Protein 7OQH (pdb70)

Foldseek 3Di:
DDWQWFWWADDDDWWIWRQSVPDFRDDQTETDGNVVCVVQVRDGQKIWIADWDDDPPPHIHGDGTADINNDGSNDPPFDALVPFDFDPQLPAWQDFPPDLVDCLRVLCCLFATDGFLALEEAEDAPQQCPLVSVLRVLVRNVVVPVFAQEEEAAQEDDVVSVVVSVVSHVHHYHYDYNVDALVRSVSRLVSVLVNLRSCVSVFGAYEYEYEALLSNLVSLQVVDDADADCPQLNGHPVSLVVSLVSSLSRGDGPVHYGYHYYYYAHDPHPGSSRPSSVVVCPPRGQFYWYADDVCSVVVVPSRTQRLVGHGHPCPSHADPLRVVLSVLLNVVLVVDDRVVSSVVCPPQCSPPGNVVSSVVSVD/DDKAKAFKAADPPFWIWGPRVPPFDDQAIETEGVVVCVQLVDDGQKTWIFDWDDDVDSHTYTDGTQATPPHGSVPNDFDAPVRFDFDPLQDAWQQQDDDLVDPLRLLCCLQFTHGLQFLEEEEEAPLLCDVVSLLSRQVSNCVPDVQAAEEEEALEAAPVVQVVSVVSHPHYYHYDYNVDALVRSLSSLVSVLVNLSVCVRVFTAYAYEYEALLVNLVSLQVVDDADADCPQQRGHPVSLVVSLVSSQSGGDGPVHYTYYYYYYQYPPHPGRSSVSSVVVCPPRGQFYWYADPVVSVVVLPPRTQRLVGYGHPNVRNDDPLRVVLSVVLSVVLVVDHRVVSSVVVVVLSNVDDSVVSSVVSVD/DAWAKAFKADDPPQWIWGCSPHLFDDPPTAIEGNVNCVVLVPDGQKIFRFDFDDPCVGHTDGTPAINPHHSVVNPFDAPVPFDFPDQQAEFQQQDDDLQDPLRLVCCLQAGDGFLFLEEEEAAPLLQVVVNLLSRQQSNCVRPVQEAEEEEELEDAPVVQVVSPVRGPHHYHYDYPVDQLVRSQSSLVNVLVNLRSVQRVATAYEYEYEALLSNLVSLQVVDPDDAPDPLPRGGPVSLPSSLVSSVSRGCTPVHYTYYYNYYHHPPHPGRSRVSSVVVVPPRGQWYWYADVVVVVVVQPPRTQRQVGYGHPCPNNDDPLSVVLSVVLNVVLNVDGRNVSSVVVCVLSSPGGNVVSSVVSVD/DAKAKAFKACDPPQWIWGARVHLFDDPATAIEGVVCCVQQVHDFLKTWIADFDDDDDVPYGHGDTTQDINPHHSVPNPFDAPVPFDFDPFLQAWQQQPDFLVDCLRVVCCLFATGGFQFLEEEEEAPPQQPVVSLLSRQVSRCVRPVQEQEEEEEQEAAPVVQVVCVVSHDHHYHYDYNVDQLVRSQSSLVSVLVNLSVVQSVQTGYAYEYEALLSNLVSLQVVDDADADCPQQNGHPVSLPVSLVSSVSRGHGPVHYTYHYHYYQYPPHPGRSSVSSVVVCPPRGQFYWYADPVLVVVVDPPRTQRLVGYGHPNPNNDDPLVVVLSVVLNVVLNVDGRNVSSVVCVVLSSPGDSVSSSVVSVD/DQFAWFWKACPPPQWIWGCGPDDFNDDQIATEGVVVCVQQLHDGTKIWGFDFDPVVVHTHRPGTDAIRPGGSVPNPFDALPPADFDPFLAAWQDQFDDQQDGLPLLCCLQFTDTFLAQEEEEDAPPQQDVVSLLSSQVSNCPVDVQEQEEEEALEAAPVVQVVSPVSHPHHYHYDYNPDQLVRSQRRLVNVLSNLRRVQRVFTGYEYEYEALLVNLVSLQVVDDDDDCCPQQRGRPVSLVSSVVSSVSRGCHPVHYTYHYYYYAYDPHPGVSSVSSVVVCPPRGQFYWYADRVLVVVVDPPRIQRLVGHGHPCVNNDDPLSVVLSVLLSVVLVVDGRSVSSVVVVVLSNPDSSVVSSVVSVD/DQAWFFKADDPDQKTWGARVHLFDDQQIAIEGCVVCVVQVDFQQKTFGGGFDDADPVGYHYGDDTCDINPHGSPPNVFDALVPFDFDPQLDAWQQQDDDLVPVLSQVCCLQPTHGFLFQEEEEEAPPQCPLVSLLSRQVSNCVPDVQAAEEEEALEDAPVVQVVSVVRGPHHYHYDYNVDQLVSSLSSLVSVLRSQSSCQRVQGAYEYEYEALLSNQVSQQPPDDDVDLNGDVVSRVVSLVSSVSFGQHPVHYGYYYYYYAYDPPPGPSSVVNCVVCPPSGQWYKYADPVLVVVVDPPRTFRPPTHGPPVCNSDDPLVVVLSVVLSVVLVVDDRSVSSVVVVVLSSPDHDVVSSVD

Structure (mmCIF, N/CA/C/O backbone):
data_7OQH
#
_entry.id   7OQH
#
_cell.length_a   1.00
_cell.length_b   1.00
_cell.length_c   1.00
_cell.angle_alpha   90.00
_cell.angle_beta   90.00
_cell.angle_gamma   90.00
#
_symmetry.space_group_name_H-M   'P 1'
#
loop_
_entity.id
_entity.type
_entity.pdbx_description
1 polymer 'Transcription termination factor Rho'
2 non-polymer "ADENOSINE-5'-TRIPHOSPHATE"
3 non-polymer 'MAGNESIUM ION'
#
loop_
_atom_site.group_PDB
_atom_site.id
_atom_site.type_symbol
_atom_site.label_atom_id
_atom_site.label_alt_id
_atom_site.label_comp_id
_atom_site.label_asym_id
_atom_site.label_entity_id
_atom_site.label_seq_id
_atom_site.pdbx_PDB_ins_code
_atom_site.Cartn_x
_atom_site.Cartn_y
_atom_site.Cartn_z
_atom_site.occupancy
_atom_site.B_iso_or_equiv
_atom_site.auth_seq_id
_atom_site.auth_comp_id
_atom_site.auth_asym_id
_atom_site.auth_atom_id
_atom_site.pdbx_PDB_model_num
ATOM 1 N N . VAL A 1 242 ? 219.01782 124.99101 185.09990 1.000 57.31312 222 VAL A N 1
ATOM 2 C CA . VAL A 1 242 ? 218.78882 126.42901 185.14390 1.000 57.31312 222 VAL A CA 1
ATOM 3 C C . VAL A 1 242 ? 217.56282 126.79201 184.31590 1.000 57.31312 222 VAL A C 1
ATOM 4 O O . VAL A 1 242 ? 217.44482 126.39801 183.15690 1.000 57.31312 222 VAL A O 1
ATOM 8 N N . VAL A 1 243 ? 216.64682 127.53901 184.92190 1.000 64.56115 223 VAL A N 1
ATOM 9 C CA . VAL A 1 243 ? 215.43282 127.97201 184.23990 1.000 64.56115 223 VAL A CA 1
ATOM 10 C C . VAL A 1 243 ? 215.77582 129.10101 183.27890 1.000 64.56115 223 VAL A C 1
ATOM 11 O O . VAL A 1 243 ? 216.55982 130.00001 183.60490 1.000 64.56115 223 VAL A O 1
ATOM 15 N N . GLN A 1 244 ? 215.19482 129.05301 182.08290 1.000 67.31284 224 GLN A N 1
ATOM 16 C CA . GLN A 1 244 ? 215.43882 130.04701 181.03890 1.000 67.31284 224 GLN A CA 1
ATOM 17 C C . GLN A 1 244 ? 214.11082 130.55101 180.48690 1.000 67.31284 224 GLN A C 1
ATOM 18 O O . GLN A 1 244 ? 213.69582 130.17401 179.38490 1.000 67.31284 224 GLN A O 1
ATOM 24 N N . PRO A 1 245 ? 213.41282 131.40701 181.23190 1.000 62.21332 225 PRO A N 1
ATOM 25 C CA . PRO A 1 245 ? 212.18382 132.01001 180.69890 1.000 62.21332 225 PRO A CA 1
ATOM 26 C C . PRO A 1 245 ? 212.51282 133.09201 179.67990 1.000 62.21332 225 PRO A C 1
ATOM 27 O O . PRO A 1 245 ? 213.36582 133.94801 179.91990 1.000 62.21332 225 PRO A O 1
ATOM 31 N N . VAL A 1 246 ? 211.82682 133.05201 178.53790 1.000 55.86432 226 VAL A N 1
ATOM 32 C CA . VAL A 1 246 ? 212.08482 134.01201 177.46990 1.000 55.86432 226 VAL A CA 1
ATOM 33 C C . VAL A 1 246 ? 210.81382 134.31101 176.68190 1.000 55.86432 226 VAL A C 1
ATOM 34 O O . VAL A 1 246 ? 210.18382 133.40701 176.12290 1.000 55.86432 226 VAL A O 1
ATOM 38 N N . ALA A 1 247 ? 210.42882 135.58301 176.64490 1.000 47.39038 227 ALA A N 1
ATOM 39 C CA . ALA A 1 247 ? 209.27682 136.04901 175.87790 1.000 47.39038 227 ALA A CA 1
ATOM 40 C C . ALA A 1 247 ? 209.26282 137.57101 175.92990 1.000 47.39038 227 ALA A C 1
ATOM 41 O O . ALA A 1 247 ? 210.19082 138.20301 176.44390 1.000 47.39038 227 ALA A O 1
ATOM 43 N N . GLY A 1 248 ? 208.19782 138.15601 175.38790 1.000 43.22859 228 GLY A N 1
ATOM 44 C CA . GLY A 1 248 ? 208.05782 139.60301 175.41390 1.000 43.22859 228 GLY A CA 1
ATOM 45 C C . GLY A 1 248 ? 207.85382 140.11301 176.83090 1.000 43.22859 228 GLY A C 1
ATOM 46 O O . GLY A 1 248 ? 207.04782 139.56901 177.59390 1.000 43.22859 228 GLY A O 1
ATOM 47 N N . ILE A 1 249 ? 208.58582 141.16601 177.18790 1.000 46.78368 229 ILE A N 1
ATOM 48 C CA . ILE A 1 249 ? 208.46382 141.81201 178.48990 1.000 46.78368 229 ILE A CA 1
ATOM 49 C C . ILE A 1 249 ? 207.46082 142.95201 178.37990 1.000 46.78368 229 ILE A C 1
ATOM 50 O O . ILE A 1 249 ? 207.43082 143.68001 177.37990 1.000 46.78368 229 ILE A O 1
ATOM 55 N N . LEU A 1 250 ? 206.61982 143.10401 179.40090 1.000 48.60537 230 LEU A N 1
ATOM 56 C CA . LEU A 1 250 ? 205.54982 144.09501 179.38790 1.000 48.60537 230 LEU A CA 1
ATOM 57 C C . LEU A 1 250 ? 205.61382 144.94101 180.64990 1.000 48.60537 230 LEU A C 1
ATOM 58 O O . LEU A 1 250 ? 205.60382 144.40301 181.76090 1.000 48.60537 230 LEU A O 1
ATOM 63 N N . ASP A 1 251 ? 205.66682 146.26101 180.47490 1.000 50.49016 231 ASP A N 1
ATOM 64 C CA . ASP A 1 251 ? 205.50582 147.20301 181.57790 1.000 50.49016 231 ASP A CA 1
ATOM 65 C C . ASP A 1 251 ? 204.01382 147.43801 181.77590 1.000 50.49016 231 ASP A C 1
ATOM 66 O O . ASP A 1 251 ? 203.35882 148.04201 180.92090 1.000 50.49016 231 ASP A O 1
ATOM 71 N N . VAL A 1 252 ? 203.47082 146.96601 182.89790 1.000 55.04509 232 VAL A N 1
ATOM 72 C CA . VAL A 1 252 ? 202.02382 146.81801 183.01390 1.000 55.04509 232 VAL A CA 1
ATOM 73 C C . VAL A 1 252 ? 201.33182 148.17101 183.12290 1.000 55.04509 232 VAL A C 1
ATOM 74 O O . VAL A 1 252 ? 200.61882 148.58201 182.20090 1.000 55.04509 232 VAL A O 1
ATOM 78 N N . LEU A 1 253 ? 201.53482 148.87901 184.23590 1.000 58.57086 233 LEU A N 1
ATOM 79 C CA . LEU A 1 253 ? 200.93882 150.20201 184.39390 1.000 58.57086 233 LEU A CA 1
ATOM 80 C C . LEU A 1 253 ? 201.97982 151.29601 184.58490 1.000 58.57086 233 LEU A C 1
ATOM 81 O O . LEU A 1 253 ? 202.05882 152.21401 183.76190 1.000 58.57086 233 LEU A O 1
ATOM 86 N N . ASP A 1 254 ? 202.78182 151.23201 185.64490 1.000 64.75917 234 ASP A N 1
ATOM 87 C CA . ASP A 1 254 ? 203.82682 152.21701 185.88590 1.000 64.75917 234 ASP A CA 1
ATOM 88 C C . ASP A 1 254 ? 205.20282 151.59601 186.05990 1.000 64.75917 234 ASP A C 1
ATOM 89 O O . ASP A 1 254 ? 206.16282 152.03201 185.41290 1.000 64.75917 234 ASP A O 1
ATOM 94 N N . ASN A 1 255 ? 205.32182 150.57501 186.90890 1.000 60.39663 235 ASN A N 1
ATOM 95 C CA . ASN A 1 255 ? 206.61582 150.04301 187.30290 1.000 60.39663 235 ASN A CA 1
ATOM 96 C C . ASN A 1 255 ? 206.71982 148.53301 187.17590 1.000 60.39663 235 ASN A C 1
ATOM 97 O O . ASN A 1 255 ? 207.84182 148.01501 187.14790 1.000 60.39663 235 ASN A O 1
ATOM 102 N N . TYR A 1 256 ? 205.60382 147.81501 187.10290 1.000 60.08463 236 TYR A N 1
ATOM 103 C CA . TYR A 1 256 ? 205.63582 146.36101 187.02790 1.000 60.08463 236 TYR A CA 1
ATOM 104 C C . TYR A 1 256 ? 206.01382 145.92501 185.61990 1.000 60.08463 236 TYR A C 1
ATOM 105 O O . TYR A 1 256 ? 205.32082 146.25701 184.65190 1.000 60.08463 236 TYR A O 1
ATOM 114 N N . ALA A 1 257 ? 207.10982 145.18201 185.50890 1.000 51.43478 237 ALA A N 1
ATOM 115 C CA . ALA A 1 257 ? 207.51882 144.55201 184.26490 1.000 51.43478 237 ALA A CA 1
ATOM 116 C C . ALA A 1 257 ? 207.46982 143.04501 184.45590 1.000 51.43478 237 ALA A C 1
ATOM 117 O O . ALA A 1 257 ? 208.01482 142.52301 185.43290 1.000 51.43478 237 ALA A O 1
ATOM 119 N N . PHE A 1 258 ? 206.80982 142.35101 183.53390 1.000 52.45845 238 PHE A N 1
ATOM 120 C CA . PHE A 1 258 ? 206.59082 140.91701 183.65390 1.000 52.45845 238 PHE A CA 1
ATOM 121 C C . PHE A 1 258 ? 207.09782 140.21901 182.40490 1.000 52.45845 238 PHE A C 1
ATOM 122 O O . PHE A 1 258 ? 206.77482 140.62901 181.28590 1.000 52.45845 238 PHE A O 1
ATOM 130 N N . VAL A 1 259 ? 207.88782 139.16701 182.59790 1.000 53.01809 239 VAL A N 1
ATOM 131 C CA . VAL A 1 259 ? 208.28582 138.29201 181.50090 1.000 53.01809 239 VAL A CA 1
ATOM 132 C C . VAL A 1 259 ? 207.17682 137.26101 181.32290 1.000 53.01809 239 VAL A C 1
ATOM 133 O O . VAL A 1 259 ? 207.00682 136.36901 182.15590 1.000 53.01809 239 VAL A O 1
ATOM 137 N N . ARG A 1 260 ? 206.41782 137.38401 180.23590 1.000 49.11546 240 ARG A N 1
ATOM 138 C CA . ARG A 1 260 ? 205.25382 136.53101 180.00690 1.000 49.11546 240 ARG A CA 1
ATOM 139 C C . ARG A 1 260 ? 205.73682 135.13601 179.62190 1.000 49.11546 240 ARG A C 1
ATOM 140 O O . ARG A 1 260 ? 205.79982 134.76401 178.44890 1.000 49.11546 240 ARG A O 1
ATOM 148 N N . THR A 1 261 ? 206.06082 134.34301 180.64990 1.000 52.68161 241 THR A N 1
ATOM 149 C CA . THR A 1 261 ? 206.64482 133.02101 180.43290 1.000 52.68161 241 THR A CA 1
ATOM 150 C C . THR A 1 261 ? 205.76982 132.15601 179.53490 1.000 52.68161 241 THR A C 1
ATOM 151 O O . THR A 1 261 ? 206.28382 131.32101 178.78190 1.000 52.68161 241 THR A O 1
ATOM 155 N N . SER A 1 262 ? 204.45482 132.34801 179.58790 1.000 54.88291 242 SER A N 1
ATOM 156 C CA . SER A 1 262 ? 203.51582 131.71901 178.66690 1.000 54.88291 242 SER A CA 1
ATOM 157 C C . SER A 1 262 ? 202.82682 132.77201 177.80590 1.000 54.88291 242 SER A C 1
ATOM 158 O O . SER A 1 262 ? 201.61582 132.72501 177.58490 1.000 54.88291 242 SER A O 1
ATOM 161 N N . GLY A 1 263 ? 203.59882 133.73701 177.31890 1.000 49.87048 243 GLY A N 1
ATOM 162 C CA . GLY A 1 263 ? 203.03782 134.85901 176.59190 1.000 49.87048 243 GLY A CA 1
ATOM 163 C C . GLY A 1 263 ? 202.44082 134.45301 175.25890 1.000 49.87048 243 GLY A C 1
ATOM 164 O O . GLY A 1 263 ? 202.56182 133.32101 174.79090 1.000 49.87048 243 GLY A O 1
ATOM 165 N N . TYR A 1 264 ? 201.77182 135.41801 174.63490 1.000 48.47806 244 TYR A N 1
ATOM 166 C CA . TYR A 1 264 ? 201.66882 136.77401 175.17090 1.000 48.47806 244 TYR A CA 1
ATOM 167 C C . TYR A 1 264 ? 200.44582 136.98801 176.05790 1.000 48.47806 244 TYR A C 1
ATOM 168 O O . TYR A 1 264 ? 200.18382 138.10701 176.50190 1.000 48.47806 244 TYR A O 1
ATOM 177 N N . LEU A 1 265 ? 199.69582 135.91101 176.31390 1.000 55.12772 245 LEU A N 1
ATOM 178 C CA . LEU A 1 265 ? 198.66782 136.06501 177.33090 1.000 55.12772 245 LEU A CA 1
ATOM 179 C C . LEU A 1 265 ? 199.26082 135.82501 178.71790 1.000 55.12772 245 LEU A C 1
ATOM 180 O O . LEU A 1 265 ? 200.22182 135.06201 178.86290 1.000 55.12772 245 LEU A O 1
ATOM 185 N N . PRO A 1 266 ? 198.71082 136.45901 179.75590 1.000 52.27061 246 PRO A N 1
ATOM 186 C CA . PRO A 1 266 ? 199.30682 136.33701 181.09290 1.000 52.27061 246 PRO A CA 1
ATOM 187 C C . PRO A 1 266 ? 199.31382 134.89501 181.57690 1.000 52.27061 246 PRO A C 1
ATOM 188 O O . PRO A 1 266 ? 198.42582 134.10401 181.25490 1.000 52.27061 246 PRO A O 1
ATOM 192 N N . GLY A 1 267 ? 200.33582 134.55901 182.35890 1.000 56.93112 247 GLY A N 1
ATOM 193 C CA . GLY A 1 267 ? 200.55082 133.19401 182.77590 1.000 56.93112 247 GLY A CA 1
ATOM 194 C C . GLY A 1 267 ? 200.66082 133.01701 184.27590 1.000 56.93112 247 GLY A C 1
ATOM 195 O O . GLY A 1 267 ? 200.68182 133.98101 185.04590 1.000 56.93112 247 GLY A O 1
ATOM 196 N N . PRO A 1 268 ? 200.73282 131.75801 184.71690 1.000 62.56929 248 PRO A N 1
ATOM 197 C CA . PRO A 1 268 ? 200.75682 131.50001 186.16490 1.000 62.56929 248 PRO A CA 1
ATOM 198 C C . PRO A 1 268 ? 202.07182 131.86901 186.82490 1.000 62.56929 248 PRO A C 1
ATOM 199 O O . PRO A 1 268 ? 202.06982 132.36101 187.95990 1.000 62.56929 248 PRO A O 1
ATOM 203 N N . HIS A 1 269 ? 203.19582 131.64801 186.15190 1.000 66.53501 249 HIS A N 1
ATOM 204 C CA . HIS A 1 269 ? 204.51782 131.84601 186.73590 1.000 66.53501 249 HIS A CA 1
ATOM 205 C C . HIS A 1 269 ? 205.28182 132.97001 186.04090 1.000 66.53501 249 HIS A C 1
ATOM 206 O O . HIS A 1 269 ? 206.46982 132.83801 185.73890 1.000 66.53501 249 HIS A O 1
ATOM 213 N N . ASP A 1 270 ? 204.60382 134.08301 185.76990 1.000 59.52340 250 ASP A N 1
ATOM 214 C CA . ASP A 1 270 ? 205.26282 135.22101 185.14290 1.000 59.52340 250 ASP A CA 1
ATOM 215 C C . ASP A 1 270 ? 206.38782 135.73501 186.03190 1.000 59.52340 250 ASP A C 1
ATOM 216 O O . ASP A 1 270 ? 206.21782 135.89301 187.24490 1.000 59.52340 250 ASP A O 1
ATOM 221 N N . VAL A 1 271 ? 207.53882 135.99101 185.42390 1.000 56.61117 251 VAL A N 1
ATOM 222 C CA . VAL A 1 271 ? 208.72082 136.41401 186.16390 1.000 56.61117 251 VAL A CA 1
ATOM 223 C C . VAL A 1 271 ? 208.59282 137.89101 186.50690 1.000 56.61117 251 VAL A C 1
ATOM 224 O O . VAL A 1 271 ? 208.34782 138.72701 185.62890 1.000 56.61117 251 VAL A O 1
ATOM 228 N N . TYR A 1 272 ? 208.75182 138.21501 187.78790 1.000 57.52764 252 TYR A N 1
ATOM 229 C CA . TYR A 1 272 ? 208.68382 139.59901 188.23190 1.000 57.52764 252 TYR A CA 1
ATOM 230 C C . TYR A 1 272 ? 209.96682 140.33201 187.86890 1.000 57.52764 252 TYR A C 1
ATOM 231 O O . TYR A 1 272 ? 211.06682 139.89401 188.22090 1.000 57.52764 252 TYR A O 1
ATOM 240 N N . VAL A 1 273 ? 209.82182 141.45301 187.16790 1.000 53.86855 253 VAL A N 1
ATOM 241 C CA . VAL A 1 273 ? 210.93782 142.31401 186.79990 1.000 53.86855 253 VAL A CA 1
ATOM 242 C C . VAL A 1 273 ? 210.64482 143.69401 187.36790 1.000 53.86855 253 VAL A C 1
ATOM 243 O O . VAL A 1 273 ? 209.75582 144.40001 186.87490 1.000 53.86855 253 VAL A O 1
ATOM 247 N N . SER A 1 274 ? 211.38382 144.07801 188.40390 1.000 55.73615 254 SER A N 1
ATOM 248 C CA . SER A 1 274 ? 211.20382 145.38601 189.01290 1.000 55.73615 254 SER A CA 1
ATOM 249 C C . SER A 1 274 ? 211.70782 146.48401 188.08390 1.000 55.73615 254 SER A C 1
ATOM 250 O O . SER A 1 274 ? 212.60182 146.27101 187.25990 1.000 55.73615 254 SER A O 1
ATOM 253 N N . MET A 1 275 ? 211.12182 147.67601 188.22590 1.000 57.26015 255 MET A N 1
ATOM 254 C CA . MET A 1 275 ? 211.50082 148.79601 187.37190 1.000 57.26015 255 MET A CA 1
ATOM 255 C C . MET A 1 275 ? 212.94782 149.22001 187.58990 1.000 57.26015 255 MET A C 1
ATOM 256 O O . MET A 1 275 ? 213.53282 149.86401 186.71290 1.000 57.26015 255 MET A O 1
ATOM 261 N N . ASN A 1 276 ? 213.53882 148.86801 188.73490 1.000 60.46980 256 ASN A N 1
ATOM 262 C CA . ASN A 1 276 ? 214.95282 149.15101 188.95990 1.000 60.46980 256 ASN A CA 1
ATOM 263 C C . ASN A 1 276 ? 215.81482 148.45501 187.91290 1.000 60.46980 256 ASN A C 1
ATOM 264 O O . ASN A 1 276 ? 216.66882 149.08701 187.27990 1.000 60.46980 256 ASN A O 1
ATOM 269 N N . MET A 1 277 ? 215.59182 147.15601 187.70390 1.000 61.52054 257 MET A N 1
ATOM 270 C CA . MET A 1 277 ? 216.36482 146.41301 186.71590 1.000 61.52054 257 MET A CA 1
ATOM 271 C C . MET A 1 277 ? 216.06782 146.86801 185.29290 1.000 61.52054 257 MET A C 1
ATOM 272 O O . MET A 1 277 ? 216.97982 146.90701 184.45890 1.000 61.52054 257 MET A O 1
ATOM 277 N N . VAL A 1 278 ? 214.81282 147.21101 184.99790 1.000 59.49750 258 VAL A N 1
ATOM 278 C CA . VAL A 1 278 ? 214.46882 147.70701 183.66790 1.000 59.49750 258 VAL A CA 1
ATOM 279 C C . VAL A 1 278 ? 215.19982 149.01301 183.37890 1.000 59.49750 258 VAL A C 1
ATOM 280 O O . VAL A 1 278 ? 215.75782 149.20401 182.29190 1.000 59.49750 258 VAL A O 1
ATOM 284 N N . ARG A 1 279 ? 215.20482 149.93201 184.34690 1.000 61.58356 259 ARG A N 1
ATOM 285 C CA . ARG A 1 279 ? 215.91582 151.19301 184.16390 1.000 61.58356 259 ARG A CA 1
ATOM 286 C C . ARG A 1 279 ? 217.41782 150.97001 184.04590 1.000 61.58356 259 ARG A C 1
ATOM 287 O O . ARG A 1 279 ? 218.07982 151.58801 183.20290 1.000 61.58356 259 ARG A O 1
ATOM 295 N N . LYS A 1 280 ? 217.97682 150.08701 184.87690 1.000 59.70768 260 LYS A N 1
ATOM 296 C CA . LYS A 1 280 ? 219.41682 149.87001 184.86390 1.000 59.70768 260 LYS A CA 1
ATOM 297 C C . LYS A 1 280 ? 219.88282 149.11101 183.63090 1.000 59.70768 260 LYS A C 1
ATOM 298 O O . LYS A 1 280 ? 221.06382 149.19601 183.27890 1.000 59.70768 260 LYS A O 1
ATOM 304 N N . ASN A 1 281 ? 218.99282 148.37301 182.96790 1.000 60.77968 261 ASN A N 1
ATOM 305 C CA . ASN A 1 281 ? 219.35782 147.61301 181.78390 1.000 60.77968 261 ASN A CA 1
ATOM 306 C C . ASN A 1 281 ? 218.76182 148.15501 180.49290 1.000 60.77968 261 ASN A C 1
ATOM 307 O O . ASN A 1 281 ? 219.14482 147.68701 179.41490 1.000 60.77968 261 ASN A O 1
ATOM 312 N N . GLY A 1 282 ? 217.84882 149.11801 180.56490 1.000 59.59177 262 GLY A N 1
ATOM 313 C CA . GLY A 1 282 ? 217.28482 149.70701 179.35990 1.000 59.59177 262 GLY A CA 1
ATOM 314 C C . GLY A 1 282 ? 216.47082 148.74501 178.52190 1.000 59.59177 262 GLY A C 1
ATOM 315 O O . GLY A 1 282 ? 216.49382 148.82701 177.28790 1.000 59.59177 262 GLY A O 1
ATOM 316 N N . MET A 1 283 ? 215.74482 147.83601 179.16690 1.000 58.26319 263 MET A N 1
ATOM 317 C CA . MET A 1 283 ? 214.90482 146.88101 178.45690 1.000 58.26319 263 MET A CA 1
ATOM 318 C C . MET A 1 283 ? 213.55882 147.52801 178.15690 1.000 58.26319 263 MET A C 1
ATOM 319 O O . MET A 1 283 ? 212.78282 147.80901 179.07490 1.000 58.26319 263 MET A O 1
ATOM 324 N N . ARG A 1 284 ? 213.28082 147.76701 176.88190 1.000 47.36614 264 ARG A N 1
ATOM 325 C CA . ARG A 1 284 ? 212.05182 148.43901 176.49790 1.000 47.36614 264 ARG A CA 1
ATOM 326 C C . ARG A 1 284 ? 210.90882 147.43901 176.35390 1.000 47.36614 264 ARG A C 1
ATOM 327 O O . ARG A 1 284 ? 211.08082 146.22801 176.49390 1.000 47.36614 264 ARG A O 1
ATOM 335 N N . ARG A 1 285 ? 209.72082 147.96901 176.07990 1.000 42.33348 265 ARG A N 1
ATOM 336 C CA . ARG A 1 285 ? 208.51882 147.14701 176.01390 1.000 42.33348 265 ARG A CA 1
ATOM 337 C C . ARG A 1 285 ? 208.50782 146.33401 174.72590 1.000 42.33348 265 ARG A C 1
ATOM 338 O O . ARG A 1 285 ? 208.44382 146.89701 173.62890 1.000 42.33348 265 ARG A O 1
ATOM 346 N N . GLY A 1 286 ? 208.55682 145.01201 174.85890 1.000 39.16539 266 GLY A N 1
ATOM 347 C CA . GLY A 1 286 ? 208.53582 144.11901 173.71990 1.000 39.16539 266 GLY A CA 1
ATOM 348 C C . GLY A 1 286 ? 209.80582 143.33401 173.46590 1.000 39.16539 266 GLY A C 1
ATOM 349 O O . GLY A 1 286 ? 209.86782 142.60501 172.47090 1.000 39.16539 266 GLY A O 1
ATOM 350 N N . ASP A 1 287 ? 210.81382 143.44701 174.32590 1.000 46.96046 267 ASP A N 1
ATOM 351 C CA . ASP A 1 287 ? 212.04782 142.69901 174.14490 1.000 46.96046 267 ASP A CA 1
ATOM 352 C C . ASP A 1 287 ? 211.91182 141.28101 174.68290 1.000 46.96046 267 ASP A C 1
ATOM 353 O O . ASP A 1 287 ? 211.09282 141.00001 175.56190 1.000 46.96046 267 ASP A O 1
ATOM 358 N N . ALA A 1 288 ? 212.73382 140.38401 174.14490 1.000 49.81894 268 ALA A N 1
ATOM 359 C CA . ALA A 1 288 ? 212.81682 139.00901 174.62390 1.000 49.81894 268 ALA A CA 1
ATOM 360 C C . ALA A 1 288 ? 213.89082 138.94101 175.70290 1.000 49.81894 268 ALA A C 1
ATOM 361 O O . ALA A 1 288 ? 215.08482 139.04301 175.40690 1.000 49.81894 268 ALA A O 1
ATOM 363 N N . VAL A 1 289 ? 213.47082 138.76001 176.94790 1.000 56.25490 269 VAL A N 1
ATOM 364 C CA . VAL A 1 289 ? 214.37182 138.81601 178.08990 1.000 56.25490 269 VAL A CA 1
ATOM 365 C C . VAL A 1 289 ? 214.56382 137.41201 178.64190 1.000 56.25490 269 VAL A C 1
ATOM 366 O O . VAL A 1 289 ? 213.61282 136.63201 178.76190 1.000 56.25490 269 VAL A O 1
ATOM 370 N N . THR A 1 290 ? 215.81282 137.08901 178.97290 1.000 62.75883 270 THR A N 1
ATOM 371 C CA . THR A 1 290 ? 216.14782 135.79501 179.55690 1.000 62.75883 270 THR A CA 1
ATOM 372 C C . THR A 1 290 ? 216.65782 135.96201 180.98490 1.000 62.75883 270 THR A C 1
ATOM 373 O O . THR A 1 290 ? 216.68482 137.07901 181.51090 1.000 62.75883 270 THR A O 1
ATOM 377 N N . GLY A 1 291 ? 217.05582 134.86901 181.62190 1.000 67.22212 271 GLY A N 1
ATOM 378 C CA . GLY A 1 291 ? 217.54882 134.94601 182.99090 1.000 67.22212 271 GLY A CA 1
ATOM 379 C C . GLY A 1 291 ? 217.51782 133.57801 183.65590 1.000 67.22212 271 GLY A C 1
ATOM 380 O O . GLY A 1 291 ? 217.64082 132.54901 182.99090 1.000 67.22212 271 GLY A O 1
ATOM 381 N N . ALA A 1 292 ? 217.35882 133.59901 184.98190 1.000 65.62928 272 ALA A N 1
ATOM 382 C CA . ALA A 1 292 ? 217.31182 132.37001 185.77690 1.000 65.62928 272 ALA A CA 1
ATOM 383 C C . ALA A 1 292 ? 216.51982 132.66301 187.04790 1.000 65.62928 272 ALA A C 1
ATOM 384 O O . ALA A 1 292 ? 217.03382 133.30401 187.96890 1.000 65.62928 272 ALA A O 1
ATOM 386 N N . VAL A 1 293 ? 215.28082 132.18201 187.09390 1.000 64.07549 273 VAL A N 1
ATOM 387 C CA . VAL A 1 293 ? 214.38382 132.38701 188.22490 1.000 64.07549 273 VAL A CA 1
ATOM 388 C C . VAL A 1 293 ? 214.04882 131.03401 188.83490 1.000 64.07549 273 VAL A C 1
ATOM 389 O O . VAL A 1 293 ? 213.67782 130.09501 188.12190 1.000 64.07549 273 VAL A O 1
ATOM 393 N N . ARG A 1 294 ? 214.17882 130.93601 190.15290 1.000 60.67202 274 ARG A N 1
ATOM 394 C CA . ARG A 1 294 ? 213.95382 129.69301 190.87690 1.000 60.67202 274 ARG A CA 1
ATOM 395 C C . ARG A 1 294 ? 212.59982 129.74801 191.58490 1.000 60.67202 274 ARG A C 1
ATOM 396 O O . ARG A 1 294 ? 211.83282 130.70201 191.43290 1.000 60.67202 274 ARG A O 1
ATOM 404 N N . VAL A 1 295 ? 212.30582 128.70301 192.34790 1.000 73.11752 275 VAL A N 1
ATOM 405 C CA . VAL A 1 295 ? 211.03382 128.62401 193.07790 1.000 73.11752 275 VAL A CA 1
ATOM 406 C C . VAL A 1 295 ? 211.03282 129.65801 194.20090 1.000 73.11752 275 VAL A C 1
ATOM 407 O O . VAL A 1 295 ? 212.04282 129.79501 194.91490 1.000 73.11752 275 VAL A O 1
ATOM 411 N N . PRO A 1 296 ? 209.96182 130.43601 194.37290 1.000 70.61499 276 PRO A N 1
ATOM 412 C CA . PRO A 1 296 ? 209.95182 131.43701 195.44490 1.000 70.61499 276 PRO A CA 1
ATOM 413 C C . PRO A 1 296 ? 209.98682 130.78501 196.81690 1.000 70.61499 276 PRO A C 1
ATOM 414 O O . PRO A 1 296 ? 209.40482 129.72001 197.03490 1.000 70.61499 276 PRO A O 1
ATOM 418 N N . LYS A 1 297 ? 210.68782 131.43901 197.74490 1.000 70.42223 277 LYS A N 1
ATOM 419 C CA . LYS A 1 297 ? 210.70782 130.96401 199.12290 1.000 70.42223 277 LYS A CA 1
ATOM 420 C C . LYS A 1 297 ? 209.32582 131.07501 199.75590 1.000 70.42223 277 LYS A C 1
ATOM 421 O O . LYS A 1 297 ? 208.88182 130.16101 200.46190 1.000 70.42223 277 LYS A O 1
ATOM 427 N N . GLU A 1 298 ? 208.63282 132.18301 199.50690 1.000 65.07667 278 GLU A N 1
ATOM 428 C CA . GLU A 1 298 ? 207.26882 132.38101 199.98190 1.000 65.07667 278 GLU A CA 1
ATOM 429 C C . GLU A 1 298 ? 206.57082 133.46801 199.16990 1.000 65.07667 278 GLU A C 1
ATOM 430 O O . GLU A 1 298 ? 206.92582 134.64301 199.25290 1.000 65.07667 278 GLU A O 1
ATOM 436 N N . LYS A 1 307 ? 207.95882 137.73301 198.54090 1.000 43.88768 287 LYS A N 1
ATOM 437 C CA . LYS A 1 307 ? 206.95882 138.46001 197.76690 1.000 43.88768 287 LYS A CA 1
ATOM 438 C C . LYS A 1 307 ? 206.71282 137.77801 196.42790 1.000 43.88768 287 LYS A C 1
ATOM 439 O O . LYS A 1 307 ? 205.85282 136.90601 196.31290 1.000 43.88768 287 LYS A O 1
ATOM 441 N N . PHE A 1 308 ? 207.47182 138.18501 195.41590 1.000 50.85479 288 PHE A N 1
ATOM 442 C CA . PHE A 1 308 ? 207.41582 137.56901 194.09990 1.000 50.85479 288 PHE A CA 1
ATOM 443 C C . PHE A 1 308 ? 208.82182 137.19101 193.65690 1.000 50.85479 288 PHE A C 1
ATOM 444 O O . PHE A 1 308 ? 209.80782 137.83601 194.02390 1.000 50.85479 288 PHE A O 1
ATOM 452 N N . ASN A 1 309 ? 208.89982 136.13101 192.85190 1.000 57.93916 289 ASN A N 1
ATOM 453 C CA . ASN A 1 309 ? 210.17582 135.57701 192.42090 1.000 57.93916 289 ASN A CA 1
ATOM 454 C C . ASN A 1 309 ? 210.92882 136.55401 191.52390 1.000 57.93916 289 ASN A C 1
ATOM 455 O O . ASN A 1 309 ? 210.43582 136.93601 190.45390 1.000 57.93916 289 ASN A O 1
ATOM 460 N N . PRO A 1 310 ? 212.12082 136.98201 191.92890 1.000 60.27201 290 PRO A N 1
ATOM 461 C CA . PRO A 1 310 ? 212.89782 137.92701 191.12390 1.000 60.27201 290 PRO A CA 1
ATOM 462 C C . PRO A 1 310 ? 213.90582 137.24301 190.21690 1.000 60.27201 290 PRO A C 1
ATOM 463 O O . PRO A 1 310 ? 214.34782 136.11801 190.45590 1.000 60.27201 290 PRO A O 1
ATOM 467 N N . LEU A 1 311 ? 214.27782 137.95601 189.15790 1.000 60.94399 291 LEU A N 1
ATOM 468 C CA . LEU A 1 311 ? 215.32282 137.48401 188.26190 1.000 60.94399 291 LEU A CA 1
ATOM 469 C C . LEU A 1 311 ? 216.69082 137.76901 188.86390 1.000 60.94399 291 LEU A C 1
ATOM 470 O O . LEU A 1 311 ? 216.91082 138.82001 189.47190 1.000 60.94399 291 LEU A O 1
ATOM 475 N N . VAL A 1 312 ? 217.61082 136.82301 188.69790 1.000 60.75283 292 VAL A N 1
ATOM 476 C CA . VAL A 1 312 ? 218.95482 136.97301 189.24090 1.000 60.75283 292 VAL A CA 1
ATOM 477 C C . VAL A 1 312 ? 219.92282 137.28901 188.11090 1.000 60.75283 292 VAL A C 1
ATOM 478 O O . VAL A 1 312 ? 220.62082 138.30801 188.14190 1.000 60.75283 292 VAL A O 1
ATOM 482 N N . ARG A 1 313 ? 219.96882 136.41901 187.10790 1.000 63.83260 293 ARG A N 1
ATOM 483 C CA . ARG A 1 313 ? 220.89782 136.56001 186.00090 1.000 63.83260 293 ARG A CA 1
ATOM 484 C C . ARG A 1 313 ? 220.28582 137.40801 184.88890 1.000 63.83260 293 ARG A C 1
ATOM 485 O O . ARG A 1 313 ? 219.08182 137.67401 184.85690 1.000 63.83260 293 ARG A O 1
ATOM 493 N N . LEU A 1 314 ? 221.13482 137.84101 183.96190 1.000 64.53041 294 LEU A N 1
ATOM 494 C CA . LEU A 1 314 ? 220.68682 138.56901 182.78090 1.000 64.53041 294 LEU A CA 1
ATOM 495 C C . LEU A 1 314 ? 221.55082 138.13301 181.60890 1.000 64.53041 294 LEU A C 1
ATOM 496 O O . LEU A 1 314 ? 222.77782 138.07701 181.72690 1.000 64.53041 294 LEU A O 1
ATOM 501 N N . ASP A 1 315 ? 220.90982 137.80101 180.49490 1.000 68.07444 295 ASP A N 1
ATOM 502 C CA . ASP A 1 315 ? 221.57682 137.26401 179.31690 1.000 68.07444 295 ASP A CA 1
ATOM 503 C C . ASP A 1 315 ? 221.15882 138.06101 178.08290 1.000 68.07444 295 ASP A C 1
ATOM 504 O O . ASP A 1 315 ? 220.57582 139.14401 178.18190 1.000 68.07444 295 ASP A O 1
ATOM 509 N N . SER A 1 316 ? 221.48382 137.50901 176.91590 1.000 60.27528 296 SER A N 1
ATOM 510 C CA . SER A 1 316 ? 221.23682 138.16101 175.63590 1.000 60.27528 296 SER A CA 1
ATOM 511 C C . SER A 1 316 ? 219.78882 138.61501 175.50790 1.000 60.27528 296 SER A C 1
ATOM 512 O O . SER A 1 316 ? 218.85982 137.85001 175.78290 1.000 60.27528 296 SER A O 1
ATOM 515 N N . ILE A 1 317 ? 219.60482 139.86501 175.09390 1.000 55.04740 297 ILE A N 1
ATOM 516 C CA . ILE A 1 317 ? 218.28582 140.44201 174.86290 1.000 55.04740 297 ILE A CA 1
ATOM 517 C C . ILE A 1 317 ? 218.08782 140.59001 173.36290 1.000 55.04740 297 ILE A C 1
ATOM 518 O O . ILE A 1 317 ? 218.92282 141.19501 172.67790 1.000 55.04740 297 ILE A O 1
ATOM 523 N N . ASN A 1 318 ? 216.98882 140.03501 172.85190 1.000 53.49132 298 ASN A N 1
ATOM 524 C CA . ASN A 1 318 ? 216.66982 140.03601 171.42490 1.000 53.49132 298 ASN A CA 1
ATOM 525 C C . ASN A 1 318 ? 217.73682 139.33201 170.59190 1.000 53.49132 298 ASN A C 1
ATOM 526 O O . ASN A 1 318 ? 217.85782 139.58601 169.38990 1.000 53.49132 298 ASN A O 1
ATOM 531 N N . GLY A 1 319 ? 218.51682 138.44601 171.20890 1.000 54.44777 299 GLY A N 1
ATOM 532 C CA . GLY A 1 319 ? 219.56582 137.73101 170.51590 1.000 54.44777 299 GLY A CA 1
ATOM 533 C C . GLY A 1 319 ? 220.88782 138.45901 170.41390 1.000 54.44777 299 GLY A C 1
ATOM 534 O O . GLY A 1 319 ? 221.85982 137.87201 169.92190 1.000 54.44777 299 GLY A O 1
ATOM 535 N N . GLY A 1 320 ? 220.96282 139.71301 170.86290 1.000 58.77097 300 GLY A N 1
ATOM 536 C CA . GLY A 1 320 ? 222.18482 140.48001 170.81190 1.000 58.77097 300 GLY A CA 1
ATOM 537 C C . GLY A 1 320 ? 222.93482 140.46601 172.13790 1.000 58.77097 300 GLY A C 1
ATOM 538 O O . GLY A 1 320 ? 222.61382 139.73401 173.06890 1.000 58.77097 300 GLY A O 1
ATOM 539 N N . SER A 1 321 ? 223.95582 141.31401 172.20690 1.000 62.02784 301 SER A N 1
ATOM 540 C CA . SER A 1 321 ? 224.76382 141.41101 173.40990 1.000 62.02784 301 SER A CA 1
ATOM 541 C C . SER A 1 321 ? 223.96082 142.05401 174.54190 1.000 62.02784 301 SER A C 1
ATOM 542 O O . SER A 1 321 ? 222.87982 142.61401 174.34090 1.000 62.02784 301 SER A O 1
ATOM 545 N N . VAL A 1 322 ? 224.50782 141.95701 175.75590 1.000 65.24929 302 VAL A N 1
ATOM 546 C CA . VAL A 1 322 ? 223.82882 142.50901 176.92390 1.000 65.24929 302 VAL A CA 1
ATOM 547 C C . VAL A 1 322 ? 223.74682 144.02801 176.84490 1.000 65.24929 302 VAL A C 1
ATOM 548 O O . VAL A 1 322 ? 222.84382 144.63801 177.42990 1.000 65.24929 302 VAL A O 1
ATOM 552 N N . GLU A 1 323 ? 224.66982 144.66201 176.12590 1.000 61.26201 303 GLU A N 1
ATOM 553 C CA . GLU A 1 323 ? 224.71182 146.11101 175.99290 1.000 61.26201 303 GLU A CA 1
ATOM 554 C C . GLU A 1 323 ? 223.91982 146.61501 174.79390 1.000 61.26201 303 GLU A C 1
ATOM 555 O O . GLU A 1 323 ? 223.96382 147.81201 174.49390 1.000 61.26201 303 GLU A O 1
ATOM 561 N N . ASP A 1 324 ? 223.19582 145.73401 174.11090 1.000 59.59938 304 ASP A N 1
ATOM 562 C CA . ASP A 1 324 ? 222.41382 146.10601 172.94090 1.000 59.59938 304 ASP A CA 1
ATOM 563 C C . ASP A 1 324 ? 221.10882 146.76601 173.38290 1.000 59.59938 304 ASP A C 1
ATOM 564 O O . ASP A 1 324 ? 220.95882 147.19701 174.52990 1.000 59.59938 304 ASP A O 1
ATOM 569 N N . ALA A 1 325 ? 220.15982 146.87301 172.44890 1.000 53.74882 305 ALA A N 1
ATOM 570 C CA . ALA A 1 325 ? 218.86582 147.52001 172.66590 1.000 53.74882 305 ALA A CA 1
ATOM 571 C C . ALA A 1 325 ? 219.01282 149.01501 172.93690 1.000 53.74882 305 ALA A C 1
ATOM 572 O O . ALA A 1 325 ? 218.17582 149.61501 173.61390 1.000 53.74882 305 ALA A O 1
ATOM 574 N N . LYS A 1 326 ? 220.07682 149.62101 172.41090 1.000 58.30640 306 LYS A N 1
ATOM 575 C CA . LYS A 1 326 ? 220.28582 151.06001 172.47990 1.000 58.30640 306 LYS A CA 1
ATOM 576 C C . LYS A 1 326 ? 219.93482 151.76001 171.17390 1.000 58.30640 306 LYS A C 1
ATOM 577 O O . LYS A 1 326 ? 220.26082 152.93901 171.00690 1.000 58.30640 306 LYS A O 1
ATOM 583 N N . LYS A 1 327 ? 219.28082 151.06301 170.24790 1.000 47.11710 307 LYS A N 1
ATOM 584 C CA . LYS A 1 327 ? 218.95982 151.63901 168.95290 1.000 47.11710 307 LYS A CA 1
ATOM 585 C C . LYS A 1 327 ? 217.85982 152.68901 169.08390 1.000 47.11710 307 LYS A C 1
ATOM 586 O O . LYS A 1 327 ? 217.18982 152.80501 170.11390 1.000 47.11710 307 LYS A O 1
ATOM 588 N N . ARG A 1 328 ? 217.68182 153.45901 168.01490 1.000 44.49910 308 ARG A N 1
ATOM 589 C CA . ARG A 1 328 ? 216.72882 154.55601 168.02990 1.000 44.49910 308 ARG A CA 1
ATOM 590 C C . ARG A 1 328 ? 215.30382 154.02801 168.18790 1.000 44.49910 308 ARG A C 1
ATOM 591 O O . ARG A 1 328 ? 214.97882 152.94401 167.69990 1.000 44.49910 308 ARG A O 1
ATOM 593 N N . PRO A 1 329 ? 214.43682 154.77601 168.87090 1.000 43.98095 309 PRO A N 1
ATOM 594 C CA . PRO A 1 329 ? 213.05882 154.31301 169.06690 1.000 43.98095 309 PRO A CA 1
ATOM 595 C C . PRO A 1 329 ? 212.32382 154.16401 167.74490 1.000 43.98095 309 PRO A C 1
ATOM 596 O O . PRO A 1 329 ? 212.61282 154.85301 166.76590 1.000 43.98095 309 PRO A O 1
ATOM 600 N N . GLU A 1 330 ? 211.36282 153.23701 167.72790 1.000 37.83912 310 GLU A N 1
ATOM 601 C CA . GLU A 1 330 ? 210.63282 152.93601 166.50290 1.000 37.83912 310 GLU A CA 1
ATOM 602 C C . GLU A 1 330 ? 209.86382 154.13601 165.96990 1.000 37.83912 310 GLU A C 1
ATOM 603 O O . GLU A 1 330 ? 209.63382 154.22001 164.75990 1.000 37.83912 310 GLU A O 1
ATOM 609 N N . PHE A 1 331 ? 209.45182 155.06101 166.83590 1.000 44.96703 311 PHE A N 1
ATOM 610 C CA . PHE A 1 331 ? 208.75082 156.24901 166.36690 1.000 44.96703 311 PHE A CA 1
ATOM 611 C C . PHE A 1 331 ? 209.69782 157.31901 165.84590 1.000 44.96703 311 PHE A C 1
ATOM 612 O O . PHE A 1 331 ? 209.30582 158.11901 164.98890 1.000 44.96703 311 PHE A O 1
ATOM 620 N N . GLY A 1 332 ? 210.93482 157.35301 166.33990 1.000 42.91474 312 GLY A N 1
ATOM 621 C CA . GLY A 1 332 ? 211.90082 158.33401 165.88490 1.000 42.91474 312 GLY A CA 1
ATOM 622 C C . GLY A 1 332 ? 212.51182 158.05301 164.53190 1.000 42.91474 312 GLY A C 1
ATOM 623 O O . GLY A 1 332 ? 213.22682 158.90701 164.00090 1.000 42.91474 312 GLY A O 1
ATOM 624 N N . LYS A 1 333 ? 212.25482 156.87801 163.96490 1.000 40.09425 313 LYS A N 1
ATOM 625 C CA . LYS A 1 333 ? 212.77482 156.53701 162.65090 1.000 40.09425 313 LYS A CA 1
ATOM 626 C C . LYS A 1 333 ? 211.94882 157.20001 161.55890 1.000 40.09425 313 LYS A C 1
ATOM 627 O O . LYS A 1 333 ? 210.72182 157.29101 161.65490 1.000 40.09425 313 LYS A O 1
ATOM 633 N N . LEU A 1 334 ? 212.63082 157.66701 160.51690 1.000 39.60412 314 LEU A N 1
ATOM 634 C CA . LEU A 1 334 ? 211.95182 158.30101 159.39690 1.000 39.60412 314 LEU A CA 1
ATOM 635 C C . LEU A 1 334 ? 211.10682 157.27601 158.65090 1.000 39.60412 314 LEU A C 1
ATOM 636 O O . LEU A 1 334 ? 211.50982 156.12401 158.47890 1.000 39.60412 314 LEU A O 1
ATOM 641 N N . THR A 1 335 ? 209.92882 157.70101 158.20390 1.000 32.79583 315 THR A N 1
ATOM 642 C CA . THR A 1 335 ? 208.93882 156.79201 157.62390 1.000 32.79583 315 THR A CA 1
ATOM 643 C C . THR A 1 335 ? 208.64482 157.14801 156.17390 1.000 32.79583 315 THR A C 1
ATOM 644 O O . THR A 1 335 ? 207.86782 158.08201 155.90890 1.000 32.79583 315 THR A O 1
ATOM 648 N N . PRO A 1 336 ? 209.21782 156.44301 155.20790 1.000 36.09587 316 PRO A N 1
ATOM 649 C CA . PRO A 1 336 ? 208.91582 156.71001 153.79890 1.000 36.09587 316 PRO A CA 1
ATOM 650 C C . PRO A 1 336 ? 207.59882 156.05801 153.38190 1.000 36.09587 316 PRO A C 1
ATOM 651 O O . PRO A 1 336 ? 206.89082 155.45101 154.18190 1.000 36.09587 316 PRO A O 1
ATOM 655 N N . LEU A 1 337 ? 207.29082 156.18801 152.08890 1.000 42.39185 317 LEU A N 1
ATOM 656 C CA . LEU A 1 337 ? 206.00282 155.81001 151.51490 1.000 42.39185 317 LEU A CA 1
ATOM 657 C C . LEU A 1 337 ? 205.97882 154.37001 151.00790 1.000 42.39185 317 LEU A C 1
ATOM 658 O O . LEU A 1 337 ? 205.22782 154.05601 150.07490 1.000 42.39185 317 LEU A O 1
ATOM 663 N N . TYR A 1 338 ? 206.78282 153.48801 151.59990 1.000 42.88878 318 TYR A N 1
ATOM 664 C CA . TYR A 1 338 ? 206.91882 152.08701 151.20890 1.000 42.88878 318 TYR A CA 1
ATOM 665 C C . TYR A 1 338 ? 207.32282 151.90801 149.74690 1.000 42.88878 318 TYR A C 1
ATOM 666 O O . TYR A 1 338 ? 206.66882 151.14501 149.02690 1.000 42.88878 318 TYR A O 1
ATOM 675 N N . PRO A 1 339 ? 208.37382 152.57101 149.26190 1.000 51.99494 319 PRO A N 1
ATOM 676 C CA . PRO A 1 339 ? 208.82982 152.34001 147.88190 1.000 51.99494 319 PRO A CA 1
ATOM 677 C C . PRO A 1 339 ? 209.99482 151.36801 147.74490 1.000 51.99494 319 PRO A C 1
ATOM 678 O O . PRO A 1 339 ? 210.44682 151.14701 146.61690 1.000 51.99494 319 PRO A O 1
ATOM 682 N N . ASN A 1 340 ? 210.47882 150.79201 148.84490 1.000 56.59209 320 ASN A N 1
ATOM 683 C CA . ASN A 1 340 ? 211.76682 150.10701 148.83190 1.000 56.59209 320 ASN A CA 1
ATOM 684 C C . ASN A 1 340 ? 211.66182 148.70901 148.23190 1.000 56.59209 320 ASN A C 1
ATOM 685 O O . ASN A 1 340 ? 212.32282 148.39801 147.23590 1.000 56.59209 320 ASN A O 1
ATOM 690 N N . GLN A 1 341 ? 210.84182 147.85201 148.82990 1.000 49.87787 321 GLN A N 1
ATOM 691 C CA . GLN A 1 341 ? 210.78982 146.44601 148.46290 1.000 49.87787 321 GLN A CA 1
ATOM 692 C C . GLN A 1 341 ? 209.34482 146.02101 148.25190 1.000 49.87787 321 GLN A C 1
ATOM 693 O O . GLN A 1 341 ? 208.43382 146.53101 148.91090 1.000 49.87787 321 GLN A O 1
ATOM 699 N N . ARG A 1 342 ? 209.14482 145.09101 147.32390 1.000 46.45578 322 ARG A N 1
ATOM 700 C CA . ARG A 1 342 ? 207.83482 144.53601 147.01790 1.000 46.45578 322 ARG A CA 1
ATOM 701 C C . ARG A 1 342 ? 207.71982 143.14201 147.61890 1.000 46.45578 322 ARG A C 1
ATOM 702 O O . ARG A 1 342 ? 208.61582 142.31101 147.44090 1.000 46.45578 322 ARG A O 1
ATOM 710 N N . LEU A 1 343 ? 206.62682 142.89201 148.33390 1.000 47.40620 323 LEU A N 1
ATOM 711 C CA . LEU A 1 343 ? 206.35982 141.56301 148.86690 1.000 47.40620 323 LEU A CA 1
ATOM 712 C C . LEU A 1 343 ? 205.78382 140.69401 147.75690 1.000 47.40620 323 LEU A C 1
ATOM 713 O O . LEU A 1 343 ? 204.69582 140.97701 147.24390 1.000 47.40620 323 LEU A O 1
ATOM 718 N N . ARG A 1 344 ? 206.50882 139.64201 147.38690 1.000 47.84194 324 ARG A N 1
ATOM 719 C CA . ARG A 1 344 ? 206.12382 138.79601 146.26690 1.000 47.84194 324 ARG A CA 1
ATOM 720 C C . ARG A 1 344 ? 205.09482 137.76501 146.70990 1.000 47.84194 324 ARG A C 1
ATOM 721 O O . ARG A 1 344 ? 205.29182 137.06801 147.70990 1.000 47.84194 324 ARG A O 1
ATOM 729 N N . LEU A 1 345 ? 204.00282 137.67601 145.96190 1.000 50.71554 325 LEU A N 1
ATOM 730 C CA . LEU A 1 345 ? 202.93682 136.71801 146.19090 1.000 50.71554 325 LEU A CA 1
ATOM 731 C C . LEU A 1 345 ? 202.87082 135.75001 145.01190 1.000 50.71554 325 LEU A C 1
ATOM 732 O O . LEU A 1 345 ? 203.70782 135.78901 144.10190 1.000 50.71554 325 LEU A O 1
ATOM 737 N N . GLU A 1 346 ? 201.86682 134.87301 145.03290 1.000 55.77215 326 GLU A N 1
ATOM 738 C CA . GLU A 1 346 ? 201.57582 133.97501 143.91690 1.000 55.77215 326 GLU A CA 1
ATOM 739 C C . GLU A 1 346 ? 202.77382 133.08101 143.59090 1.000 55.77215 326 GLU A C 1
ATOM 740 O O . GLU A 1 346 ? 203.36582 133.15401 142.51190 1.000 55.77215 326 GLU A O 1
ATOM 742 N N . THR A 1 347 ? 203.12882 132.23201 144.55690 1.000 55.62869 327 THR A N 1
ATOM 743 C CA . THR A 1 347 ? 204.24282 131.31101 144.35990 1.000 55.62869 327 THR A CA 1
ATOM 744 C C . THR A 1 347 ? 203.87882 130.14801 143.44390 1.000 55.62869 327 THR A C 1
ATOM 745 O O . THR A 1 347 ? 204.74982 129.63001 142.73590 1.000 55.62869 327 THR A O 1
ATOM 749 N N . SER A 1 348 ? 202.61582 129.72601 143.43690 1.000 65.32236 328 SER A N 1
ATOM 750 C CA . SER A 1 348 ? 202.15982 128.62801 142.59890 1.000 65.32236 328 SER A CA 1
ATOM 751 C C . SER A 1 348 ? 200.87682 129.02801 141.88490 1.000 65.32236 328 SER A C 1
ATOM 752 O O . SER A 1 348 ? 200.07982 129.81701 142.39990 1.000 65.32236 328 SER A O 1
ATOM 755 N N . THR A 1 349 ? 200.68482 128.47501 140.68690 1.000 63.40488 329 THR A N 1
ATOM 756 C CA . THR A 1 349 ? 199.52482 128.81601 139.87490 1.000 63.40488 329 THR A CA 1
ATOM 757 C C . THR A 1 349 ? 198.25382 128.09901 140.30790 1.000 63.40488 329 THR A C 1
ATOM 758 O O . THR A 1 349 ? 197.16882 128.47801 139.85590 1.000 63.40488 329 THR A O 1
ATOM 762 N N . GLU A 1 350 ? 198.35382 127.07401 141.15690 1.000 66.72787 330 GLU A N 1
ATOM 763 C CA . GLU A 1 350 ? 197.14982 126.44401 141.69090 1.000 66.72787 330 GLU A CA 1
ATOM 764 C C . GLU A 1 350 ? 196.36182 127.41201 142.56490 1.000 66.72787 330 GLU A C 1
ATOM 765 O O . GLU A 1 350 ? 195.12982 127.47601 142.47590 1.000 66.72787 330 GLU A O 1
ATOM 771 N N . ARG A 1 351 ? 197.05382 128.17301 143.41090 1.000 64.81206 331 ARG A N 1
ATOM 772 C CA . ARG A 1 351 ? 196.41382 129.08501 144.35890 1.000 64.81206 331 ARG A CA 1
ATOM 773 C C . ARG A 1 351 ? 196.13682 130.40401 143.64890 1.000 64.81206 331 ARG A C 1
ATOM 774 O O . ARG A 1 351 ? 197.01582 131.25301 143.49490 1.000 64.81206 331 ARG A O 1
ATOM 782 N N . LEU A 1 352 ? 194.88982 130.57601 143.20890 1.000 65.48009 332 LEU A N 1
ATOM 783 C CA . LEU A 1 352 ? 194.50382 131.76901 142.46590 1.000 65.48009 332 LEU A CA 1
ATOM 784 C C . LEU A 1 352 ? 194.29182 132.98501 143.36090 1.000 65.48009 332 LEU A C 1
ATOM 785 O O . LEU A 1 352 ? 194.38282 134.11801 142.87290 1.000 65.48009 332 LEU A O 1
ATOM 790 N N . THR A 1 353 ? 194.01282 132.78301 144.65090 1.000 62.97166 333 THR A N 1
ATOM 791 C CA . THR A 1 353 ? 193.77682 133.92101 145.53390 1.000 62.97166 333 THR A CA 1
ATOM 792 C C . THR A 1 353 ? 195.02582 134.78701 145.67090 1.000 62.97166 333 THR A C 1
ATOM 793 O O . THR A 1 353 ? 194.93882 136.02001 145.62590 1.000 62.97166 333 THR A O 1
ATOM 797 N N . THR A 1 354 ? 196.19682 134.16901 145.81190 1.000 58.64741 334 THR A N 1
ATOM 798 C CA . THR A 1 354 ? 197.43682 134.93001 145.82390 1.000 58.64741 334 THR A CA 1
ATOM 799 C C . THR A 1 354 ? 197.71682 135.60801 144.49090 1.000 58.64741 334 THR A C 1
ATOM 800 O O . THR A 1 354 ? 198.22782 136.72901 144.48790 1.000 58.64741 334 THR A O 1
ATOM 804 N N . ARG A 1 355 ? 197.38182 134.96901 143.36790 1.000 61.65419 335 ARG A N 1
ATOM 805 C CA . ARG A 1 355 ? 197.54282 135.61801 142.06990 1.000 61.65419 335 ARG A CA 1
ATOM 806 C C . ARG A 1 355 ? 196.69482 136.88201 141.97290 1.000 61.65419 335 ARG A C 1
ATOM 807 O O . ARG A 1 355 ? 197.18682 137.94101 141.55890 1.000 61.65419 335 ARG A O 1
ATOM 815 N N . VAL A 1 356 ? 195.42082 136.79401 142.35990 1.000 57.11909 336 VAL A N 1
ATOM 816 C CA . VAL A 1 356 ? 194.54482 137.95401 142.23390 1.000 57.11909 336 VAL A CA 1
ATOM 817 C C . VAL A 1 356 ? 194.92882 139.03901 143.23490 1.000 57.11909 336 VAL A C 1
ATOM 818 O O . VAL A 1 356 ? 194.82982 140.23301 142.92790 1.000 57.11909 336 VAL A O 1
ATOM 822 N N . ILE A 1 357 ? 195.38182 138.66301 144.43490 1.000 55.41922 337 ILE A N 1
ATOM 823 C CA . ILE A 1 357 ? 195.84282 139.67201 145.38290 1.000 55.41922 337 ILE A CA 1
ATOM 824 C C . ILE A 1 357 ? 197.11482 140.34001 144.87290 1.000 55.41922 337 ILE A C 1
ATOM 825 O O . ILE A 1 357 ? 197.30682 141.54901 145.04190 1.000 55.41922 337 ILE A O 1
ATOM 830 N N . ASP A 1 358 ? 197.99382 139.57101 144.22590 1.000 54.16606 338 ASP A N 1
ATOM 831 C CA . ASP A 1 358 ? 199.18182 140.14401 143.60590 1.000 54.16606 338 ASP A CA 1
ATOM 832 C C . ASP A 1 358 ? 198.80282 141.15901 142.53990 1.000 54.16606 338 ASP A C 1
ATOM 833 O O . ASP A 1 358 ? 199.41082 142.23101 142.44290 1.000 54.16606 338 ASP A O 1
ATOM 838 N N . LEU A 1 359 ? 197.80182 140.83401 141.72390 1.000 56.46502 339 LEU A N 1
ATOM 839 C CA . LEU A 1 359 ? 197.38182 141.76701 140.68190 1.000 56.46502 339 LEU A CA 1
ATOM 840 C C . LEU A 1 359 ? 196.74882 143.02201 141.26590 1.000 56.46502 339 LEU A C 1
ATOM 841 O O . LEU A 1 359 ? 197.11282 144.14001 140.88490 1.000 56.46502 339 LEU A O 1
ATOM 846 N N . ILE A 1 360 ? 195.81382 142.86401 142.19590 1.000 50.78295 340 ILE A N 1
ATOM 847 C CA . ILE A 1 360 ? 194.93282 143.96501 142.57390 1.000 50.78295 340 ILE A CA 1
ATOM 848 C C . ILE A 1 360 ? 195.54882 144.83701 143.65890 1.000 50.78295 340 ILE A C 1
ATOM 849 O O . ILE A 1 360 ? 195.58882 146.06301 143.53390 1.000 50.78295 340 ILE A O 1
ATOM 854 N N . MET A 1 361 ? 196.04582 144.23401 144.73890 1.000 46.75625 341 MET A N 1
ATOM 855 C CA . MET A 1 361 ? 196.56082 144.97401 145.88890 1.000 46.75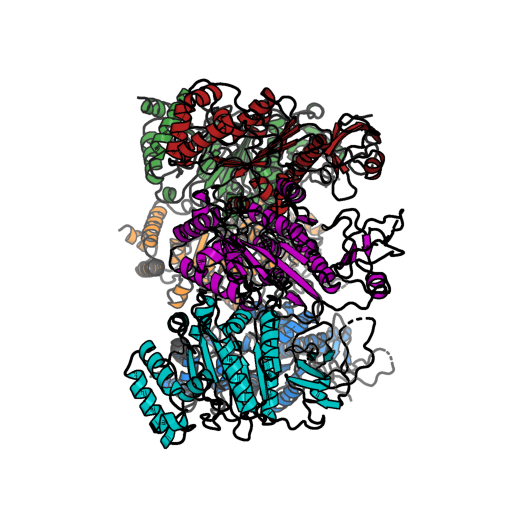625 341 MET A CA 1
ATOM 856 C C . MET A 1 361 ? 197.99682 144.51401 146.11390 1.000 46.75625 341 MET A C 1
ATOM 857 O O . MET A 1 361 ? 198.25182 143.55801 146.86290 1.000 46.75625 341 MET A O 1
ATOM 862 N N . PRO A 1 362 ? 198.95882 145.13601 145.43190 1.000 41.41071 342 PRO A N 1
ATOM 863 C CA . PRO A 1 362 ? 200.36782 144.79401 145.65890 1.000 41.41071 342 PRO A CA 1
ATOM 864 C C . PRO A 1 362 ? 200.79582 145.09701 147.08290 1.000 41.41071 342 PRO A C 1
ATOM 865 O O . PRO A 1 362 ? 200.38082 146.10601 147.65790 1.000 41.41071 342 PRO A O 1
ATOM 869 N N . ILE A 1 363 ? 201.61382 144.23201 147.66790 1.000 41.61295 343 ILE A N 1
ATOM 870 C CA . ILE A 1 363 ? 202.05882 144.43101 149.04090 1.000 41.61295 343 ILE A CA 1
ATOM 871 C C . ILE A 1 363 ? 203.50882 144.88501 149.03890 1.000 41.61295 343 ILE A C 1
ATOM 872 O O . ILE A 1 363 ? 204.38482 144.21201 148.48290 1.000 41.61295 343 ILE A O 1
ATOM 877 N N . GLY A 1 364 ? 203.76682 146.03401 149.65990 1.000 37.71646 344 GLY A N 1
ATOM 878 C CA . GLY A 1 364 ? 205.11282 146.47301 149.93490 1.000 37.71646 344 GLY A CA 1
ATOM 879 C C . GLY A 1 364 ? 205.50482 146.14501 151.36590 1.000 37.71646 344 GLY A C 1
ATOM 880 O O . GLY A 1 364 ? 204.73982 145.58301 152.14390 1.000 37.71646 344 GLY A O 1
ATOM 881 N N . LYS A 1 365 ? 206.73382 146.50601 151.70490 1.000 36.49511 345 LYS A N 1
ATOM 882 C CA . LYS A 1 365 ? 207.21682 146.30801 153.06290 1.000 36.49511 345 LYS A CA 1
ATOM 883 C C . LYS A 1 365 ? 206.73882 147.46301 153.93190 1.000 36.49511 345 LYS A C 1
ATOM 884 O O . LYS A 1 365 ? 207.14382 148.61201 153.72690 1.000 36.49511 345 LYS A O 1
ATOM 890 N N . GLY A 1 366 ? 205.86982 147.15901 154.89390 1.000 34.47947 346 GLY A N 1
ATOM 891 C CA . GLY A 1 366 ? 205.30582 148.15601 155.77590 1.000 34.47947 346 GLY A CA 1
ATOM 892 C C . GLY A 1 366 ? 203.89482 148.58101 155.43790 1.000 34.47947 346 GLY A C 1
ATOM 893 O O . GLY A 1 366 ? 203.32382 149.40501 156.16290 1.000 34.47947 346 GLY A O 1
ATOM 894 N N . GLN A 1 367 ? 203.30982 148.02701 154.38190 1.000 33.40381 347 GLN A N 1
ATOM 895 C CA . GLN A 1 367 ? 202.01582 148.49101 153.90790 1.000 33.40381 347 GLN A CA 1
ATOM 896 C C . GLN A 1 367 ? 200.93982 148.27001 154.96390 1.000 33.40381 347 GLN A C 1
ATOM 897 O O . GLN A 1 367 ? 200.97082 147.29901 155.72490 1.000 33.40381 347 GLN A O 1
ATOM 903 N N . ARG A 1 368 ? 199.98782 149.20001 155.01790 1.000 31.47101 348 ARG A N 1
ATOM 904 C CA . ARG A 1 368 ? 198.79882 149.06801 155.85490 1.000 31.47101 348 ARG A CA 1
ATOM 905 C C . ARG A 1 368 ? 197.66282 148.56401 154.97290 1.000 31.47101 348 ARG A C 1
ATOM 906 O O . ARG A 1 368 ? 196.90782 149.33301 154.37690 1.000 31.47101 348 ARG A O 1
ATOM 914 N N . ALA A 1 369 ? 197.54882 147.24701 154.89090 1.000 31.92912 349 ALA A N 1
ATOM 915 C CA . ALA A 1 369 ? 196.50582 146.62401 154.09390 1.000 31.92912 349 ALA A CA 1
ATOM 916 C C . ALA A 1 369 ? 195.29182 146.34801 154.96690 1.000 31.92912 349 ALA A C 1
ATOM 917 O O . ALA A 1 369 ? 195.42182 145.94601 156.12590 1.000 31.92912 349 ALA A O 1
ATOM 918 N N . LEU A 1 370 ? 194.10982 146.56901 154.40190 1.000 36.57369 350 LEU A N 1
ATOM 919 C CA . LEU A 1 370 ? 192.84882 146.26801 155.06890 1.000 36.57369 350 LEU A CA 1
ATOM 920 C C . LEU A 1 370 ? 192.03782 145.35001 154.16490 1.000 36.57369 350 LEU A C 1
ATOM 921 O O . LEU A 1 370 ? 191.50882 145.79001 153.13890 1.000 36.57369 350 LEU A O 1
ATOM 926 N N . ILE A 1 371 ? 191.94882 144.07801 154.54590 1.000 40.43729 351 ILE A N 1
ATOM 927 C CA . ILE A 1 371 ? 191.14382 143.10001 153.81490 1.000 40.43729 351 ILE A CA 1
ATOM 928 C C . ILE A 1 371 ? 189.76482 143.12201 154.46490 1.000 40.43729 351 ILE A C 1
ATOM 929 O O . ILE A 1 371 ? 189.45882 142.34201 155.36590 1.000 40.43729 351 ILE A O 1
ATOM 934 N N . VAL A 1 372 ? 188.92682 144.03401 154.00190 1.000 46.59014 352 VAL A N 1
ATOM 935 C CA . VAL A 1 372 ? 187.58482 144.17701 154.54690 1.000 46.59014 352 VAL A CA 1
ATOM 936 C C . VAL A 1 372 ? 186.69482 143.07901 153.98090 1.000 46.59014 352 VAL A C 1
ATOM 937 O O . VAL A 1 372 ? 186.73882 142.77501 152.78290 1.000 46.59014 352 VAL A O 1
ATOM 941 N N . SER A 1 373 ? 185.89582 142.45801 154.85190 1.000 52.18150 353 SER A N 1
ATOM 942 C CA . SER A 1 373 ? 185.08382 141.32301 154.44790 1.000 52.18150 353 SER A CA 1
ATOM 943 C C . SER A 1 373 ? 183.87982 141.14001 155.35790 1.000 52.18150 353 SER A C 1
ATOM 944 O O . SER A 1 373 ? 183.98782 141.36901 156.57090 1.000 52.18150 353 SER A O 1
ATOM 947 N N . PRO A 1 374 ? 182.73982 140.73201 154.81290 1.000 61.93618 354 PRO A N 1
ATOM 948 C CA . PRO A 1 374 ? 181.62382 140.30201 155.65490 1.000 61.93618 354 PRO A CA 1
ATOM 949 C C . PRO A 1 374 ? 181.89582 138.92201 156.22690 1.000 61.93618 354 PRO A C 1
ATOM 950 O O . PRO A 1 374 ? 182.82382 138.23301 155.77690 1.000 61.93618 354 PRO A O 1
ATOM 954 N N . PRO A 1 375 ? 181.12682 138.48601 157.22490 1.000 67.44143 355 PRO A N 1
ATOM 955 C CA . PRO A 1 375 ? 181.34182 137.14301 157.77790 1.000 67.44143 355 PRO A CA 1
ATOM 956 C C . PRO A 1 375 ? 181.12382 136.06801 156.72290 1.000 67.44143 355 PRO A C 1
ATOM 957 O O . PRO A 1 375 ? 180.27882 136.20601 155.83590 1.000 67.44143 355 PRO A O 1
ATOM 961 N N . LYS A 1 376 ? 181.90382 134.98901 156.82890 1.000 75.27548 356 LYS A N 1
ATOM 962 C CA . LYS A 1 376 ? 181.83082 133.85801 155.90190 1.000 75.27548 356 LYS A CA 1
ATOM 963 C C . LYS A 1 376 ? 182.07782 134.31901 154.46190 1.000 75.27548 356 LYS A C 1
ATOM 964 O O . LYS A 1 376 ? 181.18482 134.33101 153.61190 1.000 75.27548 356 LYS A O 1
ATOM 970 N N . ALA A 1 377 ? 183.31982 134.74501 154.21190 1.000 64.55134 357 ALA A N 1
ATOM 971 C CA . ALA A 1 377 ? 183.72282 135.13801 152.86690 1.000 64.55134 357 ALA A CA 1
ATOM 972 C C . ALA A 1 377 ? 185.15382 134.72001 152.54390 1.000 64.55134 357 ALA A C 1
ATOM 973 O O . ALA A 1 377 ? 185.77582 135.31601 151.65790 1.000 64.55134 357 ALA A O 1
ATOM 975 N N . GLY A 1 378 ? 185.68982 133.71301 153.22890 1.000 63.41837 358 GLY A N 1
ATOM 976 C CA . GLY A 1 378 ? 187.04982 133.28101 152.97390 1.000 63.41837 358 GLY A CA 1
ATOM 977 C C . GLY A 1 378 ? 188.12182 134.09001 153.66390 1.000 63.41837 358 GLY A C 1
ATOM 978 O O . GLY A 1 378 ? 189.26582 134.10301 153.19990 1.000 63.41837 358 GLY A O 1
ATOM 979 N N . LYS A 1 379 ? 187.78682 134.76701 154.76390 1.000 57.12186 359 LYS A N 1
ATOM 980 C CA . LYS A 1 379 ? 188.75582 135.61901 155.44590 1.000 57.12186 359 LYS A CA 1
ATOM 981 C C . LYS A 1 379 ? 189.93782 134.80901 155.96390 1.000 57.12186 359 LYS A C 1
ATOM 982 O O . LYS A 1 379 ? 191.09882 135.12901 155.68090 1.000 57.12186 359 LYS A O 1
ATOM 988 N N . THR A 1 380 ? 189.65682 133.74601 156.71990 1.000 58.42342 360 THR A N 1
ATOM 989 C CA . THR A 1 380 ? 190.72982 132.94301 157.29790 1.000 58.42342 360 THR A CA 1
ATOM 990 C C . THR A 1 380 ? 191.54582 132.25101 156.21590 1.000 58.42342 360 THR A C 1
ATOM 991 O O . THR A 1 380 ? 192.77082 132.14001 156.33190 1.000 58.42342 360 THR A O 1
ATOM 995 N N . THR A 1 381 ? 190.88482 131.77301 155.15890 1.000 58.92627 361 THR A N 1
ATOM 996 C CA . THR A 1 381 ? 191.60982 131.13701 154.06490 1.000 58.92627 361 THR A CA 1
ATOM 997 C C . THR A 1 381 ? 192.55282 132.12101 153.38590 1.000 58.92627 361 THR A C 1
ATOM 998 O O . THR A 1 381 ? 193.70382 131.78101 153.08590 1.000 58.92627 361 THR A O 1
ATOM 1001 N N . ILE A 1 382 ? 192.08782 133.34901 153.14490 1.000 56.46747 362 ILE A N 1
ATOM 1002 C CA . ILE A 1 382 ? 192.94282 134.35601 152.52190 1.000 56.46747 362 ILE A CA 1
ATOM 1003 C C . ILE A 1 382 ? 194.11682 134.69301 153.42990 1.000 56.46747 362 ILE A C 1
ATOM 1004 O O . ILE A 1 382 ? 195.25482 134.83201 152.96790 1.000 56.46747 362 ILE A O 1
ATOM 1009 N N . LEU A 1 383 ? 193.86082 134.83501 154.73290 1.000 58.15448 363 LEU A N 1
ATOM 1010 C CA . LEU A 1 383 ? 194.94482 135.14501 155.65990 1.000 58.15448 363 LEU A CA 1
ATOM 1011 C C . LEU A 1 383 ? 195.98382 134.02901 155.69390 1.000 58.15448 363 LEU A C 1
ATOM 1012 O O . LEU A 1 383 ? 197.19082 134.29601 155.68190 1.000 58.15448 363 LEU A O 1
ATOM 1017 N N . GLN A 1 384 ? 195.53382 132.77101 155.72490 1.000 59.69870 364 GLN A N 1
ATOM 1018 C CA . GLN A 1 384 ? 196.46782 131.64901 155.71790 1.000 59.69870 364 GLN A CA 1
ATOM 1019 C C . GLN A 1 384 ? 197.26582 131.60101 154.41990 1.000 59.69870 364 GLN A C 1
ATOM 1020 O O . GLN A 1 384 ? 198.47882 131.35601 154.43590 1.000 59.69870 364 GLN A O 1
ATOM 1026 N N . ASP A 1 385 ? 196.59982 131.82501 153.28490 1.000 56.01353 365 ASP A N 1
ATOM 1027 C CA . ASP A 1 385 ? 197.29582 131.80901 152.00390 1.000 56.01353 365 ASP A CA 1
ATOM 1028 C C . ASP A 1 385 ? 198.34282 132.91101 151.93590 1.000 56.01353 365 ASP A C 1
ATOM 1029 O O . ASP A 1 385 ? 199.46682 132.68401 151.47290 1.000 56.01353 365 ASP A O 1
ATOM 1034 N N . ILE A 1 386 ? 197.99482 134.10901 152.40790 1.000 47.85124 366 ILE A N 1
ATOM 1035 C CA . ILE A 1 386 ? 198.94482 135.21501 152.40690 1.000 47.85124 366 ILE A CA 1
ATOM 1036 C C . ILE A 1 386 ? 200.11982 134.90901 153.32490 1.000 47.85124 366 ILE A C 1
ATOM 1037 O O . ILE A 1 386 ? 201.27682 135.17501 152.97990 1.000 47.85124 366 ILE A O 1
ATOM 1042 N N . ALA A 1 387 ? 199.84782 134.34801 154.50590 1.000 48.24102 367 ALA A N 1
ATOM 1043 C CA . ALA A 1 387 ? 200.92782 134.01201 155.42690 1.000 48.24102 367 ALA A CA 1
ATOM 1044 C C . ALA A 1 387 ? 201.87482 132.98901 154.81590 1.000 48.24102 367 ALA A C 1
ATOM 1045 O O . ALA A 1 387 ? 203.10082 133.12001 154.92690 1.000 48.24102 367 ALA A O 1
ATOM 1047 N N . ASN A 1 388 ? 201.32482 131.96601 154.15890 1.000 49.28067 368 ASN A N 1
ATOM 1048 C CA . ASN A 1 388 ? 202.16982 130.98201 153.49190 1.000 49.28067 368 ASN A CA 1
ATOM 1049 C C . ASN A 1 388 ? 202.98082 131.62301 152.37490 1.000 49.28067 368 ASN A C 1
ATOM 1050 O O . ASN A 1 388 ? 204.15682 131.29301 152.18490 1.000 49.28067 368 ASN A O 1
ATOM 1055 N N . ALA A 1 389 ? 202.36982 132.54401 151.62590 1.000 47.83232 369 ALA A N 1
ATOM 1056 C CA . ALA A 1 389 ? 203.08882 133.21801 150.54990 1.000 47.83232 369 ALA A CA 1
ATOM 1057 C C . ALA A 1 389 ? 204.26682 134.02001 151.08790 1.000 47.83232 369 ALA A C 1
ATOM 1058 O O . ALA A 1 389 ? 205.36782 133.96901 150.52890 1.000 47.83232 369 ALA A O 1
ATOM 1060 N N . ILE A 1 390 ? 204.05582 134.76701 152.17390 1.000 48.77248 370 ILE A N 1
ATOM 1061 C CA . ILE A 1 390 ? 205.14982 135.54401 152.75490 1.000 48.77248 370 ILE A CA 1
ATOM 1062 C C . ILE A 1 390 ? 206.23382 134.62301 153.30090 1.000 48.77248 370 ILE A C 1
ATOM 1063 O O . ILE A 1 390 ? 207.42982 134.88601 153.13190 1.000 48.77248 370 ILE A O 1
ATOM 1068 N N . THR A 1 391 ? 205.83982 133.53601 153.96790 1.000 52.31442 371 THR A N 1
ATOM 1069 C CA . THR A 1 391 ? 206.83382 132.63101 154.53790 1.000 52.31442 371 THR A CA 1
ATOM 1070 C C . THR A 1 391 ? 207.66082 131.95201 153.44990 1.000 52.31442 371 THR A C 1
ATOM 1071 O O . THR A 1 391 ? 208.86982 131.75201 153.61590 1.000 52.31442 371 THR A O 1
ATOM 1075 N N . ARG A 1 392 ? 207.03182 131.59501 152.32890 1.000 52.23839 372 ARG A N 1
ATOM 1076 C CA . ARG A 1 392 ? 207.74382 130.87201 151.27990 1.000 52.23839 372 ARG A CA 1
ATOM 1077 C C . ARG A 1 392 ? 208.57382 131.81001 150.40990 1.000 52.23839 372 ARG A C 1
ATOM 1078 O O . ARG A 1 392 ? 209.78382 131.61101 150.25490 1.000 52.23839 372 ARG A O 1
ATOM 1086 N N . ASN A 1 393 ? 207.94082 132.83301 149.82890 1.000 52.74928 373 ASN A N 1
ATOM 1087 C CA . ASN A 1 393 ? 208.65782 133.73801 148.93490 1.000 52.74928 373 ASN A CA 1
ATOM 1088 C C . ASN A 1 393 ? 209.76482 134.48701 149.66490 1.000 52.74928 373 ASN A C 1
ATOM 1089 O O . ASN A 1 393 ? 210.86182 134.66601 149.12390 1.000 52.74928 373 ASN A O 1
ATOM 1094 N N . ASN A 1 394 ? 209.49582 134.93901 150.88690 1.000 55.92634 374 ASN A N 1
ATOM 1095 C CA . ASN A 1 394 ? 210.44782 135.73501 151.66190 1.000 55.92634 374 ASN A CA 1
ATOM 1096 C C . ASN A 1 394 ? 210.83582 135.00001 152.93590 1.000 55.92634 374 ASN A C 1
ATOM 1097 O O . ASN A 1 394 ? 210.07482 135.01001 153.91990 1.000 55.92634 374 ASN A O 1
ATOM 1102 N N . PRO A 1 395 ? 212.00482 134.36101 152.97990 1.000 62.31458 375 PRO A N 1
ATOM 1103 C CA . PRO A 1 395 ? 212.43882 133.66701 154.19690 1.000 62.31458 375 PRO A CA 1
ATOM 1104 C C . PRO A 1 395 ? 212.95782 134.58001 155.29590 1.000 62.31458 375 PRO A C 1
ATOM 1105 O O . PRO A 1 395 ? 213.51182 134.07701 156.27690 1.000 62.31458 375 PRO A O 1
ATOM 1109 N N . GLU A 1 396 ? 212.79882 135.89701 155.16390 1.000 57.77093 376 GLU A N 1
ATOM 1110 C CA . GLU A 1 396 ? 213.34182 136.84501 156.12390 1.000 57.77093 376 GLU A CA 1
ATOM 1111 C C . GLU A 1 396 ? 212.27982 137.58201 156.92690 1.000 57.77093 376 GLU A C 1
ATOM 1112 O O . GLU A 1 396 ? 212.61382 138.17701 157.95690 1.000 57.77093 376 GLU A O 1
ATOM 1118 N N . CYS A 1 397 ? 211.02182 137.55501 156.49990 1.000 48.26694 377 CYS A N 1
ATOM 1119 C CA . CYS A 1 397 ? 209.96582 138.26901 157.20490 1.000 48.26694 377 CYS A CA 1
ATOM 1120 C C . CYS A 1 397 ? 209.58382 137.50101 158.46190 1.000 48.26694 377 CYS A C 1
ATOM 1121 O O . CYS A 1 397 ? 209.05882 136.38501 158.37990 1.000 48.26694 377 CYS A O 1
ATOM 1124 N N . HIS A 1 398 ? 209.83882 138.09901 159.62590 1.000 39.84236 378 HIS A N 1
ATOM 1125 C CA . HIS A 1 398 ? 209.52982 137.47801 160.91290 1.000 39.84236 378 HIS A CA 1
ATOM 1126 C C . HIS A 1 398 ? 208.01882 137.51701 161.11690 1.000 39.84236 378 HIS A C 1
ATOM 1127 O O . HIS A 1 398 ? 207.46882 138.36901 161.81790 1.000 39.84236 378 HIS A O 1
ATOM 1134 N N . LEU A 1 399 ? 207.33882 136.55701 160.49290 1.000 39.09226 379 LEU A N 1
ATOM 1135 C CA . LEU A 1 399 ? 205.88482 136.57901 160.42790 1.000 39.09226 379 LEU A CA 1
ATOM 1136 C C . LEU A 1 399 ? 205.26382 136.42901 161.81090 1.000 39.09226 379 LEU A C 1
ATOM 1137 O O . LEU A 1 399 ? 205.72582 135.64001 162.63890 1.000 39.09226 379 LEU A O 1
ATOM 1142 N N . MET A 1 400 ? 204.21182 137.20601 162.05490 1.000 38.20635 380 MET A N 1
ATOM 1143 C CA . MET A 1 400 ? 203.44882 137.15601 163.29390 1.000 38.20635 380 MET A CA 1
ATOM 1144 C C . MET A 1 400 ? 201.97182 137.23801 162.94590 1.000 38.20635 380 MET A C 1
ATOM 1145 O O . MET A 1 400 ? 201.56882 138.09901 162.16090 1.000 38.20635 380 MET A O 1
ATOM 1150 N N . VAL A 1 401 ? 201.17082 136.34301 163.51690 1.000 44.04311 381 VAL A N 1
ATOM 1151 C CA . VAL A 1 401 ? 199.72482 136.35201 163.33190 1.000 44.04311 381 VAL A CA 1
ATOM 1152 C C . VAL A 1 401 ? 199.07582 136.48501 164.69990 1.000 44.04311 381 VAL A C 1
ATOM 1153 O O . VAL A 1 401 ? 199.34782 135.68301 165.59990 1.000 44.04311 381 VAL A O 1
ATOM 1157 N N . VAL A 1 402 ? 198.21582 137.48801 164.85190 1.000 44.80085 382 VAL A N 1
ATOM 1158 C CA . VAL A 1 402 ? 197.58382 137.80801 166.12690 1.000 44.80085 382 VAL A CA 1
ATOM 1159 C C . VAL A 1 402 ? 196.09582 137.51301 166.01490 1.000 44.80085 382 VAL A C 1
ATOM 1160 O O . VAL A 1 402 ? 195.44982 137.92101 165.04390 1.000 44.80085 382 VAL A O 1
ATOM 1164 N N . LEU A 1 403 ? 195.56082 136.79801 167.00290 1.000 48.54661 383 LEU A N 1
ATOM 1165 C CA . LEU A 1 403 ? 194.14082 136.47601 167.07690 1.000 48.54661 383 LEU A CA 1
ATOM 1166 C C . LEU A 1 403 ? 193.59982 137.00301 168.39690 1.000 48.54661 383 LEU A C 1
ATOM 1167 O O . LEU A 1 403 ? 194.12982 136.67001 169.46190 1.000 48.54661 383 LEU A O 1
ATOM 1172 N N . VAL A 1 404 ? 192.54682 137.81101 168.32990 1.000 48.98581 384 VAL A N 1
ATOM 1173 C CA . VAL A 1 404 ? 192.02282 138.51201 169.49990 1.000 48.98581 384 VAL A CA 1
ATOM 1174 C C . VAL A 1 404 ? 190.78682 137.82601 170.07290 1.000 48.98581 384 VAL A C 1
ATOM 1175 O O . VAL A 1 404 ? 190.66382 137.67501 171.28790 1.000 48.98581 384 VAL A O 1
ATOM 1179 N N . ASP A 1 405 ? 189.85382 137.40701 169.21790 1.000 54.82069 385 ASP A N 1
ATOM 1180 C CA . ASP A 1 405 ? 188.61882 136.74001 169.63690 1.000 54.82069 385 ASP A CA 1
ATOM 1181 C C . ASP A 1 405 ? 188.34382 135.61401 168.64490 1.000 54.82069 385 ASP A C 1
ATOM 1182 O O . ASP A 1 405 ? 187.64682 135.81201 167.64590 1.000 54.82069 385 ASP A O 1
ATOM 1187 N N . GLU A 1 406 ? 188.88582 134.43301 168.92690 1.000 60.75701 386 GLU A N 1
ATOM 1188 C CA . GLU A 1 406 ? 188.70982 133.27801 168.05990 1.000 60.75701 386 GLU A CA 1
ATOM 1189 C C . GLU A 1 406 ? 188.36682 132.04601 168.87690 1.000 60.75701 386 GLU A C 1
ATOM 1190 O O . GLU A 1 406 ? 188.88382 131.85201 169.97990 1.000 60.75701 386 GLU A O 1
ATOM 1196 N N . ARG A 1 407 ? 187.48982 131.22101 168.31690 1.000 66.27593 387 ARG A N 1
ATOM 1197 C CA . ARG A 1 407 ? 187.21882 129.91601 168.88090 1.000 66.27593 387 ARG A CA 1
ATOM 1198 C C . ARG A 1 407 ? 188.45382 129.02901 168.72390 1.000 66.27593 387 ARG A C 1
ATOM 1199 O O . ARG A 1 407 ? 189.25182 129.22501 167.80390 1.000 66.27593 387 ARG A O 1
ATOM 1207 N N . PRO A 1 408 ? 188.64282 128.05701 169.61790 1.000 68.28903 388 PRO A N 1
ATOM 1208 C CA . PRO A 1 408 ? 189.87282 127.24901 169.56290 1.000 68.28903 388 PRO A CA 1
ATOM 1209 C C . PRO A 1 408 ? 190.07282 126.50301 168.25290 1.000 68.28903 388 PRO A C 1
ATOM 1210 O O . PRO A 1 408 ? 191.22082 126.21001 167.89390 1.000 68.28903 388 PRO A O 1
ATOM 1214 N N . GLU A 1 409 ? 188.99782 126.18301 167.52590 1.000 72.94897 389 GLU A N 1
ATOM 1215 C CA . GLU A 1 409 ? 189.15682 125.44801 166.27290 1.000 72.94897 389 GLU A CA 1
ATOM 1216 C C . GLU A 1 409 ? 189.94282 126.25701 165.24490 1.000 72.94897 389 GLU A C 1
ATOM 1217 O O . GLU A 1 409 ? 190.80582 125.71001 164.54690 1.000 72.94897 389 GLU A O 1
ATOM 1223 N N . GLU A 1 410 ? 189.66782 127.56101 165.13790 1.000 70.14856 390 GLU A N 1
ATOM 1224 C CA . GLU A 1 410 ? 190.41382 128.39101 164.19690 1.000 70.14856 390 GLU A CA 1
ATOM 1225 C C . GLU A 1 410 ? 191.86982 128.54501 164.61290 1.000 70.14856 390 GLU A C 1
ATOM 1226 O O . GLU A 1 410 ? 192.75382 128.58501 163.75190 1.000 70.14856 390 GLU A O 1
ATOM 1232 N N . VAL A 1 411 ? 192.14182 128.62201 165.91690 1.000 64.88598 391 VAL A N 1
ATOM 1233 C CA . VAL A 1 411 ? 193.52382 128.68001 166.38490 1.000 64.88598 391 VAL A CA 1
ATOM 1234 C C . VAL A 1 411 ? 194.26182 127.39801 166.01390 1.000 64.88598 391 VAL A C 1
ATOM 1235 O O . VAL A 1 411 ? 195.40582 127.43001 165.53990 1.000 64.88598 391 VAL A O 1
ATOM 1239 N N . THR A 1 412 ? 193.61482 126.24701 166.22590 1.000 68.52590 392 THR A N 1
ATOM 1240 C CA . THR A 1 412 ? 194.22882 124.97501 165.85890 1.000 68.52590 392 THR A CA 1
ATOM 1241 C C . THR A 1 412 ? 194.45782 124.87101 164.35690 1.000 68.52590 392 THR A C 1
ATOM 1242 O O . THR A 1 412 ? 195.48582 124.33801 163.92490 1.000 68.52590 392 THR A O 1
ATOM 1246 N N . ASP A 1 413 ? 193.51282 125.35701 163.55090 1.000 69.78259 393 ASP A N 1
ATOM 1247 C CA . ASP A 1 413 ? 193.70882 125.36101 162.10490 1.000 69.78259 393 ASP A CA 1
ATOM 1248 C C . ASP A 1 413 ? 194.87282 126.26001 161.70690 1.000 69.78259 393 ASP A C 1
ATOM 1249 O O . ASP A 1 413 ? 195.66682 125.91001 160.82390 1.000 69.78259 393 ASP A O 1
ATOM 1254 N N . MET A 1 414 ? 194.98982 127.42501 162.34790 1.000 65.33309 394 MET A N 1
ATOM 1255 C CA . MET A 1 414 ? 196.01082 128.38901 161.95590 1.000 65.33309 394 MET A CA 1
ATOM 1256 C C . MET A 1 414 ? 197.40682 127.92201 162.34790 1.000 65.33309 394 MET A C 1
ATOM 1257 O O . MET A 1 414 ? 198.35982 128.11001 161.58390 1.000 65.33309 394 MET A O 1
ATOM 1262 N N . GLN A 1 415 ? 197.55882 127.31301 163.52790 1.000 68.07400 395 GLN A N 1
ATOM 1263 C CA . GLN A 1 415 ? 198.88382 126.81101 163.88590 1.000 68.07400 395 GLN A CA 1
ATOM 1264 C C . GLN A 1 415 ? 199.32682 125.66401 162.98690 1.000 68.07400 395 GLN A C 1
ATOM 1265 O O . GLN A 1 415 ? 200.51782 125.33701 162.96390 1.000 68.07400 395 GLN A O 1
ATOM 1271 N N . ARG A 1 416 ? 198.40382 125.04301 162.25090 1.000 71.53034 396 ARG A N 1
ATOM 1272 C CA . ARG A 1 416 ? 198.80082 124.04601 161.26390 1.000 71.53034 396 ARG A CA 1
ATOM 1273 C C . ARG A 1 416 ? 199.10882 124.69401 159.91990 1.000 71.53034 396 ARG A C 1
ATOM 1274 O O . ARG A 1 416 ? 200.13782 124.40101 159.30090 1.000 71.53034 396 ARG A O 1
ATOM 1282 N N . SER A 1 417 ? 198.22582 125.58201 159.45490 1.000 65.83184 397 SER A N 1
ATOM 1283 C CA . SER A 1 417 ? 198.39782 126.16901 158.12990 1.000 65.83184 397 SER A CA 1
ATOM 1284 C C . SER A 1 417 ? 199.55282 127.16201 158.09890 1.000 65.83184 397 SER A C 1
ATOM 1285 O O . SER A 1 417 ? 200.36182 127.15201 157.16390 1.000 65.83184 397 SER A O 1
ATOM 1288 N N . VAL A 1 418 ? 199.64782 128.02301 159.10390 1.000 58.86931 398 VAL A N 1
ATOM 1289 C CA . VAL A 1 418 ? 200.64882 129.08201 159.13290 1.000 58.86931 398 VAL A CA 1
ATOM 1290 C C . VAL A 1 418 ? 201.87682 128.58701 159.88290 1.000 58.86931 398 VAL A C 1
ATOM 1291 O O . VAL A 1 418 ? 201.77082 128.09701 161.01290 1.000 58.86931 398 VAL A O 1
ATOM 1295 N N . LYS A 1 419 ? 203.04282 128.71901 159.25890 1.000 55.38614 399 LYS A N 1
ATOM 1296 C CA . LYS A 1 419 ? 204.29882 128.31901 159.87290 1.000 55.38614 399 LYS A CA 1
ATOM 1297 C C . LYS A 1 419 ? 204.92482 129.42101 160.71690 1.000 55.38614 399 LYS A C 1
ATOM 1298 O O . LYS A 1 419 ? 206.00482 129.21401 161.27790 1.000 55.38614 399 LYS A O 1
ATOM 1304 N N . GLY A 1 420 ? 204.27982 130.58301 160.81690 1.000 52.88137 400 GLY A N 1
ATOM 1305 C CA . GLY A 1 420 ? 204.78282 131.66601 161.63290 1.000 52.88137 400 GLY A CA 1
ATOM 1306 C C . GLY A 1 420 ? 204.33082 131.56701 163.07990 1.000 52.88137 400 GLY A C 1
ATOM 1307 O O . GLY A 1 420 ? 203.64082 130.63501 163.49290 1.000 52.88137 400 GLY A O 1
ATOM 1308 N N . GLU A 1 421 ? 204.73582 132.56501 163.85990 1.000 47.83474 401 GLU A N 1
ATOM 1309 C CA . GLU A 1 421 ? 204.39682 132.62201 165.27790 1.000 47.83474 401 GLU A CA 1
ATOM 1310 C C . GLU A 1 421 ? 202.95182 133.08101 165.43190 1.000 47.83474 401 GLU A C 1
ATOM 1311 O O . GLU A 1 421 ? 202.64282 134.25901 165.22790 1.000 47.83474 401 GLU A O 1
ATOM 1317 N N . VAL A 1 422 ? 202.06582 132.15801 165.79090 1.000 49.91180 402 VAL A N 1
ATOM 1318 C CA . VAL A 1 422 ? 200.63882 132.44501 165.88790 1.000 49.91180 402 VAL A CA 1
ATOM 1319 C C . VAL A 1 422 ? 200.31782 132.91701 167.29890 1.000 49.91180 402 VAL A C 1
ATOM 1320 O O . VAL A 1 422 ? 200.67182 132.25801 168.28490 1.000 49.91180 402 VAL A O 1
ATOM 1324 N N . ILE A 1 423 ? 199.63982 134.05601 167.39290 1.000 48.79630 403 ILE A N 1
ATOM 1325 C CA . ILE A 1 423 ? 199.27882 134.67501 168.66190 1.000 48.79630 403 ILE A CA 1
ATOM 1326 C C . ILE A 1 423 ? 197.77382 134.54801 168.82190 1.000 48.79630 403 ILE A C 1
ATOM 1327 O O . ILE A 1 423 ? 197.01182 134.99401 167.95590 1.000 48.79630 403 ILE A O 1
ATOM 1332 N N . ALA A 1 424 ? 197.34382 133.94701 169.92490 1.000 49.74441 404 ALA A N 1
ATOM 1333 C CA . ALA A 1 424 ? 195.94482 133.60301 170.11890 1.000 49.74441 404 ALA A CA 1
ATOM 1334 C C . ALA A 1 424 ? 195.41782 134.22501 171.39990 1.000 49.74441 404 ALA A C 1
ATOM 1335 O O . ALA A 1 424 ? 196.11082 134.25701 172.42090 1.000 49.74441 404 ALA A O 1
ATOM 1337 N N . SER A 1 425 ? 194.18582 134.72301 171.33190 1.000 50.79236 405 SER A N 1
ATOM 1338 C CA . SER A 1 425 ? 193.44082 135.17501 172.50090 1.000 50.79236 405 SER A CA 1
ATOM 1339 C C . SER A 1 425 ? 192.04982 134.56501 172.41290 1.000 50.79236 405 SER A C 1
ATOM 1340 O O . SER A 1 425 ? 191.24182 134.97301 171.57290 1.000 50.79236 405 SER A O 1
ATOM 1343 N N . THR A 1 426 ? 191.77682 133.58301 173.26690 1.000 54.13140 406 THR A N 1
ATOM 1344 C CA . THR A 1 426 ? 190.50382 132.88301 173.21890 1.000 54.13140 406 THR A CA 1
ATOM 1345 C C . THR A 1 426 ? 189.36182 133.81001 173.61590 1.000 54.13140 406 THR A C 1
ATOM 1346 O O . THR A 1 426 ? 189.52382 134.72001 174.43290 1.000 54.13140 406 THR A O 1
ATOM 1350 N N . PHE A 1 427 ? 188.19082 133.56601 173.02090 1.000 56.55039 407 PHE A N 1
ATOM 1351 C CA . PHE A 1 427 ? 187.01882 134.39101 173.29690 1.000 56.55039 407 PHE A CA 1
ATOM 1352 C C . PHE A 1 427 ? 186.56982 134.29201 174.74690 1.000 56.55039 407 PHE A C 1
ATOM 1353 O O . PHE A 1 427 ? 185.83282 135.16401 175.21890 1.000 56.55039 407 PHE A O 1
ATOM 1361 N N . ASP A 1 428 ? 186.99382 133.24901 175.45990 1.000 59.39503 408 ASP A N 1
ATOM 1362 C CA . ASP A 1 428 ? 186.60482 133.09301 176.85590 1.000 59.39503 408 ASP A CA 1
ATOM 1363 C C . ASP A 1 428 ? 187.19982 134.19401 177.72390 1.000 59.39503 408 ASP A C 1
ATOM 1364 O O . ASP A 1 428 ? 186.55682 134.66501 178.66990 1.000 59.39503 408 ASP A O 1
ATOM 1369 N N . ARG A 1 429 ? 188.42282 134.61801 177.41690 1.000 51.97032 409 ARG A N 1
ATOM 1370 C CA . ARG A 1 429 ? 189.14582 135.53501 178.28190 1.000 51.97032 409 ARG A CA 1
ATOM 1371 C C . ARG A 1 429 ? 188.48782 136.91601 178.29090 1.000 51.97032 409 ARG A C 1
ATOM 1372 O O . ARG A 1 429 ? 187.79682 137.29001 177.33990 1.000 51.97032 409 ARG A O 1
ATOM 1380 N N . PRO A 1 430 ? 188.67882 137.68501 179.36090 1.000 49.32704 410 PRO A N 1
ATOM 1381 C CA . PRO A 1 430 ? 188.05382 139.01001 179.45390 1.000 49.32704 410 PRO A CA 1
ATOM 1382 C C . PRO A 1 430 ? 188.60582 139.95301 178.39990 1.000 49.32704 410 PRO A C 1
ATOM 1383 O O . PRO A 1 430 ? 189.67582 139.70001 177.82790 1.000 49.32704 410 PRO A O 1
ATOM 1387 N N . PRO A 1 431 ? 187.89882 141.04901 178.10790 1.000 46.96205 411 PRO A N 1
ATOM 1388 C CA . PRO A 1 431 ? 188.40182 141.99701 177.09890 1.000 46.96205 411 PRO A CA 1
ATOM 1389 C C . PRO A 1 431 ? 189.72682 142.64201 177.46490 1.000 46.96205 411 PRO A C 1
ATOM 1390 O O . PRO A 1 431 ? 190.40782 143.16001 176.57190 1.000 46.96205 411 PRO A O 1
ATOM 1394 N N . SER A 1 432 ? 190.11082 142.63901 178.74290 1.000 46.44290 412 SER A N 1
ATOM 1395 C CA . SER A 1 432 ? 191.40182 143.20101 179.12790 1.000 46.44290 412 SER A CA 1
ATOM 1396 C C . SER A 1 432 ? 192.55482 142.43101 178.49590 1.000 46.44290 412 SER A C 1
ATOM 1397 O O . SER A 1 432 ? 193.54182 143.02901 178.04890 1.000 46.44290 412 SER A O 1
ATOM 1400 N N . ASP A 1 433 ? 192.45282 141.10101 178.45590 1.000 48.51305 413 ASP A N 1
ATOM 1401 C CA . ASP A 1 433 ? 193.53082 140.29601 177.89690 1.000 48.51305 413 ASP A CA 1
ATOM 1402 C C . ASP A 1 433 ? 193.68382 140.47601 176.39390 1.000 48.51305 413 ASP A C 1
ATOM 1403 O O . ASP A 1 433 ? 194.80282 140.35701 175.88690 1.000 48.51305 413 ASP A O 1
ATOM 1408 N N . HIS A 1 434 ? 192.60182 140.76901 175.66890 1.000 45.15662 414 HIS A N 1
ATOM 1409 C CA . HIS A 1 434 ? 192.74082 141.05201 174.24290 1.000 45.15662 414 HIS A CA 1
ATOM 1410 C C . HIS A 1 434 ? 193.63682 142.26101 174.01190 1.000 45.15662 414 HIS A C 1
ATOM 1411 O O . HIS A 1 434 ? 194.53182 142.23001 173.15790 1.000 45.15662 414 HIS A O 1
ATOM 1418 N N . THR A 1 435 ? 193.41782 143.33301 174.77490 1.000 39.37218 415 THR A N 1
ATOM 1419 C CA . THR A 1 435 ? 194.30682 144.48501 174.70690 1.000 39.37218 415 THR A CA 1
ATOM 1420 C C . THR A 1 435 ? 195.71682 144.12401 175.14790 1.000 39.37218 415 THR A C 1
ATOM 1421 O O . THR A 1 435 ? 196.69482 144.45901 174.46690 1.000 39.37218 415 THR A O 1
ATOM 1425 N N . SER A 1 436 ? 195.84482 143.43401 176.28190 1.000 38.57431 416 SER A N 1
ATOM 1426 C CA . SER A 1 436 ? 197.16882 143.13401 176.81190 1.000 38.57431 416 SER A CA 1
ATOM 1427 C C . SER A 1 436 ? 197.96682 142.19501 175.91990 1.000 38.57431 416 SER A C 1
ATOM 1428 O O . SER A 1 436 ? 199.18982 142.12301 176.07290 1.000 38.57431 416 SER A O 1
ATOM 1431 N N . VAL A 1 437 ? 197.31782 141.46901 175.01090 1.000 40.86297 417 VAL A N 1
ATOM 1432 C CA . VAL A 1 437 ? 198.03282 140.63301 174.06190 1.000 40.86297 417 VAL A CA 1
ATOM 1433 C C . VAL A 1 437 ? 198.26582 141.33101 172.72390 1.000 40.86297 417 VAL A C 1
ATOM 1434 O O . VAL A 1 437 ? 199.35982 141.20301 172.16190 1.000 40.86297 417 VAL A O 1
ATOM 1438 N N . ALA A 1 438 ? 197.29182 142.08701 172.20590 1.000 36.95873 418 ALA A N 1
ATOM 1439 C CA . ALA A 1 438 ? 197.50782 142.80301 170.95390 1.000 36.95873 418 ALA A CA 1
ATOM 1440 C C . ALA A 1 438 ? 198.58382 143.87301 171.09990 1.000 36.95873 418 ALA A C 1
ATOM 1441 O O . ALA A 1 438 ? 199.45582 144.00501 170.22990 1.000 36.95873 418 ALA A O 1
ATOM 1443 N N . GLU A 1 439 ? 198.54282 144.63901 172.19290 1.000 36.68491 419 GLU A N 1
ATOM 1444 C CA . GLU A 1 439 ? 199.55582 145.66301 172.40790 1.000 36.68491 419 GLU A CA 1
ATOM 1445 C C . GLU A 1 439 ? 200.93482 145.04501 172.59190 1.000 36.68491 419 GLU A C 1
ATOM 1446 O O . GLU A 1 439 ? 201.92382 145.56101 172.06190 1.000 36.68491 419 GLU A O 1
ATOM 1452 N N . LEU A 1 440 ? 201.02782 143.94201 173.33390 1.000 35.96178 420 LEU A N 1
ATOM 1453 C CA . LEU A 1 440 ? 202.32082 143.28901 173.48390 1.000 35.96178 420 LEU A CA 1
ATOM 1454 C C . LEU A 1 440 ? 202.83882 142.73701 172.16390 1.000 35.96178 420 LEU A C 1
ATOM 1455 O O . LEU A 1 440 ? 204.04382 142.81901 171.90490 1.000 35.96178 420 LEU A O 1
ATOM 1460 N N . ALA A 1 441 ? 201.96182 142.18801 171.32090 1.000 35.76119 421 ALA A N 1
ATOM 1461 C CA . ALA A 1 441 ? 202.39382 141.71101 170.01090 1.000 35.76119 421 ALA A CA 1
ATOM 1462 C C . ALA A 1 441 ? 202.92482 142.85501 169.15390 1.000 35.76119 421 ALA A C 1
ATOM 1463 O O . ALA A 1 441 ? 203.98382 142.73401 168.51990 1.000 35.76119 421 ALA A O 1
ATOM 1465 N N . ILE A 1 442 ? 202.20382 143.97801 169.12190 1.000 31.24287 422 ILE A N 1
ATOM 1466 C CA . ILE A 1 442 ? 202.66782 145.08901 168.29790 1.000 31.24287 422 ILE A CA 1
ATOM 1467 C C . ILE A 1 442 ? 203.95982 145.66901 168.85690 1.000 31.24287 422 ILE A C 1
ATOM 1468 O O . ILE A 1 442 ? 204.82182 146.11201 168.09190 1.000 31.24287 422 ILE A O 1
ATOM 1473 N N . GLU A 1 443 ? 204.13682 145.66701 170.18190 1.000 33.13983 423 GLU A N 1
ATOM 1474 C CA . GLU A 1 443 ? 205.39482 146.14701 170.74390 1.000 33.13983 423 GLU A CA 1
ATOM 1475 C C . GLU A 1 443 ? 206.54682 145.20601 170.42090 1.000 33.13983 423 GLU A C 1
ATOM 1476 O O . GLU A 1 443 ? 207.66882 145.66401 170.17490 1.000 33.13983 423 GLU A O 1
ATOM 1482 N N . ARG A 1 444 ? 206.29682 143.89601 170.41690 1.000 33.84301 424 ARG A N 1
ATOM 1483 C CA . ARG A 1 444 ? 207.32482 142.95601 169.98490 1.000 33.84301 424 ARG A CA 1
ATOM 1484 C C . ARG A 1 444 ? 207.72182 143.21301 168.53790 1.000 33.84301 424 ARG A C 1
ATOM 1485 O O . ARG A 1 444 ? 208.91282 143.21401 168.19790 1.000 33.84301 424 ARG A O 1
ATOM 1493 N N . ALA A 1 445 ? 206.73282 143.44901 167.67190 1.000 31.60839 425 ALA A N 1
ATOM 1494 C CA . ALA A 1 445 ? 207.03882 143.77201 166.28190 1.000 31.60839 425 ALA A CA 1
ATOM 1495 C C . ALA A 1 445 ? 207.83482 145.06801 166.17890 1.000 31.60839 425 ALA A C 1
ATOM 1496 O O . ALA A 1 445 ? 208.78082 145.16701 165.38690 1.000 31.60839 425 ALA A O 1
ATOM 1498 N N . LYS A 1 446 ? 207.46182 146.07301 166.97490 1.000 31.61351 426 LYS A N 1
ATOM 1499 C CA . LYS A 1 446 ? 208.16982 147.34701 166.95590 1.000 31.61351 426 LYS A CA 1
ATOM 1500 C C . LYS A 1 446 ? 209.62082 147.17401 167.37190 1.000 31.61351 426 LYS A C 1
ATOM 1501 O O . LYS A 1 446 ? 210.51782 147.77301 166.77290 1.000 31.61351 426 LYS A O 1
ATOM 1507 N N . ARG A 1 447 ? 209.87582 146.36201 168.39590 1.000 35.98348 427 ARG A N 1
ATOM 1508 C CA . ARG A 1 447 ? 211.25582 146.16101 168.82190 1.000 35.98348 427 ARG A CA 1
ATOM 1509 C C . ARG A 1 447 ? 212.05182 145.33501 167.82490 1.000 35.98348 427 ARG A C 1
ATOM 1510 O O . ARG A 1 447 ? 213.25482 145.57001 167.66490 1.000 35.98348 427 ARG A O 1
ATOM 1518 N N . LEU A 1 448 ? 211.41582 144.38101 167.14390 1.000 33.63851 428 LEU A N 1
ATOM 1519 C CA . LEU A 1 448 ? 212.11282 143.68301 166.06890 1.000 33.63851 428 LEU A CA 1
ATOM 1520 C C . LEU A 1 448 ? 212.48282 144.63601 164.93690 1.000 33.63851 428 LEU A C 1
ATOM 1521 O O . LEU A 1 448 ? 213.59082 144.55801 164.39290 1.000 33.63851 428 LEU A O 1
ATOM 1526 N N . VAL A 1 449 ? 211.57382 145.54301 164.56890 1.000 32.47663 429 VAL A N 1
ATOM 1527 C CA . VAL A 1 449 ? 211.89282 146.53301 163.54090 1.000 32.47663 429 VAL A CA 1
ATOM 1528 C C . VAL A 1 449 ? 212.99882 147.46201 164.02590 1.000 32.47663 429 VAL A C 1
ATOM 1529 O O . VAL A 1 449 ? 213.87982 147.86301 163.25590 1.000 32.47663 429 VAL A O 1
ATOM 1533 N N . GLU A 1 450 ? 212.96982 147.81301 165.31090 1.000 39.17744 430 GLU A N 1
ATOM 1534 C CA . GLU A 1 450 ? 214.02882 148.62401 165.89990 1.000 39.17744 430 GLU A CA 1
ATOM 1535 C C . GLU A 1 450 ? 215.37782 147.93401 165.78090 1.000 39.17744 430 GLU A C 1
ATOM 1536 O O . GLU A 1 450 ? 216.39782 148.58401 165.52490 1.000 39.17744 430 GLU A O 1
ATOM 1542 N N . GLN A 1 451 ? 215.40382 146.61301 165.97090 1.000 37.94204 431 GLN A N 1
ATOM 1543 C CA . GLN A 1 451 ? 216.63782 145.86301 165.76790 1.000 37.94204 431 GLN A CA 1
ATOM 1544 C C . GLN A 1 451 ? 217.12182 145.98601 164.32990 1.000 37.94204 431 GLN A C 1
ATOM 1545 O O . GLN A 1 451 ? 218.32982 146.06201 164.07690 1.000 37.94204 431 GLN A O 1
ATOM 1551 N N . GLY A 1 452 ? 216.19482 146.01401 163.37490 1.000 35.08257 432 GLY A N 1
ATOM 1552 C CA . GLY A 1 452 ? 216.54382 146.16101 161.97590 1.000 35.08257 432 GLY A CA 1
ATOM 1553 C C . GLY A 1 452 ? 216.01682 145.03001 161.12090 1.000 35.08257 432 GLY A C 1
ATOM 1554 O O . GLY A 1 452 ? 216.45982 144.83701 159.98590 1.000 35.08257 432 GLY A O 1
ATOM 1555 N N . LYS A 1 453 ? 215.05882 144.28201 161.65590 1.000 35.62991 433 LYS A N 1
ATOM 1556 C CA . LYS A 1 453 ? 214.54082 143.08601 161.00990 1.000 35.62991 433 LYS A CA 1
ATOM 1557 C C . LYS A 1 453 ? 213.13282 143.34901 160.49490 1.000 35.62991 433 LYS A C 1
ATOM 1558 O O . LYS A 1 453 ? 212.28082 143.84901 161.23590 1.000 35.62991 433 LYS A O 1
ATOM 1564 N N . ASP A 1 454 ? 212.89582 143.01401 159.22990 1.000 33.39034 434 ASP A N 1
ATOM 1565 C CA . ASP A 1 454 ? 211.57082 143.17701 158.64990 1.000 33.39034 434 ASP A CA 1
ATOM 1566 C C . ASP A 1 454 ? 210.56882 142.27801 159.36290 1.000 33.39034 434 ASP A C 1
ATOM 1567 O O . ASP A 1 454 ? 210.87482 141.13701 159.71590 1.000 33.39034 434 ASP A O 1
ATOM 1572 N N . VAL A 1 455 ? 209.36782 142.80201 159.58490 1.000 29.18169 435 VAL A N 1
ATOM 1573 C CA . VAL A 1 455 ? 208.31982 142.09501 160.30890 1.000 29.18169 435 VAL A CA 1
ATOM 1574 C C . VAL A 1 455 ? 207.01982 142.21601 159.52990 1.000 29.18169 435 VAL A C 1
ATOM 1575 O O . VAL A 1 455 ? 206.70482 143.28401 158.99190 1.000 29.18169 435 VAL A O 1
ATOM 1579 N N . VAL A 1 456 ? 206.27482 141.11801 159.45190 1.000 29.91398 436 VAL A N 1
ATOM 1580 C CA . VAL A 1 456 ? 204.93282 141.10601 158.88290 1.000 29.91398 436 VAL A CA 1
ATOM 1581 C C . VAL A 1 456 ? 203.97782 140.64601 159.97290 1.000 29.91398 436 VAL A C 1
ATOM 1582 O O . VAL A 1 456 ? 204.15482 139.56301 160.54190 1.000 29.91398 436 VAL A O 1
ATOM 1586 N N . VAL A 1 457 ? 202.97082 141.46301 160.26390 1.000 30.37473 437 VAL A N 1
ATOM 1587 C CA . VAL A 1 457 ? 201.97882 141.16401 161.28890 1.000 30.37473 437 VAL A CA 1
ATOM 1588 C C . VAL A 1 457 ? 200.61482 141.08401 160.62390 1.000 30.37473 437 VAL A C 1
ATOM 1589 O O . VAL A 1 457 ? 200.22082 141.99901 159.89290 1.000 30.37473 437 VAL A O 1
ATOM 1593 N N . LEU A 1 458 ? 199.89882 139.99301 160.87090 1.000 37.48471 438 LEU A N 1
ATOM 1594 C CA . LEU A 1 458 ? 198.55782 139.79501 160.33890 1.000 37.48471 438 LEU A CA 1
ATOM 1595 C C . LEU A 1 458 ? 197.56882 139.78601 161.49490 1.000 37.48471 438 LEU A C 1
ATOM 1596 O O . LEU A 1 458 ? 197.71682 139.00101 162.43790 1.000 37.48471 438 LEU A O 1
ATOM 1601 N N . LEU A 1 459 ? 196.56382 140.65201 161.41890 1.000 41.81819 439 LEU A N 1
ATOM 1602 C CA . LEU A 1 459 ? 195.53982 140.76701 162.44590 1.000 41.81819 439 LEU A CA 1
ATOM 1603 C C . LEU A 1 459 ? 194.20882 140.28401 161.89490 1.000 41.81819 439 LEU A C 1
ATOM 1604 O O . LEU A 1 459 ? 193.89882 140.49701 160.71890 1.000 41.81819 439 LEU A O 1
ATOM 1609 N N . ASP A 1 460 ? 193.42382 139.63501 162.74790 1.000 47.98945 440 ASP A N 1
ATOM 1610 C CA . ASP A 1 460 ? 192.08982 139.17801 162.38990 1.000 47.98945 440 ASP A CA 1
ATOM 1611 C C . ASP A 1 460 ? 191.06082 140.12101 162.99890 1.000 47.98945 440 ASP A C 1
ATOM 1612 O O . ASP A 1 460 ? 191.05982 140.34301 164.21490 1.000 47.98945 440 ASP A O 1
ATOM 1617 N N . SER A 1 461 ? 190.20282 140.68701 162.15390 1.000 45.55066 441 SER A N 1
ATOM 1618 C CA . SER A 1 461 ? 189.01482 141.40301 162.60690 1.000 45.55066 441 SER A CA 1
ATOM 1619 C C . SER A 1 461 ? 189.38182 142.53601 163.56990 1.000 45.55066 441 SER A C 1
ATOM 1620 O O . SER A 1 461 ? 189.13182 142.47601 164.77190 1.000 45.55066 441 SER A O 1
ATOM 1623 N N . ILE A 1 462 ? 190.02282 143.56201 163.00990 1.000 40.60861 442 ILE A N 1
ATOM 1624 C CA . ILE A 1 462 ? 190.40882 144.74201 163.77890 1.000 40.60861 442 ILE A CA 1
ATOM 1625 C C . ILE A 1 462 ? 189.18082 145.33901 164.45790 1.000 40.60861 442 ILE A C 1
ATOM 1626 O O . ILE A 1 462 ? 189.29382 146.01801 165.48490 1.000 40.60861 442 ILE A O 1
ATOM 1631 N N . THR A 1 463 ? 187.99582 145.08201 163.89590 1.000 43.79266 443 THR A N 1
ATOM 1632 C CA . THR A 1 463 ? 186.76482 145.46601 164.57490 1.000 43.79266 443 THR A CA 1
ATOM 1633 C C . THR A 1 463 ? 186.61382 144.73901 165.90390 1.000 43.79266 443 THR A C 1
ATOM 1634 O O . THR A 1 463 ? 186.07282 145.30301 166.85890 1.000 43.79266 443 THR A O 1
ATOM 1638 N N . ARG A 1 464 ? 187.08182 143.49301 165.98790 1.000 47.09753 444 ARG A N 1
ATOM 1639 C CA . ARG A 1 464 ? 187.03682 142.78101 167.25990 1.000 47.09753 444 ARG A CA 1
ATOM 1640 C C . ARG A 1 464 ? 187.94882 143.43401 168.29090 1.000 47.09753 444 ARG A C 1
ATOM 1641 O O . ARG A 1 464 ? 187.59282 143.52901 169.46990 1.000 47.09753 444 ARG A O 1
ATOM 1649 N N . LEU A 1 465 ? 189.13182 143.89001 167.86990 1.000 38.67801 445 LEU A N 1
ATOM 1650 C CA . LEU A 1 465 ? 190.00182 144.62301 168.78590 1.000 38.67801 445 LEU A CA 1
ATOM 1651 C C . LEU A 1 465 ? 189.36682 145.94201 169.20990 1.000 38.67801 445 LEU A C 1
ATOM 1652 O O . LEU A 1 465 ? 189.46182 146.33801 170.37890 1.000 38.67801 445 LEU A O 1
ATOM 1657 N N . GLY A 1 466 ? 188.71282 146.63301 168.27590 1.000 40.61195 446 GLY A N 1
ATOM 1658 C CA . GLY A 1 466 ? 188.00782 147.85101 168.63690 1.000 40.61195 446 GLY A CA 1
ATOM 1659 C C . GLY A 1 466 ? 186.91182 147.60801 169.65690 1.000 40.61195 446 GLY A C 1
ATOM 1660 O O . GLY A 1 466 ? 186.76882 148.36301 170.62190 1.000 40.61195 446 GLY A O 1
ATOM 1661 N N . ARG A 1 467 ? 186.12682 146.54501 169.46390 1.000 44.51814 447 ARG A N 1
ATOM 1662 C CA . ARG A 1 467 ? 185.09282 146.20501 170.43490 1.000 44.51814 447 ARG A CA 1
ATOM 1663 C C . ARG A 1 467 ? 185.69182 145.82101 171.78090 1.000 44.51814 447 ARG A C 1
ATOM 1664 O O . ARG A 1 467 ? 185.16182 146.21301 172.82590 1.000 44.51814 447 ARG A O 1
ATOM 1672 N N . ALA A 1 468 ? 186.78382 145.05401 171.77790 1.000 43.20297 448 ALA A N 1
ATOM 1673 C CA . ALA A 1 468 ? 187.42582 144.67801 173.03090 1.000 43.20297 448 ALA A CA 1
ATOM 1674 C C . ALA A 1 468 ? 187.93082 145.89901 173.78190 1.000 43.20297 448 ALA A C 1
ATOM 1675 O O . ALA A 1 468 ? 187.88582 145.93201 175.01590 1.000 43.20297 448 ALA A O 1
ATOM 1677 N N . TYR A 1 469 ? 188.42082 146.90601 173.05890 1.000 39.55370 449 TYR A N 1
ATOM 1678 C CA . TYR A 1 469 ? 188.77682 148.16601 173.70090 1.000 39.55370 449 TYR A CA 1
ATOM 1679 C C . TYR A 1 469 ? 187.55182 148.91901 174.19790 1.000 39.55370 449 TYR A C 1
ATOM 1680 O O . TYR A 1 469 ? 187.61482 149.57301 175.24490 1.000 39.55370 449 TYR A O 1
ATOM 1689 N N . ASN A 1 470 ? 186.44082 148.84601 173.46090 1.000 43.35499 450 ASN A N 1
ATOM 1690 C CA . ASN A 1 470 ? 185.23582 149.56801 173.85590 1.000 43.35499 450 ASN A CA 1
ATOM 1691 C C . ASN A 1 470 ? 184.68282 149.05001 175.17690 1.000 43.35499 450 ASN A C 1
ATOM 1692 O O . ASN A 1 470 ? 184.27982 149.83701 176.04090 1.000 43.35499 450 ASN A O 1
ATOM 1697 N N . ASN A 1 471 ? 184.65482 147.72801 175.35090 1.000 45.04880 451 ASN A N 1
ATOM 1698 C CA . ASN A 1 471 ? 184.10682 147.14201 176.56790 1.000 45.04880 451 ASN A CA 1
ATOM 1699 C C . ASN A 1 471 ? 185.06482 147.24901 177.74690 1.000 45.04880 451 ASN A C 1
ATOM 1700 O O . ASN A 1 471 ? 184.61882 147.42401 178.88490 1.000 45.04880 451 ASN A O 1
ATOM 1705 N N . ALA A 1 472 ? 186.37182 147.14501 177.49990 1.000 47.33174 452 ALA A N 1
ATOM 1706 C CA . ALA A 1 472 ? 187.33382 147.14801 178.59590 1.000 47.33174 452 ALA A CA 1
ATOM 1707 C C . ALA A 1 472 ? 187.38182 148.49101 179.30990 1.000 47.33174 452 ALA A C 1
ATOM 1708 O O . ALA A 1 472 ? 187.59582 148.53601 180.52690 1.000 47.33174 452 ALA A O 1
ATOM 1710 N N . SER A 1 473 ? 187.19482 149.58701 178.58190 1.000 54.23690 453 SER A N 1
ATOM 1711 C CA . SER A 1 473 ? 187.28882 150.91201 179.16690 1.000 54.23690 453 SER A CA 1
ATOM 1712 C C . SER A 1 473 ? 185.90182 151.51401 179.37190 1.000 54.23690 453 SER A C 1
ATOM 1713 O O . SER A 1 473 ? 184.96582 151.20301 178.62890 1.000 54.23690 453 SER A O 1
ATOM 1716 N N . PRO A 1 474 ? 185.73582 152.37901 180.37290 1.000 62.19274 454 PRO A N 1
ATOM 1717 C CA . PRO A 1 474 ? 184.44582 153.06001 180.54890 1.000 62.19274 454 PRO A CA 1
ATOM 1718 C C . PRO A 1 474 ? 184.22982 154.15001 179.51090 1.000 62.19274 454 PRO A C 1
ATOM 1719 O O . PRO A 1 474 ? 185.05782 154.33901 178.61390 1.000 62.19274 454 PRO A O 1
ATOM 1723 N N . ALA A 1 475 ? 183.12082 154.87501 179.62290 1.000 52.34281 455 ALA A N 1
ATOM 1724 C CA . ALA A 1 475 ? 182.77382 155.92201 178.66890 1.000 52.34281 455 ALA A CA 1
ATOM 1725 C C . ALA A 1 475 ? 183.38382 157.23901 179.13590 1.000 52.34281 455 ALA A C 1
ATOM 1726 O O . ALA A 1 475 ? 183.01782 157.76001 180.19390 1.000 52.34281 455 ALA A O 1
ATOM 1728 N N . SER A 1 476 ? 184.31282 157.77901 178.34390 1.000 48.18694 456 SER A N 1
ATOM 1729 C CA . SER A 1 476 ? 184.97782 159.03201 178.67890 1.000 48.18694 456 SER A CA 1
ATOM 1730 C C . SER A 1 476 ? 185.02082 160.01101 177.51090 1.000 48.18694 456 SER A C 1
ATOM 1731 O O . SER A 1 476 ? 185.64682 161.07101 177.63090 1.000 48.18694 456 SER A O 1
ATOM 1734 N N . GLY A 1 477 ? 184.37782 159.69201 176.39190 1.000 43.47849 457 GLY A N 1
ATOM 1735 C CA . GLY A 1 477 ? 184.36682 160.54201 175.22390 1.000 43.47849 457 GLY A CA 1
ATOM 1736 C C . GLY A 1 477 ? 182.95782 160.72001 174.69290 1.000 43.47849 457 GLY A C 1
ATOM 1737 O O . GLY A 1 477 ? 181.98282 160.70801 175.43690 1.000 43.47849 457 GLY A O 1
ATOM 1738 N N . ARG A 1 478 ? 182.86882 160.89501 173.37690 1.000 39.24752 458 ARG A N 1
ATOM 1739 C CA . ARG A 1 478 ? 181.57982 161.05101 172.71590 1.000 39.24752 458 ARG A CA 1
ATOM 1740 C C . ARG A 1 478 ? 180.87282 159.70601 172.61190 1.000 39.24752 458 ARG A C 1
ATOM 1741 O O . ARG A 1 478 ? 181.12982 158.93801 171.67890 1.000 39.24752 458 ARG A O 1
ATOM 1749 N N . ILE A 1 479 ? 179.98382 159.40901 173.56490 1.000 44.08134 459 ILE A N 1
ATOM 1750 C CA . ILE A 1 479 ? 179.30482 158.11501 173.57290 1.000 44.08134 459 ILE A CA 1
ATOM 1751 C C . ILE A 1 479 ? 178.43882 157.95701 172.33290 1.000 44.08134 459 ILE A C 1
ATOM 1752 O O . ILE A 1 479 ? 178.35182 156.86401 171.75990 1.000 44.08134 459 ILE A O 1
ATOM 1757 N N . LEU A 1 480 ? 177.81182 159.04001 171.87890 1.000 50.21206 460 LEU A N 1
ATOM 1758 C CA . LEU A 1 480 ? 176.81782 158.95701 170.81690 1.000 50.21206 460 LEU A CA 1
ATOM 1759 C C . LEU A 1 480 ? 177.47082 158.70901 169.46290 1.000 50.21206 460 LEU A C 1
ATOM 1760 O O . LEU A 1 480 ? 177.33982 159.52601 168.54490 1.000 50.21206 460 LEU A O 1
ATOM 1765 N N . SER A 1 481 ? 178.17382 157.58201 169.32890 1.000 42.34630 461 SER A N 1
ATOM 1766 C CA . SER A 1 481 ? 178.77582 157.16201 168.06390 1.000 42.34630 461 SER A CA 1
ATOM 1767 C C . SER A 1 481 ? 178.36682 155.71401 167.81790 1.000 42.34630 461 SER A C 1
ATOM 1768 O O . SER A 1 481 ? 179.11882 154.79001 168.12590 1.000 42.34630 461 SER A O 1
ATOM 1771 N N . GLY A 1 482 ? 177.17282 155.52301 167.25990 1.000 40.96138 462 GLY A N 1
ATOM 1772 C CA . GLY A 1 482 ? 176.69282 154.20301 166.88790 1.000 40.96138 462 GLY A CA 1
ATOM 1773 C C . GLY A 1 482 ? 176.69482 153.17401 168.00190 1.000 40.96138 462 GLY A C 1
ATOM 1774 O O . GLY A 1 482 ? 176.68082 151.96901 167.73790 1.000 40.96138 462 GLY A O 1
ATOM 1775 N N . GLY A 1 483 ? 176.70782 153.63301 169.25290 1.000 38.64096 463 GLY A N 1
ATOM 1776 C CA . GLY A 1 483 ? 176.74882 152.75601 170.40190 1.000 38.64096 463 GLY A CA 1
ATOM 1777 C C . GLY A 1 483 ? 178.13682 152.40101 170.89590 1.000 38.64096 463 GLY A C 1
ATOM 1778 O O . GLY A 1 483 ? 178.24982 151.74501 171.93890 1.000 38.64096 463 GLY A O 1
ATOM 1779 N N . VAL A 1 484 ? 179.19082 152.81201 170.19190 1.000 42.62276 464 VAL A N 1
ATOM 1780 C CA . VAL A 1 484 ? 180.56682 152.51301 170.57590 1.000 42.62276 464 VAL A CA 1
ATOM 1781 C C . VAL A 1 484 ? 181.25382 153.80101 171.01090 1.000 42.62276 464 VAL A C 1
ATOM 1782 O O . VAL A 1 484 ? 181.11182 154.84701 170.36590 1.000 42.62276 464 VAL A O 1
ATOM 1786 N N . ASP A 1 485 ? 181.97682 153.72601 172.12590 1.000 44.27677 465 ASP A N 1
ATOM 1787 C CA . ASP A 1 485 ? 182.66382 154.88901 172.66890 1.000 44.27677 465 ASP A CA 1
ATOM 1788 C C . ASP A 1 485 ? 183.81682 155.30801 171.76490 1.000 44.27677 465 ASP A C 1
ATOM 1789 O O . ASP A 1 485 ? 184.56482 154.47001 171.25690 1.000 44.27677 465 ASP A O 1
ATOM 1794 N N . SER A 1 486 ? 183.95982 156.62101 171.56990 1.000 38.41240 466 SER A N 1
ATOM 1795 C CA . SER A 1 486 ? 185.00282 157.13801 170.69090 1.000 38.41240 466 SER A CA 1
ATOM 1796 C C . SER A 1 486 ? 186.38682 157.07301 171.32390 1.000 38.41240 466 SER A C 1
ATOM 1797 O O . SER A 1 486 ? 187.36082 156.75501 170.63390 1.000 38.41240 466 SER A O 1
ATOM 1800 N N . THR A 1 487 ? 186.49682 157.36701 172.62190 1.000 41.40721 467 THR A N 1
ATOM 1801 C CA . THR A 1 487 ? 187.80082 157.34701 173.27990 1.000 41.40721 467 THR A CA 1
ATOM 1802 C C . THR A 1 487 ? 188.41682 155.95501 173.24490 1.000 41.40721 467 THR A C 1
ATOM 1803 O O . THR A 1 487 ? 189.63682 155.80801 173.10490 1.000 41.40721 467 THR A O 1
ATOM 1807 N N . ALA A 1 488 ? 187.59282 154.92001 173.36790 1.000 39.99884 468 ALA A N 1
ATOM 1808 C CA . ALA A 1 488 ? 188.06782 153.54801 173.28490 1.000 39.99884 468 ALA A CA 1
ATOM 1809 C C . ALA A 1 488 ? 188.29182 153.08301 171.85290 1.000 39.99884 468 ALA A C 1
ATOM 1810 O O . ALA A 1 488 ? 188.50282 151.88701 171.62690 1.000 39.99884 468 ALA A O 1
ATOM 1812 N N . LEU A 1 489 ? 188.24282 153.99501 170.88190 1.000 35.44797 469 LEU A N 1
ATOM 1813 C CA . LEU A 1 489 ? 188.56482 153.67601 169.49990 1.000 35.44797 469 LEU A CA 1
ATOM 1814 C C . LEU A 1 489 ? 189.95482 154.13901 169.08590 1.000 35.44797 469 LEU A C 1
ATOM 1815 O O . LEU A 1 489 ? 190.46382 153.67601 168.06190 1.000 35.44797 469 LEU A O 1
ATOM 1820 N N . TYR A 1 490 ? 190.58382 155.02001 169.86690 1.000 29.96681 470 TYR A N 1
ATOM 1821 C CA . TYR A 1 490 ? 191.94582 155.45501 169.55490 1.000 29.96681 470 TYR A CA 1
ATOM 1822 C C . TYR A 1 490 ? 192.97982 154.33201 169.58090 1.000 29.96681 470 TYR A C 1
ATOM 1823 O O . TYR A 1 490 ? 193.76582 154.23401 168.62190 1.000 29.96681 470 TYR A O 1
ATOM 1832 N N . PRO A 1 491 ? 193.07082 153.48801 170.61090 1.000 30.99301 471 PRO A N 1
ATOM 1833 C CA . PRO A 1 491 ? 194.16782 152.49401 170.66290 1.000 30.99301 471 PRO A CA 1
ATOM 1834 C C . PRO A 1 491 ? 194.17982 151.55001 169.46790 1.000 30.99301 471 PRO A C 1
ATOM 1835 O O . PRO A 1 491 ? 195.26582 151.18701 168.98790 1.000 30.99301 471 PRO A O 1
ATOM 1839 N N . PRO A 1 492 ? 193.02182 151.10801 168.95390 1.000 30.64341 472 PRO A N 1
ATOM 1840 C CA . PRO A 1 492 ? 193.06182 150.36801 167.68190 1.000 30.64341 472 PRO A CA 1
ATOM 1841 C C . PRO A 1 492 ? 193.66882 151.16601 166.54590 1.000 30.64341 472 PRO A C 1
ATOM 1842 O O . PRO A 1 492 ? 194.38282 150.59701 165.70990 1.000 30.64341 472 PRO A O 1
ATOM 1846 N N . LYS A 1 493 ? 193.40982 152.47401 166.48990 1.000 26.64387 473 LYS A N 1
ATOM 1847 C CA . LYS A 1 493 ? 194.02082 153.29601 165.45390 1.000 26.64387 473 LYS A CA 1
ATOM 1848 C C . LYS A 1 493 ? 195.52882 153.38301 165.62790 1.000 26.64387 473 LYS A C 1
ATOM 1849 O O . LYS A 1 493 ? 196.26082 153.36301 164.63590 1.000 26.64387 473 LYS A O 1
ATOM 1855 N N . ARG A 1 494 ? 196.01182 153.47701 166.86790 1.000 28.47710 474 ARG A N 1
ATOM 1856 C CA . ARG A 1 494 ? 197.45282 153.44101 167.08990 1.000 28.47710 474 ARG A CA 1
ATOM 1857 C C . ARG A 1 494 ? 198.04382 152.11801 166.62690 1.000 28.47710 474 ARG A C 1
ATOM 1858 O O . ARG A 1 494 ? 199.10082 152.09001 165.98190 1.000 28.47710 474 ARG A O 1
ATOM 1866 N N . PHE A 1 495 ? 197.37282 151.00801 166.94290 1.000 29.72830 475 PHE A N 1
ATOM 1867 C CA . PHE A 1 495 ? 197.86682 149.70401 166.51390 1.000 29.72830 475 PHE A CA 1
ATOM 1868 C C . PHE A 1 495 ? 197.94482 149.62801 164.99690 1.000 29.72830 475 PHE A C 1
ATOM 1869 O O . PHE A 1 495 ? 198.94682 149.17301 164.43690 1.000 29.72830 475 PHE A O 1
ATOM 1877 N N . LEU A 1 496 ? 196.88982 150.07301 164.31290 1.000 28.50541 476 LEU A N 1
ATOM 1878 C CA . LEU A 1 496 ? 196.88582 150.01701 162.85590 1.000 28.50541 476 LEU A CA 1
ATOM 1879 C C . LEU A 1 496 ? 197.95782 150.92301 162.26690 1.000 28.50541 476 LEU A C 1
ATOM 1880 O O . LEU A 1 496 ? 198.66282 150.53101 161.33090 1.000 28.50541 476 LEU A O 1
ATOM 1885 N N . GLY A 1 497 ? 198.11482 152.12401 162.81190 1.000 27.52058 477 GLY A N 1
ATOM 1886 C CA . GLY A 1 497 ? 199.09782 153.05701 162.31190 1.000 27.52058 477 GLY A CA 1
ATOM 1887 C C . GLY A 1 497 ? 200.52182 152.75801 162.69490 1.000 27.52058 477 GLY A C 1
ATOM 1888 O O . GLY A 1 497 ? 201.43582 153.42901 162.21090 1.000 27.52058 477 GLY A O 1
ATOM 1889 N N . ALA A 1 498 ? 200.74282 151.76801 163.55990 1.000 28.86626 478 ALA A N 1
ATOM 1890 C CA . ALA A 1 498 ? 202.10082 151.34601 163.87290 1.000 28.86626 478 ALA A CA 1
ATOM 1891 C C . ALA A 1 498 ? 202.85182 150.80901 162.66090 1.000 28.86626 478 ALA A C 1
ATOM 1892 O O . ALA A 1 498 ? 204.08482 150.75901 162.69590 1.000 28.86626 478 ALA A O 1
ATOM 1894 N N . ALA A 1 499 ? 202.15082 150.41201 161.60090 1.000 28.30423 479 ALA A N 1
ATOM 1895 C CA . ALA A 1 499 ? 202.79082 149.86301 160.40990 1.000 28.30423 479 ALA A CA 1
ATOM 1896 C C . ALA A 1 499 ? 203.43382 150.99401 159.61990 1.000 28.30423 479 ALA A C 1
ATOM 1897 O O . ALA A 1 499 ? 202.75282 151.93201 159.19790 1.000 28.30423 479 ALA A O 1
ATOM 1899 N N . ARG A 1 500 ? 204.74382 150.90201 159.40890 1.000 31.43001 480 ARG A N 1
ATOM 1900 C CA . ARG A 1 500 ? 205.49182 151.96401 158.75590 1.000 31.43001 480 ARG A CA 1
ATOM 1901 C C . ARG A 1 500 ? 206.78482 151.39501 158.19490 1.000 31.43001 480 ARG A C 1
ATOM 1902 O O . ARG A 1 500 ? 207.35082 150.45401 158.75490 1.000 31.43001 480 ARG A O 1
ATOM 1910 N N . ASN A 1 501 ? 207.23482 151.95601 157.07890 1.000 35.48460 481 ASN A N 1
ATOM 1911 C CA . ASN A 1 501 ? 208.56382 151.65101 156.58290 1.000 35.48460 481 ASN A CA 1
ATOM 1912 C C . ASN A 1 501 ? 209.59182 152.52301 157.29690 1.000 35.48460 481 ASN A C 1
ATOM 1913 O O . ASN A 1 501 ? 209.28182 153.60201 157.80490 1.000 35.48460 481 ASN A O 1
ATOM 1918 N N . ILE A 1 502 ? 210.82982 152.04301 157.33890 1.000 34.80788 482 ILE A N 1
ATOM 1919 C CA . ILE A 1 502 ? 211.93182 152.75401 157.97390 1.000 34.80788 482 ILE A CA 1
ATOM 1920 C C . ILE A 1 502 ? 212.98382 153.04601 156.91690 1.000 34.80788 482 ILE A C 1
ATOM 1921 O O . ILE A 1 502 ? 213.46082 152.12801 156.24090 1.000 34.80788 482 ILE A O 1
ATOM 1926 N N . GLU A 1 503 ? 213.33982 154.32301 156.77190 1.000 38.39494 483 GLU A N 1
ATOM 1927 C CA . GLU A 1 503 ? 214.38682 154.69101 155.82590 1.000 38.39494 483 GLU A CA 1
ATOM 1928 C C . GLU A 1 503 ? 215.73082 154.10701 156.23890 1.000 38.39494 483 GLU A C 1
ATOM 1929 O O . GLU A 1 503 ? 216.49782 153.63801 155.38990 1.000 38.39494 483 GLU A O 1
ATOM 1935 N N . GLU A 1 504 ? 216.03382 154.12901 157.53790 1.000 39.61131 484 GLU A N 1
ATOM 1936 C CA . GLU A 1 504 ? 217.30682 153.59801 158.01390 1.000 39.61131 484 GLU A CA 1
ATOM 1937 C C . GLU A 1 504 ? 217.41682 152.10301 157.73890 1.000 39.61131 484 GLU A C 1
ATOM 1938 O O . GLU A 1 504 ? 218.46482 151.61501 157.30290 1.000 39.61131 484 GLU A O 1
ATOM 1944 N N . GLY A 1 505 ? 216.34082 151.36201 157.98390 1.000 34.25291 485 GLY A N 1
ATOM 1945 C CA . GLY A 1 505 ? 216.35182 149.92701 157.78190 1.000 34.25291 485 GLY A CA 1
ATOM 1946 C C . GLY A 1 505 ? 215.26282 149.21401 158.55590 1.000 34.25291 485 GLY A C 1
ATOM 1947 O O . GLY A 1 505 ? 214.96882 149.56801 159.70090 1.000 34.25291 485 GLY A O 1
ATOM 1948 N N . GLY A 1 506 ? 214.66282 148.20101 157.94490 1.000 33.51050 486 GLY A N 1
ATOM 1949 C CA . GLY A 1 506 ? 213.56182 147.48101 158.54590 1.000 33.51050 486 GLY A CA 1
ATOM 1950 C C . GLY A 1 506 ? 212.21682 147.97701 158.04690 1.000 33.51050 486 GLY A C 1
ATOM 1951 O O . GLY A 1 506 ? 212.09082 149.03401 157.42490 1.000 33.51050 486 GLY A O 1
ATOM 1952 N N . SER A 1 507 ? 211.19282 147.17201 158.31590 1.000 32.79807 487 SER A N 1
ATOM 1953 C CA . SER A 1 507 ? 209.83082 147.51501 157.93790 1.000 32.79807 487 SER A CA 1
ATOM 1954 C C . SER A 1 507 ? 208.86782 146.73101 158.81290 1.000 32.79807 487 SER A C 1
ATOM 1955 O O . SER A 1 507 ? 209.19082 145.64101 159.28790 1.000 32.79807 487 SER A O 1
ATOM 1958 N N . LEU A 1 508 ? 207.67882 147.29401 159.01290 1.000 28.00665 488 LEU A N 1
ATOM 1959 C CA . LEU A 1 508 ? 206.62682 146.65801 159.79890 1.000 28.00665 488 LEU A CA 1
ATOM 1960 C C . LEU A 1 508 ? 205.35282 146.65901 158.96890 1.000 28.00665 488 LEU A C 1
ATOM 1961 O O . LEU A 1 508 ? 204.69782 147.69601 158.83490 1.000 28.00665 488 LEU A O 1
ATOM 1966 N N . THR A 1 509 ? 204.99982 145.50201 158.41690 1.000 28.75425 489 THR A N 1
ATOM 1967 C CA . THR A 1 509 ? 203.84082 145.36801 157.54590 1.000 28.75425 489 THR A CA 1
ATOM 1968 C C . THR A 1 509 ? 202.66882 144.80601 158.33590 1.000 28.75425 489 THR A C 1
ATOM 1969 O O . THR A 1 509 ? 202.82182 143.81701 159.05890 1.000 28.75425 489 THR A O 1
ATOM 1973 N N . ILE A 1 510 ? 201.50582 145.43701 158.20090 1.000 29.13827 490 ILE A N 1
ATOM 1974 C CA . ILE A 1 510 ? 200.29582 145.00501 158.88990 1.000 29.13827 490 ILE A CA 1
ATOM 1975 C C . ILE A 1 510 ? 199.18482 144.84301 157.86490 1.000 29.13827 490 ILE A C 1
ATOM 1976 O O . ILE A 1 510 ? 198.82782 145.80401 157.17490 1.000 29.13827 490 ILE A O 1
ATOM 1981 N N . ILE A 1 511 ? 198.64582 143.63301 157.76490 1.000 32.68704 491 ILE A N 1
ATOM 1982 C CA . ILE A 1 511 ? 197.44082 143.35701 156.99290 1.000 32.68704 491 ILE A CA 1
ATOM 1983 C C . ILE A 1 511 ? 196.37882 142.90801 157.98590 1.000 32.68704 491 ILE A C 1
ATOM 1984 O O . ILE A 1 511 ? 196.51982 141.86001 158.62790 1.000 32.68704 491 ILE A O 1
ATOM 1989 N N . ALA A 1 512 ? 195.32182 143.69901 158.12390 1.000 36.18250 492 ALA A N 1
ATOM 1990 C CA . ALA A 1 512 ? 194.27682 143.43801 159.09890 1.000 36.18250 492 ALA A CA 1
ATOM 1991 C C . ALA A 1 512 ? 192.91982 143.41301 158.41290 1.000 36.18250 492 ALA A C 1
ATOM 1992 O O . ALA A 1 512 ? 192.69582 144.10701 157.41890 1.000 36.18250 492 ALA A O 1
ATOM 1994 N N . THR A 1 513 ? 192.01882 142.60301 158.95290 1.000 42.33158 493 THR A N 1
ATOM 1995 C CA . THR A 1 513 ? 190.67382 142.46001 158.42190 1.000 42.33158 493 THR A CA 1
ATOM 1996 C C . THR A 1 513 ? 189.67482 143.20101 159.30390 1.000 42.33158 493 THR A C 1
ATOM 1997 O O . THR A 1 513 ? 189.96782 143.57901 160.43890 1.000 42.33158 493 THR A O 1
ATOM 2001 N N . ALA A 1 514 ? 188.47682 143.41001 158.76190 1.000 46.22081 494 ALA A N 1
ATOM 2002 C CA . ALA A 1 514 ? 187.43582 144.12901 159.48090 1.000 46.22081 494 ALA A CA 1
ATOM 2003 C C . ALA A 1 514 ? 186.07382 143.67001 158.98490 1.000 46.22081 494 ALA A C 1
ATOM 2004 O O . ALA A 1 514 ? 185.85082 143.57001 157.77690 1.000 46.22081 494 ALA A O 1
ATOM 2006 N N . MET A 1 515 ? 185.16882 143.38701 159.92090 1.000 53.82690 495 MET A N 1
ATOM 2007 C CA . MET A 1 515 ? 183.81382 143.01101 159.53890 1.000 53.82690 495 MET A CA 1
ATOM 2008 C C . MET A 1 515 ? 183.00682 144.23101 159.10690 1.000 53.82690 495 MET A C 1
ATOM 2009 O O . MET A 1 515 ? 183.13282 145.32201 159.66990 1.000 53.82690 495 MET A O 1
ATOM 2014 N N . VAL A 1 516 ? 182.14782 144.02401 158.10890 1.000 61.00691 496 VAL A N 1
ATOM 2015 C CA . VAL A 1 516 ? 181.20582 145.04201 157.65190 1.000 61.00691 496 VAL A CA 1
ATOM 2016 C C . VAL A 1 516 ? 179.92482 144.33101 157.25190 1.000 61.00691 496 VAL A C 1
ATOM 2017 O O . VAL A 1 516 ? 179.90482 143.11101 157.08390 1.000 61.00691 496 VAL A O 1
ATOM 2021 N N . GLU A 1 517 ? 178.84482 145.10601 157.10790 1.000 69.87943 497 GLU A N 1
ATOM 2022 C CA . GLU A 1 517 ? 177.50482 144.60501 156.76990 1.000 69.87943 497 GLU A CA 1
ATOM 2023 C C . GLU A 1 517 ? 177.15882 143.33801 157.55090 1.000 69.87943 497 GLU A C 1
ATOM 2024 O O . GLU A 1 517 ? 176.64482 142.35901 157.00590 1.000 69.87943 497 GLU A O 1
ATOM 2030 N N . THR A 1 518 ? 177.43282 143.36901 158.85290 1.000 63.28757 498 THR A N 1
ATOM 2031 C CA . THR A 1 518 ? 177.13482 142.26101 159.74690 1.000 63.28757 498 THR A CA 1
ATOM 2032 C C . THR A 1 518 ? 175.76882 142.39001 160.40290 1.000 63.28757 498 THR A C 1
ATOM 2033 O O . THR A 1 518 ? 175.41582 141.55301 161.23890 1.000 63.28757 498 THR A O 1
ATOM 2037 N N . GLY A 1 519 ? 174.99882 143.41501 160.04990 1.000 58.97349 499 GLY A N 1
ATOM 2038 C CA . GLY A 1 519 ? 173.74382 143.67401 160.71890 1.000 58.97349 499 GLY A CA 1
ATOM 2039 C C . GLY A 1 519 ? 173.87282 144.40901 162.03090 1.000 58.97349 499 GLY A C 1
ATOM 2040 O O . GLY A 1 519 ? 172.86482 144.59301 162.72190 1.000 58.97349 499 GLY A O 1
ATOM 2041 N N . SER A 1 520 ? 175.07882 144.83501 162.39590 1.000 59.60743 500 SER A N 1
ATOM 2042 C CA . SER A 1 520 ? 175.32582 145.54101 163.64190 1.000 59.60743 500 SER A CA 1
ATOM 2043 C C . SER A 1 520 ? 175.86882 146.93101 163.34690 1.000 59.60743 500 SER A C 1
ATOM 2044 O O . SER A 1 520 ? 176.63582 147.12901 162.39990 1.000 59.60743 500 SER A O 1
ATOM 2047 N N . THR A 1 521 ? 175.45482 147.89901 164.16590 1.000 58.88204 501 THR A N 1
ATOM 2048 C CA . THR A 1 521 ? 175.93282 149.26701 164.00390 1.000 58.88204 501 THR A CA 1
ATOM 2049 C C . THR A 1 521 ? 177.35282 149.44801 164.52690 1.000 58.88204 501 THR A C 1
ATOM 2050 O O . THR A 1 521 ? 178.10482 150.26701 163.98590 1.000 58.88204 501 THR A O 1
ATOM 2054 N N . GLY A 1 522 ? 177.73482 148.70601 165.56790 1.000 56.44505 502 GLY A N 1
ATOM 2055 C CA . GLY A 1 522 ? 179.05482 148.89201 166.14790 1.000 56.44505 502 GLY A CA 1
ATOM 2056 C C . GLY A 1 522 ? 180.17982 148.55901 165.18690 1.000 56.44505 502 GLY A C 1
ATOM 2057 O O . GLY A 1 522 ? 181.13482 149.32801 165.04590 1.000 56.44505 502 GLY A O 1
ATOM 2058 N N . ASP A 1 523 ? 180.07982 147.41501 164.50590 1.000 54.91196 503 ASP A N 1
ATOM 2059 C CA . ASP A 1 523 ? 181.13482 147.01001 163.58290 1.000 54.91196 503 ASP A CA 1
ATOM 2060 C C . ASP A 1 523 ? 181.28282 147.99801 162.43590 1.000 54.91196 503 ASP A C 1
ATOM 2061 O O . ASP A 1 523 ? 182.40182 148.40901 162.10290 1.000 54.91196 503 ASP A O 1
ATOM 2066 N N . THR A 1 524 ? 180.16782 148.39501 161.82190 1.000 52.57452 504 THR A N 1
ATOM 2067 C CA . THR A 1 524 ? 180.24882 149.31201 160.69390 1.000 52.57452 504 THR A CA 1
ATOM 2068 C C . THR A 1 524 ? 180.70882 150.69901 161.12190 1.000 52.57452 504 THR A C 1
ATOM 2069 O O . THR A 1 524 ? 181.45182 151.34701 160.38090 1.000 52.57452 504 THR A O 1
ATOM 2073 N N . VAL A 1 525 ? 180.31382 151.16301 162.30990 1.000 46.46156 505 VAL A N 1
ATOM 2074 C CA . VAL A 1 525 ? 180.79182 152.45701 162.78790 1.000 46.46156 505 VAL A CA 1
ATOM 2075 C C . VAL A 1 525 ? 182.29382 152.41201 163.04790 1.000 46.46156 505 VAL A C 1
ATOM 2076 O O . VAL A 1 525 ? 183.03182 153.32901 162.66090 1.000 46.46156 505 VAL A O 1
ATOM 2080 N N . ILE A 1 526 ? 182.77282 151.34301 163.69290 1.000 44.58182 506 ILE A N 1
ATOM 2081 C CA . ILE A 1 526 ? 184.20382 151.22301 163.95990 1.000 44.58182 506 ILE A CA 1
ATOM 2082 C C . ILE A 1 526 ? 184.98582 151.17101 162.65590 1.000 44.58182 506 ILE A C 1
ATOM 2083 O O . ILE A 1 526 ? 186.03682 151.80901 162.52290 1.000 44.58182 506 ILE A O 1
ATOM 2088 N N . PHE A 1 527 ? 184.49082 150.42101 161.66990 1.000 46.10575 507 PHE A N 1
ATOM 2089 C CA . PHE A 1 527 ? 185.17082 150.39501 160.37890 1.000 46.10575 507 PHE A CA 1
ATOM 2090 C C . PHE A 1 527 ? 185.15382 151.76601 159.71590 1.000 46.10575 507 PHE A C 1
ATOM 2091 O O . PHE A 1 527 ? 186.15982 152.19801 159.14290 1.000 46.10575 507 PHE A O 1
ATOM 2099 N N . GLU A 1 528 ? 184.01582 152.46201 159.77690 1.000 44.78329 508 GLU A N 1
ATOM 2100 C CA . GLU A 1 528 ? 183.89482 153.74701 159.10090 1.000 44.78329 508 GLU A CA 1
ATOM 2101 C C . GLU A 1 528 ? 184.85182 154.77001 159.69190 1.000 44.78329 508 GLU A C 1
ATOM 2102 O O . GLU A 1 528 ? 185.47482 155.54601 158.95790 1.000 44.78329 508 GLU A O 1
ATOM 2108 N N . GLU A 1 529 ? 184.99582 154.78301 161.01190 1.000 39.79755 509 GLU A N 1
ATOM 2109 C CA . GLU A 1 529 ? 185.90882 155.73101 161.63390 1.000 39.79755 509 GLU A CA 1
ATOM 2110 C C . GLU A 1 529 ? 187.37282 155.30601 161.48290 1.000 39.79755 509 GLU A C 1
ATOM 2111 O O . GLU A 1 529 ? 188.27082 155.98901 161.98290 1.000 39.79755 509 GLU A O 1
ATOM 2117 N N . PHE A 1 530 ? 187.63082 154.22001 160.75690 1.000 35.77505 510 PHE A N 1
ATOM 2118 C CA . PHE A 1 530 ? 188.97582 153.84801 160.34290 1.000 35.77505 510 PHE A CA 1
ATOM 2119 C C . PHE A 1 530 ? 189.25882 154.20601 158.89090 1.000 35.77505 510 PHE A C 1
ATOM 2120 O O . PHE A 1 530 ? 190.30482 153.82201 158.36090 1.000 35.77505 510 PHE A O 1
ATOM 2128 N N . LYS A 1 531 ? 188.34782 154.91901 158.23490 1.000 39.18996 511 LYS A N 1
ATOM 2129 C CA . LYS A 1 531 ? 188.52282 155.25401 156.82790 1.000 39.18996 511 LYS A CA 1
ATOM 2130 C C . LYS A 1 531 ? 189.62482 156.29201 156.65890 1.000 39.18996 511 LYS A C 1
ATOM 2131 O O . LYS A 1 531 ? 189.73982 157.22701 157.45790 1.000 39.18996 511 LYS A O 1
ATOM 2137 N N . GLY A 1 532 ? 190.42982 156.13301 155.61290 1.000 33.09437 512 GLY A N 1
ATOM 2138 C CA . GLY A 1 532 ? 191.50482 157.06101 155.32990 1.000 33.09437 512 GLY A CA 1
ATOM 2139 C C . GLY A 1 532 ? 192.79682 156.80501 156.06890 1.000 33.09437 512 GLY A C 1
ATOM 2140 O O . GLY A 1 532 ? 193.71682 157.62701 155.97390 1.000 33.09437 512 GLY A O 1
ATOM 2141 N N . THR A 1 533 ? 192.90082 155.70001 156.80290 1.000 30.22559 513 THR A N 1
ATOM 2142 C CA . THR A 1 533 ? 194.10582 155.36301 157.54990 1.000 30.22559 513 THR A CA 1
ATOM 2143 C C . THR A 1 533 ? 194.98082 154.34101 156.83890 1.000 30.22559 513 THR A C 1
ATOM 2144 O O . THR A 1 533 ? 196.20982 154.43801 156.89390 1.000 30.22559 513 THR A O 1
ATOM 2148 N N . GLY A 1 534 ? 194.37682 153.35701 156.17490 1.000 33.05881 514 GLY A N 1
ATOM 2149 C CA . GLY A 1 534 ? 195.13182 152.34801 155.46090 1.000 33.05881 514 GLY A CA 1
ATOM 2150 C C . GLY A 1 534 ? 195.26582 152.70801 153.99590 1.000 33.05881 514 GLY A C 1
ATOM 2151 O O . GLY A 1 534 ? 194.27482 153.01401 153.32790 1.000 33.05881 514 GLY A O 1
ATOM 2152 N N . ASN A 1 535 ? 196.50282 152.67601 153.50090 1.000 33.85836 515 ASN A N 1
ATOM 2153 C CA . ASN A 1 535 ? 196.74882 153.03001 152.10790 1.000 33.85836 515 ASN A CA 1
ATOM 2154 C C . ASN A 1 535 ? 196.26382 151.94301 151.15090 1.000 33.85836 515 ASN A C 1
ATOM 2155 O O . ASN A 1 535 ? 195.79082 152.24801 150.05090 1.000 33.85836 515 ASN A O 1
ATOM 2160 N N . ALA A 1 536 ? 196.36782 150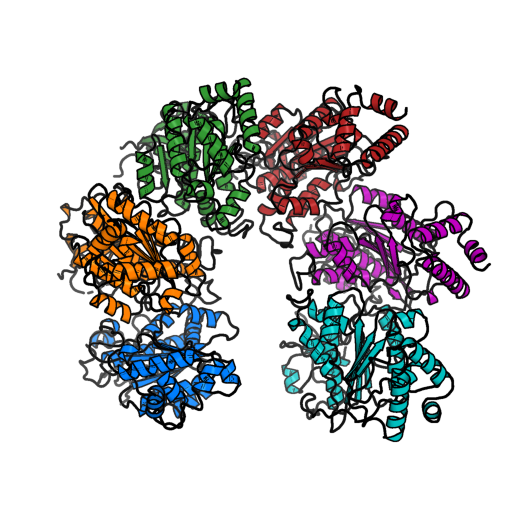.67801 151.54590 1.000 35.98568 516 ALA A N 1
ATOM 2161 C CA . ALA A 1 536 ? 195.92582 149.56401 150.71690 1.000 35.98568 516 ALA A CA 1
ATOM 2162 C C . ALA A 1 536 ? 194.63882 148.96601 151.26590 1.000 35.98568 516 ALA A C 1
ATOM 2163 O O . ALA A 1 536 ? 194.51182 148.74001 152.47190 1.000 35.98568 516 ALA A O 1
ATOM 2165 N N . GLU A 1 537 ? 193.68982 148.70201 150.37090 1.000 43.97005 517 GLU A N 1
ATOM 2166 C CA . GLU A 1 537 ? 192.40482 148.13001 150.74190 1.000 43.97005 517 GLU A CA 1
ATOM 2167 C C . GLU A 1 537 ? 192.05582 146.98501 149.80290 1.000 43.97005 517 GLU A C 1
ATOM 2168 O O . GLU A 1 537 ? 192.22482 147.09601 148.58490 1.000 43.97005 517 GLU A O 1
ATOM 2174 N N . LEU A 1 538 ? 191.56982 145.88401 150.37590 1.000 47.80083 518 LEU A N 1
ATOM 2175 C CA . LEU A 1 538 ? 191.07282 144.74601 149.61090 1.000 47.80083 518 LEU A CA 1
ATOM 2176 C C . LEU A 1 538 ? 189.63982 144.48001 150.03890 1.000 47.80083 518 LEU A C 1
ATOM 2177 O O . LEU A 1 538 ? 189.39582 144.10801 151.19090 1.000 47.80083 518 LEU A O 1
ATOM 2182 N N . LYS A 1 539 ? 188.69982 144.66001 149.11890 1.000 52.61478 519 LYS A N 1
ATOM 2183 C CA . LYS A 1 539 ? 187.28282 144.52501 149.42490 1.000 52.61478 519 LYS A CA 1
ATOM 2184 C C . LYS A 1 539 ? 186.81182 143.13001 149.03990 1.000 52.61478 519 LYS A C 1
ATOM 2185 O O . LYS A 1 539 ? 187.02182 142.68801 147.90590 1.000 52.61478 519 LYS A O 1
ATOM 2191 N N . LEU A 1 540 ? 186.18082 142.44201 149.98590 1.000 52.88872 520 LEU A N 1
ATOM 2192 C CA . LEU A 1 540 ? 185.59882 141.13001 149.75490 1.000 52.88872 520 LEU A CA 1
ATOM 2193 C C . LEU A 1 540 ? 184.08082 141.24201 149.77590 1.000 52.88872 520 LEU A C 1
ATOM 2194 O O . LEU A 1 540 ? 183.50782 141.88301 150.66090 1.000 52.88872 520 LEU A O 1
ATOM 2199 N N . ASP A 1 541 ? 183.43582 140.62101 148.79590 1.000 61.99190 521 ASP A N 1
ATOM 2200 C CA . ASP A 1 541 ? 181.99682 140.72801 148.62190 1.000 61.99190 521 ASP A CA 1
ATOM 2201 C C . ASP A 1 541 ? 181.30082 139.47201 149.12890 1.000 61.99190 521 ASP A C 1
ATOM 2202 O O . ASP A 1 541 ? 181.90282 138.40101 149.24590 1.000 61.99190 521 ASP A O 1
ATOM 2207 N N . ARG A 1 542 ? 180.01482 139.62301 149.43990 1.000 65.30420 522 ARG A N 1
ATOM 2208 C CA . ARG A 1 542 ? 179.18082 138.50701 149.86290 1.000 65.30420 522 ARG A CA 1
ATOM 2209 C C . ARG A 1 542 ? 178.42682 137.85701 148.71390 1.000 65.30420 522 ARG A C 1
ATOM 2210 O O . ARG A 1 542 ? 178.24082 136.63601 148.72290 1.000 65.30420 522 ARG A O 1
ATOM 2218 N N . LYS A 1 543 ? 177.98582 138.64401 147.72890 1.000 61.95824 523 LYS A N 1
ATOM 2219 C CA . LYS A 1 543 ? 177.30382 138.07601 146.57090 1.000 61.95824 523 LYS A CA 1
ATOM 2220 C C . LYS A 1 543 ? 178.22282 137.13401 145.80590 1.000 61.95824 523 LYS A C 1
ATOM 2221 O O . LYS A 1 543 ? 177.81782 136.03701 145.40690 1.000 61.95824 523 LYS A O 1
ATOM 2227 N N . ILE A 1 544 ? 179.47282 137.54901 145.59290 1.000 61.70806 524 ILE A N 1
ATOM 2228 C CA . ILE A 1 544 ? 180.42982 136.69201 144.90390 1.000 61.70806 524 ILE A CA 1
ATOM 2229 C C . ILE A 1 544 ? 180.78982 135.48701 145.76390 1.000 61.70806 524 ILE A C 1
ATOM 2230 O O . ILE A 1 544 ? 181.00382 134.38601 145.24390 1.000 61.70806 524 ILE A O 1
ATOM 2235 N N . ALA A 1 545 ? 180.86182 135.66801 147.08390 1.000 62.41779 525 ALA A N 1
ATOM 2236 C CA . ALA A 1 545 ? 181.21982 134.56101 147.96490 1.000 62.41779 525 ALA A CA 1
ATOM 2237 C C . ALA A 1 545 ? 180.12482 133.50201 148.00690 1.000 62.41779 525 ALA A C 1
ATOM 2238 O O . ALA A 1 545 ? 180.41782 132.30501 148.11490 1.000 62.41779 525 ALA A O 1
ATOM 2240 N N . GLU A 1 546 ? 178.85882 133.92101 147.93290 1.000 67.13598 526 GLU A N 1
ATOM 2241 C CA . GLU A 1 546 ? 177.75882 132.96101 147.97690 1.000 67.13598 526 GLU A CA 1
ATOM 2242 C C . GLU A 1 546 ? 177.77082 132.04701 146.75790 1.000 67.13598 526 GLU A C 1
ATOM 2243 O O . GLU A 1 546 ? 177.42482 130.86501 146.85790 1.000 67.13598 526 GLU A O 1
ATOM 2249 N N . ARG A 1 547 ? 178.17182 132.57401 145.59990 1.000 63.52531 527 ARG A N 1
ATOM 2250 C CA . ARG A 1 547 ? 178.19882 131.80001 144.36490 1.000 63.52531 527 ARG A CA 1
ATOM 2251 C C . ARG A 1 547 ? 179.38982 130.85401 144.27490 1.000 63.52531 527 ARG A C 1
ATOM 2252 O O . ARG A 1 547 ? 179.64182 130.32001 143.18990 1.000 63.52531 527 ARG A O 1
ATOM 2258 N N . ARG A 1 548 ? 180.12482 130.64901 145.36890 1.000 66.03496 528 ARG A N 1
ATOM 2259 C CA . ARG A 1 548 ? 181.31682 129.80201 145.41290 1.000 66.03496 528 ARG A CA 1
ATOM 2260 C C . ARG A 1 548 ? 182.37882 130.31401 144.42590 1.000 66.03496 528 ARG A C 1
ATOM 2261 O O . ARG A 1 548 ? 183.26382 129.57701 143.98290 1.000 66.03496 528 ARG A O 1
ATOM 2269 N N . VAL A 1 549 ? 182.30282 131.59101 144.06390 1.000 64.32097 529 VAL A N 1
ATOM 2270 C CA . VAL A 1 549 ? 183.36082 132.22701 143.26590 1.000 64.32097 529 VAL A CA 1
ATOM 2271 C C . VAL A 1 549 ? 184.33982 132.81201 144.27590 1.000 64.32097 529 VAL A C 1
ATOM 2272 O O . VAL A 1 549 ? 184.29182 133.98601 144.64590 1.000 64.32097 529 VAL A O 1
ATOM 2276 N N . PHE A 1 550 ? 185.24282 131.96601 144.74190 1.000 64.68669 530 PHE A N 1
ATOM 2277 C CA . PHE A 1 550 ? 186.20982 132.31801 145.76690 1.000 64.68669 530 PHE A CA 1
ATOM 2278 C C . PHE A 1 550 ? 187.54382 132.69301 145.13390 1.000 64.68669 530 PHE A C 1
ATOM 2279 O O . PHE A 1 550 ? 187.93082 132.11901 144.11290 1.000 64.68669 530 PHE A O 1
ATOM 2287 N N . PRO A 1 551 ? 188.30782 133.62901 145.72790 1.000 61.60886 531 PRO A N 1
ATOM 2288 C CA . PRO A 1 551 ? 188.13182 134.23401 147.05490 1.000 61.60886 531 PRO A CA 1
ATOM 2289 C C . PRO A 1 551 ? 187.14382 135.40101 147.12490 1.000 61.60886 531 PRO A C 1
ATOM 2290 O O . PRO A 1 551 ? 187.05982 136.04601 148.17090 1.000 61.60886 531 PRO A O 1
ATOM 2294 N N . ALA A 1 552 ? 186.41982 135.66301 146.03590 1.000 58.43050 532 ALA A N 1
ATOM 2295 C CA . ALA A 1 552 ? 185.36582 136.67901 146.01190 1.000 58.43050 532 ALA A CA 1
ATOM 2296 C C . ALA A 1 552 ? 185.91482 138.06901 146.31690 1.000 58.43050 532 ALA A C 1
ATOM 2297 O O . ALA A 1 552 ? 185.43482 138.76401 147.21390 1.000 58.43050 532 ALA A O 1
ATOM 2299 N N . VAL A 1 553 ? 186.92382 138.48201 145.55890 1.000 58.87864 533 VAL A N 1
ATOM 2300 C CA . VAL A 1 553 ? 187.54482 139.78701 145.75290 1.000 58.87864 533 VAL A CA 1
ATOM 2301 C C . VAL A 1 553 ? 186.80882 140.82101 144.91090 1.000 58.87864 533 VAL A C 1
ATOM 2302 O O . VAL A 1 553 ? 186.72982 140.69501 143.68490 1.000 58.87864 533 VAL A O 1
ATOM 2306 N N . ASP A 1 554 ? 186.27982 141.85001 145.56590 1.000 55.10426 534 ASP A N 1
ATOM 2307 C CA . ASP A 1 554 ? 185.67382 142.97501 144.85890 1.000 55.10426 534 ASP A CA 1
ATOM 2308 C C . ASP A 1 554 ? 186.79582 143.80901 144.25690 1.000 55.10426 534 ASP A C 1
ATOM 2309 O O . ASP A 1 554 ? 187.40782 144.63701 144.93390 1.000 55.10426 534 ASP A O 1
ATOM 2314 N N . VAL A 1 555 ? 187.06882 143.58601 142.97190 1.000 54.60338 535 VAL A N 1
ATOM 2315 C CA . VAL A 1 555 ? 188.27082 144.13201 142.35190 1.000 54.60338 535 VAL A CA 1
ATOM 2316 C C . VAL A 1 555 ? 188.18982 145.64801 142.22090 1.000 54.60338 535 VAL A C 1
ATOM 2317 O O . VAL A 1 555 ? 189.16182 146.35801 142.50690 1.000 54.60338 535 VAL A O 1
ATOM 2321 N N . ASN A 1 556 ? 187.04482 146.17201 141.78090 1.000 56.41025 536 ASN A N 1
ATOM 2322 C CA . ASN A 1 556 ? 186.97182 147.59801 141.46390 1.000 56.41025 536 ASN A CA 1
ATOM 2323 C C . ASN A 1 556 ? 187.22582 148.49401 142.67290 1.000 56.41025 536 ASN A C 1
ATOM 2324 O O . ASN A 1 556 ? 188.06982 149.40101 142.56690 1.000 56.41025 536 ASN A O 1
ATOM 2329 N N . PRO A 1 557 ? 186.56182 148.32201 143.82290 1.000 52.00881 537 PRO A N 1
ATOM 2330 C CA . PRO A 1 557 ? 186.92682 149.14601 144.98790 1.000 52.00881 537 PRO A CA 1
ATOM 2331 C C . PRO A 1 557 ? 188.33082 148.88801 145.50490 1.000 52.00881 537 PRO A C 1
ATOM 2332 O O . PRO A 1 557 ? 188.95782 149.80401 146.04990 1.000 52.00881 537 PRO A O 1
ATOM 2336 N N . SER A 1 558 ? 188.84082 147.66901 145.35490 1.000 49.37779 538 SER A N 1
ATOM 2337 C CA . SER A 1 558 ? 190.11482 147.30601 145.95390 1.000 49.37779 538 SER A CA 1
ATOM 2338 C C . SER A 1 558 ? 191.27582 147.96901 145.21790 1.000 49.37779 538 SER A C 1
ATOM 2339 O O . SER A 1 558 ? 191.16382 148.38901 144.06290 1.000 49.37779 538 SER A O 1
ATOM 2342 N N . GLY A 1 559 ? 192.40082 148.05701 145.90890 1.000 43.01714 539 GLY A N 1
ATOM 2343 C CA . GLY A 1 559 ? 193.58482 148.67701 145.35490 1.000 43.01714 539 GLY A CA 1
ATOM 2344 C C . GLY A 1 559 ? 194.53282 149.09001 146.45890 1.000 43.01714 539 GLY A C 1
ATOM 2345 O O . GLY A 1 559 ? 194.32382 148.79701 147.63590 1.000 43.01714 539 GLY A O 1
ATOM 2346 N N . THR A 1 560 ? 195.59182 149.78001 146.04690 1.000 39.93112 540 THR A N 1
ATOM 2347 C CA . THR A 1 560 ? 196.58182 150.30901 146.96990 1.000 39.93112 540 THR A CA 1
ATOM 2348 C C . THR A 1 560 ? 196.92382 151.74001 146.57690 1.000 39.93112 540 THR A C 1
ATOM 2349 O O . THR A 1 560 ? 196.74482 152.15201 145.42790 1.000 39.93112 540 THR A O 1
ATOM 2353 N N . ARG A 1 561 ? 197.40482 152.50201 147.55490 1.000 37.56786 541 ARG A N 1
ATOM 2354 C CA . ARG A 1 561 ? 197.74182 153.90201 147.34790 1.000 37.56786 541 ARG A CA 1
ATOM 2355 C C . ARG A 1 561 ? 199.20382 154.04901 146.95290 1.000 37.56786 541 ARG A C 1
ATOM 2356 O O . ARG A 1 561 ? 200.08982 153.45701 147.57490 1.000 37.56786 541 ARG A O 1
ATOM 2364 N N . LYS A 1 562 ? 199.44382 154.84801 145.91290 1.000 42.65836 542 LYS A N 1
ATOM 2365 C CA . LYS A 1 562 ? 200.78782 155.13201 145.41190 1.000 42.65836 542 LYS A CA 1
ATOM 2366 C C . LYS A 1 562 ? 201.51582 153.83901 145.03690 1.000 42.65836 542 LYS A C 1
ATOM 2367 O O . LYS A 1 562 ? 202.57382 153.50401 145.57290 1.000 42.65836 542 LYS A O 1
ATOM 2373 N N . ASP A 1 563 ? 200.91382 153.10901 144.09690 1.000 49.33002 543 ASP A N 1
ATOM 2374 C CA . ASP A 1 563 ? 201.47782 151.85801 143.61090 1.000 49.33002 543 ASP A CA 1
ATOM 2375 C C . ASP A 1 563 ? 202.59282 152.06201 142.59790 1.000 49.33002 543 ASP A C 1
ATOM 2376 O O . ASP A 1 563 ? 203.30982 151.10301 142.29290 1.000 49.33002 543 ASP A O 1
ATOM 2381 N N . GLU A 1 564 ? 202.76082 153.27801 142.07590 1.000 44.97071 544 GLU A N 1
ATOM 2382 C CA . GLU A 1 564 ? 203.78182 153.52001 141.06590 1.000 44.97071 544 GLU A CA 1
ATOM 2383 C C . GLU A 1 564 ? 205.19082 153.34201 141.61190 1.000 44.97071 544 GLU A C 1
ATOM 2384 O O . GLU A 1 564 ? 206.13682 153.23101 140.82490 1.000 44.97071 544 GLU A O 1
ATOM 2390 N N . LEU A 1 565 ? 205.35482 153.31501 142.93290 1.000 45.74450 545 LEU A N 1
ATOM 2391 C CA . LEU A 1 565 ? 206.66682 153.11601 143.52990 1.000 45.74450 545 LEU A CA 1
ATOM 2392 C C . LEU A 1 565 ? 207.01882 151.64501 143.70390 1.000 45.74450 545 LEU A C 1
ATOM 2393 O O . LEU A 1 565 ? 208.19882 151.28601 143.61990 1.000 45.74450 545 LEU A O 1
ATOM 2398 N N . LEU A 1 566 ? 206.02782 150.78701 143.94990 1.000 46.12124 546 LEU A N 1
ATOM 2399 C CA . LEU A 1 566 ? 206.29382 149.35701 144.07190 1.000 46.12124 546 LEU A CA 1
ATOM 2400 C C . LEU A 1 566 ? 206.41882 148.69701 142.70490 1.000 46.12124 546 LEU A C 1
ATOM 2401 O O . LEU A 1 566 ? 207.39982 147.99701 142.43090 1.000 46.12124 546 LEU A O 1
ATOM 2406 N N . LEU A 1 567 ? 205.43482 148.90901 141.83890 1.000 51.30143 547 LEU A N 1
ATOM 2407 C CA . LEU A 1 567 ? 205.44282 148.29101 140.52290 1.000 51.30143 547 LEU A CA 1
ATOM 2408 C C . LEU A 1 567 ? 206.48982 148.93601 139.62290 1.000 51.30143 547 LEU A C 1
ATOM 2409 O O . LEU A 1 567 ? 206.75982 150.13701 139.70290 1.000 51.30143 547 LEU A O 1
ATOM 2414 N N . SER A 1 568 ? 207.07982 148.11801 138.75690 1.000 61.75110 548 SER A N 1
ATOM 2415 C CA . SER A 1 568 ? 208.00482 148.62701 137.75990 1.000 61.75110 548 SER A CA 1
ATOM 2416 C C . SER A 1 568 ? 207.24682 149.46801 136.73190 1.000 61.75110 548 SER A C 1
ATOM 2417 O O . SER A 1 568 ? 206.04182 149.28601 136.54390 1.000 61.75110 548 SER A O 1
ATOM 2420 N N . PRO A 1 569 ? 207.92882 150.40701 136.06590 1.000 62.86352 549 PRO A N 1
ATOM 2421 C CA . PRO A 1 569 ? 207.21582 151.30201 135.13290 1.000 62.86352 549 PRO A CA 1
ATOM 2422 C C . PRO A 1 569 ? 206.39982 150.57501 134.07390 1.000 62.86352 549 PRO A C 1
ATOM 2423 O O . PRO A 1 569 ? 205.19882 150.84301 133.92990 1.000 62.86352 549 PRO A O 1
ATOM 2427 N N . ASP A 1 570 ? 207.01782 149.65801 133.32590 1.000 63.61713 550 ASP A N 1
ATOM 2428 C CA . ASP A 1 570 ? 206.25882 148.87801 132.35290 1.000 63.61713 550 ASP A CA 1
ATOM 2429 C C . ASP A 1 570 ? 205.19782 148.03401 133.04290 1.000 63.61713 550 ASP A C 1
ATOM 2430 O O . ASP A 1 570 ? 204.05882 147.93801 132.56690 1.000 63.61713 550 ASP A O 1
ATOM 2435 N N . GLU A 1 571 ? 205.55382 147.42101 134.17390 1.000 59.76714 551 GLU A N 1
ATOM 2436 C CA . GLU A 1 571 ? 204.57782 146.65601 134.93690 1.000 59.76714 551 GLU A CA 1
ATOM 2437 C C . GLU A 1 571 ? 203.45282 147.55501 135.42890 1.000 59.76714 551 GLU A C 1
ATOM 2438 O O . GLU A 1 571 ? 202.28582 147.15001 135.43990 1.000 59.76714 551 GLU A O 1
ATOM 2444 N N . PHE A 1 572 ? 203.78482 148.78201 135.84190 1.000 60.75704 552 PHE A N 1
ATOM 2445 C CA . PHE A 1 572 ? 202.74682 149.71401 136.27090 1.000 60.75704 552 PHE A CA 1
ATOM 2446 C C . PHE A 1 572 ? 201.80182 150.04901 135.12790 1.000 60.75704 552 PHE A C 1
ATOM 2447 O O . PHE A 1 572 ? 200.58782 150.13801 135.32790 1.000 60.75704 552 PHE A O 1
ATOM 2455 N N . ALA A 1 573 ? 202.33882 150.25201 133.92290 1.000 58.58541 553 ALA A N 1
ATOM 2456 C CA . ALA A 1 573 ? 201.47782 150.52901 132.77590 1.000 58.58541 553 ALA A CA 1
ATOM 2457 C C . ALA A 1 573 ? 200.57382 149.34201 132.46790 1.000 58.58541 553 ALA A C 1
ATOM 2458 O O . ALA A 1 573 ? 199.38482 149.51301 132.16090 1.000 58.58541 553 ALA A O 1
ATOM 2460 N N . ILE A 1 574 ? 201.12182 148.12701 132.54790 1.000 58.74985 554 ILE A N 1
ATOM 2461 C CA . ILE A 1 574 ? 200.31682 146.93001 132.31190 1.000 58.74985 554 ILE A CA 1
ATOM 2462 C C . ILE A 1 574 ? 199.19282 146.83801 133.33590 1.000 58.74985 554 ILE A C 1
ATOM 2463 O O . ILE A 1 574 ? 198.03582 146.56201 132.99390 1.000 58.74985 554 ILE A O 1
ATOM 2468 N N . VAL A 1 575 ? 199.51682 147.07501 134.60890 1.000 55.28374 555 VAL A N 1
ATOM 2469 C CA . VAL A 1 575 ? 198.50582 147.00601 135.65790 1.000 55.28374 555 VAL A CA 1
ATOM 2470 C C . VAL A 1 575 ? 197.46882 148.10701 135.47690 1.000 55.28374 555 VAL A C 1
ATOM 2471 O O . VAL A 1 575 ? 196.28482 147.90901 135.75690 1.000 55.28374 555 VAL A O 1
ATOM 2475 N N . HIS A 1 576 ? 197.89082 149.28201 135.00590 1.000 58.49394 556 HIS A N 1
ATOM 2476 C CA . HIS A 1 576 ? 196.94282 150.36401 134.75690 1.000 58.49394 556 HIS A CA 1
ATOM 2477 C C . HIS A 1 576 ? 195.95382 149.98701 133.66290 1.000 58.49394 556 HIS A C 1
ATOM 2478 O O . HIS A 1 576 ? 194.74382 150.20401 133.80490 1.000 58.49394 556 HIS A O 1
ATOM 2485 N N . LYS A 1 577 ? 196.44982 149.41501 132.56390 1.000 57.49790 557 LYS A N 1
ATOM 2486 C CA . LYS A 1 577 ? 195.55382 148.96501 131.50090 1.000 57.49790 557 LYS A CA 1
ATOM 2487 C C . LYS A 1 577 ? 194.61682 147.87201 132.00090 1.000 57.49790 557 LYS A C 1
ATOM 2488 O O . LYS A 1 577 ? 193.41582 147.87401 131.69390 1.000 57.49790 557 LYS A O 1
ATOM 2490 N N . LEU A 1 578 ? 195.15282 146.93301 132.78290 1.000 55.93598 558 LEU A N 1
ATOM 2491 C CA . LEU A 1 578 ? 194.34282 145.84301 133.31190 1.000 55.93598 558 LEU A CA 1
ATOM 2492 C C . LEU A 1 578 ? 193.25182 146.38001 134.23390 1.000 55.93598 558 LEU A C 1
ATOM 2493 O O . LEU A 1 578 ? 192.10182 145.92501 134.18690 1.000 55.93598 558 LEU A O 1
ATOM 2498 N N . ARG A 1 579 ? 193.59582 147.36401 135.06790 1.000 56.96742 559 ARG A N 1
ATOM 2499 C CA . ARG A 1 579 ? 192.63082 147.97101 135.97690 1.000 56.96742 559 ARG A CA 1
ATOM 2500 C C . ARG A 1 579 ? 191.56582 148.74701 135.21590 1.000 56.96742 559 ARG A C 1
ATOM 2501 O O . ARG A 1 579 ? 190.39882 148.75601 135.61590 1.000 56.96742 559 ARG A O 1
ATOM 2509 N N . ARG A 1 580 ? 191.94982 149.42401 134.13190 1.000 56.90290 560 ARG A N 1
ATOM 2510 C CA . ARG A 1 580 ? 190.95382 150.09901 133.30490 1.000 56.90290 560 ARG A CA 1
ATOM 2511 C C . ARG A 1 580 ? 189.98082 149.09701 132.69790 1.000 56.90290 560 ARG A C 1
ATOM 2512 O O . ARG A 1 580 ? 188.76382 149.33001 132.67690 1.000 56.90290 560 ARG A O 1
ATOM 2520 N N . VAL A 1 581 ? 190.49982 147.96601 132.21290 1.000 54.86420 561 VAL A N 1
ATOM 2521 C CA . VAL A 1 581 ? 189.63182 146.92701 131.66290 1.000 54.86420 561 VAL A CA 1
ATOM 2522 C C . VAL A 1 581 ? 188.67982 146.40201 132.73290 1.000 54.86420 561 VAL A C 1
ATOM 2523 O O . VAL A 1 581 ? 187.48282 146.21801 132.48390 1.000 54.86420 561 VAL A O 1
ATOM 2527 N N . LEU A 1 582 ? 189.19582 146.15201 133.93790 1.000 58.52215 562 LEU A N 1
ATOM 2528 C CA . LEU A 1 582 ? 188.34482 145.68001 135.02990 1.000 58.52215 562 LEU A CA 1
ATOM 2529 C C . LEU A 1 582 ? 187.28282 146.70701 135.40590 1.000 58.52215 562 LEU A C 1
ATOM 2530 O O . LEU A 1 582 ? 186.12082 146.35101 135.63090 1.000 58.52215 562 LEU A O 1
ATOM 2535 N N . SER A 1 583 ? 187.65782 147.98401 135.47990 1.000 60.03392 563 SER A N 1
ATOM 2536 C CA . SER A 1 583 ? 186.71982 149.02901 135.86790 1.000 60.03392 563 SER A CA 1
ATOM 2537 C C . SER A 1 583 ? 185.74482 149.38701 134.75790 1.000 60.03392 563 SER A C 1
ATOM 2538 O O . SER A 1 583 ? 184.77582 150.10701 135.01990 1.000 60.03392 563 SER A O 1
ATOM 2541 N N . GLY A 1 584 ? 185.98082 148.91501 133.53290 1.000 66.03401 564 GLY A N 1
ATOM 2542 C CA . GLY A 1 584 ? 185.03182 149.17201 132.46190 1.000 66.03401 564 GLY A CA 1
ATOM 2543 C C . GLY A 1 584 ? 183.66582 148.55901 132.71790 1.000 66.03401 564 GLY A C 1
ATOM 2544 O O . GLY A 1 584 ? 182.64282 149.11001 132.30290 1.000 66.03401 564 GLY A O 1
ATOM 2545 N N . LEU A 1 585 ? 183.62682 147.41601 133.39890 1.000 64.28015 565 LEU A N 1
ATOM 2546 C CA . LEU A 1 585 ? 182.39182 146.68301 133.62190 1.000 64.28015 565 LEU A CA 1
ATOM 2547 C C . LEU A 1 585 ? 182.00282 146.71401 135.09890 1.000 64.28015 565 LEU A C 1
ATOM 2548 O O . LEU A 1 585 ? 182.68082 147.30601 135.94090 1.000 64.28015 565 LEU A O 1
ATOM 2553 N N . ASP A 1 586 ? 180.88782 146.05601 135.41190 1.000 68.85947 566 ASP A N 1
ATOM 2554 C CA . ASP A 1 586 ? 180.40182 145.95201 136.77890 1.000 68.85947 566 ASP A CA 1
ATOM 2555 C C . ASP A 1 586 ? 181.24182 144.94601 137.56290 1.000 68.85947 566 ASP A C 1
ATOM 2556 O O . ASP A 1 586 ? 182.17182 144.33101 137.03890 1.000 68.85947 566 ASP A O 1
ATOM 2561 N N . SER A 1 587 ? 180.90082 144.76901 138.84090 1.000 68.26284 567 SER A N 1
ATOM 2562 C CA . SER A 1 587 ? 181.69582 143.90901 139.71190 1.000 68.26284 567 SER A CA 1
ATOM 2563 C C . SER A 1 587 ? 181.66982 142.45801 139.24590 1.000 68.26284 567 SER A C 1
ATOM 2564 O O . SER A 1 587 ? 182.72282 141.83101 139.07690 1.000 68.26284 567 SER A O 1
ATOM 2567 N N . HIS A 1 588 ? 180.47082 141.90701 139.03490 1.000 69.29193 568 HIS A N 1
ATOM 2568 C CA . HIS A 1 588 ? 180.35882 140.50401 138.64590 1.000 69.29193 568 HIS A CA 1
ATOM 2569 C C . HIS A 1 588 ? 181.00682 140.25401 137.29190 1.000 69.29193 568 HIS A C 1
ATOM 2570 O O . HIS A 1 588 ? 181.75882 139.28701 137.12190 1.000 69.29193 568 HIS A O 1
ATOM 2577 N N . GLN A 1 589 ? 180.73782 141.12601 136.31790 1.000 67.20118 569 GLN A N 1
ATOM 2578 C CA . GLN A 1 589 ? 181.34982 140.97701 135.00290 1.000 67.20118 569 GLN A CA 1
ATOM 2579 C C . GLN A 1 589 ? 182.86282 141.12201 135.07090 1.000 67.20118 569 GLN A C 1
ATOM 2580 O O . GLN A 1 589 ? 183.58382 140.36901 134.40890 1.000 67.20118 569 GLN A O 1
ATOM 2586 N N . ALA A 1 590 ? 183.36082 142.07501 135.86190 1.000 66.88849 570 ALA A N 1
ATOM 2587 C CA . ALA A 1 590 ? 184.80182 142.27101 135.97190 1.000 66.88849 570 ALA A CA 1
ATOM 2588 C C . ALA A 1 590 ? 185.48382 141.05301 136.58290 1.000 66.88849 570 ALA A C 1
ATOM 2589 O O . ALA A 1 590 ? 186.50882 140.58101 136.07290 1.000 66.88849 570 ALA A O 1
ATOM 2591 N N . ILE A 1 591 ? 184.93282 140.52901 137.68090 1.000 64.69833 571 ILE A N 1
ATOM 2592 C CA . ILE A 1 591 ? 185.55782 139.37101 138.31090 1.000 64.69833 571 ILE A CA 1
ATOM 2593 C C . ILE A 1 591 ? 185.45082 138.14601 137.40990 1.000 64.69833 571 ILE A C 1
ATOM 2594 O O . ILE A 1 591 ? 186.38982 137.34501 137.33390 1.000 64.69833 571 ILE A O 1
ATOM 2599 N N . ASP A 1 592 ? 184.33482 137.99001 136.68790 1.000 62.45589 572 ASP A N 1
ATOM 2600 C CA . ASP A 1 592 ? 184.20282 136.86501 135.76890 1.000 62.45589 572 ASP A CA 1
ATOM 2601 C C . ASP A 1 592 ? 185.19882 136.96901 134.62090 1.000 62.45589 572 ASP A C 1
ATOM 2602 O O . ASP A 1 592 ? 185.74582 135.95501 134.17490 1.000 62.45589 572 ASP A O 1
ATOM 2607 N N . LEU A 1 593 ? 185.43782 138.18301 134.12290 1.000 63.97673 573 LEU A N 1
ATOM 2608 C CA . LEU A 1 593 ? 186.40082 138.36501 133.04390 1.000 63.97673 573 LEU A CA 1
ATOM 2609 C C . LEU A 1 593 ? 187.81982 138.09001 133.52190 1.000 63.97673 573 LEU A C 1
ATOM 2610 O O . LEU A 1 593 ? 188.60282 137.43801 132.82090 1.000 63.97673 573 LEU A O 1
ATOM 2615 N N . LEU A 1 594 ? 188.16982 138.58101 134.71190 1.000 68.29136 574 LEU A N 1
ATOM 2616 C CA . LEU A 1 594 ? 189.51782 138.36501 135.22890 1.000 68.29136 574 LEU A CA 1
ATOM 2617 C C . LEU A 1 594 ? 189.76082 136.89401 135.54190 1.000 68.29136 574 LEU A C 1
ATOM 2618 O O . LEU A 1 594 ? 190.86082 136.37101 135.30890 1.000 68.29136 574 LEU A O 1
ATOM 2623 N N . MET A 1 595 ? 188.75482 136.21601 136.08890 1.000 69.08062 575 MET A N 1
ATOM 2624 C CA . MET A 1 595 ? 188.84482 134.79701 136.37390 1.000 69.08062 575 MET A CA 1
ATOM 2625 C C . MET A 1 595 ? 188.62682 133.99601 135.09390 1.000 69.08062 575 MET A C 1
ATOM 2626 O O . MET A 1 595 ? 188.06182 134.48501 134.11190 1.000 69.08062 575 MET A O 1
ATOM 2631 N N . SER A 1 596 ? 189.11382 132.75601 135.09990 1.000 67.59390 576 SER A N 1
ATOM 2632 C CA . SER A 1 596 ? 189.14482 131.86601 133.94290 1.000 67.59390 576 SER A CA 1
ATOM 2633 C C . SER A 1 596 ? 190.01382 132.42401 132.82490 1.000 67.59390 576 SER A C 1
ATOM 2634 O O . SER A 1 596 ? 190.13882 131.78401 131.77390 1.000 67.59390 576 SER A O 1
ATOM 2637 N N . GLN A 1 597 ? 190.61782 133.59101 133.01490 1.000 65.88924 577 GLN A N 1
ATOM 2638 C CA . GLN A 1 597 ? 191.58882 134.17601 132.10490 1.000 65.88924 577 GLN A CA 1
ATOM 2639 C C . GLN A 1 597 ? 192.94182 134.38101 132.75790 1.000 65.88924 577 GLN A C 1
ATOM 2640 O O . GLN A 1 597 ? 193.97082 134.22701 132.09490 1.000 65.88924 577 GLN A O 1
ATOM 2646 N N . LEU A 1 598 ? 192.96982 134.72901 134.04690 1.000 67.69288 578 LEU A N 1
ATOM 2647 C CA . LEU A 1 598 ? 194.23582 134.77601 134.76690 1.000 67.69288 578 LEU A CA 1
ATOM 2648 C C . LEU A 1 598 ? 194.84482 133.39201 134.95390 1.000 67.69288 578 LEU A C 1
ATOM 2649 O O . LEU A 1 598 ? 196.07282 133.27201 135.02690 1.000 67.69288 578 LEU A O 1
ATOM 2654 N N . ARG A 1 599 ? 194.01982 132.34801 135.01090 1.000 67.03425 579 ARG A N 1
ATOM 2655 C CA . ARG A 1 599 ? 194.46882 130.98101 135.26990 1.000 67.03425 579 ARG A CA 1
ATOM 2656 C C . ARG A 1 599 ? 195.15982 130.33501 134.08890 1.000 67.03425 579 ARG A C 1
ATOM 2657 O O . ARG A 1 599 ? 195.31882 129.10801 134.15890 1.000 67.03425 579 ARG A O 1
ATOM 2665 N N . LYS A 1 600 ? 195.55482 131.03301 133.02390 1.000 65.97827 580 LYS A N 1
ATOM 2666 C CA . LYS A 1 600 ? 196.10182 130.34501 131.86190 1.000 65.97827 580 LYS A CA 1
ATOM 2667 C C . LYS A 1 600 ? 197.39282 129.60601 132.19690 1.000 65.97827 580 LYS A C 1
ATOM 2668 O O . LYS A 1 600 ? 197.40382 128.37101 132.23290 1.000 65.97827 580 LYS A O 1
ATOM 2674 N N . THR A 1 601 ? 198.48282 130.33201 132.44890 1.000 64.41923 581 THR A N 1
ATOM 2675 C CA . THR A 1 601 ? 199.71082 129.70501 132.92890 1.000 64.41923 581 THR A CA 1
ATOM 2676 C C . THR A 1 601 ? 200.20682 130.30801 134.23590 1.000 64.41923 581 THR A C 1
ATOM 2677 O O . THR A 1 601 ? 200.32182 129.59101 135.23490 1.000 64.41923 581 THR A O 1
ATOM 2681 N N . LYS A 1 602 ? 200.46382 131.61201 134.26690 1.000 66.96828 582 LYS A N 1
ATOM 2682 C CA . LYS A 1 602 ? 201.14782 132.28001 135.37290 1.000 66.96828 582 LYS A CA 1
ATOM 2683 C C . LYS A 1 602 ? 200.78482 133.76201 135.32290 1.000 66.96828 582 LYS A C 1
ATOM 2684 O O . LYS A 1 602 ? 199.82482 134.15301 134.64990 1.000 66.96828 582 LYS A O 1
ATOM 2690 N N . ASN A 1 603 ? 201.55282 134.58701 136.03590 1.000 61.80884 583 ASN A N 1
ATOM 2691 C CA . ASN A 1 603 ? 201.26382 136.01501 136.09990 1.000 61.80884 583 ASN A CA 1
ATOM 2692 C C . ASN A 1 603 ? 201.79282 136.76001 134.87790 1.000 61.80884 583 ASN A C 1
ATOM 2693 O O . ASN A 1 603 ? 201.04582 137.48101 134.20790 1.000 61.80884 583 ASN A O 1
ATOM 2698 N N . ASN A 1 604 ? 203.08682 136.60901 134.57890 1.000 62.51887 584 ASN A N 1
ATOM 2699 C CA . ASN A 1 604 ? 203.65182 137.30301 133.42590 1.000 62.51887 584 ASN A CA 1
ATOM 2700 C C . ASN A 1 604 ? 203.01482 136.83301 132.12690 1.000 62.51887 584 ASN A C 1
ATOM 2701 O O . ASN A 1 604 ? 202.99182 137.57801 131.14090 1.000 62.51887 584 ASN A O 1
ATOM 2706 N N . TYR A 1 605 ? 202.49282 135.60401 132.10490 1.000 66.86019 585 TYR A N 1
ATOM 2707 C CA . TYR A 1 605 ? 201.74882 135.14501 130.93990 1.000 66.86019 585 TYR A CA 1
ATOM 2708 C C . TYR A 1 605 ? 200.48582 135.96901 130.73090 1.000 66.86019 585 TYR A C 1
ATOM 2709 O O . TYR A 1 605 ? 200.14482 136.30401 129.59090 1.000 66.86019 585 TYR A O 1
ATOM 2718 N N . GLU A 1 606 ? 199.77782 136.30201 131.81290 1.000 62.17585 586 GLU A N 1
ATOM 2719 C CA . GLU A 1 606 ? 198.64282 137.20901 131.69490 1.000 62.17585 586 GLU A CA 1
ATOM 2720 C C . GLU A 1 606 ? 199.09482 138.62801 131.38190 1.000 62.17585 586 GLU A C 1
ATOM 2721 O O . GLU A 1 606 ? 198.36682 139.37801 130.72290 1.000 62.17585 586 GLU A O 1
ATOM 2727 N N . PHE A 1 607 ? 200.28082 139.01501 131.85490 1.000 63.96634 587 PHE A N 1
ATOM 2728 C CA . PHE A 1 607 ? 200.81082 140.33901 131.53990 1.000 63.96634 587 PHE A CA 1
ATOM 2729 C C . PHE A 1 607 ? 201.05482 140.49401 130.04490 1.000 63.96634 587 PHE A C 1
ATOM 2730 O O . PHE A 1 607 ? 200.72782 141.52901 129.45590 1.000 63.96634 587 PHE A O 1
ATOM 2738 N N . LEU A 1 608 ? 201.63282 139.47001 129.41290 1.000 61.04476 588 LEU A N 1
ATOM 2739 C CA . LEU A 1 608 ? 201.92782 139.55901 127.98690 1.000 61.04476 588 LEU A CA 1
ATOM 2740 C C . LEU A 1 608 ? 200.65382 139.69501 127.16390 1.000 61.04476 588 LEU A C 1
ATOM 2741 O O . LEU A 1 608 ? 200.65482 140.36901 126.12790 1.000 61.04476 588 LEU A O 1
ATOM 2746 N N . VAL A 1 609 ? 199.56282 139.06701 127.60590 1.000 61.77414 589 VAL A N 1
ATOM 2747 C CA . VAL A 1 609 ? 198.28982 139.19601 126.90390 1.000 61.77414 589 VAL A CA 1
ATOM 2748 C C . VAL A 1 609 ? 197.80182 140.63901 126.93490 1.000 61.77414 589 VAL A C 1
ATOM 2749 O O . VAL A 1 609 ? 197.34082 141.17501 125.91990 1.000 61.77414 589 VAL A O 1
ATOM 2753 N N . GLN A 1 610 ? 197.90182 141.29501 128.09490 1.000 58.55115 590 GLN A N 1
ATOM 2754 C CA . GLN A 1 610 ? 197.40282 142.66001 128.22390 1.000 58.55115 590 GLN A CA 1
ATOM 2755 C C . GLN A 1 610 ? 198.19482 143.64201 127.36990 1.000 58.55115 590 GLN A C 1
ATOM 2756 O O . GLN A 1 610 ? 197.67382 144.70401 127.01090 1.000 58.55115 590 GLN A O 1
ATOM 2758 N N . VAL A 1 611 ? 199.44882 143.32001 127.04390 1.000 60.15282 591 VAL A N 1
ATOM 2759 C CA . VAL A 1 611 ? 200.23582 144.19401 126.17690 1.000 60.15282 591 VAL A CA 1
ATOM 2760 C C . VAL A 1 611 ? 199.59382 144.28501 124.79790 1.000 60.15282 591 VAL A C 1
ATOM 2761 O O . VAL A 1 611 ? 199.40282 145.37801 124.25190 1.000 60.15282 591 VAL A O 1
ATOM 2765 N N . SER A 1 612 ? 199.24582 143.13901 124.22190 1.000 58.79307 592 SER A N 1
ATOM 2766 C CA . SER A 1 612 ? 198.63682 143.08701 122.89890 1.000 58.79307 592 SER A CA 1
ATOM 2767 C C . SER A 1 612 ? 197.99882 141.72501 122.65990 1.000 58.79307 592 SER A C 1
ATOM 2768 O O . SER A 1 612 ? 198.69182 140.70901 122.59490 1.000 58.79307 592 SER A O 1
ATOM 2771 N N . VAL B 1 242 ? 222.21982 172.39701 183.02490 1.000 62.95910 222 VAL B N 1
ATOM 2772 C CA . VAL B 1 242 ? 222.75882 173.58901 182.38290 1.000 62.95910 222 VAL B CA 1
ATOM 2773 C C . VAL B 1 242 ? 222.66382 173.46601 180.86590 1.000 62.95910 222 VAL B C 1
ATOM 2774 O O . VAL B 1 242 ? 223.39982 174.12601 180.13090 1.000 62.95910 222 VAL B O 1
ATOM 2776 N N . VAL B 1 243 ? 221.75482 172.61701 180.40290 1.000 64.75677 223 VAL B N 1
ATOM 2777 C CA . VAL B 1 243 ? 221.52182 172.41501 178.97790 1.000 64.75677 223 VAL B CA 1
ATOM 2778 C C . VAL B 1 243 ? 220.50182 173.43901 178.50390 1.000 64.75677 223 VAL B C 1
ATOM 2779 O O . VAL B 1 243 ? 219.57982 173.81201 179.23590 1.000 64.75677 223 VAL B O 1
ATOM 2783 N N . GLN B 1 244 ? 220.66682 173.90601 177.26790 1.000 63.34387 224 GLN B N 1
ATOM 2784 C CA . GLN B 1 244 ? 219.82782 174.97001 176.72890 1.000 63.34387 224 GLN B CA 1
ATOM 2785 C C . GLN B 1 244 ? 218.85282 174.41801 175.69790 1.000 63.34387 224 GLN B C 1
ATOM 2786 O O . GLN B 1 244 ? 219.27682 174.04701 174.59190 1.000 63.34387 224 GLN B O 1
ATOM 2792 N N . PRO B 1 245 ? 217.55982 174.33801 175.99790 1.000 55.40169 225 PRO B N 1
ATOM 2793 C CA . PRO B 1 245 ? 216.57382 173.95201 174.98890 1.000 55.40169 225 PRO B CA 1
ATOM 2794 C C . PRO B 1 245 ? 215.95782 175.17101 174.30990 1.000 55.40169 225 PRO B C 1
ATOM 2795 O O . PRO B 1 245 ? 216.18982 176.31801 174.69490 1.000 55.40169 225 PRO B O 1
ATOM 2799 N N . VAL B 1 246 ? 215.15782 174.89401 173.28190 1.000 49.93979 226 VAL B N 1
ATOM 2800 C CA . VAL B 1 246 ? 214.44182 175.93801 172.55690 1.000 49.93979 226 VAL B CA 1
ATOM 2801 C C . VAL B 1 246 ? 213.23782 175.33301 171.84690 1.000 49.93979 226 VAL B C 1
ATOM 2802 O O . VAL B 1 246 ? 213.34882 174.28901 171.19290 1.000 49.93979 226 VAL B O 1
ATOM 2806 N N . ALA B 1 247 ? 212.08082 175.98301 171.97390 1.000 37.76570 227 ALA B N 1
ATOM 2807 C CA . ALA B 1 247 ? 210.83582 175.51001 171.37890 1.000 37.76570 227 ALA B CA 1
ATOM 2808 C C . ALA B 1 247 ? 209.74282 176.52901 171.67190 1.000 37.76570 227 ALA B C 1
ATOM 2809 O O . ALA B 1 247 ? 209.94082 177.48001 172.43290 1.000 37.76570 227 ALA B O 1
ATOM 2811 N N . GLY B 1 248 ? 208.58082 176.31201 171.06090 1.000 31.00653 228 GLY B N 1
ATOM 2812 C CA . GLY B 1 248 ? 207.41982 177.12701 171.37690 1.000 31.00653 228 GLY B CA 1
ATOM 2813 C C . GLY B 1 248 ? 206.88582 176.78101 172.75490 1.000 31.00653 228 GLY B C 1
ATOM 2814 O O . GLY B 1 248 ? 206.97582 175.63001 173.19990 1.000 31.00653 228 GLY B O 1
ATOM 2815 N N . ILE B 1 249 ? 206.33382 177.77601 173.44290 1.000 32.77921 229 ILE B N 1
ATOM 2816 C CA . ILE B 1 249 ? 205.78082 177.58701 174.77890 1.000 32.77921 229 ILE B CA 1
ATOM 2817 C C . ILE B 1 249 ? 204.26282 177.50301 174.68790 1.000 32.77921 229 ILE B C 1
ATOM 2818 O O . ILE B 1 249 ? 203.62082 178.31501 174.01190 1.000 32.77921 229 ILE B O 1
ATOM 2823 N N . LEU B 1 250 ? 203.68882 176.50401 175.34890 1.000 36.77239 230 LEU B N 1
ATOM 2824 C CA . LEU B 1 250 ? 202.24482 176.33901 175.43690 1.000 36.77239 230 LEU B CA 1
ATOM 2825 C C . LEU B 1 250 ? 201.82782 176.51601 176.88890 1.000 36.77239 230 LEU B C 1
ATOM 2826 O O . LEU B 1 250 ? 202.27682 175.76601 177.76290 1.000 36.77239 230 LEU B O 1
ATOM 2831 N N . ASP B 1 251 ? 200.96982 177.50101 177.14290 1.000 43.24364 231 ASP B N 1
ATOM 2832 C CA . ASP B 1 251 ? 200.46582 177.76101 178.48590 1.000 43.24364 231 ASP B CA 1
ATOM 2833 C C . ASP B 1 251 ? 199.27482 176.84901 178.73890 1.000 43.24364 231 ASP B C 1
ATOM 2834 O O . ASP B 1 251 ? 198.19682 177.05501 178.17290 1.000 43.24364 231 ASP B O 1
ATOM 2839 N N . VAL B 1 252 ? 199.47382 175.83301 179.58290 1.000 55.80171 232 VAL B N 1
ATOM 2840 C CA . VAL B 1 252 ? 198.35282 175.01401 180.01990 1.000 55.80171 232 VAL B CA 1
ATOM 2841 C C . VAL B 1 252 ? 197.34182 175.91901 180.70290 1.000 55.80171 232 VAL B C 1
ATOM 2842 O O . VAL B 1 252 ? 197.70182 176.78001 181.51590 1.000 55.80171 232 VAL B O 1
ATOM 2846 N N . LEU B 1 253 ? 196.06482 175.73701 180.36090 1.000 67.46691 233 LEU B N 1
ATOM 2847 C CA . LEU B 1 253 ? 195.04782 176.71401 180.73090 1.000 67.46691 233 LEU B CA 1
ATOM 2848 C C . LEU B 1 253 ? 194.94482 176.87301 182.24290 1.000 67.46691 233 LEU B C 1
ATOM 2849 O O . LEU B 1 253 ? 194.78582 177.99101 182.74690 1.000 67.46691 233 LEU B O 1
ATOM 2854 N N . ASP B 1 254 ? 195.02882 175.76801 182.98190 1.000 73.55971 234 ASP B N 1
ATOM 2855 C CA . ASP B 1 254 ? 194.73182 175.78801 184.40890 1.000 73.55971 234 ASP B CA 1
ATOM 2856 C C . ASP B 1 254 ? 195.69782 176.64101 185.22790 1.000 73.55971 234 ASP B C 1
ATOM 2857 O O . ASP B 1 254 ? 195.32382 177.71501 185.70790 1.000 73.55971 234 ASP B O 1
ATOM 2862 N N . ASN B 1 255 ? 196.93982 176.18301 185.38990 1.000 69.22550 235 ASN B N 1
ATOM 2863 C CA . ASN B 1 255 ? 197.86482 176.85801 186.29790 1.000 69.22550 235 ASN B CA 1
ATOM 2864 C C . ASN B 1 255 ? 199.28582 177.01901 185.77190 1.000 69.22550 235 ASN B C 1
ATOM 2865 O O . ASN B 1 255 ? 199.97782 177.93801 186.21990 1.000 69.22550 235 ASN B O 1
ATOM 2870 N N . TYR B 1 256 ? 199.75682 176.17201 184.86190 1.000 55.10472 236 TYR B N 1
ATOM 2871 C CA . TYR B 1 256 ? 201.17482 176.07801 184.54590 1.000 55.10472 236 TYR B CA 1
ATOM 2872 C C . TYR B 1 256 ? 201.37682 176.10401 183.03590 1.000 55.10472 236 TYR B C 1
ATOM 2873 O O . TYR B 1 256 ? 200.42982 176.25001 182.25990 1.000 55.10472 236 TYR B O 1
ATOM 2882 N N . ALA B 1 257 ? 202.63482 175.96901 182.61790 1.000 44.42409 237 ALA B N 1
ATOM 2883 C CA . ALA B 1 257 ? 202.98082 176.07701 181.20990 1.000 44.42409 237 ALA B CA 1
ATOM 2884 C C . ALA B 1 257 ? 204.17282 175.18301 180.89890 1.000 44.42409 237 ALA B C 1
ATOM 2885 O O . ALA B 1 257 ? 204.99382 174.88101 181.77290 1.000 44.42409 237 ALA B O 1
ATOM 2887 N N . PHE B 1 258 ? 204.26682 174.78101 179.63390 1.000 41.79978 238 PHE B N 1
ATOM 2888 C CA . PHE B 1 258 ? 205.27482 173.84001 179.18090 1.000 41.79978 238 PHE B CA 1
ATOM 2889 C C . PHE B 1 258 ? 205.99182 174.38501 177.95390 1.000 41.79978 238 PHE B C 1
ATOM 2890 O O . PHE B 1 258 ? 205.48182 175.24101 177.23090 1.000 41.79978 238 PHE B O 1
ATOM 2898 N N . VAL B 1 259 ? 207.19982 173.87601 177.74890 1.000 38.56539 239 VAL B N 1
ATOM 2899 C CA . VAL B 1 259 ? 207.99882 174.13001 176.55990 1.000 38.56539 239 VAL B CA 1
ATOM 2900 C C . VAL B 1 259 ? 208.05382 172.82701 175.78090 1.000 38.56539 239 VAL B C 1
ATOM 2901 O O . VAL B 1 259 ? 208.50082 171.79801 176.30790 1.000 38.56539 239 VAL B O 1
ATOM 2905 N N . ARG B 1 260 ? 207.59482 172.87201 174.53390 1.000 37.11078 240 ARG B N 1
ATOM 2906 C CA . ARG B 1 260 ? 207.27282 171.67801 173.75590 1.000 37.11078 240 ARG B CA 1
ATOM 2907 C C . ARG B 1 260 ? 208.37582 171.46901 172.72490 1.000 37.11078 240 ARG B C 1
ATOM 2908 O O . ARG B 1 260 ? 208.28582 171.93201 171.58790 1.000 37.11078 240 ARG B O 1
ATOM 2916 N N . THR B 1 261 ? 209.41182 170.73501 173.11690 1.000 41.14513 241 THR B N 1
ATOM 2917 C CA . THR B 1 261 ? 210.59682 170.57201 172.28390 1.000 41.14513 241 THR B CA 1
ATOM 2918 C C . THR B 1 261 ? 210.45982 169.46801 171.23990 1.000 41.14513 241 THR B C 1
ATOM 2919 O O . THR B 1 261 ? 211.48482 168.97901 170.75390 1.000 41.14513 241 THR B O 1
ATOM 2923 N N . SER B 1 262 ? 209.24082 169.05901 170.87890 1.000 42.85893 242 SER B N 1
ATOM 2924 C CA . SER B 1 262 ? 209.10382 167.96301 169.92290 1.000 42.85893 242 SER B CA 1
ATOM 2925 C C . SER B 1 262 ? 209.50482 168.40501 168.51290 1.000 42.85893 242 SER B C 1
ATOM 2926 O O . SER B 1 262 ? 210.39682 167.79901 167.90790 1.000 42.85893 242 SER B O 1
ATOM 2929 N N . GLY B 1 263 ? 208.87582 169.44801 167.95090 1.000 44.08100 243 GLY B N 1
ATOM 2930 C CA . GLY B 1 263 ? 207.65482 170.11501 168.38290 1.000 44.08100 243 GLY B CA 1
ATOM 2931 C C . GLY B 1 263 ? 206.72282 170.09301 167.18390 1.000 44.08100 243 GLY B C 1
ATOM 2932 O O . GLY B 1 263 ? 207.14282 169.67801 166.10390 1.000 44.08100 243 GLY B O 1
ATOM 2933 N N . TYR B 1 264 ? 205.47782 170.53501 167.33490 1.000 36.50886 244 TYR B N 1
ATOM 2934 C CA . TYR B 1 264 ? 204.95582 171.08501 168.57390 1.000 36.50886 244 TYR B CA 1
ATOM 2935 C C . TYR B 1 264 ? 204.02482 170.06601 169.21490 1.000 36.50886 244 TYR B C 1
ATOM 2936 O O . TYR B 1 264 ? 202.80782 170.17101 169.08590 1.000 36.50886 244 TYR B O 1
ATOM 2945 N N . LEU B 1 265 ? 204.59382 169.08401 169.90990 1.000 38.40967 245 LEU B N 1
ATOM 2946 C CA . LEU B 1 265 ? 203.83682 167.93001 170.36790 1.000 38.40967 245 LEU B CA 1
ATOM 2947 C C . LEU B 1 265 ? 204.23082 167.56501 171.79190 1.000 38.40967 245 LEU B C 1
ATOM 2948 O O . LEU B 1 265 ? 205.41782 167.63401 172.14090 1.000 38.40967 245 LEU B O 1
ATOM 2953 N N . PRO B 1 266 ? 203.26582 167.19001 172.63990 1.000 37.12806 246 PRO B N 1
ATOM 2954 C CA . PRO B 1 266 ? 203.61482 166.70201 173.98190 1.000 37.12806 246 PRO B CA 1
ATOM 2955 C C . PRO B 1 266 ? 204.51282 165.47601 173.92990 1.000 37.12806 246 PRO B C 1
ATOM 2956 O O . PRO B 1 266 ? 204.10982 164.43301 173.40990 1.000 37.12806 246 PRO B O 1
ATOM 2960 N N . GLY B 1 267 ? 205.72682 165.58601 174.46090 1.000 48.47954 247 GLY B N 1
ATOM 2961 C CA . GLY B 1 267 ? 206.67282 164.49701 174.40590 1.000 48.47954 247 GLY B CA 1
ATOM 2962 C C . GLY B 1 267 ? 207.31882 164.20501 175.74390 1.000 48.47954 247 GLY B C 1
ATOM 2963 O O . GLY B 1 267 ? 206.81682 164.59401 176.80190 1.000 48.47954 247 GLY B O 1
ATOM 2964 N N . PRO B 1 268 ? 208.45182 163.50001 175.72090 1.000 55.98464 248 PRO B N 1
ATOM 2965 C CA . PRO B 1 268 ? 209.17182 163.21701 176.96990 1.000 55.98464 248 PRO B CA 1
ATOM 2966 C C . PRO B 1 268 ? 209.96582 164.40801 177.48390 1.000 55.98464 248 PRO B C 1
ATOM 2967 O O . PRO B 1 268 ? 210.07482 164.61101 178.69590 1.000 55.98464 248 PRO B O 1
ATOM 2971 N N . HIS B 1 269 ? 210.54082 165.18601 176.57390 1.000 54.68039 249 HIS B N 1
ATOM 2972 C CA . HIS B 1 269 ? 211.37382 166.32901 176.94590 1.000 54.68039 249 HIS B CA 1
ATOM 2973 C C . HIS B 1 269 ? 210.56582 167.62501 176.88690 1.000 54.68039 249 HIS B C 1
ATOM 2974 O O . HIS B 1 269 ? 210.84882 168.54001 176.11390 1.000 54.68039 249 HIS B O 1
ATOM 2981 N N . ASP B 1 270 ? 209.54282 167.69101 177.73190 1.000 48.76730 250 ASP B N 1
ATOM 2982 C CA . ASP B 1 270 ? 208.72082 168.88301 177.88290 1.000 48.76730 250 ASP B CA 1
ATOM 2983 C C . ASP B 1 270 ? 209.19082 169.62901 179.12290 1.000 48.76730 250 ASP B C 1
ATOM 2984 O O . ASP B 1 270 ? 209.24782 169.05001 180.21290 1.000 48.76730 250 ASP B O 1
ATOM 2989 N N . VAL B 1 271 ? 209.52582 170.90401 178.95890 1.000 45.52019 251 VAL B N 1
ATOM 2990 C CA . VAL B 1 271 ? 210.11182 171.67201 180.05290 1.000 45.52019 251 VAL B CA 1
ATOM 2991 C C . VAL B 1 271 ? 209.00882 172.38101 180.82490 1.000 45.52019 251 VAL B C 1
ATOM 2992 O O . VAL B 1 271 ? 208.15682 173.04801 180.23990 1.000 45.52019 251 VAL B O 1
ATOM 2996 N N . TYR B 1 272 ? 209.01582 172.24401 182.14490 1.000 46.37213 252 TYR B N 1
ATOM 2997 C CA . TYR B 1 272 ? 208.02182 172.88401 182.99690 1.000 46.37213 252 TYR B CA 1
ATOM 2998 C C . TYR B 1 272 ? 208.48382 174.29801 183.32490 1.000 46.37213 252 TYR B C 1
ATOM 2999 O O . TYR B 1 272 ? 209.59882 174.48301 183.82390 1.000 46.37213 252 TYR B O 1
ATOM 3008 N N . VAL B 1 273 ? 207.63882 175.29401 183.05390 1.000 45.00642 253 VAL B N 1
ATOM 3009 C CA . VAL B 1 273 ? 207.93482 176.67901 183.40490 1.000 45.00642 253 VAL B CA 1
ATOM 3010 C C . VAL B 1 273 ? 206.87782 177.16801 184.38490 1.000 45.00642 253 VAL B C 1
ATOM 3011 O O . VAL B 1 273 ? 205.67382 177.05501 184.12390 1.000 45.00642 253 VAL B O 1
ATOM 3015 N N . SER B 1 274 ? 207.33182 177.70401 185.51490 1.000 53.14647 254 SER B N 1
ATOM 3016 C CA . SER B 1 274 ? 206.41782 178.19401 186.53590 1.000 53.14647 254 SER B CA 1
ATOM 3017 C C . SER B 1 274 ? 205.66782 179.42101 186.03890 1.000 53.14647 254 SER B C 1
ATOM 3018 O O . SER B 1 274 ? 206.24582 180.30201 185.39590 1.000 53.14647 254 SER B O 1
ATOM 3021 N N . MET B 1 275 ? 204.37082 179.48401 186.34990 1.000 57.93248 255 MET B N 1
ATOM 3022 C CA . MET B 1 275 ? 203.57782 180.63401 185.92990 1.000 57.93248 255 MET B CA 1
ATOM 3023 C C . MET B 1 275 ? 204.06682 181.92101 186.57990 1.000 57.93248 255 MET B C 1
ATOM 3024 O O . MET B 1 275 ? 203.81782 183.01101 186.05490 1.000 57.93248 255 MET B O 1
ATOM 3029 N N . ASN B 1 276 ? 204.75782 181.82201 187.71590 1.000 57.93777 256 ASN B N 1
ATOM 3030 C CA . ASN B 1 276 ? 205.42382 182.99601 188.26690 1.000 57.93777 256 ASN B CA 1
ATOM 3031 C C . ASN B 1 276 ? 206.46082 183.53001 187.28990 1.000 57.93777 256 ASN B C 1
ATOM 3032 O O . ASN B 1 276 ? 206.50982 184.73301 187.00890 1.000 57.93777 256 ASN B O 1
ATOM 3037 N N . MET B 1 277 ? 207.28982 182.63701 186.74690 1.000 55.51113 257 MET B N 1
ATOM 3038 C CA . MET B 1 277 ? 208.28282 183.04801 185.76190 1.000 55.51113 257 MET B CA 1
ATOM 3039 C C . MET B 1 277 ? 207.61282 183.51101 184.47590 1.000 55.51113 257 MET B C 1
ATOM 3040 O O . MET B 1 277 ? 208.10182 184.43101 183.80890 1.000 55.51113 257 MET B O 1
ATOM 3045 N N . VAL B 1 278 ? 206.48382 182.89201 184.12390 1.000 53.18564 258 VAL B N 1
ATOM 3046 C CA . VAL B 1 278 ? 205.73582 183.30401 182.93890 1.000 53.18564 258 VAL B CA 1
ATOM 3047 C C . VAL B 1 278 ? 205.25982 184.74201 183.08790 1.000 53.18564 258 VAL B C 1
ATOM 3048 O O . VAL B 1 278 ? 205.37582 185.55501 182.16290 1.000 53.18564 258 VAL B O 1
ATOM 3052 N N . ARG B 1 279 ? 204.71582 185.07801 184.25790 1.000 58.61440 259 ARG B N 1
ATOM 3053 C CA . ARG B 1 279 ? 204.21082 186.42801 184.47690 1.000 58.61440 259 ARG B CA 1
ATOM 3054 C C . ARG B 1 279 ? 205.34082 187.43901 184.62490 1.000 58.61440 259 ARG B C 1
ATOM 3055 O O . ARG B 1 279 ? 205.19782 188.58701 184.18890 1.000 58.61440 259 ARG B O 1
ATOM 3063 N N . LYS B 1 280 ? 206.46382 187.04201 185.22790 1.000 57.17175 260 LYS B N 1
ATOM 3064 C CA . LYS B 1 280 ? 207.59082 187.96001 185.36290 1.000 57.17175 260 LYS B CA 1
ATOM 3065 C C . LYS B 1 280 ? 208.20482 188.28401 184.00690 1.000 57.17175 260 LYS B C 1
ATOM 3066 O O . LYS B 1 280 ? 208.44982 189.45301 183.68590 1.000 57.17175 260 LYS B O 1
ATOM 3072 N N . ASN B 1 281 ? 208.46682 187.26001 183.19490 1.000 55.87961 261 ASN B N 1
ATOM 3073 C CA . ASN B 1 281 ? 209.08682 187.49901 181.89890 1.000 55.87961 261 ASN B CA 1
ATOM 3074 C C . ASN B 1 281 ? 208.09682 187.99301 180.85590 1.000 55.87961 261 ASN B C 1
ATOM 3075 O O . ASN B 1 281 ? 208.52482 188.45101 179.79190 1.000 55.87961 261 ASN B O 1
ATOM 3080 N N . GLY B 1 282 ? 206.79882 187.91801 181.13190 1.000 51.65848 262 GLY B N 1
ATOM 3081 C CA . GLY B 1 282 ? 205.80682 188.40001 180.18490 1.000 51.65848 262 GLY B CA 1
ATOM 3082 C C . GLY B 1 282 ? 205.79882 187.64801 178.87290 1.000 51.65848 262 GLY B C 1
ATOM 3083 O O . GLY B 1 282 ? 205.70582 188.26701 177.80690 1.000 51.65848 262 GLY B O 1
ATOM 3084 N N . MET B 1 283 ? 205.89782 186.32501 178.92590 1.000 43.57792 263 MET B N 1
ATOM 3085 C CA . MET B 1 283 ? 205.90082 185.48901 177.73290 1.000 43.57792 263 MET B CA 1
ATOM 3086 C C . MET B 1 283 ? 204.52782 184.85201 177.57490 1.000 43.57792 263 MET B C 1
ATOM 3087 O O . MET B 1 283 ? 204.04482 184.17201 178.48590 1.000 43.57792 263 MET B O 1
ATOM 3091 N N . ARG B 1 284 ? 203.90382 185.07301 176.42390 1.000 37.31245 264 ARG B N 1
ATOM 3092 C CA . ARG B 1 284 ? 202.58882 184.52101 176.14490 1.000 37.31245 264 ARG B CA 1
ATOM 3093 C C . ARG B 1 284 ? 202.73782 183.19801 175.39790 1.000 37.31245 264 ARG B C 1
ATOM 3094 O O . ARG B 1 284 ? 203.84682 182.75601 175.08890 1.000 37.31245 264 ARG B O 1
ATOM 3102 N N . ARG B 1 285 ? 201.61582 182.54901 175.10490 1.000 28.88164 265 ARG B N 1
ATOM 3103 C CA . ARG B 1 285 ? 201.64682 181.28701 174.38290 1.000 28.88164 265 ARG B CA 1
ATOM 3104 C C . ARG B 1 285 ? 202.12182 181.50801 172.95390 1.000 28.88164 265 ARG B C 1
ATOM 3105 O O . ARG B 1 285 ? 201.71482 182.46301 172.28890 1.000 28.88164 265 ARG B O 1
ATOM 3113 N N . GLY B 1 286 ? 202.99282 180.61801 172.48590 1.000 27.50537 266 GLY B N 1
ATOM 3114 C CA . GLY B 1 286 ? 203.57382 180.73201 171.16690 1.000 27.50537 266 GLY B CA 1
ATOM 3115 C C . GLY B 1 286 ? 204.94682 181.36401 171.11790 1.000 27.50537 266 GLY B C 1
ATOM 3116 O O . GLY B 1 286 ? 205.48482 181.54901 170.02090 1.000 27.50537 266 GLY B O 1
ATOM 3117 N N . ASP B 1 287 ? 205.53082 181.70401 172.26090 1.000 35.02869 267 ASP B N 1
ATOM 3118 C CA . ASP B 1 287 ? 206.86482 182.28001 172.28690 1.000 35.02869 267 ASP B CA 1
ATOM 3119 C C . ASP B 1 287 ? 207.92282 181.18901 172.18290 1.000 35.02869 267 ASP B C 1
ATOM 3120 O O . ASP B 1 287 ? 207.76082 180.08501 172.70590 1.000 35.02869 267 ASP B O 1
ATOM 3125 N N . ALA B 1 288 ? 209.01882 181.51001 171.49490 1.000 36.35957 268 ALA B N 1
ATOM 3126 C CA . ALA B 1 288 ? 210.13882 180.58001 171.34790 1.000 36.35957 268 ALA B CA 1
ATOM 3127 C C . ALA B 1 288 ? 211.06082 180.73601 172.55290 1.000 36.35957 268 ALA B C 1
ATOM 3128 O O . ALA B 1 288 ? 212.02482 181.50401 172.55290 1.000 36.35957 268 ALA B O 1
ATOM 3130 N N . VAL B 1 289 ? 210.74982 179.97801 173.60490 1.000 39.82150 269 VAL B N 1
ATOM 3131 C CA . VAL B 1 289 ? 211.52182 180.05801 174.83790 1.000 39.82150 269 VAL B CA 1
ATOM 3132 C C . VAL B 1 289 ? 212.89482 179.44201 174.62390 1.000 39.82150 269 VAL B C 1
ATOM 3133 O O . VAL B 1 289 ? 213.01882 178.31701 174.12590 1.000 39.82150 269 VAL B O 1
ATOM 3137 N N . THR B 1 290 ? 213.93782 180.18001 175.00290 1.000 49.89090 270 THR B N 1
ATOM 3138 C CA . THR B 1 290 ? 215.32282 179.70701 174.94690 1.000 49.89090 270 THR B CA 1
ATOM 3139 C C . THR B 1 290 ? 215.91482 179.90301 176.33790 1.000 49.89090 270 THR B C 1
ATOM 3140 O O . THR B 1 290 ? 216.38582 180.99301 176.66990 1.000 49.89090 270 THR B O 1
ATOM 3144 N N . GLY B 1 291 ? 215.89082 178.85101 177.14990 1.000 53.26177 271 GLY B N 1
ATOM 3145 C CA . GLY B 1 291 ? 216.31582 178.92901 178.52890 1.000 53.26177 271 GLY B CA 1
ATOM 3146 C C . GLY B 1 291 ? 217.32882 177.85301 178.86890 1.000 53.26177 271 GLY B C 1
ATOM 3147 O O . GLY B 1 291 ? 218.03782 177.33601 178.00690 1.000 53.26177 271 GLY B O 1
ATOM 3148 N N . ALA B 1 292 ? 217.39682 177.53601 180.15990 1.000 60.60810 272 ALA B N 1
ATOM 3149 C CA . ALA B 1 292 ? 218.28082 176.50701 180.68490 1.000 60.60810 272 ALA B CA 1
ATOM 3150 C C . ALA B 1 292 ? 217.51482 175.65101 181.68190 1.000 60.60810 272 ALA B C 1
ATOM 3151 O O . ALA B 1 292 ? 216.71882 176.16701 182.46990 1.000 60.60810 272 ALA B O 1
ATOM 3153 N N . VAL B 1 293 ? 217.76282 174.34801 181.65090 1.000 65.34384 273 VAL B N 1
ATOM 3154 C CA . VAL B 1 293 ? 217.01082 173.40401 182.45290 1.000 65.34384 273 VAL B CA 1
ATOM 3155 C C . VAL B 1 293 ? 217.85782 172.93901 183.63190 1.000 65.34384 273 VAL B C 1
ATOM 3156 O O . VAL B 1 293 ? 219.07382 173.10701 183.66190 1.000 65.34384 273 VAL B O 1
ATOM 3160 N N . ARG B 1 294 ? 217.19882 172.33901 184.62090 1.000 72.43122 274 ARG B N 1
ATOM 3161 C CA . ARG B 1 294 ? 217.88082 171.83701 185.80290 1.000 72.43122 274 ARG B CA 1
ATOM 3162 C C . ARG B 1 294 ? 218.65182 170.56201 185.47590 1.000 72.43122 274 ARG B C 1
ATOM 3163 O O . ARG B 1 294 ? 218.26882 169.78501 184.59690 1.000 72.43122 274 ARG B O 1
ATOM 3171 N N . VAL B 1 295 ? 219.75382 170.35601 186.19090 1.000 75.42932 275 VAL B N 1
ATOM 3172 C CA . VAL B 1 295 ? 220.57782 169.16101 186.02790 1.000 75.42932 275 VAL B CA 1
ATOM 3173 C C . VAL B 1 295 ? 219.75582 167.93401 186.40890 1.000 75.42932 275 VAL B C 1
ATOM 3174 O O . VAL B 1 295 ? 218.91082 168.01101 187.31290 1.000 75.42932 275 VAL B O 1
ATOM 3178 N N . PRO B 1 296 ? 219.94982 166.78801 185.74090 1.000 76.83298 276 PRO B N 1
ATOM 3179 C CA . PRO B 1 296 ? 219.20982 165.56801 186.07390 1.000 76.83298 276 PRO B CA 1
ATOM 3180 C C . PRO B 1 296 ? 219.69682 164.92801 187.36990 1.000 76.83298 276 PRO B C 1
ATOM 3181 O O . PRO B 1 296 ? 220.83982 165.17001 187.75790 1.000 76.83298 276 PRO B O 1
ATOM 3185 N N . ARG B 1 305 ? 208.94682 162.44301 192.84990 1.000 64.45382 285 ARG B N 1
ATOM 3186 C CA . ARG B 1 305 ? 209.32282 163.67101 192.16190 1.000 64.45382 285 ARG B CA 1
ATOM 3187 C C . ARG B 1 305 ? 208.31482 164.02601 191.07490 1.000 64.45382 285 ARG B C 1
ATOM 3188 O O . ARG B 1 305 ? 207.12982 163.71801 191.18690 1.000 64.45382 285 ARG B O 1
ATOM 3190 N N . GLN B 1 306 ? 208.80082 164.67201 190.01890 1.000 66.73681 286 GLN B N 1
ATOM 3191 C CA . GLN B 1 306 ? 207.96282 165.12401 188.91990 1.000 66.73681 286 GLN B CA 1
ATOM 3192 C C . GLN B 1 306 ? 208.46982 164.53201 187.61490 1.000 66.73681 286 GLN B C 1
ATOM 3193 O O . GLN B 1 306 ? 209.67382 164.34101 187.42590 1.000 66.73681 286 GLN B O 1
ATOM 3199 N N . LYS B 1 307 ? 207.53382 164.24901 186.70790 1.000 65.49454 287 LYS B N 1
ATOM 3200 C CA . LYS B 1 307 ? 207.88282 163.70501 185.40290 1.000 65.49454 287 LYS B CA 1
ATOM 3201 C C . LYS B 1 307 ? 208.63282 164.70201 184.52990 1.000 65.49454 287 LYS B C 1
ATOM 3202 O O . LYS B 1 307 ? 209.17682 164.30401 183.49390 1.000 65.49454 287 LYS B O 1
ATOM 3208 N N . PHE B 1 308 ? 208.67482 165.97501 184.91590 1.000 63.52130 288 PHE B N 1
ATOM 3209 C CA . PHE B 1 308 ? 209.38182 166.99801 184.16290 1.000 63.52130 288 PHE B CA 1
ATOM 3210 C C . PHE B 1 308 ? 210.19882 167.85001 185.12390 1.000 63.52130 288 PHE B C 1
ATOM 3211 O O . PHE B 1 308 ? 209.88582 167.95801 186.31190 1.000 63.52130 288 PHE B O 1
ATOM 3219 N N . ASN B 1 309 ? 211.26182 168.46401 184.58790 1.000 64.62704 289 ASN B N 1
ATOM 3220 C CA . ASN B 1 309 ? 212.12482 169.32501 185.37890 1.000 64.62704 289 ASN B CA 1
ATOM 3221 C C . ASN B 1 309 ? 211.81282 170.79501 185.11290 1.000 64.62704 289 ASN B C 1
ATOM 3222 O O . ASN B 1 309 ? 211.42582 171.16501 184.00090 1.000 64.62704 289 ASN B O 1
ATOM 3227 N N . PRO B 1 310 ? 211.96882 171.65401 186.11490 1.000 58.37222 290 PRO B N 1
ATOM 3228 C CA . PRO B 1 310 ? 211.63582 173.07101 185.94290 1.000 58.37222 290 PRO B CA 1
ATOM 3229 C C . PRO B 1 310 ? 212.70682 173.81301 185.15490 1.000 58.37222 290 PRO B C 1
ATOM 3230 O O . PRO B 1 310 ? 213.81082 173.32101 184.92290 1.000 58.37222 290 PRO B O 1
ATOM 3234 N N . LEU B 1 311 ? 212.34982 175.02601 184.74290 1.000 54.52642 291 LEU B N 1
ATOM 3235 C CA . LEU B 1 311 ? 213.25482 175.92601 184.04290 1.000 54.52642 291 LEU B CA 1
ATOM 3236 C C . LEU B 1 311 ? 213.85682 176.91801 185.02890 1.000 54.52642 291 LEU B C 1
ATOM 3237 O O . LEU B 1 311 ? 213.15382 177.46801 185.88090 1.000 54.52642 291 LEU B O 1
ATOM 3242 N N . VAL B 1 312 ? 215.16082 177.14501 184.90790 1.000 57.19131 292 VAL B N 1
ATOM 3243 C CA . VAL B 1 312 ? 215.89382 177.99101 185.83890 1.000 57.19131 292 VAL B CA 1
ATOM 3244 C C . VAL B 1 312 ? 216.17582 179.36801 185.25090 1.000 57.19131 292 VAL B C 1
ATOM 3245 O O . VAL B 1 312 ? 216.03782 180.37901 185.93990 1.000 57.19131 292 VAL B O 1
ATOM 3249 N N . ARG B 1 313 ? 216.56782 179.42601 183.98190 1.000 59.82208 293 ARG B N 1
ATOM 3250 C CA . ARG B 1 313 ? 216.96982 180.67201 183.34890 1.000 59.82208 293 ARG B CA 1
ATOM 3251 C C . ARG B 1 313 ? 216.25082 180.80201 182.01590 1.000 59.82208 293 ARG B C 1
ATOM 3252 O O . ARG B 1 313 ? 215.76182 179.81901 181.45590 1.000 59.82208 293 ARG B O 1
ATOM 3260 N N . LEU B 1 314 ? 216.16782 182.03501 181.52290 1.000 55.54302 294 LEU B N 1
ATOM 3261 C CA . LEU B 1 314 ? 215.61982 182.32201 180.20290 1.000 55.54302 294 LEU B CA 1
ATOM 3262 C C . LEU B 1 314 ? 216.57082 183.26901 179.48890 1.000 55.54302 294 LEU B C 1
ATOM 3263 O O . LEU B 1 314 ? 216.78582 184.39501 179.94690 1.000 55.54302 294 LEU B O 1
ATOM 3268 N N . ASP B 1 315 ? 217.13682 182.81401 178.37090 1.000 54.11762 295 ASP B N 1
ATOM 3269 C CA . ASP B 1 315 ? 218.09882 183.63201 177.63990 1.000 54.11762 295 ASP B CA 1
ATOM 3270 C C . ASP B 1 315 ? 217.39882 184.64701 176.74590 1.000 54.11762 295 ASP B C 1
ATOM 3271 O O . ASP B 1 315 ? 217.59382 185.85801 176.88990 1.000 54.11762 295 ASP B O 1
ATOM 3276 N N . SER B 1 316 ? 216.57882 184.16701 175.81390 1.000 51.48759 296 SER B N 1
ATOM 3277 C CA . SER B 1 316 ? 215.95482 185.02401 174.81890 1.000 51.48759 296 SER B CA 1
ATOM 3278 C C . SER B 1 316 ? 214.56982 184.49301 174.48490 1.000 51.48759 296 SER B C 1
ATOM 3279 O O . SER B 1 316 ? 214.25682 183.32301 174.71290 1.000 51.48759 296 SER B O 1
ATOM 3282 N N . ILE B 1 317 ? 213.73782 185.37901 173.94490 1.000 44.87405 297 ILE B N 1
ATOM 3283 C CA . ILE B 1 317 ? 212.39382 185.04301 173.49290 1.000 44.87405 297 ILE B CA 1
ATOM 3284 C C . ILE B 1 317 ? 212.26582 185.48501 172.04390 1.000 44.87405 297 ILE B C 1
ATOM 3285 O O . ILE B 1 317 ? 212.32082 186.68601 171.75090 1.000 44.87405 297 ILE B O 1
ATOM 3290 N N . ASN B 1 318 ? 212.09082 184.51801 171.14190 1.000 41.19379 298 ASN B N 1
ATOM 3291 C CA . ASN B 1 318 ? 211.95982 184.78301 169.70790 1.000 41.19379 298 ASN B CA 1
ATOM 3292 C C . ASN B 1 318 ? 213.14882 185.58001 169.17790 1.000 41.19379 298 ASN B C 1
ATOM 3293 O O . ASN B 1 318 ? 213.00282 186.44201 168.30890 1.000 41.19379 298 ASN B O 1
ATOM 3298 N N . GLY B 1 319 ? 214.33582 185.29401 169.70490 1.000 50.79069 299 GLY B N 1
ATOM 3299 C CA . GLY B 1 319 ? 215.52882 186.00201 169.29190 1.000 50.79069 299 GLY B CA 1
ATOM 3300 C C . GLY B 1 319 ? 215.68182 187.39101 169.86590 1.000 50.79069 299 GLY B C 1
ATOM 3301 O O . GLY B 1 319 ? 216.59382 188.11501 169.45490 1.000 50.79069 299 GLY B O 1
ATOM 3302 N N . GLY B 1 320 ? 214.82282 187.78701 170.79290 1.000 56.79476 300 GLY B N 1
ATOM 3303 C CA . GLY B 1 320 ? 214.88482 189.08901 171.43290 1.000 56.79476 300 GLY B CA 1
ATOM 3304 C C . GLY B 1 320 ? 215.46982 189.00701 172.82490 1.000 56.79476 300 GLY B C 1
ATOM 3305 O O . GLY B 1 320 ? 216.48082 188.33601 173.05790 1.000 56.79476 300 GLY B O 1
ATOM 3306 N N . SER B 1 321 ? 214.82882 189.69701 173.76490 1.000 65.07907 301 SER B N 1
ATOM 3307 C CA . SER B 1 321 ? 215.25482 189.69701 175.15590 1.000 65.07907 301 SER B CA 1
ATOM 3308 C C . SER B 1 321 ? 214.03182 189.84301 176.04790 1.000 65.07907 301 SER B C 1
ATOM 3309 O O . SER B 1 321 ? 212.94982 190.22801 175.59990 1.000 65.07907 301 SER B O 1
ATOM 3312 N N . VAL B 1 322 ? 214.21882 189.52201 177.32990 1.000 67.58997 302 VAL B N 1
ATOM 3313 C CA . VAL B 1 322 ? 213.11182 189.57701 178.28090 1.000 67.58997 302 VAL B CA 1
ATOM 3314 C C . VAL B 1 322 ? 212.58382 191.00001 178.40890 1.000 67.58997 302 VAL B C 1
ATOM 3315 O O . VAL B 1 322 ? 211.36782 191.22701 178.42290 1.000 67.58997 302 VAL B O 1
ATOM 3319 N N . GLU B 1 323 ? 213.48382 191.98001 178.50190 1.000 72.11876 303 GLU B N 1
ATOM 3320 C CA . GLU B 1 323 ? 213.05882 193.36601 178.65290 1.000 72.11876 303 GLU B CA 1
ATOM 3321 C C . GLU B 1 323 ? 212.39782 193.91401 177.39390 1.000 72.11876 303 GLU B C 1
ATOM 3322 O O . GLU B 1 323 ? 211.73182 194.95201 177.46190 1.000 72.11876 303 GLU B O 1
ATOM 3328 N N . ASP B 1 324 ? 212.55782 193.24101 176.25690 1.000 66.10000 304 ASP B N 1
ATOM 3329 C CA . ASP B 1 324 ? 211.95082 193.68001 175.00790 1.000 66.10000 304 ASP B CA 1
ATOM 3330 C C . ASP B 1 324 ? 210.53482 193.15201 174.82390 1.000 66.10000 304 ASP B C 1
ATOM 3331 O O . ASP B 1 324 ? 209.94482 193.36701 173.75990 1.000 66.10000 304 ASP B O 1
ATOM 3336 N N . ALA B 1 325 ? 209.98182 192.46801 175.82590 1.000 60.78975 305 ALA B N 1
ATOM 3337 C CA . ALA B 1 325 ? 208.65182 191.86801 175.72490 1.000 60.78975 305 ALA B CA 1
ATOM 3338 C C . ALA B 1 325 ? 207.58582 192.91201 176.06590 1.000 60.78975 305 ALA B C 1
ATOM 3339 O O . ALA B 1 325 ? 206.96882 192.90701 177.13290 1.000 60.78975 305 ALA B O 1
ATOM 3341 N N . LYS B 1 326 ? 207.38582 193.83401 175.12390 1.000 57.75144 306 LYS B N 1
ATOM 3342 C CA . LYS B 1 326 ? 206.27182 194.78401 175.15190 1.000 57.75144 306 LYS B CA 1
ATOM 3343 C C . LYS B 1 326 ? 205.68982 194.82201 173.73990 1.000 57.75144 306 LYS B C 1
ATOM 3344 O O . LYS B 1 326 ? 206.07982 195.65101 172.91290 1.000 57.75144 306 LYS B O 1
ATOM 3350 N N . LYS B 1 327 ? 204.75182 193.91901 173.46790 1.000 43.36305 307 LYS B N 1
ATOM 3351 C CA . LYS B 1 327 ? 204.14782 193.77601 172.15390 1.000 43.36305 307 LYS B CA 1
ATOM 3352 C C . LYS B 1 327 ? 202.63782 193.90701 172.26990 1.000 43.36305 307 LYS B C 1
ATOM 3353 O O . LYS B 1 327 ? 202.03382 193.38701 173.21390 1.000 43.36305 307 LYS B O 1
ATOM 3359 N N . ARG B 1 328 ? 202.03782 194.59501 171.30990 1.000 43.92130 308 ARG B N 1
ATOM 3360 C CA . ARG B 1 328 ? 200.59982 194.82801 171.33490 1.000 43.92130 308 ARG B CA 1
ATOM 3361 C C . ARG B 1 328 ? 199.85182 193.55001 170.98290 1.000 43.92130 308 ARG B C 1
ATOM 3362 O O . ARG B 1 328 ? 200.07082 193.00401 169.89590 1.000 43.92130 308 ARG B O 1
ATOM 3370 N N . PRO B 1 329 ? 198.96582 193.04901 171.84790 1.000 42.09922 309 PRO B N 1
ATOM 3371 C CA . PRO B 1 329 ? 198.27382 191.78901 171.55190 1.000 42.09922 309 PRO B CA 1
ATOM 3372 C C . PRO B 1 329 ? 197.50282 191.86601 170.24390 1.000 42.09922 309 PRO B C 1
ATOM 3373 O O . PRO B 1 329 ? 197.04882 192.93401 169.82990 1.000 42.09922 309 PRO B O 1
ATOM 3377 N N . GLU B 1 330 ? 197.37382 190.71301 169.57990 1.000 33.31062 310 GLU B N 1
ATOM 3378 C CA . GLU B 1 330 ? 196.78782 190.69701 168.24290 1.000 33.31062 310 GLU B CA 1
ATOM 3379 C C . GLU B 1 330 ? 195.34482 191.18001 168.25490 1.000 33.31062 310 GLU B C 1
ATOM 3380 O O . GLU B 1 330 ? 194.92182 191.91101 167.35290 1.000 33.31062 310 GLU B O 1
ATOM 3386 N N . PHE B 1 331 ? 194.57082 190.79001 169.26790 1.000 48.50217 311 PHE B N 1
ATOM 3387 C CA . PHE B 1 331 ? 193.19982 191.27601 169.34690 1.000 48.50217 311 PHE B CA 1
ATOM 3388 C C . PHE B 1 331 ? 193.13982 192.77701 169.59290 1.000 48.50217 311 PHE B C 1
ATOM 3389 O O . PHE B 1 331 ? 192.08482 193.38601 169.38790 1.000 48.50217 311 PHE B O 1
ATOM 3397 N N . GLY B 1 332 ? 194.24982 193.38801 170.01390 1.000 39.75835 312 GLY B N 1
ATOM 3398 C CA . GLY B 1 332 ? 194.27982 194.82301 170.21690 1.000 39.75835 312 GLY B CA 1
ATOM 3399 C C . GLY B 1 332 ? 194.44382 195.64301 168.95590 1.000 39.75835 312 GLY B C 1
ATOM 3400 O O . GLY B 1 332 ? 193.96182 196.77801 168.90690 1.000 39.75835 312 GLY B O 1
ATOM 3401 N N . LYS B 1 333 ? 195.10582 195.10301 167.93490 1.000 34.29590 313 LYS B N 1
ATOM 3402 C CA . LYS B 1 333 ? 195.32182 195.86301 166.71290 1.000 34.29590 313 LYS B CA 1
ATOM 3403 C C . LYS B 1 333 ? 194.16382 195.69901 165.73890 1.000 34.29590 313 LYS B C 1
ATOM 3404 O O . LYS B 1 333 ? 193.38782 194.74501 165.80090 1.000 34.29590 313 LYS B O 1
ATOM 3410 N N . LEU B 1 334 ? 194.06982 196.65601 164.82190 1.000 22.28405 314 LEU B N 1
ATOM 3411 C CA . LEU B 1 334 ? 192.99382 196.72501 163.85190 1.000 22.28405 314 LEU B CA 1
ATOM 3412 C C . LEU B 1 334 ? 193.17582 195.65701 162.77690 1.000 22.28405 314 LEU B C 1
ATOM 3413 O O . LEU B 1 334 ? 194.25482 195.09001 162.60090 1.000 22.28405 314 LEU B O 1
ATOM 3418 N N . THR B 1 335 ? 192.09382 195.37801 162.05190 1.000 17.70111 315 THR B N 1
ATOM 3419 C CA . THR B 1 335 ? 192.05182 194.29601 161.06890 1.000 17.70111 315 THR B CA 1
ATOM 3420 C C . THR B 1 335 ? 191.49082 194.81201 159.75090 1.000 17.70111 315 THR B C 1
ATOM 3421 O O . THR B 1 335 ? 190.30582 194.61601 159.45290 1.000 17.70111 315 THR B O 1
ATOM 3425 N N . PRO B 1 336 ? 192.31082 195.47001 158.93390 1.000 21.16631 316 PRO B N 1
ATOM 3426 C CA . PRO B 1 336 ? 191.81882 195.97601 157.64790 1.000 21.16631 316 PRO B CA 1
ATOM 3427 C C . PRO B 1 336 ? 191.36582 194.86101 156.71690 1.000 21.16631 316 PRO B C 1
ATOM 3428 O O . PRO B 1 336 ? 191.60282 193.67401 156.94790 1.000 21.16631 316 PRO B O 1
ATOM 3432 N N . LEU B 1 337 ? 190.70482 195.27501 155.63690 1.000 28.89421 317 LEU B N 1
ATOM 3433 C CA . LEU B 1 337 ? 190.01482 194.37401 154.72190 1.000 28.89421 317 LEU B CA 1
ATOM 3434 C C . LEU B 1 337 ? 190.96782 193.80401 153.67690 1.000 28.89421 317 LEU B C 1
ATOM 3435 O O . LEU B 1 337 ? 190.69182 193.84001 152.47290 1.000 28.89421 317 LEU B O 1
ATOM 3440 N N . TYR B 1 338 ? 192.09282 193.27901 154.14290 1.000 26.99781 318 TYR B N 1
ATOM 3441 C CA . TYR B 1 338 ? 193.11682 192.56001 153.38990 1.000 26.99781 318 TYR B CA 1
ATOM 3442 C C . TYR B 1 338 ? 193.49282 193.27201 152.08990 1.000 26.99781 318 TYR B C 1
ATOM 3443 O O . TYR B 1 338 ? 193.63982 192.60901 151.05590 1.000 26.99781 318 TYR B O 1
ATOM 3452 N N . PRO B 1 339 ? 193.66582 194.61101 152.08390 1.000 43.47094 319 PRO B N 1
ATOM 3453 C CA . PRO B 1 339 ? 193.74282 195.32201 150.80290 1.000 43.47094 319 PRO B CA 1
ATOM 3454 C C . PRO B 1 339 ? 195.15582 195.60701 150.31790 1.000 43.47094 319 PRO B C 1
ATOM 3455 O O . PRO B 1 339 ? 195.34482 196.05001 149.18090 1.000 43.47094 319 PRO B O 1
ATOM 3459 N N . ASN B 1 340 ? 196.15482 195.35501 151.15790 1.000 45.23848 320 ASN B N 1
ATOM 3460 C CA . ASN B 1 340 ? 197.46182 195.96001 150.93490 1.000 45.23848 320 ASN B CA 1
ATOM 3461 C C . ASN B 1 340 ? 198.27082 195.20801 149.88190 1.000 45.23848 320 ASN B C 1
ATOM 3462 O O . ASN B 1 340 ? 198.57882 195.75201 148.81590 1.000 45.23848 320 ASN B O 1
ATOM 3467 N N . GLN B 1 341 ? 198.61182 193.95301 150.15690 1.000 34.04646 321 GLN B N 1
ATOM 3468 C CA . GLN B 1 341 ? 199.58082 193.22601 149.35390 1.000 34.04646 321 GLN B CA 1
ATOM 3469 C C . GLN B 1 341 ? 198.95582 191.97601 148.75590 1.000 34.04646 321 GLN B C 1
ATOM 3470 O O . GLN B 1 341 ? 197.99982 191.41701 149.29990 1.000 34.04646 321 GLN B O 1
ATOM 3476 N N . ARG B 1 342 ? 199.51182 191.54401 147.62890 1.000 25.83813 322 ARG B N 1
ATOM 3477 C CA . ARG B 1 342 ? 199.07282 190.34301 146.93590 1.000 25.83813 322 ARG B CA 1
ATOM 3478 C C . ARG B 1 342 ? 200.16982 189.29101 147.00790 1.000 25.83813 322 ARG B C 1
ATOM 3479 O O . ARG B 1 342 ? 201.33982 189.59101 146.75190 1.000 25.83813 322 ARG B O 1
ATOM 3487 N N . LEU B 1 343 ? 199.78982 188.06701 147.36190 1.000 23.03479 323 LEU B N 1
ATOM 3488 C CA . LEU B 1 343 ? 200.71382 186.93801 147.36790 1.000 23.03479 323 LEU B CA 1
ATOM 3489 C C . LEU B 1 343 ? 200.76982 186.37101 145.95790 1.000 23.03479 323 LEU B C 1
ATOM 3490 O O . LEU B 1 343 ? 199.88682 185.61601 145.54490 1.000 23.03479 323 LEU B O 1
ATOM 3495 N N . ARG B 1 344 ? 201.80182 186.74301 145.20590 1.000 26.27247 324 ARG B N 1
ATOM 3496 C CA . ARG B 1 344 ? 201.96582 186.21401 143.85990 1.000 26.27247 324 ARG B CA 1
ATOM 3497 C C . ARG B 1 344 ? 202.25682 184.72201 143.91790 1.000 26.27247 324 ARG B C 1
ATOM 3498 O O . ARG B 1 344 ? 203.01682 184.25501 144.76990 1.000 26.27247 324 ARG B O 1
ATOM 3506 N N . LEU B 1 345 ? 201.64382 183.96901 143.00690 1.000 26.71721 325 LEU B N 1
ATOM 3507 C CA . LEU B 1 345 ? 201.83982 182.53001 142.94890 1.000 26.71721 325 LEU B CA 1
ATOM 3508 C C . LEU B 1 345 ? 202.39682 182.03201 141.62490 1.000 26.71721 325 LEU B C 1
ATOM 3509 O O . LEU B 1 345 ? 202.94982 180.92901 141.58990 1.000 26.71721 325 LEU B O 1
ATOM 3514 N N . GLU B 1 346 ? 202.27582 182.80101 140.54690 1.000 28.07629 326 GLU B N 1
ATOM 3515 C CA . GLU B 1 346 ? 202.80482 182.37501 139.25890 1.000 28.07629 326 GLU B CA 1
ATOM 3516 C C . GLU B 1 346 ? 204.32082 182.51401 139.25390 1.000 28.07629 326 GLU B C 1
ATOM 3517 O O . GLU B 1 346 ? 204.84882 183.61501 139.43190 1.000 28.07629 326 GLU B O 1
ATOM 3519 N N . THR B 1 347 ? 205.01982 181.39701 139.05390 1.000 36.28220 327 THR B N 1
ATOM 3520 C CA . THR B 1 347 ? 206.47582 181.38201 139.01490 1.000 36.28220 327 THR B CA 1
ATOM 3521 C C . THR B 1 347 ? 207.00982 181.01001 137.63690 1.000 36.28220 327 THR B C 1
ATOM 3522 O O . THR B 1 347 ? 207.77282 181.77601 137.04190 1.000 36.28220 327 THR B O 1
ATOM 3526 N N . SER B 1 348 ? 206.62182 179.85101 137.10990 1.000 43.88561 328 SER B N 1
ATOM 3527 C CA . SER B 1 348 ? 207.09782 179.37401 135.81990 1.000 43.88561 328 SER B CA 1
ATOM 3528 C C . SER B 1 348 ? 205.91082 179.04201 134.92990 1.000 43.88561 328 SER B C 1
ATOM 3529 O O . SER B 1 348 ? 204.90982 178.49201 135.39590 1.000 43.88561 328 SER B O 1
ATOM 3532 N N . THR B 1 349 ? 206.03182 179.37801 133.64390 1.000 49.43148 329 THR B N 1
ATOM 3533 C CA . THR B 1 349 ? 204.93182 179.17201 132.70890 1.000 49.43148 329 THR B CA 1
ATOM 3534 C C . THR B 1 349 ? 204.61782 177.70001 132.48390 1.000 49.43148 329 THR B C 1
ATOM 3535 O O . THR B 1 349 ? 203.49682 177.37401 132.07990 1.000 49.43148 329 THR B O 1
ATOM 3539 N N . GLU B 1 350 ? 205.57782 176.80701 132.72590 1.000 49.19334 330 GLU B N 1
ATOM 3540 C CA . GLU B 1 350 ? 205.32182 175.38201 132.55690 1.000 49.19334 330 GLU B CA 1
ATOM 3541 C C . GLU B 1 350 ? 204.51182 174.81401 133.71590 1.000 49.19334 330 GLU B C 1
ATOM 3542 O O . GLU B 1 350 ? 203.67582 173.92701 133.51490 1.000 49.19334 330 GLU B O 1
ATOM 3548 N N . ARG B 1 351 ? 204.73982 175.31101 134.92890 1.000 44.03644 331 ARG B N 1
ATOM 3549 C CA . ARG B 1 351 ? 204.04182 174.80301 136.10490 1.000 44.03644 331 ARG B CA 1
ATOM 3550 C C . ARG B 1 351 ? 202.65382 175.42501 136.17590 1.000 44.03644 331 ARG B C 1
ATOM 3551 O O . ARG B 1 351 ? 202.50982 176.61501 136.46990 1.000 44.03644 331 ARG B O 1
ATOM 3559 N N . LEU B 1 352 ? 201.63382 174.61801 135.91190 1.000 38.89087 332 LEU B N 1
ATOM 3560 C CA . LEU B 1 352 ? 200.25282 175.03701 136.09090 1.000 38.89087 332 LEU B CA 1
ATOM 3561 C C . LEU B 1 352 ? 199.89582 174.90901 137.56890 1.000 38.89087 332 LEU B C 1
ATOM 3562 O O . LEU B 1 352 ? 200.77382 174.83101 138.43290 1.000 38.89087 332 LEU B O 1
ATOM 3567 N N . THR B 1 353 ? 198.59582 174.94701 137.87490 1.000 34.08385 333 THR B N 1
ATOM 3568 C CA . THR B 1 353 ? 198.05982 174.75501 139.22190 1.000 34.08385 333 THR B CA 1
ATOM 3569 C C . THR B 1 353 ? 198.33682 175.98001 140.08890 1.000 34.08385 333 THR B C 1
ATOM 3570 O O . THR B 1 353 ? 197.89382 176.05501 141.23890 1.000 34.08385 333 THR B O 1
ATOM 3574 N N . THR B 1 354 ? 199.06382 176.94701 139.54590 1.000 33.32632 334 THR B N 1
ATOM 3575 C CA . THR B 1 354 ? 199.18582 178.27201 140.13890 1.000 33.32632 334 THR B CA 1
ATOM 3576 C C . THR B 1 354 ? 198.71682 179.36601 139.20090 1.000 33.32632 334 THR B C 1
ATOM 3577 O O . THR B 1 354 ? 198.10182 180.33601 139.64690 1.000 33.32632 334 THR B O 1
ATOM 3581 N N . ARG B 1 355 ? 198.99182 179.23101 137.90290 1.000 39.41542 335 ARG B N 1
ATOM 3582 C CA . ARG B 1 355 ? 198.40582 180.13501 136.92490 1.000 39.41542 335 ARG B CA 1
ATOM 3583 C C . ARG B 1 355 ? 196.89282 179.99301 136.86290 1.000 39.41542 335 ARG B C 1
ATOM 3584 O O . ARG B 1 355 ? 196.21282 180.91301 136.40190 1.000 39.41542 335 ARG B O 1
ATOM 3592 N N . VAL B 1 356 ? 196.35382 178.86101 137.30190 1.000 32.02380 336 VAL B N 1
ATOM 3593 C CA . VAL B 1 356 ? 194.90882 178.69801 137.39990 1.000 32.02380 336 VAL B CA 1
ATOM 3594 C C . VAL B 1 356 ? 194.36882 179.34101 138.66990 1.000 32.02380 336 VAL B C 1
ATOM 3595 O O . VAL B 1 356 ? 193.30282 179.96001 138.65390 1.000 32.02380 336 VAL B O 1
ATOM 3599 N N . ILE B 1 357 ? 195.08882 179.19801 139.78190 1.000 28.58087 337 ILE B N 1
ATOM 3600 C CA . ILE B 1 357 ? 194.65182 179.79201 141.03990 1.000 28.58087 337 ILE B CA 1
ATOM 3601 C C . ILE B 1 357 ? 194.68982 181.31301 140.96290 1.000 28.58087 337 ILE B C 1
ATOM 3602 O O . ILE B 1 357 ? 193.77682 181.99401 141.44190 1.000 28.58087 337 ILE B O 1
ATOM 3607 N N . ASP B 1 358 ? 195.73982 181.86901 140.35590 1.000 28.89188 338 ASP B N 1
ATOM 3608 C CA . ASP B 1 358 ? 195.93182 183.31501 140.38090 1.000 28.89188 338 ASP B CA 1
ATOM 3609 C C . ASP B 1 358 ? 194.79482 184.05101 139.68190 1.000 28.89188 338 ASP B C 1
ATOM 3610 O O . ASP B 1 358 ? 194.30582 185.06801 140.18390 1.000 28.89188 338 ASP B O 1
ATOM 3615 N N . LEU B 1 359 ? 194.36282 183.55901 138.52090 1.000 30.65071 339 LEU B N 1
ATOM 3616 C CA . LEU B 1 359 ? 193.29582 184.23601 137.79090 1.000 30.65071 339 LEU B CA 1
ATOM 3617 C C . LEU B 1 359 ? 191.92982 183.99501 138.41590 1.000 30.65071 339 LEU B C 1
ATOM 3618 O O . LEU B 1 359 ? 191.04182 184.84601 138.30290 1.000 30.65071 339 LEU B O 1
ATOM 3623 N N . ILE B 1 360 ? 191.73882 182.85501 139.06690 1.000 27.46192 340 ILE B N 1
ATOM 3624 C CA . ILE B 1 360 ? 190.44482 182.48101 139.62090 1.000 27.46192 340 ILE B CA 1
ATOM 3625 C C . ILE B 1 360 ? 190.30482 182.91901 141.06990 1.000 27.46192 340 ILE B C 1
ATOM 3626 O O . ILE B 1 360 ? 189.32582 183.56601 141.43790 1.000 27.46192 340 ILE B O 1
ATOM 3631 N N . MET B 1 361 ? 191.28182 182.59001 141.90990 1.000 23.36200 341 MET B N 1
ATOM 3632 C CA . MET B 1 361 ? 191.23182 182.90101 143.33590 1.000 23.36200 341 MET B CA 1
ATOM 3633 C C . MET B 1 361 ? 192.50482 183.64101 143.72090 1.000 23.36200 341 MET B C 1
ATOM 3634 O O . MET B 1 361 ? 193.45082 183.03901 144.24390 1.000 23.36200 341 MET B O 1
ATOM 3639 N N . PRO B 1 362 ? 192.57282 184.94501 143.45790 1.000 20.21952 342 PRO B N 1
ATOM 3640 C CA . PRO B 1 362 ? 193.71882 185.72501 143.93690 1.000 20.21952 342 PRO B CA 1
ATOM 3641 C C . PRO B 1 362 ? 193.80582 185.67001 145.45390 1.000 20.21952 342 PRO B C 1
ATOM 3642 O O . PRO B 1 362 ? 192.79082 185.65901 146.15090 1.000 20.21952 342 PRO B O 1
ATOM 3646 N N . ILE B 1 363 ? 195.03082 185.62601 145.96390 1.000 16.19168 343 ILE B N 1
ATOM 3647 C CA . ILE B 1 363 ? 195.28182 185.52701 147.39490 1.000 16.19168 343 ILE B CA 1
ATOM 3648 C C . ILE B 1 363 ? 195.99582 186.78901 147.84790 1.000 16.19168 343 ILE B C 1
ATOM 3649 O O . ILE B 1 363 ? 197.03682 187.15501 147.29290 1.000 16.19168 343 ILE B O 1
ATOM 3654 N N . GLY B 1 364 ? 195.43382 187.45101 148.85590 1.000 17.17424 344 GLY B N 1
ATOM 3655 C CA . GLY B 1 364 ? 196.06782 188.60201 149.45690 1.000 17.17424 344 GLY B CA 1
ATOM 3656 C C . GLY B 1 364 ? 197.02182 188.20801 150.56290 1.000 17.17424 344 GLY B C 1
ATOM 3657 O O . GLY B 1 364 ? 197.23982 187.03601 150.85790 1.000 17.17424 344 GLY B O 1
ATOM 3658 N N . LYS B 1 365 ? 197.59482 189.22901 151.19390 1.000 18.00172 345 LYS B N 1
ATOM 3659 C CA . LYS B 1 365 ? 198.59982 188.99801 152.21890 1.000 18.00172 345 LYS B CA 1
ATOM 3660 C C . LYS B 1 365 ? 197.98882 188.53701 153.53690 1.000 18.00172 345 LYS B C 1
ATOM 3661 O O . LYS B 1 365 ? 198.72782 188.09901 154.42390 1.000 18.00172 345 LYS B O 1
ATOM 3667 N N . GLY B 1 366 ? 196.66682 188.58701 153.67890 1.000 19.17612 346 GLY B N 1
ATOM 3668 C CA . GLY B 1 366 ? 196.03182 188.15401 154.90990 1.000 19.17612 346 GLY B CA 1
ATOM 3669 C C . GLY B 1 366 ? 194.73482 187.38701 154.73690 1.000 19.17612 346 GLY B C 1
ATOM 3670 O O . GLY B 1 366 ? 193.99982 187.19001 155.70590 1.000 19.17612 346 GLY B O 1
ATOM 3671 N N . GLN B 1 367 ? 194.44382 186.94401 153.51690 1.000 19.10721 347 GLN B N 1
ATOM 3672 C CA . GLN B 1 367 ? 193.18582 186.25801 153.24690 1.000 19.10721 347 GLN B CA 1
ATOM 3673 C C . GLN B 1 367 ? 193.12882 184.91201 153.95390 1.000 19.10721 347 GLN B C 1
ATOM 3674 O O . GLN B 1 367 ? 194.13482 184.20901 154.06690 1.000 19.10721 347 GLN B O 1
ATOM 3680 N N . ARG B 1 368 ? 191.94182 184.55401 154.43990 1.000 14.28794 348 ARG B N 1
ATOM 3681 C CA . ARG B 1 368 ? 191.67682 183.19701 154.91190 1.000 14.28794 348 ARG B CA 1
ATOM 3682 C C . ARG B 1 368 ? 190.90882 182.47701 153.81090 1.000 14.28794 348 ARG B C 1
ATOM 3683 O O . ARG B 1 368 ? 189.74082 182.77301 153.55390 1.000 14.28794 348 ARG B O 1
ATOM 3691 N N . ALA B 1 369 ? 191.56982 181.53401 153.15090 1.000 14.52092 349 ALA B N 1
ATOM 3692 C CA . ALA B 1 369 ? 191.01182 180.85101 151.99890 1.000 14.52092 349 ALA B CA 1
ATOM 3693 C C . ALA B 1 369 ? 190.64882 179.41601 152.35390 1.000 14.52092 349 ALA B C 1
ATOM 3694 O O . ALA B 1 369 ? 191.28982 178.78301 153.19490 1.000 14.52092 349 ALA B O 1
ATOM 3696 N N . LEU B 1 370 ? 189.60182 178.91701 151.70590 1.000 15.98833 350 LEU B N 1
ATOM 3697 C CA . LEU B 1 370 ? 189.15382 177.53901 151.85590 1.000 15.98833 350 LEU B CA 1
ATOM 3698 C C . LEU B 1 370 ? 189.27382 176.83401 150.51390 1.000 15.98833 350 LEU B C 1
ATOM 3699 O O . LEU B 1 370 ? 188.70182 177.28801 149.51690 1.000 15.98833 350 LEU B O 1
ATOM 3704 N N . ILE B 1 371 ? 190.01182 175.73001 150.49090 1.000 20.18754 351 ILE B N 1
ATOM 3705 C CA . ILE B 1 371 ? 190.12882 174.87701 149.31590 1.000 20.18754 351 ILE B CA 1
ATOM 3706 C C . ILE B 1 371 ? 189.16882 173.71301 149.52690 1.000 20.18754 351 ILE B C 1
ATOM 3707 O O . ILE B 1 371 ? 189.48582 172.74701 150.22390 1.000 20.18754 351 ILE B O 1
ATOM 3712 N N . VAL B 1 372 ? 187.98682 173.80801 148.92690 1.000 24.32293 352 VAL B N 1
ATOM 3713 C CA . VAL B 1 372 ? 186.97182 172.76601 149.03690 1.000 24.32293 352 VAL B CA 1
ATOM 3714 C C . VAL B 1 372 ? 187.32182 171.66601 148.04090 1.000 24.32293 352 VAL B C 1
ATOM 3715 O O . VAL B 1 372 ? 187.26882 171.87701 146.82790 1.000 24.32293 352 VAL B O 1
ATOM 3719 N N . SER B 1 373 ? 187.67582 170.48801 148.54890 1.000 25.57821 353 SER B N 1
ATOM 3720 C CA . SER B 1 373 ? 188.19382 169.41001 147.71390 1.000 25.57821 353 SER B CA 1
ATOM 3721 C C . SER B 1 373 ? 187.53782 168.08801 148.08690 1.000 25.57821 353 SER B C 1
ATOM 3722 O O . SER B 1 373 ? 187.62682 167.66501 149.25790 1.000 25.57821 353 SER B O 1
ATOM 3725 N N . PRO B 1 374 ? 186.88482 167.40501 147.15290 1.000 30.27243 354 PRO B N 1
ATOM 3726 C CA . PRO B 1 374 ? 186.47882 166.02201 147.38890 1.000 30.27243 354 PRO B CA 1
ATOM 3727 C C . PRO B 1 374 ? 187.69582 165.11901 147.42990 1.000 30.27243 354 PRO B C 1
ATOM 3728 O O . PRO B 1 374 ? 188.75782 165.48301 146.90590 1.000 30.27243 354 PRO B O 1
ATOM 3732 N N . PRO B 1 375 ? 187.59082 163.94401 148.04890 1.000 33.57475 355 PRO B N 1
ATOM 3733 C CA . PRO B 1 375 ? 188.76282 163.06701 148.16290 1.000 33.57475 355 PRO B CA 1
ATOM 3734 C C . PRO B 1 375 ? 189.31782 162.68001 146.80090 1.000 33.57475 355 PRO B C 1
ATOM 3735 O O . PRO B 1 375 ? 188.57482 162.47601 145.83890 1.000 33.57475 355 PRO B O 1
ATOM 3739 N N . LYS B 1 376 ? 190.64682 162.58701 146.73290 1.000 36.13105 356 LYS B N 1
ATOM 3740 C CA . LYS B 1 376 ? 191.36482 162.19901 145.51790 1.000 36.13105 356 LYS B CA 1
ATOM 3741 C C . LYS B 1 376 ? 191.04182 163.13301 144.35290 1.000 36.13105 356 LYS B C 1
ATOM 3742 O O . LYS B 1 376 ? 190.70982 162.69801 143.24990 1.000 36.13105 356 LYS B O 1
ATOM 3748 N N . ALA B 1 377 ? 191.14582 164.43701 144.60890 1.000 31.08439 357 ALA B N 1
ATOM 3749 C CA . ALA B 1 377 ? 190.94182 165.44701 143.58190 1.000 31.08439 357 ALA B CA 1
ATOM 3750 C C . ALA B 1 377 ? 192.18282 166.28201 143.30390 1.000 31.08439 357 ALA B C 1
ATOM 3751 O O . ALA B 1 377 ? 192.12682 167.18201 142.45890 1.000 31.08439 357 ALA B O 1
ATOM 3753 N N . GLY B 1 378 ? 193.29482 166.01501 143.98190 1.000 29.31843 358 GLY B N 1
ATOM 3754 C CA . GLY B 1 378 ? 194.51582 166.76201 143.75390 1.000 29.31843 358 GLY B CA 1
ATOM 3755 C C . GLY B 1 378 ? 194.73782 167.86901 144.76190 1.000 29.31843 358 GLY B C 1
ATOM 3756 O O . GLY B 1 378 ? 195.16282 168.96801 144.39990 1.000 29.31843 358 GLY B O 1
ATOM 3757 N N . LYS B 1 379 ? 194.46082 167.58701 146.03590 1.000 26.67313 359 LYS B N 1
ATOM 3758 C CA . LYS B 1 379 ? 194.56182 168.61101 147.06990 1.000 26.67313 359 LYS B CA 1
ATOM 3759 C C . LYS B 1 379 ? 195.99082 168.76101 147.57790 1.000 26.67313 359 LYS B C 1
ATOM 3760 O O . LYS B 1 379 ? 196.48682 169.88201 147.73390 1.000 26.67313 359 LYS B O 1
ATOM 3766 N N . THR B 1 380 ? 196.66482 167.64101 147.84890 1.000 27.83874 360 THR B N 1
ATOM 3767 C CA . THR B 1 380 ? 198.03282 167.70201 148.35390 1.000 27.83874 360 THR B CA 1
ATOM 3768 C C . THR B 1 380 ? 198.96782 168.33601 147.33490 1.000 27.83874 360 THR B C 1
ATOM 3769 O O . THR B 1 380 ? 199.87182 169.09901 147.69790 1.000 27.83874 360 THR B O 1
ATOM 3773 N N . THR B 1 381 ? 198.76982 168.03101 146.05190 1.000 28.55057 361 THR B N 1
ATOM 3774 C CA . THR B 1 381 ? 199.58082 168.65801 145.01490 1.000 28.55057 361 THR B CA 1
ATOM 3775 C C . THR B 1 381 ? 199.37782 170.16601 144.99890 1.000 28.55057 361 THR B C 1
ATOM 3776 O O . THR B 1 381 ? 200.34082 170.92701 144.85790 1.000 28.55057 361 THR B O 1
ATOM 3780 N N . ILE B 1 382 ? 198.13082 170.61901 145.15090 1.000 26.38596 362 ILE B N 1
ATOM 3781 C CA . ILE B 1 382 ? 197.86282 172.05401 145.18090 1.000 26.38596 362 ILE B CA 1
ATOM 3782 C C . ILE B 1 382 ? 198.52382 172.69701 146.39190 1.000 26.38596 362 ILE B C 1
ATOM 3783 O O . ILE B 1 382 ? 199.10282 173.78501 146.29290 1.000 26.38596 362 ILE B O 1
ATOM 3788 N N . LEU B 1 383 ? 198.44282 172.04801 147.55490 1.000 24.39515 363 LEU B N 1
ATOM 3789 C CA . LEU B 1 383 ? 199.07282 172.61301 148.74490 1.000 24.39515 363 LEU B CA 1
ATOM 3790 C C . LEU B 1 383 ? 200.58282 172.71501 148.57590 1.000 24.39515 363 LEU B C 1
ATOM 3791 O O . LEU B 1 383 ? 201.18982 173.72701 148.94890 1.000 24.39515 363 LEU B O 1
ATOM 3796 N N . GLN B 1 384 ? 201.20782 171.68001 148.01390 1.000 27.53404 364 GLN B N 1
ATOM 3797 C CA . GLN B 1 384 ? 202.64982 171.72501 147.79390 1.000 27.53404 364 GLN B CA 1
ATOM 3798 C C . GLN B 1 384 ? 203.02182 172.80201 146.78290 1.000 27.53404 364 GLN B C 1
ATOM 3799 O O . GLN B 1 384 ? 204.01682 173.51401 146.96290 1.000 27.53404 364 GLN B O 1
ATOM 3805 N N . ASP B 1 385 ? 202.23382 172.94001 145.71390 1.000 30.49579 365 ASP B N 1
ATOM 3806 C CA . ASP B 1 385 ? 202.49982 173.98301 144.72890 1.000 30.49579 365 ASP B CA 1
ATOM 3807 C C . ASP B 1 385 ? 202.39082 175.36701 145.35190 1.000 30.49579 365 ASP B C 1
ATOM 3808 O O . ASP B 1 385 ? 203.23082 176.23701 145.10090 1.000 30.49579 365 ASP B O 1
ATOM 3813 N N . ILE B 1 386 ? 201.36282 175.58501 146.17290 1.000 24.05420 366 ILE B N 1
ATOM 3814 C CA . ILE B 1 386 ? 201.17782 176.88201 146.81690 1.000 24.05420 366 ILE B CA 1
ATOM 3815 C C . ILE B 1 386 ? 202.32682 177.17601 147.77190 1.000 24.05420 366 ILE B C 1
ATOM 3816 O O . ILE B 1 386 ? 202.86282 178.29101 147.79590 1.000 24.05420 366 ILE B O 1
ATOM 3821 N N . ALA B 1 387 ? 202.72482 176.18701 148.57490 1.000 23.92319 367 ALA B N 1
ATOM 3822 C CA . ALA B 1 387 ? 203.82282 176.40201 149.51190 1.000 23.92319 367 ALA B CA 1
ATOM 3823 C C . ALA B 1 387 ? 205.12282 176.70601 148.77990 1.000 23.92319 367 ALA B C 1
ATOM 3824 O O . ALA B 1 387 ? 205.86682 177.61501 149.17090 1.000 23.92319 367 ALA B O 1
ATOM 3826 N N . ASN B 1 388 ? 205.41282 175.96501 147.70890 1.000 28.65110 368 ASN B N 1
ATOM 3827 C CA . ASN B 1 388 ? 206.63382 176.21601 146.95190 1.000 28.65110 368 ASN B CA 1
ATOM 3828 C C . ASN B 1 388 ? 206.60782 177.59201 146.29890 1.000 28.65110 368 ASN B C 1
ATOM 3829 O O . ASN B 1 388 ? 207.61782 178.30301 146.29990 1.000 28.65110 368 ASN B O 1
ATOM 3834 N N . ALA B 1 389 ? 205.46282 177.98601 145.73590 1.000 25.98935 369 ALA B N 1
ATOM 3835 C CA . ALA B 1 389 ? 205.36582 179.29701 145.10490 1.000 25.98935 369 ALA B CA 1
ATOM 3836 C C . ALA B 1 389 ? 205.54282 180.41401 146.12290 1.000 25.98935 369 ALA B C 1
ATOM 3837 O O . ALA B 1 389 ? 206.21882 181.41201 145.84890 1.000 25.98935 369 ALA B O 1
ATOM 3839 N N . ILE B 1 390 ? 204.94382 180.26501 147.30490 1.000 23.59802 370 ILE B N 1
ATOM 3840 C CA . ILE B 1 390 ? 205.08182 181.28401 148.33890 1.000 23.59802 370 ILE B CA 1
ATOM 3841 C C . ILE B 1 390 ? 206.52582 181.37901 148.81190 1.000 23.59802 370 ILE B C 1
ATOM 3842 O O . ILE B 1 390 ? 207.06282 182.47901 148.98590 1.000 23.59802 370 ILE B O 1
ATOM 3847 N N . THR B 1 391 ? 207.18082 180.23501 149.02390 1.000 27.85097 371 THR B N 1
ATOM 3848 C CA . THR B 1 391 ? 208.56782 180.26201 149.47690 1.000 27.85097 371 THR B CA 1
ATOM 3849 C C . THR B 1 391 ? 209.49082 180.85701 148.41890 1.000 27.85097 371 THR B C 1
ATOM 3850 O O . THR B 1 391 ? 210.41182 181.61301 148.74590 1.000 27.85097 371 THR B O 1
ATOM 3854 N N . ARG B 1 392 ? 209.26282 180.52901 147.14690 1.000 30.29563 372 ARG B N 1
ATOM 3855 C CA . ARG B 1 392 ? 210.15282 181.00101 146.09190 1.000 30.29563 372 ARG B CA 1
ATOM 3856 C C . ARG B 1 392 ? 209.94682 182.47801 145.78690 1.000 30.29563 372 ARG B C 1
ATOM 3857 O O . ARG B 1 392 ? 210.92282 183.21201 145.59690 1.000 30.29563 372 ARG B O 1
ATOM 3865 N N . ASN B 1 393 ? 208.69382 182.93301 145.72890 1.000 27.35573 373 ASN B N 1
ATOM 3866 C CA . ASN B 1 393 ? 208.42682 184.30901 145.32290 1.000 27.35573 373 ASN B CA 1
ATOM 3867 C C . ASN B 1 393 ? 208.90282 185.29901 146.37690 1.000 27.35573 373 ASN B C 1
ATOM 3868 O O . ASN B 1 393 ? 209.76782 186.14001 146.11090 1.000 27.35573 373 ASN B O 1
ATOM 3873 N N . ASN B 1 394 ? 208.34682 185.21701 147.58290 1.000 29.75933 374 ASN B N 1
ATOM 3874 C CA . ASN B 1 394 ? 208.70082 186.12701 148.67090 1.000 29.75933 374 ASN B CA 1
ATOM 3875 C C . ASN B 1 394 ? 209.09282 185.38401 149.94490 1.000 29.75933 374 ASN B C 1
ATOM 3876 O O . ASN B 1 394 ? 208.22582 184.90101 150.69190 1.000 29.75933 374 ASN B O 1
ATOM 3881 N N . PRO B 1 395 ? 210.39282 185.27601 150.23190 1.000 35.52320 375 PRO B N 1
ATOM 3882 C CA . PRO B 1 395 ? 210.82682 184.58401 151.45390 1.000 35.52320 375 PRO B CA 1
ATOM 3883 C C . PRO B 1 395 ? 210.53682 185.35101 152.73090 1.000 35.52320 375 PRO B C 1
ATOM 3884 O O . PRO B 1 395 ? 210.72482 184.79201 153.81790 1.000 35.52320 375 PRO B O 1
ATOM 3888 N N . GLU B 1 396 ? 210.09682 186.60801 152.63890 1.000 38.38411 376 GLU B N 1
ATOM 3889 C CA . GLU B 1 396 ? 209.77882 187.38401 153.83090 1.000 38.38411 376 GLU B CA 1
ATOM 3890 C C . GLU B 1 396 ? 208.60582 186.80301 154.60690 1.000 38.38411 376 GLU B C 1
ATOM 3891 O O . GLU B 1 396 ? 208.48582 187.06201 155.80790 1.000 38.38411 376 GLU B O 1
ATOM 3897 N N . CYS B 1 397 ? 207.74282 186.03001 153.95190 1.000 31.78850 377 CYS B N 1
ATOM 3898 C CA . CYS B 1 397 ? 206.56782 185.46601 154.60090 1.000 31.78850 377 CYS B CA 1
ATOM 3899 C C . CYS B 1 397 ? 206.93882 184.15801 155.28390 1.000 31.78850 377 CYS B C 1
ATOM 3900 O O . CYS B 1 397 ? 207.33482 183.19501 154.61990 1.000 31.78850 377 CYS B O 1
ATOM 3903 N N . HIS B 1 398 ? 206.81882 184.12701 156.60690 1.000 18.49578 378 HIS B N 1
ATOM 3904 C CA . HIS B 1 398 ? 207.01382 182.88801 157.34490 1.000 18.49578 378 HIS B CA 1
ATOM 3905 C C . HIS B 1 398 ? 205.97282 181.86501 156.91290 1.000 18.49578 378 HIS B C 1
ATOM 3906 O O . HIS B 1 398 ? 204.78382 182.17301 156.81190 1.000 18.49578 378 HIS B O 1
ATOM 3913 N N . LEU B 1 399 ? 206.42182 180.64501 156.64090 1.000 14.98823 379 LEU B N 1
ATOM 3914 C CA . LEU B 1 399 ? 205.55382 179.59201 156.13390 1.000 14.98823 379 LEU B CA 1
ATOM 3915 C C . LEU B 1 399 ? 205.42782 178.49101 157.17290 1.000 14.98823 379 LEU B C 1
ATOM 3916 O O . LEU B 1 399 ? 206.43682 177.98701 157.67490 1.000 14.98823 379 LEU B O 1
ATOM 3921 N N . MET B 1 400 ? 204.19082 178.12601 157.49290 1.000 15.56711 380 MET B N 1
ATOM 3922 C CA . MET B 1 400 ? 203.89282 177.06101 158.43790 1.000 15.56711 380 MET B CA 1
ATOM 3923 C C . MET B 1 400 ? 202.87682 176.13001 157.80090 1.000 15.56711 380 MET B C 1
ATOM 3924 O O . MET B 1 400 ? 201.87882 176.59201 157.24290 1.000 15.56711 380 MET B O 1
ATOM 3929 N N . VAL B 1 401 ? 203.13482 174.82801 157.86990 1.000 13.46479 381 VAL B N 1
ATOM 3930 C CA . VAL B 1 401 ? 202.22382 173.81801 157.34690 1.000 13.46479 381 VAL B CA 1
ATOM 3931 C C . VAL B 1 401 ? 201.76282 172.95901 158.51190 1.000 13.46479 381 VAL B C 1
ATOM 3932 O O . VAL B 1 401 ? 202.58782 172.35501 159.20890 1.000 13.46479 381 VAL B O 1
ATOM 3936 N N . VAL B 1 402 ? 200.45182 172.90401 158.72490 1.000 13.61051 382 VAL B N 1
ATOM 3937 C CA . VAL B 1 402 ? 199.86082 172.15701 159.82790 1.000 13.61051 382 VAL B CA 1
ATOM 3938 C C . VAL B 1 402 ? 199.03282 171.02301 159.24290 1.000 13.61051 382 VAL B C 1
ATOM 3939 O O . VAL B 1 402 ? 198.10282 171.26101 158.46290 1.000 13.61051 382 VAL B O 1
ATOM 3943 N N . LEU B 1 403 ? 199.37582 169.79201 159.61490 1.000 17.72195 383 LEU B N 1
ATOM 3944 C CA . LEU B 1 403 ? 198.64782 168.59701 159.20190 1.000 17.72195 383 LEU B CA 1
ATOM 3945 C C . LEU B 1 403 ? 198.05782 167.96301 160.45390 1.000 17.72195 383 LEU B C 1
ATOM 3946 O O . LEU B 1 403 ? 198.79582 167.46801 161.30990 1.000 17.72195 383 LEU B O 1
ATOM 3951 N N . VAL B 1 404 ? 196.73282 167.97801 160.56190 1.000 21.13814 384 VAL B N 1
ATOM 3952 C CA . VAL B 1 404 ? 196.07882 167.56401 161.79890 1.000 21.13814 384 VAL B CA 1
ATOM 3953 C C . VAL B 1 404 ? 195.79282 166.06801 161.81690 1.000 21.13814 384 VAL B C 1
ATOM 3954 O O . VAL B 1 404 ? 195.91982 165.42201 162.85990 1.000 21.13814 384 VAL B O 1
ATOM 3958 N N . ASP B 1 405 ? 195.40282 165.48601 160.68390 1.000 26.82933 385 ASP B N 1
ATOM 3959 C CA . ASP B 1 405 ? 195.08982 164.06001 160.59390 1.000 26.82933 385 ASP B CA 1
ATOM 3960 C C . ASP B 1 405 ? 195.71382 163.53401 159.30890 1.000 26.82933 385 ASP B C 1
ATOM 3961 O O . ASP B 1 405 ? 195.09582 163.59101 158.24190 1.000 26.82933 385 ASP B O 1
ATOM 3966 N N . GLU B 1 406 ? 196.93882 163.02501 159.41290 1.000 26.54700 386 GLU B N 1
ATOM 3967 C CA . GLU B 1 406 ? 197.66382 162.53001 158.25490 1.000 26.54700 386 GLU B CA 1
ATOM 3968 C C . GLU B 1 406 ? 198.36082 161.22701 158.60590 1.000 26.54700 386 GLU B C 1
ATOM 3969 O O . GLU B 1 406 ? 198.70182 160.97601 159.76390 1.000 26.54700 386 GLU B O 1
ATOM 3975 N N . ARG B 1 407 ? 198.55782 160.39901 157.58590 1.000 26.63853 387 ARG B N 1
ATOM 3976 C CA . ARG B 1 407 ? 199.34082 159.19001 157.74090 1.000 26.63853 387 ARG B CA 1
ATOM 3977 C C . ARG B 1 407 ? 200.80882 159.54701 157.95290 1.000 26.63853 387 ARG B C 1
ATOM 3978 O O . ARG B 1 407 ? 201.29382 160.54901 157.42390 1.000 26.63853 387 ARG B O 1
ATOM 3986 N N . PRO B 1 408 ? 201.54282 158.73601 158.71690 1.000 25.74342 388 PRO B N 1
ATOM 3987 C CA . PRO B 1 408 ? 202.94682 159.06001 158.99990 1.000 25.74342 388 PRO B CA 1
ATOM 3988 C C . PRO B 1 408 ? 203.83382 159.08801 157.76790 1.000 25.74342 388 PRO B C 1
ATOM 3989 O O . PRO B 1 408 ? 204.94082 159.63101 157.83990 1.000 25.74342 388 PRO B O 1
ATOM 3993 N N . GLU B 1 409 ? 203.40582 158.50401 156.64990 1.000 29.82640 389 GLU B N 1
ATOM 3994 C CA . GLU B 1 409 ? 204.18082 158.59401 155.41990 1.000 29.82640 389 GLU B CA 1
ATOM 3995 C C . GLU B 1 409 ? 203.99882 159.93201 154.71790 1.000 29.82640 389 GLU B C 1
ATOM 3996 O O . GLU B 1 409 ? 204.95082 160.45101 154.12490 1.000 29.82640 389 GLU B O 1
ATOM 4002 N N . GLU B 1 410 ? 202.79082 160.49901 154.77590 1.000 29.58315 390 GLU B N 1
ATOM 4003 C CA . GLU B 1 410 ? 202.52782 161.76901 154.10790 1.000 29.58315 390 GLU B CA 1
ATOM 4004 C C . GLU B 1 410 ? 203.22982 162.91901 154.80790 1.000 29.58315 390 GLU B C 1
ATOM 4005 O O . GLU B 1 410 ? 203.54982 163.92901 154.16990 1.000 29.58315 390 GLU B O 1
ATOM 4011 N N . VAL B 1 411 ? 203.47382 162.78601 156.11290 1.000 26.44582 391 VAL B N 1
ATOM 4012 C CA . VAL B 1 411 ? 204.21682 163.80701 156.84190 1.000 26.44582 391 VAL B CA 1
ATOM 4013 C C . VAL B 1 411 ? 205.62982 163.92801 156.28990 1.000 26.44582 391 VAL B C 1
ATOM 4014 O O . VAL B 1 411 ? 206.12682 165.03601 156.05990 1.000 26.44582 391 VAL B O 1
ATOM 4018 N N . THR B 1 412 ? 206.29882 162.79501 156.06290 1.000 29.08930 392 THR B N 1
ATOM 4019 C CA . THR B 1 412 ? 207.65182 162.83101 155.51190 1.000 29.08930 392 THR B CA 1
ATOM 4020 C C . THR B 1 412 ? 207.66182 163.37301 154.08690 1.000 29.08930 392 THR B C 1
ATOM 4021 O O . THR B 1 412 ? 208.55882 164.14001 153.71290 1.000 29.08930 392 THR B O 1
ATOM 4025 N N . ASP B 1 413 ? 206.67782 162.98201 153.27590 1.000 31.57333 393 ASP B N 1
ATOM 4026 C CA . ASP B 1 413 ? 206.59582 163.50701 151.91790 1.000 31.57333 393 ASP B CA 1
ATOM 4027 C C . ASP B 1 413 ? 206.41982 165.02001 151.92790 1.000 31.57333 393 ASP B C 1
ATOM 4028 O O . ASP B 1 413 ? 207.05082 165.73201 151.13790 1.000 31.57333 393 ASP B O 1
ATOM 4033 N N . MET B 1 414 ? 205.56982 165.53001 152.82090 1.000 29.71641 394 MET B N 1
ATOM 4034 C CA . MET B 1 414 ? 205.39982 166.97301 152.93690 1.000 29.71641 394 MET B CA 1
ATOM 4035 C C . MET B 1 414 ? 206.67982 167.64501 153.41490 1.000 29.71641 394 MET B C 1
ATOM 4036 O O . MET B 1 414 ? 207.04282 168.72001 152.92690 1.000 29.71641 394 MET B O 1
ATOM 4041 N N . GLN B 1 415 ? 207.37882 167.02701 154.36990 1.000 30.16846 395 GLN B N 1
ATOM 4042 C CA . GLN B 1 415 ? 208.61082 167.61901 154.88190 1.000 30.16846 395 GLN B CA 1
ATOM 4043 C C . GLN B 1 415 ? 209.66082 167.74001 153.78790 1.000 30.16846 395 GLN B C 1
ATOM 4044 O O . GLN B 1 415 ? 210.35582 168.75801 153.69390 1.000 30.16846 395 GLN B O 1
ATOM 4050 N N . ARG B 1 416 ? 209.80482 166.70501 152.95890 1.000 31.90551 396 ARG B N 1
ATOM 4051 C CA . ARG B 1 416 ? 210.75482 166.79101 151.85290 1.000 31.90551 396 ARG B CA 1
ATOM 4052 C C . ARG B 1 416 ? 210.29382 167.77901 150.78790 1.000 31.90551 396 ARG B C 1
ATOM 4053 O O . ARG B 1 416 ? 211.10082 168.56301 150.27590 1.000 31.90551 396 ARG B O 1
ATOM 4061 N N . SER B 1 417 ? 209.00782 167.76001 150.43890 1.000 30.36711 397 SER B N 1
ATOM 4062 C CA . SER B 1 417 ? 208.53782 168.52701 149.29090 1.000 30.36711 397 SER B CA 1
ATOM 4063 C C . SER B 1 417 ? 208.37382 170.01501 149.57790 1.000 30.36711 397 SER B C 1
ATOM 4064 O O . SER B 1 417 ? 208.40082 170.81501 148.63690 1.000 30.36711 397 SER B O 1
ATOM 4067 N N . VAL B 1 418 ? 208.20282 170.40601 150.83790 1.000 31.48277 398 VAL B N 1
ATOM 4068 C CA . VAL B 1 418 ? 207.96082 171.79401 151.21390 1.000 31.48277 398 VAL B CA 1
ATOM 4069 C C . VAL B 1 418 ? 209.20882 172.33701 151.89290 1.000 31.48277 398 VAL B C 1
ATOM 4070 O O . VAL B 1 418 ? 209.74682 171.71001 152.81290 1.000 31.48277 398 VAL B O 1
ATOM 4074 N N . LYS B 1 419 ? 209.65982 173.50701 151.44790 1.000 37.46073 399 LYS B N 1
ATOM 4075 C CA . LYS B 1 419 ? 210.88882 174.11101 151.94490 1.000 37.46073 399 LYS B CA 1
ATOM 4076 C C . LYS B 1 419 ? 210.69082 174.90501 153.22890 1.000 37.46073 399 LYS B C 1
ATOM 4077 O O . LYS B 1 419 ? 211.66582 175.44701 153.75990 1.000 37.46073 399 LYS B O 1
ATOM 4083 N N . GLY B 1 420 ? 209.47082 174.98801 153.73890 1.000 33.03081 400 GLY B N 1
ATOM 4084 C CA . GLY B 1 420 ? 209.16582 175.72301 154.95490 1.000 33.03081 400 GLY B CA 1
ATOM 4085 C C . GLY B 1 420 ? 209.16482 174.83201 156.17790 1.000 33.03081 400 GLY B C 1
ATOM 4086 O O . GLY B 1 420 ? 209.91582 173.85501 156.25990 1.000 33.03081 400 GLY B O 1
ATOM 4087 N N . GLU B 1 421 ? 208.31082 175.17301 157.13890 1.000 23.72891 401 GLU B N 1
ATOM 4088 C CA . GLU B 1 421 ? 208.17882 174.43701 158.38890 1.000 23.72891 401 GLU B CA 1
ATOM 4089 C C . GLU B 1 421 ? 206.92082 173.58301 158.34490 1.000 23.72891 401 GLU B C 1
ATOM 4090 O O . GLU B 1 421 ? 205.84882 174.07301 157.97690 1.000 23.72891 401 GLU B O 1
ATOM 4096 N N . VAL B 1 422 ? 207.05182 172.31301 158.71790 1.000 21.62979 402 VAL B N 1
ATOM 4097 C CA . VAL B 1 422 ? 205.94282 171.36701 158.70390 1.000 21.62979 402 VAL B CA 1
ATOM 4098 C C . VAL B 1 422 ? 205.68282 170.90501 160.12990 1.000 21.62979 402 VAL B C 1
ATOM 4099 O O . VAL B 1 422 ? 206.57882 170.36501 160.78990 1.000 21.62979 402 VAL B O 1
ATOM 4103 N N . ILE B 1 423 ? 204.45682 171.11301 160.59990 1.000 19.40076 403 ILE B N 1
ATOM 4104 C CA . ILE B 1 423 ? 203.99782 170.62601 161.89490 1.000 19.40076 403 ILE B CA 1
ATOM 4105 C C . ILE B 1 423 ? 202.83382 169.68201 161.64690 1.000 19.40076 403 ILE B C 1
ATOM 4106 O O . ILE B 1 423 ? 201.88982 170.03201 160.93290 1.000 19.40076 403 ILE B O 1
ATOM 4111 N N . ALA B 1 424 ? 202.90082 168.48801 162.22890 1.000 19.97281 404 ALA B N 1
ATOM 4112 C CA . ALA B 1 424 ? 201.88882 167.48501 161.94790 1.000 19.97281 404 ALA B CA 1
ATOM 4113 C C . ALA B 1 424 ? 201.68482 166.59301 163.15890 1.000 19.97281 404 ALA B C 1
ATOM 4114 O O . ALA B 1 424 ? 202.57182 166.44801 164.00290 1.000 19.97281 404 ALA B O 1
ATOM 4116 N N . SER B 1 425 ? 200.49782 165.99601 163.22890 1.000 22.03161 405 SER B N 1
ATOM 4117 C CA . SER B 1 425 ? 200.15982 165.00201 164.23990 1.000 22.03161 405 SER B CA 1
ATOM 4118 C C . SER B 1 425 ? 199.51482 163.82401 163.52390 1.000 22.03161 405 SER B C 1
ATOM 4119 O O . SER B 1 425 ? 198.40882 163.94901 162.98890 1.000 22.03161 405 SER B O 1
ATOM 4122 N N . THR B 1 426 ? 200.20382 162.68801 163.51190 1.000 25.03350 406 THR B N 1
ATOM 4123 C CA . THR B 1 426 ? 199.73182 161.52201 162.78490 1.000 25.03350 406 THR B CA 1
ATOM 4124 C C . THR B 1 426 ? 198.48582 160.94201 163.45190 1.000 25.03350 406 THR B C 1
ATOM 4125 O O . THR B 1 426 ? 198.20882 161.18701 164.62790 1.000 25.03350 406 THR B O 1
ATOM 4129 N N . PHE B 1 427 ? 197.72782 160.15801 162.68090 1.000 24.78910 407 PHE B N 1
ATOM 4130 C CA . PHE B 1 427 ? 196.44182 159.66601 163.16690 1.000 24.78910 407 PHE B CA 1
ATOM 4131 C C . PHE B 1 427 ? 196.57482 158.68901 164.32390 1.000 24.78910 407 PHE B C 1
ATOM 4132 O O . PHE B 1 427 ? 195.57082 158.40201 164.98190 1.000 24.78910 407 PHE B O 1
ATOM 4140 N N . ASP B 1 428 ? 197.77282 158.18101 164.59590 1.000 26.72695 408 ASP B N 1
ATOM 4141 C CA . ASP B 1 428 ? 197.99582 157.34001 165.76190 1.000 26.72695 408 ASP B CA 1
ATOM 4142 C C . ASP B 1 428 ? 198.13782 158.14601 167.04790 1.000 26.72695 408 ASP B C 1
ATOM 4143 O O . ASP B 1 428 ? 198.63382 157.61701 168.04890 1.000 26.72695 408 ASP B O 1
ATOM 4148 N N . ARG B 1 429 ? 197.72482 159.41601 167.03190 1.000 26.52719 409 ARG B N 1
ATOM 4149 C CA . ARG B 1 429 ? 197.69082 160.32401 168.16290 1.000 26.52719 409 ARG B CA 1
ATOM 4150 C C . ARG B 1 429 ? 196.24782 160.62301 168.55590 1.000 26.52719 409 ARG B C 1
ATOM 4151 O O . ARG B 1 429 ? 195.35282 160.59801 167.70690 1.000 26.52719 409 ARG B O 1
ATOM 4159 N N . PRO B 1 430 ? 195.98482 160.90201 169.82890 1.000 23.51577 410 PRO B N 1
ATOM 4160 C CA . PRO B 1 430 ? 194.61382 161.19101 170.25890 1.000 23.51577 410 PRO B CA 1
ATOM 4161 C C . PRO B 1 430 ? 194.11982 162.48801 169.64790 1.000 23.51577 410 PRO B C 1
ATOM 4162 O O . PRO B 1 430 ? 194.92882 163.33701 169.24590 1.000 23.51577 410 PRO B O 1
ATOM 4166 N N . PRO B 1 431 ? 192.80182 162.67501 169.54090 1.000 21.75405 411 PRO B N 1
ATOM 4167 C CA . PRO B 1 431 ? 192.28982 163.95301 169.01990 1.000 21.75405 411 PRO B CA 1
ATOM 4168 C C . PRO B 1 431 ? 192.72682 165.15201 169.84190 1.000 21.75405 411 PRO B C 1
ATOM 4169 O O . PRO B 1 431 ? 192.87382 166.25601 169.29390 1.000 21.75405 411 PRO B O 1
ATOM 4173 N N . SER B 1 432 ? 192.94182 164.96501 171.14590 1.000 20.34840 412 SER B N 1
ATOM 4174 C CA . SER B 1 432 ? 193.45882 166.04901 171.97090 1.000 20.34840 412 SER B CA 1
ATOM 4175 C C . SER B 1 432 ? 194.79982 166.54201 171.44690 1.000 20.34840 412 SER B C 1
ATOM 4176 O O . SER B 1 432 ? 195.08782 167.74201 171.49290 1.000 20.34840 412 SER B O 1
ATOM 4179 N N . ASP B 1 433 ? 195.63282 165.63301 170.93590 1.000 21.64117 413 ASP B N 1
ATOM 4180 C CA . ASP B 1 433 ? 196.91182 166.05201 170.37390 1.000 21.64117 413 ASP B CA 1
ATOM 4181 C C . ASP B 1 433 ? 196.72382 166.86001 169.09690 1.000 21.64117 413 ASP B C 1
ATOM 4182 O O . ASP B 1 433 ? 197.45982 167.82201 168.85890 1.000 21.64117 413 ASP B O 1
ATOM 4187 N N . HIS B 1 434 ? 195.75082 166.49101 168.26190 1.000 20.15300 414 HIS B N 1
ATOM 4188 C CA . HIS B 1 434 ? 195.46282 167.29701 167.07890 1.000 20.15300 414 HIS B CA 1
ATOM 4189 C C . HIS B 1 434 ? 195.05182 168.70801 167.47490 1.000 20.15300 414 HIS B C 1
ATOM 4190 O O . HIS B 1 434 ? 195.53382 169.69801 166.90490 1.000 20.15300 414 HIS B O 1
ATOM 4197 N N . THR B 1 435 ? 194.16082 168.81801 168.46290 1.000 18.72009 415 THR B N 1
ATOM 4198 C CA . THR B 1 435 ? 193.72782 170.13701 168.91190 1.000 18.72009 415 THR B CA 1
ATOM 4199 C C . THR B 1 435 ? 194.88982 170.93301 169.49090 1.000 18.72009 415 THR B C 1
ATOM 4200 O O . THR B 1 435 ? 195.03182 172.12901 169.21190 1.000 18.72009 415 THR B O 1
ATOM 4204 N N . SER B 1 436 ? 195.73482 170.28601 170.29590 1.000 19.13036 416 SER B N 1
ATOM 4205 C CA . SER B 1 436 ? 196.87282 170.97901 170.88790 1.000 19.13036 416 SER B CA 1
ATOM 4206 C C . SER B 1 436 ? 197.83882 171.47401 169.82090 1.000 19.13036 416 SER B C 1
ATOM 4207 O O . SER B 1 436 ? 198.33482 172.60301 169.89990 1.000 19.13036 416 SER B O 1
ATOM 4210 N N . VAL B 1 437 ? 198.11482 170.64501 168.81290 1.000 18.82562 417 VAL B N 1
ATOM 4211 C CA . VAL B 1 437 ? 199.02282 171.04801 167.74390 1.000 18.82562 417 VAL B CA 1
ATOM 4212 C C . VAL B 1 437 ? 198.45682 172.23801 166.98390 1.000 18.82562 417 VAL B C 1
ATOM 4213 O O . VAL B 1 437 ? 199.16582 173.21601 166.71690 1.000 18.82562 417 VAL B O 1
ATOM 4217 N N . ALA B 1 438 ? 197.17082 172.17801 166.62390 1.000 16.11054 418 ALA B N 1
ATOM 4218 C CA . ALA B 1 438 ? 196.57982 173.28601 165.87790 1.000 16.11054 418 ALA B CA 1
ATOM 4219 C C . ALA B 1 438 ? 196.59382 174.57301 166.69290 1.000 16.11054 418 ALA B C 1
ATOM 4220 O O . ALA B 1 438 ? 196.93282 175.64701 166.17290 1.000 16.11054 418 ALA B O 1
ATOM 4222 N N . GLU B 1 439 ? 196.24382 174.48401 167.97890 1.000 19.02227 419 GLU B N 1
ATOM 4223 C CA . GLU B 1 439 ? 196.22582 175.66901 168.82690 1.000 19.02227 419 GLU B CA 1
ATOM 4224 C C . GLU B 1 439 ? 197.61882 176.26501 168.96890 1.000 19.02227 419 GLU B C 1
ATOM 4225 O O . GLU B 1 439 ? 197.79582 177.48201 168.85690 1.000 19.02227 419 GLU B O 1
ATOM 4231 N N . LEU B 1 440 ? 198.62682 175.42401 169.20790 1.000 19.15100 420 LEU B N 1
ATOM 4232 C CA . LEU B 1 440 ? 199.97682 175.94701 169.37490 1.000 19.15100 420 LEU B CA 1
ATOM 4233 C C . LEU B 1 440 ? 200.50182 176.55101 168.08090 1.000 19.15100 420 LEU B C 1
ATOM 4234 O O . LEU B 1 440 ? 201.19082 177.57701 168.10790 1.000 19.15100 420 LEU B O 1
ATOM 4239 N N . ALA B 1 441 ? 200.19482 175.93401 166.93890 1.000 15.99626 421 ALA B N 1
ATOM 4240 C CA . ALA B 1 441 ? 200.63482 176.49401 165.66590 1.000 15.99626 421 ALA B CA 1
ATOM 4241 C C . ALA B 1 441 ? 200.01482 177.86201 165.42390 1.000 15.99626 421 ALA B C 1
ATOM 4242 O O . ALA B 1 441 ? 200.70982 178.80601 165.01990 1.000 15.99626 421 ALA B O 1
ATOM 4244 N N . ILE B 1 442 ? 198.71082 178.00001 165.67990 1.000 14.49363 422 ILE B N 1
ATOM 4245 C CA . ILE B 1 442 ? 198.08682 179.29901 165.45490 1.000 14.49363 422 ILE B CA 1
ATOM 4246 C C . ILE B 1 442 ? 198.58682 180.32601 166.46490 1.000 14.49363 422 ILE B C 1
ATOM 4247 O O . ILE B 1 442 ? 198.70482 181.50901 166.13790 1.000 14.49363 422 ILE B O 1
ATOM 4252 N N . GLU B 1 443 ? 198.91182 179.90601 167.69190 1.000 18.60912 423 GLU B N 1
ATOM 4253 C CA . GLU B 1 443 ? 199.45482 180.85201 168.66390 1.000 18.60912 423 GLU B CA 1
ATOM 4254 C C . GLU B 1 443 ? 200.84282 181.33201 168.25590 1.000 18.60912 423 GLU B C 1
ATOM 4255 O O . GLU B 1 443 ? 201.16882 182.51501 168.41190 1.000 18.60912 423 GLU B O 1
ATOM 4261 N N . ARG B 1 444 ? 201.67882 180.42901 167.74190 1.000 16.99190 424 ARG B N 1
ATOM 4262 C CA . ARG B 1 444 ? 202.98882 180.84101 167.24990 1.000 16.99190 424 ARG B CA 1
ATOM 4263 C C . ARG B 1 444 ? 202.85182 181.80001 166.07590 1.000 16.99190 424 ARG B C 1
ATOM 4264 O O . ARG B 1 444 ? 203.58782 182.79201 165.98090 1.000 16.99190 424 ARG B O 1
ATOM 4270 N N . ALA B 1 445 ? 201.91082 181.52401 165.17090 1.000 17.25797 425 ALA B N 1
ATOM 4271 C CA . ALA B 1 445 ? 201.65582 182.46001 164.08090 1.000 17.25797 425 ALA B CA 1
ATOM 4272 C C . ALA B 1 445 ? 201.20482 183.81201 164.61590 1.000 17.25797 425 ALA B C 1
ATOM 4273 O O . ALA B 1 445 ? 201.61182 184.86201 164.10390 1.000 17.25797 425 ALA B O 1
ATOM 4275 N N . LYS B 1 446 ? 200.36082 183.80501 165.64990 1.000 16.63146 426 LYS B N 1
ATOM 4276 C CA . LYS B 1 446 ? 199.90482 185.05201 166.24990 1.000 16.63146 426 LYS B CA 1
ATOM 4277 C C . LYS B 1 446 ? 201.06782 185.84801 166.81890 1.000 16.63146 426 LYS B C 1
ATOM 4278 O O . LYS B 1 446 ? 201.14082 187.06501 166.63190 1.000 16.63146 426 LYS B O 1
ATOM 4284 N N . ARG B 1 447 ? 201.98982 185.18201 167.51590 1.000 21.12757 427 ARG B N 1
ATOM 4285 C CA . ARG B 1 447 ? 203.14082 185.89301 168.07190 1.000 21.12757 427 ARG B CA 1
ATOM 4286 C C . ARG B 1 447 ? 204.03382 186.45401 166.97090 1.000 21.12757 427 ARG B C 1
ATOM 4287 O O . ARG B 1 447 ? 204.53282 187.58301 167.07790 1.000 21.12757 427 ARG B O 1
ATOM 4295 N N . LEU B 1 448 ? 204.24682 185.68101 165.90390 1.000 19.32102 428 LEU B N 1
ATOM 4296 C CA . LEU B 1 448 ? 205.06582 186.17401 164.80090 1.000 19.32102 428 LEU B CA 1
ATOM 4297 C C . LEU B 1 448 ? 204.43082 187.39201 164.14190 1.000 19.32102 428 LEU B C 1
ATOM 4298 O O . LEU B 1 448 ? 205.13182 188.33901 163.76790 1.000 19.32102 428 LEU B O 1
ATOM 4303 N N . VAL B 1 449 ? 203.10582 187.38501 163.97990 1.000 20.65761 429 VAL B N 1
ATOM 4304 C CA . VAL B 1 449 ? 202.42282 188.56201 163.44790 1.000 20.65761 429 VAL B CA 1
ATOM 4305 C C . VAL B 1 449 ? 202.51282 189.71801 164.43490 1.000 20.65761 429 VAL B C 1
ATOM 4306 O O . VAL B 1 449 ? 202.61082 190.88701 164.04290 1.000 20.65761 429 VAL B O 1
ATOM 4310 N N . GLU B 1 450 ? 202.48182 189.40701 165.72990 1.000 28.62557 430 GLU B N 1
ATOM 4311 C CA . GLU B 1 450 ? 202.60082 190.42901 166.76090 1.000 28.62557 430 GLU B CA 1
ATOM 4312 C C . GLU B 1 450 ? 203.91882 191.17501 166.64090 1.000 28.62557 430 GLU B C 1
ATOM 4313 O O . GLU B 1 450 ? 203.96082 192.40301 166.76890 1.000 28.62557 430 GLU B O 1
ATOM 4319 N N . GLN B 1 451 ? 205.00782 190.44901 166.38890 1.000 27.70768 431 GLN B N 1
ATOM 4320 C CA . GLN B 1 451 ? 206.29282 191.11101 166.18990 1.000 27.70768 431 GLN B CA 1
ATOM 4321 C C . GLN B 1 451 ? 206.36382 191.89301 164.88590 1.000 27.70768 431 GLN B C 1
ATOM 4322 O O . GLN B 1 451 ? 207.29282 192.68801 164.71490 1.000 27.70768 431 GLN B O 1
ATOM 4328 N N . GLY B 1 452 ? 205.41982 191.69601 163.97090 1.000 25.43759 432 GLY B N 1
ATOM 4329 C CA . GLY B 1 452 ? 205.39082 192.43001 162.72390 1.000 25.43759 432 GLY B CA 1
ATOM 4330 C C . GLY B 1 452 ? 205.78882 191.65401 161.48690 1.000 25.43759 432 GLY B C 1
ATOM 4331 O O . GLY B 1 452 ? 205.96682 192.26701 160.42890 1.000 25.43759 432 GLY B O 1
ATOM 4332 N N . LYS B 1 453 ? 205.92882 190.33601 161.57690 1.000 22.81203 433 LYS B N 1
ATOM 4333 C CA . LYS B 1 453 ? 206.35482 189.51601 160.45290 1.000 22.81203 433 LYS B CA 1
ATOM 4334 C C . LYS B 1 453 ? 205.15282 188.85301 159.79490 1.000 22.81203 433 LYS B C 1
ATOM 4335 O O . LYS B 1 453 ? 204.25382 188.35701 160.47790 1.000 22.81203 433 LYS B O 1
ATOM 4341 N N . ASP B 1 454 ? 205.14482 188.84801 158.46590 1.000 20.49627 434 ASP B N 1
ATOM 4342 C CA . ASP B 1 454 ? 204.09382 188.16701 157.72790 1.000 20.49627 434 ASP B CA 1
ATOM 4343 C C . ASP B 1 454 ? 204.18982 186.66301 157.94090 1.000 20.49627 434 ASP B C 1
ATOM 4344 O O . ASP B 1 454 ? 205.28182 186.08901 157.94090 1.000 20.49627 434 ASP B O 1
ATOM 4349 N N . VAL B 1 455 ? 203.03882 186.02201 158.12890 1.000 15.84342 435 VAL B N 1
ATOM 4350 C CA . VAL B 1 455 ? 202.95882 184.58301 158.34290 1.000 15.84342 435 VAL B CA 1
ATOM 4351 C C . VAL B 1 455 ? 201.92982 184.00401 157.38690 1.000 15.84342 435 VAL B C 1
ATOM 4352 O O . VAL B 1 455 ? 200.89482 184.62501 157.12490 1.000 15.84342 435 VAL B O 1
ATOM 4356 N N . VAL B 1 456 ? 202.22582 182.82501 156.84690 1.000 15.10022 436 VAL B N 1
ATOM 4357 C CA . VAL B 1 456 ? 201.29982 182.07601 156.00790 1.000 15.10022 436 VAL B CA 1
ATOM 4358 C C . VAL B 1 456 ? 201.17182 180.68801 156.61490 1.000 15.10022 436 VAL B C 1
ATOM 4359 O O . VAL B 1 456 ? 202.15782 179.94601 156.68190 1.000 15.10022 436 VAL B O 1
ATOM 4363 N N . VAL B 1 457 ? 199.96982 180.33201 157.05190 1.000 10.98390 437 VAL B N 1
ATOM 4364 C CA . VAL B 1 457 ? 199.71482 179.04601 157.68890 1.000 10.98390 437 VAL B CA 1
ATOM 4365 C C . VAL B 1 457 ? 198.92582 178.18801 156.71190 1.000 10.98390 437 VAL B C 1
ATOM 4366 O O . VAL B 1 457 ? 197.79482 178.52301 156.34790 1.000 10.98390 437 VAL B O 1
ATOM 4370 N N . LEU B 1 458 ? 199.52082 177.07901 156.28490 1.000 14.12152 438 LEU B N 1
ATOM 4371 C CA . LEU B 1 458 ? 198.87182 176.13701 155.38090 1.000 14.12152 438 LEU B CA 1
ATOM 4372 C C . LEU B 1 458 ? 198.26682 175.01901 156.21990 1.000 14.12152 438 LEU B C 1
ATOM 4373 O O . LEU B 1 458 ? 198.99382 174.18601 156.76890 1.000 14.12152 438 LEU B O 1
ATOM 4378 N N . LEU B 1 459 ? 196.94382 174.99701 156.32690 1.000 15.15700 439 LEU B N 1
ATOM 4379 C CA . LEU B 1 459 ? 196.24882 173.98501 157.10890 1.000 15.15700 439 LEU B CA 1
ATOM 4380 C C . LEU B 1 459 ? 195.62182 172.96301 156.17490 1.000 15.15700 439 LEU B C 1
ATOM 4381 O O . LEU B 1 459 ? 194.99082 173.32901 155.17890 1.000 15.15700 439 LEU B O 1
ATOM 4386 N N . ASP B 1 460 ? 195.80082 171.68801 156.49690 1.000 22.04539 440 ASP B N 1
ATOM 4387 C CA . ASP B 1 460 ? 195.26582 170.58801 155.70890 1.000 22.04539 440 ASP B CA 1
ATOM 4388 C C . ASP B 1 460 ? 194.08982 169.97601 156.45490 1.000 22.04539 440 ASP B C 1
ATOM 4389 O O . ASP B 1 460 ? 194.24582 169.51001 157.58790 1.000 22.04539 440 ASP B O 1
ATOM 4394 N N . SER B 1 461 ? 192.92082 169.96801 155.81090 1.000 21.27502 441 SER B N 1
ATOM 4395 C CA . SER B 1 461 ? 191.72482 169.31801 156.33990 1.000 21.27502 441 SER B CA 1
ATOM 4396 C C . SER B 1 461 ? 191.31682 169.91701 157.68890 1.000 21.27502 441 SER B C 1
ATOM 4397 O O . SER B 1 461 ? 191.48082 169.31701 158.75090 1.000 21.27502 441 SER B O 1
ATOM 4400 N N . ILE B 1 462 ? 190.81082 171.14901 157.61590 1.000 18.21040 442 ILE B N 1
ATOM 4401 C CA . ILE B 1 462 ? 190.16182 171.78501 158.75990 1.000 18.21040 442 ILE B CA 1
ATOM 4402 C C . ILE B 1 462 ? 188.99982 170.91201 159.21790 1.000 18.21040 442 ILE B C 1
ATOM 4403 O O . ILE B 1 462 ? 188.59182 170.95601 160.38390 1.000 18.21040 442 ILE B O 1
ATOM 4408 N N . THR B 1 463 ? 188.46082 170.10901 158.29690 1.000 19.80433 443 THR B N 1
ATOM 4409 C CA . THR B 1 463 ? 187.41782 169.15701 158.65490 1.000 19.80433 443 THR B CA 1
ATOM 4410 C C . THR B 1 463 ? 187.92182 168.14101 159.67090 1.000 19.80433 443 THR B C 1
ATOM 4411 O O . THR B 1 463 ? 187.20982 167.79501 160.61990 1.000 19.80433 443 THR B O 1
ATOM 4415 N N . ARG B 1 464 ? 189.14982 167.65201 159.49390 1.000 20.81613 444 ARG B N 1
ATOM 4416 C CA . ARG B 1 464 ? 189.71482 166.72501 160.46990 1.000 20.81613 444 ARG B CA 1
ATOM 4417 C C . ARG B 1 464 ? 189.93382 167.40701 161.81490 1.000 20.81613 444 ARG B C 1
ATOM 4418 O O . ARG B 1 464 ? 189.78382 166.77601 162.86590 1.000 20.81613 444 ARG B O 1
ATOM 4426 N N . LEU B 1 465 ? 190.29482 168.69201 161.80390 1.000 16.52690 445 LEU B N 1
ATOM 4427 C CA . LEU B 1 465 ? 190.41482 169.43401 163.05590 1.000 16.52690 445 LEU B CA 1
ATOM 4428 C C . LEU B 1 465 ? 189.06882 169.54301 163.76090 1.000 16.52690 445 LEU B C 1
ATOM 4429 O O . LEU B 1 465 ? 188.97782 169.36301 164.98290 1.000 16.52690 445 LEU B O 1
ATOM 4434 N N . GLY B 1 466 ? 188.00982 169.83501 163.00390 1.000 17.30809 446 GLY B N 1
ATOM 4435 C CA . GLY B 1 466 ? 186.68182 169.86901 163.59190 1.000 17.30809 446 GLY B CA 1
ATOM 4436 C C . GLY B 1 466 ? 186.26082 168.52201 164.14290 1.000 17.30809 446 GLY B C 1
ATOM 4437 O O . GLY B 1 466 ? 185.64282 168.44001 165.20390 1.000 17.30809 446 GLY B O 1
ATOM 4438 N N . ARG B 1 467 ? 186.59582 167.44601 163.42890 1.000 19.13273 447 ARG B N 1
ATOM 4439 C CA . ARG B 1 467 ? 186.29282 166.10501 163.91690 1.000 19.13273 447 ARG B CA 1
ATOM 4440 C C . ARG B 1 467 ? 187.04182 165.80401 165.20690 1.000 19.13273 447 ARG B C 1
ATOM 4441 O O . ARG B 1 467 ? 186.49182 165.18301 166.12090 1.000 19.13273 447 ARG B O 1
ATOM 4449 N N . ALA B 1 468 ? 188.30682 166.21801 165.28990 1.000 18.15426 448 ALA B N 1
ATOM 4450 C CA . ALA B 1 468 ? 189.06982 166.01301 166.51590 1.000 18.15426 448 ALA B CA 1
ATOM 4451 C C . ALA B 1 468 ? 188.44782 166.76801 167.67990 1.000 18.15426 448 ALA B C 1
ATOM 4452 O O . ALA B 1 468 ? 188.33582 166.23401 168.78990 1.000 18.15426 448 ALA B O 1
ATOM 4454 N N . TYR B 1 469 ? 188.03082 168.01301 167.44390 1.000 18.19522 449 TYR B N 1
ATOM 4455 C CA . TYR B 1 469 ? 187.37382 168.77601 168.50090 1.000 18.19522 449 TYR B CA 1
ATOM 4456 C C . TYR B 1 469 ? 186.06282 168.12101 168.91790 1.000 18.19522 449 TYR B C 1
ATOM 4457 O O . TYR B 1 469 ? 185.73482 168.07101 170.10790 1.000 18.19522 449 TYR B O 1
ATOM 4466 N N . ASN B 1 470 ? 185.30082 167.61401 167.94690 1.000 23.30288 450 ASN B N 1
ATOM 4467 C CA . ASN B 1 470 ? 184.03082 166.96301 168.25290 1.000 23.30288 450 ASN B CA 1
ATOM 4468 C C . ASN B 1 470 ? 184.23382 165.69501 169.07190 1.000 23.30288 450 ASN B C 1
ATOM 4469 O O . ASN B 1 470 ? 183.50082 165.44601 170.03390 1.000 23.30288 450 ASN B O 1
ATOM 4474 N N . ASN B 1 471 ? 185.22682 164.88301 168.70990 1.000 25.63873 451 ASN B N 1
ATOM 4475 C CA . ASN B 1 471 ? 185.48982 163.63401 169.41090 1.000 25.63873 451 ASN B CA 1
ATOM 4476 C C . ASN B 1 471 ? 186.22582 163.83001 170.72690 1.000 25.63873 451 ASN B C 1
ATOM 4477 O O . ASN B 1 471 ? 186.28282 162.89101 171.52590 1.000 25.63873 451 ASN B O 1
ATOM 4482 N N . ALA B 1 472 ? 186.79782 165.01201 170.96590 1.000 27.68815 452 ALA B N 1
ATOM 4483 C CA . ALA B 1 472 ? 187.59782 165.21101 172.17090 1.000 27.68815 452 ALA B CA 1
ATOM 4484 C C . ALA B 1 472 ? 186.75782 165.09301 173.43690 1.000 27.68815 452 ALA B C 1
ATOM 4485 O O . ALA B 1 472 ? 187.17582 164.45201 174.40890 1.000 27.68815 452 ALA B O 1
ATOM 4487 N N . SER B 1 473 ? 185.57582 165.69101 173.44690 1.000 33.61301 453 SER B N 1
ATOM 4488 C CA . SER B 1 473 ? 184.75982 165.82301 174.64290 1.000 33.61301 453 SER B CA 1
ATOM 4489 C C . SER B 1 473 ? 183.34082 165.35401 174.36890 1.000 33.61301 453 SER B C 1
ATOM 4490 O O . SER B 1 473 ? 182.89082 165.35101 173.21890 1.000 33.61301 453 SER B O 1
ATOM 4493 N N . PRO B 1 474 ? 182.60982 164.94401 175.40690 1.000 38.31414 454 PRO B N 1
ATOM 4494 C CA . PRO B 1 474 ? 181.22182 164.51701 175.20190 1.000 38.31414 454 PRO B CA 1
ATOM 4495 C C . PRO B 1 474 ? 180.35382 165.67001 174.72490 1.000 38.31414 454 PRO B C 1
ATOM 4496 O O . PRO B 1 474 ? 180.63182 166.84001 174.99490 1.000 38.31414 454 PRO B O 1
ATOM 4500 N N . ALA B 1 475 ? 179.29482 165.32201 173.99790 1.000 37.42788 455 ALA B N 1
ATOM 4501 C CA . ALA B 1 475 ? 178.43482 166.32801 173.39090 1.000 37.42788 455 ALA B CA 1
ATOM 4502 C C . ALA B 1 475 ? 177.76782 167.19001 174.45490 1.000 37.42788 455 ALA B C 1
ATOM 4503 O O . ALA B 1 475 ? 177.26582 166.68201 175.46090 1.000 37.42788 455 ALA B O 1
ATOM 4505 N N . SER B 1 476 ? 177.76782 168.50001 174.22990 1.000 38.48817 456 SER B N 1
ATOM 4506 C CA . SER B 1 476 ? 177.22282 169.45001 175.19490 1.000 38.48817 456 SER B CA 1
ATOM 4507 C C . SER B 1 476 ? 176.20982 170.41101 174.59190 1.000 38.48817 456 SER B C 1
ATOM 4508 O O . SER B 1 476 ? 175.23382 170.75801 175.25890 1.000 38.48817 456 SER B O 1
ATOM 4511 N N . GLY B 1 477 ? 176.41582 170.85001 173.35890 1.000 27.85846 457 GLY B N 1
ATOM 4512 C CA . GLY B 1 477 ? 175.52182 171.78401 172.70290 1.000 27.85846 457 GLY B CA 1
ATOM 4513 C C . GLY B 1 477 ? 174.41182 171.08901 171.94990 1.000 27.85846 457 GLY B C 1
ATOM 4514 O O . GLY B 1 477 ? 173.98382 169.98701 172.30290 1.000 27.85846 457 GLY B O 1
ATOM 4515 N N . ARG B 1 478 ? 173.93982 171.74001 170.89190 1.000 23.31721 458 ARG B N 1
ATOM 4516 C CA . ARG B 1 478 ? 172.85882 171.18601 170.08290 1.000 23.31721 458 ARG B CA 1
ATOM 4517 C C . ARG B 1 478 ? 173.39482 169.98701 169.31490 1.000 23.31721 458 ARG B C 1
ATOM 4518 O O . ARG B 1 478 ? 174.03382 170.13201 168.27190 1.000 23.31721 458 ARG B O 1
ATOM 4526 N N . ILE B 1 479 ? 173.12582 168.78901 169.83490 1.000 26.84904 459 ILE B N 1
ATOM 4527 C CA . ILE B 1 479 ? 173.67082 167.57401 169.23990 1.000 26.84904 459 ILE B CA 1
ATOM 4528 C C . ILE B 1 479 ? 173.08082 167.34301 167.85790 1.000 26.84904 459 ILE B C 1
ATOM 4529 O O . ILE B 1 479 ? 173.77282 166.88801 166.93990 1.000 26.84904 459 ILE B O 1
ATOM 4534 N N . LEU B 1 480 ? 171.80482 167.67801 167.67490 1.000 32.96402 460 LEU B N 1
ATOM 4535 C CA . LEU B 1 480 ? 171.10882 167.35501 166.43590 1.000 32.96402 460 LEU B CA 1
ATOM 4536 C C . LEU B 1 480 ? 171.62182 168.21701 165.29290 1.000 32.96402 460 LEU B C 1
ATOM 4537 O O . LEU B 1 480 ? 170.89482 169.06101 164.75990 1.000 32.96402 460 LEU B O 1
ATOM 4542 N N . SER B 1 481 ? 172.87682 168.00101 164.91290 1.000 26.97886 461 SER B N 1
ATOM 4543 C CA . SER B 1 481 ? 173.52182 168.71001 163.81690 1.000 26.97886 461 SER B CA 1
ATOM 4544 C C . SER B 1 481 ? 174.16682 167.71401 162.86490 1.000 26.97886 461 SER B C 1
ATOM 4545 O O . SER B 1 481 ? 175.31582 167.86301 162.44890 1.000 26.97886 461 SER B O 1
ATOM 4548 N N . GLY B 1 482 ? 173.42682 166.66401 162.51490 1.000 26.38928 462 GLY B N 1
ATOM 4549 C CA . GLY B 1 482 ? 173.93082 165.67101 161.58790 1.000 26.38928 462 GLY B CA 1
ATOM 4550 C C . GLY B 1 482 ? 174.96082 164.72001 162.15190 1.000 26.38928 462 GLY B C 1
ATOM 4551 O O . GLY B 1 482 ? 175.70982 164.11201 161.38290 1.000 26.38928 462 GLY B O 1
ATOM 4552 N N . GLY B 1 483 ? 175.02082 164.56501 163.47190 1.000 25.76505 463 GLY B N 1
ATOM 4553 C CA . GLY B 1 483 ? 175.95982 163.66801 164.10790 1.000 25.76505 463 GLY B CA 1
ATOM 4554 C C . GLY B 1 483 ? 177.15182 164.34001 164.75490 1.000 25.76505 463 GLY B C 1
ATOM 4555 O O . GLY B 1 483 ? 177.86782 163.68401 165.52090 1.000 25.76505 463 GLY B O 1
ATOM 4556 N N . VAL B 1 484 ? 177.38182 165.62101 164.48090 1.000 24.06555 464 VAL B N 1
ATOM 4557 C CA . VAL B 1 484 ? 178.51382 166.36201 165.02290 1.000 24.06555 464 VAL B CA 1
ATOM 4558 C C . VAL B 1 484 ? 177.99582 167.40901 165.99890 1.000 24.06555 464 VAL B C 1
ATOM 4559 O O . VAL B 1 484 ? 176.99482 168.08401 165.73390 1.000 24.06555 464 VAL B O 1
ATOM 4563 N N . ASP B 1 485 ? 178.66882 167.52401 167.14090 1.000 26.10639 465 ASP B N 1
ATOM 4564 C CA . ASP B 1 485 ? 178.27182 168.48301 168.16090 1.000 26.10639 465 ASP B CA 1
ATOM 4565 C C . ASP B 1 485 ? 178.38882 169.90701 167.63390 1.000 26.10639 465 ASP B C 1
ATOM 4566 O O . ASP B 1 485 ? 179.25282 170.22001 166.81090 1.000 26.10639 465 ASP B O 1
ATOM 4571 N N . SER B 1 486 ? 177.49982 170.77601 168.11090 1.000 21.89223 466 SER B N 1
ATOM 4572 C CA . SER B 1 486 ? 177.48682 172.16701 167.67390 1.000 21.89223 466 SER B CA 1
ATOM 4573 C C . SER B 1 486 ? 178.45082 173.04601 168.45490 1.000 21.89223 466 SER B C 1
ATOM 4574 O O . SER B 1 486 ? 179.00082 173.99701 167.89090 1.000 21.89223 466 SER B O 1
ATOM 4577 N N . THR B 1 487 ? 178.65782 172.76301 169.74190 1.000 24.64665 467 THR B N 1
ATOM 4578 C CA . THR B 1 487 ? 179.61982 173.53501 170.52090 1.000 24.64665 467 THR B CA 1
ATOM 4579 C C . THR B 1 487 ? 181.04582 173.26701 170.05990 1.000 24.64665 467 THR B C 1
ATOM 4580 O O . THR B 1 487 ? 181.89082 174.16801 170.07490 1.000 24.64665 467 THR B O 1
ATOM 4584 N N . ALA B 1 488 ? 181.32782 172.03701 169.63190 1.000 19.94623 468 ALA B N 1
ATOM 4585 C CA . ALA B 1 488 ? 182.67882 171.65201 169.25290 1.000 19.94623 468 ALA B CA 1
ATOM 4586 C C . ALA B 1 488 ? 183.14682 172.29301 167.95490 1.000 19.94623 468 ALA B C 1
ATOM 4587 O O . ALA B 1 488 ? 184.32682 172.16801 167.61890 1.000 19.94623 468 ALA B O 1
ATOM 4589 N N . LEU B 1 489 ? 182.26682 172.95801 167.21490 1.000 16.39607 469 LEU B N 1
ATOM 4590 C CA . LEU B 1 489 ? 182.65982 173.63501 165.98690 1.000 16.39607 469 LEU B CA 1
ATOM 4591 C C . LEU B 1 489 ? 182.98582 175.10601 166.20390 1.000 16.39607 469 LEU B C 1
ATOM 4592 O O . LEU B 1 489 ? 183.06082 175.86201 165.23090 1.000 16.39607 469 LEU B O 1
ATOM 4597 N N . TYR B 1 490 ? 183.15682 175.52901 167.44990 1.000 13.38906 470 TYR B N 1
ATOM 4598 C CA . TYR B 1 490 ? 183.64582 176.86701 167.75490 1.000 13.38906 470 TYR B CA 1
ATOM 4599 C C . TYR B 1 490 ? 185.16482 176.98901 167.63290 1.000 13.38906 470 TYR B C 1
ATOM 4600 O O . TYR B 1 490 ? 185.63382 177.90801 166.95090 1.000 13.38906 470 TYR B O 1
ATOM 4609 N N . PRO B 1 491 ? 185.96882 176.13501 168.26990 1.000 13.21669 471 PRO B N 1
ATOM 4610 C CA . PRO B 1 491 ? 187.42982 176.32501 168.22190 1.000 13.21669 471 PRO B CA 1
ATOM 4611 C C . PRO B 1 491 ? 187.98982 176.30701 166.80690 1.000 13.21669 471 PRO B C 1
ATOM 4612 O O . PRO B 1 491 ? 188.90682 177.08601 166.50590 1.000 13.21669 471 PRO B O 1
ATOM 4616 N N . PRO B 1 492 ? 187.50182 175.44401 165.90290 1.000 11.85483 472 PRO B N 1
ATOM 4617 C CA . PRO B 1 492 ? 187.93982 175.58201 164.50590 1.000 11.85483 472 PRO B CA 1
ATOM 4618 C C . PRO B 1 492 ? 187.58082 176.92101 163.89090 1.000 11.85483 472 PRO B C 1
ATOM 4619 O O . PRO B 1 492 ? 188.34982 177.43901 163.07290 1.000 11.85483 472 PRO B O 1
ATOM 4623 N N . LYS B 1 493 ? 186.43582 177.50301 164.25690 1.000 10.00503 473 LYS B N 1
ATOM 4624 C CA . LYS B 1 493 ? 186.10982 178.84001 163.77190 1.000 10.00503 473 LYS B CA 1
ATOM 4625 C C . LYS B 1 493 ? 187.07582 179.87501 164.32690 1.000 10.00503 473 LYS B C 1
ATOM 4626 O O . LYS B 1 493 ? 187.43882 180.82401 163.62890 1.000 10.00503 473 LYS B O 1
ATOM 4632 N N . ARG B 1 494 ? 187.49982 179.71301 165.57990 1.000 10.87467 474 ARG B N 1
ATOM 4633 C CA . ARG B 1 494 ? 188.51682 180.59701 166.13890 1.000 10.87467 474 ARG B CA 1
ATOM 4634 C C . ARG B 1 494 ? 189.81982 180.49301 165.35290 1.000 10.87467 474 ARG B C 1
ATOM 4635 O O . ARG B 1 494 ? 190.43382 181.50901 164.99790 1.000 10.87467 474 ARG B O 1
ATOM 4643 N N . PHE B 1 495 ? 190.24282 179.26301 165.05290 1.000 11.06280 475 PHE B N 1
ATOM 4644 C CA . PHE B 1 495 ? 191.44482 179.05801 164.24890 1.000 11.06280 475 PHE B CA 1
ATOM 4645 C C . PHE B 1 495 ? 191.31282 179.73101 162.88890 1.000 11.06280 475 PHE B C 1
ATOM 4646 O O . PHE B 1 495 ? 192.20782 180.46301 162.45590 1.000 11.06280 475 PHE B O 1
ATOM 4654 N N . LEU B 1 496 ? 190.19282 179.50201 162.20390 1.000 10.09315 476 LEU B N 1
ATOM 4655 C CA . LEU B 1 496 ? 190.01482 180.04301 160.86390 1.000 10.09315 476 LEU B CA 1
ATOM 4656 C C . LEU B 1 496 ? 189.86482 181.55801 160.85990 1.000 10.09315 476 LEU B C 1
ATOM 4657 O O . LEU B 1 496 ? 190.23982 182.20001 159.87490 1.000 10.09315 476 LEU B O 1
ATOM 4662 N N . GLY B 1 497 ? 189.31982 182.14001 161.92090 1.000 10.76753 477 GLY B N 1
ATOM 4663 C CA . GLY B 1 497 ? 189.18882 183.57201 162.03890 1.000 10.76753 477 GLY B CA 1
ATOM 4664 C C . GLY B 1 497 ? 190.38782 184.27801 162.61290 1.000 10.76753 477 GLY B C 1
ATOM 4665 O O . GLY B 1 497 ? 190.39382 185.51001 162.66390 1.000 10.76753 477 GLY B O 1
ATOM 4666 N N . ALA B 1 498 ? 191.40682 183.53901 163.05590 1.000 12.83925 478 ALA B N 1
ATOM 4667 C CA . ALA B 1 498 ? 192.64682 184.17801 163.47890 1.000 12.83925 478 ALA B CA 1
ATOM 4668 C C . ALA B 1 498 ? 193.39882 184.83701 162.32890 1.000 12.83925 478 ALA B C 1
ATOM 4669 O O . ALA B 1 498 ? 194.33982 185.59101 162.58590 1.000 12.83925 478 ALA B O 1
ATOM 4671 N N . ALA B 1 499 ? 193.01782 184.57401 161.08090 1.000 11.44565 479 ALA B N 1
ATOM 4672 C CA . ALA B 1 499 ? 193.68382 185.17101 159.92990 1.000 11.44565 479 ALA B CA 1
ATOM 4673 C C . ALA B 1 499 ? 193.17482 186.59001 159.71790 1.000 11.44565 479 ALA B C 1
ATOM 4674 O O . ALA B 1 499 ? 191.97282 186.79901 159.52690 1.000 11.44565 479 ALA B O 1
ATOM 4676 N N . ARG B 1 500 ? 194.08582 187.56101 159.73090 1.000 17.87466 480 ARG B N 1
ATOM 4677 C CA . ARG B 1 500 ? 193.70282 188.96301 159.63790 1.000 17.87466 480 ARG B CA 1
ATOM 4678 C C . ARG B 1 500 ? 194.89782 189.80901 159.22790 1.000 17.87466 480 ARG B C 1
ATOM 4679 O O . ARG B 1 500 ? 195.97582 189.68501 159.81090 1.000 17.87466 480 ARG B O 1
ATOM 4687 N N . ASN B 1 501 ? 194.70082 190.66401 158.23090 1.000 19.93553 481 ASN B N 1
ATOM 4688 C CA . ASN B 1 501 ? 195.66182 191.71601 157.94490 1.000 19.93553 481 ASN B CA 1
ATOM 4689 C C . ASN B 1 501 ? 195.64982 192.73401 159.07590 1.000 19.93553 481 ASN B C 1
ATOM 4690 O O . ASN B 1 501 ? 194.65282 192.89601 159.78190 1.000 19.93553 481 ASN B O 1
ATOM 4695 N N . ILE B 1 502 ? 196.77282 193.41701 159.25890 1.000 18.88306 482 ILE B N 1
ATOM 4696 C CA . ILE B 1 502 ? 196.92182 194.39701 160.32590 1.000 18.88306 482 ILE B CA 1
ATOM 4697 C C . ILE B 1 502 ? 197.56182 195.64801 159.74490 1.000 18.88306 482 ILE B C 1
ATOM 4698 O O . ILE B 1 502 ? 198.57282 195.56001 159.04090 1.000 18.88306 482 ILE B O 1
ATOM 4703 N N . GLU B 1 503 ? 196.96982 196.81001 160.03190 1.000 25.19842 483 GLU B N 1
ATOM 4704 C CA . GLU B 1 503 ? 197.46882 198.05301 159.45690 1.000 25.19842 483 GLU B CA 1
ATOM 4705 C C . GLU B 1 503 ? 198.76382 198.51601 160.11090 1.000 25.19842 483 GLU B C 1
ATOM 4706 O O . GLU B 1 503 ? 199.58582 199.16101 159.45090 1.000 25.19842 483 GLU B O 1
ATOM 4712 N N . GLU B 1 504 ? 198.96382 198.20801 161.39490 1.000 26.42860 484 GLU B N 1
ATOM 4713 C CA . GLU B 1 504 ? 200.20882 198.58601 162.05590 1.000 26.42860 484 GLU B CA 1
ATOM 4714 C C . GLU B 1 504 ? 201.40582 197.89401 161.41590 1.000 26.42860 484 GLU B C 1
ATOM 4715 O O . GLU B 1 504 ? 202.45882 198.51301 161.22290 1.000 26.42860 484 GLU B O 1
ATOM 4721 N N . GLY B 1 505 ? 201.26482 196.61601 161.07990 1.000 22.03248 485 GLY B N 1
ATOM 4722 C CA . GLY B 1 505 ? 202.33882 195.89101 160.43290 1.000 22.03248 485 GLY B CA 1
ATOM 4723 C C . GLY B 1 505 ? 202.14682 194.39001 160.44390 1.000 22.03248 485 GLY B C 1
ATOM 4724 O O . GLY B 1 505 ? 201.69182 193.82101 161.43990 1.000 22.03248 485 GLY B O 1
ATOM 4725 N N . GLY B 1 506 ? 202.50082 193.73801 159.34590 1.000 16.28554 486 GLY B N 1
ATOM 4726 C CA . GLY B 1 506 ? 202.37082 192.30201 159.25390 1.000 16.28554 486 GLY B CA 1
ATOM 4727 C C . GLY B 1 506 ? 200.98382 191.86501 158.83690 1.000 16.28554 486 GLY B C 1
ATOM 4728 O O . GLY B 1 506 ? 200.09982 192.66801 158.52690 1.000 16.28554 486 GLY B O 1
ATOM 4729 N N . SER B 1 507 ? 200.80482 190.54701 158.82090 1.000 17.88315 487 SER B N 1
ATOM 4730 C CA . SER B 1 507 ? 199.53382 189.92801 158.47390 1.000 17.88315 487 SER B CA 1
ATOM 4731 C C . SER B 1 507 ? 199.62182 188.44701 158.79790 1.000 17.88315 487 SER B C 1
ATOM 4732 O O . SER B 1 507 ? 200.71282 187.89701 158.95790 1.000 17.88315 487 SER B O 1
ATOM 4735 N N . LEU B 1 508 ? 198.46082 187.80501 158.87890 1.000 16.57608 488 LEU B N 1
ATOM 4736 C CA . LEU B 1 508 ? 198.37482 186.36401 159.06490 1.000 16.57608 488 LEU B CA 1
ATOM 4737 C C . LEU B 1 508 ? 197.48382 185.78801 157.97690 1.000 16.57608 488 LEU B C 1
ATOM 4738 O O . LEU B 1 508 ? 196.36882 186.27101 157.76290 1.000 16.57608 488 LEU B O 1
ATOM 4743 N N . THR B 1 509 ? 197.98282 184.76801 157.28690 1.000 29.41521 489 THR B N 1
ATOM 4744 C CA . THR B 1 509 ? 197.28682 184.13401 156.17790 1.000 29.41521 489 THR B CA 1
ATOM 4745 C C . THR B 1 509 ? 197.05082 182.66701 156.49890 1.000 29.41521 489 THR B C 1
ATOM 4746 O O . THR B 1 509 ? 197.94382 181.98401 157.00590 1.000 29.41521 489 THR B O 1
ATOM 4750 N N . ILE B 1 510 ? 195.84682 182.18201 156.21090 1.000 14.69211 490 ILE B N 1
ATOM 4751 C CA . ILE B 1 510 ? 195.48682 180.79301 156.46290 1.000 14.69211 490 ILE B CA 1
ATOM 4752 C C . ILE B 1 510 ? 194.84682 180.23701 155.20090 1.000 14.69211 490 ILE B C 1
ATOM 4753 O O . ILE B 1 510 ? 193.73982 180.64401 154.83190 1.000 14.69211 490 ILE B O 1
ATOM 4758 N N . ILE B 1 511 ? 195.53782 179.31701 154.53790 1.000 15.43419 491 ILE B N 1
ATOM 4759 C CA . ILE B 1 511 ? 194.99482 178.60701 153.38290 1.000 15.43419 491 ILE B CA 1
ATOM 4760 C C . ILE B 1 511 ? 194.55782 177.24301 153.90190 1.000 15.43419 491 ILE B C 1
ATOM 4761 O O . ILE B 1 511 ? 195.33282 176.28801 153.93290 1.000 15.43419 491 ILE B O 1
ATOM 4766 N N . ALA B 1 512 ? 193.30282 177.14701 154.31990 1.000 14.22466 492 ALA B N 1
ATOM 4767 C CA . ALA B 1 512 ? 192.75882 175.91201 154.85990 1.000 14.22466 492 ALA B CA 1
ATOM 4768 C C . ALA B 1 512 ? 192.02582 175.13301 153.77590 1.000 14.22466 492 ALA B C 1
ATOM 4769 O O . ALA B 1 512 ? 191.58382 175.68701 152.76790 1.000 14.22466 492 ALA B O 1
ATOM 4771 N N . THR B 1 513 ? 191.90482 173.82901 153.99790 1.000 18.88904 493 THR B N 1
ATOM 4772 C CA . THR B 1 513 ? 191.26282 172.92101 153.05790 1.000 18.88904 493 THR B CA 1
ATOM 4773 C C . THR B 1 513 ? 190.07782 172.25401 153.73590 1.000 18.88904 493 THR B C 1
ATOM 4774 O O . THR B 1 513 ? 190.19682 171.76901 154.86490 1.000 18.88904 493 THR B O 1
ATOM 4778 N N . ALA B 1 514 ? 188.94182 172.23001 153.04790 1.000 24.28810 494 ALA B N 1
ATOM 4779 C CA . ALA B 1 514 ? 187.72082 171.62901 153.55990 1.000 24.28810 494 ALA B CA 1
ATOM 4780 C C . ALA B 1 514 ? 187.40382 170.37401 152.76290 1.000 24.28810 494 ALA B C 1
ATOM 4781 O O . ALA B 1 514 ? 187.33882 170.41801 151.52990 1.000 24.28810 494 ALA B O 1
ATOM 4783 N N . MET B 1 515 ? 187.20382 169.26201 153.46390 1.000 29.48637 495 MET B N 1
ATOM 4784 C CA . MET B 1 515 ? 186.89582 167.98901 152.82790 1.000 29.48637 495 MET B CA 1
ATOM 4785 C C . MET B 1 515 ? 185.38482 167.84201 152.70690 1.000 29.48637 495 MET B C 1
ATOM 4786 O O . MET B 1 515 ? 184.67182 167.85001 153.71490 1.000 29.48637 495 MET B O 1
ATOM 4791 N N . VAL B 1 516 ? 184.89982 167.70201 151.47590 1.000 30.72788 496 VAL B N 1
ATOM 4792 C CA . VAL B 1 516 ? 183.47782 167.57801 151.19990 1.000 30.72788 496 VAL B CA 1
ATOM 4793 C C . VAL B 1 516 ? 183.28582 166.36001 150.30790 1.000 30.72788 496 VAL B C 1
ATOM 4794 O O . VAL B 1 516 ? 184.22082 165.88401 149.66090 1.000 30.72788 496 VAL B O 1
ATOM 4798 N N . GLU B 1 517 ? 182.05382 165.84601 150.29190 1.000 38.86216 497 GLU B N 1
ATOM 4799 C CA . GLU B 1 517 ? 181.69882 164.68201 149.48090 1.000 38.86216 497 GLU B CA 1
ATOM 4800 C C . GLU B 1 517 ? 182.60082 163.49801 149.83390 1.000 38.86216 497 GLU B C 1
ATOM 4801 O O . GLU B 1 517 ? 183.15482 162.81901 148.96790 1.000 38.86216 497 GLU B O 1
ATOM 4807 N N . THR B 1 518 ? 182.78282 163.27301 151.12990 1.000 38.75717 498 THR B N 1
ATOM 4808 C CA . THR B 1 518 ? 183.61782 162.18701 151.61990 1.000 38.75717 498 THR B CA 1
ATOM 4809 C C . THR B 1 518 ? 182.81782 160.95001 151.99790 1.000 38.75717 498 THR B C 1
ATOM 4810 O O . THR B 1 518 ? 183.40182 159.97601 152.48390 1.000 38.75717 498 THR B O 1
ATOM 4814 N N . GLY B 1 519 ? 181.50382 160.96201 151.78990 1.000 47.63087 499 GLY B N 1
ATOM 4815 C CA . GLY B 1 519 ? 180.65382 159.86401 152.18590 1.000 47.63087 499 GLY B CA 1
ATOM 4816 C C . GLY B 1 519 ? 180.17182 159.92101 153.61690 1.000 47.63087 499 GLY B C 1
ATOM 4817 O O . GLY B 1 519 ? 179.36182 159.07401 154.01390 1.000 47.63087 499 GLY B O 1
ATOM 4818 N N . SER B 1 520 ? 180.63682 160.88901 154.40090 1.000 44.41331 500 SER B N 1
ATOM 4819 C CA . SER B 1 520 ? 180.23382 161.05201 155.78990 1.000 44.41331 500 SER B CA 1
ATOM 4820 C C . SER B 1 520 ? 179.47882 162.36301 155.95190 1.000 44.41331 500 SER B C 1
ATOM 4821 O O . SER B 1 520 ? 179.91582 163.40601 155.45790 1.000 44.41331 500 SER B O 1
ATOM 4824 N N . THR B 1 521 ? 178.34082 162.30101 156.64490 1.000 40.23851 501 THR B N 1
ATOM 4825 C CA . THR B 1 521 ? 177.51482 163.49201 156.81590 1.000 40.23851 501 THR B CA 1
ATOM 4826 C C . THR B 1 521 ? 178.14282 164.48401 157.78390 1.000 40.23851 501 THR B C 1
ATOM 4827 O O . THR B 1 521 ? 177.90282 165.69101 157.66890 1.000 40.23851 501 THR B O 1
ATOM 4831 N N . GLY B 1 522 ? 178.93482 164.00101 158.74290 1.000 35.41973 502 GLY B N 1
ATOM 4832 C CA . GLY B 1 522 ? 179.54782 164.90201 159.70490 1.000 35.41973 502 GLY B CA 1
ATOM 4833 C C . GLY B 1 522 ? 180.46282 165.92001 159.05390 1.000 35.41973 502 GLY B C 1
ATOM 4834 O O . GLY B 1 522 ? 180.43382 167.10401 159.39790 1.000 35.41973 502 GLY B O 1
ATOM 4835 N N . ASP B 1 523 ? 181.28182 165.47701 158.09990 1.000 30.39239 503 ASP B N 1
ATOM 4836 C CA . ASP B 1 523 ? 182.18082 166.39601 157.41190 1.000 30.39239 503 ASP B CA 1
ATOM 4837 C C . ASP B 1 523 ? 181.40982 167.40601 156.57190 1.000 30.39239 503 ASP B C 1
ATOM 4838 O O . ASP B 1 523 ? 181.77782 168.58601 156.51490 1.000 30.39239 503 ASP B O 1
ATOM 4843 N N . THR B 1 524 ? 180.33882 166.96301 155.90990 1.000 27.22363 504 THR B N 1
ATOM 4844 C CA . THR B 1 524 ? 179.52482 167.89001 155.13290 1.000 27.22363 504 THR B CA 1
ATOM 4845 C C . THR B 1 524 ? 178.87782 168.93601 156.02990 1.000 27.22363 504 THR B C 1
ATOM 4846 O O . THR B 1 524 ? 178.84282 170.12001 155.68490 1.000 27.22363 504 THR B O 1
ATOM 4850 N N . VAL B 1 525 ? 178.37482 168.52201 157.19390 1.000 22.92939 505 VAL B N 1
ATOM 4851 C CA . VAL B 1 525 ? 177.78982 169.48101 158.12790 1.000 22.92939 505 VAL B CA 1
ATOM 4852 C C . VAL B 1 525 ? 178.84682 170.45701 158.62890 1.000 22.92939 505 VAL B C 1
ATOM 4853 O O . VAL B 1 525 ? 178.60282 171.66801 158.71890 1.000 22.92939 505 VAL B O 1
ATOM 4857 N N . ILE B 1 526 ? 180.03482 169.94801 158.96190 1.000 21.27932 506 ILE B N 1
ATOM 4858 C CA . ILE B 1 526 ? 181.10182 170.81001 159.46290 1.000 21.27932 506 ILE B CA 1
ATOM 4859 C C . ILE B 1 526 ? 181.46282 171.86101 158.42390 1.000 21.27932 506 ILE B C 1
ATOM 4860 O O . ILE B 1 526 ? 181.61082 173.04601 158.74090 1.000 21.27932 506 ILE B O 1
ATOM 4865 N N . PHE B 1 527 ? 181.59782 171.44901 157.16290 1.000 21.22245 507 PHE B N 1
ATOM 4866 C CA . PHE B 1 527 ? 181.87882 172.42201 156.11290 1.000 21.22245 507 PHE B CA 1
ATOM 4867 C C . PHE B 1 527 ? 180.71982 173.39401 155.93890 1.000 21.22245 507 PHE B C 1
ATOM 4868 O O . PHE B 1 527 ? 180.93182 174.58501 155.68690 1.000 21.22245 507 PHE B O 1
ATOM 4876 N N . GLU B 1 528 ? 179.48382 172.90401 156.05690 1.000 19.45263 508 GLU B N 1
ATOM 4877 C CA . GLU B 1 528 ? 178.32382 173.76001 155.83990 1.000 19.45263 508 GLU B CA 1
ATOM 4878 C C . GLU B 1 528 ? 178.24982 174.86601 156.88290 1.000 19.45263 508 GLU B C 1
ATOM 4879 O O . GLU B 1 528 ? 177.89382 176.00501 156.56390 1.000 19.45263 508 GLU B O 1
ATOM 4885 N N . GLU B 1 529 ? 178.57582 174.55101 158.13590 1.000 17.80772 509 GLU B N 1
ATOM 4886 C CA . GLU B 1 529 ? 178.54182 175.57501 159.17290 1.000 17.80772 509 GLU B CA 1
ATOM 4887 C C . GLU B 1 529 ? 179.63982 176.62001 158.99490 1.000 17.80772 509 GLU B C 1
ATOM 4888 O O . GLU B 1 529 ? 179.53682 177.71301 159.55790 1.000 17.80772 509 GLU B O 1
ATOM 4894 N N . PHE B 1 530 ? 180.67082 176.32401 158.20790 1.000 14.49450 510 PHE B N 1
ATOM 4895 C CA . PHE B 1 530 ? 181.76682 177.25401 157.96790 1.000 14.49450 510 PHE B CA 1
ATOM 4896 C C . PHE B 1 530 ? 181.50182 178.20701 156.81590 1.000 14.49450 510 PHE B C 1
ATOM 4897 O O . PHE B 1 530 ? 182.43682 178.87901 156.36790 1.000 14.49450 510 PHE B O 1
ATOM 4905 N N . LYS B 1 531 ? 180.27482 178.28101 156.31290 1.000 16.39509 511 LYS B N 1
ATOM 4906 C CA . LYS B 1 531 ? 179.96082 179.21101 155.23790 1.000 16.39509 511 LYS B CA 1
ATOM 4907 C C . LYS B 1 531 ? 179.92282 180.63301 155.78290 1.000 16.39509 511 LYS B C 1
ATOM 4908 O O . LYS B 1 531 ? 179.49882 180.86101 156.91890 1.000 16.39509 511 LYS B O 1
ATOM 4914 N N . GLY B 1 532 ? 180.38282 181.58401 154.97690 1.000 15.03562 512 GLY B N 1
ATOM 4915 C CA . GLY B 1 532 ? 180.36682 182.97901 155.35990 1.000 15.03562 512 GLY B CA 1
ATOM 4916 C C . GLY B 1 532 ? 181.49482 183.42601 156.25990 1.000 15.03562 512 GLY B C 1
ATOM 4917 O O . GLY B 1 532 ? 181.47682 184.57401 156.71690 1.000 15.03562 512 GLY B O 1
ATOM 4918 N N . THR B 1 533 ? 182.46982 182.56101 156.54190 1.000 12.99360 513 THR B N 1
ATOM 4919 C CA . THR B 1 533 ? 183.62182 182.95401 157.34990 1.000 12.99360 513 THR B CA 1
ATOM 4920 C C . THR B 1 533 ? 184.79282 183.39001 156.47490 1.000 12.99360 513 THR B C 1
ATOM 4921 O O . THR B 1 533 ? 185.25582 184.53001 156.56690 1.000 12.99360 513 THR B O 1
ATOM 4925 N N . GLY B 1 534 ? 185.28082 182.49401 155.62390 1.000 12.43992 514 GLY B N 1
ATOM 4926 C CA . GLY B 1 534 ? 186.38482 182.84201 154.75490 1.000 12.43992 514 GLY B CA 1
ATOM 4927 C C . GLY B 1 534 ? 185.94282 183.72401 153.60490 1.000 12.43992 514 GLY B C 1
ATOM 4928 O O . GLY B 1 534 ? 184.81782 183.63801 153.11490 1.000 12.43992 514 GLY B O 1
ATOM 4929 N N . ASN B 1 535 ? 186.85282 184.58901 153.16790 1.000 15.31646 515 ASN B N 1
ATOM 4930 C CA . ASN B 1 535 ? 186.59582 185.49601 152.06190 1.000 15.31646 515 ASN B CA 1
ATOM 4931 C C . ASN B 1 535 ? 187.32182 185.08901 150.78890 1.000 15.31646 515 ASN B C 1
ATOM 4932 O O . ASN B 1 535 ? 187.51082 185.92301 149.89990 1.000 15.31646 515 ASN B O 1
ATOM 4937 N N . ALA B 1 536 ? 187.75182 183.83401 150.69290 1.000 17.26802 516 ALA B N 1
ATOM 4938 C CA . ALA B 1 536 ? 188.29682 183.29501 149.45490 1.000 17.26802 516 ALA B CA 1
ATOM 4939 C C . ALA B 1 536 ? 188.01182 181.80501 149.43190 1.000 17.26802 516 ALA B C 1
ATOM 4940 O O . ALA B 1 536 ? 188.24182 181.11901 150.42990 1.000 17.26802 516 ALA B O 1
ATOM 4942 N N . GLU B 1 537 ? 187.50782 181.30801 148.30790 1.000 22.91757 517 GLU B N 1
ATOM 4943 C CA . GLU B 1 537 ? 187.16282 179.90101 148.19890 1.000 22.91757 517 GLU B CA 1
ATOM 4944 C C . GLU B 1 537 ? 187.53882 179.38001 146.82290 1.000 22.91757 517 GLU B C 1
ATOM 4945 O O . GLU B 1 537 ? 187.24882 180.01501 145.80690 1.000 22.91757 517 GLU B O 1
ATOM 4951 N N . LEU B 1 538 ? 188.18882 178.21901 146.80290 1.000 24.89141 518 LEU B N 1
ATOM 4952 C CA . LEU B 1 538 ? 188.53082 177.52101 145.56990 1.000 24.89141 518 LEU B CA 1
ATOM 4953 C C . LEU B 1 538 ? 187.93382 176.12801 145.63790 1.000 24.89141 518 LEU B C 1
ATOM 4954 O O . LEU B 1 538 ? 188.29882 175.34201 146.51590 1.000 24.89141 518 LEU B O 1
ATOM 4959 N N . LYS B 1 539 ? 187.02682 175.81901 144.71990 1.000 29.86529 519 LYS B N 1
ATOM 4960 C CA . LYS B 1 539 ? 186.31982 174.54601 144.73090 1.000 29.86529 519 LYS B CA 1
ATOM 4961 C C . LYS B 1 539 ? 186.86982 173.64501 143.63390 1.000 29.86529 519 LYS B C 1
ATOM 4962 O O . LYS B 1 539 ? 186.87782 174.02401 142.45790 1.000 29.86529 519 LYS B O 1
ATOM 4968 N N . LEU B 1 540 ? 187.31882 172.45801 144.02290 1.000 31.80043 520 LEU B N 1
ATOM 4969 C CA . LEU B 1 540 ? 187.75682 171.43901 143.08390 1.000 31.80043 520 LEU B CA 1
ATOM 4970 C C . LEU B 1 540 ? 186.63182 170.43901 142.85490 1.000 31.80043 520 LEU B C 1
ATOM 4971 O O . LEU B 1 540 ? 185.82282 170.17201 143.74590 1.000 31.80043 520 LEU B O 1
ATOM 4976 N N . ASP B 1 541 ? 186.57982 169.89201 141.64590 1.000 43.82152 521 ASP B N 1
ATOM 4977 C CA . ASP B 1 541 ? 185.51182 168.98801 141.24190 1.000 43.82152 521 ASP B CA 1
ATOM 4978 C C . ASP B 1 541 ? 186.04382 167.56601 141.15190 1.000 43.82152 521 ASP B C 1
ATOM 4979 O O . ASP B 1 541 ? 187.08882 167.32701 140.53890 1.000 43.82152 521 ASP B O 1
ATOM 4984 N N . ARG B 1 542 ? 185.32182 166.62901 141.76990 1.000 47.50114 522 ARG B N 1
ATOM 4985 C CA . ARG B 1 542 ? 185.72282 165.22701 141.72390 1.000 47.50114 522 ARG B CA 1
ATOM 4986 C C . ARG B 1 542 ? 185.65682 164.67801 140.30590 1.000 47.50114 522 ARG B C 1
ATOM 4987 O O . ARG B 1 542 ? 186.52282 163.89601 139.89690 1.000 47.50114 522 ARG B O 1
ATOM 4995 N N . LYS B 1 543 ? 184.63182 165.06901 139.54490 1.000 51.24849 523 LYS B N 1
ATOM 4996 C CA . LYS B 1 543 ? 184.46582 164.54401 138.19390 1.000 51.24849 523 LYS B CA 1
ATOM 4997 C C . LYS B 1 543 ? 185.62182 164.95201 137.29090 1.000 51.24849 523 LYS B C 1
ATOM 4998 O O . LYS B 1 543 ? 186.13582 164.13101 136.52290 1.000 51.24849 523 LYS B O 1
ATOM 5004 N N . ILE B 1 544 ? 186.04882 166.21601 137.36590 1.000 46.59070 524 ILE B N 1
ATOM 5005 C CA . ILE B 1 544 ? 187.18782 166.65701 136.56990 1.000 46.59070 524 ILE B CA 1
ATOM 5006 C C . ILE B 1 544 ? 188.46882 165.95701 136.99890 1.000 46.59070 524 ILE B C 1
ATOM 5007 O O . ILE B 1 544 ? 189.38682 165.79901 136.18690 1.000 46.59070 524 ILE B O 1
ATOM 5012 N N . ALA B 1 545 ? 188.55882 165.53501 138.25990 1.000 48.73045 525 ALA B N 1
ATOM 5013 C CA . ALA B 1 545 ? 189.70782 164.74601 138.68990 1.000 48.73045 525 ALA B CA 1
ATOM 5014 C C . ALA B 1 545 ? 189.74382 163.39601 137.98390 1.000 48.73045 525 ALA B C 1
ATOM 5015 O O . ALA B 1 545 ? 190.82182 162.89701 137.64390 1.000 48.73045 525 ALA B O 1
ATOM 5017 N N . GLU B 1 546 ? 188.57582 162.78701 137.76490 1.000 52.97092 526 GLU B N 1
ATOM 5018 C CA . GLU B 1 546 ? 188.52382 161.51301 137.05590 1.000 52.97092 526 GLU B CA 1
ATOM 5019 C C . GLU B 1 546 ? 188.98182 161.66401 135.61090 1.000 52.97092 526 GLU B C 1
ATOM 5020 O O . GLU B 1 546 ? 189.65682 160.77901 135.07290 1.000 52.97092 526 GLU B O 1
ATOM 5026 N N . ARG B 1 547 ? 188.62982 162.77901 134.96790 1.000 49.13025 527 ARG B N 1
ATOM 5027 C CA . ARG B 1 547 ? 189.03982 163.02001 133.59090 1.000 49.13025 527 ARG B CA 1
ATOM 5028 C C . ARG B 1 547 ? 190.52282 163.33501 133.46490 1.000 49.13025 527 ARG B C 1
ATOM 5029 O O . ARG B 1 547 ? 191.00582 163.50001 132.33990 1.000 49.13025 527 ARG B O 1
ATOM 5037 N N . ARG B 1 548 ? 191.24382 163.43001 134.58290 1.000 48.42159 528 ARG B N 1
ATOM 5038 C CA . ARG B 1 548 ? 192.66982 163.75701 134.58790 1.000 48.42159 528 ARG B CA 1
ATOM 5039 C C . ARG B 1 548 ? 192.93582 165.08701 133.88790 1.000 48.42159 528 ARG B C 1
ATOM 5040 O O . ARG B 1 548 ? 193.91082 165.24101 133.15090 1.000 48.42159 528 ARG B O 1
ATOM 5048 N N . VAL B 1 549 ? 192.05082 166.05001 134.11290 1.000 45.35162 529 VAL B N 1
ATOM 5049 C CA . VAL B 1 549 ? 192.25082 167.43301 133.69990 1.000 45.35162 529 VAL B CA 1
ATOM 5050 C C . VAL B 1 549 ? 192.50582 168.22001 134.97690 1.000 45.35162 529 VAL B C 1
ATOM 5051 O O . VAL B 1 549 ? 191.56982 168.55201 135.71090 1.000 45.35162 529 VAL B O 1
ATOM 5055 N N . PHE B 1 550 ? 193.76682 168.51601 135.24890 1.000 38.85939 530 PHE B N 1
ATOM 5056 C CA . PHE B 1 550 ? 194.17582 169.13701 136.49390 1.000 38.85939 530 PHE B CA 1
ATOM 5057 C C . PHE B 1 550 ? 194.60582 170.58001 136.26390 1.000 38.85939 530 PHE B C 1
ATOM 5058 O O . PHE B 1 550 ? 195.04082 170.93901 135.16490 1.000 38.85939 530 PHE B O 1
ATOM 5066 N N . PRO B 1 551 ? 194.50882 171.44801 137.28890 1.000 36.03833 531 PRO B N 1
ATOM 5067 C CA . PRO B 1 551 ? 194.21382 171.20601 138.70890 1.000 36.03833 531 PRO B CA 1
ATOM 5068 C C . PRO B 1 551 ? 192.75982 170.86301 139.03890 1.000 36.03833 531 PRO B C 1
ATOM 5069 O O . PRO B 1 551 ? 192.46482 170.59301 140.20290 1.000 36.03833 531 PRO B O 1
ATOM 5073 N N . ALA B 1 552 ? 191.87982 170.87101 138.03690 1.000 36.87178 532 ALA B N 1
ATOM 5074 C CA . ALA B 1 552 ? 190.48382 170.46801 138.20290 1.000 36.87178 532 ALA B CA 1
ATOM 5075 C C . ALA B 1 552 ? 189.75882 171.37201 139.19990 1.000 36.87178 532 ALA B C 1
ATOM 5076 O O . ALA B 1 552 ? 189.30282 170.93801 140.25890 1.000 36.87178 532 ALA B O 1
ATOM 5078 N N . VAL B 1 553 ? 189.66382 172.64501 138.84290 1.000 34.61225 533 VAL B N 1
ATOM 5079 C CA . VAL B 1 553 ? 188.95682 173.62801 139.65290 1.000 34.61225 533 VAL B CA 1
ATOM 5080 C C . VAL B 1 553 ? 187.57182 173.84601 139.06690 1.000 34.61225 533 VAL B C 1
ATOM 5081 O O . VAL B 1 553 ? 187.35482 173.72301 137.85590 1.000 34.61225 533 VAL B O 1
ATOM 5085 N N . ASP B 1 554 ? 186.61782 174.15801 139.93790 1.000 37.07000 534 ASP B N 1
ATOM 5086 C CA . ASP B 1 554 ? 185.29182 174.59501 139.51890 1.000 37.07000 534 ASP B CA 1
ATOM 5087 C C . ASP B 1 554 ? 185.31382 176.11601 139.45190 1.000 37.07000 534 ASP B C 1
ATOM 5088 O O . ASP B 1 554 ? 185.33182 176.79001 140.48690 1.000 37.07000 534 ASP B O 1
ATOM 5093 N N . VAL B 1 555 ? 185.32082 176.65601 138.23290 1.000 35.77085 535 VAL B N 1
ATOM 5094 C CA . VAL B 1 555 ? 185.64682 178.06601 138.04190 1.000 35.77085 535 VAL B CA 1
ATOM 5095 C C . VAL B 1 555 ? 184.60282 178.96001 138.70090 1.000 35.77085 535 VAL B C 1
ATOM 5096 O O . VAL B 1 555 ? 184.93882 179.89101 139.44090 1.000 35.77085 535 VAL B O 1
ATOM 5100 N N . ASN B 1 556 ? 183.32782 178.69101 138.45190 1.000 35.43319 536 ASN B N 1
ATOM 5101 C CA . ASN B 1 556 ? 182.30282 179.64301 138.86290 1.000 35.43319 536 ASN B CA 1
ATOM 5102 C C . ASN B 1 556 ? 181.99682 179.55401 140.35890 1.000 35.43319 536 ASN B C 1
ATOM 5103 O O . ASN B 1 556 ? 181.81882 180.59801 140.99790 1.000 35.43319 536 ASN B O 1
ATOM 5108 N N . PRO B 1 557 ? 181.90882 178.36101 140.95990 1.000 32.54007 537 PRO B N 1
ATOM 5109 C CA . PRO B 1 557 ? 181.78982 178.30901 142.42490 1.000 32.54007 537 PRO B CA 1
ATOM 5110 C C . PRO B 1 557 ? 182.92982 178.99201 143.15690 1.000 32.54007 537 PRO B C 1
ATOM 5111 O O . PRO B 1 557 ? 182.73582 179.44001 144.29290 1.000 32.54007 537 PRO B O 1
ATOM 5115 N N . SER B 1 558 ? 184.10782 179.08801 142.54990 1.000 29.47495 538 SER B N 1
ATOM 5116 C CA . SER B 1 558 ? 185.30682 179.55701 143.22390 1.000 29.47495 538 SER B CA 1
ATOM 5117 C C . SER B 1 558 ? 185.55282 181.03301 142.94590 1.000 29.47495 538 SER B C 1
ATOM 5118 O O . SER B 1 558 ? 185.13782 181.57001 141.91490 1.000 29.47495 538 SER B O 1
ATOM 5121 N N . GLY B 1 559 ? 186.23582 181.68001 143.88190 1.000 23.49851 539 GLY B N 1
ATOM 5122 C CA . GLY B 1 559 ? 186.57482 183.07801 143.73590 1.000 23.49851 539 GLY B CA 1
ATOM 5123 C C . GLY B 1 559 ? 187.07882 183.63901 145.04990 1.000 23.49851 539 GLY B C 1
ATOM 5124 O O . GLY B 1 559 ? 187.24682 182.91501 146.03290 1.000 23.49851 539 GLY B O 1
ATOM 5125 N N . THR B 1 560 ? 187.31482 184.94801 145.04490 1.000 19.52726 540 THR B N 1
ATOM 5126 C CA . THR B 1 560 ? 187.72982 185.67301 146.23590 1.000 19.52726 540 THR B CA 1
ATOM 5127 C C . THR B 1 560 ? 186.80682 186.86501 146.43990 1.000 19.52726 540 THR B C 1
ATOM 5128 O O . THR B 1 560 ? 186.24682 187.40901 145.48490 1.000 19.52726 540 THR B O 1
ATOM 5132 N N . ARG B 1 561 ? 186.63882 187.25801 147.69990 1.000 19.20788 541 ARG B N 1
ATOM 5133 C CA . ARG B 1 561 ? 185.66282 188.27501 148.06790 1.000 19.20788 541 ARG B CA 1
ATOM 5134 C C . ARG B 1 561 ? 186.25482 189.66501 147.88090 1.000 19.20788 541 ARG B C 1
ATOM 5135 O O . ARG B 1 561 ? 187.23582 190.02201 148.54190 1.000 19.20788 541 ARG B O 1
ATOM 5143 N N . LYS B 1 562 ? 185.64382 190.44101 146.98490 1.000 22.56848 542 LYS B N 1
ATOM 5144 C CA . LYS B 1 562 ? 185.97882 191.84401 146.72990 1.000 22.56848 542 LYS B CA 1
ATOM 5145 C C . LYS B 1 562 ? 187.48982 192.04501 146.56690 1.000 22.56848 542 LYS B C 1
ATOM 5146 O O . LYS B 1 562 ? 188.16782 192.68401 147.37190 1.000 22.56848 542 LYS B O 1
ATOM 5152 N N . ASP B 1 563 ? 188.00482 191.47001 145.48490 1.000 27.87504 543 ASP B N 1
ATOM 5153 C CA . ASP B 1 563 ? 189.38982 191.64701 145.07490 1.000 27.87504 543 ASP B CA 1
ATOM 5154 C C . ASP B 1 563 ? 189.63782 192.98701 144.40090 1.000 27.87504 543 ASP B C 1
ATOM 5155 O O . ASP B 1 563 ? 190.66982 193.14901 143.74390 1.000 27.87504 543 ASP B O 1
ATOM 5160 N N . GLU B 1 564 ? 188.71482 193.94101 144.53590 1.000 28.69619 544 GLU B N 1
ATOM 5161 C CA . GLU B 1 564 ? 188.91182 195.26501 143.96190 1.000 28.69619 544 GLU B CA 1
ATOM 5162 C C . GLU B 1 564 ? 190.14982 195.94901 144.51590 1.000 28.69619 544 GLU B C 1
ATOM 5163 O O . GLU B 1 564 ? 190.68282 196.86001 143.87390 1.000 28.69619 544 GLU B O 1
ATOM 5169 N N . LEU B 1 565 ? 190.62282 195.52501 145.68590 1.000 26.91801 545 LEU B N 1
ATOM 5170 C CA . LEU B 1 565 ? 191.70282 196.20501 146.38490 1.000 26.91801 545 LEU B CA 1
ATOM 5171 C C . LEU B 1 565 ? 193.07682 195.69401 145.96790 1.000 26.91801 545 LEU B C 1
ATOM 5172 O O . LEU B 1 565 ? 193.95782 196.48801 145.62490 1.000 26.91801 545 LEU B O 1
ATOM 5177 N N . LEU B 1 566 ? 193.27582 194.37601 145.98990 1.000 25.70957 546 LEU B N 1
ATOM 5178 C CA . LEU B 1 566 ? 194.58982 193.80801 145.71390 1.000 25.70957 546 LEU B CA 1
ATOM 5179 C C . LEU B 1 566 ? 194.88282 193.66101 144.22490 1.000 25.70957 546 LEU B C 1
ATOM 5180 O O . LEU B 1 566 ? 196.00082 193.27901 143.86490 1.000 25.70957 546 LEU B O 1
ATOM 5185 N N . LEU B 1 567 ? 193.91882 193.94701 143.35790 1.000 33.16109 547 LEU B N 1
ATOM 5186 C CA . LEU B 1 567 ? 194.14882 193.92301 141.92190 1.000 33.16109 547 LEU B CA 1
ATOM 5187 C C . LEU B 1 567 ? 194.17882 195.33901 141.36090 1.000 33.16109 547 LEU B C 1
ATOM 5188 O O . LEU B 1 567 ? 193.44882 196.22501 141.81290 1.000 33.16109 547 LEU B O 1
ATOM 5193 N N . SER B 1 568 ? 195.03682 195.54601 140.36590 1.000 46.40153 548 SER B N 1
ATOM 5194 C CA . SER B 1 568 ? 195.06782 196.81801 139.66690 1.000 46.40153 548 SER B CA 1
ATOM 5195 C C . SER B 1 568 ? 193.78082 197.00001 138.86290 1.000 46.40153 548 SER B C 1
ATOM 5196 O O . SER B 1 568 ? 193.19282 196.02201 138.39490 1.000 46.40153 548 SER B O 1
ATOM 5199 N N . PRO B 1 569 ? 193.31482 198.24301 138.70090 1.000 46.87664 549 PRO B N 1
ATOM 5200 C CA . PRO B 1 569 ? 192.02482 198.45101 138.01290 1.000 46.87664 549 PRO B CA 1
ATOM 5201 C C . PRO B 1 569 ? 191.96882 197.85901 136.61290 1.000 46.87664 549 PRO B C 1
ATOM 5202 O O . PRO B 1 569 ? 190.95382 197.25401 136.23890 1.000 46.87664 549 PRO B O 1
ATOM 5206 N N . ASP B 1 570 ? 193.03982 197.99801 135.82990 1.000 47.34734 550 ASP B N 1
ATOM 5207 C CA . ASP B 1 570 ? 193.05882 197.40001 134.49890 1.000 47.34734 550 ASP B CA 1
ATOM 5208 C C . ASP B 1 570 ? 193.06782 195.88001 134.58790 1.000 47.34734 550 ASP B C 1
ATOM 5209 O O . ASP B 1 570 ? 192.31482 195.19601 133.87990 1.000 47.34734 550 ASP B O 1
ATOM 5214 N N . GLU B 1 571 ? 193.91582 195.33501 135.46190 1.000 43.65521 551 GLU B N 1
ATOM 5215 C CA . GLU B 1 571 ? 193.93282 193.89301 135.66290 1.000 43.65521 551 GLU B CA 1
ATOM 5216 C C . GLU B 1 571 ? 192.60382 193.40901 136.22190 1.000 43.65521 551 GLU B C 1
ATOM 5217 O O . GLU B 1 571 ? 192.13682 192.32401 135.86990 1.000 43.65521 551 GLU B O 1
ATOM 5223 N N . PHE B 1 572 ? 191.97882 194.20501 137.08990 1.000 40.85859 552 PHE B N 1
ATOM 5224 C CA . PHE B 1 572 ? 190.65582 193.85501 137.59890 1.000 40.85859 552 PHE B CA 1
ATOM 5225 C C . PHE B 1 572 ? 189.63682 193.76001 136.47090 1.000 40.85859 552 PHE B C 1
ATOM 5226 O O . PHE B 1 572 ? 188.84682 192.80801 136.41390 1.000 40.85859 552 PHE B O 1
ATOM 5234 N N . ALA B 1 573 ? 189.63782 194.74101 135.56490 1.000 42.26934 553 ALA B N 1
ATOM 5235 C CA . ALA B 1 573 ? 188.69982 194.71401 134.44690 1.000 42.26934 553 ALA B CA 1
ATOM 5236 C C . ALA B 1 573 ? 188.93882 193.50301 133.55490 1.000 42.26934 553 ALA B C 1
ATOM 5237 O O . ALA B 1 573 ? 187.98682 192.83401 133.13390 1.000 42.26934 553 ALA B O 1
ATOM 5239 N N . ILE B 1 574 ? 190.20482 193.19701 133.26290 1.000 39.50361 554 ILE B N 1
ATOM 5240 C CA . ILE B 1 574 ? 190.50082 192.03801 132.42390 1.000 39.50361 554 ILE B CA 1
ATOM 5241 C C . ILE B 1 574 ? 190.07182 190.74801 133.11690 1.000 39.50361 554 ILE B C 1
ATOM 5242 O O . ILE B 1 574 ? 189.48382 189.85401 132.49190 1.000 39.50361 554 ILE B O 1
ATOM 5247 N N . VAL B 1 575 ? 190.35582 190.63001 134.41590 1.000 37.32545 555 VAL B N 1
ATOM 5248 C CA . VAL B 1 575 ? 190.01782 189.41401 135.14790 1.000 37.32545 555 VAL B CA 1
ATOM 5249 C C . VAL B 1 575 ? 188.51182 189.21101 135.18590 1.000 37.32545 555 VAL B C 1
ATOM 5250 O O . VAL B 1 575 ? 188.02482 188.08701 135.03990 1.000 37.32545 555 VAL B O 1
ATOM 5254 N N . HIS B 1 576 ? 187.74182 190.28401 135.37690 1.000 40.92924 556 HIS B N 1
ATOM 5255 C CA . HIS B 1 576 ? 186.29382 190.09701 135.37490 1.000 40.92924 556 HIS B CA 1
ATOM 5256 C C . HIS B 1 576 ? 185.71482 189.90701 133.97990 1.000 40.92924 556 HIS B C 1
ATOM 5257 O O . HIS B 1 576 ? 184.67782 189.25301 133.84090 1.000 40.92924 556 HIS B O 1
ATOM 5264 N N . LYS B 1 577 ? 186.36282 190.42301 132.93590 1.000 36.70112 557 LYS B N 1
ATOM 5265 C CA . LYS B 1 577 ? 185.95382 190.03701 131.58890 1.000 36.70112 557 LYS B CA 1
ATOM 5266 C C . LYS B 1 577 ? 186.13782 188.53801 131.38590 1.000 36.70112 557 LYS B C 1
ATOM 5267 O O . LYS B 1 577 ? 185.24882 187.85301 130.85690 1.000 36.70112 557 LYS B O 1
ATOM 5273 N N . LEU B 1 578 ? 187.27782 188.00901 131.83290 1.000 35.76881 558 LEU B N 1
ATOM 5274 C CA . LEU B 1 578 ? 187.51282 186.57101 131.76690 1.000 35.76881 558 LEU B CA 1
ATOM 5275 C C . LEU B 1 578 ? 186.50282 185.80401 132.61190 1.000 35.76881 558 LEU B C 1
ATOM 5276 O O . LEU B 1 578 ? 186.00782 184.75101 132.19790 1.000 35.76881 558 LEU B O 1
ATOM 5281 N N . ARG B 1 579 ? 186.19182 186.31201 133.80490 1.000 33.29356 559 ARG B N 1
ATOM 5282 C CA . ARG B 1 579 ? 185.23582 185.63701 134.67490 1.000 33.29356 559 ARG B CA 1
ATOM 5283 C C . ARG B 1 579 ? 183.84682 185.61501 134.05490 1.000 33.29356 559 ARG B C 1
ATOM 5284 O O . ARG B 1 579 ? 183.12282 184.62401 134.18490 1.000 33.29356 559 ARG B O 1
ATOM 5292 N N . ARG B 1 580 ? 183.45482 186.69201 133.37690 1.000 39.86970 560 ARG B N 1
ATOM 5293 C CA . ARG B 1 580 ? 182.16982 186.70001 132.68990 1.000 39.86970 560 ARG B CA 1
ATOM 5294 C C . ARG B 1 580 ? 182.14882 185.68401 131.55190 1.000 39.86970 560 ARG B C 1
ATOM 5295 O O . ARG B 1 580 ? 181.21582 184.87501 131.44390 1.000 39.86970 560 ARG B O 1
ATOM 5303 N N . VAL B 1 581 ? 183.17882 185.69701 130.69890 1.000 36.51675 561 VAL B N 1
ATOM 5304 C CA . VAL B 1 581 ? 183.17882 184.77001 129.56990 1.000 36.51675 561 VAL B CA 1
ATOM 5305 C C . VAL B 1 581 ? 183.34282 183.32701 130.02790 1.000 36.51675 561 VAL B C 1
ATOM 5306 O O . VAL B 1 581 ? 183.01782 182.40401 129.27490 1.000 36.51675 561 VAL B O 1
ATOM 5310 N N . LEU B 1 582 ? 183.84082 183.10201 131.24290 1.000 35.49737 562 LEU B N 1
ATOM 5311 C CA . LEU B 1 582 ? 183.91382 181.75401 131.78990 1.000 35.49737 562 LEU B CA 1
ATOM 5312 C C . LEU B 1 582 ? 182.62482 181.33201 132.47690 1.000 35.49737 562 LEU B C 1
ATOM 5313 O O . LEU B 1 582 ? 182.26982 180.14901 132.43890 1.000 35.49737 562 LEU B O 1
ATOM 5318 N N . SER B 1 583 ? 181.91882 182.26801 133.11190 1.000 36.77958 563 SER B N 1
ATOM 5319 C CA . SER B 1 583 ? 180.62482 181.95501 133.69990 1.000 36.77958 563 SER B CA 1
ATOM 5320 C C . SER B 1 583 ? 179.55582 181.75501 132.63990 1.000 36.77958 563 SER B C 1
ATOM 5321 O O . SER B 1 583 ? 178.53082 181.12601 132.92290 1.000 36.77958 563 SER B O 1
ATOM 5324 N N . GLY B 1 584 ? 179.76582 182.28401 131.43390 1.000 42.17334 564 GLY B N 1
ATOM 5325 C CA . GLY B 1 584 ? 178.85482 181.97701 130.34390 1.000 42.17334 564 GLY B CA 1
ATOM 5326 C C . GLY B 1 584 ? 178.82582 180.49701 130.00990 1.000 42.17334 564 GLY B C 1
ATOM 5327 O O . GLY B 1 584 ? 177.77582 179.94801 129.66790 1.000 42.17334 564 GLY B O 1
ATOM 5328 N N . LEU B 1 585 ? 179.97282 179.83001 130.11290 1.000 45.17149 565 LEU B N 1
ATOM 5329 C CA . LEU B 1 585 ? 180.07782 178.41701 129.78590 1.000 45.17149 565 LEU B CA 1
ATOM 5330 C C . LEU B 1 585 ? 179.72082 177.55701 130.99690 1.000 45.17149 565 LEU B C 1
ATOM 5331 O O . LEU B 1 585 ? 179.34382 178.05301 132.06190 1.000 45.17149 565 LEU B O 1
ATOM 5336 N N . ASP B 1 586 ? 179.84282 176.24501 130.82690 1.000 55.25392 566 ASP B N 1
ATOM 5337 C CA . ASP B 1 586 ? 179.56682 175.28901 131.88690 1.000 55.25392 566 ASP B CA 1
ATOM 5338 C C . ASP B 1 586 ? 180.86482 175.02701 132.65490 1.000 55.25392 566 ASP B C 1
ATOM 5339 O O . ASP B 1 586 ? 181.85782 175.73501 132.48190 1.000 55.25392 566 ASP B O 1
ATOM 5344 N N . SER B 1 587 ? 180.87482 174.00701 133.51490 1.000 54.60239 567 SER B N 1
ATOM 5345 C CA . SER B 1 587 ? 182.05382 173.73601 134.33390 1.000 54.60239 567 SER B CA 1
ATOM 5346 C C . SER B 1 587 ? 183.19782 173.17001 133.49890 1.000 54.60239 567 SER B C 1
ATOM 5347 O O . SER B 1 587 ? 184.28082 173.76901 133.41790 1.000 54.60239 567 SER B O 1
ATOM 5350 N N . HIS B 1 588 ? 182.97482 172.00901 132.87690 1.000 52.66525 568 HIS B N 1
ATOM 5351 C CA . HIS B 1 588 ? 184.02482 171.33801 132.12090 1.000 52.66525 568 HIS B CA 1
ATOM 5352 C C . HIS B 1 588 ? 184.51282 172.19701 130.96190 1.000 52.66525 568 HIS B C 1
ATOM 5353 O O . HIS B 1 588 ? 185.72182 172.28401 130.71690 1.000 52.66525 568 HIS B O 1
ATOM 5360 N N . GLN B 1 589 ? 183.58782 172.84101 130.24790 1.000 52.54095 569 GLN B N 1
ATOM 5361 C CA . GLN B 1 589 ? 183.98282 173.71601 129.15190 1.000 52.54095 569 GLN B CA 1
ATOM 5362 C C . GLN B 1 589 ? 184.84982 174.86401 129.64990 1.000 52.54095 569 GLN B C 1
ATOM 5363 O O . GLN B 1 589 ? 185.86282 175.20001 129.02590 1.000 52.54095 569 GLN B O 1
ATOM 5369 N N . ALA B 1 590 ? 184.47582 175.47001 130.77990 1.000 44.92462 570 ALA B N 1
ATOM 5370 C CA . ALA B 1 590 ? 185.23682 176.60201 131.29790 1.000 44.92462 570 ALA B CA 1
ATOM 5371 C C . ALA B 1 590 ? 186.64182 176.18401 131.70490 1.000 44.92462 570 ALA B C 1
ATOM 5372 O O . ALA B 1 590 ? 187.62282 176.86001 131.37190 1.000 44.92462 570 ALA B O 1
ATOM 5374 N N . ILE B 1 591 ? 186.76382 175.06901 132.42890 1.000 44.37908 571 ILE B N 1
ATOM 5375 C CA . ILE B 1 591 ? 188.09282 174.66101 132.87490 1.000 44.37908 571 ILE B CA 1
ATOM 5376 C C . ILE B 1 591 ? 188.95282 174.24601 131.68590 1.000 44.37908 571 ILE B C 1
ATOM 5377 O O . ILE B 1 591 ? 190.14982 174.55401 131.63790 1.000 44.37908 571 ILE B O 1
ATOM 5382 N N . ASP B 1 592 ? 188.36282 173.56901 130.69490 1.000 45.47670 572 ASP B N 1
ATOM 5383 C CA . ASP B 1 592 ? 189.13282 173.18701 129.51690 1.000 45.47670 572 ASP B CA 1
ATOM 5384 C C . ASP B 1 592 ? 189.59782 174.41401 128.73990 1.000 45.47670 572 ASP B C 1
ATOM 5385 O O . ASP B 1 592 ? 190.74782 174.47201 128.28590 1.000 45.47670 572 ASP B O 1
ATOM 5390 N N . LEU B 1 593 ? 188.71782 175.40601 128.57890 1.000 42.11241 573 LEU B N 1
ATOM 5391 C CA . LEU B 1 593 ? 189.09882 176.62401 127.87290 1.000 42.11241 573 LEU B CA 1
ATOM 5392 C C . LEU B 1 593 ? 190.20882 177.36001 128.60790 1.000 42.11241 573 LEU B C 1
ATOM 5393 O O . LEU B 1 593 ? 191.16282 177.84701 127.98490 1.000 42.11241 573 LEU B O 1
ATOM 5398 N N . LEU B 1 594 ? 190.09982 177.45801 129.93490 1.000 40.08673 574 LEU B N 1
ATOM 5399 C CA . LEU B 1 594 ? 191.14182 178.12801 130.70390 1.000 40.08673 574 LEU B CA 1
ATOM 5400 C C . LEU B 1 594 ? 192.46482 177.38901 130.58490 1.000 40.08673 574 LEU B C 1
ATOM 5401 O O . LEU B 1 594 ? 193.52082 178.01401 130.43090 1.000 40.08673 574 LEU B O 1
ATOM 5406 N N . MET B 1 595 ? 192.42782 176.05701 130.64190 1.000 40.25892 575 MET B N 1
ATOM 5407 C CA . MET B 1 595 ? 193.64982 175.27701 130.49190 1.000 40.25892 575 MET B CA 1
ATOM 5408 C C . MET B 1 595 ? 194.28582 175.51801 129.12890 1.000 40.25892 575 MET B C 1
ATOM 5409 O O . MET B 1 595 ? 195.50382 175.71201 129.02790 1.000 40.25892 575 MET B O 1
ATOM 5414 N N . SER B 1 596 ? 193.47182 175.52201 128.06990 1.000 41.54172 576 SER B N 1
ATOM 5415 C CA . SER B 1 596 ? 193.99982 175.74001 126.72790 1.000 41.54172 576 SER B CA 1
ATOM 5416 C C . SER B 1 596 ? 194.64582 177.11401 126.61190 1.000 41.54172 576 SER B C 1
ATOM 5417 O O . SER B 1 596 ? 195.78082 177.24701 126.13390 1.000 41.54172 576 SER B O 1
ATOM 5420 N N . GLN B 1 597 ? 193.94182 178.15201 127.06790 1.000 43.13086 577 GLN B N 1
ATOM 5421 C CA . GLN B 1 597 ? 194.47082 179.50401 126.93890 1.000 43.13086 577 GLN B CA 1
ATOM 5422 C C . GLN B 1 597 ? 195.71682 179.70501 127.79190 1.000 43.13086 577 GLN B C 1
ATOM 5423 O O . GLN B 1 597 ? 196.61382 180.46001 127.39990 1.000 43.13086 577 GLN B O 1
ATOM 5429 N N . LEU B 1 598 ? 195.79782 179.04701 128.95090 1.000 43.19639 578 LEU B N 1
ATOM 5430 C CA . LEU B 1 598 ? 197.00782 179.14701 129.75990 1.000 43.19639 578 LEU B CA 1
ATOM 5431 C C . LEU B 1 598 ? 198.17182 178.42201 129.09990 1.000 43.19639 578 LEU B C 1
ATOM 5432 O O . LEU B 1 598 ? 199.31282 178.89001 129.15990 1.000 43.19639 578 LEU B O 1
ATOM 5437 N N . ARG B 1 599 ? 197.90582 177.27601 128.46890 1.000 41.93232 579 ARG B N 1
ATOM 5438 C CA . ARG B 1 599 ? 198.95682 176.58001 127.73790 1.000 41.93232 579 ARG B CA 1
ATOM 5439 C C . ARG B 1 599 ? 199.39382 177.34101 126.49590 1.000 41.93232 579 ARG B C 1
ATOM 5440 O O . ARG B 1 599 ? 200.49382 177.09501 125.98990 1.000 41.93232 579 ARG B O 1
ATOM 5448 N N . LYS B 1 600 ? 198.55582 178.24901 125.98990 1.000 42.65346 580 LYS B N 1
ATOM 5449 C CA . LYS B 1 600 ? 198.92182 179.00801 124.79690 1.000 42.65346 580 LYS B CA 1
ATOM 5450 C C . LYS B 1 600 ? 200.16682 179.85801 125.03490 1.000 42.65346 580 LYS B C 1
ATOM 5451 O O . LYS B 1 600 ? 201.10282 179.84201 124.22790 1.000 42.65346 580 LYS B O 1
ATOM 5457 N N . THR B 1 601 ? 200.20082 180.60201 126.13790 1.000 44.81664 581 THR B N 1
ATOM 5458 C CA . THR B 1 601 ? 201.28982 181.53901 126.38990 1.000 44.81664 581 THR B CA 1
ATOM 5459 C C . THR B 1 601 ? 201.35382 181.84801 127.88190 1.000 44.81664 581 THR B C 1
ATOM 5460 O O . THR B 1 601 ? 200.64082 181.25101 128.69190 1.000 44.81664 581 THR B O 1
ATOM 5464 N N . LYS B 1 602 ? 202.21582 182.80001 128.23390 1.000 48.91505 582 LYS B N 1
ATOM 5465 C CA . LYS B 1 602 ? 202.41682 183.19501 129.62090 1.000 48.91505 582 LYS B CA 1
ATOM 5466 C C . LYS B 1 602 ? 201.17582 183.91001 130.16590 1.000 48.91505 582 LYS B C 1
ATOM 5467 O O . LYS B 1 602 ? 200.24182 184.24801 129.43290 1.000 48.91505 582 LYS B O 1
ATOM 5473 N N . ASN B 1 603 ? 201.17582 184.13201 131.48290 1.000 45.52360 583 ASN B N 1
ATOM 5474 C CA . ASN B 1 603 ? 200.01482 184.70801 132.15590 1.000 45.52360 583 ASN B CA 1
ATOM 5475 C C . ASN B 1 603 ? 199.76082 186.14401 131.71090 1.000 45.52360 583 ASN B C 1
ATOM 5476 O O . ASN B 1 603 ? 198.63382 186.49801 131.34690 1.000 45.52360 583 ASN B O 1
ATOM 5481 N N . ASN B 1 604 ? 200.79082 186.99201 131.74690 1.000 47.35926 584 ASN B N 1
ATOM 5482 C CA . ASN B 1 604 ? 200.60282 188.38501 131.35090 1.000 47.35926 584 ASN B CA 1
ATOM 5483 C C . ASN B 1 604 ? 200.22582 188.49201 129.87890 1.000 47.35926 584 ASN B C 1
ATOM 5484 O O . ASN B 1 604 ? 199.32782 189.26201 129.51390 1.000 47.35926 584 ASN B O 1
ATOM 5489 N N . TYR B 1 605 ? 200.89382 187.72101 129.01890 1.000 48.80473 585 TYR B N 1
ATOM 5490 C CA . TYR B 1 605 ? 200.54682 187.73801 127.60290 1.000 48.80473 585 TYR B CA 1
ATOM 5491 C C . TYR B 1 605 ? 199.12982 187.23101 127.37690 1.000 48.80473 585 TYR B C 1
ATOM 5492 O O . TYR B 1 605 ? 198.45682 187.67101 126.43890 1.000 48.80473 585 TYR B O 1
ATOM 5501 N N . GLU B 1 606 ? 198.65882 186.31701 128.22890 1.000 45.08308 586 GLU B N 1
ATOM 5502 C CA . GLU B 1 606 ? 197.27382 185.86601 128.14290 1.000 45.08308 586 GLU B CA 1
ATOM 5503 C C . GLU B 1 606 ? 196.30882 187.02301 128.36290 1.000 45.08308 586 GLU B C 1
ATOM 5504 O O . GLU B 1 606 ? 195.30782 187.15201 127.64890 1.000 45.08308 586 GLU B O 1
ATOM 5510 N N . PHE B 1 607 ? 196.59582 187.87801 129.34690 1.000 43.45469 587 PHE B N 1
ATOM 5511 C CA . PHE B 1 607 ? 195.78282 189.07201 129.54790 1.000 43.45469 587 PHE B CA 1
ATOM 5512 C C . PHE B 1 607 ? 195.89882 190.02001 128.36290 1.000 43.45469 587 PHE B C 1
ATOM 5513 O O . PHE B 1 607 ? 194.90482 190.62501 127.94590 1.000 43.45469 587 PHE B O 1
ATOM 5521 N N . LEU B 1 608 ? 197.10482 190.17301 127.81190 1.000 47.97472 588 LEU B N 1
ATOM 5522 C CA . LEU B 1 608 ? 197.24882 190.96301 126.59090 1.000 47.97472 588 LEU B CA 1
ATOM 5523 C C . LEU B 1 608 ? 196.52682 190.31401 125.41590 1.000 47.97472 588 LEU B C 1
ATOM 5524 O O . LEU B 1 608 ? 195.94282 191.01301 124.57990 1.000 47.97472 588 LEU B O 1
ATOM 5529 N N . VAL B 1 609 ? 196.56282 188.98401 125.32390 1.000 47.99471 589 VAL B N 1
ATOM 5530 C CA . VAL B 1 609 ? 195.81982 188.30601 124.26490 1.000 47.99471 589 VAL B CA 1
ATOM 5531 C C . VAL B 1 609 ? 194.31882 188.46101 124.48390 1.000 47.99471 589 VAL B C 1
ATOM 5532 O O . VAL B 1 609 ? 193.55082 188.62101 123.52790 1.000 47.99471 589 VAL B O 1
ATOM 5536 N N . GLN B 1 610 ? 193.87782 188.42901 125.74390 1.000 43.66678 590 GLN B N 1
ATOM 5537 C CA . GLN B 1 610 ? 192.45182 188.54901 126.03490 1.000 43.66678 590 GLN B CA 1
ATOM 5538 C C . GLN B 1 610 ? 191.89682 189.89201 125.57990 1.000 43.66678 590 GLN B C 1
ATOM 5539 O O . GLN B 1 610 ? 190.81882 189.95301 124.97690 1.000 43.66678 590 GLN B O 1
ATOM 5545 N N . VAL B 1 611 ? 192.61082 190.98101 125.86590 1.000 46.29346 591 VAL B N 1
ATOM 5546 C CA . VAL B 1 611 ? 192.12682 192.29201 125.45090 1.000 46.29346 591 VAL B CA 1
ATOM 5547 C C . VAL B 1 611 ? 192.24282 192.46201 123.94090 1.000 46.29346 591 VAL B C 1
ATOM 5548 O O . VAL B 1 611 ? 191.41282 193.13801 123.32090 1.000 46.29346 591 VAL B O 1
ATOM 5552 N N . SER B 1 612 ? 193.25082 191.85401 123.32290 1.000 46.06603 592 SER B N 1
ATOM 5553 C CA . SER B 1 612 ? 193.44682 191.98101 121.88290 1.000 46.06603 592 SER B CA 1
ATOM 5554 C C . SER B 1 612 ? 194.09082 190.73001 121.29990 1.000 46.06603 592 SER B C 1
ATOM 5555 O O . SER B 1 612 ? 194.98382 190.81901 120.45690 1.000 46.06603 592 SER B O 1
ATOM 5558 N N . VAL C 1 242 ? 193.57482 203.96201 193.13090 1.000 65.56383 222 VAL C N 1
ATOM 5559 C CA . VAL C 1 242 ? 192.18782 203.97501 192.68690 1.000 65.56383 222 VAL C CA 1
ATOM 5560 C C . VAL C 1 242 ? 192.10282 204.46701 191.24790 1.000 65.56383 222 VAL C C 1
ATOM 5561 O O . VAL C 1 242 ? 192.65882 205.51001 190.90490 1.000 65.56383 222 VAL C O 1
ATOM 5563 N N . VAL C 1 243 ? 191.40182 203.70801 190.40790 1.000 58.01257 223 VAL C N 1
ATOM 5564 C CA . VAL C 1 243 ? 191.23382 204.05801 189.00190 1.000 58.01257 223 VAL C CA 1
ATOM 5565 C C . VAL C 1 243 ? 189.76682 204.37401 188.74790 1.000 58.01257 223 VAL C C 1
ATOM 5566 O O . VAL C 1 243 ? 188.93282 204.26101 189.65190 1.000 58.01257 223 VAL C O 1
ATOM 5570 N N . GLN C 1 244 ? 189.43982 204.77401 187.51890 1.000 55.72152 224 GLN C N 1
ATOM 5571 C CA . GLN C 1 244 ? 188.09882 205.24301 187.17290 1.000 55.72152 224 GLN C CA 1
ATOM 5572 C C . GLN C 1 244 ? 187.56982 204.49201 185.95890 1.000 55.72152 224 GLN C C 1
ATOM 5573 O O . GLN C 1 244 ? 187.66882 204.97701 184.82290 1.000 55.72152 224 GLN C O 1
ATOM 5579 N N . PRO C 1 245 ? 187.00282 203.30501 186.15690 1.000 51.43960 225 PRO C N 1
ATOM 5580 C CA . PRO C 1 245 ? 186.37782 202.58901 185.04190 1.000 51.43960 225 PRO C CA 1
ATOM 5581 C C . PRO C 1 245 ? 185.11782 203.29101 184.55890 1.000 51.43960 225 PRO C C 1
ATOM 5582 O O . PRO C 1 245 ? 184.43982 204.00401 185.30090 1.000 51.43960 225 PRO C O 1
ATOM 5586 N N . VAL C 1 246 ? 184.81482 203.07701 183.28290 1.000 42.34836 226 VAL C N 1
ATOM 5587 C CA . VAL C 1 246 ? 183.59482 203.59001 182.66890 1.000 42.34836 226 VAL C CA 1
ATOM 5588 C C . VAL C 1 246 ? 183.14582 202.59901 181.60490 1.000 42.34836 226 VAL C C 1
ATOM 5589 O O . VAL C 1 246 ? 183.92782 202.22101 180.72690 1.000 42.34836 226 VAL C O 1
ATOM 5593 N N . ALA C 1 247 ? 181.88482 202.16801 181.68990 1.000 33.72351 227 ALA C N 1
ATOM 5594 C CA . ALA C 1 247 ? 181.38582 201.11201 180.81890 1.000 33.72351 227 ALA C CA 1
ATOM 5595 C C . ALA C 1 247 ? 179.89182 200.87901 180.98790 1.000 33.72351 227 ALA C C 1
ATOM 5596 O O . ALA C 1 247 ? 179.24482 201.53301 181.80990 1.000 33.72351 227 ALA C O 1
ATOM 5598 N N . GLY C 1 248 ? 179.33882 199.94601 180.21490 1.000 22.08024 228 GLY C N 1
ATOM 5599 C CA . GLY C 1 248 ? 177.95782 199.53501 180.38290 1.000 22.08024 228 GLY C CA 1
ATOM 5600 C C . GLY C 1 248 ? 177.87282 198.33101 181.29790 1.000 22.08024 228 GLY C C 1
ATOM 5601 O O . GLY C 1 248 ? 178.54882 197.32401 181.07790 1.000 22.08024 228 GLY C O 1
ATOM 5602 N N . ILE C 1 249 ? 177.03582 198.43701 182.32490 1.000 23.54465 229 ILE C N 1
ATOM 5603 C CA . ILE C 1 249 ? 176.90882 197.38601 183.32790 1.000 23.54465 229 ILE C CA 1
ATOM 5604 C C . ILE C 1 249 ? 176.01382 196.27401 182.79790 1.000 23.54465 229 ILE C C 1
ATOM 5605 O O . ILE C 1 249 ? 174.99282 196.52801 182.14990 1.000 23.54465 229 ILE C O 1
ATOM 5610 N N . LEU C 1 250 ? 176.40682 195.03101 183.06090 1.000 26.18346 230 LEU C N 1
ATOM 5611 C CA . LEU C 1 250 ? 175.64082 193.85601 182.67090 1.000 26.18346 230 LEU C CA 1
ATOM 5612 C C . LEU C 1 250 ? 175.26782 193.07301 183.92090 1.000 26.18346 230 LEU C C 1
ATOM 5613 O O . LEU C 1 250 ? 176.14182 192.72801 184.72290 1.000 26.18346 230 LEU C O 1
ATOM 5618 N N . ASP C 1 251 ? 173.97682 192.79201 184.08090 1.000 33.92408 231 ASP C N 1
ATOM 5619 C CA . ASP C 1 251 ? 173.44982 192.12801 185.27090 1.000 33.92408 231 ASP C CA 1
ATOM 5620 C C . ASP C 1 251 ? 173.14182 190.67701 184.92490 1.000 33.92408 231 ASP C C 1
ATOM 5621 O O . ASP C 1 251 ? 172.09982 190.37501 184.33790 1.000 33.92408 231 ASP C O 1
ATOM 5626 N N . VAL C 1 252 ? 174.05082 189.77701 185.29390 1.000 47.03700 232 VAL C N 1
ATOM 5627 C CA . VAL C 1 252 ? 173.80182 188.35401 185.12390 1.000 47.03700 232 VAL C CA 1
ATOM 5628 C C . VAL C 1 252 ? 172.69982 187.92901 186.08990 1.000 47.03700 232 VAL C C 1
ATOM 5629 O O . VAL C 1 252 ? 172.47782 188.56501 187.12890 1.000 47.03700 232 VAL C O 1
ATOM 5633 N N . LEU C 1 253 ? 171.97382 186.86501 185.72690 1.000 50.95713 233 LEU C N 1
ATOM 5634 C CA . LEU C 1 253 ? 170.83782 186.40701 186.52490 1.000 50.95713 233 LEU C CA 1
ATOM 5635 C C . LEU C 1 253 ? 171.21482 186.22301 187.99090 1.000 50.95713 233 LEU C C 1
ATOM 5636 O O . LEU C 1 253 ? 170.51582 186.70501 188.88990 1.000 50.95713 233 LEU C O 1
ATOM 5641 N N . ASP C 1 254 ? 172.32282 185.53501 188.25090 1.000 57.91308 234 ASP C N 1
ATOM 5642 C CA . ASP C 1 254 ? 172.75982 185.31701 189.61990 1.000 57.91308 234 ASP C CA 1
ATOM 5643 C C . ASP C 1 254 ? 173.25082 186.62701 190.23490 1.000 57.91308 234 ASP C C 1
ATOM 5644 O O . ASP C 1 254 ? 173.45082 187.63401 189.55190 1.000 57.91308 234 ASP C O 1
ATOM 5649 N N . ASN C 1 255 ? 173.45682 186.60301 191.55190 1.000 57.15964 235 ASN C N 1
ATOM 5650 C CA . ASN C 1 255 ? 173.73682 187.81901 192.31490 1.000 57.15964 235 ASN C CA 1
ATOM 5651 C C . ASN C 1 255 ? 175.17582 188.29701 192.09990 1.000 57.15964 235 ASN C C 1
ATOM 5652 O O . ASN C 1 255 ? 175.98082 188.40101 193.02490 1.000 57.15964 235 ASN C O 1
ATOM 5657 N N . TYR C 1 256 ? 175.48782 188.60101 190.84090 1.000 51.29500 236 TYR C N 1
ATOM 5658 C CA . TYR C 1 256 ? 176.74482 189.24801 190.49490 1.000 51.29500 236 TYR C CA 1
ATOM 5659 C C . TYR C 1 256 ? 176.57982 189.96801 189.16590 1.000 51.29500 236 TYR C C 1
ATOM 5660 O O . TYR C 1 256 ? 175.92482 189.46001 188.25290 1.000 51.29500 236 TYR C O 1
ATOM 5669 N N . ALA C 1 257 ? 177.17582 191.15301 189.06990 1.000 39.98934 237 ALA C N 1
ATOM 5670 C CA . ALA C 1 257 ? 177.10682 191.97901 187.87590 1.000 39.98934 237 ALA C CA 1
ATOM 5671 C C . ALA C 1 257 ? 178.49482 192.50001 187.53990 1.000 39.98934 237 ALA C C 1
ATOM 5672 O O . ALA C 1 257 ? 179.27882 192.82201 188.43690 1.000 39.98934 237 ALA C O 1
ATOM 5674 N N . PHE C 1 258 ? 178.79082 192.59001 186.24890 1.000 34.10650 238 PHE C N 1
ATOM 5675 C CA . PHE C 1 258 ? 180.09382 193.01901 185.77190 1.000 34.10650 238 PHE C CA 1
ATOM 5676 C C . PHE C 1 258 ? 179.97182 194.33001 185.00990 1.000 34.10650 238 PHE C C 1
ATOM 5677 O O . PHE C 1 258 ? 178.95382 194.60401 184.36990 1.000 34.10650 238 PHE C O 1
ATOM 5685 N N . VAL C 1 259 ? 181.02282 195.13701 185.08490 1.000 30.49803 239 VAL C N 1
ATOM 5686 C CA . VAL C 1 259 ? 181.12682 196.37301 184.31990 1.000 30.49803 239 VAL C CA 1
ATOM 5687 C C . VAL C 1 259 ? 182.03382 196.06901 183.13390 1.000 30.49803 239 VAL C C 1
ATOM 5688 O O . VAL C 1 259 ? 183.25682 195.99601 183.27290 1.000 30.49803 239 VAL C O 1
ATOM 5692 N N . ARG C 1 260 ? 181.43582 195.89001 181.95790 1.000 31.04560 240 ARG C N 1
ATOM 5693 C CA . ARG C 1 260 ? 182.18682 195.46601 180.78290 1.000 31.04560 240 ARG C CA 1
ATOM 5694 C C . ARG C 1 260 ? 183.02882 196.60801 180.23390 1.000 31.04560 240 ARG C C 1
ATOM 5695 O O . ARG C 1 260 ? 182.56882 197.36101 179.37190 1.000 31.04560 240 ARG C O 1
ATOM 5703 N N . THR C 1 261 ? 184.27182 196.72101 180.71290 1.000 40.33451 241 THR C N 1
ATOM 5704 C CA . THR C 1 261 ? 185.11982 197.85801 180.36590 1.000 40.33451 241 THR C CA 1
ATOM 5705 C C . THR C 1 261 ? 185.39282 197.93901 178.86890 1.000 40.33451 241 THR C C 1
ATOM 5706 O O . THR C 1 261 ? 185.62182 199.03301 178.34090 1.000 40.33451 241 THR C O 1
ATOM 5710 N N . SER C 1 262 ? 185.37382 196.80701 178.17090 1.000 38.85575 242 SER C N 1
ATOM 5711 C CA . SER C 1 262 ? 185.51082 196.80001 176.72090 1.000 38.85575 242 SER C CA 1
ATOM 5712 C C . SER C 1 262 ? 184.17282 197.19301 176.09890 1.000 38.85575 242 SER C C 1
ATOM 5713 O O . SER C 1 262 ? 183.26782 197.69101 176.77390 1.000 38.85575 242 SER C O 1
ATOM 5716 N N . GLY C 1 263 ? 184.02482 196.99001 174.79490 1.000 32.09144 243 GLY C N 1
ATOM 5717 C CA . GLY C 1 263 ? 182.75182 197.30601 174.18290 1.000 32.09144 243 GLY C CA 1
ATOM 5718 C C . GLY C 1 263 ? 181.78582 196.14201 174.21190 1.000 32.09144 243 GLY C C 1
ATOM 5719 O O . GLY C 1 263 ? 181.80482 195.28401 173.32490 1.000 32.09144 243 GLY C O 1
ATOM 5720 N N . TYR C 1 264 ? 180.93382 196.10801 175.23490 1.000 18.88833 244 TYR C N 1
ATOM 5721 C CA . TYR C 1 264 ? 179.82082 195.17101 175.37190 1.000 18.88833 244 TYR C CA 1
ATOM 5722 C C . TYR C 1 264 ? 180.24882 193.71001 175.31890 1.000 18.88833 244 TYR C C 1
ATOM 5723 O O . TYR C 1 264 ? 179.39082 192.82401 175.25590 1.000 18.88833 244 TYR C O 1
ATOM 5732 N N . LEU C 1 265 ? 181.54782 193.42801 175.35890 1.000 26.63713 245 LEU C N 1
ATOM 5733 C CA . LEU C 1 265 ? 182.05682 192.07201 175.23590 1.000 26.63713 245 LEU C CA 1
ATOM 5734 C C . LEU C 1 265 ? 182.69182 191.62901 176.54090 1.000 26.63713 245 LEU C C 1
ATOM 5735 O O . LEU C 1 265 ? 183.42682 192.40901 177.16090 1.000 26.63713 245 LEU C O 1
ATOM 5740 N N . PRO C 1 266 ? 182.43982 190.40201 176.98790 1.000 29.68872 246 PRO C N 1
ATOM 5741 C CA . PRO C 1 266 ? 183.03682 189.93501 178.24590 1.000 29.68872 246 PRO C CA 1
ATOM 5742 C C . PRO C 1 266 ? 184.55182 189.85701 178.17290 1.000 29.68872 246 PRO C C 1
ATOM 5743 O O . PRO C 1 266 ? 185.10382 189.04001 177.42890 1.000 29.68872 246 PRO C O 1
ATOM 5747 N N . GLY C 1 267 ? 185.23282 190.69901 178.94190 1.000 45.72715 247 GLY C N 1
ATOM 5748 C CA . GLY C 1 267 ? 186.67482 190.73201 178.93890 1.000 45.72715 247 GLY C CA 1
ATOM 5749 C C . GLY C 1 267 ? 187.25882 190.41901 180.29990 1.000 45.72715 247 GLY C C 1
ATOM 5750 O O . GLY C 1 267 ? 186.56882 190.46501 181.32290 1.000 45.72715 247 GLY C O 1
ATOM 5751 N N . PRO C 1 268 ? 188.54782 190.07501 180.33390 1.000 51.68577 248 PRO C N 1
ATOM 5752 C CA . PRO C 1 268 ? 189.19582 189.79601 181.62490 1.000 51.68577 248 PRO C CA 1
ATOM 5753 C C . PRO C 1 268 ? 189.18582 190.97501 182.57990 1.000 51.68577 248 PRO C C 1
ATOM 5754 O O . PRO C 1 268 ? 189.15482 190.77001 183.79990 1.000 51.68577 248 PRO C O 1
ATOM 5758 N N . HIS C 1 269 ? 189.21582 192.20601 182.06790 1.000 53.53143 249 HIS C N 1
ATOM 5759 C CA . HIS C 1 269 ? 189.23082 193.40201 182.90890 1.000 53.53143 249 HIS C CA 1
ATOM 5760 C C . HIS C 1 269 ? 187.78982 193.82401 183.18590 1.000 53.53143 249 HIS C C 1
ATOM 5761 O O . HIS C 1 269 ? 187.24782 194.74301 182.57190 1.000 53.53143 249 HIS C O 1
ATOM 5768 N N . ASP C 1 270 ? 187.16682 193.13601 184.13690 1.000 45.84778 250 ASP C N 1
ATOM 5769 C CA . ASP C 1 270 ? 185.81482 193.44301 184.57390 1.000 45.84778 250 ASP C CA 1
ATOM 5770 C C . ASP C 1 270 ? 185.83182 193.80501 186.05290 1.000 45.84778 250 ASP C C 1
ATOM 5771 O O . ASP C 1 270 ? 186.66082 193.30801 186.82090 1.000 45.84778 250 ASP C O 1
ATOM 5776 N N . VAL C 1 271 ? 184.90882 194.67801 186.44590 1.000 42.25032 251 VAL C N 1
ATOM 5777 C CA . VAL C 1 271 ? 184.99482 195.30701 187.75790 1.000 42.25032 251 VAL C CA 1
ATOM 5778 C C . VAL C 1 271 ? 184.22182 194.54501 188.83590 1.000 42.25032 251 VAL C C 1
ATOM 5779 O O . VAL C 1 271 ? 184.51782 194.69701 190.02490 1.000 42.25032 251 VAL C O 1
ATOM 5783 N N . TYR C 1 272 ? 183.24082 193.72501 188.45590 1.000 44.75396 252 TYR C N 1
ATOM 5784 C CA . TYR C 1 272 ? 182.50482 192.87701 189.39690 1.000 44.75396 252 TYR C CA 1
ATOM 5785 C C . TYR C 1 272 ? 181.83382 193.71601 190.49090 1.000 44.75396 252 TYR C C 1
ATOM 5786 O O . TYR C 1 272 ? 182.22182 193.70701 191.65990 1.000 44.75396 252 TYR C O 1
ATOM 5795 N N . VAL C 1 273 ? 180.83082 194.48201 190.06490 1.000 41.32674 253 VAL C N 1
ATOM 5796 C CA . VAL C 1 273 ? 179.99682 195.20201 191.01890 1.000 41.32674 253 VAL C CA 1
ATOM 5797 C C . VAL C 1 273 ? 179.03082 194.22701 191.68190 1.000 41.32674 253 VAL C C 1
ATOM 5798 O O . VAL C 1 273 ? 178.37382 193.41901 191.01290 1.000 41.32674 253 VAL C O 1
ATOM 5802 N N . SER C 1 274 ? 178.96682 194.27301 193.00990 1.000 50.93497 254 SER C N 1
ATOM 5803 C CA . SER C 1 274 ? 178.14282 193.33101 193.75390 1.000 50.93497 254 SER C CA 1
ATOM 5804 C C . SER C 1 274 ? 176.66182 193.64501 193.57190 1.000 50.93497 254 SER C C 1
ATOM 5805 O O . SER C 1 274 ? 176.26982 194.79201 193.34390 1.000 50.93497 254 SER C O 1
ATOM 5808 N N . MET C 1 275 ? 175.83182 192.60401 193.68090 1.000 52.33240 255 MET C N 1
ATOM 5809 C CA . MET C 1 275 ? 174.40682 192.77301 193.41090 1.000 52.33240 255 MET C CA 1
ATOM 5810 C C . MET C 1 275 ? 173.71082 193.58301 194.49690 1.000 52.33240 255 MET C C 1
ATOM 5811 O O . MET C 1 275 ? 172.73982 194.29101 194.20790 1.000 52.33240 255 MET C O 1
ATOM 5816 N N . ASN C 1 276 ? 174.17482 193.49201 195.74490 1.000 53.67424 256 ASN C N 1
ATOM 5817 C CA . ASN C 1 276 ? 173.60782 194.33801 196.78890 1.000 53.67424 256 ASN C CA 1
ATOM 5818 C C . ASN C 1 276 ? 173.86382 195.80901 196.49190 1.000 53.67424 256 ASN C C 1
ATOM 5819 O O . ASN C 1 276 ? 172.99182 196.65801 196.70690 1.000 53.67424 256 ASN C O 1
ATOM 5824 N N . MET C 1 277 ? 175.05582 196.12601 195.98490 1.000 50.72601 257 MET C N 1
ATOM 5825 C CA . MET C 1 277 ? 175.34782 197.49401 195.57590 1.000 50.72601 257 MET C CA 1
ATOM 5826 C C . MET C 1 277 ? 174.44882 197.92301 194.42290 1.000 50.72601 257 MET C C 1
ATOM 5827 O O . MET C 1 277 ? 174.01082 199.07901 194.36290 1.000 50.72601 257 MET C O 1
ATOM 5832 N N . VAL C 1 278 ? 174.16282 197.00301 193.49890 1.000 45.24977 258 VAL C N 1
ATOM 5833 C CA . VAL C 1 278 ? 173.24882 197.30101 192.39890 1.000 45.24977 258 VAL C CA 1
ATOM 5834 C C . VAL C 1 278 ? 171.86282 197.63101 192.93890 1.000 45.24977 258 VAL C C 1
ATOM 5835 O O . VAL C 1 278 ? 171.22082 198.59701 192.50990 1.000 45.24977 258 VAL C O 1
ATOM 5839 N N . ARG C 1 279 ? 171.38382 196.83001 193.89090 1.000 50.83083 259 ARG C N 1
ATOM 5840 C CA . ARG C 1 279 ? 170.06382 197.06701 194.46790 1.000 50.83083 259 ARG C CA 1
ATOM 5841 C C . ARG C 1 279 ? 170.01482 198.39301 195.21590 1.000 50.83083 259 ARG C C 1
ATOM 5842 O O . ARG C 1 279 ? 169.01582 199.11601 195.14290 1.000 50.83083 259 ARG C O 1
ATOM 5850 N N . LYS C 1 280 ? 171.07882 198.72501 195.94990 1.000 50.99132 260 LYS C N 1
ATOM 5851 C CA . LYS C 1 280 ? 171.08782 199.97201 196.70890 1.000 50.99132 260 LYS C CA 1
ATOM 5852 C C . LYS C 1 280 ? 171.13082 201.18601 195.78790 1.000 50.99132 260 LYS C C 1
ATOM 5853 O O . LYS C 1 280 ? 170.35582 202.13301 195.95890 1.000 50.99132 260 LYS C O 1
ATOM 5859 N N . ASN C 1 281 ? 172.02582 201.17701 194.79990 1.000 43.99659 261 ASN C N 1
ATOM 5860 C CA . ASN C 1 281 ? 172.18382 202.33701 193.93190 1.000 43.99659 261 ASN C CA 1
ATOM 5861 C C . ASN C 1 281 ? 171.14782 202.40101 192.81890 1.000 43.99659 261 ASN C C 1
ATOM 5862 O O . ASN C 1 281 ? 171.13082 203.38301 192.06890 1.000 43.99659 261 ASN C O 1
ATOM 5867 N N . GLY C 1 282 ? 170.29582 201.38801 192.68690 1.000 39.22008 262 GLY C N 1
ATOM 5868 C CA . GLY C 1 282 ? 169.25982 201.42701 191.67690 1.000 39.22008 262 GLY C CA 1
ATOM 5869 C C . GLY C 1 282 ? 169.74782 201.26701 190.25890 1.000 39.22008 262 GLY C C 1
ATOM 5870 O O . GLY C 1 282 ? 169.04682 201.66401 189.32590 1.000 39.22008 262 GLY C O 1
ATOM 5871 N N . MET C 1 283 ? 170.93582 200.70201 190.06690 1.000 33.54003 263 MET C N 1
ATOM 5872 C CA . MET C 1 283 ? 171.43382 200.45901 188.72090 1.000 33.54003 263 MET C CA 1
ATOM 5873 C C . MET C 1 283 ? 170.59882 199.39001 188.03490 1.000 33.54003 263 MET C C 1
ATOM 5874 O O . MET C 1 283 ? 170.26982 198.36201 188.63190 1.000 33.54003 263 MET C O 1
ATOM 5879 N N . ARG C 1 284 ? 170.24782 199.64001 186.78290 1.000 27.21304 264 ARG C N 1
ATOM 5880 C CA . ARG C 1 284 ? 169.58182 198.64701 185.95990 1.000 27.21304 264 ARG C CA 1
ATOM 5881 C C . ARG C 1 284 ? 170.63482 197.88701 185.15990 1.000 27.21304 264 ARG C C 1
ATOM 5882 O O . ARG C 1 284 ? 171.83382 197.96101 185.43790 1.000 27.21304 264 ARG C O 1
ATOM 5890 N N . ARG C 1 285 ? 170.19382 197.13601 184.16090 1.000 19.94233 265 ARG C N 1
ATOM 5891 C CA . ARG C 1 285 ? 171.08282 196.42301 183.25690 1.000 19.94233 265 ARG C CA 1
ATOM 5892 C C . ARG C 1 285 ? 171.25982 197.25401 181.99290 1.000 19.94233 265 ARG C C 1
ATOM 5893 O O . ARG C 1 285 ? 170.28382 197.54301 181.29590 1.000 19.94233 265 ARG C O 1
ATOM 5901 N N . GLY C 1 286 ? 172.49682 197.63501 181.70190 1.000 17.99755 266 GLY C N 1
ATOM 5902 C CA . GLY C 1 286 ? 172.79082 198.45701 180.54990 1.000 17.99755 266 GLY C CA 1
ATOM 5903 C C . GLY C 1 286 ? 173.09282 199.91201 180.83090 1.000 17.99755 266 GLY C C 1
ATOM 5904 O O . GLY C 1 286 ? 173.24282 200.68401 179.87790 1.000 17.99755 266 GLY C O 1
ATOM 5905 N N . ASP C 1 287 ? 173.18982 200.31201 182.09490 1.000 24.61433 267 ASP C N 1
ATOM 5906 C CA . ASP C 1 287 ? 173.52582 201.68401 182.44790 1.000 24.61433 267 ASP C CA 1
ATOM 5907 C C . ASP C 1 287 ? 175.01882 201.93301 182.28590 1.000 24.61433 267 ASP C C 1
ATOM 5908 O O . ASP C 1 287 ? 175.84182 201.07101 182.60090 1.000 24.61433 267 ASP C O 1
ATOM 5913 N N . ALA C 1 288 ? 175.36182 203.12001 181.79790 1.000 27.13685 268 ALA C N 1
ATOM 5914 C CA . ALA C 1 288 ? 176.75682 203.53501 181.76390 1.000 27.13685 268 ALA C CA 1
ATOM 5915 C C . ALA C 1 288 ? 177.20782 203.89601 183.17290 1.000 27.13685 268 ALA C C 1
ATOM 5916 O O . ALA C 1 288 ? 176.64582 204.79801 183.79890 1.000 27.13685 268 ALA C O 1
ATOM 5918 N N . VAL C 1 289 ? 178.22382 203.19901 183.67190 1.000 31.69726 269 VAL C N 1
ATOM 5919 C CA . VAL C 1 289 ? 178.65782 203.32001 185.05790 1.000 31.69726 269 VAL C CA 1
ATOM 5920 C C . VAL C 1 289 ? 180.05282 203.92601 185.06890 1.000 31.69726 269 VAL C C 1
ATOM 5921 O O . VAL C 1 289 ? 181.02582 203.26801 184.68190 1.000 31.69726 269 VAL C O 1
ATOM 5925 N N . THR C 1 290 ? 180.15582 205.17201 185.51990 1.000 38.94677 270 THR C N 1
ATOM 5926 C CA . THR C 1 290 ? 181.44682 205.84401 185.66790 1.000 38.94677 270 THR C CA 1
ATOM 5927 C C . THR C 1 290 ? 181.98782 205.69801 187.08690 1.000 38.94677 270 THR C C 1
ATOM 5928 O O . THR C 1 290 ? 182.31982 206.67701 187.74890 1.000 38.94677 270 THR C O 1
ATOM 5932 N N . GLY C 1 291 ? 182.09082 204.46301 187.56090 1.000 44.63966 271 GLY C N 1
ATOM 5933 C CA . GLY C 1 291 ? 182.48982 204.20001 188.92690 1.000 44.63966 271 GLY C CA 1
ATOM 5934 C C . GLY C 1 291 ? 183.98482 204.32701 189.13890 1.000 44.63966 271 GLY C C 1
ATOM 5935 O O . GLY C 1 291 ? 184.71582 204.89501 188.32490 1.000 44.63966 271 GLY C O 1
ATOM 5936 N N . ALA C 1 292 ? 184.43782 203.79301 190.27190 1.000 51.89285 272 ALA C N 1
ATOM 5937 C CA . ALA C 1 292 ? 185.85182 203.80201 190.62090 1.000 51.89285 272 ALA C CA 1
ATOM 5938 C C . ALA C 1 292 ? 186.16082 202.57401 191.46290 1.000 51.89285 272 ALA C C 1
ATOM 5939 O O . ALA C 1 292 ? 185.40582 202.24901 192.38390 1.000 51.89285 272 ALA C O 1
ATOM 5941 N N . VAL C 1 293 ? 187.26382 201.90101 191.14690 1.000 56.55017 273 VAL C N 1
ATOM 5942 C CA . VAL C 1 293 ? 187.70682 200.71901 191.87690 1.000 56.55017 273 VAL C CA 1
ATOM 5943 C C . VAL C 1 293 ? 189.15382 200.92001 192.30290 1.000 56.55017 273 VAL C C 1
ATOM 5944 O O . VAL C 1 293 ? 189.97782 201.42201 191.52990 1.000 56.55017 273 VAL C O 1
ATOM 5948 N N . ARG C 1 294 ? 189.45382 200.55801 193.54590 1.000 68.00625 274 ARG C N 1
ATOM 5949 C CA . ARG C 1 294 ? 190.81882 200.65301 194.04190 1.000 68.00625 274 ARG C CA 1
ATOM 5950 C C . ARG C 1 294 ? 191.70382 199.62401 193.35090 1.000 68.00625 274 ARG C C 1
ATOM 5951 O O . ARG C 1 294 ? 191.30482 198.47401 193.14990 1.000 68.00625 274 ARG C O 1
ATOM 5959 N N . VAL C 1 295 ? 192.90982 200.04801 192.98190 1.000 72.75999 275 VAL C N 1
ATOM 5960 C CA . VAL C 1 295 ? 193.83982 199.13801 192.30290 1.000 72.75999 275 VAL C CA 1
ATOM 5961 C C . VAL C 1 295 ? 194.22982 198.01501 193.25590 1.000 72.75999 275 VAL C C 1
ATOM 5962 O O . VAL C 1 295 ? 194.46282 198.27401 194.45590 1.000 72.75999 275 VAL C O 1
ATOM 5966 N N . PRO C 1 296 ? 194.27582 196.76001 192.80890 1.000 71.84654 276 PRO C N 1
ATOM 5967 C CA . PRO C 1 296 ? 194.66682 195.67101 193.71190 1.000 71.84654 276 PRO C CA 1
ATOM 5968 C C . PRO C 1 296 ? 196.07582 195.86701 194.24990 1.000 71.84654 276 PRO C C 1
ATOM 5969 O O . PRO C 1 296 ? 196.95982 196.38101 193.56090 1.000 71.84654 276 PRO C O 1
ATOM 5973 N N . LYS C 1 297 ? 196.27482 195.45601 195.49790 1.000 75.65033 277 LYS C N 1
ATOM 5974 C CA . LYS C 1 297 ? 197.56782 195.60001 196.15390 1.000 75.65033 277 LYS C CA 1
ATOM 5975 C C . LYS C 1 297 ? 198.36582 194.30201 196.08590 1.000 75.65033 277 LYS C C 1
ATOM 5976 O O . LYS C 1 297 ? 199.57582 194.31701 195.85890 1.000 75.65033 277 LYS C O 1
ATOM 5982 N N . PHE C 1 308 ? 187.10582 189.11901 190.77890 1.000 51.70103 288 PHE C N 1
ATOM 5983 C CA . PHE C 1 308 ? 187.89882 190.28601 190.40890 1.000 51.70103 288 PHE C CA 1
ATOM 5984 C C . PHE C 1 308 ? 187.86982 191.29501 191.54990 1.000 51.70103 288 PHE C C 1
ATOM 5985 O O . PHE C 1 308 ? 187.23782 191.05401 192.57690 1.000 51.70103 288 PHE C O 1
ATOM 5993 N N . ASN C 1 309 ? 188.54882 192.42001 191.37490 1.000 55.88298 289 ASN C N 1
ATOM 5994 C CA . ASN C 1 309 ? 188.54482 193.44901 192.40790 1.000 55.88298 289 ASN C CA 1
ATOM 5995 C C . ASN C 1 309 ? 187.19382 194.15101 192.43390 1.000 55.88298 289 ASN C C 1
ATOM 5996 O O . ASN C 1 309 ? 186.81582 194.78601 191.44290 1.000 55.88298 289 ASN C O 1
ATOM 6001 N N . PRO C 1 310 ? 186.44482 194.0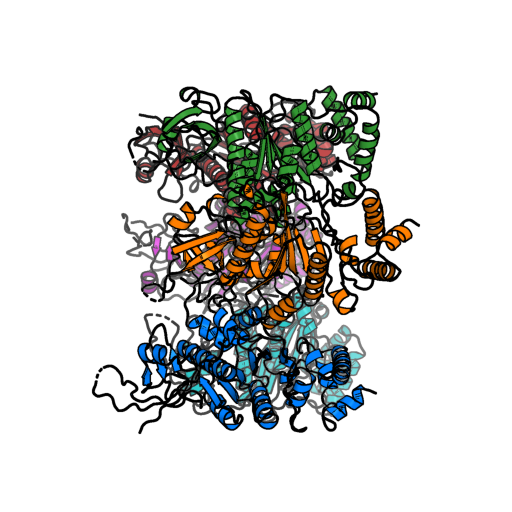7501 193.53090 1.000 53.66528 290 PRO C N 1
ATOM 6002 C CA . PRO C 1 310 ? 185.09382 194.64301 193.54090 1.000 53.66528 290 PRO C CA 1
ATOM 6003 C C . PRO C 1 310 ? 185.10982 196.15701 193.42790 1.000 53.66528 290 PRO C C 1
ATOM 6004 O O . PRO C 1 310 ? 186.02282 196.83201 193.90790 1.000 53.66528 290 PRO C O 1
ATOM 6008 N N . LEU C 1 311 ? 184.07282 196.68601 192.78490 1.000 45.53907 291 LEU C N 1
ATOM 6009 C CA . LEU C 1 311 ? 183.91382 198.12701 192.66890 1.000 45.53907 291 LEU C CA 1
ATOM 6010 C C . LEU C 1 311 ? 183.64682 198.73701 194.03990 1.000 45.53907 291 LEU C C 1
ATOM 6011 O O . LEU C 1 311 ? 183.09682 198.09101 194.93490 1.000 45.53907 291 LEU C O 1
ATOM 6016 N N . VAL C 1 312 ? 184.05382 199.99701 194.20590 1.000 47.71227 292 VAL C N 1
ATOM 6017 C CA . VAL C 1 312 ? 183.98482 200.69001 195.48690 1.000 47.71227 292 VAL C CA 1
ATOM 6018 C C . VAL C 1 312 ? 183.02482 201.87501 195.43590 1.000 47.71227 292 VAL C C 1
ATOM 6019 O O . VAL C 1 312 ? 182.10382 201.97501 196.25090 1.000 47.71227 292 VAL C O 1
ATOM 6023 N N . ARG C 1 313 ? 183.22482 202.78301 194.48390 1.000 47.22259 293 ARG C N 1
ATOM 6024 C CA . ARG C 1 313 ? 182.45782 204.01601 194.41790 1.000 47.22259 293 ARG C CA 1
ATOM 6025 C C . ARG C 1 313 ? 181.74482 204.14201 193.07890 1.000 47.22259 293 ARG C C 1
ATOM 6026 O O . ARG C 1 313 ? 182.12882 203.52401 192.08390 1.000 47.22259 293 ARG C O 1
ATOM 6034 N N . LEU C 1 314 ? 180.70082 204.96801 193.06790 1.000 45.19544 294 LEU C N 1
ATOM 6035 C CA . LEU C 1 314 ? 179.93282 205.28001 191.86390 1.000 45.19544 294 LEU C CA 1
ATOM 6036 C C . LEU C 1 314 ? 179.92182 206.79401 191.69590 1.000 45.19544 294 LEU C C 1
ATOM 6037 O O . LEU C 1 314 ? 179.11482 207.48701 192.32390 1.000 45.19544 294 LEU C O 1
ATOM 6042 N N . ASP C 1 315 ? 180.80982 207.31101 190.84790 1.000 45.07978 295 ASP C N 1
ATOM 6043 C CA . ASP C 1 315 ? 180.85882 208.75201 190.63090 1.000 45.07978 295 ASP C CA 1
ATOM 6044 C C . ASP C 1 315 ? 179.59082 209.25001 189.94590 1.000 45.07978 295 ASP C C 1
ATOM 6045 O O . ASP C 1 315 ? 178.97682 210.22701 190.38890 1.000 45.07978 295 ASP C O 1
ATOM 6050 N N . SER C 1 316 ? 179.18082 208.59001 188.86490 1.000 37.72337 296 SER C N 1
ATOM 6051 C CA . SER C 1 316 ? 177.97582 208.97201 188.14290 1.000 37.72337 296 SER C CA 1
ATOM 6052 C C . SER C 1 316 ? 177.43682 207.76001 187.40190 1.000 37.72337 296 SER C C 1
ATOM 6053 O O . SER C 1 316 ? 178.15182 206.78501 187.16490 1.000 37.72337 296 SER C O 1
ATOM 6056 N N . ILE C 1 317 ? 176.15882 207.83201 187.03590 1.000 31.76980 297 ILE C N 1
ATOM 6057 C CA . ILE C 1 317 ? 175.46882 206.75101 186.33890 1.000 31.76980 297 ILE C CA 1
ATOM 6058 C C . ILE C 1 317 ? 174.83282 207.33401 185.08590 1.000 31.76980 297 ILE C C 1
ATOM 6059 O O . ILE C 1 317 ? 173.87082 208.10601 185.17590 1.000 31.76980 297 ILE C O 1
ATOM 6064 N N . ASN C 1 318 ? 175.35882 206.95701 183.92290 1.000 28.95968 298 ASN C N 1
ATOM 6065 C CA . ASN C 1 318 ? 174.84382 207.40201 182.62990 1.000 28.95968 298 ASN C CA 1
ATOM 6066 C C . ASN C 1 318 ? 174.79482 208.92701 182.54890 1.000 28.95968 298 ASN C C 1
ATOM 6067 O O . ASN C 1 318 ? 173.84382 209.52201 182.03990 1.000 28.95968 298 ASN C O 1
ATOM 6072 N N . GLY C 1 319 ? 175.84382 209.56301 183.06490 1.000 33.49666 299 GLY C N 1
ATOM 6073 C CA . GLY C 1 319 ? 175.93982 211.00501 183.05890 1.000 33.49666 299 GLY C CA 1
ATOM 6074 C C . GLY C 1 319 ? 175.17682 211.70701 184.15790 1.000 33.49666 299 GLY C C 1
ATOM 6075 O O . GLY C 1 319 ? 175.19482 212.94301 184.20690 1.000 33.49666 299 GLY C O 1
ATOM 6076 N N . GLY C 1 320 ? 174.51082 210.96501 185.04690 1.000 35.62276 300 GLY C N 1
ATOM 6077 C CA . GLY C 1 320 ? 173.72682 211.56401 186.10190 1.000 35.62276 300 GLY C CA 1
ATOM 6078 C C . GLY C 1 320 ? 174.12282 211.01501 187.46090 1.000 35.62276 300 GLY C C 1
ATOM 6079 O O . GLY C 1 320 ? 174.93882 210.09801 187.57490 1.000 35.62276 300 GLY C O 1
ATOM 6080 N N . SER C 1 321 ? 173.52382 211.59801 188.49290 1.000 40.22176 301 SER C N 1
ATOM 6081 C CA . SER C 1 321 ? 173.81282 211.20401 189.85990 1.000 40.22176 301 SER C CA 1
ATOM 6082 C C . SER C 1 321 ? 173.10282 209.89801 190.20490 1.000 40.22176 301 SER C C 1
ATOM 6083 O O . SER C 1 321 ? 172.24982 209.40401 189.46390 1.000 40.22176 301 SER C O 1
ATOM 6086 N N . VAL C 1 322 ? 173.47682 209.33101 191.35290 1.000 44.01820 302 VAL C N 1
ATOM 6087 C CA . VAL C 1 322 ? 172.83682 208.10601 191.81890 1.000 44.01820 302 VAL C CA 1
ATOM 6088 C C . VAL C 1 322 ? 171.38182 208.36601 192.18390 1.000 44.01820 302 VAL C C 1
ATOM 6089 O O . VAL C 1 322 ? 170.50382 207.53401 191.92690 1.000 44.01820 302 VAL C O 1
ATOM 6093 N N . GLU C 1 323 ? 171.10182 209.51801 192.79890 1.000 48.99619 303 GLU C N 1
ATOM 6094 C CA . GLU C 1 323 ? 169.73182 209.83301 193.19290 1.000 48.99619 303 GLU C CA 1
ATOM 6095 C C . GLU C 1 323 ? 168.84582 210.07301 191.97690 1.000 48.99619 303 GLU C C 1
ATOM 6096 O O . GLU C 1 323 ? 167.65282 209.75301 191.99790 1.000 48.99619 303 GLU C O 1
ATOM 6102 N N . ASP C 1 324 ? 169.41182 210.63601 190.90890 1.000 43.70034 304 ASP C N 1
ATOM 6103 C CA . ASP C 1 324 ? 168.65082 210.86401 189.68790 1.000 43.70034 304 ASP C CA 1
ATOM 6104 C C . ASP C 1 324 ? 168.22782 209.54801 189.04190 1.000 43.70034 304 ASP C C 1
ATOM 6105 O O . ASP C 1 324 ? 167.18382 209.49401 188.38590 1.000 43.70034 304 ASP C O 1
ATOM 6110 N N . ALA C 1 325 ? 168.98482 208.47301 189.25790 1.000 39.13103 305 ALA C N 1
ATOM 6111 C CA . ALA C 1 325 ? 168.76982 207.17601 188.61990 1.000 39.13103 305 ALA C CA 1
ATOM 6112 C C . ALA C 1 325 ? 167.41882 206.53901 188.94690 1.000 39.13103 305 ALA C C 1
ATOM 6113 O O . ALA C 1 325 ? 167.17282 205.44601 188.41790 1.000 39.13103 305 ALA C O 1
ATOM 6115 N N . LYS C 1 326 ? 166.54182 207.12001 189.76390 1.000 40.71488 306 LYS C N 1
ATOM 6116 C CA . LYS C 1 326 ? 165.21182 206.56101 190.00590 1.000 40.71488 306 LYS C CA 1
ATOM 6117 C C . LYS C 1 326 ? 164.27982 207.08401 188.91990 1.000 40.71488 306 LYS C C 1
ATOM 6118 O O . LYS C 1 326 ? 163.71282 208.17301 189.03790 1.000 40.71488 306 LYS C O 1
ATOM 6124 N N . LYS C 1 327 ? 164.11482 206.29301 187.85990 1.000 31.16856 307 LYS C N 1
ATOM 6125 C CA . LYS C 1 327 ? 163.47082 206.73701 186.63290 1.000 31.16856 307 LYS C CA 1
ATOM 6126 C C . LYS C 1 327 ? 162.44682 205.70401 186.18490 1.000 31.16856 307 LYS C C 1
ATOM 6127 O O . LYS C 1 327 ? 162.39782 204.58001 186.68990 1.000 31.16856 307 LYS C O 1
ATOM 6133 N N . ARG C 1 328 ? 161.62482 206.10101 185.21890 1.000 24.12764 308 ARG C N 1
ATOM 6134 C CA . ARG C 1 328 ? 160.54782 205.24301 184.74990 1.000 24.12764 308 ARG C CA 1
ATOM 6135 C C . ARG C 1 328 ? 161.10582 204.06101 183.95990 1.000 24.12764 308 ARG C C 1
ATOM 6136 O O . ARG C 1 328 ? 161.97782 204.24301 183.10790 1.000 24.12764 308 ARG C O 1
ATOM 6144 N N . PRO C 1 329 ? 160.62782 202.84501 184.21690 1.000 21.63402 309 PRO C N 1
ATOM 6145 C CA . PRO C 1 329 ? 161.03282 201.69401 183.40490 1.000 21.63402 309 PRO C CA 1
ATOM 6146 C C . PRO C 1 329 ? 160.25582 201.60901 182.10090 1.000 21.63402 309 PRO C C 1
ATOM 6147 O O . PRO C 1 329 ? 159.13682 202.10701 181.97390 1.000 21.63402 309 PRO C O 1
ATOM 6151 N N . GLU C 1 330 ? 160.87882 200.96501 181.10890 1.000 18.67699 310 GLU C N 1
ATOM 6152 C CA . GLU C 1 330 ? 160.24482 200.87101 179.79790 1.000 18.67699 310 GLU C CA 1
ATOM 6153 C C . GLU C 1 330 ? 159.09082 199.87901 179.79390 1.000 18.67699 310 GLU C C 1
ATOM 6154 O O . GLU C 1 330 ? 158.13282 200.04601 179.03090 1.000 18.67699 310 GLU C O 1
ATOM 6160 N N . PHE C 1 331 ? 159.15682 198.85301 180.63990 1.000 23.82512 311 PHE C N 1
ATOM 6161 C CA . PHE C 1 331 ? 158.10782 197.84101 180.65090 1.000 23.82512 311 PHE C CA 1
ATOM 6162 C C . PHE C 1 331 ? 156.76082 198.44901 181.02190 1.000 23.82512 311 PHE C C 1
ATOM 6163 O O . PHE C 1 331 ? 155.73482 198.12401 180.41390 1.000 23.82512 311 PHE C O 1
ATOM 6171 N N . GLY C 1 332 ? 156.74382 199.33401 182.01590 1.000 21.43527 312 GLY C N 1
ATOM 6172 C CA . GLY C 1 332 ? 155.52282 199.99801 182.42190 1.000 21.43527 312 GLY C CA 1
ATOM 6173 C C . GLY C 1 332 ? 155.28882 201.35201 181.78190 1.000 21.43527 312 GLY C C 1
ATOM 6174 O O . GLY C 1 332 ? 155.06882 202.33601 182.49290 1.000 21.43527 312 GLY C O 1
ATOM 6175 N N . LYS C 1 333 ? 155.33682 201.43201 180.45190 1.000 19.01386 313 LYS C N 1
ATOM 6176 C CA . LYS C 1 333 ? 154.98982 202.66001 179.75090 1.000 19.01386 313 LYS C CA 1
ATOM 6177 C C . LYS C 1 333 ? 154.12482 202.35101 178.53890 1.000 19.01386 313 LYS C C 1
ATOM 6178 O O . LYS C 1 333 ? 154.25482 201.29601 177.91390 1.000 19.01386 313 LYS C O 1
ATOM 6184 N N . LEU C 1 334 ? 153.24182 203.29401 178.21490 1.000 15.71794 314 LEU C N 1
ATOM 6185 C CA . LEU C 1 334 ? 152.36682 203.15401 177.06190 1.000 15.71794 314 LEU C CA 1
ATOM 6186 C C . LEU C 1 334 ? 153.17982 203.14901 175.77790 1.000 15.71794 314 LEU C C 1
ATOM 6187 O O . LEU C 1 334 ? 154.20382 203.82401 175.66190 1.000 15.71794 314 LEU C O 1
ATOM 6192 N N . THR C 1 335 ? 152.71482 202.37101 174.80490 1.000 10.65119 315 THR C N 1
ATOM 6193 C CA . THR C 1 335 ? 153.44482 202.13401 173.56190 1.000 10.65119 315 THR C CA 1
ATOM 6194 C C . THR C 1 335 ? 152.52982 202.40501 172.37790 1.000 10.65119 315 THR C C 1
ATOM 6195 O O . THR C 1 335 ? 152.04682 201.46501 171.73490 1.000 10.65119 315 THR C O 1
ATOM 6199 N N . PRO C 1 336 ? 152.27282 203.67201 172.05490 1.000 15.42631 316 PRO C N 1
ATOM 6200 C CA . PRO C 1 336 ? 151.44282 203.97601 170.88590 1.000 15.42631 316 PRO C CA 1
ATOM 6201 C C . PRO C 1 336 ? 152.05382 203.43101 169.60690 1.000 15.42631 316 PRO C C 1
ATOM 6202 O O . PRO C 1 336 ? 153.18082 202.93301 169.57090 1.000 15.42631 316 PRO C O 1
ATOM 6206 N N . LEU C 1 337 ? 151.26982 203.52601 168.53790 1.000 14.47977 317 LEU C N 1
ATOM 6207 C CA . LEU C 1 337 ? 151.69782 203.01101 167.24890 1.000 14.47977 317 LEU C CA 1
ATOM 6208 C C . LEU C 1 337 ? 152.98282 203.70201 166.82490 1.000 14.47977 317 LEU C C 1
ATOM 6209 O O . LEU C 1 337 ? 153.11482 204.92301 166.94790 1.000 14.47977 317 LEU C O 1
ATOM 6214 N N . TYR C 1 338 ? 153.93582 202.91201 166.33790 1.000 15.46888 318 TYR C N 1
ATOM 6215 C CA . TYR C 1 338 ? 155.25582 203.45101 166.02590 1.000 15.46888 318 TYR C CA 1
ATOM 6216 C C . TYR C 1 338 ? 155.22082 204.60001 165.02890 1.000 15.46888 318 TYR C C 1
ATOM 6217 O O . TYR C 1 338 ? 155.97082 205.57001 165.22990 1.000 15.46888 318 TYR C O 1
ATOM 6226 N N . PRO C 1 339 ? 154.40782 204.58401 163.97290 1.000 17.39172 319 PRO C N 1
ATOM 6227 C CA . PRO C 1 339 ? 154.37482 205.76001 163.09890 1.000 17.39172 319 PRO C CA 1
ATOM 6228 C C . PRO C 1 339 ? 153.76182 206.95901 163.79790 1.000 17.39172 319 PRO C C 1
ATOM 6229 O O . PRO C 1 339 ? 152.53882 207.05601 163.93390 1.000 17.39172 319 PRO C O 1
ATOM 6233 N N . ASN C 1 340 ? 154.59982 207.86401 164.24890 1.000 17.34074 320 ASN C N 1
ATOM 6234 C CA . ASN C 1 340 ? 154.15882 209.15601 164.75290 1.000 17.34074 320 ASN C CA 1
ATOM 6235 C C . ASN C 1 340 ? 154.95482 210.30801 164.16590 1.000 17.34074 320 ASN C C 1
ATOM 6236 O O . ASN C 1 340 ? 154.37982 211.35601 163.86590 1.000 17.34074 320 ASN C O 1
ATOM 6241 N N . GLN C 1 341 ? 156.25982 210.13101 163.97990 1.000 13.53921 321 GLN C N 1
ATOM 6242 C CA . GLN C 1 341 ? 157.14382 211.17201 163.47990 1.000 13.53921 321 GLN C CA 1
ATOM 6243 C C . GLN C 1 341 ? 158.00882 210.59001 162.37590 1.000 13.53921 321 GLN C C 1
ATOM 6244 O O . GLN C 1 341 ? 158.67782 209.57301 162.57990 1.000 13.53921 321 GLN C O 1
ATOM 6250 N N . ARG C 1 342 ? 158.00482 211.24001 161.21790 1.000 11.50377 322 ARG C N 1
ATOM 6251 C CA . ARG C 1 342 ? 158.74382 210.72801 160.07390 1.000 11.50377 322 ARG C CA 1
ATOM 6252 C C . ARG C 1 342 ? 160.24082 210.82101 160.32590 1.000 11.50377 322 ARG C C 1
ATOM 6253 O O . ARG C 1 342 ? 160.74582 211.85601 160.76790 1.000 11.50377 322 ARG C O 1
ATOM 6261 N N . LEU C 1 343 ? 160.94982 209.72801 160.04690 1.000 10.89199 323 LEU C N 1
ATOM 6262 C CA . LEU C 1 343 ? 162.40282 209.67201 160.18590 1.000 10.89199 323 LEU C CA 1
ATOM 6263 C C . LEU C 1 343 ? 162.99182 209.74601 158.78090 1.000 10.89199 323 LEU C C 1
ATOM 6264 O O . LEU C 1 343 ? 163.29282 208.73601 158.14890 1.000 10.89199 323 LEU C O 1
ATOM 6269 N N . ARG C 1 344 ? 163.14982 210.97401 158.29190 1.000 13.81102 324 ARG C N 1
ATOM 6270 C CA . ARG C 1 344 ? 163.52082 211.18401 156.89890 1.000 13.81102 324 ARG C CA 1
ATOM 6271 C C . ARG C 1 344 ? 164.89682 210.60201 156.60690 1.000 13.81102 324 ARG C C 1
ATOM 6272 O O . ARG C 1 344 ? 165.80282 210.65301 157.44190 1.000 13.81102 324 ARG C O 1
ATOM 6280 N N . LEU C 1 345 ? 165.04482 210.03801 155.40690 1.000 12.17979 325 LEU C N 1
ATOM 6281 C CA . LEU C 1 345 ? 166.29582 209.43301 154.98090 1.000 12.17979 325 LEU C CA 1
ATOM 6282 C C . LEU C 1 345 ? 166.87282 210.04001 153.71290 1.000 12.17979 325 LEU C C 1
ATOM 6283 O O . LEU C 1 345 ? 168.00182 209.69601 153.34790 1.000 12.17979 325 LEU C O 1
ATOM 6288 N N . GLU C 1 346 ? 166.14882 210.92201 153.03190 1.000 17.07407 326 GLU C N 1
ATOM 6289 C CA . GLU C 1 346 ? 166.66882 211.54001 151.81890 1.000 17.07407 326 GLU C CA 1
ATOM 6290 C C . GLU C 1 346 ? 167.70982 212.58901 152.18290 1.000 17.07407 326 GLU C C 1
ATOM 6291 O O . GLU C 1 346 ? 167.42082 213.52001 152.94090 1.000 17.07407 326 GLU C O 1
ATOM 6293 N N . THR C 1 347 ? 168.91982 212.44201 151.64590 1.000 23.00758 327 THR C N 1
ATOM 6294 C CA . THR C 1 347 ? 170.00382 213.37801 151.91590 1.000 23.00758 327 THR C CA 1
ATOM 6295 C C . THR C 1 347 ? 170.48382 214.10001 150.66890 1.000 23.00758 327 THR C C 1
ATOM 6296 O O . THR C 1 347 ? 170.54582 215.33501 150.65990 1.000 23.00758 327 THR C O 1
ATOM 6300 N N . SER C 1 348 ? 170.82682 213.36901 149.61090 1.000 28.11547 328 SER C N 1
ATOM 6301 C CA . SER C 1 348 ? 171.37182 213.95901 148.39690 1.000 28.11547 328 SER C CA 1
ATOM 6302 C C . SER C 1 348 ? 170.58882 213.47301 147.18790 1.000 28.11547 328 SER C C 1
ATOM 6303 O O . SER C 1 348 ? 170.24382 212.29201 147.09490 1.000 28.11547 328 SER C O 1
ATOM 6306 N N . THR C 1 349 ? 170.32182 214.39101 146.25690 1.000 28.52588 329 THR C N 1
ATOM 6307 C CA . THR C 1 349 ? 169.55882 214.05701 145.05990 1.000 28.52588 329 THR C CA 1
ATOM 6308 C C . THR C 1 349 ? 170.28282 213.07901 144.14790 1.000 28.52588 329 THR C C 1
ATOM 6309 O O . THR C 1 349 ? 169.63782 212.47001 143.28790 1.000 28.52588 329 THR C O 1
ATOM 6313 N N . GLU C 1 350 ? 171.59582 212.92401 144.30190 1.000 33.87092 330 GLU C N 1
ATOM 6314 C CA . GLU C 1 350 ? 172.35782 211.98201 143.49490 1.000 33.87092 330 GLU C CA 1
ATOM 6315 C C . GLU C 1 350 ? 172.54782 210.64301 144.18790 1.000 33.87092 330 GLU C C 1
ATOM 6316 O O . GLU C 1 350 ? 172.82682 209.64201 143.51890 1.000 33.87092 330 GLU C O 1
ATOM 6322 N N . ARG C 1 351 ? 172.40182 210.60201 145.50790 1.000 27.47756 331 ARG C N 1
ATOM 6323 C CA . ARG C 1 351 ? 172.59282 209.37701 146.27490 1.000 27.47756 331 ARG C CA 1
ATOM 6324 C C . ARG C 1 351 ? 171.24982 208.67801 146.43090 1.000 27.47756 331 ARG C C 1
ATOM 6325 O O . ARG C 1 351 ? 170.43182 209.06601 147.26990 1.000 27.47756 331 ARG C O 1
ATOM 6333 N N . LEU C 1 352 ? 171.03082 207.63901 145.62990 1.000 20.41376 332 LEU C N 1
ATOM 6334 C CA . LEU C 1 352 ? 169.85882 206.78901 145.77990 1.000 20.41376 332 LEU C CA 1
ATOM 6335 C C . LEU C 1 352 ? 170.10882 205.83701 146.93890 1.000 20.41376 332 LEU C C 1
ATOM 6336 O O . LEU C 1 352 ? 171.00682 206.08101 147.74990 1.000 20.41376 332 LEU C O 1
ATOM 6341 N N . THR C 1 353 ? 169.31182 204.77601 147.04090 1.000 15.72505 333 THR C N 1
ATOM 6342 C CA . THR C 1 353 ? 169.34882 203.73701 148.06490 1.000 15.72505 333 THR C CA 1
ATOM 6343 C C . THR C 1 353 ? 168.72082 204.23801 149.36990 1.000 15.72505 333 THR C C 1
ATOM 6344 O O . THR C 1 353 ? 168.45182 203.43201 150.25990 1.000 15.72505 333 THR C O 1
ATOM 6348 N N . THR C 1 354 ? 168.39882 205.51801 149.48090 1.000 14.70108 334 THR C N 1
ATOM 6349 C CA . THR C 1 354 ? 167.58782 206.02601 150.57790 1.000 14.70108 334 THR C CA 1
ATOM 6350 C C . THR C 1 354 ? 166.32282 206.70801 150.09390 1.000 14.70108 334 THR C C 1
ATOM 6351 O O . THR C 1 354 ? 165.28682 206.61501 150.75090 1.000 14.70108 334 THR C O 1
ATOM 6355 N N . ARG C 1 355 ? 166.37482 207.37501 148.94290 1.000 19.10322 335 ARG C N 1
ATOM 6356 C CA . ARG C 1 355 ? 165.16182 207.93701 148.36490 1.000 19.10322 335 ARG C CA 1
ATOM 6357 C C . ARG C 1 355 ? 164.17582 206.84001 147.98390 1.000 19.10322 335 ARG C C 1
ATOM 6358 O O . ARG C 1 355 ? 162.96382 206.98301 148.18590 1.000 19.10322 335 ARG C O 1
ATOM 6366 N N . VAL C 1 356 ? 164.67782 205.72801 147.44390 1.000 14.20522 336 VAL C N 1
ATOM 6367 C CA . VAL C 1 356 ? 163.80882 204.60001 147.12490 1.000 14.20522 336 VAL C CA 1
ATOM 6368 C C . VAL C 1 356 ? 163.19082 204.02501 148.39190 1.000 14.20522 336 VAL C C 1
ATOM 6369 O O . VAL C 1 356 ? 162.00882 203.67001 148.41190 1.000 14.20522 336 VAL C O 1
ATOM 6373 N N . ILE C 1 357 ? 163.97882 203.90701 149.46090 1.000 12.01030 337 ILE C N 1
ATOM 6374 C CA . ILE C 1 357 ? 163.44282 203.40001 150.72090 1.000 12.01030 337 ILE C CA 1
ATOM 6375 C C . ILE C 1 357 ? 162.36282 204.33201 151.25390 1.000 12.01030 337 ILE C C 1
ATOM 6376 O O . ILE C 1 357 ? 161.31582 203.88301 151.73290 1.000 12.01030 337 ILE C O 1
ATOM 6381 N N . ASP C 1 358 ? 162.59282 205.64301 151.17390 1.000 13.50630 338 ASP C N 1
ATOM 6382 C CA . ASP C 1 358 ? 161.58682 206.59901 151.62390 1.000 13.50630 338 ASP C CA 1
ATOM 6383 C C . ASP C 1 358 ? 160.30282 206.48301 150.81390 1.000 13.50630 338 ASP C C 1
ATOM 6384 O O . ASP C 1 358 ? 159.20182 206.54801 151.37090 1.000 13.50630 338 ASP C O 1
ATOM 6389 N N . LEU C 1 359 ? 160.41982 206.32801 149.49490 1.000 13.25810 339 LEU C N 1
ATOM 6390 C CA . LEU C 1 359 ? 159.22482 206.17501 148.66990 1.000 13.25810 339 LEU C CA 1
ATOM 6391 C C . LEU C 1 359 ? 158.48582 204.88201 148.98590 1.000 13.25810 339 LEU C C 1
ATOM 6392 O O . LEU C 1 359 ? 157.25282 204.86801 149.05390 1.000 13.25810 339 LEU C O 1
ATOM 6397 N N . ILE C 1 360 ? 159.21582 203.79001 149.17990 1.000 12.24978 340 ILE C N 1
ATOM 6398 C CA . ILE C 1 360 ? 158.61882 202.47001 149.30690 1.000 12.24978 340 ILE C CA 1
ATOM 6399 C C . ILE C 1 360 ? 158.26582 202.14201 150.74990 1.000 12.24978 340 ILE C C 1
ATOM 6400 O O . ILE C 1 360 ? 157.14182 201.73201 151.03790 1.000 12.24978 340 ILE C O 1
ATOM 6405 N N . MET C 1 361 ? 159.20682 202.32201 151.66890 1.000 10.75487 341 MET C N 1
ATOM 6406 C CA . MET C 1 361 ? 159.04182 201.92001 153.06290 1.000 10.75487 341 MET C CA 1
ATOM 6407 C C . MET C 1 361 ? 159.30382 203.15001 153.92190 1.000 10.75487 341 MET C C 1
ATOM 6408 O O . MET C 1 361 ? 160.44082 203.40901 154.33890 1.000 10.75487 341 MET C O 1
ATOM 6413 N N . PRO C 1 362 ? 158.28182 203.97001 154.15590 1.000 9.75381 342 PRO C N 1
ATOM 6414 C CA . PRO C 1 362 ? 158.46082 205.12201 155.04390 1.000 9.75381 342 PRO C CA 1
ATOM 6415 C C . PRO C 1 362 ? 158.78482 204.68601 156.45790 1.000 9.75381 342 PRO C C 1
ATOM 6416 O O . PRO C 1 362 ? 157.97382 204.02701 157.11090 1.000 9.75381 342 PRO C O 1
ATOM 6420 N N . ILE C 1 363 ? 159.96282 205.03801 156.93390 1.000 10.78248 343 ILE C N 1
ATOM 6421 C CA . ILE C 1 363 ? 160.41282 204.64901 158.26090 1.000 10.78248 343 ILE C CA 1
ATOM 6422 C C . ILE C 1 363 ? 160.07582 205.77901 159.22090 1.000 10.78248 343 ILE C C 1
ATOM 6423 O O . ILE C 1 363 ? 159.98782 206.94801 158.82890 1.000 10.78248 343 ILE C O 1
ATOM 6428 N N . GLY C 1 364 ? 159.86082 205.43201 160.48990 1.000 8.95318 344 GLY C N 1
ATOM 6429 C CA . GLY C 1 364 ? 159.50282 206.41401 161.48990 1.000 8.95318 344 GLY C CA 1
ATOM 6430 C C . GLY C 1 364 ? 160.09682 206.05501 162.83590 1.000 8.95318 344 GLY C C 1
ATOM 6431 O O . GLY C 1 364 ? 160.61582 204.95801 163.03390 1.000 8.95318 344 GLY C O 1
ATOM 6432 N N . LYS C 1 365 ? 160.00982 207.00301 163.76190 1.000 11.36897 345 LYS C N 1
ATOM 6433 C CA . LYS C 1 365 ? 160.58882 206.79901 165.08190 1.000 11.36897 345 LYS C CA 1
ATOM 6434 C C . LYS C 1 365 ? 159.81782 205.72701 165.83190 1.000 11.36897 345 LYS C C 1
ATOM 6435 O O . LYS C 1 365 ? 158.60682 205.84501 166.02890 1.000 11.36897 345 LYS C O 1
ATOM 6441 N N . GLY C 1 366 ? 160.52382 204.68501 166.25790 1.000 20.20784 346 GLY C N 1
ATOM 6442 C CA . GLY C 1 366 ? 159.91182 203.56301 166.93290 1.000 20.20784 346 GLY C CA 1
ATOM 6443 C C . GLY C 1 366 ? 159.54882 202.39701 166.04190 1.000 20.20784 346 GLY C C 1
ATOM 6444 O O . GLY C 1 366 ? 159.04582 201.38901 166.54990 1.000 20.20784 346 GLY C O 1
ATOM 6445 N N . GLN C 1 367 ? 159.79482 202.49501 164.73790 1.000 10.91819 347 GLN C N 1
ATOM 6446 C CA . GLN C 1 367 ? 159.45482 201.41301 163.82590 1.000 10.91819 347 GLN C CA 1
ATOM 6447 C C . GLN C 1 367 ? 160.23682 200.15401 164.16090 1.000 10.91819 347 GLN C C 1
ATOM 6448 O O . GLN C 1 367 ? 161.40382 200.21101 164.55190 1.000 10.91819 347 GLN C O 1
ATOM 6454 N N . ARG C 1 368 ? 159.57782 199.00701 164.01590 1.000 9.90863 348 ARG C N 1
ATOM 6455 C CA . ARG C 1 368 ? 160.23682 197.71101 164.12690 1.000 9.90863 348 ARG C CA 1
ATOM 6456 C C . ARG C 1 368 ? 160.44982 197.19201 162.70790 1.000 9.90863 348 ARG C C 1
ATOM 6457 O O . ARG C 1 368 ? 159.72482 196.33601 162.20890 1.000 9.90863 348 ARG C O 1
ATOM 6465 N N . ALA C 1 369 ? 161.46282 197.74001 162.04890 1.000 9.90994 349 ALA C N 1
ATOM 6466 C CA . ALA C 1 369 ? 161.71782 197.39801 160.66190 1.000 9.90994 349 ALA C CA 1
ATOM 6467 C C . ALA C 1 369 ? 162.36082 196.02201 160.55290 1.000 9.90994 349 ALA C C 1
ATOM 6468 O O . ALA C 1 369 ? 162.82182 195.44001 161.53590 1.000 9.90994 349 ALA C O 1
ATOM 6470 N N . LEU C 1 370 ? 162.38082 195.49901 159.32990 1.000 14.00553 350 LEU C N 1
ATOM 6471 C CA . LEU C 1 370 ? 162.97182 194.19201 159.06690 1.000 14.00553 350 LEU C CA 1
ATOM 6472 C C . LEU C 1 370 ? 163.27482 194.10301 157.58090 1.000 14.00553 350 LEU C C 1
ATOM 6473 O O . LEU C 1 370 ? 162.35282 194.10001 156.76590 1.000 14.00553 350 LEU C O 1
ATOM 6478 N N . ILE C 1 371 ? 164.55382 194.02601 157.22490 1.000 10.36196 351 ILE C N 1
ATOM 6479 C CA . ILE C 1 371 ? 164.97982 193.99601 155.82990 1.000 10.36196 351 ILE C CA 1
ATOM 6480 C C . ILE C 1 371 ? 165.39282 192.57201 155.49290 1.000 10.36196 351 ILE C C 1
ATOM 6481 O O . ILE C 1 371 ? 166.39182 192.06801 156.01690 1.000 10.36196 351 ILE C O 1
ATOM 6486 N N . VAL C 1 372 ? 164.63782 191.92601 154.61290 1.000 12.43174 352 VAL C N 1
ATOM 6487 C CA . VAL C 1 372 ? 164.92082 190.55801 154.20090 1.000 12.43174 352 VAL C CA 1
ATOM 6488 C C . VAL C 1 372 ? 165.69282 190.60201 152.88990 1.000 12.43174 352 VAL C C 1
ATOM 6489 O O . VAL C 1 372 ? 165.28282 191.27401 151.93490 1.000 12.43174 352 VAL C O 1
ATOM 6493 N N . SER C 1 373 ? 166.83482 189.91501 152.85390 1.000 14.60839 353 SER C N 1
ATOM 6494 C CA . SER C 1 373 ? 167.70882 189.99401 151.70990 1.000 14.60839 353 SER C CA 1
ATOM 6495 C C . SER C 1 373 ? 168.49882 188.70601 151.53390 1.000 14.60839 353 SER C C 1
ATOM 6496 O O . SER C 1 373 ? 169.05382 188.19601 152.51790 1.000 14.60839 353 SER C O 1
ATOM 6499 N N . PRO C 1 374 ? 168.56482 188.16701 150.32290 1.000 16.75326 354 PRO C N 1
ATOM 6500 C CA . PRO C 1 374 ? 169.48882 187.07301 150.04690 1.000 16.75326 354 PRO C CA 1
ATOM 6501 C C . PRO C 1 374 ? 170.91782 187.57801 150.02790 1.000 16.75326 354 PRO C C 1
ATOM 6502 O O . PRO C 1 374 ? 171.15182 188.79101 149.91490 1.000 16.75326 354 PRO C O 1
ATOM 6506 N N . PRO C 1 375 ? 171.90182 186.69001 150.15490 1.000 17.10823 355 PRO C N 1
ATOM 6507 C CA . PRO C 1 375 ? 173.29782 187.13701 150.11790 1.000 17.10823 355 PRO C CA 1
ATOM 6508 C C . PRO C 1 375 ? 173.64982 187.78101 148.78490 1.000 17.10823 355 PRO C C 1
ATOM 6509 O O . PRO C 1 375 ? 173.10982 187.42901 147.73590 1.000 17.10823 355 PRO C O 1
ATOM 6513 N N . LYS C 1 376 ? 174.56782 188.74601 148.84990 1.000 16.78188 356 LYS C N 1
ATOM 6514 C CA . LYS C 1 376 ? 175.04382 189.48801 147.67990 1.000 16.78188 356 LYS C CA 1
ATOM 6515 C C . LYS C 1 376 ? 173.91282 190.25601 147.00090 1.000 16.78188 356 LYS C C 1
ATOM 6516 O O . LYS C 1 376 ? 173.84482 190.34001 145.77390 1.000 16.78188 356 LYS C O 1
ATOM 6522 N N . ALA C 1 377 ? 173.02582 190.83501 147.80790 1.000 13.88659 357 ALA C N 1
ATOM 6523 C CA . ALA C 1 377 ? 171.95382 191.67501 147.29390 1.000 13.88659 357 ALA C CA 1
ATOM 6524 C C . ALA C 1 377 ? 172.16482 193.15501 147.56890 1.000 13.88659 357 ALA C C 1
ATOM 6525 O O . ALA C 1 377 ? 171.48082 193.98401 146.96190 1.000 13.88659 357 ALA C O 1
ATOM 6527 N N . GLY C 1 378 ? 173.08482 193.50201 148.45690 1.000 12.49169 358 GLY C N 1
ATOM 6528 C CA . GLY C 1 378 ? 173.35982 194.87501 148.80090 1.000 12.49169 358 GLY C CA 1
ATOM 6529 C C . GLY C 1 378 ? 173.02282 195.27601 150.22090 1.000 12.49169 358 GLY C C 1
ATOM 6530 O O . GLY C 1 378 ? 172.84582 196.47001 150.47390 1.000 12.49169 358 GLY C O 1
ATOM 6531 N N . LYS C 1 379 ? 172.94682 194.32501 151.15190 1.000 11.18885 359 LYS C N 1
ATOM 6532 C CA . LYS C 1 379 ? 172.47582 194.62501 152.49990 1.000 11.18885 359 LYS C CA 1
ATOM 6533 C C . LYS C 1 379 ? 173.40482 195.58901 153.22790 1.000 11.18885 359 LYS C C 1
ATOM 6534 O O . LYS C 1 379 ? 172.94082 196.50601 153.91690 1.000 11.18885 359 LYS C O 1
ATOM 6540 N N . THR C 1 380 ? 174.71782 195.38901 153.10690 1.000 12.59633 360 THR C N 1
ATOM 6541 C CA . THR C 1 380 ? 175.65782 196.22801 153.84390 1.000 12.59633 360 THR C CA 1
ATOM 6542 C C . THR C 1 380 ? 175.59182 197.67601 153.37990 1.000 12.59633 360 THR C C 1
ATOM 6543 O O . THR C 1 380 ? 175.64782 198.60001 154.19890 1.000 12.59633 360 THR C O 1
ATOM 6547 N N . THR C 1 381 ? 175.47882 197.89701 152.06990 1.000 13.31312 361 THR C N 1
ATOM 6548 C CA . THR C 1 381 ? 175.32782 199.26101 151.57790 1.000 13.31312 361 THR C CA 1
ATOM 6549 C C . THR C 1 381 ? 174.01382 199.87001 152.04790 1.000 13.31312 361 THR C C 1
ATOM 6550 O O . THR C 1 381 ? 173.95982 201.06001 152.37090 1.000 13.31312 361 THR C O 1
ATOM 6554 N N . ILE C 1 382 ? 172.94282 199.07001 152.09990 1.000 12.75666 362 ILE C N 1
ATOM 6555 C CA . ILE C 1 382 ? 171.67682 199.55601 152.64690 1.000 12.75666 362 ILE C CA 1
ATOM 6556 C C . ILE C 1 382 ? 171.87782 200.06001 154.06690 1.000 12.75666 362 ILE C C 1
ATOM 6557 O O . ILE C 1 382 ? 171.46082 201.17101 154.41590 1.000 12.75666 362 ILE C O 1
ATOM 6562 N N . LEU C 1 383 ? 172.51382 199.24401 154.90990 1.000 10.35174 363 LEU C N 1
ATOM 6563 C CA . LEU C 1 383 ? 172.68182 199.62101 156.30890 1.000 10.35174 363 LEU C CA 1
ATOM 6564 C C . LEU C 1 383 ? 173.55982 200.85501 156.44890 1.000 10.35174 363 LEU C C 1
ATOM 6565 O O . LEU C 1 383 ? 173.26382 201.74701 157.25190 1.000 10.35174 363 LEU C O 1
ATOM 6570 N N . GLN C 1 384 ? 174.64782 200.92601 155.68090 1.000 11.75827 364 GLN C N 1
ATOM 6571 C CA . GLN C 1 384 ? 175.53182 202.08201 155.77790 1.000 11.75827 364 GLN C CA 1
ATOM 6572 C C . GLN C 1 384 ? 174.83782 203.35601 155.30990 1.000 11.75827 364 GLN C C 1
ATOM 6573 O O . GLN C 1 384 ? 174.97382 204.40901 155.94490 1.000 11.75827 364 GLN C O 1
ATOM 6579 N N . ASP C 1 385 ? 174.08182 203.28201 154.21190 1.000 13.47970 365 ASP C N 1
ATOM 6580 C CA . ASP C 1 385 ? 173.36182 204.45501 153.73390 1.000 13.47970 365 ASP C CA 1
ATOM 6581 C C . ASP C 1 385 ? 172.30682 204.89801 154.73490 1.000 13.47970 365 ASP C C 1
ATOM 6582 O O . ASP C 1 385 ? 172.13682 206.09801 154.97290 1.000 13.47970 365 ASP C O 1
ATOM 6587 N N . ILE C 1 386 ? 171.59482 203.94501 155.34090 1.000 10.22747 366 ILE C N 1
ATOM 6588 C CA . ILE C 1 386 ? 170.57882 204.29401 156.32890 1.000 10.22747 366 ILE C CA 1
ATOM 6589 C C . ILE C 1 386 ? 171.21682 204.94601 157.54990 1.000 10.22747 366 ILE C C 1
ATOM 6590 O O . ILE C 1 386 ? 170.71082 205.94701 158.07090 1.000 10.22747 366 ILE C O 1
ATOM 6595 N N . ALA C 1 387 ? 172.33782 204.39701 158.02490 1.000 11.36122 367 ALA C N 1
ATOM 6596 C CA . ALA C 1 387 ? 173.01182 204.98401 159.17790 1.000 11.36122 367 ALA C CA 1
ATOM 6597 C C . ALA C 1 387 ? 173.49682 206.39501 158.87790 1.000 11.36122 367 ALA C C 1
ATOM 6598 O O . ALA C 1 387 ? 173.33182 207.30401 159.70090 1.000 11.36122 367 ALA C O 1
ATOM 6600 N N . ASN C 1 388 ? 174.09582 206.60101 157.70290 1.000 13.44571 368 ASN C N 1
ATOM 6601 C CA . ASN C 1 388 ? 174.57182 207.93401 157.34890 1.000 13.44571 368 ASN C CA 1
ATOM 6602 C C . ASN C 1 388 ? 173.41682 208.91701 157.20290 1.000 13.44571 368 ASN C C 1
ATOM 6603 O O . ASN C 1 388 ? 173.52082 210.07001 157.63590 1.000 13.44571 368 ASN C O 1
ATOM 6608 N N . ALA C 1 389 ? 172.30582 208.48301 156.60190 1.000 12.14236 369 ALA C N 1
ATOM 6609 C CA . ALA C 1 389 ? 171.15382 209.36401 156.46190 1.000 12.14236 369 ALA C CA 1
ATOM 6610 C C . ALA C 1 389 ? 170.57682 209.73801 157.81790 1.000 12.14236 369 ALA C C 1
ATOM 6611 O O . ALA C 1 389 ? 170.19582 210.89201 158.03990 1.000 12.14236 369 ALA C O 1
ATOM 6613 N N . ILE C 1 390 ? 170.49882 208.77701 158.73990 1.000 11.31105 370 ILE C N 1
ATOM 6614 C CA . ILE C 1 390 ? 169.98182 209.07401 160.07090 1.000 11.31105 370 ILE C CA 1
ATOM 6615 C C . ILE C 1 390 ? 170.90082 210.04801 160.79290 1.000 11.31105 370 ILE C C 1
ATOM 6616 O O . ILE C 1 390 ? 170.43982 210.99701 161.43690 1.000 11.31105 370 ILE C O 1
ATOM 6621 N N . THR C 1 391 ? 172.21482 209.83801 160.69190 1.000 13.73771 371 THR C N 1
ATOM 6622 C CA . THR C 1 391 ? 173.15482 210.73801 161.35290 1.000 13.73771 371 THR C CA 1
ATOM 6623 C C . THR C 1 391 ? 173.06882 212.14801 160.78090 1.000 13.73771 371 THR C C 1
ATOM 6624 O O . THR C 1 391 ? 173.11382 213.13201 161.52690 1.000 13.73771 371 THR C O 1
ATOM 6628 N N . ARG C 1 392 ? 172.93382 212.26901 159.46090 1.000 15.58877 372 ARG C N 1
ATOM 6629 C CA . ARG C 1 392 ? 172.91782 213.59101 158.84590 1.000 15.58877 372 ARG C CA 1
ATOM 6630 C C . ARG C 1 392 ? 171.59082 214.30401 159.07390 1.000 15.58877 372 ARG C C 1
ATOM 6631 O O . ARG C 1 392 ? 171.55882 215.53301 159.20590 1.000 15.58877 372 ARG C O 1
ATOM 6639 N N . ASN C 1 393 ? 170.48582 213.56001 159.12290 1.000 15.10264 373 ASN C N 1
ATOM 6640 C CA . ASN C 1 393 ? 169.16382 214.17201 159.19190 1.000 15.10264 373 ASN C CA 1
ATOM 6641 C C . ASN C 1 393 ? 168.66582 214.36601 160.61890 1.000 15.10264 373 ASN C C 1
ATOM 6642 O O . ASN C 1 393 ? 168.04682 215.39101 160.91890 1.000 15.10264 373 ASN C O 1
ATOM 6647 N N . ASN C 1 394 ? 168.91582 213.40701 161.50690 1.000 16.90515 374 ASN C N 1
ATOM 6648 C CA . ASN C 1 394 ? 168.39382 213.43501 162.87290 1.000 16.90515 374 ASN C CA 1
ATOM 6649 C C . ASN C 1 394 ? 169.54782 213.26701 163.84790 1.000 16.90515 374 ASN C C 1
ATOM 6650 O O . ASN C 1 394 ? 169.79082 212.16601 164.35890 1.000 16.90515 374 ASN C O 1
ATOM 6655 N N . PRO C 1 395 ? 170.28282 214.34301 164.13190 1.000 18.98369 375 PRO C N 1
ATOM 6656 C CA . PRO C 1 395 ? 171.39982 214.24001 165.08290 1.000 18.98369 375 PRO C CA 1
ATOM 6657 C C . PRO C 1 395 ? 170.97382 213.86101 166.48790 1.000 18.98369 375 PRO C C 1
ATOM 6658 O O . PRO C 1 395 ? 171.79982 213.34101 167.24690 1.000 18.98369 375 PRO C O 1
ATOM 6662 N N . GLU C 1 396 ? 169.71582 214.10501 166.86190 1.000 20.79677 376 GLU C N 1
ATOM 6663 C CA . GLU C 1 396 ? 169.27982 213.80901 168.22290 1.000 20.79677 376 GLU C CA 1
ATOM 6664 C C . GLU C 1 396 ? 169.14682 212.31201 168.46790 1.000 20.79677 376 GLU C C 1
ATOM 6665 O O . GLU C 1 396 ? 169.23982 211.86601 169.61590 1.000 20.79677 376 GLU C O 1
ATOM 6671 N N . CYS C 1 397 ? 168.93282 211.52501 167.41690 1.000 15.73051 377 CYS C N 1
ATOM 6672 C CA . CYS C 1 397 ? 168.73882 210.09101 167.58190 1.000 15.73051 377 CYS C CA 1
ATOM 6673 C C . CYS C 1 397 ? 170.06982 209.41301 167.87190 1.000 15.73051 377 CYS C C 1
ATOM 6674 O O . CYS C 1 397 ? 170.99882 209.48101 167.06190 1.000 15.73051 377 CYS C O 1
ATOM 6677 N N . HIS C 1 398 ? 170.16482 208.76801 169.02890 1.000 17.06404 378 HIS C N 1
ATOM 6678 C CA . HIS C 1 398 ? 171.32082 207.93301 169.31390 1.000 17.06404 378 HIS C CA 1
ATOM 6679 C C . HIS C 1 398 ? 171.34482 206.76001 168.34790 1.000 17.06404 378 HIS C C 1
ATOM 6680 O O . HIS C 1 398 ? 170.34382 206.06101 168.17990 1.000 17.06404 378 HIS C O 1
ATOM 6687 N N . LEU C 1 399 ? 172.48682 206.54401 167.70590 1.000 13.24102 379 LEU C N 1
ATOM 6688 C CA . LEU C 1 399 ? 172.62582 205.51401 166.68690 1.000 13.24102 379 LEU C CA 1
ATOM 6689 C C . LEU C 1 399 ? 173.45182 204.36601 167.23990 1.000 13.24102 379 LEU C C 1
ATOM 6690 O O . LEU C 1 399 ? 174.52882 204.58301 167.80290 1.000 13.24102 379 LEU C O 1
ATOM 6695 N N . MET C 1 400 ? 172.94082 203.15101 167.08190 1.000 17.10972 380 MET C N 1
ATOM 6696 C CA . MET C 1 400 ? 173.58082 201.94901 167.58990 1.000 17.10972 380 MET C CA 1
ATOM 6697 C C . MET C 1 400 ? 173.56882 200.91201 166.48090 1.000 17.10972 380 MET C C 1
ATOM 6698 O O . MET C 1 400 ? 172.50682 200.60801 165.93090 1.000 17.10972 380 MET C O 1
ATOM 6703 N N . VAL C 1 401 ? 174.73782 200.38401 166.13790 1.000 29.41521 381 VAL C N 1
ATOM 6704 C CA . VAL C 1 401 ? 174.87182 199.40301 165.06790 1.000 29.41521 381 VAL C CA 1
ATOM 6705 C C . VAL C 1 401 ? 175.38482 198.11501 165.68790 1.000 29.41521 381 VAL C C 1
ATOM 6706 O O . VAL C 1 401 ? 176.53982 198.04801 166.12490 1.000 29.41521 381 VAL C O 1
ATOM 6710 N N . VAL C 1 402 ? 174.53882 197.09301 165.72490 1.000 18.96863 382 VAL C N 1
ATOM 6711 C CA . VAL C 1 402 ? 174.88782 195.80801 166.31490 1.000 18.96863 382 VAL C CA 1
ATOM 6712 C C . VAL C 1 402 ? 175.11882 194.81701 165.18490 1.000 18.96863 382 VAL C C 1
ATOM 6713 O O . VAL C 1 402 ? 174.22382 194.57201 164.36990 1.000 18.96863 382 VAL C O 1
ATOM 6717 N N . LEU C 1 403 ? 176.31982 194.25401 165.13290 1.000 16.64323 383 LEU C N 1
ATOM 6718 C CA . LEU C 1 403 ? 176.69282 193.23801 164.15390 1.000 16.64323 383 LEU C CA 1
ATOM 6719 C C . LEU C 1 403 ? 176.89882 191.94501 164.93190 1.000 16.64323 383 LEU C C 1
ATOM 6720 O O . LEU C 1 403 ? 177.97782 191.71001 165.47990 1.000 16.64323 383 LEU C O 1
ATOM 6725 N N . VAL C 1 404 ? 175.85882 191.11301 164.98790 1.000 13.64697 384 VAL C N 1
ATOM 6726 C CA . VAL C 1 404 ? 175.89282 189.95301 165.87090 1.000 13.64697 384 VAL C CA 1
ATOM 6727 C C . VAL C 1 404 ? 176.95582 188.96101 165.42090 1.000 13.64697 384 VAL C C 1
ATOM 6728 O O . VAL C 1 404 ? 177.66882 188.38201 166.24790 1.000 13.64697 384 VAL C O 1
ATOM 6732 N N . ASP C 1 405 ? 177.08882 188.74801 164.11390 1.000 13.38412 385 ASP C N 1
ATOM 6733 C CA . ASP C 1 405 ? 178.08682 187.82301 163.58390 1.000 13.38412 385 ASP C CA 1
ATOM 6734 C C . ASP C 1 405 ? 178.63782 188.39801 162.28890 1.000 13.38412 385 ASP C C 1
ATOM 6735 O O . ASP C 1 405 ? 177.90382 188.52801 161.30490 1.000 13.38412 385 ASP C O 1
ATOM 6740 N N . GLU C 1 406 ? 179.92582 188.73301 162.28890 1.000 15.71000 386 GLU C N 1
ATOM 6741 C CA . GLU C 1 406 ? 180.55682 189.35301 161.13590 1.000 15.71000 386 GLU C CA 1
ATOM 6742 C C . GLU C 1 406 ? 182.01582 188.93701 161.08090 1.000 15.71000 386 GLU C C 1
ATOM 6743 O O . GLU C 1 406 ? 182.59382 188.49301 162.07590 1.000 15.71000 386 GLU C O 1
ATOM 6749 N N . ARG C 1 407 ? 182.60482 189.07901 159.89990 1.000 13.28852 387 ARG C N 1
ATOM 6750 C CA . ARG C 1 407 ? 184.02982 188.84701 159.75190 1.000 13.28852 387 ARG C CA 1
ATOM 6751 C C . ARG C 1 407 ? 184.80782 189.95201 160.46190 1.000 13.28852 387 ARG C C 1
ATOM 6752 O O . ARG C 1 407 ? 184.37682 191.10801 160.46390 1.000 13.28852 387 ARG C O 1
ATOM 6760 N N . PRO C 1 408 ? 185.95482 189.63301 161.06590 1.000 13.02175 388 PRO C N 1
ATOM 6761 C CA . PRO C 1 408 ? 186.71982 190.66601 161.78290 1.000 13.02175 388 PRO C CA 1
ATOM 6762 C C . PRO C 1 408 ? 187.14882 191.83101 160.91290 1.000 13.02175 388 PRO C C 1
ATOM 6763 O O . PRO C 1 408 ? 187.33982 192.93301 161.43590 1.000 13.02175 388 PRO C O 1
ATOM 6767 N N . GLU C 1 409 ? 187.31382 191.62801 159.61090 1.000 19.40400 389 GLU C N 1
ATOM 6768 C CA . GLU C 1 409 ? 187.63782 192.72001 158.70690 1.000 19.40400 389 GLU C CA 1
ATOM 6769 C C . GLU C 1 409 ? 186.42482 193.55301 158.31690 1.000 19.40400 389 GLU C C 1
ATOM 6770 O O . GLU C 1 409 ? 186.59482 194.62201 157.72290 1.000 19.40400 389 GLU C O 1
ATOM 6776 N N . GLU C 1 410 ? 185.21382 193.08901 158.62190 1.000 15.41630 390 GLU C N 1
ATOM 6777 C CA . GLU C 1 410 ? 184.00482 193.85201 158.34190 1.000 15.41630 390 GLU C CA 1
ATOM 6778 C C . GLU C 1 410 ? 183.63582 194.79201 159.47790 1.000 15.41630 390 GLU C C 1
ATOM 6779 O O . GLU C 1 410 ? 183.02382 195.83901 159.23590 1.000 15.41630 390 GLU C O 1
ATOM 6785 N N . VAL C 1 411 ? 184.00082 194.44301 160.71190 1.000 13.28685 391 VAL C N 1
ATOM 6786 C CA . VAL C 1 411 ? 183.77782 195.34401 161.83790 1.000 13.28685 391 VAL C CA 1
ATOM 6787 C C . VAL C 1 411 ? 184.53682 196.64501 161.63090 1.000 13.28685 391 VAL C C 1
ATOM 6788 O O . VAL C 1 411 ? 184.00982 197.73501 161.87890 1.000 13.28685 391 VAL C O 1
ATOM 6792 N N . THR C 1 412 ? 185.78782 196.55401 161.17390 1.000 13.45720 392 THR C N 1
ATOM 6793 C CA . THR C 1 412 ? 186.57582 197.75401 160.91090 1.000 13.45720 392 THR C CA 1
ATOM 6794 C C . THR C 1 412 ? 185.98082 198.57401 159.77290 1.000 13.45720 392 THR C C 1
ATOM 6795 O O . THR C 1 412 ? 185.95382 199.80901 159.83890 1.000 13.45720 392 THR C O 1
ATOM 6799 N N . ASP C 1 413 ? 185.50082 197.91201 158.71890 1.000 13.63164 393 ASP C N 1
ATOM 6800 C CA . ASP C 1 413 ? 184.85482 198.63901 157.63190 1.000 13.63164 393 ASP C CA 1
ATOM 6801 C C . ASP C 1 413 ? 183.62782 199.39001 158.12890 1.000 13.63164 393 ASP C C 1
ATOM 6802 O O . ASP C 1 413 ? 183.41482 200.55401 157.77290 1.000 13.63164 393 ASP C O 1
ATOM 6807 N N . MET C 1 414 ? 182.81282 198.74101 158.96090 1.000 14.56769 394 MET C N 1
ATOM 6808 C CA . MET C 1 414 ? 181.63982 199.41001 159.51490 1.000 14.56769 394 MET C CA 1
ATOM 6809 C C . MET C 1 414 ? 182.03982 200.58001 160.40490 1.000 14.56769 394 MET C C 1
ATOM 6810 O O . MET C 1 414 ? 181.43582 201.65501 160.33490 1.000 14.56769 394 MET C O 1
ATOM 6815 N N . GLN C 1 415 ? 183.06082 200.39301 161.24290 1.000 15.18802 395 GLN C N 1
ATOM 6816 C CA . GLN C 1 415 ? 183.49182 201.46701 162.13290 1.000 15.18802 395 GLN C CA 1
ATOM 6817 C C . GLN C 1 415 ? 184.00082 202.66801 161.35090 1.000 15.18802 395 GLN C C 1
ATOM 6818 O O . GLN C 1 415 ? 183.74182 203.81401 161.73390 1.000 15.18802 395 GLN C O 1
ATOM 6824 N N . ARG C 1 416 ? 184.73282 202.43101 160.26190 1.000 15.87429 396 ARG C N 1
ATOM 6825 C CA . ARG C 1 416 ? 185.16782 203.53301 159.40890 1.000 15.87429 396 ARG C CA 1
ATOM 6826 C C . ARG C 1 416 ? 184.00882 204.18201 158.66490 1.000 15.87429 396 ARG C C 1
ATOM 6827 O O . ARG C 1 416 ? 184.00982 205.40201 158.47190 1.000 15.87429 396 ARG C O 1
ATOM 6835 N N . SER C 1 417 ? 183.01782 203.40001 158.23590 1.000 15.19515 397 SER C N 1
ATOM 6836 C CA . SER C 1 417 ? 182.00282 203.93701 157.33590 1.000 15.19515 397 SER C CA 1
ATOM 6837 C C . SER C 1 417 ? 180.95982 204.76601 158.07690 1.000 15.19515 397 SER C C 1
ATOM 6838 O O . SER C 1 417 ? 180.80782 205.96401 157.81890 1.000 15.19515 397 SER C O 1
ATOM 6841 N N . VAL C 1 418 ? 180.23382 204.15001 158.99890 1.000 16.64773 398 VAL C N 1
ATOM 6842 C CA . VAL C 1 418 ? 179.11682 204.80601 159.66790 1.000 16.64773 398 VAL C CA 1
ATOM 6843 C C . VAL C 1 418 ? 179.63182 205.58701 160.86690 1.000 16.64773 398 VAL C C 1
ATOM 6844 O O . VAL C 1 418 ? 180.64182 205.22501 161.47990 1.000 16.64773 398 VAL C O 1
ATOM 6848 N N . LYS C 1 419 ? 178.93882 206.67301 161.19590 1.000 20.23696 399 LYS C N 1
ATOM 6849 C CA . LYS C 1 419 ? 179.26282 207.47901 162.36490 1.000 20.23696 399 LYS C CA 1
ATOM 6850 C C . LYS C 1 419 ? 178.30982 207.11701 163.49590 1.000 20.23696 399 LYS C C 1
ATOM 6851 O O . LYS C 1 419 ? 177.08782 207.21301 163.33890 1.000 20.23696 399 LYS C O 1
ATOM 6857 N N . GLY C 1 420 ? 178.86382 206.70601 164.62790 1.000 20.31024 400 GLY C N 1
ATOM 6858 C CA . GLY C 1 420 ? 178.08682 206.29301 165.77390 1.000 20.31024 400 GLY C CA 1
ATOM 6859 C C . GLY C 1 420 ? 178.62682 205.01901 166.37690 1.000 20.31024 400 GLY C C 1
ATOM 6860 O O . GLY C 1 420 ? 179.63282 204.46401 165.93890 1.000 20.31024 400 GLY C O 1
ATOM 6861 N N . GLU C 1 421 ? 177.93382 204.55101 167.40890 1.000 16.93176 401 GLU C N 1
ATOM 6862 C CA . GLU C 1 421 ? 178.36482 203.34901 168.10390 1.000 16.93176 401 GLU C CA 1
ATOM 6863 C C . GLU C 1 421 ? 178.23982 202.13601 167.19390 1.000 16.93176 401 GLU C C 1
ATOM 6864 O O . GLU C 1 421 ? 177.24882 201.97601 166.47990 1.000 16.93176 401 GLU C O 1
ATOM 6870 N N . VAL C 1 422 ? 179.26082 201.28501 167.21090 1.000 14.66759 402 VAL C N 1
ATOM 6871 C CA . VAL C 1 422 ? 179.27082 200.04801 166.43990 1.000 14.66759 402 VAL C CA 1
ATOM 6872 C C . VAL C 1 422 ? 179.65582 198.92001 167.38290 1.000 14.66759 402 VAL C C 1
ATOM 6873 O O . VAL C 1 422 ? 180.82282 198.80501 167.77590 1.000 14.66759 402 VAL C O 1
ATOM 6877 N N . ILE C 1 423 ? 178.68482 198.09201 167.74390 1.000 16.97393 403 ILE C N 1
ATOM 6878 C CA . ILE C 1 423 ? 178.90882 196.91801 168.57590 1.000 16.97393 403 ILE C CA 1
ATOM 6879 C C . ILE C 1 423 ? 178.90282 195.69901 167.67390 1.000 16.97393 403 ILE C C 1
ATOM 6880 O O . ILE C 1 423 ? 177.97682 195.51401 166.87690 1.000 16.97393 403 ILE C O 1
ATOM 6885 N N . ALA C 1 424 ? 179.92782 194.86501 167.79090 1.000 11.83586 404 ALA C N 1
ATOM 6886 C CA . ALA C 1 424 ? 180.03182 193.72001 166.90690 1.000 11.83586 404 ALA C CA 1
ATOM 6887 C C . ALA C 1 424 ? 180.67382 192.55601 167.63790 1.000 11.83586 404 ALA C C 1
ATOM 6888 O O . ALA C 1 424 ? 181.57082 192.74601 168.46290 1.000 11.83586 404 ALA C O 1
ATOM 6890 N N . SER C 1 425 ? 180.19782 191.35401 167.33190 1.000 12.19378 405 SER C N 1
ATOM 6891 C CA . SER C 1 425 ? 180.81082 190.11601 167.78290 1.000 12.19378 405 SER C CA 1
ATOM 6892 C C . SER C 1 425 ? 181.14182 189.28101 166.55790 1.000 12.19378 405 SER C C 1
ATOM 6893 O O . SER C 1 425 ? 180.26682 189.01701 165.72890 1.000 12.19378 405 SER C O 1
ATOM 6896 N N . THR C 1 426 ? 182.39982 188.87801 166.43890 1.000 13.51468 406 THR C N 1
ATOM 6897 C CA . THR C 1 426 ? 182.86182 188.16601 165.26090 1.000 13.51468 406 THR C CA 1
ATOM 6898 C C . THR C 1 426 ? 182.66982 186.66301 165.42990 1.000 13.51468 406 THR C C 1
ATOM 6899 O O . THR C 1 426 ? 182.48782 186.15701 166.53890 1.000 13.51468 406 THR C O 1
ATOM 6903 N N . PHE C 1 427 ? 182.71382 185.94501 164.30290 1.000 11.32805 407 PHE C N 1
ATOM 6904 C CA . PHE C 1 427 ? 182.40682 184.52001 164.32490 1.000 11.32805 407 PHE C CA 1
ATOM 6905 C C . PHE C 1 427 ? 183.42282 183.71501 165.11890 1.000 11.32805 407 PHE C C 1
ATOM 6906 O O . PHE C 1 427 ? 183.13082 182.57801 165.49690 1.000 11.32805 407 PHE C O 1
ATOM 6914 N N . ASP C 1 428 ? 184.59782 184.27301 165.38390 1.000 13.11808 408 ASP C N 1
ATOM 6915 C CA . ASP C 1 428 ? 185.59382 183.60601 166.20790 1.000 13.11808 408 ASP C CA 1
ATOM 6916 C C . ASP C 1 428 ? 185.28782 183.69401 167.69790 1.000 13.11808 408 ASP C C 1
ATOM 6917 O O . ASP C 1 428 ? 186.16482 183.39801 168.51390 1.000 13.11808 408 ASP C O 1
ATOM 6922 N N . ARG C 1 429 ? 184.07082 184.09901 168.06390 1.000 13.86437 409 ARG C N 1
ATOM 6923 C CA . ARG C 1 429 ? 183.55882 184.13001 169.42190 1.000 13.86437 409 ARG C CA 1
ATOM 6924 C C . ARG C 1 429 ? 182.45682 183.08901 169.58790 1.000 13.86437 409 ARG C C 1
ATOM 6925 O O . ARG C 1 429 ? 181.74682 182.77501 168.62890 1.000 13.86437 409 ARG C O 1
ATOM 6933 N N . PRO C 1 430 ? 182.28582 182.53201 170.78290 1.000 11.36811 410 PRO C N 1
ATOM 6934 C CA . PRO C 1 430 ? 181.21782 181.55501 170.99590 1.000 11.36811 410 PRO C CA 1
ATOM 6935 C C . PRO C 1 430 ? 179.85782 182.21001 170.84790 1.000 11.36811 410 PRO C C 1
ATOM 6936 O O . PRO C 1 430 ? 179.72882 183.42801 171.03090 1.000 11.36811 410 PRO C O 1
ATOM 6940 N N . PRO C 1 431 ? 178.82182 181.44401 170.49890 1.000 10.67501 411 PRO C N 1
ATOM 6941 C CA . PRO C 1 431 ? 177.48082 182.04001 170.38790 1.000 10.67501 411 PRO C CA 1
ATOM 6942 C C . PRO C 1 431 ? 176.98282 182.64201 171.68790 1.000 10.67501 411 PRO C C 1
ATOM 6943 O O . PRO C 1 431 ? 176.10882 183.52301 171.65590 1.000 10.67501 411 PRO C O 1
ATOM 6947 N N . SER C 1 432 ? 177.51482 182.20201 172.82990 1.000 10.02497 412 SER C N 1
ATOM 6948 C CA . SER C 1 432 ? 177.19482 182.85301 174.09290 1.000 10.02497 412 SER C CA 1
ATOM 6949 C C . SER C 1 432 ? 177.56082 184.32801 174.04990 1.000 10.02497 412 SER C C 1
ATOM 6950 O O . SER C 1 432 ? 176.80982 185.17601 174.54190 1.000 10.02497 412 SER C O 1
ATOM 6953 N N . ASP C 1 433 ? 178.70982 184.65601 173.45690 1.000 10.88906 413 ASP C N 1
ATOM 6954 C CA . ASP C 1 433 ? 179.10282 186.05601 173.33690 1.000 10.88906 413 ASP C CA 1
ATOM 6955 C C . ASP C 1 433 ? 178.17282 186.81701 172.40090 1.000 10.88906 413 ASP C C 1
ATOM 6956 O O . ASP C 1 433 ? 177.85882 187.98401 172.65490 1.000 10.88906 413 ASP C O 1
ATOM 6961 N N . HIS C 1 434 ? 177.72282 186.18201 171.31690 1.000 10.05265 414 HIS C N 1
ATOM 6962 C CA . HIS C 1 434 ? 176.74582 186.82301 170.43990 1.000 10.05265 414 HIS C CA 1
ATOM 6963 C C . HIS C 1 434 ? 175.49082 187.19701 171.21590 1.000 10.05265 414 HIS C C 1
ATOM 6964 O O . HIS C 1 434 ? 175.00382 188.33501 171.13690 1.000 10.05265 414 HIS C O 1
ATOM 6971 N N . THR C 1 435 ? 174.94982 186.23801 171.97190 1.000 8.78070 415 THR C N 1
ATOM 6972 C CA . THR C 1 435 ? 173.73582 186.49501 172.73790 1.000 8.78070 415 THR C CA 1
ATOM 6973 C C . THR C 1 435 ? 173.96382 187.57101 173.78990 1.000 8.78070 415 THR C C 1
ATOM 6974 O O . THR C 1 435 ? 173.11382 188.44801 173.98090 1.000 8.78070 415 THR C O 1
ATOM 6978 N N . SER C 1 436 ? 175.10082 187.51801 174.48590 1.000 8.91640 416 SER C N 1
ATOM 6979 C CA . SER C 1 436 ? 175.38582 188.51201 175.51390 1.000 8.91640 416 SER C CA 1
ATOM 6980 C C . SER C 1 436 ? 175.47582 189.90901 174.92190 1.000 8.91640 416 SER C C 1
ATOM 6981 O O . SER C 1 436 ? 174.92382 190.86401 175.48090 1.000 8.91640 416 SER C O 1
ATOM 6984 N N . VAL C 1 437 ? 176.15782 190.04901 173.78390 1.000 8.04532 417 VAL C N 1
ATOM 6985 C CA . VAL C 1 437 ? 176.29782 191.35601 173.15490 1.000 8.04532 417 VAL C CA 1
ATOM 6986 C C . VAL C 1 437 ? 174.93882 191.88701 172.72390 1.000 8.04532 417 VAL C C 1
ATOM 6987 O O . VAL C 1 437 ? 174.61382 193.06001 172.94890 1.000 8.04532 417 VAL C O 1
ATOM 6991 N N . ALA C 1 438 ? 174.12082 191.03601 172.09790 1.000 8.28659 418 ALA C N 1
ATOM 6992 C CA . ALA C 1 438 ? 172.81182 191.49101 171.63890 1.000 8.28659 418 ALA C CA 1
ATOM 6993 C C . ALA C 1 438 ? 171.93882 191.92201 172.81190 1.000 8.28659 418 ALA C C 1
ATOM 6994 O O . ALA C 1 438 ? 171.28682 192.97801 172.76790 1.000 8.28659 418 ALA C O 1
ATOM 6996 N N . GLU C 1 439 ? 171.92382 191.12101 173.87990 1.000 10.55745 419 GLU C N 1
ATOM 6997 C CA . GLU C 1 439 ? 171.11682 191.45401 175.04490 1.000 10.55745 419 GLU C CA 1
ATOM 6998 C C . GLU C 1 439 ? 171.57082 192.76601 175.66590 1.000 10.55745 419 GLU C C 1
ATOM 6999 O O . GLU C 1 439 ? 170.74582 193.62401 175.99290 1.000 10.55745 419 GLU C O 1
ATOM 7005 N N . LEU C 1 440 ? 172.88382 192.94901 175.82790 1.000 10.22720 420 LEU C N 1
ATOM 7006 C CA . LEU C 1 440 ? 173.37082 194.16301 176.46990 1.000 10.22720 420 LEU C CA 1
ATOM 7007 C C . LEU C 1 440 ? 173.10982 195.39101 175.60690 1.000 10.22720 420 LEU C C 1
ATOM 7008 O O . LEU C 1 440 ? 172.77782 196.46101 176.12990 1.000 10.22720 420 LEU C O 1
ATOM 7013 N N . ALA C 1 441 ? 173.23982 195.26101 174.28490 1.000 10.16692 421 ALA C N 1
ATOM 7014 C CA . ALA C 1 441 ? 172.94782 196.39201 173.41190 1.000 10.16692 421 ALA C CA 1
ATOM 7015 C C . ALA C 1 441 ? 171.48582 196.80001 173.50890 1.000 10.16692 421 ALA C C 1
ATOM 7016 O O . ALA C 1 441 ? 171.16982 197.99401 173.61790 1.000 10.16692 421 ALA C O 1
ATOM 7018 N N . ILE C 1 442 ? 170.57282 195.82501 173.48490 1.000 9.60017 422 ILE C N 1
ATOM 7019 C CA . ILE C 1 442 ? 169.16282 196.19401 173.57190 1.000 9.60017 422 ILE C CA 1
ATOM 7020 C C . ILE C 1 442 ? 168.83382 196.74801 174.95390 1.000 9.60017 422 ILE C C 1
ATOM 7021 O O . ILE C 1 442 ? 168.00582 197.65701 175.07990 1.000 9.60017 422 ILE C O 1
ATOM 7026 N N . GLU C 1 443 ? 169.48382 196.24801 176.00790 1.000 12.65087 423 GLU C N 1
ATOM 7027 C CA . GLU C 1 443 ? 169.23682 196.79101 177.33890 1.000 12.65087 423 GLU C CA 1
ATOM 7028 C C . GLU C 1 443 ? 169.70282 198.23601 177.44290 1.000 12.65087 423 GLU C C 1
ATOM 7029 O O . GLU C 1 443 ? 169.02982 199.06801 178.06090 1.000 12.65087 423 GLU C O 1
ATOM 7035 N N . ARG C 1 444 ? 170.85382 198.56101 176.85390 1.000 14.74222 424 ARG C N 1
ATOM 7036 C CA . ARG C 1 444 ? 171.30082 199.94901 176.89390 1.000 14.74222 424 ARG C CA 1
ATOM 7037 C C . ARG C 1 444 ? 170.39182 200.84701 176.06590 1.000 14.74222 424 ARG C C 1
ATOM 7038 O O . ARG C 1 444 ? 170.13882 201.99901 176.43990 1.000 14.74222 424 ARG C O 1
ATOM 7046 N N . ALA C 1 445 ? 169.88982 200.34401 174.93590 1.000 11.77429 425 ALA C N 1
ATOM 7047 C CA . ALA C 1 445 ? 168.90682 201.11701 174.18290 1.000 11.77429 425 ALA C CA 1
ATOM 7048 C C . ALA C 1 445 ? 167.66782 201.38301 175.02790 1.000 11.77429 425 ALA C C 1
ATOM 7049 O O . ALA C 1 445 ? 167.12682 202.49501 175.02690 1.000 11.77429 425 ALA C O 1
ATOM 7051 N N . LYS C 1 446 ? 167.21582 200.37101 175.77090 1.000 8.97123 426 LYS C N 1
ATOM 7052 C CA . LYS C 1 446 ? 166.07582 200.54401 176.66390 1.000 8.97123 426 LYS C CA 1
ATOM 7053 C C . LYS C 1 446 ? 166.35582 201.61401 177.70990 1.000 8.97123 426 LYS C C 1
ATOM 7054 O O . LYS C 1 446 ? 165.51182 202.47501 177.97790 1.000 8.97123 426 LYS C O 1
ATOM 7060 N N . ARG C 1 447 ? 167.54082 201.56401 178.31990 1.000 12.07412 427 ARG C N 1
ATOM 7061 C CA . ARG C 1 447 ? 167.87982 202.52901 179.36390 1.000 12.07412 427 ARG C CA 1
ATOM 7062 C C . ARG C 1 447 ? 167.92582 203.94701 178.81290 1.000 12.07412 427 ARG C C 1
ATOM 7063 O O . ARG C 1 447 ? 167.48982 204.89201 179.47890 1.000 12.07412 427 ARG C O 1
ATOM 7071 N N . LEU C 1 448 ? 168.46382 204.11901 177.60590 1.000 14.24959 428 LEU C N 1
ATOM 7072 C CA . LEU C 1 448 ? 168.46782 205.44601 176.99490 1.000 14.24959 428 LEU C CA 1
ATOM 7073 C C . LEU C 1 448 ? 167.05582 205.91901 176.66890 1.000 14.24959 428 LEU C C 1
ATOM 7074 O O . LEU C 1 448 ? 166.75582 207.11201 176.78790 1.000 14.24959 428 LEU C O 1
ATOM 7079 N N . VAL C 1 449 ? 166.17782 205.01001 176.23890 1.000 16.25626 429 VAL C N 1
ATOM 7080 C CA . VAL C 1 449 ? 164.79982 205.41201 175.96490 1.000 16.25626 429 VAL C CA 1
ATOM 7081 C C . VAL C 1 449 ? 164.07782 205.79901 177.24790 1.000 16.25626 429 VAL C C 1
ATOM 7082 O O . VAL C 1 449 ? 163.22882 206.69901 177.24090 1.000 16.25626 429 VAL C O 1
ATOM 7086 N N . GLU C 1 450 ? 164.39382 205.13501 178.36290 1.000 18.32932 430 GLU C N 1
ATOM 7087 C CA . GLU C 1 450 ? 163.71882 205.43401 179.62390 1.000 18.32932 430 GLU C CA 1
ATOM 7088 C C . GLU C 1 450 ? 163.84382 206.90801 179.98790 1.000 18.32932 430 GLU C C 1
ATOM 7089 O O . GLU C 1 450 ? 162.88582 207.51701 180.47690 1.000 18.32932 430 GLU C O 1
ATOM 7095 N N . GLN C 1 451 ? 165.01482 207.49901 179.75790 1.000 20.17263 431 GLN C N 1
ATOM 7096 C CA . GLN C 1 451 ? 165.22982 208.90501 180.06990 1.000 20.17263 431 GLN C CA 1
ATOM 7097 C C . GLN C 1 451 ? 164.72482 209.84601 178.98690 1.000 20.17263 431 GLN C C 1
ATOM 7098 O O . GLN C 1 451 ? 164.71682 211.06101 179.20590 1.000 20.17263 431 GLN C O 1
ATOM 7104 N N . GLY C 1 452 ? 164.31282 209.32801 177.83590 1.000 19.60221 432 GLY C N 1
ATOM 7105 C CA . GLY C 1 452 ? 163.62882 210.15101 176.85990 1.000 19.60221 432 GLY C CA 1
ATOM 7106 C C . GLY C 1 452 ? 164.45782 210.58701 175.67290 1.000 19.60221 432 GLY C C 1
ATOM 7107 O O . GLY C 1 452 ? 164.26982 211.69401 175.16190 1.000 19.60221 432 GLY C O 1
ATOM 7108 N N . LYS C 1 453 ? 165.37482 209.73901 175.21790 1.000 16.37375 433 LYS C N 1
ATOM 7109 C CA . LYS C 1 453 ? 166.16882 210.00801 174.02690 1.000 16.37375 433 LYS C CA 1
ATOM 7110 C C . LYS C 1 453 ? 165.85782 208.96601 172.96490 1.000 16.37375 433 LYS C C 1
ATOM 7111 O O . LYS C 1 453 ? 165.82682 207.76801 173.25690 1.000 16.37375 433 LYS C O 1
ATOM 7117 N N . ASP C 1 454 ? 165.62882 209.42501 171.73790 1.000 14.32452 434 ASP C N 1
ATOM 7118 C CA . ASP C 1 454 ? 165.36882 208.51301 170.63490 1.000 14.32452 434 ASP C CA 1
ATOM 7119 C C . ASP C 1 454 ? 166.60082 207.66201 170.36390 1.000 14.32452 434 ASP C C 1
ATOM 7120 O O . ASP C 1 454 ? 167.72382 208.17001 170.33390 1.000 14.32452 434 ASP C O 1
ATOM 7125 N N . VAL C 1 455 ? 166.39182 206.36401 170.17390 1.000 9.94641 435 VAL C N 1
ATOM 7126 C CA . VAL C 1 455 ? 167.46782 205.40801 169.95390 1.000 9.94641 435 VAL C CA 1
ATOM 7127 C C . VAL C 1 455 ? 167.18182 204.64701 168.67090 1.000 9.94641 435 VAL C C 1
ATOM 7128 O O . VAL C 1 455 ? 166.03982 204.25501 168.41590 1.000 9.94641 435 VAL C O 1
ATOM 7132 N N . VAL C 1 456 ? 168.21282 204.46301 167.85190 1.000 17.10017 436 VAL C N 1
ATOM 7133 C CA . VAL C 1 456 ? 168.12882 203.66001 166.63890 1.000 17.10017 436 VAL C CA 1
ATOM 7134 C C . VAL C 1 456 ? 169.11082 202.51101 166.77890 1.000 17.10017 436 VAL C C 1
ATOM 7135 O O . VAL C 1 456 ? 170.30582 202.73701 167.00390 1.000 17.10017 436 VAL C O 1
ATOM 7139 N N . VAL C 1 457 ? 168.61882 201.28601 166.64590 1.000 29.41521 437 VAL C N 1
ATOM 7140 C CA . VAL C 1 457 ? 169.45182 200.09501 166.75190 1.000 29.41521 437 VAL C CA 1
ATOM 7141 C C . VAL C 1 457 ? 169.39582 199.38801 165.40590 1.000 29.41521 437 VAL C C 1
ATOM 7142 O O . VAL C 1 457 ? 168.39782 198.74101 165.07390 1.000 29.41521 437 VAL C O 1
ATOM 7146 N N . LEU C 1 458 ? 170.46582 199.50701 164.62690 1.000 29.41521 438 LEU C N 1
ATOM 7147 C CA . LEU C 1 458 ? 170.59282 198.80401 163.35590 1.000 29.41521 438 LEU C CA 1
ATOM 7148 C C . LEU C 1 458 ? 171.22382 197.44601 163.62890 1.000 29.41521 438 LEU C C 1
ATOM 7149 O O . LEU C 1 458 ? 172.43282 197.35301 163.85790 1.000 29.41521 438 LEU C O 1
ATOM 7154 N N . LEU C 1 459 ? 170.41482 196.39601 163.61290 1.000 16.88223 439 LEU C N 1
ATOM 7155 C CA . LEU C 1 459 ? 170.90782 195.04201 163.81290 1.000 16.88223 439 LEU C CA 1
ATOM 7156 C C . LEU C 1 459 ? 171.18282 194.39701 162.46490 1.000 16.88223 439 LEU C C 1
ATOM 7157 O O . LEU C 1 459 ? 170.47282 194.65001 161.48790 1.000 16.88223 439 LEU C O 1
ATOM 7162 N N . ASP C 1 460 ? 172.22382 193.57501 162.41190 1.000 14.82625 440 ASP C N 1
ATOM 7163 C CA . ASP C 1 460 ? 172.60382 192.86701 161.19890 1.000 14.82625 440 ASP C CA 1
ATOM 7164 C C . ASP C 1 460 ? 172.32182 191.38401 161.38190 1.000 14.82625 440 ASP C C 1
ATOM 7165 O O . ASP C 1 460 ? 172.86382 190.75601 162.29690 1.000 14.82625 440 ASP C O 1
ATOM 7170 N N . SER C 1 461 ? 171.48482 190.83001 160.50490 1.000 10.88512 441 SER C N 1
ATOM 7171 C CA . SER C 1 461 ? 171.21582 189.39701 160.44390 1.000 10.88512 441 SER C CA 1
ATOM 7172 C C . SER C 1 461 ? 170.64382 188.88201 161.76890 1.000 10.88512 441 SER C C 1
ATOM 7173 O O . SER C 1 461 ? 171.31282 188.21501 162.55890 1.000 10.88512 441 SER C O 1
ATOM 7176 N N . ILE C 1 462 ? 169.38682 189.26501 162.00990 1.000 10.35824 442 ILE C N 1
ATOM 7177 C CA . ILE C 1 462 ? 168.60582 188.65701 163.08790 1.000 10.35824 442 ILE C CA 1
ATOM 7178 C C . ILE C 1 462 ? 168.62282 187.13701 162.98290 1.000 10.35824 442 ILE C C 1
ATOM 7179 O O . ILE C 1 462 ? 168.48182 186.43401 163.98990 1.000 10.35824 442 ILE C O 1
ATOM 7184 N N . THR C 1 463 ? 168.80282 186.60201 161.77090 1.000 12.16159 443 THR C N 1
ATOM 7185 C CA . THR C 1 463 ? 168.93682 185.15801 161.60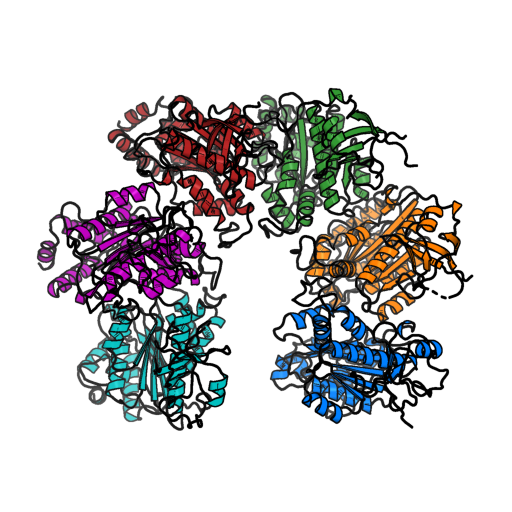590 1.000 12.16159 443 THR C CA 1
ATOM 7186 C C . THR C 1 463 ? 170.20182 184.63501 162.27790 1.000 12.16159 443 THR C C 1
ATOM 7187 O O . THR C 1 463 ? 170.20082 183.53701 162.84490 1.000 12.16159 443 THR C O 1
ATOM 7191 N N . ARG C 1 464 ? 171.29782 185.39601 162.21490 1.000 12.67999 444 ARG C N 1
ATOM 7192 C CA . ARG C 1 464 ? 172.50882 184.98001 162.91590 1.000 12.67999 444 ARG C CA 1
ATOM 7193 C C . ARG C 1 464 ? 172.29082 184.95501 164.42190 1.000 12.67999 444 ARG C C 1
ATOM 7194 O O . ARG C 1 464 ? 172.76182 184.04201 165.10790 1.000 12.67999 444 ARG C O 1
ATOM 7202 N N . LEU C 1 465 ? 171.57882 185.94901 164.95490 1.000 9.98019 445 LEU C N 1
ATOM 7203 C CA . LEU C 1 465 ? 171.24482 185.94101 166.37590 1.000 9.98019 445 LEU C CA 1
ATOM 7204 C C . LEU C 1 465 ? 170.36482 184.74801 166.72490 1.000 9.98019 445 LEU C C 1
ATOM 7205 O O . LEU C 1 465 ? 170.56182 184.09701 167.75990 1.000 9.98019 445 LEU C O 1
ATOM 7210 N N . GLY C 1 466 ? 169.39282 184.44301 165.86390 1.000 11.02566 446 GLY C N 1
ATOM 7211 C CA . GLY C 1 466 ? 168.54082 183.29301 166.10190 1.000 11.02566 446 GLY C CA 1
ATOM 7212 C C . GLY C 1 466 ? 169.31782 181.99201 166.12590 1.000 11.02566 446 GLY C C 1
ATOM 7213 O O . GLY C 1 466 ? 169.09482 181.14201 166.98890 1.000 11.02566 446 GLY C O 1
ATOM 7214 N N . ARG C 1 467 ? 170.25682 181.82501 165.19390 1.000 13.99545 447 ARG C N 1
ATOM 7215 C CA . ARG C 1 467 ? 171.01882 180.58101 165.17990 1.000 13.99545 447 ARG C CA 1
ATOM 7216 C C . ARG C 1 467 ? 172.05182 180.52901 166.29690 1.000 13.99545 447 ARG C C 1
ATOM 7217 O O . ARG C 1 467 ? 172.38782 179.43801 166.76290 1.000 13.99545 447 ARG C O 1
ATOM 7225 N N . ALA C 1 468 ? 172.55782 181.67501 166.75490 1.000 12.06901 448 ALA C N 1
ATOM 7226 C CA . ALA C 1 468 ? 173.39182 181.66801 167.95190 1.000 12.06901 448 ALA C CA 1
ATOM 7227 C C . ALA C 1 468 ? 172.59582 181.20501 169.16390 1.000 12.06901 448 ALA C C 1
ATOM 7228 O O . ALA C 1 468 ? 173.06982 180.37901 169.95690 1.000 12.06901 448 ALA C O 1
ATOM 7230 N N . TYR C 1 469 ? 171.36882 181.71101 169.30790 1.000 11.43923 449 TYR C N 1
ATOM 7231 C CA . TYR C 1 469 ? 170.50582 181.26601 170.39690 1.000 11.43923 449 TYR C CA 1
ATOM 7232 C C . TYR C 1 469 ? 170.18482 179.78301 170.26790 1.000 11.43923 449 TYR C C 1
ATOM 7233 O O . TYR C 1 469 ? 170.11782 179.06301 171.26990 1.000 11.43923 449 TYR C O 1
ATOM 7242 N N . ASN C 1 470 ? 169.97282 179.31501 169.03790 1.000 16.01190 450 ASN C N 1
ATOM 7243 C CA . ASN C 1 470 ? 169.67982 177.90501 168.80390 1.000 16.01190 450 ASN C CA 1
ATOM 7244 C C . ASN C 1 470 ? 170.85982 177.02101 169.18490 1.000 16.01190 450 ASN C C 1
ATOM 7245 O O . ASN C 1 470 ? 170.68882 175.99401 169.84990 1.000 16.01190 450 ASN C O 1
ATOM 7250 N N . ASN C 1 471 ? 172.06982 177.40101 168.76990 1.000 16.13351 451 ASN C N 1
ATOM 7251 C CA . ASN C 1 471 ? 173.25182 176.61301 169.09190 1.000 16.13351 451 ASN C CA 1
ATOM 7252 C C . ASN C 1 471 ? 173.59382 176.66701 170.57090 1.000 16.13351 451 ASN C C 1
ATOM 7253 O O . ASN C 1 471 ? 174.25682 175.75501 171.07090 1.000 16.13351 451 ASN C O 1
ATOM 7258 N N . ALA C 1 472 ? 173.16882 177.71401 171.27990 1.000 18.71561 452 ALA C N 1
ATOM 7259 C CA . ALA C 1 472 ? 173.43682 177.77501 172.71290 1.000 18.71561 452 ALA C CA 1
ATOM 7260 C C . ALA C 1 472 ? 172.71782 176.66101 173.46990 1.000 18.71561 452 ALA C C 1
ATOM 7261 O O . ALA C 1 472 ? 173.28882 176.06201 174.38690 1.000 18.71561 452 ALA C O 1
ATOM 7263 N N . SER C 1 473 ? 171.46382 176.36301 173.10090 1.000 24.17551 453 SER C N 1
ATOM 7264 C CA . SER C 1 473 ? 170.64282 175.44301 173.87890 1.000 24.17551 453 SER C CA 1
ATOM 7265 C C . SER C 1 473 ? 170.32582 174.17201 173.09390 1.000 24.17551 453 SER C C 1
ATOM 7266 O O . SER C 1 473 ? 169.93982 174.23501 171.92390 1.000 24.17551 453 SER C O 1
ATOM 7269 N N . PRO C 1 474 ? 170.47682 173.00001 173.71690 1.000 28.95553 454 PRO C N 1
ATOM 7270 C CA . PRO C 1 474 ? 170.24182 171.74001 172.99790 1.000 28.95553 454 PRO C CA 1
ATOM 7271 C C . PRO C 1 474 ? 168.77682 171.38801 172.77290 1.000 28.95553 454 PRO C C 1
ATOM 7272 O O . PRO C 1 474 ? 168.40382 170.95101 171.68090 1.000 28.95553 454 PRO C O 1
ATOM 7276 N N . ALA C 1 475 ? 167.93682 171.56901 173.79090 1.000 38.52522 455 ALA C N 1
ATOM 7277 C CA . ALA C 1 475 ? 166.60782 170.96701 173.78590 1.000 38.52522 455 ALA C CA 1
ATOM 7278 C C . ALA C 1 475 ? 165.58482 171.79701 174.55090 1.000 38.52522 455 ALA C C 1
ATOM 7279 O O . ALA C 1 475 ? 165.77982 173.00001 174.75590 1.000 38.52522 455 ALA C O 1
ATOM 7281 N N . SER C 1 476 ? 164.47782 171.15201 174.93490 1.000 40.77970 456 SER C N 1
ATOM 7282 C CA . SER C 1 476 ? 163.38282 171.71301 175.72890 1.000 40.77970 456 SER C CA 1
ATOM 7283 C C . SER C 1 476 ? 162.42482 172.56401 174.90590 1.000 40.77970 456 SER C C 1
ATOM 7284 O O . SER C 1 476 ? 161.77882 173.46701 175.44490 1.000 40.77970 456 SER C O 1
ATOM 7287 N N . GLY C 1 477 ? 162.31182 172.29301 173.60990 1.000 24.49979 457 GLY C N 1
ATOM 7288 C CA . GLY C 1 477 ? 161.32382 172.95401 172.78190 1.000 24.49979 457 GLY C CA 1
ATOM 7289 C C . GLY C 1 477 ? 160.81082 172.03001 171.70090 1.000 24.49979 457 GLY C C 1
ATOM 7290 O O . GLY C 1 477 ? 161.11782 170.83601 171.71090 1.000 24.49979 457 GLY C O 1
ATOM 7291 N N . ARG C 1 478 ? 160.03482 172.55701 170.75790 1.000 20.05523 458 ARG C N 1
ATOM 7292 C CA . ARG C 1 478 ? 159.60082 171.73301 169.64090 1.000 20.05523 458 ARG C CA 1
ATOM 7293 C C . ARG C 1 478 ? 160.77682 171.51001 168.69990 1.000 20.05523 458 ARG C C 1
ATOM 7294 O O . ARG C 1 478 ? 160.93682 172.22601 167.70690 1.000 20.05523 458 ARG C O 1
ATOM 7302 N N . ILE C 1 479 ? 161.61082 170.51801 169.02090 1.000 23.62203 459 ILE C N 1
ATOM 7303 C CA . ILE C 1 479 ? 162.78882 170.22901 168.21090 1.000 23.62203 459 ILE C CA 1
ATOM 7304 C C . ILE C 1 479 ? 162.36382 169.88801 166.78690 1.000 23.62203 459 ILE C C 1
ATOM 7305 O O . ILE C 1 479 ? 161.24182 169.43601 166.52890 1.000 23.62203 459 ILE C O 1
ATOM 7310 N N . LEU C 1 480 ? 163.26982 170.14201 165.84490 1.000 24.72091 460 LEU C N 1
ATOM 7311 C CA . LEU C 1 480 ? 163.04482 169.85701 164.43090 1.000 24.72091 460 LEU C CA 1
ATOM 7312 C C . LEU C 1 480 ? 161.87382 170.67601 163.89690 1.000 24.72091 460 LEU C C 1
ATOM 7313 O O . LEU C 1 480 ? 160.94582 170.15301 163.27690 1.000 24.72091 460 LEU C O 1
ATOM 7318 N N . SER C 1 481 ? 161.92182 171.97701 164.15090 1.000 20.28529 461 SER C N 1
ATOM 7319 C CA . SER C 1 481 ? 161.04182 172.91501 163.47590 1.000 20.28529 461 SER C CA 1
ATOM 7320 C C . SER C 1 481 ? 161.52482 173.23401 162.06690 1.000 20.28529 461 SER C C 1
ATOM 7321 O O . SER C 1 481 ? 161.08782 174.23001 161.48490 1.000 20.28529 461 SER C O 1
ATOM 7324 N N . GLY C 1 482 ? 162.40582 172.40201 161.51490 1.000 20.38985 462 GLY C N 1
ATOM 7325 C CA . GLY C 1 482 ? 163.05082 172.65701 160.24290 1.000 20.38985 462 GLY C CA 1
ATOM 7326 C C . GLY C 1 482 ? 164.55782 172.58801 160.38290 1.000 20.38985 462 GLY C C 1
ATOM 7327 O O . GLY C 1 482 ? 165.29882 173.06901 159.52190 1.000 20.38985 462 GLY C O 1
ATOM 7328 N N . GLY C 1 483 ? 165.01682 171.97301 161.46990 1.000 19.18349 463 GLY C N 1
ATOM 7329 C CA . GLY C 1 483 ? 166.41582 171.96101 161.84590 1.000 19.18349 463 GLY C CA 1
ATOM 7330 C C . GLY C 1 483 ? 166.74982 172.86401 163.01290 1.000 19.18349 463 GLY C C 1
ATOM 7331 O O . GLY C 1 483 ? 167.85982 172.76901 163.54890 1.000 19.18349 463 GLY C O 1
ATOM 7332 N N . VAL C 1 484 ? 165.82282 173.72101 163.43290 1.000 17.52972 464 VAL C N 1
ATOM 7333 C CA . VAL C 1 484 ? 166.05282 174.69901 164.48590 1.000 17.52972 464 VAL C CA 1
ATOM 7334 C C . VAL C 1 484 ? 165.07382 174.44601 165.62290 1.000 17.52972 464 VAL C C 1
ATOM 7335 O O . VAL C 1 484 ? 163.91682 174.07601 165.40590 1.000 17.52972 464 VAL C O 1
ATOM 7339 N N . ASP C 1 485 ? 165.55882 174.61801 166.84690 1.000 17.83571 465 ASP C N 1
ATOM 7340 C CA . ASP C 1 485 ? 164.71982 174.45801 168.02190 1.000 17.83571 465 ASP C CA 1
ATOM 7341 C C . ASP C 1 485 ? 163.69582 175.58701 168.09790 1.000 17.83571 465 ASP C C 1
ATOM 7342 O O . ASP C 1 485 ? 163.90182 176.68201 167.57090 1.000 17.83571 465 ASP C O 1
ATOM 7347 N N . SER C 1 486 ? 162.56782 175.30301 168.75090 1.000 16.79543 466 SER C N 1
ATOM 7348 C CA . SER C 1 486 ? 161.48582 176.27401 168.85690 1.000 16.79543 466 SER C CA 1
ATOM 7349 C C . SER C 1 486 ? 161.52582 177.10201 170.13190 1.000 16.79543 466 SER C C 1
ATOM 7350 O O . SER C 1 486 ? 160.84882 178.13201 170.19990 1.000 16.79543 466 SER C O 1
ATOM 7353 N N . THR C 1 487 ? 162.28182 176.68201 171.14090 1.000 17.73404 467 THR C N 1
ATOM 7354 C CA . THR C 1 487 ? 162.48982 177.49701 172.32890 1.000 17.73404 467 THR C CA 1
ATOM 7355 C C . THR C 1 487 ? 163.59782 178.52001 172.13690 1.000 17.73404 467 THR C C 1
ATOM 7356 O O . THR C 1 487 ? 163.88082 179.29101 173.05890 1.000 17.73404 467 THR C O 1
ATOM 7359 N N . ALA C 1 488 ? 164.23882 178.53001 170.97190 1.000 12.18881 468 ALA C N 1
ATOM 7360 C CA . ALA C 1 488 ? 165.26282 179.50401 170.63490 1.000 12.18881 468 ALA C CA 1
ATOM 7361 C C . ALA C 1 488 ? 164.74782 180.61901 169.73990 1.000 12.18881 468 ALA C C 1
ATOM 7362 O O . ALA C 1 488 ? 165.53782 181.46301 169.31190 1.000 12.18881 468 ALA C O 1
ATOM 7364 N N . LEU C 1 489 ? 163.45682 180.63001 169.42690 1.000 11.99689 469 LEU C N 1
ATOM 7365 C CA . LEU C 1 489 ? 162.84582 181.71701 168.67590 1.000 11.99689 469 LEU C CA 1
ATOM 7366 C C . LEU C 1 489 ? 162.22082 182.77101 169.57290 1.000 11.99689 469 LEU C C 1
ATOM 7367 O O . LEU C 1 489 ? 161.75382 183.79501 169.06790 1.000 11.99689 469 LEU C O 1
ATOM 7372 N N . TYR C 1 490 ? 162.18582 182.54301 170.87790 1.000 11.30588 470 TYR C N 1
ATOM 7373 C CA . TYR C 1 490 ? 161.64882 183.52501 171.80790 1.000 11.30588 470 TYR C CA 1
ATOM 7374 C C . TYR C 1 490 ? 162.63082 184.66301 172.07690 1.000 11.30588 470 TYR C C 1
ATOM 7375 O O . TYR C 1 490 ? 162.22682 185.82901 171.99190 1.000 11.30588 470 TYR C O 1
ATOM 7384 N N . PRO C 1 491 ? 163.89682 184.40401 172.41290 1.000 15.54100 471 PRO C N 1
ATOM 7385 C CA . PRO C 1 491 ? 164.80582 185.51001 172.73490 1.000 15.54100 471 PRO C CA 1
ATOM 7386 C C . PRO C 1 491 ? 164.96982 186.48501 171.57790 1.000 15.54100 471 PRO C C 1
ATOM 7387 O O . PRO C 1 491 ? 164.74682 187.69001 171.76590 1.000 15.54100 471 PRO C O 1
ATOM 7391 N N . PRO C 1 492 ? 165.33282 186.04401 170.36490 1.000 11.00305 472 PRO C N 1
ATOM 7392 C CA . PRO C 1 492 ? 165.43082 187.03701 169.28590 1.000 11.00305 472 PRO C CA 1
ATOM 7393 C C . PRO C 1 492 ? 164.16782 187.86801 169.17590 1.000 11.00305 472 PRO C C 1
ATOM 7394 O O . PRO C 1 492 ? 164.24182 189.10101 169.11190 1.000 11.00305 472 PRO C O 1
ATOM 7398 N N . LYS C 1 493 ? 162.99982 187.22501 169.20890 1.000 12.18929 473 LYS C N 1
ATOM 7399 C CA . LYS C 1 493 ? 161.74782 187.96701 169.14690 1.000 12.18929 473 LYS C CA 1
ATOM 7400 C C . LYS C 1 493 ? 161.71082 189.05801 170.20390 1.000 12.18929 473 LYS C C 1
ATOM 7401 O O . LYS C 1 493 ? 161.44282 190.22401 169.89690 1.000 12.18929 473 LYS C O 1
ATOM 7407 N N . ARG C 1 494 ? 162.00582 188.70401 171.45890 1.000 12.62605 474 ARG C N 1
ATOM 7408 C CA . ARG C 1 494 ? 161.92382 189.70501 172.51390 1.000 12.62605 474 ARG C CA 1
ATOM 7409 C C . ARG C 1 494 ? 162.90882 190.83601 172.26690 1.000 12.62605 474 ARG C C 1
ATOM 7410 O O . ARG C 1 494 ? 162.59482 191.99801 172.54590 1.000 12.62605 474 ARG C O 1
ATOM 7418 N N . PHE C 1 495 ? 164.07882 190.52901 171.69890 1.000 11.96889 475 PHE C N 1
ATOM 7419 C CA . PHE C 1 495 ? 164.96682 191.58601 171.22690 1.000 11.96889 475 PHE C CA 1
ATOM 7420 C C . PHE C 1 495 ? 164.21682 192.50201 170.27090 1.000 11.96889 475 PHE C C 1
ATOM 7421 O O . PHE C 1 495 ? 164.01782 193.69201 170.54490 1.000 11.96889 475 PHE C O 1
ATOM 7429 N N . LEU C 1 496 ? 163.72782 191.93301 169.17190 1.000 12.62901 476 LEU C N 1
ATOM 7430 C CA . LEU C 1 496 ? 162.92982 192.69001 168.22390 1.000 12.62901 476 LEU C CA 1
ATOM 7431 C C . LEU C 1 496 ? 161.66182 193.22501 168.86690 1.000 12.62901 476 LEU C C 1
ATOM 7432 O O . LEU C 1 496 ? 161.07282 194.17801 168.35190 1.000 12.62901 476 LEU C O 1
ATOM 7437 N N . GLY C 1 497 ? 161.24282 192.65301 169.99390 1.000 29.41521 477 GLY C N 1
ATOM 7438 C CA . GLY C 1 497 ? 160.05782 193.15001 170.65890 1.000 29.41521 477 GLY C CA 1
ATOM 7439 C C . GLY C 1 497 ? 160.26282 194.44501 171.40790 1.000 29.41521 477 GLY C C 1
ATOM 7440 O O . GLY C 1 497 ? 159.28082 195.01801 171.88890 1.000 29.41521 477 GLY C O 1
ATOM 7441 N N . ALA C 1 498 ? 161.50182 194.92001 171.51890 1.000 20.19929 478 ALA C N 1
ATOM 7442 C CA . ALA C 1 498 ? 161.76282 196.14501 172.25990 1.000 20.19929 478 ALA C CA 1
ATOM 7443 C C . ALA C 1 498 ? 161.51582 197.40501 171.44290 1.000 20.19929 478 ALA C C 1
ATOM 7444 O O . ALA C 1 498 ? 161.55882 198.50101 172.00590 1.000 20.19929 478 ALA C O 1
ATOM 7446 N N . ALA C 1 499 ? 161.25482 197.28801 170.14490 1.000 29.41521 479 ALA C N 1
ATOM 7447 C CA . ALA C 1 499 ? 161.03882 198.45901 169.30590 1.000 29.41521 479 ALA C CA 1
ATOM 7448 C C . ALA C 1 499 ? 159.64182 199.00901 169.54790 1.000 29.41521 479 ALA C C 1
ATOM 7449 O O . ALA C 1 499 ? 158.64682 198.35001 169.23390 1.000 29.41521 479 ALA C O 1
ATOM 7451 N N . ARG C 1 500 ? 159.56482 200.21901 170.09590 1.000 15.04367 480 ARG C N 1
ATOM 7452 C CA . ARG C 1 500 ? 158.28482 200.81501 170.43890 1.000 15.04367 480 ARG C CA 1
ATOM 7453 C C . ARG C 1 500 ? 158.42582 202.32701 170.49290 1.000 15.04367 480 ARG C C 1
ATOM 7454 O O . ARG C 1 500 ? 159.50082 202.85401 170.78090 1.000 15.04367 480 ARG C O 1
ATOM 7462 N N . ASN C 1 501 ? 157.32682 203.02001 170.20590 1.000 11.21222 481 ASN C N 1
ATOM 7463 C CA . ASN C 1 501 ? 157.26882 204.48101 170.25290 1.000 11.21222 481 ASN C CA 1
ATOM 7464 C C . ASN C 1 501 ? 156.57582 204.87601 171.54890 1.000 11.21222 481 ASN C C 1
ATOM 7465 O O . ASN C 1 501 ? 155.35182 204.91301 171.62790 1.000 11.21222 481 ASN C O 1
ATOM 7470 N N . ILE C 1 502 ? 157.37182 205.20101 172.56790 1.000 16.08914 482 ILE C N 1
ATOM 7471 C CA . ILE C 1 502 ? 156.81082 205.55001 173.86490 1.000 16.08914 482 ILE C CA 1
ATOM 7472 C C . ILE C 1 502 ? 156.01682 206.84301 173.75990 1.000 16.08914 482 ILE C C 1
ATOM 7473 O O . ILE C 1 502 ? 156.41682 207.79201 173.07590 1.000 16.08914 482 ILE C O 1
ATOM 7478 N N . GLU C 1 503 ? 154.86682 206.87701 174.43690 1.000 16.24550 483 GLU C N 1
ATOM 7479 C CA . GLU C 1 503 ? 154.00582 208.05401 174.39290 1.000 16.24550 483 GLU C CA 1
ATOM 7480 C C . GLU C 1 503 ? 154.65282 209.24401 175.08690 1.000 16.24550 483 GLU C C 1
ATOM 7481 O O . GLU C 1 503 ? 154.67682 210.35401 174.54490 1.000 16.24550 483 GLU C O 1
ATOM 7487 N N . GLU C 1 504 ? 155.18282 209.03301 176.29190 1.000 20.59361 484 GLU C N 1
ATOM 7488 C CA . GLU C 1 504 ? 155.73882 210.12101 177.09390 1.000 20.59361 484 GLU C CA 1
ATOM 7489 C C . GLU C 1 504 ? 157.19782 210.38101 176.71190 1.000 20.59361 484 GLU C C 1
ATOM 7490 O O . GLU C 1 504 ? 158.11882 210.28201 177.52090 1.000 20.59361 484 GLU C O 1
ATOM 7496 N N . GLY C 1 505 ? 157.39282 210.71301 175.43890 1.000 18.74620 485 GLY C N 1
ATOM 7497 C CA . GLY C 1 505 ? 158.70682 211.07201 174.94690 1.000 18.74620 485 GLY C CA 1
ATOM 7498 C C . GLY C 1 505 ? 159.61482 209.88801 174.69490 1.000 18.74620 485 GLY C C 1
ATOM 7499 O O . GLY C 1 505 ? 159.61482 208.91801 175.45890 1.000 18.74620 485 GLY C O 1
ATOM 7500 N N . GLY C 1 506 ? 160.40382 209.96201 173.63090 1.000 12.54683 486 GLY C N 1
ATOM 7501 C CA . GLY C 1 506 ? 161.34782 208.91901 173.29590 1.000 12.54683 486 GLY C CA 1
ATOM 7502 C C . GLY C 1 506 ? 160.77182 207.91601 172.31290 1.000 12.54683 486 GLY C C 1
ATOM 7503 O O . GLY C 1 506 ? 159.56682 207.85001 172.06490 1.000 12.54683 486 GLY C O 1
ATOM 7504 N N . SER C 1 507 ? 161.67682 207.12901 171.73490 1.000 12.55988 487 SER C N 1
ATOM 7505 C CA . SER C 1 507 ? 161.29982 206.08901 170.78890 1.000 12.55988 487 SER C CA 1
ATOM 7506 C C . SER C 1 507 ? 162.47582 205.16601 170.51390 1.000 12.55988 487 SER C C 1
ATOM 7507 O O . SER C 1 507 ? 163.56982 205.63201 170.18690 1.000 12.55988 487 SER C O 1
ATOM 7510 N N . LEU C 1 508 ? 162.26382 203.86101 170.62590 1.000 11.56577 488 LEU C N 1
ATOM 7511 C CA . LEU C 1 508 ? 163.27082 202.86801 170.28090 1.000 11.56577 488 LEU C CA 1
ATOM 7512 C C . LEU C 1 508 ? 162.87682 202.22601 168.95990 1.000 11.56577 488 LEU C C 1
ATOM 7513 O O . LEU C 1 508 ? 161.81282 201.60801 168.86190 1.000 11.56577 488 LEU C O 1
ATOM 7518 N N . THR C 1 509 ? 163.72082 202.38601 167.94690 1.000 17.41509 489 THR C N 1
ATOM 7519 C CA . THR C 1 509 ? 163.50882 201.78101 166.64290 1.000 17.41509 489 THR C CA 1
ATOM 7520 C C . THR C 1 509 ? 164.60982 200.77301 166.35190 1.000 17.41509 489 THR C C 1
ATOM 7521 O O . THR C 1 509 ? 165.76082 200.95201 166.75390 1.000 17.41509 489 THR C O 1
ATOM 7525 N N . ILE C 1 510 ? 164.23882 199.69201 165.67190 1.000 29.41521 490 ILE C N 1
ATOM 7526 C CA . ILE C 1 510 ? 165.14182 198.58401 165.38190 1.000 29.41521 490 ILE C CA 1
ATOM 7527 C C . ILE C 1 510 ? 165.03982 198.30201 163.89090 1.000 29.41521 490 ILE C C 1
ATOM 7528 O O . ILE C 1 510 ? 164.05082 197.72401 163.43090 1.000 29.41521 490 ILE C O 1
ATOM 7533 N N . ILE C 1 511 ? 166.04982 198.70901 163.12890 1.000 21.72876 491 ILE C N 1
ATOM 7534 C CA . ILE C 1 511 ? 166.09782 198.39601 161.69290 1.000 21.72876 491 ILE C CA 1
ATOM 7535 C C . ILE C 1 511 ? 166.88382 197.09501 161.57990 1.000 21.72876 491 ILE C C 1
ATOM 7536 O O . ILE C 1 511 ? 168.07082 197.06501 161.25690 1.000 21.72876 491 ILE C O 1
ATOM 7541 N N . ALA C 1 512 ? 166.19982 195.98801 161.83790 1.000 14.05742 492 ALA C N 1
ATOM 7542 C CA . ALA C 1 512 ? 166.84182 194.68601 161.77090 1.000 14.05742 492 ALA C CA 1
ATOM 7543 C C . ALA C 1 512 ? 166.79782 194.15501 160.34590 1.000 14.05742 492 ALA C C 1
ATOM 7544 O O . ALA C 1 512 ? 166.08382 194.66901 159.48490 1.000 14.05742 492 ALA C O 1
ATOM 7546 N N . THR C 1 513 ? 167.58582 193.11601 160.09190 1.000 11.21305 493 THR C N 1
ATOM 7547 C CA . THR C 1 513 ? 167.63382 192.51501 158.77090 1.000 11.21305 493 THR C CA 1
ATOM 7548 C C . THR C 1 513 ? 167.79082 191.00801 158.89690 1.000 11.21305 493 THR C C 1
ATOM 7549 O O . THR C 1 513 ? 168.39082 190.50801 159.84990 1.000 11.21305 493 THR C O 1
ATOM 7553 N N . ALA C 1 514 ? 167.22882 190.28901 157.92690 1.000 10.32030 494 ALA C N 1
ATOM 7554 C CA . ALA C 1 514 ? 167.19582 188.83601 157.93990 1.000 10.32030 494 ALA C CA 1
ATOM 7555 C C . ALA C 1 514 ? 167.68182 188.29801 156.60390 1.000 10.32030 494 ALA C C 1
ATOM 7556 O O . ALA C 1 514 ? 167.53882 188.94801 155.56590 1.000 10.32030 494 ALA C O 1
ATOM 7558 N N . MET C 1 515 ? 168.25382 187.09701 156.63890 1.000 15.83407 495 MET C N 1
ATOM 7559 C CA . MET C 1 515 ? 168.80782 186.45701 155.45390 1.000 15.83407 495 MET C CA 1
ATOM 7560 C C . MET C 1 515 ? 167.87882 185.33701 155.00290 1.000 15.83407 495 MET C C 1
ATOM 7561 O O . MET C 1 515 ? 167.53882 184.44901 155.79090 1.000 15.83407 495 MET C O 1
ATOM 7566 N N . VAL C 1 516 ? 167.47282 185.38201 153.73490 1.000 18.58667 496 VAL C N 1
ATOM 7567 C CA . VAL C 1 516 ? 166.63882 184.35701 153.12790 1.000 18.58667 496 VAL C CA 1
ATOM 7568 C C . VAL C 1 516 ? 167.32482 183.89201 151.84990 1.000 18.58667 496 VAL C C 1
ATOM 7569 O O . VAL C 1 516 ? 168.24282 184.53601 151.34690 1.000 18.58667 496 VAL C O 1
ATOM 7573 N N . GLU C 1 517 ? 166.86882 182.75001 151.33290 1.000 21.72057 497 GLU C N 1
ATOM 7574 C CA . GLU C 1 517 ? 167.47282 182.13401 150.14990 1.000 21.72057 497 GLU C CA 1
ATOM 7575 C C . GLU C 1 517 ? 168.96982 181.92401 150.34490 1.000 21.72057 497 GLU C C 1
ATOM 7576 O O . GLU C 1 517 ? 169.76382 182.10501 149.42090 1.000 21.72057 497 GLU C O 1
ATOM 7582 N N . THR C 1 518 ? 169.36082 181.54601 151.55790 1.000 23.78410 498 THR C N 1
ATOM 7583 C CA . THR C 1 518 ? 170.76382 181.43301 151.92590 1.000 23.78410 498 THR C CA 1
ATOM 7584 C C . THR C 1 518 ? 171.34482 180.05101 151.67290 1.000 23.78410 498 THR C C 1
ATOM 7585 O O . THR C 1 518 ? 172.53282 179.84201 151.93890 1.000 23.78410 498 THR C O 1
ATOM 7589 N N . GLY C 1 519 ? 170.55382 179.11101 151.17190 1.000 28.36324 499 GLY C N 1
ATOM 7590 C CA . GLY C 1 519 ? 171.01382 177.74801 151.01890 1.000 28.36324 499 GLY C CA 1
ATOM 7591 C C . GLY C 1 519 ? 170.89982 176.89401 152.25890 1.000 28.36324 499 GLY C C 1
ATOM 7592 O O . GLY C 1 519 ? 171.40082 175.76401 152.26090 1.000 28.36324 499 GLY C O 1
ATOM 7593 N N . SER C 1 520 ? 170.27082 177.39901 153.31590 1.000 29.84587 500 SER C N 1
ATOM 7594 C CA . SER C 1 520 ? 170.02582 176.63801 154.52990 1.000 29.84587 500 SER C CA 1
ATOM 7595 C C . SER C 1 520 ? 168.56382 176.78801 154.92090 1.000 29.84587 500 SER C C 1
ATOM 7596 O O . SER C 1 520 ? 167.94482 177.82701 154.67890 1.000 29.84587 500 SER C O 1
ATOM 7599 N N . THR C 1 521 ? 168.01282 175.73301 155.51790 1.000 28.69056 501 THR C N 1
ATOM 7600 C CA . THR C 1 521 ? 166.61082 175.73901 155.91390 1.000 28.69056 501 THR C CA 1
ATOM 7601 C C . THR C 1 521 ? 166.37882 176.40301 157.26190 1.000 28.69056 501 THR C C 1
ATOM 7602 O O . THR C 1 521 ? 165.26782 176.87901 157.52090 1.000 28.69056 501 THR C O 1
ATOM 7606 N N . GLY C 1 522 ? 167.39382 176.44601 158.12590 1.000 24.18543 502 GLY C N 1
ATOM 7607 C CA . GLY C 1 522 ? 167.21782 177.08101 159.42190 1.000 24.18543 502 GLY C CA 1
ATOM 7608 C C . GLY C 1 522 ? 166.90382 178.56001 159.31290 1.000 24.18543 502 GLY C C 1
ATOM 7609 O O . GLY C 1 522 ? 166.02982 179.07301 160.01490 1.000 24.18543 502 GLY C O 1
ATOM 7610 N N . ASP C 1 523 ? 167.60782 179.26701 158.42790 1.000 21.11358 503 ASP C N 1
ATOM 7611 C CA . ASP C 1 523 ? 167.35582 180.69301 158.25490 1.000 21.11358 503 ASP C CA 1
ATOM 7612 C C . ASP C 1 523 ? 165.96282 180.94801 157.69190 1.000 21.11358 503 ASP C C 1
ATOM 7613 O O . ASP C 1 523 ? 165.27082 181.87701 158.12590 1.000 21.11358 503 ASP C O 1
ATOM 7618 N N . THR C 1 524 ? 165.53582 180.14001 156.71990 1.000 19.89198 504 THR C N 1
ATOM 7619 C CA . THR C 1 524 ? 164.19482 180.30001 156.16790 1.000 19.89198 504 THR C CA 1
ATOM 7620 C C . THR C 1 524 ? 163.13082 180.01601 157.21990 1.000 19.89198 504 THR C C 1
ATOM 7621 O O . THR C 1 524 ? 162.11882 180.72201 157.29690 1.000 19.89198 504 THR C O 1
ATOM 7625 N N . VAL C 1 525 ? 163.34482 178.98901 158.04290 1.000 17.47006 505 VAL C N 1
ATOM 7626 C CA . VAL C 1 525 ? 162.39782 178.68401 159.10990 1.000 17.47006 505 VAL C CA 1
ATOM 7627 C C . VAL C 1 525 ? 162.32382 179.83401 160.10390 1.000 17.47006 505 VAL C C 1
ATOM 7628 O O . VAL C 1 525 ? 161.23582 180.22301 160.54390 1.000 17.47006 505 VAL C O 1
ATOM 7632 N N . ILE C 1 526 ? 163.47582 180.39701 160.47390 1.000 16.47034 506 ILE C N 1
ATOM 7633 C CA . ILE C 1 526 ? 163.48782 181.51901 161.40790 1.000 16.47034 506 ILE C CA 1
ATOM 7634 C C . ILE C 1 526 ? 162.73382 182.70701 160.82590 1.000 16.47034 506 ILE C C 1
ATOM 7635 O O . ILE C 1 526 ? 161.91182 183.33401 161.50590 1.000 16.47034 506 ILE C O 1
ATOM 7640 N N . PHE C 1 527 ? 162.98482 183.02701 159.55390 1.000 16.00059 507 PHE C N 1
ATOM 7641 C CA . PHE C 1 527 ? 162.28882 184.15101 158.93690 1.000 16.00059 507 PHE C CA 1
ATOM 7642 C C . PHE C 1 527 ? 160.78582 183.91201 158.88590 1.000 16.00059 507 PHE C C 1
ATOM 7643 O O . PHE C 1 527 ? 159.99782 184.82801 159.14490 1.000 16.00059 507 PHE C O 1
ATOM 7651 N N . GLU C 1 528 ? 160.36582 182.69201 158.54690 1.000 15.86525 508 GLU C N 1
ATOM 7652 C CA . GLU C 1 528 ? 158.93682 182.39701 158.51790 1.000 15.86525 508 GLU C CA 1
ATOM 7653 C C . GLU C 1 528 ? 158.32182 182.52201 159.90490 1.000 15.86525 508 GLU C C 1
ATOM 7654 O O . GLU C 1 528 ? 157.19382 183.00401 160.04990 1.000 15.86525 508 GLU C O 1
ATOM 7660 N N . GLU C 1 529 ? 159.04682 182.09301 160.93790 1.000 14.96121 509 GLU C N 1
ATOM 7661 C CA . GLU C 1 529 ? 158.54982 182.22701 162.30190 1.000 14.96121 509 GLU C CA 1
ATOM 7662 C C . GLU C 1 529 ? 158.55482 183.67101 162.78190 1.000 14.96121 509 GLU C C 1
ATOM 7663 O O . GLU C 1 529 ? 157.87082 183.98701 163.75990 1.000 14.96121 509 GLU C O 1
ATOM 7669 N N . PHE C 1 530 ? 159.31282 184.55201 162.12690 1.000 14.06400 510 PHE C N 1
ATOM 7670 C CA . PHE C 1 530 ? 159.31882 185.97201 162.46090 1.000 14.06400 510 PHE C CA 1
ATOM 7671 C C . PHE C 1 530 ? 158.32282 186.77201 161.63590 1.000 14.06400 510 PHE C C 1
ATOM 7672 O O . PHE C 1 530 ? 158.52382 187.97401 161.42190 1.000 14.06400 510 PHE C O 1
ATOM 7680 N N . LYS C 1 531 ? 157.25582 186.13801 161.16390 1.000 13.50128 511 LYS C N 1
ATOM 7681 C CA . LYS C 1 531 ? 156.26182 186.80001 160.33290 1.000 13.50128 511 LYS C CA 1
ATOM 7682 C C . LYS C 1 531 ? 155.11082 187.28501 161.20190 1.000 13.50128 511 LYS C C 1
ATOM 7683 O O . LYS C 1 531 ? 154.59382 186.53401 162.03390 1.000 13.50128 511 LYS C O 1
ATOM 7689 N N . GLY C 1 532 ? 154.71382 188.53801 161.00590 1.000 10.61276 512 GLY C N 1
ATOM 7690 C CA . GLY C 1 532 ? 153.66382 189.12701 161.80890 1.000 10.61276 512 GLY C CA 1
ATOM 7691 C C . GLY C 1 532 ? 154.13282 189.88801 163.02590 1.000 10.61276 512 GLY C C 1
ATOM 7692 O O . GLY C 1 532 ? 153.31782 190.16401 163.91290 1.000 10.61276 512 GLY C O 1
ATOM 7693 N N . THR C 1 533 ? 155.41782 190.22901 163.10690 1.000 10.53108 513 THR C N 1
ATOM 7694 C CA . THR C 1 533 ? 155.95482 191.01401 164.21090 1.000 10.53108 513 THR C CA 1
ATOM 7695 C C . THR C 1 533 ? 156.32482 192.43001 163.79990 1.000 10.53108 513 THR C C 1
ATOM 7696 O O . THR C 1 533 ? 155.89982 193.39201 164.44490 1.000 10.53108 513 THR C O 1
ATOM 7700 N N . GLY C 1 534 ? 157.11382 192.58901 162.74090 1.000 9.84656 514 GLY C N 1
ATOM 7701 C CA . GLY C 1 534 ? 157.49182 193.91401 162.29990 1.000 9.84656 514 GLY C CA 1
ATOM 7702 C C . GLY C 1 534 ? 156.38382 194.59801 161.52290 1.000 9.84656 514 GLY C C 1
ATOM 7703 O O . GLY C 1 534 ? 155.61082 193.96801 160.80490 1.000 9.84656 514 GLY C O 1
ATOM 7704 N N . ASN C 1 535 ? 156.31082 195.91701 161.67390 1.000 8.44226 515 ASN C N 1
ATOM 7705 C CA . ASN C 1 535 ? 155.29982 196.71701 160.99990 1.000 8.44226 515 ASN C CA 1
ATOM 7706 C C . ASN C 1 535 ? 155.83182 197.44201 159.77290 1.000 8.44226 515 ASN C C 1
ATOM 7707 O O . ASN C 1 535 ? 155.12482 198.28301 159.21390 1.000 8.44226 515 ASN C O 1
ATOM 7712 N N . ALA C 1 536 ? 157.05882 197.15501 159.35390 1.000 10.10143 516 ALA C N 1
ATOM 7713 C CA . ALA C 1 536 ? 157.56682 197.62101 158.07190 1.000 10.10143 516 ALA C CA 1
ATOM 7714 C C . ALA C 1 536 ? 158.68982 196.69001 157.65990 1.000 10.10143 516 ALA C C 1
ATOM 7715 O O . ALA C 1 536 ? 159.58782 196.41801 158.45890 1.000 10.10143 516 ALA C O 1
ATOM 7717 N N . GLU C 1 537 ? 158.63482 196.19101 156.42890 1.000 10.87219 517 GLU C N 1
ATOM 7718 C CA . GLU C 1 537 ? 159.64482 195.24501 155.98890 1.000 10.87219 517 GLU C CA 1
ATOM 7719 C C . GLU C 1 537 ? 159.96282 195.46901 154.51990 1.000 10.87219 517 GLU C C 1
ATOM 7720 O O . GLU C 1 537 ? 159.06682 195.70701 153.70790 1.000 10.87219 517 GLU C O 1
ATOM 7726 N N . LEU C 1 538 ? 161.25282 195.40501 154.19790 1.000 10.87091 518 LEU C N 1
ATOM 7727 C CA . LEU C 1 538 ? 161.76982 195.66001 152.86290 1.000 10.87091 518 LEU C CA 1
ATOM 7728 C C . LEU C 1 538 ? 162.29082 194.36401 152.25990 1.000 10.87091 518 LEU C C 1
ATOM 7729 O O . LEU C 1 538 ? 163.00882 193.60801 152.91890 1.000 10.87091 518 LEU C O 1
ATOM 7734 N N . LYS C 1 539 ? 161.92882 194.11401 151.00790 1.000 17.46557 519 LYS C N 1
ATOM 7735 C CA . LYS C 1 539 ? 162.25682 192.86801 150.32190 1.000 17.46557 519 LYS C CA 1
ATOM 7736 C C . LYS C 1 539 ? 163.31682 193.15701 149.26590 1.000 17.46557 519 LYS C C 1
ATOM 7737 O O . LYS C 1 539 ? 163.00082 193.62301 148.16790 1.000 17.46557 519 LYS C O 1
ATOM 7743 N N . LEU C 1 540 ? 164.57482 192.88801 149.60390 1.000 18.50787 520 LEU C N 1
ATOM 7744 C CA . LEU C 1 540 ? 165.65282 192.94401 148.62690 1.000 18.50787 520 LEU C CA 1
ATOM 7745 C C . LEU C 1 540 ? 165.68582 191.64601 147.83090 1.000 18.50787 520 LEU C C 1
ATOM 7746 O O . LEU C 1 540 ? 165.51182 190.55901 148.38590 1.000 18.50787 520 LEU C O 1
ATOM 7751 N N . ASP C 1 541 ? 165.89882 191.76201 146.52390 1.000 24.55755 521 ASP C N 1
ATOM 7752 C CA . ASP C 1 541 ? 165.83282 190.62201 145.61990 1.000 24.55755 521 ASP C CA 1
ATOM 7753 C C . ASP C 1 541 ? 167.15382 190.48101 144.87890 1.000 24.55755 521 ASP C C 1
ATOM 7754 O O . ASP C 1 541 ? 167.69482 191.46901 144.37390 1.000 24.55755 521 ASP C O 1
ATOM 7759 N N . ARG C 1 542 ? 167.66782 189.25101 144.81490 1.000 25.83988 522 ARG C N 1
ATOM 7760 C CA . ARG C 1 542 ? 168.96282 189.00201 144.19090 1.000 25.83988 522 ARG C CA 1
ATOM 7761 C C . ARG C 1 542 ? 168.88982 189.03001 142.66990 1.000 25.83988 522 ARG C C 1
ATOM 7762 O O . ARG C 1 542 ? 169.86782 189.40701 142.01590 1.000 25.83988 522 ARG C O 1
ATOM 7770 N N . LYS C 1 543 ? 167.75682 188.63301 142.08790 1.000 28.07799 523 LYS C N 1
ATOM 7771 C CA . LYS C 1 543 ? 167.64382 188.61001 140.63490 1.000 28.07799 523 LYS C CA 1
ATOM 7772 C C . LYS C 1 543 ? 167.69082 190.00501 140.02590 1.000 28.07799 523 LYS C C 1
ATOM 7773 O O . LYS C 1 543 ? 167.94882 190.13401 138.82490 1.000 28.07799 523 LYS C O 1
ATOM 7779 N N . ILE C 1 544 ? 167.43382 191.04401 140.81690 1.000 28.63843 524 ILE C N 1
ATOM 7780 C CA . ILE C 1 544 ? 167.65982 192.40801 140.35490 1.000 28.63843 524 ILE C CA 1
ATOM 7781 C C . ILE C 1 544 ? 169.08982 192.85301 140.65090 1.000 28.63843 524 ILE C C 1
ATOM 7782 O O . ILE C 1 544 ? 169.67582 193.60901 139.86990 1.000 28.63843 524 ILE C O 1
ATOM 7787 N N . ALA C 1 545 ? 169.67382 192.38301 141.75590 1.000 29.97912 525 ALA C N 1
ATOM 7788 C CA . ALA C 1 545 ? 171.06282 192.70901 142.05390 1.000 29.97912 525 ALA C CA 1
ATOM 7789 C C . ALA C 1 545 ? 172.00682 192.15201 140.99890 1.000 29.97912 525 ALA C C 1
ATOM 7790 O O . ALA C 1 545 ? 173.05582 192.74701 140.72890 1.000 29.97912 525 ALA C O 1
ATOM 7792 N N . GLU C 1 546 ? 171.65782 191.01201 140.39890 1.000 31.15084 526 GLU C N 1
ATOM 7793 C CA . GLU C 1 546 ? 172.47082 190.46701 139.31690 1.000 31.15084 526 GLU C CA 1
ATOM 7794 C C . GLU C 1 546 ? 172.49682 191.41201 138.12390 1.000 31.15084 526 GLU C C 1
ATOM 7795 O O . GLU C 1 546 ? 173.54282 191.60001 137.49290 1.000 31.15084 526 GLU C O 1
ATOM 7801 N N . ARG C 1 547 ? 171.35582 192.02401 137.80390 1.000 28.69063 527 ARG C N 1
ATOM 7802 C CA . ARG C 1 547 ? 171.28082 192.98901 136.71490 1.000 28.69063 527 ARG C CA 1
ATOM 7803 C C . ARG C 1 547 ? 171.98282 194.30101 137.03290 1.000 28.69063 527 ARG C C 1
ATOM 7804 O O . ARG C 1 547 ? 171.90382 195.22701 136.21790 1.000 28.69063 527 ARG C O 1
ATOM 7812 N N . ARG C 1 548 ? 172.64782 194.40301 138.18490 1.000 28.15845 528 ARG C N 1
ATOM 7813 C CA . ARG C 1 548 ? 173.34882 195.61901 138.59790 1.000 28.15845 528 ARG C CA 1
ATOM 7814 C C . ARG C 1 548 ? 172.40482 196.81901 138.64890 1.000 28.15845 528 ARG C C 1
ATOM 7815 O O . ARG C 1 548 ? 172.78282 197.94401 138.31890 1.000 28.15845 528 ARG C O 1
ATOM 7823 N N . VAL C 1 549 ? 171.16582 196.57601 139.06690 1.000 25.61809 529 VAL C N 1
ATOM 7824 C CA . VAL C 1 549 ? 170.18782 197.62801 139.31690 1.000 25.61809 529 VAL C CA 1
ATOM 7825 C C . VAL C 1 549 ? 169.97382 197.68301 140.82090 1.000 25.61809 529 VAL C C 1
ATOM 7826 O O . VAL C 1 549 ? 169.44282 196.73801 141.41590 1.000 25.61809 529 VAL C O 1
ATOM 7830 N N . PHE C 1 550 ? 170.37982 198.78501 141.43690 1.000 22.72889 530 PHE C N 1
ATOM 7831 C CA . PHE C 1 550 ? 170.42682 198.91301 142.88190 1.000 22.72889 530 PHE C CA 1
ATOM 7832 C C . PHE C 1 550 ? 169.51382 200.03501 143.35590 1.000 22.72889 530 PHE C C 1
ATOM 7833 O O . PHE C 1 550 ? 169.23982 200.97901 142.60690 1.000 22.72889 530 PHE C O 1
ATOM 7841 N N . PRO C 1 551 ? 169.02982 199.97701 144.60990 1.000 19.29376 531 PRO C N 1
ATOM 7842 C CA . PRO C 1 551 ? 169.33682 199.03501 145.69590 1.000 19.29376 531 PRO C CA 1
ATOM 7843 C C . PRO C 1 551 ? 168.73782 197.63201 145.57090 1.000 19.29376 531 PRO C C 1
ATOM 7844 O O . PRO C 1 551 ? 168.83482 196.86401 146.52790 1.000 19.29376 531 PRO C O 1
ATOM 7848 N N . ALA C 1 552 ? 168.14182 197.30701 144.42390 1.000 21.75962 532 ALA C N 1
ATOM 7849 C CA . ALA C 1 552 ? 167.60982 195.97101 144.16090 1.000 21.75962 532 ALA C CA 1
ATOM 7850 C C . ALA C 1 552 ? 166.55282 195.58901 145.19690 1.000 21.75962 532 ALA C C 1
ATOM 7851 O O . ALA C 1 552 ? 166.71582 194.65501 145.98290 1.000 21.75962 532 ALA C O 1
ATOM 7853 N N . VAL C 1 553 ? 165.45882 196.34001 145.18290 1.000 19.73920 533 VAL C N 1
ATOM 7854 C CA . VAL C 1 553 ? 164.37282 196.16101 146.13490 1.000 19.73920 533 VAL C CA 1
ATOM 7855 C C . VAL C 1 553 ? 163.12182 195.72401 145.38790 1.000 19.73920 533 VAL C C 1
ATOM 7856 O O . VAL C 1 553 ? 162.85182 196.16701 144.26490 1.000 19.73920 533 VAL C O 1
ATOM 7860 N N . ASP C 1 554 ? 162.36882 194.81901 146.00790 1.000 19.76338 534 ASP C N 1
ATOM 7861 C CA . ASP C 1 554 ? 161.08682 194.37101 145.47890 1.000 19.76338 534 ASP C CA 1
ATOM 7862 C C . ASP C 1 554 ? 160.01582 195.35001 145.94390 1.000 19.76338 534 ASP C C 1
ATOM 7863 O O . ASP C 1 554 ? 159.66382 195.38101 147.12690 1.000 19.76338 534 ASP C O 1
ATOM 7868 N N . VAL C 1 555 ? 159.50482 196.15401 145.01390 1.000 17.85590 535 VAL C N 1
ATOM 7869 C CA . VAL C 1 555 ? 158.58882 197.23201 145.37490 1.000 17.85590 535 VAL C CA 1
ATOM 7870 C C . VAL C 1 555 ? 157.27882 196.67201 145.91290 1.000 17.85590 535 VAL C C 1
ATOM 7871 O O . VAL C 1 555 ? 156.78682 197.09801 146.96390 1.000 17.85590 535 VAL C O 1
ATOM 7875 N N . ASN C 1 556 ? 156.69482 195.71201 145.20090 1.000 17.99593 536 ASN C N 1
ATOM 7876 C CA . ASN C 1 556 ? 155.33382 195.28201 145.51790 1.000 17.99593 536 ASN C CA 1
ATOM 7877 C C . ASN C 1 556 ? 155.19682 194.65401 146.90090 1.000 17.99593 536 ASN C C 1
ATOM 7878 O O . ASN C 1 556 ? 154.27582 195.04501 147.63790 1.000 17.99593 536 ASN C O 1
ATOM 7883 N N . PRO C 1 557 ? 156.03882 193.70101 147.32390 1.000 16.64752 537 PRO C N 1
ATOM 7884 C CA . PRO C 1 557 ? 155.82982 193.10001 148.64690 1.000 16.64752 537 PRO C CA 1
ATOM 7885 C C . PRO C 1 557 ? 156.47082 193.87901 149.78390 1.000 16.64752 537 PRO C C 1
ATOM 7886 O O . PRO C 1 557 ? 156.69282 193.31901 150.85990 1.000 16.64752 537 PRO C O 1
ATOM 7890 N N . SER C 1 558 ? 156.78682 195.15301 149.56790 1.000 15.04889 538 SER C N 1
ATOM 7891 C CA . SER C 1 558 ? 157.41282 195.98701 150.58390 1.000 15.04889 538 SER C CA 1
ATOM 7892 C C . SER C 1 558 ? 156.51782 197.17301 150.91390 1.000 15.04889 538 SER C C 1
ATOM 7893 O O . SER C 1 558 ? 155.92282 197.78201 150.02090 1.000 15.04889 538 SER C O 1
ATOM 7896 N N . GLY C 1 559 ? 156.42882 197.49601 152.19790 1.000 11.24132 539 GLY C N 1
ATOM 7897 C CA . GLY C 1 559 ? 155.61582 198.61701 152.62990 1.000 11.24132 539 GLY C CA 1
ATOM 7898 C C . GLY C 1 559 ? 155.66282 198.75401 154.13490 1.000 11.24132 539 GLY C C 1
ATOM 7899 O O . GLY C 1 559 ? 156.30982 197.97001 154.83590 1.000 11.24132 539 GLY C O 1
ATOM 7900 N N . THR C 1 560 ? 154.95782 199.77001 154.62390 1.000 11.29413 540 THR C N 1
ATOM 7901 C CA . THR C 1 560 ? 154.87982 200.06601 156.04590 1.000 11.29413 540 THR C CA 1
ATOM 7902 C C . THR C 1 560 ? 153.45482 199.85101 156.53790 1.000 11.29413 540 THR C C 1
ATOM 7903 O O . THR C 1 560 ? 152.49382 200.26101 155.88090 1.000 11.29413 540 THR C O 1
ATOM 7907 N N . ARG C 1 561 ? 153.32182 199.20401 157.69390 1.000 14.15348 541 ARG C N 1
ATOM 7908 C CA . ARG C 1 561 ? 152.01082 198.92901 158.26190 1.000 14.15348 541 ARG C CA 1
ATOM 7909 C C . ARG C 1 561 ? 151.49582 200.14901 159.00990 1.000 14.15348 541 ARG C C 1
ATOM 7910 O O . ARG C 1 561 ? 152.21082 200.73301 159.82790 1.000 14.15348 541 ARG C O 1
ATOM 7918 N N . LYS C 1 562 ? 150.24782 200.51801 158.73590 1.000 17.56529 542 LYS C N 1
ATOM 7919 C CA . LYS C 1 562 ? 149.62482 201.71501 159.29290 1.000 17.56529 542 LYS C CA 1
ATOM 7920 C C . LYS C 1 562 ? 150.49482 202.94101 159.02490 1.000 17.56529 542 LYS C C 1
ATOM 7921 O O . LYS C 1 562 ? 151.00782 203.60101 159.92890 1.000 17.56529 542 LYS C O 1
ATOM 7927 N N . ASP C 1 563 ? 150.65382 203.21601 157.73190 1.000 18.79802 543 ASP C N 1
ATOM 7928 C CA . ASP C 1 563 ? 151.46182 204.30701 157.20890 1.000 18.79802 543 ASP C CA 1
ATOM 7929 C C . ASP C 1 563 ? 150.75582 205.65001 157.34890 1.000 18.79802 543 ASP C C 1
ATOM 7930 O O . ASP C 1 563 ? 151.43082 206.67701 157.46390 1.000 18.79802 543 ASP C O 1
ATOM 7935 N N . GLU C 1 564 ? 149.42782 205.65201 157.47390 1.000 19.28694 544 GLU C N 1
ATOM 7936 C CA . GLU C 1 564 ? 148.65682 206.88901 157.43690 1.000 19.28694 544 GLU C CA 1
ATOM 7937 C C . GLU C 1 564 ? 149.04382 207.86401 158.54190 1.000 19.28694 544 GLU C C 1
ATOM 7938 O O . GLU C 1 564 ? 148.77982 209.06301 158.40690 1.000 19.28694 544 GLU C O 1
ATOM 7944 N N . LEU C 1 565 ? 149.65882 207.39101 159.62490 1.000 19.02488 545 LEU C N 1
ATOM 7945 C CA . LEU C 1 565 ? 150.07082 208.27901 160.70390 1.000 19.02488 545 LEU C CA 1
ATOM 7946 C C . LEU C 1 565 ? 151.45382 208.88101 160.49990 1.000 19.02488 545 LEU C C 1
ATOM 7947 O O . LEU C 1 565 ? 151.80282 209.83801 161.19890 1.000 19.02488 545 LEU C O 1
ATOM 7952 N N . LEU C 1 566 ? 152.24582 208.35301 159.56790 1.000 16.78783 546 LEU C N 1
ATOM 7953 C CA . LEU C 1 566 ? 153.56982 208.90801 159.30990 1.000 16.78783 546 LEU C CA 1
ATOM 7954 C C . LEU C 1 566 ? 153.49282 210.08601 158.34890 1.000 16.78783 546 LEU C C 1
ATOM 7955 O O . LEU C 1 566 ? 153.96382 211.18701 158.65090 1.000 16.78783 546 LEU C O 1
ATOM 7960 N N . LEU C 1 567 ? 152.89482 209.86801 157.18690 1.000 20.27245 547 LEU C N 1
ATOM 7961 C CA . LEU C 1 567 ? 152.87382 210.85501 156.12290 1.000 20.27245 547 LEU C CA 1
ATOM 7962 C C . LEU C 1 567 ? 151.69882 211.80901 156.28590 1.000 20.27245 547 LEU C C 1
ATOM 7963 O O . LEU C 1 567 ? 150.65882 211.45801 156.84690 1.000 20.27245 547 LEU C O 1
ATOM 7968 N N . SER C 1 568 ? 151.87882 213.02801 155.78990 1.000 24.92236 548 SER C N 1
ATOM 7969 C CA . SER C 1 568 ? 150.77782 213.96901 155.73390 1.000 24.92236 548 SER C CA 1
ATOM 7970 C C . SER C 1 568 ? 149.75182 213.49701 154.70490 1.000 24.92236 548 SER C C 1
ATOM 7971 O O . SER C 1 568 ? 150.09282 212.76201 153.77490 1.000 24.92236 548 SER C O 1
ATOM 7974 N N . PRO C 1 569 ? 148.48382 213.89201 154.85990 1.000 27.61487 549 PRO C N 1
ATOM 7975 C CA . PRO C 1 569 ? 147.43682 213.38001 153.95590 1.000 27.61487 549 PRO C CA 1
ATOM 7976 C C . PRO C 1 569 ? 147.73082 213.56601 152.47490 1.000 27.61487 549 PRO C C 1
ATOM 7977 O O . PRO C 1 569 ? 147.45582 212.65501 151.68390 1.000 27.61487 549 PRO C O 1
ATOM 7981 N N . ASP C 1 570 ? 148.28682 214.70901 152.07190 1.000 28.05289 550 ASP C N 1
ATOM 7982 C CA . ASP C 1 570 ? 148.64282 214.89601 150.66790 1.000 28.05289 550 ASP C CA 1
ATOM 7983 C C . ASP C 1 570 ? 149.76582 213.95201 150.25990 1.000 28.05289 550 ASP C C 1
ATOM 7984 O O . ASP C 1 570 ? 149.69282 213.28701 149.21490 1.000 28.05289 550 ASP C O 1
ATOM 7989 N N . GLU C 1 571 ? 150.81482 213.87701 151.08190 1.000 24.00537 551 GLU C N 1
ATOM 7990 C CA . GLU C 1 571 ? 151.91882 212.97301 150.79190 1.000 24.00537 551 GLU C CA 1
ATOM 7991 C C . GLU C 1 571 ? 151.44882 211.52801 150.77990 1.000 24.00537 551 GLU C C 1
ATOM 7992 O O . GLU C 1 571 ? 151.86182 210.74201 149.92090 1.000 24.00537 551 GLU C O 1
ATOM 7998 N N . PHE C 1 572 ? 150.58182 211.15801 151.72590 1.000 21.42861 552 PHE C N 1
ATOM 7999 C CA . PHE C 1 572 ? 150.06682 209.79401 151.75290 1.000 21.42861 552 PHE C CA 1
ATOM 8000 C C . PHE C 1 572 ? 149.23782 209.49001 150.51490 1.000 21.42861 552 PHE C C 1
ATOM 8001 O O . PHE C 1 572 ? 149.32382 208.39101 149.95990 1.000 21.42861 552 PHE C O 1
ATOM 8009 N N . ALA C 1 573 ? 148.41982 210.44701 150.06890 1.000 20.76250 553 ALA C N 1
ATOM 8010 C CA . ALA C 1 573 ? 147.63082 210.22901 148.86090 1.000 20.76250 553 ALA C CA 1
ATOM 8011 C C . ALA C 1 573 ? 148.52682 210.01601 147.64890 1.000 20.76250 553 ALA C C 1
ATOM 8012 O O . ALA C 1 573 ? 148.29382 209.10401 146.84390 1.000 20.76250 553 ALA C O 1
ATOM 8014 N N . ILE C 1 574 ? 149.57182 210.83501 147.50890 1.000 20.48438 554 ILE C N 1
ATOM 8015 C CA . ILE C 1 574 ? 150.44982 210.69201 146.34990 1.000 20.48438 554 ILE C CA 1
ATOM 8016 C C . ILE C 1 574 ? 151.22882 209.38201 146.41990 1.000 20.48438 554 ILE C C 1
ATOM 8017 O O . ILE C 1 574 ? 151.42182 208.70601 145.40190 1.000 20.48438 554 ILE C O 1
ATOM 8022 N N . VAL C 1 575 ? 151.68682 208.99801 147.61290 1.000 18.58899 555 VAL C N 1
ATOM 8023 C CA . VAL C 1 575 ? 152.42482 207.74501 147.74490 1.000 18.58899 555 VAL C CA 1
ATOM 8024 C C . VAL C 1 575 ? 151.51882 206.55401 147.45990 1.000 18.58899 555 VAL C C 1
ATOM 8025 O O . VAL C 1 575 ? 151.94282 205.57201 146.84090 1.000 18.58899 555 VAL C O 1
ATOM 8029 N N . HIS C 1 576 ? 150.25982 206.61701 147.89490 1.000 21.30265 556 HIS C N 1
ATOM 8030 C CA . HIS C 1 576 ? 149.32182 205.54801 147.57590 1.000 21.30265 556 HIS C CA 1
ATOM 8031 C C . HIS C 1 576 ? 149.06782 205.47101 146.07690 1.000 21.30265 556 HIS C C 1
ATOM 8032 O O . HIS C 1 576 ? 148.94682 204.37601 145.51690 1.000 21.30265 556 HIS C O 1
ATOM 8039 N N . LYS C 1 577 ? 148.97982 206.62401 145.40990 1.000 18.64250 557 LYS C N 1
ATOM 8040 C CA . LYS C 1 577 ? 148.84082 206.62001 143.95590 1.000 18.64250 557 LYS C CA 1
ATOM 8041 C C . LYS C 1 577 ? 150.04082 205.95901 143.28990 1.000 18.64250 557 LYS C C 1
ATOM 8042 O O . LYS C 1 577 ? 149.88682 205.15301 142.36390 1.000 18.64250 557 LYS C O 1
ATOM 8048 N N . LEU C 1 578 ? 151.24682 206.28301 143.75790 1.000 18.95293 558 LEU C N 1
ATOM 8049 C CA . LEU C 1 578 ? 152.44782 205.67001 143.19690 1.000 18.95293 558 LEU C CA 1
ATOM 8050 C C . LEU C 1 578 ? 152.45682 204.16501 143.42390 1.000 18.95293 558 LEU C C 1
ATOM 8051 O O . LEU C 1 578 ? 152.82082 203.39601 142.52690 1.000 18.95293 558 LEU C O 1
ATOM 8056 N N . ARG C 1 579 ? 152.06782 203.72501 144.61990 1.000 18.31285 559 ARG C N 1
ATOM 8057 C CA . ARG C 1 579 ? 152.05482 202.29601 144.90990 1.000 18.31285 559 ARG C CA 1
ATOM 8058 C C . ARG C 1 579 ? 151.01682 201.56701 144.06590 1.000 18.31285 559 ARG C C 1
ATOM 8059 O O . ARG C 1 579 ? 151.26182 200.44701 143.60990 1.000 18.31285 559 ARG C O 1
ATOM 8067 N N . ARG C 1 580 ? 149.85382 202.18201 143.84490 1.000 20.84062 560 ARG C N 1
ATOM 8068 C CA . ARG C 1 580 ? 148.86682 201.57501 142.95690 1.000 20.84062 560 ARG C CA 1
ATOM 8069 C C . ARG C 1 580 ? 149.38882 201.48701 141.52890 1.000 20.84062 560 ARG C C 1
ATOM 8070 O O . ARG C 1 580 ? 149.13682 200.49801 140.83090 1.000 20.84062 560 ARG C O 1
ATOM 8078 N N . VAL C 1 581 ? 150.10982 202.51201 141.07190 1.000 18.04436 561 VAL C N 1
ATOM 8079 C CA . VAL C 1 581 ? 150.69182 202.45401 139.73190 1.000 18.04436 561 VAL C CA 1
ATOM 8080 C C . VAL C 1 581 ? 151.69982 201.31501 139.63390 1.000 18.04436 561 VAL C C 1
ATOM 8081 O O . VAL C 1 581 ? 151.69782 200.54601 138.66590 1.000 18.04436 561 VAL C O 1
ATOM 8085 N N . LEU C 1 582 ? 152.56782 201.18001 140.63590 1.000 18.13858 562 LEU C N 1
ATOM 8086 C CA . LEU C 1 582 ? 153.61582 200.16701 140.59690 1.000 18.13858 562 LEU C CA 1
ATOM 8087 C C . LEU C 1 582 ? 153.12282 198.76901 140.94090 1.000 18.13858 562 LEU C C 1
ATOM 8088 O O . LEU C 1 582 ? 153.86982 197.80601 140.74490 1.000 18.13858 562 LEU C O 1
ATOM 8093 N N . SER C 1 583 ? 151.90482 198.62801 141.46590 1.000 18.44255 563 SER C N 1
ATOM 8094 C CA . SER C 1 583 ? 151.41082 197.30301 141.82190 1.000 18.44255 563 SER C CA 1
ATOM 8095 C C . SER C 1 583 ? 151.06382 196.45601 140.60690 1.000 18.44255 563 SER C C 1
ATOM 8096 O O . SER C 1 583 ? 150.99382 195.22901 140.72590 1.000 18.44255 563 SER C O 1
ATOM 8099 N N . GLY C 1 584 ? 150.83782 197.07401 139.44690 1.000 21.73501 564 GLY C N 1
ATOM 8100 C CA . GLY C 1 584 ? 150.48182 196.31001 138.26490 1.000 21.73501 564 GLY C CA 1
ATOM 8101 C C . GLY C 1 584 ? 151.64582 195.65001 137.55790 1.000 21.73501 564 GLY C C 1
ATOM 8102 O O . GLY C 1 584 ? 151.42582 194.76101 136.72890 1.000 21.73501 564 GLY C O 1
ATOM 8103 N N . LEU C 1 585 ? 152.87182 196.05801 137.86290 1.000 24.29372 565 LEU C N 1
ATOM 8104 C CA . LEU C 1 585 ? 154.04282 195.55801 137.16190 1.000 24.29372 565 LEU C CA 1
ATOM 8105 C C . LEU C 1 585 ? 154.78182 194.52201 138.00690 1.000 24.29372 565 LEU C C 1
ATOM 8106 O O . LEU C 1 585 ? 154.55982 194.38801 139.21190 1.000 24.29372 565 LEU C O 1
ATOM 8111 N N . ASP C 1 586 ? 155.67382 193.78001 137.35490 1.000 30.61156 566 ASP C N 1
ATOM 8112 C CA . ASP C 1 586 ? 156.49182 192.79601 138.04590 1.000 30.61156 566 ASP C CA 1
ATOM 8113 C C . ASP C 1 586 ? 157.67282 193.48501 138.72590 1.000 30.61156 566 ASP C C 1
ATOM 8114 O O . ASP C 1 586 ? 157.80582 194.71001 138.70690 1.000 30.61156 566 ASP C O 1
ATOM 8119 N N . SER C 1 587 ? 158.54882 192.68301 139.33390 1.000 30.19485 567 SER C N 1
ATOM 8120 C CA . SER C 1 587 ? 159.63882 193.23901 140.13090 1.000 30.19485 567 SER C CA 1
ATOM 8121 C C . SER C 1 587 ? 160.58982 194.06801 139.27690 1.000 30.19485 567 SER C C 1
ATOM 8122 O O . SER C 1 587 ? 160.87882 195.23001 139.59390 1.000 30.19485 567 SER C O 1
ATOM 8125 N N . HIS C 1 588 ? 161.08382 193.48601 138.18190 1.000 30.61175 568 HIS C N 1
ATOM 8126 C CA . HIS C 1 588 ? 162.09582 194.15701 137.37390 1.000 30.61175 568 HIS C CA 1
ATOM 8127 C C . HIS C 1 588 ? 161.54382 195.42301 136.73390 1.000 30.61175 568 HIS C C 1
ATOM 8128 O O . HIS C 1 588 ? 162.18282 196.48001 136.77790 1.000 30.61175 568 HIS C O 1
ATOM 8135 N N . GLN C 1 589 ? 160.35482 195.33701 136.13690 1.000 30.02477 569 GLN C N 1
ATOM 8136 C CA . GLN C 1 589 ? 159.76482 196.51501 135.51190 1.000 30.02477 569 GLN C CA 1
ATOM 8137 C C . GLN C 1 589 ? 159.47582 197.59901 136.53990 1.000 30.02477 569 GLN C C 1
ATOM 8138 O O . GLN C 1 589 ? 159.70382 198.78601 136.27890 1.000 30.02477 569 GLN C O 1
ATOM 8144 N N . ALA C 1 590 ? 158.96782 197.21501 137.71290 1.000 25.80470 570 ALA C N 1
ATOM 8145 C CA . ALA C 1 590 ? 158.65382 198.20601 138.73690 1.000 25.80470 570 ALA C CA 1
ATOM 8146 C C . ALA C 1 590 ? 159.90882 198.93001 139.20090 1.000 25.80470 570 ALA C C 1
ATOM 8147 O O . ALA C 1 590 ? 159.92382 200.16301 139.30590 1.000 25.80470 570 ALA C O 1
ATOM 8149 N N . ILE C 1 591 ? 160.97982 198.18201 139.47490 1.000 24.40906 571 ILE C N 1
ATOM 8150 C CA . ILE C 1 591 ? 162.19882 198.82501 139.95190 1.000 24.40906 571 ILE C CA 1
ATOM 8151 C C . ILE C 1 591 ? 162.81982 199.68001 138.85090 1.000 24.40906 571 ILE C C 1
ATOM 8152 O O . ILE C 1 591 ? 163.34882 200.76601 139.12090 1.000 24.40906 571 ILE C O 1
ATOM 8157 N N . ASP C 1 592 ? 162.74282 199.23101 137.59390 1.000 25.65767 572 ASP C N 1
ATOM 8158 C CA . ASP C 1 592 ? 163.27482 200.03601 136.50090 1.000 25.65767 572 ASP C CA 1
ATOM 8159 C C . ASP C 1 592 ? 162.50082 201.33501 136.34790 1.000 25.65767 572 ASP C C 1
ATOM 8160 O O . ASP C 1 592 ? 163.09782 202.39701 136.14590 1.000 25.65767 572 ASP C O 1
ATOM 8165 N N . LEU C 1 593 ? 161.17082 201.27501 136.44190 1.000 22.83729 573 LEU C N 1
ATOM 8166 C CA . LEU C 1 593 ? 160.36882 202.49001 136.35290 1.000 22.83729 573 LEU C CA 1
ATOM 8167 C C . LEU C 1 593 ? 160.67582 203.43301 137.50790 1.000 22.83729 573 LEU C C 1
ATOM 8168 O O . LEU C 1 593 ? 160.77182 204.65301 137.31690 1.000 22.83729 573 LEU C O 1
ATOM 8173 N N . LEU C 1 594 ? 160.83382 202.88701 138.71490 1.000 21.06228 574 LEU C N 1
ATOM 8174 C CA . LEU C 1 594 ? 161.15482 203.72301 139.86690 1.000 21.06228 574 LEU C CA 1
ATOM 8175 C C . LEU C 1 594 ? 162.48682 204.43401 139.67190 1.000 21.06228 574 LEU C C 1
ATOM 8176 O O . LEU C 1 594 ? 162.59782 205.64201 139.90790 1.000 21.06228 574 LEU C O 1
ATOM 8181 N N . MET C 1 595 ? 163.50982 203.70101 139.22190 1.000 22.00795 575 MET C N 1
ATOM 8182 C CA . MET C 1 595 ? 164.81082 204.32201 138.99190 1.000 22.00795 575 MET C CA 1
ATOM 8183 C C . MET C 1 595 ? 164.74382 205.35401 137.87490 1.000 22.00795 575 MET C C 1
ATOM 8184 O O . MET C 1 595 ? 165.35282 206.42601 137.97290 1.000 22.00795 575 MET C O 1
ATOM 8189 N N . SER C 1 596 ? 164.01382 205.04801 136.79890 1.000 24.13169 576 SER C N 1
ATOM 8190 C CA . SER C 1 596 ? 163.91282 205.97901 135.68290 1.000 24.13169 576 SER C CA 1
ATOM 8191 C C . SER C 1 596 ? 163.25082 207.27801 136.10990 1.000 24.13169 576 SER C C 1
ATOM 8192 O O . SER C 1 596 ? 163.67682 208.36401 135.70290 1.000 24.13169 576 SER C O 1
ATOM 8195 N N . GLN C 1 597 ? 162.20682 207.19001 136.93090 1.000 25.90515 577 GLN C N 1
ATOM 8196 C CA . GLN C 1 597 ? 161.54182 208.40301 137.38290 1.000 25.90515 577 GLN C CA 1
ATOM 8197 C C . GLN C 1 597 ? 162.35282 209.14401 138.43790 1.000 25.90515 577 GLN C C 1
ATOM 8198 O O . GLN C 1 597 ? 162.28682 210.37601 138.50490 1.000 25.90515 577 GLN C O 1
ATOM 8204 N N . LEU C 1 598 ? 163.12382 208.42901 139.26190 1.000 22.33940 578 LEU C N 1
ATOM 8205 C CA . LEU C 1 598 ? 163.89882 209.09301 140.30390 1.000 22.33940 578 LEU C CA 1
ATOM 8206 C C . LEU C 1 598 ? 165.14782 209.77201 139.76490 1.000 22.33940 578 LEU C C 1
ATOM 8207 O O . LEU C 1 598 ? 165.55482 210.81001 140.29690 1.000 22.33940 578 LEU C O 1
ATOM 8212 N N . ARG C 1 599 ? 165.76982 209.21801 138.72390 1.000 24.31346 579 ARG C N 1
ATOM 8213 C CA . ARG C 1 599 ? 167.04382 209.74801 138.24890 1.000 24.31346 579 ARG C CA 1
ATOM 8214 C C . ARG C 1 599 ? 166.92582 211.12101 137.60190 1.000 24.31346 579 ARG C C 1
ATOM 8215 O O . ARG C 1 599 ? 167.92882 211.62301 137.08390 1.000 24.31346 579 ARG C O 1
ATOM 8223 N N . LYS C 1 600 ? 165.74982 211.74201 137.61790 1.000 29.96676 580 LYS C N 1
ATOM 8224 C CA . LYS C 1 600 ? 165.55982 213.05801 137.02290 1.000 29.96676 580 LYS C CA 1
ATOM 8225 C C . LYS C 1 600 ? 165.40682 214.16801 138.05490 1.000 29.96676 580 LYS C C 1
ATOM 8226 O O . LYS C 1 600 ? 165.91382 215.27301 137.84290 1.000 29.96676 580 LYS C O 1
ATOM 8232 N N . THR C 1 601 ? 164.72182 213.91001 139.16990 1.000 30.66695 581 THR C N 1
ATOM 8233 C CA . THR C 1 601 ? 164.41282 214.94001 140.15290 1.000 30.66695 581 THR C CA 1
ATOM 8234 C C . THR C 1 601 ? 164.59482 214.37901 141.55990 1.000 30.66695 581 THR C C 1
ATOM 8235 O O . THR C 1 601 ? 165.03282 213.24001 141.74490 1.000 30.66695 581 THR C O 1
ATOM 8239 N N . LYS C 1 602 ? 164.25482 215.19401 142.56090 1.000 29.22768 582 LYS C N 1
ATOM 8240 C CA . LYS C 1 602 ? 164.27882 214.78501 143.95790 1.000 29.22768 582 LYS C CA 1
ATOM 8241 C C . LYS C 1 602 ? 162.88782 214.31801 144.39390 1.000 29.22768 582 LYS C C 1
ATOM 8242 O O . LYS C 1 602 ? 161.95182 214.25101 143.59590 1.000 29.22768 582 LYS C O 1
ATOM 8248 N N . ASN C 1 603 ? 162.74482 213.99301 145.68290 1.000 24.37289 583 ASN C N 1
ATOM 8249 C CA . ASN C 1 603 ? 161.49882 213.40001 146.16390 1.000 24.37289 583 ASN C CA 1
ATOM 8250 C C . ASN C 1 603 ? 160.32182 214.35401 146.00790 1.000 24.37289 583 ASN C C 1
ATOM 8251 O O . ASN C 1 603 ? 159.27282 213.97801 145.47390 1.000 24.37289 583 ASN C O 1
ATOM 8256 N N . ASN C 1 604 ? 160.47282 215.59301 146.47890 1.000 26.51740 584 ASN C N 1
ATOM 8257 C CA . ASN C 1 604 ? 159.36382 216.53901 146.41190 1.000 26.51740 584 ASN C CA 1
ATOM 8258 C C . ASN C 1 604 ? 158.98682 216.84001 144.96790 1.000 26.51740 584 ASN C C 1
ATOM 8259 O O . ASN C 1 604 ? 157.79882 216.91401 144.62890 1.000 26.51740 584 ASN C O 1
ATOM 8264 N N . TYR C 1 605 ? 159.98382 217.01001 144.10090 1.000 27.52729 585 TYR C N 1
ATOM 8265 C CA . TYR C 1 605 ? 159.69482 217.26701 142.69590 1.000 27.52729 585 TYR C CA 1
ATOM 8266 C C . TYR C 1 605 ? 159.04682 216.05701 142.03790 1.000 27.52729 585 TYR C C 1
ATOM 8267 O O . TYR C 1 605 ? 158.20082 216.20501 141.14990 1.000 27.52729 585 TYR C O 1
ATOM 8276 N N . GLU C 1 606 ? 159.43582 214.85001 142.45590 1.000 24.64713 586 GLU C N 1
ATOM 8277 C CA . GLU C 1 606 ? 158.84282 213.64501 141.88690 1.000 24.64713 586 GLU C CA 1
ATOM 8278 C C . GLU C 1 606 ? 157.39682 213.47101 142.33690 1.000 24.64713 586 GLU C C 1
ATOM 8279 O O . GLU C 1 606 ? 156.57082 212.96101 141.57190 1.000 24.64713 586 GLU C O 1
ATOM 8285 N N . PHE C 1 607 ? 157.07082 213.88401 143.56490 1.000 22.47626 587 PHE C N 1
ATOM 8286 C CA . PHE C 1 607 ? 155.67082 213.94701 143.97790 1.000 22.47626 587 PHE C CA 1
ATOM 8287 C C . PHE C 1 607 ? 154.89882 214.99201 143.18490 1.000 22.47626 587 PHE C C 1
ATOM 8288 O O . PHE C 1 607 ? 153.77882 214.73301 142.73290 1.000 22.47626 587 PHE C O 1
ATOM 8296 N N . LEU C 1 608 ? 155.47282 216.18301 143.00990 1.000 26.02537 588 LEU C N 1
ATOM 8297 C CA . LEU C 1 608 ? 154.75482 217.22201 142.28190 1.000 26.02537 588 LEU C CA 1
ATOM 8298 C C . LEU C 1 608 ? 154.52282 216.81901 140.83190 1.000 26.02537 588 LEU C C 1
ATOM 8299 O O . LEU C 1 608 ? 153.48982 217.16701 140.24990 1.000 26.02537 588 LEU C O 1
ATOM 8304 N N . VAL C 1 609 ? 155.46482 216.08701 140.23490 1.000 27.18653 589 VAL C N 1
ATOM 8305 C CA . VAL C 1 609 ? 155.26482 215.57801 138.87990 1.000 27.18653 589 VAL C CA 1
ATOM 8306 C C . VAL C 1 609 ? 154.10582 214.59001 138.84790 1.000 27.18653 589 VAL C C 1
ATOM 8307 O O . VAL C 1 609 ? 153.28582 214.60001 137.92190 1.000 27.18653 589 VAL C O 1
ATOM 8311 N N . GLN C 1 610 ? 154.01382 213.73001 139.86390 1.000 24.59796 590 GLN C N 1
ATOM 8312 C CA . GLN C 1 610 ? 152.97582 212.70401 139.88290 1.000 24.59796 590 GLN C CA 1
ATOM 8313 C C . GLN C 1 610 ? 151.58282 213.31401 139.95590 1.000 24.59796 590 GLN C C 1
ATOM 8314 O O . GLN C 1 610 ? 150.65082 212.82901 139.30490 1.000 24.59796 590 GLN C O 1
ATOM 8320 N N . VAL C 1 611 ? 151.41482 214.36701 140.75590 1.000 29.41191 591 VAL C N 1
ATOM 8321 C CA . VAL C 1 611 ? 150.11482 215.02501 140.84490 1.000 29.41191 591 VAL C CA 1
ATOM 8322 C C . VAL C 1 611 ? 149.73382 215.63501 139.50390 1.000 29.41191 591 VAL C C 1
ATOM 8323 O O . VAL C 1 611 ? 148.59982 215.48001 139.03390 1.000 29.41191 591 VAL C O 1
ATOM 8327 N N . SER C 1 612 ? 150.66882 216.32601 138.86290 1.000 33.47990 592 SER C N 1
ATOM 8328 C CA . SER C 1 612 ? 150.39182 216.97601 137.58790 1.000 33.47990 592 SER C CA 1
ATOM 8329 C C . SER C 1 612 ? 151.30282 216.44501 136.48690 1.000 33.47990 592 SER C C 1
ATOM 8330 O O . SER C 1 612 ? 150.83082 215.92401 135.47690 1.000 33.47990 592 SER C O 1
ATOM 8333 N N . VAL D 1 242 ? 149.40082 195.15901 206.18390 1.000 52.51820 222 VAL D N 1
ATOM 8334 C CA . VAL D 1 242 ? 150.38382 195.99001 205.50190 1.000 52.51820 222 VAL D CA 1
ATOM 8335 C C . VAL D 1 242 ? 149.90982 196.32801 204.09290 1.000 52.51820 222 VAL D C 1
ATOM 8336 O O . VAL D 1 242 ? 148.94882 197.07401 203.91790 1.000 52.51820 222 VAL D O 1
ATOM 8338 N N . VAL D 1 243 ? 150.59582 195.78001 203.08890 1.000 50.30424 223 VAL D N 1
ATOM 8339 C CA . VAL D 1 243 ? 150.21382 196.01301 201.70290 1.000 50.30424 223 VAL D CA 1
ATOM 8340 C C . VAL D 1 243 ? 148.94582 195.22301 201.38990 1.000 50.30424 223 VAL D C 1
ATOM 8341 O O . VAL D 1 243 ? 148.70482 194.14601 201.94990 1.000 50.30424 223 VAL D O 1
ATOM 8345 N N . GLN D 1 244 ? 148.12282 195.75801 200.48590 1.000 41.60337 224 GLN D N 1
ATOM 8346 C CA . GLN D 1 244 ? 146.81582 195.18501 200.16090 1.000 41.60337 224 GLN D CA 1
ATOM 8347 C C . GLN D 1 244 ? 146.72882 194.90101 198.66690 1.000 41.60337 224 GLN D C 1
ATOM 8348 O O . GLN D 1 244 ? 146.14282 195.68201 197.90590 1.000 41.60337 224 GLN D O 1
ATOM 8354 N N . PRO D 1 245 ? 147.29782 193.78601 198.21390 1.000 37.49616 225 PRO D N 1
ATOM 8355 C CA . PRO D 1 245 ? 147.19482 193.43201 196.79490 1.000 37.49616 225 PRO D CA 1
ATOM 8356 C C . PRO D 1 245 ? 145.77982 193.04201 196.40390 1.000 37.49616 225 PRO D C 1
ATOM 8357 O O . PRO D 1 245 ? 145.00382 192.52201 197.20890 1.000 37.49616 225 PRO D O 1
ATOM 8361 N N . VAL D 1 246 ? 145.44982 193.30401 195.14190 1.000 29.42390 226 VAL D N 1
ATOM 8362 C CA . VAL D 1 246 ? 144.19282 192.88601 194.53490 1.000 29.42390 226 VAL D CA 1
ATOM 8363 C C . VAL D 1 246 ? 144.51882 192.24801 193.19390 1.000 29.42390 226 VAL D C 1
ATOM 8364 O O . VAL D 1 246 ? 145.17682 192.87101 192.35390 1.000 29.42390 226 VAL D O 1
ATOM 8368 N N . ALA D 1 247 ? 144.06182 191.01501 192.98790 1.000 23.56956 227 ALA D N 1
ATOM 8369 C CA . ALA D 1 247 ? 144.46682 190.27801 191.79890 1.000 23.56956 227 ALA D CA 1
ATOM 8370 C C . ALA D 1 247 ? 143.53182 189.10001 191.57490 1.000 23.56956 227 ALA D C 1
ATOM 8371 O O . ALA D 1 247 ? 142.74782 188.73001 192.45190 1.000 23.56956 227 ALA D O 1
ATOM 8373 N N . GLY D 1 248 ? 143.63482 188.51401 190.38290 1.000 20.29320 228 GLY D N 1
ATOM 8374 C CA . GLY D 1 248 ? 142.93282 187.28801 190.06190 1.000 20.29320 228 GLY D CA 1
ATOM 8375 C C . GLY D 1 248 ? 143.82082 186.07401 190.23890 1.000 20.29320 228 GLY D C 1
ATOM 8376 O O . GLY D 1 248 ? 144.82282 185.93101 189.53590 1.000 20.29320 228 GLY D O 1
ATOM 8377 N N . ILE D 1 249 ? 143.45782 185.18801 191.16790 1.000 22.34195 229 ILE D N 1
ATOM 8378 C CA . ILE D 1 249 ? 144.31582 184.06401 191.52490 1.000 22.34195 229 ILE D CA 1
ATOM 8379 C C . ILE D 1 249 ? 144.46982 183.11001 190.34890 1.000 22.34195 229 ILE D C 1
ATOM 8380 O O . ILE D 1 249 ? 143.52682 182.87101 189.58390 1.000 22.34195 229 ILE D O 1
ATOM 8385 N N . LEU D 1 250 ? 145.67882 182.58001 190.18290 1.000 25.12879 230 LEU D N 1
ATOM 8386 C CA . LEU D 1 250 ? 145.94382 181.47301 189.27490 1.000 25.12879 230 LEU D CA 1
ATOM 8387 C C . LEU D 1 250 ? 146.48682 180.31101 190.09290 1.000 25.12879 230 LEU D C 1
ATOM 8388 O O . LEU D 1 250 ? 147.49582 180.45701 190.78890 1.000 25.12879 230 LEU D O 1
ATOM 8393 N N . ASP D 1 251 ? 145.82182 179.16701 190.00590 1.000 34.10085 231 ASP D N 1
ATOM 8394 C CA . ASP D 1 251 ? 146.16482 177.98201 190.78490 1.000 34.10085 231 ASP D CA 1
ATOM 8395 C C . ASP D 1 251 ? 146.85682 176.99401 189.85290 1.000 34.10085 231 ASP D C 1
ATOM 8396 O O . ASP D 1 251 ? 146.20082 176.31001 189.06290 1.000 34.10085 231 ASP D O 1
ATOM 8401 N N . VAL D 1 252 ? 148.18282 176.91701 189.94890 1.000 44.21597 232 VAL D N 1
ATOM 8402 C CA . VAL D 1 252 ? 148.95782 176.03501 189.08290 1.000 44.21597 232 VAL D CA 1
ATOM 8403 C C . VAL D 1 252 ? 148.74882 174.59301 189.52590 1.000 44.21597 232 VAL D C 1
ATOM 8404 O O . VAL D 1 252 ? 148.19882 174.33701 190.60290 1.000 44.21597 232 VAL D O 1
ATOM 8408 N N . LEU D 1 253 ? 149.18682 173.64501 188.69290 1.000 56.51392 233 LEU D N 1
ATOM 8409 C CA . LEU D 1 253 ? 148.93282 172.23301 188.96590 1.000 56.51392 233 LEU D CA 1
ATOM 8410 C C . LEU D 1 253 ? 149.54882 171.80001 190.28990 1.000 56.51392 233 LEU D C 1
ATOM 8411 O O . LEU D 1 253 ? 148.93182 171.04901 191.05390 1.000 56.51392 233 LEU D O 1
ATOM 8416 N N . ASP D 1 254 ? 150.75382 172.26901 190.58390 1.000 62.75214 234 ASP D N 1
ATOM 8417 C CA . ASP D 1 254 ? 151.42982 171.91101 191.82190 1.000 62.75214 234 ASP D CA 1
ATOM 8418 C C . ASP D 1 254 ? 150.75982 172.63301 192.98990 1.000 62.75214 234 ASP D C 1
ATOM 8419 O O . ASP D 1 254 ? 149.70482 173.25901 192.85490 1.000 62.75214 234 ASP D O 1
ATOM 8424 N N . ASN D 1 255 ? 151.37582 172.54401 194.16890 1.000 59.46357 235 ASN D N 1
ATOM 8425 C CA . ASN D 1 255 ? 150.82082 173.17501 195.35890 1.000 59.46357 235 ASN D CA 1
ATOM 8426 C C . ASN D 1 255 ? 150.91882 174.69401 195.32990 1.000 59.46357 235 ASN D C 1
ATOM 8427 O O . ASN D 1 255 ? 150.33582 175.35201 196.19690 1.000 59.46357 235 ASN D O 1
ATOM 8432 N N . TYR D 1 256 ? 151.63782 175.27001 194.37390 1.000 55.27412 236 TYR D N 1
ATOM 8433 C CA . TYR D 1 256 ? 151.76182 176.71601 194.32790 1.000 55.27412 236 TYR D CA 1
ATOM 8434 C C . TYR D 1 256 ? 150.44682 177.35401 193.88590 1.000 55.27412 236 TYR D C 1
ATOM 8435 O O . TYR D 1 256 ? 149.59482 176.72101 193.25790 1.000 55.27412 236 TYR D O 1
ATOM 8444 N N . ALA D 1 257 ? 150.28182 178.62301 194.24790 1.000 34.73997 237 ALA D N 1
ATOM 8445 C CA . ALA D 1 257 ? 149.13882 179.41501 193.80190 1.000 34.73997 237 ALA D CA 1
ATOM 8446 C C . ALA D 1 257 ? 149.48682 180.87901 193.99890 1.000 34.73997 237 ALA D C 1
ATOM 8447 O O . ALA D 1 257 ? 149.77582 181.29601 195.12290 1.000 34.73997 237 ALA D O 1
ATOM 8449 N N . PHE D 1 258 ? 149.45982 181.65401 192.92190 1.000 29.20503 238 PHE D N 1
ATOM 8450 C CA . PHE D 1 258 ? 149.83582 183.05601 192.96290 1.000 29.20503 238 PHE D CA 1
ATOM 8451 C C . PHE D 1 258 ? 148.65182 183.91801 192.56190 1.000 29.20503 238 PHE D C 1
ATOM 8452 O O . PHE D 1 258 ? 147.79482 183.49801 191.78090 1.000 29.20503 238 PHE D O 1
ATOM 8460 N N . VAL D 1 259 ? 148.60482 185.12001 193.10090 1.000 25.10753 239 VAL D N 1
ATOM 8461 C CA . VAL D 1 259 ? 147.66682 186.12701 192.62790 1.000 25.10753 239 VAL D CA 1
ATOM 8462 C C . VAL D 1 259 ? 148.39182 187.00201 191.61490 1.000 25.10753 239 VAL D C 1
ATOM 8463 O O . VAL D 1 259 ? 149.52782 187.43301 191.83990 1.000 25.10753 239 VAL D O 1
ATOM 8467 N N . ARG D 1 260 ? 147.75582 187.23201 190.47390 1.000 25.36794 240 ARG D N 1
ATOM 8468 C CA . ARG D 1 260 ? 148.39082 187.90301 189.34390 1.000 25.36794 240 ARG D CA 1
ATOM 8469 C C . ARG D 1 260 ? 147.95282 189.36401 189.33390 1.000 25.36794 240 ARG D C 1
ATOM 8470 O O . ARG D 1 260 ? 146.94882 189.72501 188.71890 1.000 25.36794 240 ARG D O 1
ATOM 8478 N N . THR D 1 261 ? 148.71882 190.20301 190.02390 1.000 27.46230 241 THR D N 1
ATOM 8479 C CA . THR D 1 261 ? 148.44482 191.63801 190.09990 1.000 27.46230 241 THR D CA 1
ATOM 8480 C C . THR D 1 261 ? 149.16182 192.41001 188.99490 1.000 27.46230 241 THR D C 1
ATOM 8481 O O . THR D 1 261 ? 149.84582 193.40501 189.22690 1.000 27.46230 241 THR D O 1
ATOM 8485 N N . SER D 1 262 ? 148.97382 191.95601 187.75790 1.000 29.29371 242 SER D N 1
ATOM 8486 C CA . SER D 1 262 ? 149.61482 192.53901 186.58590 1.000 29.29371 242 SER D CA 1
ATOM 8487 C C . SER D 1 262 ? 148.64682 193.20201 185.61090 1.000 29.29371 242 SER D C 1
ATOM 8488 O O . SER D 1 262 ? 148.90282 194.33801 185.20090 1.000 29.29371 242 SER D O 1
ATOM 8491 N N . GLY D 1 263 ? 147.54382 192.56001 185.20390 1.000 25.58493 243 GLY D N 1
ATOM 8492 C CA . GLY D 1 263 ? 147.10682 191.24101 185.63290 1.000 25.58493 243 GLY D CA 1
ATOM 8493 C C . GLY D 1 263 ? 147.18382 190.17001 184.56690 1.000 25.58493 243 GLY D C 1
ATOM 8494 O O . GLY D 1 263 ? 147.43382 190.45801 183.39690 1.000 25.58493 243 GLY D O 1
ATOM 8495 N N . TYR D 1 264 ? 146.97682 188.92201 184.98890 1.000 18.89263 244 TYR D N 1
ATOM 8496 C CA . TYR D 1 264 ? 146.94782 187.71701 184.16490 1.000 18.89263 244 TYR D CA 1
ATOM 8497 C C . TYR D 1 264 ? 148.30782 187.35501 183.58890 1.000 18.89263 244 TYR D C 1
ATOM 8498 O O . TYR D 1 264 ? 148.42882 186.31001 182.94290 1.000 18.89263 244 TYR D O 1
ATOM 8507 N N . LEU D 1 265 ? 149.33482 188.16801 183.80390 1.000 24.54140 245 LEU D N 1
ATOM 8508 C CA . LEU D 1 265 ? 150.66782 187.88201 183.30890 1.000 24.54140 245 LEU D CA 1
ATOM 8509 C C . LEU D 1 265 ? 151.59882 187.63101 184.47890 1.000 24.54140 245 LEU D C 1
ATOM 8510 O O . LEU D 1 265 ? 151.60782 188.42301 185.43090 1.000 24.54140 245 LEU D O 1
ATOM 8515 N N . PRO D 1 266 ? 152.37682 186.55201 184.45890 1.000 30.13375 246 PRO D N 1
ATOM 8516 C CA . PRO D 1 266 ? 153.32682 186.31301 185.55190 1.000 30.13375 246 PRO D CA 1
ATOM 8517 C C . PRO D 1 266 ? 154.29282 187.47301 185.71290 1.000 30.13375 246 PRO D C 1
ATOM 8518 O O . PRO 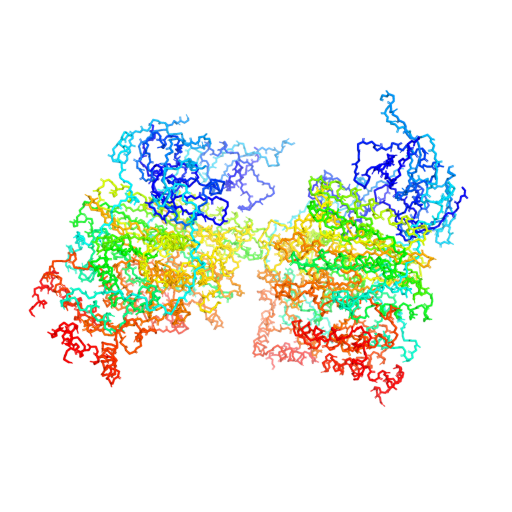D 1 266 ? 155.14382 187.71001 184.84990 1.000 30.13375 246 PRO D O 1
ATOM 8522 N N . GLY D 1 267 ? 154.17082 188.19901 186.81890 1.000 43.79227 247 GLY D N 1
ATOM 8523 C CA . GLY D 1 267 ? 154.95082 189.39201 187.03390 1.000 43.79227 247 GLY D CA 1
ATOM 8524 C C . GLY D 1 267 ? 156.16582 189.14801 187.90190 1.000 43.79227 247 GLY D C 1
ATOM 8525 O O . GLY D 1 267 ? 156.43582 188.02501 188.33790 1.000 43.79227 247 GLY D O 1
ATOM 8526 N N . PRO D 1 268 ? 156.93282 190.20801 188.16490 1.000 53.60266 248 PRO D N 1
ATOM 8527 C CA . PRO D 1 268 ? 158.11282 190.04101 189.02490 1.000 53.60266 248 PRO D CA 1
ATOM 8528 C C . PRO D 1 268 ? 157.75782 189.85401 190.48590 1.000 53.60266 248 PRO D C 1
ATOM 8529 O O . PRO D 1 268 ? 158.48382 189.16001 191.20790 1.000 53.60266 248 PRO D O 1
ATOM 8533 N N . HIS D 1 269 ? 156.66082 190.45101 190.94690 1.000 53.61579 249 HIS D N 1
ATOM 8534 C CA . HIS D 1 269 ? 156.23382 190.34801 192.34090 1.000 53.61579 249 HIS D CA 1
ATOM 8535 C C . HIS D 1 269 ? 154.76782 189.92601 192.37390 1.000 53.61579 249 HIS D C 1
ATOM 8536 O O . HIS D 1 269 ? 153.87182 190.74701 192.15990 1.000 53.61579 249 HIS D O 1
ATOM 8543 N N . ASP D 1 270 ? 154.53082 188.64501 192.64490 1.000 40.52666 250 ASP D N 1
ATOM 8544 C CA . ASP D 1 270 ? 153.19282 188.09701 192.80690 1.000 40.52666 250 ASP D CA 1
ATOM 8545 C C . ASP D 1 270 ? 153.09082 187.47801 194.19190 1.000 40.52666 250 ASP D C 1
ATOM 8546 O O . ASP D 1 270 ? 153.98482 186.73501 194.60790 1.000 40.52666 250 ASP D O 1
ATOM 8551 N N . VAL D 1 271 ? 152.00482 187.78201 194.90090 1.000 34.53053 251 VAL D N 1
ATOM 8552 C CA . VAL D 1 271 ? 151.84382 187.28901 196.26290 1.000 34.53053 251 VAL D CA 1
ATOM 8553 C C . VAL D 1 271 ? 151.57482 185.79101 196.23190 1.000 34.53053 251 VAL D C 1
ATOM 8554 O O . VAL D 1 271 ? 150.68482 185.31801 195.51490 1.000 34.53053 251 VAL D O 1
ATOM 8558 N N . TYR D 1 272 ? 152.34482 185.04001 197.01190 1.000 40.04732 252 TYR D N 1
ATOM 8559 C CA . TYR D 1 272 ? 152.21882 183.59101 197.04790 1.000 40.04732 252 TYR D CA 1
ATOM 8560 C C . TYR D 1 272 ? 151.06282 183.17901 197.94890 1.000 40.04732 252 TYR D C 1
ATOM 8561 O O . TYR D 1 272 ? 150.87582 183.73101 199.03590 1.000 40.04732 252 TYR D O 1
ATOM 8570 N N . VAL D 1 273 ? 150.27982 182.20501 197.48590 1.000 39.68792 253 VAL D N 1
ATOM 8571 C CA . VAL D 1 273 ? 149.16182 181.65401 198.24290 1.000 39.68792 253 VAL D CA 1
ATOM 8572 C C . VAL D 1 273 ? 149.35682 180.14901 198.35290 1.000 39.68792 253 VAL D C 1
ATOM 8573 O O . VAL D 1 273 ? 149.54582 179.46901 197.33890 1.000 39.68792 253 VAL D O 1
ATOM 8577 N N . SER D 1 274 ? 149.31182 179.63201 199.57590 1.000 49.56834 254 SER D N 1
ATOM 8578 C CA . SER D 1 274 ? 149.44982 178.20101 199.78490 1.000 49.56834 254 SER D CA 1
ATOM 8579 C C . SER D 1 274 ? 148.11682 177.50101 199.54590 1.000 49.56834 254 SER D C 1
ATOM 8580 O O . SER D 1 274 ? 147.05382 178.12601 199.51390 1.000 49.56834 254 SER D O 1
ATOM 8583 N N . MET D 1 275 ? 148.18282 176.17901 199.36890 1.000 53.61014 255 MET D N 1
ATOM 8584 C CA . MET D 1 275 ? 146.95582 175.41101 199.18690 1.000 53.61014 255 MET D CA 1
ATOM 8585 C C . MET D 1 275 ? 146.08482 175.43401 200.43190 1.000 53.61014 255 MET D C 1
ATOM 8586 O O . MET D 1 275 ? 144.85882 175.32801 200.32690 1.000 53.61014 255 MET D O 1
ATOM 8591 N N . ASN D 1 276 ? 146.69082 175.55701 201.61390 1.000 56.17402 256 ASN D N 1
ATOM 8592 C CA . ASN D 1 276 ? 145.90282 175.58701 202.83990 1.000 56.17402 256 ASN D CA 1
ATOM 8593 C C . ASN D 1 276 ? 144.94182 176.76801 202.83490 1.000 56.17402 256 ASN D C 1
ATOM 8594 O O . ASN D 1 276 ? 143.76582 176.62901 203.19090 1.000 56.17402 256 ASN D O 1
ATOM 8599 N N . MET D 1 277 ? 145.42582 177.93801 202.41290 1.000 55.41050 257 MET D N 1
ATOM 8600 C CA . MET D 1 277 ? 144.55382 179.10301 202.29990 1.000 55.41050 257 MET D CA 1
ATOM 8601 C C . MET D 1 277 ? 143.46282 178.86801 201.26290 1.000 55.41050 257 MET D C 1
ATOM 8602 O O . MET D 1 277 ? 142.30882 179.26701 201.46290 1.000 55.41050 257 MET D O 1
ATOM 8607 N N . VAL D 1 278 ? 143.81182 178.21901 200.14990 1.000 48.06403 258 VAL D N 1
ATOM 8608 C CA . VAL D 1 278 ? 142.83882 177.95901 199.09190 1.000 48.06403 258 VAL D CA 1
ATOM 8609 C C . VAL D 1 278 ? 141.70382 177.08801 199.61590 1.000 48.06403 258 VAL D C 1
ATOM 8610 O O . VAL D 1 278 ? 140.52082 177.37901 199.40090 1.000 48.06403 258 VAL D O 1
ATOM 8614 N N . ARG D 1 279 ? 142.04782 176.01001 200.32290 1.000 50.02249 259 ARG D N 1
ATOM 8615 C CA . ARG D 1 279 ? 141.02182 175.11701 200.85090 1.000 50.02249 259 ARG D CA 1
ATOM 8616 C C . ARG D 1 279 ? 140.21282 175.78801 201.95290 1.000 50.02249 259 ARG D C 1
ATOM 8617 O O . ARG D 1 279 ? 138.98682 175.63701 202.00690 1.000 50.02249 259 ARG D O 1
ATOM 8625 N N . LYS D 1 280 ? 140.87582 176.53501 202.83990 1.000 55.32432 260 LYS D N 1
ATOM 8626 C CA . LYS D 1 280 ? 140.16682 177.15601 203.95390 1.000 55.32432 260 LYS D CA 1
ATOM 8627 C C . LYS D 1 280 ? 139.19282 178.22201 203.47390 1.000 55.32432 260 LYS D C 1
ATOM 8628 O O . LYS D 1 280 ? 138.08782 178.34801 204.01390 1.000 55.32432 260 LYS D O 1
ATOM 8634 N N . ASN D 1 281 ? 139.57982 179.00101 202.46890 1.000 49.28753 261 ASN D N 1
ATOM 8635 C CA . ASN D 1 281 ? 138.76282 180.11201 202.00390 1.000 49.28753 261 ASN D CA 1
ATOM 8636 C C . ASN D 1 281 ? 137.85682 179.74601 200.83590 1.000 49.28753 261 ASN D C 1
ATOM 8637 O O . ASN D 1 281 ? 137.18882 180.63101 200.29190 1.000 49.28753 261 ASN D O 1
ATOM 8642 N N . GLY D 1 282 ? 137.81482 178.47801 200.43790 1.000 42.74594 262 GLY D N 1
ATOM 8643 C CA . GLY D 1 282 ? 136.99782 178.08701 199.30490 1.000 42.74594 262 GLY D CA 1
ATOM 8644 C C . GLY D 1 282 ? 137.47282 178.65901 197.99090 1.000 42.74594 262 GLY D C 1
ATOM 8645 O O . GLY D 1 282 ? 136.66382 178.87501 197.08390 1.000 42.74594 262 GLY D O 1
ATOM 8646 N N . MET D 1 283 ? 138.77082 178.91101 197.86790 1.000 40.09675 263 MET D N 1
ATOM 8647 C CA . MET D 1 283 ? 139.31882 179.52801 196.67190 1.000 40.09675 263 MET D CA 1
ATOM 8648 C C . MET D 1 283 ? 139.34482 178.54001 195.51490 1.000 40.09675 263 MET D C 1
ATOM 8649 O O . MET D 1 283 ? 139.40082 177.32301 195.70390 1.000 40.09675 263 MET D O 1
ATOM 8654 N N . ARG D 1 284 ? 139.30282 179.08201 194.30390 1.000 26.15239 264 ARG D N 1
ATOM 8655 C CA . ARG D 1 284 ? 139.44682 178.27801 193.10490 1.000 26.15239 264 ARG D CA 1
ATOM 8656 C C . ARG D 1 284 ? 140.01782 179.15101 191.99890 1.000 26.15239 264 ARG D C 1
ATOM 8657 O O . ARG D 1 284 ? 139.92582 180.37901 192.04990 1.000 26.15239 264 ARG D O 1
ATOM 8665 N N . ARG D 1 285 ? 140.61982 178.50001 191.00890 1.000 18.83796 265 ARG D N 1
ATOM 8666 C CA . ARG D 1 285 ? 141.37682 179.20601 189.98490 1.000 18.83796 265 ARG D CA 1
ATOM 8667 C C . ARG D 1 285 ? 140.49282 180.18701 189.22890 1.000 18.83796 265 ARG D C 1
ATOM 8668 O O . ARG D 1 285 ? 139.39782 179.83801 188.78090 1.000 18.83796 265 ARG D O 1
ATOM 8676 N N . GLY D 1 286 ? 140.97382 181.42001 189.08490 1.000 16.73470 266 GLY D N 1
ATOM 8677 C CA . GLY D 1 286 ? 140.24782 182.46601 188.39890 1.000 16.73470 266 GLY D CA 1
ATOM 8678 C C . GLY D 1 286 ? 139.53482 183.45201 189.30190 1.000 16.73470 266 GLY D C 1
ATOM 8679 O O . GLY D 1 286 ? 139.03682 184.46901 188.80390 1.000 16.73470 266 GLY D O 1
ATOM 8680 N N . ASP D 1 287 ? 139.46782 183.18601 190.60190 1.000 22.81680 267 ASP D N 1
ATOM 8681 C CA . ASP D 1 287 ? 138.79882 184.09401 191.52090 1.000 22.81680 267 ASP D CA 1
ATOM 8682 C C . ASP D 1 287 ? 139.54382 185.41801 191.62090 1.000 22.81680 267 ASP D C 1
ATOM 8683 O O . ASP D 1 287 ? 140.77482 185.46601 191.62190 1.000 22.81680 267 ASP D O 1
ATOM 8688 N N . ALA D 1 288 ? 138.78082 186.50201 191.72090 1.000 23.45141 268 ALA D N 1
ATOM 8689 C CA . ALA D 1 288 ? 139.33682 187.81201 192.02690 1.000 23.45141 268 ALA D CA 1
ATOM 8690 C C . ALA D 1 288 ? 139.46582 187.92901 193.53890 1.000 23.45141 268 ALA D C 1
ATOM 8691 O O . ALA D 1 288 ? 138.47782 187.78101 194.26390 1.000 23.45141 268 ALA D O 1
ATOM 8693 N N . VAL D 1 289 ? 140.67882 188.18901 194.01390 1.000 26.50020 269 VAL D N 1
ATOM 8694 C CA . VAL D 1 289 ? 141.00582 188.10101 195.43090 1.000 26.50020 269 VAL D CA 1
ATOM 8695 C C . VAL D 1 289 ? 141.46982 189.46401 195.91390 1.000 26.50020 269 VAL D C 1
ATOM 8696 O O . VAL D 1 289 ? 142.30082 190.10701 195.26390 1.000 26.50020 269 VAL D O 1
ATOM 8700 N N . THR D 1 290 ? 140.92782 189.90601 197.04590 1.000 34.37088 270 THR D N 1
ATOM 8701 C CA . THR D 1 290 ? 141.38582 191.11601 197.71490 1.000 34.37088 270 THR D CA 1
ATOM 8702 C C . THR D 1 290 ? 141.78482 190.74401 199.13190 1.000 34.37088 270 THR D C 1
ATOM 8703 O O . THR D 1 290 ? 140.95582 190.24101 199.89690 1.000 34.37088 270 THR D O 1
ATOM 8707 N N . GLY D 1 291 ? 143.04382 190.99701 199.47790 1.000 40.40997 271 GLY D N 1
ATOM 8708 C CA . GLY D 1 291 ? 143.57782 190.63501 200.77590 1.000 40.40997 271 GLY D CA 1
ATOM 8709 C C . GLY D 1 291 ? 144.84282 191.41901 201.04690 1.000 40.40997 271 GLY D C 1
ATOM 8710 O O . GLY D 1 291 ? 145.20282 192.33301 200.30290 1.000 40.40997 271 GLY D O 1
ATOM 8711 N N . ALA D 1 292 ? 145.51582 191.05401 202.13290 1.000 46.60616 272 ALA D N 1
ATOM 8712 C CA . ALA D 1 292 ? 146.73582 191.72501 202.55890 1.000 46.60616 272 ALA D CA 1
ATOM 8713 C C . ALA D 1 292 ? 147.94282 190.79701 202.44790 1.000 46.60616 272 ALA D C 1
ATOM 8714 O O . ALA D 1 292 ? 147.81682 189.58301 202.27490 1.000 46.60616 272 ALA D O 1
ATOM 8716 N N . VAL D 1 293 ? 149.13182 191.39401 202.55590 1.000 49.98050 273 VAL D N 1
ATOM 8717 C CA . VAL D 1 293 ? 150.39082 190.66201 202.47890 1.000 49.98050 273 VAL D CA 1
ATOM 8718 C C . VAL D 1 293 ? 151.39782 191.34701 203.39590 1.000 49.98050 273 VAL D C 1
ATOM 8719 O O . VAL D 1 293 ? 151.29682 192.54301 203.67990 1.000 49.98050 273 VAL D O 1
ATOM 8723 N N . ARG D 1 294 ? 152.37282 190.57401 203.86990 1.000 62.05003 274 ARG D N 1
ATOM 8724 C CA . ARG D 1 294 ? 153.35482 191.08201 204.81690 1.000 62.05003 274 ARG D CA 1
ATOM 8725 C C . ARG D 1 294 ? 154.37682 191.98501 204.13190 1.000 62.05003 274 ARG D C 1
ATOM 8726 O O . ARG D 1 294 ? 154.50182 192.02101 202.90490 1.000 62.05003 274 ARG D O 1
ATOM 8734 N N . VAL D 1 295 ? 155.11382 192.72201 204.95690 1.000 68.68849 275 VAL D N 1
ATOM 8735 C CA . VAL D 1 295 ? 156.25082 193.52501 204.51690 1.000 68.68849 275 VAL D CA 1
ATOM 8736 C C . VAL D 1 295 ? 157.40882 192.57401 204.23390 1.000 68.68849 275 VAL D C 1
ATOM 8737 O O . VAL D 1 295 ? 157.38682 191.42901 204.70890 1.000 68.68849 275 VAL D O 1
ATOM 8741 N N . PRO D 1 296 ? 158.42082 192.97901 203.46390 1.000 71.98426 276 PRO D N 1
ATOM 8742 C CA . PRO D 1 296 ? 159.56782 192.08701 203.22490 1.000 71.98426 276 PRO D CA 1
ATOM 8743 C C . PRO D 1 296 ? 160.24382 191.70001 204.53090 1.000 71.98426 276 PRO D C 1
ATOM 8744 O O . PRO D 1 296 ? 160.67782 192.55501 205.30690 1.000 71.98426 276 PRO D O 1
ATOM 8748 N N . LYS D 1 297 ? 160.32882 190.39201 204.76990 1.000 67.27433 277 LYS D N 1
ATOM 8749 C CA . LYS D 1 297 ? 160.79982 189.84901 206.03790 1.000 67.27433 277 LYS D CA 1
ATOM 8750 C C . LYS D 1 297 ? 162.01482 188.94801 205.88890 1.000 67.27433 277 LYS D C 1
ATOM 8751 O O . LYS D 1 297 ? 162.99082 189.10901 206.63190 1.000 67.27433 277 LYS D O 1
ATOM 8757 N N . GLU D 1 298 ? 161.98882 188.00501 204.95190 1.000 66.72707 278 GLU D N 1
ATOM 8758 C CA . GLU D 1 298 ? 163.08082 187.04801 204.78590 1.000 66.72707 278 GLU D CA 1
ATOM 8759 C C . GLU D 1 298 ? 164.32282 187.70801 204.19190 1.000 66.72707 278 GLU D C 1
ATOM 8760 O O . GLU D 1 298 ? 165.45082 187.36401 204.54690 1.000 66.72707 278 GLU D O 1
ATOM 8766 N N . GLN D 1 306 ? 162.01282 181.34201 199.61590 1.000 57.44804 286 GLN D N 1
ATOM 8767 C CA . GLN D 1 306 ? 160.73982 182.01001 199.37190 1.000 57.44804 286 GLN D CA 1
ATOM 8768 C C . GLN D 1 306 ? 160.95282 183.41401 198.81690 1.000 57.44804 286 GLN D C 1
ATOM 8769 O O . GLN D 1 306 ? 161.04482 184.38501 199.56790 1.000 57.44804 286 GLN D O 1
ATOM 8775 N N . LYS D 1 307 ? 161.03482 183.50901 197.48890 1.000 55.12072 287 LYS D N 1
ATOM 8776 C CA . LYS D 1 307 ? 161.22982 184.80501 196.84790 1.000 55.12072 287 LYS D CA 1
ATOM 8777 C C . LYS D 1 307 ? 159.97482 185.66301 196.93990 1.000 55.12072 287 LYS D C 1
ATOM 8778 O O . LYS D 1 307 ? 160.06282 186.89001 197.06890 1.000 55.12072 287 LYS D O 1
ATOM 8784 N N . PHE D 1 308 ? 158.80082 185.04001 196.87590 1.000 48.94675 288 PHE D N 1
ATOM 8785 C CA . PHE D 1 308 ? 157.52782 185.74701 196.90690 1.000 48.94675 288 PHE D CA 1
ATOM 8786 C C . PHE D 1 308 ? 156.92482 185.65601 198.30290 1.000 48.94675 288 PHE D C 1
ATOM 8787 O O . PHE D 1 308 ? 156.78682 184.56001 198.85490 1.000 48.94675 288 PHE D O 1
ATOM 8795 N N . ASN D 1 309 ? 156.56382 186.80301 198.86290 1.000 47.44554 289 ASN D N 1
ATOM 8796 C CA . ASN D 1 309 ? 156.03482 186.83701 200.22290 1.000 47.44554 289 ASN D CA 1
ATOM 8797 C C . ASN D 1 309 ? 154.64382 186.21201 200.28090 1.000 47.44554 289 ASN D C 1
ATOM 8798 O O . ASN D 1 309 ? 153.76482 186.59001 199.49990 1.000 47.44554 289 ASN D O 1
ATOM 8803 N N . PRO D 1 310 ? 154.40982 185.25401 201.17690 1.000 44.45676 290 PRO D N 1
ATOM 8804 C CA . PRO D 1 310 ? 153.09382 184.60601 201.24390 1.000 44.45676 290 PRO D CA 1
ATOM 8805 C C . PRO D 1 310 ? 151.99082 185.56901 201.65790 1.000 44.45676 290 PRO D C 1
ATOM 8806 O O . PRO D 1 310 ? 152.22482 186.56301 202.34890 1.000 44.45676 290 PRO D O 1
ATOM 8810 N N . LEU D 1 311 ? 150.77382 185.26101 201.21290 1.000 42.86395 291 LEU D N 1
ATOM 8811 C CA . LEU D 1 311 ? 149.59282 186.00901 201.61890 1.000 42.86395 291 LEU D CA 1
ATOM 8812 C C . LEU D 1 311 ? 149.26582 185.73801 203.08390 1.000 42.86395 291 LEU D C 1
ATOM 8813 O O . LEU D 1 311 ? 149.51282 184.64801 203.60690 1.000 42.86395 291 LEU D O 1
ATOM 8818 N N . VAL D 1 312 ? 148.69782 186.74401 203.74990 1.000 47.96224 292 VAL D N 1
ATOM 8819 C CA . VAL D 1 312 ? 148.38982 186.62501 205.17290 1.000 47.96224 292 VAL D CA 1
ATOM 8820 C C . VAL D 1 312 ? 146.88682 186.70101 205.43890 1.000 47.96224 292 VAL D C 1
ATOM 8821 O O . VAL D 1 312 ? 146.31182 185.77401 206.01890 1.000 47.96224 292 VAL D O 1
ATOM 8825 N N . ARG D 1 313 ? 146.23582 187.78201 205.02190 1.000 50.14251 293 ARG D N 1
ATOM 8826 C CA . ARG D 1 313 ? 144.80782 187.95001 205.24490 1.000 50.14251 293 ARG D CA 1
ATOM 8827 C C . ARG D 1 313 ? 144.06982 187.96601 203.91490 1.000 50.14251 293 ARG D C 1
ATOM 8828 O O . ARG D 1 313 ? 144.65882 188.15601 202.84790 1.000 50.14251 293 ARG D O 1
ATOM 8836 N N . LEU D 1 314 ? 142.75582 187.76801 203.99490 1.000 41.21268 294 LEU D N 1
ATOM 8837 C CA . LEU D 1 314 ? 141.88282 187.84101 202.83090 1.000 41.21268 294 LEU D CA 1
ATOM 8838 C C . LEU D 1 314 ? 140.66082 188.66101 203.20690 1.000 41.21268 294 LEU D C 1
ATOM 8839 O O . LEU D 1 314 ? 140.02382 188.39201 204.22890 1.000 41.21268 294 LEU D O 1
ATOM 8844 N N . ASP D 1 315 ? 140.33382 189.65501 202.38290 1.000 45.19826 295 ASP D N 1
ATOM 8845 C CA . ASP D 1 315 ? 139.19382 190.52201 202.65090 1.000 45.19826 295 ASP D CA 1
ATOM 8846 C C . ASP D 1 315 ? 137.96782 190.14401 201.82990 1.000 45.19826 295 ASP D C 1
ATOM 8847 O O . ASP D 1 315 ? 136.84282 190.20601 202.33790 1.000 45.19826 295 ASP D O 1
ATOM 8852 N N . SER D 1 316 ? 138.15482 189.75801 200.57090 1.000 38.96999 296 SER D N 1
ATOM 8853 C CA . SER D 1 316 ? 137.01482 189.39901 199.73890 1.000 38.96999 296 SER D CA 1
ATOM 8854 C C . SER D 1 316 ? 137.46182 188.48501 198.60890 1.000 38.96999 296 SER D C 1
ATOM 8855 O O . SER D 1 316 ? 138.61282 188.53301 198.16590 1.000 38.96999 296 SER D O 1
ATOM 8858 N N . ILE D 1 317 ? 136.52482 187.66301 198.14290 1.000 34.24732 297 ILE D N 1
ATOM 8859 C CA . ILE D 1 317 ? 136.72182 186.77901 196.99990 1.000 34.24732 297 ILE D CA 1
ATOM 8860 C C . ILE D 1 317 ? 135.69482 187.14701 195.94290 1.000 34.24732 297 ILE D C 1
ATOM 8861 O O . ILE D 1 317 ? 134.48582 187.08501 196.19790 1.000 34.24732 297 ILE D O 1
ATOM 8866 N N . ASN D 1 318 ? 136.17482 187.53001 194.75990 1.000 29.23574 298 ASN D N 1
ATOM 8867 C CA . ASN D 1 318 ? 135.31982 187.79801 193.60590 1.000 29.23574 298 ASN D CA 1
ATOM 8868 C C . ASN D 1 318 ? 134.27982 188.87301 193.90690 1.000 29.23574 298 ASN D C 1
ATOM 8869 O O . ASN D 1 318 ? 133.21382 188.91101 193.28990 1.000 29.23574 298 ASN D O 1
ATOM 8874 N N . GLY D 1 319 ? 134.58882 189.75901 194.84990 1.000 36.91213 299 GLY D N 1
ATOM 8875 C CA . GLY D 1 319 ? 133.65582 190.76901 195.29490 1.000 36.91213 299 GLY D CA 1
ATOM 8876 C C . GLY D 1 319 ? 132.69782 190.32001 196.37490 1.000 36.91213 299 GLY D C 1
ATOM 8877 O O . GLY D 1 319 ? 131.91382 191.14301 196.86490 1.000 36.91213 299 GLY D O 1
ATOM 8878 N N . GLY D 1 320 ? 132.73682 189.04901 196.76790 1.000 40.52800 300 GLY D N 1
ATOM 8879 C CA . GLY D 1 320 ? 131.82882 188.53301 197.77290 1.000 40.52800 300 GLY D CA 1
ATOM 8880 C C . GLY D 1 320 ? 132.46282 188.37901 199.13890 1.000 40.52800 300 GLY D C 1
ATOM 8881 O O . GLY D 1 320 ? 133.10982 189.30401 199.63990 1.000 40.52800 300 GLY D O 1
ATOM 8882 N N . SER D 1 321 ? 132.28882 187.21101 199.75090 1.000 44.04038 301 SER D N 1
ATOM 8883 C CA . SER D 1 321 ? 132.78282 186.94801 201.09190 1.000 44.04038 301 SER D CA 1
ATOM 8884 C C . SER D 1 321 ? 133.50082 185.60701 201.11990 1.000 44.04038 301 SER D C 1
ATOM 8885 O O . SER D 1 321 ? 133.30982 184.75501 200.24990 1.000 44.04038 301 SER D O 1
ATOM 8888 N N . VAL D 1 322 ? 134.34282 185.43201 202.13990 1.000 44.79622 302 VAL D N 1
ATOM 8889 C CA . VAL D 1 322 ? 135.09082 184.18801 202.28190 1.000 44.79622 302 VAL D CA 1
ATOM 8890 C C . VAL D 1 322 ? 134.15482 183.02601 202.59990 1.000 44.79622 302 VAL D C 1
ATOM 8891 O O . VAL D 1 322 ? 134.38482 181.89201 202.16290 1.000 44.79622 302 VAL D O 1
ATOM 8895 N N . GLU D 1 323 ? 133.09382 183.27901 203.36990 1.000 50.12482 303 GLU D N 1
ATOM 8896 C CA . GLU D 1 323 ? 132.13382 182.23001 203.69190 1.000 50.12482 303 GLU D CA 1
ATOM 8897 C C . GLU D 1 323 ? 131.09482 182.03001 202.59890 1.000 50.12482 303 GLU D C 1
ATOM 8898 O O . GLU D 1 323 ? 130.54182 180.93201 202.47990 1.000 50.12482 303 GLU D O 1
ATOM 8904 N N . ASP D 1 324 ? 130.83182 183.05301 201.79190 1.000 46.15664 304 ASP D N 1
ATOM 8905 C CA . ASP D 1 324 ? 129.83982 182.97601 200.72890 1.000 46.15664 304 ASP D CA 1
ATOM 8906 C C . ASP D 1 324 ? 130.32282 182.18401 199.52090 1.000 46.15664 304 ASP D C 1
ATOM 8907 O O . ASP D 1 324 ? 129.68482 182.24701 198.46390 1.000 46.15664 304 ASP D O 1
ATOM 8912 N N . ALA D 1 325 ? 131.42882 181.44901 199.64690 1.000 42.74144 305 ALA D N 1
ATOM 8913 C CA . ALA D 1 325 ? 131.95382 180.63201 198.55390 1.000 42.74144 305 ALA D CA 1
ATOM 8914 C C . ALA D 1 325 ? 131.25082 179.27301 198.55590 1.000 42.74144 305 ALA D C 1
ATOM 8915 O O . ALA D 1 325 ? 131.81182 178.23401 198.91090 1.000 42.74144 305 ALA D O 1
ATOM 8917 N N . LYS D 1 326 ? 129.97882 179.30501 198.15290 1.000 36.38309 306 LYS D N 1
ATOM 8918 C CA . LYS D 1 326 ? 129.17182 178.10501 197.95690 1.000 36.38309 306 LYS D CA 1
ATOM 8919 C C . LYS D 1 326 ? 128.65982 178.01001 196.52490 1.000 36.38309 306 LYS D C 1
ATOM 8920 O O . LYS D 1 326 ? 127.71982 177.26001 196.24890 1.000 36.38309 306 LYS D O 1
ATOM 8926 N N . LYS D 1 327 ? 129.26782 178.76401 195.61390 1.000 24.87094 307 LYS D N 1
ATOM 8927 C CA . LYS D 1 327 ? 128.83982 178.80501 194.22490 1.000 24.87094 307 LYS D CA 1
ATOM 8928 C C . LYS D 1 327 ? 129.07382 177.46501 193.53390 1.000 24.87094 307 LYS D C 1
ATOM 8929 O O . LYS D 1 327 ? 130.03982 176.75101 193.81590 1.000 24.87094 307 LYS D O 1
ATOM 8935 N N . ARG D 1 328 ? 128.16282 177.12301 192.63090 1.000 20.64622 308 ARG D N 1
ATOM 8936 C CA . ARG D 1 328 ? 128.18682 175.83401 191.95390 1.000 20.64622 308 ARG D CA 1
ATOM 8937 C C . ARG D 1 328 ? 129.26782 175.80901 190.87490 1.000 20.64622 308 ARG D C 1
ATOM 8938 O O . ARG D 1 328 ? 129.44482 176.79201 190.15290 1.000 20.64622 308 ARG D O 1
ATOM 8940 N N . PRO D 1 329 ? 129.99982 174.70401 190.74390 1.000 20.20796 309 PRO D N 1
ATOM 8941 C CA . PRO D 1 329 ? 130.97882 174.59201 189.65590 1.000 20.20796 309 PRO D CA 1
ATOM 8942 C C . PRO D 1 329 ? 130.30282 174.56801 188.29690 1.000 20.20796 309 PRO D C 1
ATOM 8943 O O . PRO D 1 329 ? 129.17782 174.09001 188.14590 1.000 20.20796 309 PRO D O 1
ATOM 8947 N N . GLU D 1 330 ? 131.00982 175.09601 187.29290 1.000 17.50988 310 GLU D N 1
ATOM 8948 C CA . GLU D 1 330 ? 130.42882 175.17101 185.95690 1.000 17.50988 310 GLU D CA 1
ATOM 8949 C C . GLU D 1 330 ? 130.33982 173.80201 185.29890 1.000 17.50988 310 GLU D C 1
ATOM 8950 O O . GLU D 1 330 ? 129.43982 173.56301 184.48590 1.000 17.50988 310 GLU D O 1
ATOM 8956 N N . PHE D 1 331 ? 131.25982 172.89801 185.62990 1.000 22.28394 311 PHE D N 1
ATOM 8957 C CA . PHE D 1 331 ? 131.28682 171.59601 184.97290 1.000 22.28394 311 PHE D CA 1
ATOM 8958 C C . PHE D 1 331 ? 130.03282 170.79001 185.28690 1.000 22.28394 311 PHE D C 1
ATOM 8959 O O . PHE D 1 331 ? 129.50082 170.09301 184.41590 1.000 22.28394 311 PHE D O 1
ATOM 8967 N N . GLY D 1 332 ? 129.54382 170.87801 186.51990 1.000 18.45788 312 GLY D N 1
ATOM 8968 C CA . GLY D 1 332 ? 128.38482 170.12801 186.94990 1.000 18.45788 312 GLY D CA 1
ATOM 8969 C C . GLY D 1 332 ? 127.04082 170.73601 186.62990 1.000 18.45788 312 GLY D C 1
ATOM 8970 O O . GLY D 1 332 ? 126.01882 170.17901 187.03590 1.000 18.45788 312 GLY D O 1
ATOM 8971 N N . LYS D 1 333 ? 126.99582 171.85801 185.92090 1.000 18.39436 313 LYS D N 1
ATOM 8972 C CA . LYS D 1 333 ? 125.74182 172.53201 185.62090 1.000 18.39436 313 LYS D CA 1
ATOM 8973 C C . LYS D 1 333 ? 125.30182 172.25401 184.18890 1.000 18.39436 313 LYS D C 1
ATOM 8974 O O . LYS D 1 333 ? 126.12482 172.10801 183.28290 1.000 18.39436 313 LYS D O 1
ATOM 8980 N N . LEU D 1 334 ? 123.98682 172.18401 183.99990 1.000 15.93359 314 LEU D N 1
ATOM 8981 C CA . LEU D 1 334 ? 123.40482 171.82101 182.71590 1.000 15.93359 314 LEU D CA 1
ATOM 8982 C C . LEU D 1 334 ? 123.63882 172.92501 181.69390 1.000 15.93359 314 LEU D C 1
ATOM 8983 O O . LEU D 1 334 ? 123.67882 174.11101 182.02590 1.000 15.93359 314 LEU D O 1
ATOM 8988 N N . THR D 1 335 ? 123.79382 172.51901 180.43390 1.000 13.49542 315 THR D N 1
ATOM 8989 C CA . THR D 1 335 ? 124.25682 173.40301 179.36690 1.000 13.49542 315 THR D CA 1
ATOM 8990 C C . THR D 1 335 ? 123.28182 173.37601 178.19990 1.000 13.49542 315 THR D C 1
ATOM 8991 O O . THR D 1 335 ? 123.45482 172.59301 177.25790 1.000 13.49542 315 THR D O 1
ATOM 8995 N N . PRO D 1 336 ? 122.25382 174.23001 178.21290 1.000 16.05278 316 PRO D N 1
ATOM 8996 C CA . PRO D 1 336 ? 121.28782 174.22901 177.10790 1.000 16.05278 316 PRO D CA 1
ATOM 8997 C C . PRO D 1 336 ? 121.90682 174.64901 175.78690 1.000 16.05278 316 PRO D C 1
ATOM 8998 O O . PRO D 1 336 ? 123.09482 174.96801 175.71490 1.000 16.05278 316 PRO D O 1
ATOM 9002 N N . LEU D 1 337 ? 121.09182 174.65901 174.73390 1.000 17.95846 317 LEU D N 1
ATOM 9003 C CA . LEU D 1 337 ? 121.57282 174.88601 173.37890 1.000 17.95846 317 LEU D CA 1
ATOM 9004 C C . LEU D 1 337 ? 122.00182 176.32701 173.13890 1.000 17.95846 317 LEU D C 1
ATOM 9005 O O . LEU D 1 337 ? 122.55782 176.61701 172.07590 1.000 17.95846 317 LEU D O 1
ATOM 9010 N N . TYR D 1 338 ? 121.72282 177.22701 174.08090 1.000 17.47307 318 TYR D N 1
ATOM 9011 C CA . TYR D 1 338 ? 122.04282 178.65001 173.98790 1.000 17.47307 318 TYR D CA 1
ATOM 9012 C C . TYR D 1 338 ? 121.72882 179.36901 172.67090 1.000 17.47307 318 TYR D C 1
ATOM 9013 O O . TYR D 1 338 ? 122.57682 180.08201 172.13290 1.000 17.47307 318 TYR D O 1
ATOM 9022 N N . PRO D 1 339 ? 120.52282 179.20901 172.12390 1.000 25.07211 319 PRO D N 1
ATOM 9023 C CA . PRO D 1 339 ? 119.94882 180.27801 171.29190 1.000 25.07211 319 PRO D CA 1
ATOM 9024 C C . PRO D 1 339 ? 118.88082 181.10001 172.00590 1.000 25.07211 319 PRO D C 1
ATOM 9025 O O . PRO D 1 339 ? 118.19182 181.87501 171.33690 1.000 25.07211 319 PRO D O 1
ATOM 9029 N N . ASN D 1 340 ? 118.72182 180.92401 173.32090 1.000 22.72015 320 ASN D N 1
ATOM 9030 C CA . ASN D 1 340 ? 117.55682 181.45501 174.02090 1.000 22.72015 320 ASN D CA 1
ATOM 9031 C C . ASN D 1 340 ? 117.47082 182.97001 173.89590 1.000 22.72015 320 ASN D C 1
ATOM 9032 O O . ASN D 1 340 ? 116.43682 183.51401 173.49290 1.000 22.72015 320 ASN D O 1
ATOM 9037 N N . GLN D 1 341 ? 118.54882 183.66901 174.23490 1.000 17.40026 321 GLN D N 1
ATOM 9038 C CA . GLN D 1 341 ? 118.55682 185.12301 174.27990 1.000 17.40026 321 GLN D CA 1
ATOM 9039 C C . GLN D 1 341 ? 119.66982 185.63401 173.38290 1.000 17.40026 321 GLN D C 1
ATOM 9040 O O . GLN D 1 341 ? 120.82782 185.24201 173.54690 1.000 17.40026 321 GLN D O 1
ATOM 9046 N N . ARG D 1 342 ? 119.32582 186.51001 172.44690 1.000 16.11629 322 ARG D N 1
ATOM 9047 C CA . ARG D 1 342 ? 120.27782 186.97201 171.45090 1.000 16.11629 322 ARG D CA 1
ATOM 9048 C C . ARG D 1 342 ? 120.84882 188.33301 171.82690 1.000 16.11629 322 ARG D C 1
ATOM 9049 O O . ARG D 1 342 ? 120.19082 189.15101 172.47290 1.000 16.11629 322 ARG D O 1
ATOM 9057 N N . LEU D 1 343 ? 122.09782 188.55601 171.42390 1.000 16.64823 323 LEU D N 1
ATOM 9058 C CA . LEU D 1 343 ? 122.77782 189.83001 171.62290 1.000 16.64823 323 LEU D CA 1
ATOM 9059 C C . LEU D 1 343 ? 122.59182 190.67001 170.36690 1.000 16.64823 323 LEU D C 1
ATOM 9060 O O . LEU D 1 343 ? 123.16982 190.36501 169.31990 1.000 16.64823 323 LEU D O 1
ATOM 9065 N N . ARG D 1 344 ? 121.77982 191.71801 170.46290 1.000 19.45546 324 ARG D N 1
ATOM 9066 C CA . ARG D 1 344 ? 121.62682 192.63301 169.34290 1.000 19.45546 324 ARG D CA 1
ATOM 9067 C C . ARG D 1 344 ? 122.93282 193.37901 169.10790 1.000 19.45546 324 ARG D C 1
ATOM 9068 O O . ARG D 1 344 ? 123.59582 193.81401 170.05290 1.000 19.45546 324 ARG D O 1
ATOM 9076 N N . LEU D 1 345 ? 123.30882 193.51501 167.84190 1.000 17.50315 325 LEU D N 1
ATOM 9077 C CA . LEU D 1 345 ? 124.52682 194.22401 167.48290 1.000 17.50315 325 LEU D CA 1
ATOM 9078 C C . LEU D 1 345 ? 124.27882 195.48201 166.66890 1.000 17.50315 325 LEU D C 1
ATOM 9079 O O . LEU D 1 345 ? 125.10482 196.39401 166.71490 1.000 17.50315 325 LEU D O 1
ATOM 9084 N N . GLU D 1 346 ? 123.17382 195.55601 165.92890 1.000 20.78650 326 GLU D N 1
ATOM 9085 C CA . GLU D 1 346 ? 122.86482 196.74401 165.14390 1.000 20.78650 326 GLU D CA 1
ATOM 9086 C C . GLU D 1 346 ? 122.62282 197.92701 166.06590 1.000 20.78650 326 GLU D C 1
ATOM 9087 O O .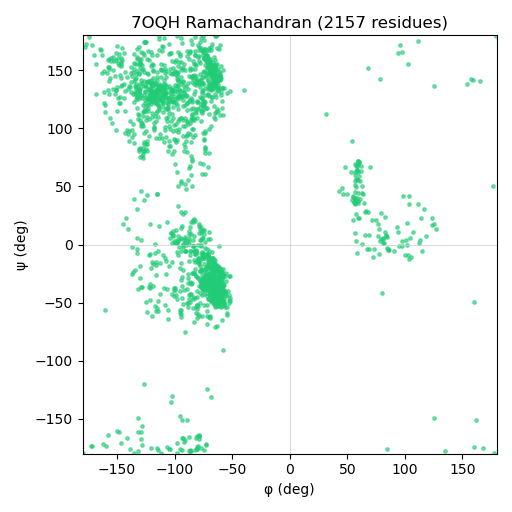 GLU D 1 346 ? 121.59682 197.98801 166.74890 1.000 20.78650 326 GLU D O 1
ATOM 9089 N N . THR D 1 347 ? 123.56182 198.87301 166.09290 1.000 26.59392 327 THR D N 1
ATOM 9090 C CA . THR D 1 347 ? 123.47882 200.01001 166.99390 1.000 26.59392 327 THR D CA 1
ATOM 9091 C C . THR D 1 347 ? 123.43182 201.35801 166.29190 1.000 26.59392 327 THR D C 1
ATOM 9092 O O . THR D 1 347 ? 123.06982 202.34901 166.93390 1.000 26.59392 327 THR D O 1
ATOM 9096 N N . SER D 1 348 ? 123.77382 201.43001 165.00790 1.000 32.16909 328 SER D N 1
ATOM 9097 C CA . SER D 1 348 ? 123.73782 202.69801 164.29390 1.000 32.16909 328 SER D CA 1
ATOM 9098 C C . SER D 1 348 ? 123.57282 202.42701 162.80690 1.000 32.16909 328 SER D C 1
ATOM 9099 O O . SER D 1 348 ? 123.88882 201.34201 162.31390 1.000 32.16909 328 SER D O 1
ATOM 9102 N N . THR D 1 349 ? 123.07482 203.44001 162.09790 1.000 33.13723 329 THR D N 1
ATOM 9103 C CA . THR D 1 349 ? 122.84182 203.30101 160.66490 1.000 33.13723 329 THR D CA 1
ATOM 9104 C C . THR D 1 349 ? 124.14382 203.37701 159.87890 1.000 33.13723 329 THR D C 1
ATOM 9105 O O . THR D 1 349 ? 124.31282 202.67201 158.87790 1.000 33.13723 329 THR D O 1
ATOM 9109 N N . GLU D 1 350 ? 125.07482 204.22701 160.31590 1.000 34.42386 330 GLU D N 1
ATOM 9110 C CA . GLU D 1 350 ? 126.27982 204.47501 159.53090 1.000 34.42386 330 GLU D CA 1
ATOM 9111 C C . GLU D 1 350 ? 127.13082 203.21901 159.38790 1.000 34.42386 330 GLU D C 1
ATOM 9112 O O . GLU D 1 350 ? 127.63682 202.92601 158.29890 1.000 34.42386 330 GLU D O 1
ATOM 9118 N N . ARG D 1 351 ? 127.29682 202.46101 160.46890 1.000 30.42851 331 ARG D N 1
ATOM 9119 C CA . ARG D 1 351 ? 128.18282 201.30401 160.44890 1.000 30.42851 331 ARG D CA 1
ATOM 9120 C C . ARG D 1 351 ? 127.42682 200.08501 159.94090 1.000 30.42851 331 ARG D C 1
ATOM 9121 O O . ARG D 1 351 ? 126.38482 199.71601 160.49190 1.000 30.42851 331 ARG D O 1
ATOM 9129 N N . LEU D 1 352 ? 127.95682 199.45801 158.89290 1.000 21.96639 332 LEU D N 1
ATOM 9130 C CA . LEU D 1 352 ? 127.34482 198.28901 158.28490 1.000 21.96639 332 LEU D CA 1
ATOM 9131 C C . LEU D 1 352 ? 128.05982 197.00101 158.66490 1.000 21.96639 332 LEU D C 1
ATOM 9132 O O . LEU D 1 352 ? 127.73282 195.93701 158.13090 1.000 21.96639 332 LEU D O 1
ATOM 9137 N N . THR D 1 353 ? 129.03582 197.07501 159.56590 1.000 17.06694 333 THR D N 1
ATOM 9138 C CA . THR D 1 353 ? 129.70982 195.86401 160.01290 1.000 17.06694 333 THR D CA 1
ATOM 9139 C C . THR D 1 353 ? 128.79882 195.02001 160.89390 1.000 17.06694 333 THR D C 1
ATOM 9140 O O . THR D 1 353 ? 128.68982 193.80501 160.70190 1.000 17.06694 333 THR D O 1
ATOM 9144 N N . THR D 1 354 ? 128.13082 195.64701 161.86290 1.000 17.46998 334 THR D N 1
ATOM 9145 C CA . THR D 1 354 ? 127.26882 194.89501 162.76890 1.000 17.46998 334 THR D CA 1
ATOM 9146 C C . THR D 1 354 ? 125.93382 194.54101 162.12790 1.000 17.46998 334 THR D C 1
ATOM 9147 O O . THR D 1 354 ? 125.34882 193.50401 162.45890 1.000 17.46998 334 THR D O 1
ATOM 9151 N N . ARG D 1 355 ? 125.42682 195.38201 161.22390 1.000 21.59144 335 ARG D N 1
ATOM 9152 C CA . ARG D 1 355 ? 124.16782 195.06701 160.55690 1.000 21.59144 335 ARG D CA 1
ATOM 9153 C C . ARG D 1 355 ? 124.29582 193.79901 159.72090 1.000 21.59144 335 ARG D C 1
ATOM 9154 O O . ARG D 1 355 ? 123.41782 192.92501 159.75590 1.000 21.59144 335 ARG D O 1
ATOM 9162 N N . VAL D 1 356 ? 125.39482 193.67601 158.97390 1.000 16.46643 336 VAL D N 1
ATOM 9163 C CA . VAL D 1 356 ? 125.63382 192.47901 158.17590 1.000 16.46643 336 VAL D CA 1
ATOM 9164 C C . VAL D 1 356 ? 125.76382 191.25801 159.07190 1.000 16.46643 336 VAL D C 1
ATOM 9165 O O . VAL D 1 356 ? 125.25282 190.18101 158.75090 1.000 16.46643 336 VAL D O 1
ATOM 9169 N N . ILE D 1 357 ? 126.45682 191.39701 160.20190 1.000 15.32871 337 ILE D N 1
ATOM 9170 C CA . ILE D 1 357 ? 126.61082 190.26501 161.10990 1.000 15.32871 337 ILE D CA 1
ATOM 9171 C C . ILE D 1 357 ? 125.25882 189.83201 161.66290 1.000 15.32871 337 ILE D C 1
ATOM 9172 O O . ILE D 1 357 ? 124.96082 188.63501 161.73390 1.000 15.32871 337 ILE D O 1
ATOM 9177 N N . ASP D 1 358 ? 124.41182 190.78901 162.04990 1.000 17.59343 338 ASP D N 1
ATOM 9178 C CA . ASP D 1 358 ? 123.08782 190.43001 162.55290 1.000 17.59343 338 ASP D CA 1
ATOM 9179 C C . ASP D 1 358 ? 122.24982 189.73501 161.48990 1.000 17.59343 338 ASP D C 1
ATOM 9180 O O . ASP D 1 358 ? 121.54682 188.76401 161.78490 1.000 17.59343 338 ASP D O 1
ATOM 9185 N N . LEU D 1 359 ? 122.29382 190.22101 160.24990 1.000 17.92510 339 LEU D N 1
ATOM 9186 C CA . LEU D 1 359 ? 121.52082 189.55801 159.20490 1.000 17.92510 339 LEU D CA 1
ATOM 9187 C C . LEU D 1 359 ? 122.05882 188.16501 158.90790 1.000 17.92510 339 LEU D C 1
ATOM 9188 O O . LEU D 1 359 ? 121.28282 187.22001 158.73090 1.000 17.92510 339 LEU D O 1
ATOM 9193 N N . ILE D 1 360 ? 123.37982 188.01501 158.85490 1.000 16.68766 340 ILE D N 1
ATOM 9194 C CA . ILE D 1 360 ? 123.97682 186.77201 158.38390 1.000 16.68766 340 ILE D CA 1
ATOM 9195 C C . ILE D 1 360 ? 124.16582 185.78701 159.52790 1.000 16.68766 340 ILE D C 1
ATOM 9196 O O . ILE D 1 360 ? 123.71282 184.64001 159.45990 1.000 16.68766 340 ILE D O 1
ATOM 9201 N N . MET D 1 361 ? 124.82982 186.21401 160.59690 1.000 14.04921 341 MET D N 1
ATOM 9202 C CA . MET D 1 361 ? 125.18482 185.33001 161.70390 1.000 14.04921 341 MET D CA 1
ATOM 9203 C C . MET D 1 361 ? 124.61182 185.93401 162.97890 1.000 14.04921 341 MET D C 1
ATOM 9204 O O . MET D 1 361 ? 125.25382 186.76501 163.63690 1.000 14.04921 341 MET D O 1
ATOM 9209 N N . PRO D 1 362 ? 123.37382 185.59201 163.32490 1.000 11.97811 342 PRO D N 1
ATOM 9210 C CA . PRO D 1 362 ? 122.83982 186.01001 164.62390 1.000 11.97811 342 PRO D CA 1
ATOM 9211 C C . PRO D 1 362 ? 123.66582 185.42901 165.75990 1.000 11.97811 342 PRO D C 1
ATOM 9212 O O . PRO D 1 362 ? 124.14882 184.29901 165.68590 1.000 11.97811 342 PRO D O 1
ATOM 9216 N N . ILE D 1 363 ? 123.82782 186.21601 166.81690 1.000 13.94598 343 ILE D N 1
ATOM 9217 C CA . ILE D 1 363 ? 124.62582 185.83301 167.97190 1.000 13.94598 343 ILE D CA 1
ATOM 9218 C C . ILE D 1 363 ? 123.73782 185.88401 169.20390 1.000 13.94598 343 ILE D C 1
ATOM 9219 O O . ILE D 1 363 ? 122.99982 186.85301 169.40690 1.000 13.94598 343 ILE D O 1
ATOM 9224 N N . GLY D 1 364 ? 123.80182 184.83101 170.01990 1.000 11.33608 344 GLY D N 1
ATOM 9225 C CA . GLY D 1 364 ? 123.04482 184.77501 171.24690 1.000 11.33608 344 GLY D CA 1
ATOM 9226 C C . GLY D 1 364 ? 123.95782 184.55701 172.43790 1.000 11.33608 344 GLY D C 1
ATOM 9227 O O . GLY D 1 364 ? 125.13082 184.21401 172.29490 1.000 11.33608 344 GLY D O 1
ATOM 9228 N N . LYS D 1 365 ? 123.39382 184.76501 173.62090 1.000 13.43114 345 LYS D N 1
ATOM 9229 C CA . LYS D 1 365 ? 124.15182 184.59001 174.85190 1.000 13.43114 345 LYS D CA 1
ATOM 9230 C C . LYS D 1 365 ? 124.52182 183.12301 175.00290 1.000 13.43114 345 LYS D C 1
ATOM 9231 O O . LYS D 1 365 ? 123.65782 182.28001 175.25490 1.000 13.43114 345 LYS D O 1
ATOM 9237 N N . GLY D 1 366 ? 125.80582 182.81501 174.85090 1.000 14.81372 346 GLY D N 1
ATOM 9238 C CA . GLY D 1 366 ? 126.29582 181.45701 174.97190 1.000 14.81372 346 GLY D CA 1
ATOM 9239 C C . GLY D 1 366 ? 126.81482 180.83401 173.69590 1.000 14.81372 346 GLY D C 1
ATOM 9240 O O . GLY D 1 366 ? 127.24582 179.67601 173.73390 1.000 14.81372 346 GLY D O 1
ATOM 9241 N N . GLN D 1 367 ? 126.81882 181.55701 172.57690 1.000 14.90155 347 GLN D N 1
ATOM 9242 C CA . GLN D 1 367 ? 127.31982 181.00501 171.32690 1.000 14.90155 347 GLN D CA 1
ATOM 9243 C C . GLN D 1 367 ? 128.79082 180.62401 171.44990 1.000 14.90155 347 GLN D C 1
ATOM 9244 O O . GLN D 1 367 ? 129.48282 180.96501 172.40990 1.000 14.90155 347 GLN D O 1
ATOM 9250 N N . ARG D 1 368 ? 129.25882 179.88701 170.44890 1.000 8.65939 348 ARG D N 1
ATOM 9251 C CA . ARG D 1 368 ? 130.65482 179.48901 170.31590 1.000 8.65939 348 ARG D CA 1
ATOM 9252 C C . ARG D 1 368 ? 131.03682 179.86101 168.88990 1.000 8.65939 348 ARG D C 1
ATOM 9253 O O . ARG D 1 368 ? 131.02682 179.01701 167.99390 1.000 8.65939 348 ARG D O 1
ATOM 9261 N N . ALA D 1 369 ? 131.37582 181.12601 168.68690 1.000 10.73466 349 ALA D N 1
ATOM 9262 C CA . ALA D 1 369 ? 131.54382 181.67201 167.35390 1.000 10.73466 349 ALA D CA 1
ATOM 9263 C C . ALA D 1 369 ? 132.95782 181.44001 166.83890 1.000 10.73466 349 ALA D C 1
ATOM 9264 O O . ALA D 1 369 ? 133.87182 181.08601 167.58390 1.000 10.73466 349 ALA D O 1
ATOM 9266 N N . LEU D 1 370 ? 133.12482 181.63901 165.53490 1.000 10.47264 350 LEU D N 1
ATOM 9267 C CA . LEU D 1 370 ? 134.42982 181.52501 164.88990 1.000 10.47264 350 LEU D CA 1
ATOM 9268 C C . LEU D 1 370 ? 134.44682 182.47901 163.70690 1.000 10.47264 350 LEU D C 1
ATOM 9269 O O . LEU D 1 370 ? 133.68182 182.29801 162.75590 1.000 10.47264 350 LEU D O 1
ATOM 9274 N N . ILE D 1 371 ? 135.30582 183.48901 163.76490 1.000 16.21124 351 ILE D N 1
ATOM 9275 C CA . ILE D 1 371 ? 135.50482 184.40501 162.64990 1.000 16.21124 351 ILE D CA 1
ATOM 9276 C C . ILE D 1 371 ? 136.68682 183.88301 161.84390 1.000 16.21124 351 ILE D C 1
ATOM 9277 O O . ILE D 1 371 ? 137.83282 183.94501 162.29490 1.000 16.21124 351 ILE D O 1
ATOM 9282 N N . VAL D 1 372 ? 136.41482 183.35801 160.65490 1.000 12.31945 352 VAL D N 1
ATOM 9283 C CA . VAL D 1 372 ? 137.45882 182.83901 159.78090 1.000 12.31945 352 VAL D CA 1
ATOM 9284 C C . VAL D 1 372 ? 137.88282 183.95401 158.83790 1.000 12.31945 352 VAL D C 1
ATOM 9285 O O . VAL D 1 372 ? 137.06882 184.46501 158.06290 1.000 12.31945 352 VAL D O 1
ATOM 9289 N N . SER D 1 373 ? 139.15982 184.33001 158.89990 1.000 10.70268 353 SER D N 1
ATOM 9290 C CA . SER D 1 373 ? 139.64482 185.46601 158.14390 1.000 10.70268 353 SER D CA 1
ATOM 9291 C C . SER D 1 373 ? 141.08582 185.26501 157.70090 1.000 10.70268 353 SER D C 1
ATOM 9292 O O . SER D 1 373 ? 141.91982 184.79901 158.48790 1.000 10.70268 353 SER D O 1
ATOM 9295 N N . PRO D 1 374 ? 141.40182 185.60301 156.45590 1.000 12.99309 354 PRO D N 1
ATOM 9296 C CA . PRO D 1 374 ? 142.79282 185.68101 156.03790 1.000 12.99309 354 PRO D CA 1
ATOM 9297 C C . PRO D 1 374 ? 143.41382 186.97801 156.52090 1.000 12.99309 354 PRO D C 1
ATOM 9298 O O . PRO D 1 374 ? 142.69682 187.87701 156.98390 1.000 12.99309 354 PRO D O 1
ATOM 9302 N N . PRO D 1 375 ? 144.73682 187.11101 156.45290 1.000 15.08117 355 PRO D N 1
ATOM 9303 C CA . PRO D 1 375 ? 145.36082 188.37901 156.84290 1.000 15.08117 355 PRO D CA 1
ATOM 9304 C C . PRO D 1 375 ? 144.87782 189.52901 155.97190 1.000 15.08117 355 PRO D C 1
ATOM 9305 O O . PRO D 1 375 ? 144.61182 189.36201 154.78090 1.000 15.08117 355 PRO D O 1
ATOM 9309 N N . LYS D 1 376 ? 144.76182 190.70501 156.59090 1.000 16.05327 356 LYS D N 1
ATOM 9310 C CA . LYS D 1 376 ? 144.34082 191.93101 155.91090 1.000 16.05327 356 LYS D CA 1
ATOM 9311 C C . LYS D 1 376 ? 142.95382 191.78701 155.29090 1.000 16.05327 356 LYS D C 1
ATOM 9312 O O . LYS D 1 376 ? 142.71582 192.20701 154.15790 1.000 16.05327 356 LYS D O 1
ATOM 9318 N N . ALA D 1 377 ? 142.02582 191.19901 156.04390 1.000 13.22601 357 ALA D N 1
ATOM 9319 C CA . ALA D 1 377 ? 140.64982 191.04901 155.59890 1.000 13.22601 357 ALA D CA 1
ATOM 9320 C C . ALA D 1 377 ? 139.67282 191.94801 156.33890 1.000 13.22601 357 ALA D C 1
ATOM 9321 O O . ALA D 1 377 ? 138.52082 192.06301 155.90990 1.000 13.22601 357 ALA D O 1
ATOM 9323 N N . GLY D 1 378 ? 140.09382 192.58501 157.42690 1.000 11.52464 358 GLY D N 1
ATOM 9324 C CA . GLY D 1 378 ? 139.21482 193.45101 158.18390 1.000 11.52464 358 GLY D CA 1
ATOM 9325 C C . GLY D 1 378 ? 138.72882 192.81301 159.46590 1.000 11.52464 358 GLY D C 1
ATOM 9326 O O . GLY D 1 378 ? 137.55582 192.93701 159.82090 1.000 11.52464 358 GLY D O 1
ATOM 9327 N N . LYS D 1 379 ? 139.62682 192.13201 160.17290 1.000 10.61282 359 LYS D N 1
ATOM 9328 C CA . LYS D 1 379 ? 139.25582 191.38901 161.36990 1.000 10.61282 359 LYS D CA 1
ATOM 9329 C C . LYS D 1 379 ? 139.28782 192.24201 162.63090 1.000 10.61282 359 LYS D C 1
ATOM 9330 O O . LYS D 1 379 ? 138.38182 192.14101 163.46290 1.000 10.61282 359 LYS D O 1
ATOM 9336 N N . THR D 1 380 ? 140.31982 193.07201 162.80290 1.000 10.96326 360 THR D N 1
ATOM 9337 C CA . THR D 1 380 ? 140.41582 193.87701 164.01690 1.000 10.96326 360 THR D CA 1
ATOM 9338 C C . THR D 1 380 ? 139.29682 194.90501 164.09190 1.000 10.96326 360 THR D C 1
ATOM 9339 O O . THR D 1 380 ? 138.73882 195.14001 165.16890 1.000 10.96326 360 THR D O 1
ATOM 9343 N N . THR D 1 381 ? 138.95782 195.53501 162.96690 1.000 12.14052 361 THR D N 1
ATOM 9344 C CA . THR D 1 381 ? 137.84282 196.47501 162.97390 1.000 12.14052 361 THR D CA 1
ATOM 9345 C C . THR D 1 381 ? 136.53782 195.76901 163.30990 1.000 12.14052 361 THR D C 1
ATOM 9346 O O . THR D 1 381 ? 135.69682 196.31601 164.03090 1.000 12.14052 361 THR D O 1
ATOM 9350 N N . ILE D 1 382 ? 136.34882 194.55401 162.79390 1.000 11.45688 362 ILE D N 1
ATOM 9351 C CA . ILE D 1 382 ? 135.13982 193.79601 163.10190 1.000 11.45688 362 ILE D CA 1
ATOM 9352 C C . ILE D 1 382 ? 135.07982 193.45901 164.58490 1.000 11.45688 362 ILE D C 1
ATOM 9353 O O . ILE D 1 382 ? 134.02582 193.57901 165.21790 1.000 11.45688 362 ILE D O 1
ATOM 9358 N N . LEU D 1 383 ? 136.20282 193.03401 165.16690 1.000 11.23616 363 LEU D N 1
ATOM 9359 C CA . LEU D 1 383 ? 136.21282 192.73601 166.59590 1.000 11.23616 363 LEU D CA 1
ATOM 9360 C C . LEU D 1 383 ? 135.92882 193.98201 167.42290 1.000 11.23616 363 LEU D C 1
ATOM 9361 O O . LEU D 1 383 ? 135.19882 193.92001 168.41790 1.000 11.23616 363 LEU D O 1
ATOM 9366 N N . GLN D 1 384 ? 136.50082 195.12301 167.03490 1.000 11.74276 364 GLN D N 1
ATOM 9367 C CA . GLN D 1 384 ? 136.24082 196.35801 167.76690 1.000 11.74276 364 GLN D CA 1
ATOM 9368 C C . GLN D 1 384 ? 134.77882 196.76801 167.65890 1.000 11.74276 364 GLN D C 1
ATOM 9369 O O . GLN D 1 384 ? 134.17682 197.21201 168.64290 1.000 11.74276 364 GLN D O 1
ATOM 9375 N N . ASP D 1 385 ? 134.18882 196.62901 166.46990 1.000 14.56031 365 ASP D N 1
ATOM 9376 C CA . ASP D 1 385 ? 132.77682 196.95201 166.29790 1.000 14.56031 365 ASP D CA 1
ATOM 9377 C C . ASP D 1 385 ? 131.89582 196.03401 167.13290 1.000 14.56031 365 ASP D C 1
ATOM 9378 O O . ASP D 1 385 ? 130.92682 196.48601 167.75190 1.000 14.56031 365 ASP D O 1
ATOM 9383 N N . ILE D 1 386 ? 132.22182 194.74101 167.16690 1.000 10.29007 366 ILE D N 1
ATOM 9384 C CA . ILE D 1 386 ? 131.45782 193.79601 167.97490 1.000 10.29007 366 ILE D CA 1
ATOM 9385 C C . ILE D 1 386 ? 131.55982 194.15201 169.45090 1.000 10.29007 366 ILE D C 1
ATOM 9386 O O . ILE D 1 386 ? 130.55982 194.14301 170.17590 1.000 10.29007 366 ILE D O 1
ATOM 9391 N N . ALA D 1 387 ? 132.76782 194.46801 169.92190 1.000 14.36626 367 ALA D N 1
ATOM 9392 C CA . ALA D 1 387 ? 132.94382 194.81301 171.32890 1.000 14.36626 367 ALA D CA 1
ATOM 9393 C C . ALA D 1 387 ? 132.18382 196.08201 171.68890 1.000 14.36626 367 ALA D C 1
ATOM 9394 O O . ALA D 1 387 ? 131.52782 196.14701 172.73590 1.000 14.36626 367 ALA D O 1
ATOM 9396 N N . ASN D 1 388 ? 132.25482 197.10201 170.83090 1.000 14.01337 368 ASN D N 1
ATOM 9397 C CA . ASN D 1 388 ? 131.52882 198.33901 171.09390 1.000 14.01337 368 ASN D CA 1
ATOM 9398 C C . ASN D 1 388 ? 130.02582 198.10401 171.10690 1.000 14.01337 368 ASN D C 1
ATOM 9399 O O . ASN D 1 388 ? 129.31882 198.61801 171.98090 1.000 14.01337 368 ASN D O 1
ATOM 9404 N N . ALA D 1 389 ? 129.51682 197.32701 170.14690 1.000 14.92549 369 ALA D N 1
ATOM 9405 C CA . ALA D 1 389 ? 128.08482 197.06001 170.09490 1.000 14.92549 369 ALA D CA 1
ATOM 9406 C C . ALA D 1 389 ? 127.62282 196.26501 171.30690 1.000 14.92549 369 ALA D C 1
ATOM 9407 O O . ALA D 1 389 ? 126.54082 196.51901 171.84190 1.000 14.92549 369 ALA D O 1
ATOM 9409 N N . ILE D 1 390 ? 128.42082 195.29501 171.75290 1.000 15.72393 370 ILE D N 1
ATOM 9410 C CA . ILE D 1 390 ? 128.03882 194.51301 172.92290 1.000 15.72393 370 ILE D CA 1
ATOM 9411 C C . ILE D 1 390 ? 128.03482 195.38301 174.17090 1.000 15.72393 370 ILE D C 1
ATOM 9412 O O . ILE D 1 390 ? 127.11482 195.30401 174.99190 1.000 15.72393 370 ILE D O 1
ATOM 9417 N N . THR D 1 391 ? 129.05482 196.22901 174.33690 1.000 16.13084 371 THR D N 1
ATOM 9418 C CA . THR D 1 391 ? 129.09782 197.09801 175.50890 1.000 16.13084 371 THR D CA 1
ATOM 9419 C C . THR D 1 391 ? 127.94882 198.10001 175.50190 1.000 16.13084 371 THR D C 1
ATOM 9420 O O . THR D 1 391 ? 127.35482 198.37801 176.54990 1.000 16.13084 371 THR D O 1
ATOM 9424 N N . ARG D 1 392 ? 127.61282 198.64601 174.33390 1.000 20.82922 372 ARG D N 1
ATOM 9425 C CA . ARG D 1 392 ? 126.54682 199.63901 174.26990 1.000 20.82922 372 ARG D CA 1
ATOM 9426 C C . ARG D 1 392 ? 125.17882 199.00001 174.47390 1.000 20.82922 372 ARG D C 1
ATOM 9427 O O . ARG D 1 392 ? 124.40082 199.43901 175.32890 1.000 20.82922 372 ARG D O 1
ATOM 9435 N N . ASN D 1 393 ? 124.86982 197.95701 173.70190 1.000 21.38310 373 ASN D N 1
ATOM 9436 C CA . ASN D 1 393 ? 123.53482 197.36901 173.71590 1.000 21.38310 373 ASN D CA 1
ATOM 9437 C C . ASN D 1 393 ? 123.28682 196.49101 174.93490 1.000 21.38310 373 ASN D C 1
ATOM 9438 O O . ASN D 1 393 ? 122.15982 196.44801 175.43690 1.000 21.38310 373 ASN D O 1
ATOM 9443 N N . ASN D 1 394 ? 124.30482 195.78801 175.42090 1.000 23.02454 374 ASN D N 1
ATOM 9444 C CA . ASN D 1 394 ? 124.15482 194.84401 176.52790 1.000 23.02454 374 ASN D CA 1
ATOM 9445 C C . ASN D 1 394 ? 125.17382 195.16601 177.61090 1.000 23.02454 374 ASN D C 1
ATOM 9446 O O . ASN D 1 394 ? 126.16882 194.45201 177.78090 1.000 23.02454 374 ASN D O 1
ATOM 9451 N N . PRO D 1 395 ? 124.95182 196.24101 178.37190 1.000 23.60634 375 PRO D N 1
ATOM 9452 C CA . PRO D 1 395 ? 125.89782 196.58801 179.44290 1.000 23.60634 375 PRO D CA 1
ATOM 9453 C C . PRO D 1 395 ? 125.96782 195.55801 180.55590 1.000 23.60634 375 PRO D C 1
ATOM 9454 O O . PRO D 1 395 ? 126.94182 195.56601 181.31790 1.000 23.60634 375 PRO D O 1
ATOM 9458 N N . GLU D 1 396 ? 124.97082 194.68101 180.68290 1.000 29.19605 376 GLU D N 1
ATOM 9459 C CA . GLU D 1 396 ? 125.00582 193.67401 181.73690 1.000 29.19605 376 GLU D CA 1
ATOM 9460 C C . GLU D 1 396 ? 126.08582 192.62801 181.48890 1.000 29.19605 376 GLU D C 1
ATOM 9461 O O . GLU D 1 396 ? 126.58782 192.02301 182.44190 1.000 29.19605 376 GLU D O 1
ATOM 9467 N N . CYS D 1 397 ? 126.45382 192.40101 180.22990 1.000 25.37160 377 CYS D N 1
ATOM 9468 C CA . CYS D 1 397 ? 127.45782 191.39901 179.89790 1.000 25.37160 377 CYS D CA 1
ATOM 9469 C C . CYS D 1 397 ? 128.85082 191.92101 180.21590 1.000 25.37160 377 CYS D C 1
ATOM 9470 O O . CYS D 1 397 ? 129.20382 193.04101 179.83790 1.000 25.37160 377 CYS D O 1
ATOM 9473 N N . HIS D 1 398 ? 129.64082 191.10601 180.90690 1.000 20.43923 378 HIS D N 1
ATOM 9474 C CA . HIS D 1 398 ? 131.02882 191.44701 181.19590 1.000 20.43923 378 HIS D CA 1
ATOM 9475 C C . HIS D 1 398 ? 131.87082 191.11201 179.97290 1.000 20.43923 378 HIS D C 1
ATOM 9476 O O . HIS D 1 398 ? 131.97582 189.94501 179.58590 1.000 20.43923 378 HIS D O 1
ATOM 9483 N N . LEU D 1 399 ? 132.47482 192.12801 179.36890 1.000 19.33676 379 LEU D N 1
ATOM 9484 C CA . LEU D 1 399 ? 133.20882 191.95701 178.12490 1.000 19.33676 379 LEU D CA 1
ATOM 9485 C C . LEU D 1 399 ? 134.70082 191.81701 178.38890 1.000 19.33676 379 LEU D C 1
ATOM 9486 O O . LEU D 1 399 ? 135.31782 192.67101 179.03190 1.000 19.33676 379 LEU D O 1
ATOM 9491 N N . MET D 1 400 ? 135.27382 190.73201 177.87890 1.000 29.41521 380 MET D N 1
ATOM 9492 C CA . MET D 1 400 ? 136.69082 190.43801 177.98490 1.000 29.41521 380 MET D CA 1
ATOM 9493 C C . MET D 1 400 ? 137.23182 190.32301 176.57190 1.000 29.41521 380 MET D C 1
ATOM 9494 O O . MET D 1 400 ? 136.54882 189.79501 175.69590 1.000 29.41521 380 MET D O 1
ATOM 9499 N N . VAL D 1 401 ? 138.43282 190.84001 176.33590 1.000 29.41521 381 VAL D N 1
ATOM 9500 C CA . VAL D 1 401 ? 139.07682 190.75201 175.03090 1.000 29.41521 381 VAL D CA 1
ATOM 9501 C C . VAL D 1 401 ? 140.46282 190.16801 175.23590 1.000 29.41521 381 VAL D C 1
ATOM 9502 O O . VAL D 1 401 ? 141.31982 190.81001 175.84890 1.000 29.41521 381 VAL D O 1
ATOM 9506 N N . VAL D 1 402 ? 140.69482 188.97301 174.70590 1.000 20.00940 382 VAL D N 1
ATOM 9507 C CA . VAL D 1 402 ? 141.95082 188.25901 174.89190 1.000 20.00940 382 VAL D CA 1
ATOM 9508 C C . VAL D 1 402 ? 142.72982 188.30201 173.58590 1.000 20.00940 382 VAL D C 1
ATOM 9509 O O . VAL D 1 402 ? 142.19782 187.95801 172.52390 1.000 20.00940 382 VAL D O 1
ATOM 9513 N N . LEU D 1 403 ? 143.97782 188.75401 173.66590 1.000 14.36173 383 LEU D N 1
ATOM 9514 C CA . LEU D 1 403 ? 144.89782 188.78001 172.53790 1.000 14.36173 383 LEU D CA 1
ATOM 9515 C C . LEU D 1 403 ? 146.10082 187.91601 172.88390 1.000 14.36173 383 LEU D C 1
ATOM 9516 O O . LEU D 1 403 ? 146.70782 188.09401 173.94290 1.000 14.36173 383 LEU D O 1
ATOM 9521 N N . VAL D 1 404 ? 146.43982 186.98201 172.00390 1.000 15.31214 384 VAL D N 1
ATOM 9522 C CA . VAL D 1 404 ? 147.42082 185.94201 172.30890 1.000 15.31214 384 VAL D CA 1
ATOM 9523 C C . VAL D 1 404 ? 148.79882 186.27601 171.75290 1.000 15.31214 384 VAL D C 1
ATOM 9524 O O . VAL D 1 404 ? 149.80982 186.07801 172.42590 1.000 15.31214 384 VAL D O 1
ATOM 9528 N N . ASP D 1 405 ? 148.86982 186.76101 170.51490 1.000 14.44529 385 ASP D N 1
ATOM 9529 C CA . ASP D 1 405 ? 150.13982 187.19601 169.92190 1.000 14.44529 385 ASP D CA 1
ATOM 9530 C C . ASP D 1 405 ? 149.85982 188.46601 169.12490 1.000 14.44529 385 ASP D C 1
ATOM 9531 O O . ASP D 1 405 ? 149.45982 188.40401 167.95990 1.000 14.44529 385 ASP D O 1
ATOM 9536 N N . GLU D 1 406 ? 150.07982 189.61401 169.75590 1.000 16.17777 386 GLU D N 1
ATOM 9537 C CA . GLU D 1 406 ? 149.82682 190.89701 169.12290 1.000 16.17777 386 GLU D CA 1
ATOM 9538 C C . GLU D 1 406 ? 151.03882 191.79901 169.28090 1.000 16.17777 386 GLU D C 1
ATOM 9539 O O . GLU D 1 406 ? 151.83682 191.64001 170.20690 1.000 16.17777 386 GLU D O 1
ATOM 9545 N N . ARG D 1 407 ? 151.16582 192.74401 168.35890 1.000 12.34710 387 ARG D N 1
ATOM 9546 C CA . ARG D 1 407 ? 152.19282 193.76201 168.48090 1.000 12.34710 387 ARG D CA 1
ATOM 9547 C C . ARG D 1 407 ? 151.93682 194.59101 169.73690 1.000 12.34710 387 ARG D C 1
ATOM 9548 O O . ARG D 1 407 ? 150.77882 194.82201 170.09790 1.000 12.34710 387 ARG D O 1
ATOM 9556 N N . PRO D 1 408 ? 152.98282 195.04901 170.42590 1.000 12.35258 388 PRO D N 1
ATOM 9557 C CA . PRO D 1 408 ? 152.76182 195.86601 171.62990 1.000 12.35258 388 PRO D CA 1
ATOM 9558 C C . PRO D 1 408 ? 151.99382 197.14501 171.36490 1.000 12.35258 388 PRO D C 1
ATOM 9559 O O . PRO D 1 408 ? 151.39582 197.69501 172.29590 1.000 12.35258 388 PRO D O 1
ATOM 9563 N N . GLU D 1 409 ? 152.00082 197.64301 170.13190 1.000 14.10637 389 GLU D N 1
ATOM 9564 C CA . GLU D 1 409 ? 151.19382 198.80101 169.77190 1.000 14.10637 389 GLU D CA 1
ATOM 9565 C C . GLU D 1 409 ? 149.71782 198.45401 169.61890 1.000 14.10637 389 GLU D C 1
ATOM 9566 O O . GLU D 1 409 ? 148.84982 199.26901 169.95990 1.000 14.10637 389 GLU D O 1
ATOM 9572 N N . GLU D 1 410 ? 149.41082 197.25801 169.10790 1.000 12.64775 390 GLU D N 1
ATOM 9573 C CA . GLU D 1 410 ? 148.01982 196.87001 168.91790 1.000 12.64775 390 GLU D CA 1
ATOM 9574 C C . GLU D 1 410 ? 147.31082 196.64801 170.24390 1.000 12.64775 390 GLU D C 1
ATOM 9575 O O . GLU D 1 410 ? 146.09782 196.85701 170.33590 1.000 12.64775 390 GLU D O 1
ATOM 9581 N N . VAL D 1 411 ? 148.04182 196.23101 171.27790 1.000 10.04779 391 VAL D N 1
ATOM 9582 C CA . VAL D 1 411 ? 147.43382 196.08601 172.59590 1.000 10.04779 391 VAL D CA 1
ATOM 9583 C C . VAL D 1 411 ? 146.93782 197.43501 173.09790 1.000 10.04779 391 VAL D C 1
ATOM 9584 O O . VAL D 1 411 ? 145.81682 197.55401 173.60390 1.000 10.04779 391 VAL D O 1
ATOM 9588 N N . THR D 1 412 ? 147.75982 198.47601 172.95290 1.000 10.26562 392 THR D N 1
ATOM 9589 C CA . THR D 1 412 ? 147.33182 199.81301 173.35090 1.000 10.26562 392 THR D CA 1
ATOM 9590 C C . THR D 1 412 ? 146.21382 200.33601 172.45990 1.000 10.26562 392 THR D C 1
ATOM 9591 O O . THR D 1 412 ? 145.30082 201.01301 172.94790 1.000 10.26562 392 THR D O 1
ATOM 9595 N N . ASP D 1 413 ? 146.25782 200.03201 171.16190 1.000 11.56312 393 ASP D N 1
ATOM 9596 C CA . ASP D 1 413 ? 145.16582 200.43401 170.27990 1.000 11.56312 393 ASP D CA 1
ATOM 9597 C C . ASP D 1 413 ? 143.84282 199.82901 170.73690 1.000 11.56312 393 ASP D C 1
ATOM 9598 O O . ASP D 1 413 ? 142.81882 200.52101 170.81290 1.000 11.56312 393 ASP D O 1
ATOM 9603 N N . MET D 1 414 ? 143.84782 198.53501 171.05890 1.000 11.74013 394 MET D N 1
ATOM 9604 C CA . MET D 1 414 ? 142.63682 197.89101 171.55490 1.000 11.74013 394 MET D CA 1
ATOM 9605 C C . MET D 1 414 ? 142.20982 198.47401 172.89390 1.000 11.74013 394 MET D C 1
ATOM 9606 O O . MET D 1 414 ? 141.02482 198.74601 173.10690 1.000 11.74013 394 MET D O 1
ATOM 9611 N N . GLN D 1 415 ? 143.16082 198.68201 173.80590 1.000 12.33308 395 GLN D N 1
ATOM 9612 C CA . GLN D 1 415 ? 142.83082 199.24301 175.10990 1.000 12.33308 395 GLN D CA 1
ATOM 9613 C C . GLN D 1 415 ? 142.20982 200.62301 174.99590 1.000 12.33308 395 GLN D C 1
ATOM 9614 O O . GLN D 1 415 ? 141.40182 201.00001 175.84990 1.000 12.33308 395 GLN D O 1
ATOM 9620 N N . ARG D 1 416 ? 142.57582 201.38801 173.97090 1.000 12.28159 396 ARG D N 1
ATOM 9621 C CA . ARG D 1 416 ? 141.95682 202.68801 173.75190 1.000 12.28159 396 ARG D CA 1
ATOM 9622 C C . ARG D 1 416 ? 140.63982 202.59901 172.99490 1.000 12.28159 396 ARG D C 1
ATOM 9623 O O . ARG D 1 416 ? 139.80482 203.50001 173.12590 1.000 12.28159 396 ARG D O 1
ATOM 9631 N N . SER D 1 417 ? 140.42982 201.54701 172.20490 1.000 12.12649 397 SER D N 1
ATOM 9632 C CA . SER D 1 417 ? 139.22082 201.42501 171.39890 1.000 12.12649 397 SER D CA 1
ATOM 9633 C C . SER D 1 417 ? 138.18082 200.47001 171.97890 1.000 12.12649 397 SER D C 1
ATOM 9634 O O . SER D 1 417 ? 137.13182 200.27601 171.35990 1.000 12.12649 397 SER D O 1
ATOM 9637 N N . VAL D 1 418 ? 138.43682 199.86901 173.13790 1.000 14.31977 398 VAL D N 1
ATOM 9638 C CA . VAL D 1 418 ? 137.52782 198.90401 173.74790 1.000 14.31977 398 VAL D CA 1
ATOM 9639 C C . VAL D 1 418 ? 137.36682 199.24001 175.22290 1.000 14.31977 398 VAL D C 1
ATOM 9640 O O . VAL D 1 418 ? 138.35182 199.50401 175.91990 1.000 14.31977 398 VAL D O 1
ATOM 9644 N N . LYS D 1 419 ? 136.12182 199.22501 175.69890 1.000 16.38540 399 LYS D N 1
ATOM 9645 C CA . LYS D 1 419 ? 135.81982 199.62901 177.06590 1.000 16.38540 399 LYS D CA 1
ATOM 9646 C C . LYS D 1 419 ? 135.91582 198.48901 178.06990 1.000 16.38540 399 LYS D C 1
ATOM 9647 O O . LYS D 1 419 ? 136.14882 198.74201 179.25690 1.000 16.38540 399 LYS D O 1
ATOM 9653 N N . GLY D 1 420 ? 135.74282 197.24501 177.63390 1.000 13.88526 400 GLY D N 1
ATOM 9654 C CA . GLY D 1 420 ? 135.81482 196.11501 178.53390 1.000 13.88526 400 GLY D CA 1
ATOM 9655 C C . GLY D 1 420 ? 137.24282 195.75501 178.88490 1.000 13.88526 400 GLY D C 1
ATOM 9656 O O . GLY D 1 420 ? 138.19882 196.43901 178.52190 1.000 13.88526 400 GLY D O 1
ATOM 9657 N N . GLU D 1 421 ? 137.38482 194.65601 179.62190 1.000 15.29380 401 GLU D N 1
ATOM 9658 C CA . GLU D 1 421 ? 138.71282 194.16801 179.96590 1.000 15.29380 401 GLU D CA 1
ATOM 9659 C C . GLU D 1 421 ? 139.48582 193.82901 178.70190 1.000 15.29380 401 GLU D C 1
ATOM 9660 O O . GLU D 1 421 ? 138.92382 193.30501 177.73990 1.000 15.29380 401 GLU D O 1
ATOM 9666 N N . VAL D 1 422 ? 140.78082 194.12901 178.70090 1.000 12.68723 402 VAL D N 1
ATOM 9667 C CA . VAL D 1 422 ? 141.66582 193.78101 177.59390 1.000 12.68723 402 VAL D CA 1
ATOM 9668 C C . VAL D 1 422 ? 142.86782 193.06001 178.18490 1.000 12.68723 402 VAL D C 1
ATOM 9669 O O . VAL D 1 422 ? 143.76182 193.69201 178.75690 1.000 12.68723 402 VAL D O 1
ATOM 9673 N N . ILE D 1 423 ? 142.88982 191.74201 178.05390 1.000 10.74879 403 ILE D N 1
ATOM 9674 C CA . ILE D 1 423 ? 144.02582 190.92901 178.45890 1.000 10.74879 403 ILE D CA 1
ATOM 9675 C C . ILE D 1 423 ? 144.81482 190.57401 177.21190 1.000 10.74879 403 ILE D C 1
ATOM 9676 O O . ILE D 1 423 ? 144.24082 190.14401 176.20590 1.000 10.74879 403 ILE D O 1
ATOM 9681 N N . ALA D 1 424 ? 146.12882 190.76301 177.26190 1.000 13.95759 404 ALA D N 1
ATOM 9682 C CA . ALA D 1 424 ? 146.94182 190.51301 176.08590 1.000 13.95759 404 ALA D CA 1
ATOM 9683 C C . ALA D 1 424 ? 148.34682 190.11701 176.50090 1.000 13.95759 404 ALA D C 1
ATOM 9684 O O . ALA D 1 424 ? 148.86882 190.60701 177.50290 1.000 13.95759 404 ALA D O 1
ATOM 9686 N N . SER D 1 425 ? 148.94382 189.22101 175.72290 1.000 11.80928 405 SER D N 1
ATOM 9687 C CA . SER D 1 425 ? 150.34982 188.86901 175.84990 1.000 11.80928 405 SER D CA 1
ATOM 9688 C C . SER D 1 425 ? 151.00282 189.08801 174.49590 1.000 11.80928 405 SER D C 1
ATOM 9689 O O . SER D 1 425 ? 150.64982 188.42001 173.51990 1.000 11.80928 405 SER D O 1
ATOM 9692 N N . THR D 1 426 ? 151.94282 190.02301 174.43690 1.000 12.00972 406 THR D N 1
ATOM 9693 C CA . THR D 1 426 ? 152.56082 190.38601 173.17490 1.000 12.00972 406 THR D CA 1
ATOM 9694 C C . THR D 1 426 ? 153.51982 189.29001 172.71590 1.000 12.00972 406 THR D C 1
ATOM 9695 O O . THR D 1 426 ? 153.89882 188.39701 173.47690 1.000 12.00972 406 THR D O 1
ATOM 9699 N N . PHE D 1 427 ? 153.91482 189.36701 171.44290 1.000 11.55767 407 PHE D N 1
ATOM 9700 C CA . PHE D 1 427 ? 154.73082 188.31801 170.84190 1.000 11.55767 407 PHE D CA 1
ATOM 9701 C C . PHE D 1 427 ? 156.11782 188.20801 171.45890 1.000 11.55767 407 PHE D C 1
ATOM 9702 O O . PHE D 1 427 ? 156.78982 187.19601 171.24190 1.000 11.55767 407 PHE D O 1
ATOM 9710 N N . ASP D 1 428 ? 156.55882 189.20701 172.21890 1.000 10.67642 408 ASP D N 1
ATOM 9711 C CA . ASP D 1 428 ? 157.86282 189.17701 172.86290 1.000 10.67642 408 ASP D CA 1
ATOM 9712 C C . ASP D 1 428 ? 157.85782 188.40301 174.17090 1.000 10.67642 408 ASP D C 1
ATOM 9713 O O . ASP D 1 428 ? 158.74582 188.61001 175.00290 1.000 10.67642 408 ASP D O 1
ATOM 9718 N N . ARG D 1 429 ? 156.87582 187.53001 174.37190 1.000 15.87419 409 ARG D N 1
ATOM 9719 C CA . ARG D 1 429 ? 156.74282 186.70801 175.55990 1.000 15.87419 409 ARG D CA 1
ATOM 9720 C C . ARG D 1 429 ? 156.78082 185.23301 175.17690 1.000 15.87419 409 ARG D C 1
ATOM 9721 O O . ARG D 1 429 ? 156.46982 184.88101 174.03590 1.000 15.87419 409 ARG D O 1
ATOM 9729 N N . PRO D 1 430 ? 157.16282 184.35101 176.09590 1.000 16.15729 410 PRO D N 1
ATOM 9730 C CA . PRO D 1 430 ? 157.22982 182.92801 175.76890 1.000 16.15729 410 PRO D CA 1
ATOM 9731 C C . PRO D 1 430 ? 155.85082 182.38701 175.44790 1.000 16.15729 410 PRO D C 1
ATOM 9732 O O . PRO D 1 430 ? 154.84082 182.94701 175.89590 1.000 16.15729 410 PRO D O 1
ATOM 9736 N N . PRO D 1 431 ? 155.76082 181.31301 174.65990 1.000 21.26772 411 PRO D N 1
ATOM 9737 C CA . PRO D 1 431 ? 154.44382 180.70201 174.42390 1.000 21.26772 411 PRO D CA 1
ATOM 9738 C C . PRO D 1 431 ? 153.76282 180.25201 175.70290 1.000 21.26772 411 PRO D C 1
ATOM 9739 O O . PRO D 1 431 ? 152.52482 180.22301 175.76390 1.000 21.26772 411 PRO D O 1
ATOM 9743 N N . SER D 1 432 ? 154.53882 179.91101 176.73390 1.000 23.61644 412 SER D N 1
ATOM 9744 C CA . SER D 1 432 ? 153.94882 179.57401 178.02290 1.000 23.61644 412 SER D CA 1
ATOM 9745 C C . SER D 1 432 ? 153.14582 180.73901 178.58390 1.000 23.61644 412 SER D C 1
ATOM 9746 O O . SER D 1 432 ? 152.11682 180.53401 179.23590 1.000 23.61644 412 SER D O 1
ATOM 9749 N N . ASP D 1 433 ? 153.59882 181.97001 178.34590 1.000 21.99286 413 ASP D N 1
ATOM 9750 C CA . ASP D 1 433 ? 152.84982 183.12501 178.82790 1.000 21.99286 413 ASP D CA 1
ATOM 9751 C C . ASP D 1 433 ? 151.51882 183.27101 178.10090 1.000 21.99286 413 ASP D C 1
ATOM 9752 O O . ASP D 1 433 ? 150.50282 183.58801 178.72690 1.000 21.99286 413 ASP D O 1
ATOM 9757 N N . HIS D 1 434 ? 151.49682 183.04801 176.78590 1.000 14.07260 414 HIS D N 1
ATOM 9758 C CA . HIS D 1 434 ? 150.22682 183.09101 176.06690 1.000 14.07260 414 HIS D CA 1
ATOM 9759 C C . HIS D 1 434 ? 149.28182 182.00901 176.57090 1.000 14.07260 414 HIS D C 1
ATOM 9760 O O . HIS D 1 434 ? 148.07982 182.25101 176.75290 1.000 14.07260 414 HIS D O 1
ATOM 9767 N N . THR D 1 435 ? 149.81282 180.80701 176.80090 1.000 15.87539 415 THR D N 1
ATOM 9768 C CA . THR D 1 435 ? 149.01282 179.72701 177.36890 1.000 15.87539 415 THR D CA 1
ATOM 9769 C C . THR D 1 435 ? 148.41382 180.12501 178.71190 1.000 15.87539 415 THR D C 1
ATOM 9770 O O . THR D 1 435 ? 147.21082 179.95201 178.94590 1.000 15.87539 415 THR D O 1
ATOM 9774 N N . SER D 1 436 ? 149.24382 180.65901 179.60890 1.000 10.55011 416 SER D N 1
ATOM 9775 C CA . SER D 1 436 ? 148.76182 181.03001 180.93390 1.000 10.55011 416 SER D CA 1
ATOM 9776 C C . SER D 1 436 ? 147.71382 182.12801 180.85390 1.000 10.55011 416 SER D C 1
ATOM 9777 O O . SER D 1 436 ? 146.70682 182.08401 181.56690 1.000 10.55011 416 SER D O 1
ATOM 9780 N N . VAL D 1 437 ? 147.92782 183.12001 179.98990 1.000 13.86585 417 VAL D N 1
ATOM 9781 C CA . VAL D 1 437 ? 146.96382 184.20801 179.85390 1.000 13.86585 417 VAL D CA 1
ATOM 9782 C C . VAL D 1 437 ? 145.61882 183.68201 179.37390 1.000 13.86585 417 VAL D C 1
ATOM 9783 O O . VAL D 1 437 ? 144.56982 184.00801 179.94090 1.000 13.86585 417 VAL D O 1
ATOM 9787 N N . ALA D 1 438 ? 145.62382 182.86001 178.32090 1.000 10.74141 418 ALA D N 1
ATOM 9788 C CA . ALA D 1 438 ? 144.35882 182.34801 177.79890 1.000 10.74141 418 ALA D CA 1
ATOM 9789 C C . ALA D 1 438 ? 143.64082 181.48701 178.83090 1.000 10.74141 418 ALA D C 1
ATOM 9790 O O . ALA D 1 438 ? 142.42582 181.63201 179.03890 1.000 10.74141 418 ALA D O 1
ATOM 9792 N N . GLU D 1 439 ? 144.37582 180.59601 179.50090 1.000 13.97130 419 GLU D N 1
ATOM 9793 C CA . GLU D 1 439 ? 143.74982 179.71901 180.48290 1.000 13.97130 419 GLU D CA 1
ATOM 9794 C C . GLU D 1 439 ? 143.18182 180.51001 181.65290 1.000 13.97130 419 GLU D C 1
ATOM 9795 O O . GLU D 1 439 ? 142.05682 180.25201 182.09590 1.000 13.97130 419 GLU D O 1
ATOM 9801 N N . LEU D 1 440 ? 143.93682 181.48501 182.16290 1.000 10.94328 420 LEU D N 1
ATOM 9802 C CA . LEU D 1 440 ? 143.45182 182.27201 183.28890 1.000 10.94328 420 LEU D CA 1
ATOM 9803 C C . LEU D 1 440 ? 142.25382 183.12001 182.89190 1.000 10.94328 420 LEU D C 1
ATOM 9804 O O . LEU D 1 440 ? 141.31982 183.28601 183.68290 1.000 10.94328 420 LEU D O 1
ATOM 9809 N N . ALA D 1 441 ? 142.25382 183.66301 181.67290 1.000 11.43081 421 ALA D N 1
ATOM 9810 C CA . ALA D 1 441 ? 141.10582 184.43801 181.22190 1.000 11.43081 421 ALA D CA 1
ATOM 9811 C C . ALA D 1 441 ? 139.85382 183.57801 181.15590 1.000 11.43081 421 ALA D C 1
ATOM 9812 O O . ALA D 1 441 ? 138.78182 183.99301 181.61590 1.000 11.43081 421 ALA D O 1
ATOM 9814 N N . ILE D 1 442 ? 139.96482 182.36901 180.59990 1.000 8.98465 422 ILE D N 1
ATOM 9815 C CA . ILE D 1 442 ? 138.76882 181.53701 180.50690 1.000 8.98465 422 ILE D CA 1
ATOM 9816 C C . ILE D 1 442 ? 138.32482 181.06301 181.88690 1.000 8.98465 422 ILE D C 1
ATOM 9817 O O . ILE D 1 442 ? 137.12182 180.93901 182.14390 1.000 8.98465 422 ILE D O 1
ATOM 9822 N N . GLU D 1 443 ? 139.26382 180.80201 182.80090 1.000 13.18309 423 GLU D N 1
ATOM 9823 C CA . GLU D 1 443 ? 138.86782 180.41001 184.14990 1.000 13.18309 423 GLU D CA 1
ATOM 9824 C C . GLU D 1 443 ? 138.16482 181.55301 184.87090 1.000 13.18309 423 GLU D C 1
ATOM 9825 O O . GLU D 1 443 ? 137.20182 181.32801 185.61090 1.000 13.18309 423 GLU D O 1
ATOM 9831 N N . ARG D 1 444 ? 138.63382 182.78501 184.67290 1.000 14.06573 424 ARG D N 1
ATOM 9832 C CA . ARG D 1 444 ? 137.94582 183.93801 185.24190 1.000 14.06573 424 ARG D CA 1
ATOM 9833 C C . ARG D 1 444 ? 136.54382 184.08101 184.66190 1.000 14.06573 424 ARG D C 1
ATOM 9834 O O . ARG D 1 444 ? 135.59082 184.39401 185.38590 1.000 14.06573 424 ARG D O 1
ATOM 9842 N N . ALA D 1 445 ? 136.39782 183.85201 183.35490 1.000 11.27954 425 ALA D N 1
ATOM 9843 C CA . ALA D 1 445 ? 135.06982 183.89001 182.75090 1.000 11.27954 425 ALA D CA 1
ATOM 9844 C C . ALA D 1 445 ? 134.15882 182.83101 183.35890 1.000 11.27954 425 ALA D C 1
ATOM 9845 O O . ALA D 1 445 ? 132.97982 183.09201 183.62490 1.000 11.27954 425 ALA D O 1
ATOM 9847 N N . LYS D 1 446 ? 134.68882 181.62901 183.58790 1.000 8.75152 426 LYS D N 1
ATOM 9848 C CA . LYS D 1 446 ? 133.89882 180.57901 184.22590 1.000 8.75152 426 LYS D CA 1
ATOM 9849 C C . LYS D 1 446 ? 133.48582 180.97501 185.63590 1.000 8.75152 426 LYS D C 1
ATOM 9850 O O . LYS D 1 446 ? 132.34082 180.74401 186.04590 1.000 8.75152 426 LYS D O 1
ATOM 9856 N N . ARG D 1 447 ? 134.41182 181.55401 186.40190 1.000 9.55138 427 ARG D N 1
ATOM 9857 C CA . ARG D 1 447 ? 134.09782 181.94601 187.77190 1.000 9.55138 427 ARG D CA 1
ATOM 9858 C C . ARG D 1 447 ? 133.06082 183.05501 187.81090 1.000 9.55138 427 ARG D C 1
ATOM 9859 O O . ARG D 1 447 ? 132.27182 183.13001 188.75790 1.000 9.55138 427 ARG D O 1
ATOM 9867 N N . LEU D 1 448 ? 133.05682 183.93101 186.80890 1.000 11.62524 428 LEU D N 1
ATOM 9868 C CA . LEU D 1 448 ? 132.01282 184.94501 186.73390 1.000 11.62524 428 LEU D CA 1
ATOM 9869 C C . LEU D 1 448 ? 130.67582 184.34501 186.31690 1.000 11.62524 428 LEU D C 1
ATOM 9870 O O . LEU D 1 448 ? 129.62482 184.77301 186.80290 1.000 11.62524 428 LEU D O 1
ATOM 9875 N N . VAL D 1 449 ? 130.69382 183.36001 185.41590 1.000 15.43104 429 VAL D N 1
ATOM 9876 C CA . VAL D 1 449 ? 129.45082 182.72201 184.98790 1.000 15.43104 429 VAL D CA 1
ATOM 9877 C C . VAL D 1 449 ? 128.80682 181.97401 186.14590 1.000 15.43104 429 VAL D C 1
ATOM 9878 O O . VAL D 1 449 ? 127.57882 181.96901 186.29490 1.000 15.43104 429 VAL D O 1
ATOM 9882 N N . GLU D 1 450 ? 129.62282 181.33901 186.99090 1.000 15.84024 430 GLU D N 1
ATOM 9883 C CA . GLU D 1 450 ? 129.08682 180.62501 188.14690 1.000 15.84024 430 GLU D CA 1
ATOM 9884 C C . GLU D 1 450 ? 128.28182 181.54601 189.05690 1.000 15.84024 430 GLU D C 1
ATOM 9885 O O . GLU D 1 450 ? 127.36282 181.08901 189.74490 1.000 15.84024 430 GLU D O 1
ATOM 9891 N N . GLN D 1 451 ? 128.60882 182.84001 189.07690 1.000 16.50317 431 GLN D N 1
ATOM 9892 C CA . GLN D 1 451 ? 127.82582 183.81101 189.82990 1.000 16.50317 431 GLN D CA 1
ATOM 9893 C C . GLN D 1 451 ? 126.50982 184.15701 189.14990 1.000 16.50317 431 GLN D C 1
ATOM 9894 O O . GLN D 1 451 ? 125.68282 184.84701 189.75590 1.000 16.50317 431 GLN D O 1
ATOM 9900 N N . GLY D 1 452 ? 126.29682 183.70901 187.91690 1.000 14.44730 432 GLY D N 1
ATOM 9901 C CA . GLY D 1 452 ? 125.09282 184.02201 187.18190 1.000 14.44730 432 GLY D CA 1
ATOM 9902 C C . GLY D 1 452 ? 125.21482 185.17401 186.21190 1.000 14.44730 432 GLY D C 1
ATOM 9903 O O . GLY D 1 452 ? 124.23382 185.49001 185.52890 1.000 14.44730 432 GLY D O 1
ATOM 9904 N N . LYS D 1 453 ? 126.37782 185.81301 186.12890 1.000 14.87694 433 LYS D N 1
ATOM 9905 C CA . LYS D 1 453 ? 126.56582 186.92201 185.20990 1.000 14.87694 433 LYS D CA 1
ATOM 9906 C C . LYS D 1 453 ? 126.81082 186.41001 183.79590 1.000 14.87694 433 LYS D C 1
ATOM 9907 O O . LYS D 1 453 ? 127.16182 185.24901 183.57790 1.000 14.87694 433 LYS D O 1
ATOM 9913 N N . ASP D 1 454 ? 126.61782 187.29901 182.82890 1.000 15.93916 434 ASP D N 1
ATOM 9914 C CA . ASP D 1 454 ? 126.88282 186.99101 181.43290 1.000 15.93916 434 ASP D CA 1
ATOM 9915 C C . ASP D 1 454 ? 128.28182 187.46301 181.07290 1.000 15.93916 434 ASP D C 1
ATOM 9916 O O . ASP D 1 454 ? 128.63482 188.61901 181.31890 1.000 15.93916 434 ASP D O 1
ATOM 9921 N N . VAL D 1 455 ? 129.07582 186.56801 180.49590 1.000 17.10169 435 VAL D N 1
ATOM 9922 C CA . VAL D 1 455 ? 130.44882 186.85901 180.11390 1.000 17.10169 435 VAL D CA 1
ATOM 9923 C C . VAL D 1 455 ? 130.57482 186.69101 178.60990 1.000 17.10169 435 VAL D C 1
ATOM 9924 O O . VAL D 1 455 ? 130.04082 185.73501 178.03990 1.000 17.10169 435 VAL D O 1
ATOM 9928 N N . VAL D 1 456 ? 131.25582 187.63401 177.96590 1.000 22.51074 436 VAL D N 1
ATOM 9929 C CA . VAL D 1 456 ? 131.49282 187.59601 176.52890 1.000 22.51074 436 VAL D CA 1
ATOM 9930 C C . VAL D 1 456 ? 132.98982 187.72901 176.31390 1.000 22.51074 436 VAL D C 1
ATOM 9931 O O . VAL D 1 456 ? 133.56582 188.78301 176.59990 1.000 22.51074 436 VAL D O 1
ATOM 9935 N N . VAL D 1 457 ? 133.61782 186.68201 175.78590 1.000 29.41521 437 VAL D N 1
ATOM 9936 C CA . VAL D 1 457 ? 135.05282 186.66101 175.53590 1.000 29.41521 437 VAL D CA 1
ATOM 9937 C C . VAL D 1 457 ? 135.28982 186.83601 174.04390 1.000 29.41521 437 VAL D C 1
ATOM 9938 O O . VAL D 1 457 ? 134.72582 186.10201 173.22590 1.000 29.41521 437 VAL D O 1
ATOM 9942 N N . LEU D 1 458 ? 136.11682 187.81101 173.69090 1.000 29.41521 438 LEU D N 1
ATOM 9943 C CA . LEU D 1 458 ? 136.52282 188.08401 172.31790 1.000 29.41521 438 LEU D CA 1
ATOM 9944 C C . LEU D 1 458 ? 137.97482 187.63501 172.20490 1.000 29.41521 438 LEU D C 1
ATOM 9945 O O . LEU D 1 458 ? 138.89382 188.39001 172.51690 1.000 29.41521 438 LEU D O 1
ATOM 9950 N N . LEU D 1 459 ? 138.18182 186.39201 171.79290 1.000 16.14624 439 LEU D N 1
ATOM 9951 C CA . LEU D 1 459 ? 139.53382 185.90001 171.58790 1.000 16.14624 439 LEU D CA 1
ATOM 9952 C C . LEU D 1 459 ? 140.02782 186.28301 170.20190 1.000 16.14624 439 LEU D C 1
ATOM 9953 O O . LEU D 1 459 ? 139.25882 186.34301 169.24090 1.000 16.14624 439 LEU D O 1
ATOM 9958 N N . ASP D 1 460 ? 141.32282 186.56301 170.10490 1.000 14.84397 440 ASP D N 1
ATOM 9959 C CA . ASP D 1 460 ? 141.95182 186.87401 168.82890 1.000 14.84397 440 ASP D CA 1
ATOM 9960 C C . ASP D 1 460 ? 142.88082 185.73701 168.43090 1.000 14.84397 440 ASP D C 1
ATOM 9961 O O . ASP D 1 460 ? 143.79682 185.38801 169.18290 1.000 14.84397 440 ASP D O 1
ATOM 9966 N N . SER D 1 461 ? 142.64582 185.17501 167.24390 1.000 11.53815 441 SER D N 1
ATOM 9967 C CA . SER D 1 461 ? 143.53082 184.18101 166.64190 1.000 11.53815 441 SER D CA 1
ATOM 9968 C C . SER D 1 461 ? 143.67882 182.95101 167.54290 1.000 11.53815 441 SER D C 1
ATOM 9969 O O . SER D 1 461 ? 144.69982 182.73701 168.19690 1.000 11.53815 441 SER D O 1
ATOM 9972 N N . ILE D 1 462 ? 142.59282 182.17501 167.60290 1.000 8.45306 442 ILE D N 1
ATOM 9973 C CA . ILE D 1 462 ? 142.65882 180.84701 168.21290 1.000 8.45306 442 ILE D CA 1
ATOM 9974 C C . ILE D 1 462 ? 143.78882 180.02801 167.59790 1.000 8.45306 442 ILE D C 1
ATOM 9975 O O . ILE D 1 462 ? 144.35582 179.14301 168.25090 1.000 8.45306 442 ILE D O 1
ATOM 9980 N N . THR D 1 463 ? 144.14482 180.31401 166.34090 1.000 9.73823 443 THR D N 1
ATOM 9981 C CA . THR D 1 463 ? 145.29082 179.65501 165.72490 1.000 9.73823 443 THR D CA 1
ATOM 9982 C C . THR D 1 463 ? 146.59282 180.04201 166.41390 1.000 9.73823 443 THR D C 1
ATOM 9983 O O . THR D 1 463 ? 147.49882 179.21401 166.53790 1.000 9.73823 443 THR D O 1
ATOM 9987 N N . ARG D 1 464 ? 146.71982 181.29801 166.85190 1.000 11.61274 444 ARG D N 1
ATOM 9988 C CA . ARG D 1 464 ? 147.90082 181.68401 167.61890 1.000 11.61274 444 ARG D CA 1
ATOM 9989 C C . ARG D 1 464 ? 147.97582 180.92401 168.93390 1.000 11.61274 444 ARG D C 1
ATOM 9990 O O . ARG D 1 464 ? 149.06182 180.52401 169.36290 1.000 11.61274 444 ARG D O 1
ATOM 9998 N N . LEU D 1 465 ? 146.83582 180.72301 169.59690 1.000 10.27613 445 LEU D N 1
ATOM 9999 C CA . LEU D 1 465 ? 146.82782 179.92201 170.81590 1.000 10.27613 445 LEU D CA 1
ATOM 10000 C C . LEU D 1 465 ? 147.21382 178.47801 170.52590 1.000 10.27613 445 LEU D C 1
ATOM 10001 O O . LEU D 1 465 ? 147.96182 177.85801 171.29390 1.000 10.27613 445 LEU D O 1
ATOM 10006 N N . GLY D 1 466 ? 146.71582 177.92501 169.41990 1.000 11.54212 446 GLY D N 1
ATOM 10007 C CA . GLY D 1 466 ? 147.09582 176.57301 169.04690 1.000 11.54212 446 GLY D CA 1
ATOM 10008 C C . GLY D 1 466 ? 148.57982 176.44301 168.76490 1.000 11.54212 446 GLY D C 1
ATOM 10009 O O . GLY D 1 466 ? 149.21982 175.47901 169.18690 1.000 11.54212 446 GLY D O 1
ATOM 10010 N N . ARG D 1 467 ? 149.14982 177.41801 168.05390 1.000 14.82974 447 ARG D N 1
ATOM 10011 C CA . ARG D 1 467 ? 150.57982 177.39301 167.77290 1.000 14.82974 447 ARG D CA 1
ATOM 10012 C C . ARG D 1 467 ? 151.40782 177.59201 169.03490 1.000 14.82974 447 ARG D C 1
ATOM 10013 O O . ARG D 1 467 ? 152.47782 176.99101 169.16790 1.000 14.82974 447 ARG D O 1
ATOM 10021 N N . ALA D 1 468 ? 150.94182 178.42601 169.96490 1.000 14.52906 448 ALA D N 1
ATOM 10022 C CA . ALA D 1 468 ? 151.62782 178.55701 171.24290 1.000 14.52906 448 ALA D CA 1
ATOM 10023 C C . ALA D 1 468 ? 151.61682 177.24901 172.01590 1.000 14.52906 448 ALA D C 1
ATOM 10024 O O . ALA D 1 468 ? 152.63482 176.86801 172.60290 1.000 14.52906 448 ALA D O 1
ATOM 10026 N N . TYR D 1 469 ? 150.48282 176.54801 172.01990 1.000 11.41457 449 TYR D N 1
ATOM 10027 C CA . TYR D 1 469 ? 150.42382 175.24401 172.67290 1.000 11.41457 449 TYR D CA 1
ATOM 10028 C C . TYR D 1 469 ? 151.32882 174.23501 171.98390 1.000 11.41457 449 TYR D C 1
ATOM 10029 O O . TYR D 1 469 ? 151.94782 173.40001 172.65090 1.000 11.41457 449 TYR D O 1
ATOM 10038 N N . ASN D 1 470 ? 151.40282 174.28901 170.65490 1.000 16.91154 450 ASN D N 1
ATOM 10039 C CA . ASN D 1 470 ? 152.26382 173.38001 169.90890 1.000 16.91154 450 ASN D CA 1
ATOM 10040 C C . ASN D 1 470 ? 153.73382 173.62001 170.22690 1.000 16.91154 450 ASN D C 1
ATOM 10041 O O . ASN D 1 470 ? 154.48982 172.67301 170.46690 1.000 16.91154 450 ASN D O 1
ATOM 10046 N N . ASN D 1 471 ? 154.15682 174.88501 170.24190 1.000 18.63061 451 ASN D N 1
ATOM 10047 C CA . ASN D 1 471 ? 155.55382 175.21301 170.49190 1.000 18.63061 451 ASN D CA 1
ATOM 10048 C C . ASN D 1 471 ? 155.94182 175.08801 171.95690 1.000 18.63061 451 ASN D C 1
ATOM 10049 O O . ASN D 1 471 ? 157.13182 174.95201 172.25490 1.000 18.63061 451 ASN D O 1
ATOM 10054 N N . ALA D 1 472 ? 154.97682 175.13401 172.87490 1.000 23.58148 452 ALA D N 1
ATOM 10055 C CA . ALA D 1 472 ? 155.31582 175.12501 174.29190 1.000 23.58148 452 ALA D CA 1
ATOM 10056 C C . ALA D 1 472 ? 155.88782 173.79201 174.75490 1.000 23.58148 452 ALA D C 1
ATOM 10057 O O . ALA D 1 472 ? 156.61482 173.76201 175.75290 1.000 23.58148 452 ALA D O 1
ATOM 10059 N N . SER D 1 473 ? 155.58482 172.69901 174.06590 1.000 28.23049 453 SER D N 1
ATOM 10060 C CA . SER D 1 473 ? 155.97782 171.37701 174.52590 1.000 28.23049 453 SER D CA 1
ATOM 10061 C C . SER D 1 473 ? 156.54582 170.56801 173.37190 1.000 28.23049 453 SER D C 1
ATOM 10062 O O . SER D 1 473 ? 156.17182 170.78401 172.21390 1.000 28.23049 453 SER D O 1
ATOM 10065 N N . PRO D 1 474 ? 157.45182 169.63401 173.65790 1.000 32.83943 454 PRO D N 1
ATOM 10066 C CA . PRO D 1 474 ? 157.93982 168.73901 172.60490 1.000 32.83943 454 PRO D CA 1
ATOM 10067 C C . PRO D 1 474 ? 156.83882 167.81301 172.11990 1.000 32.83943 454 PRO D C 1
ATOM 10068 O O . PRO D 1 474 ? 155.92082 167.45801 172.86290 1.000 32.83943 454 PRO D O 1
ATOM 10072 N N . ALA D 1 475 ? 156.94182 167.42301 170.85190 1.000 32.92206 455 ALA D N 1
ATOM 10073 C CA . ALA D 1 475 ? 155.91282 166.59401 170.23790 1.000 32.92206 455 ALA D CA 1
ATOM 10074 C C . ALA D 1 475 ? 155.81182 165.24601 170.94190 1.000 32.92206 455 ALA D C 1
ATOM 10075 O O . ALA D 1 475 ? 156.82182 164.58401 171.19490 1.000 32.92206 455 ALA D O 1
ATOM 10077 N N . SER D 1 476 ? 154.58182 164.84401 171.26690 1.000 31.73830 456 SER D N 1
ATOM 10078 C CA . SER D 1 476 ? 154.33482 163.57101 171.93290 1.000 31.73830 456 SER D CA 1
ATOM 10079 C C . SER D 1 476 ? 153.18782 162.76501 171.34190 1.000 31.73830 456 SER D C 1
ATOM 10080 O O . SER D 1 476 ? 153.15682 161.54501 171.54390 1.000 31.73830 456 SER D O 1
ATOM 10083 N N . GLY D 1 477 ? 152.25382 163.38301 170.63590 1.000 24.24297 457 GLY D N 1
ATOM 10084 C CA . GLY D 1 477 ? 151.15582 162.68001 170.00390 1.000 24.24297 457 GLY D CA 1
ATOM 10085 C C . GLY D 1 477 ? 151.46082 162.32701 168.56690 1.000 24.24297 457 GLY D C 1
ATOM 10086 O O . GLY D 1 477 ? 152.61682 162.13201 168.18090 1.000 24.24297 457 GLY D O 1
ATOM 10087 N N . ARG D 1 478 ? 150.40982 162.24301 167.75690 1.000 24.28510 458 ARG D N 1
ATOM 10088 C CA . ARG D 1 478 ? 150.57282 161.96601 166.33390 1.000 24.28510 458 ARG D CA 1
ATOM 10089 C C . ARG D 1 478 ? 151.11782 163.21401 165.65590 1.000 24.28510 458 ARG D C 1
ATOM 10090 O O . ARG D 1 478 ? 150.36582 164.11701 165.28890 1.000 24.28510 458 ARG D O 1
ATOM 10098 N N . ILE D 1 479 ? 152.44082 163.26701 165.48590 1.000 26.04907 459 ILE D N 1
ATOM 10099 C CA . ILE D 1 479 ? 153.06282 164.43601 164.87590 1.000 26.04907 459 ILE D CA 1
ATOM 10100 C C . ILE D 1 479 ? 152.61182 164.59101 163.43290 1.000 26.04907 459 ILE D C 1
ATOM 10101 O O . ILE D 1 479 ? 152.45682 165.71301 162.93890 1.000 26.04907 459 ILE D O 1
ATOM 10106 N N . LEU D 1 480 ? 152.37782 163.48001 162.73990 1.000 34.26105 460 LEU D N 1
ATOM 10107 C CA . LEU D 1 480 ? 152.02782 163.53601 161.32890 1.000 34.26105 460 LEU D CA 1
ATOM 10108 C C . LEU D 1 480 ? 150.62982 164.11901 161.18990 1.000 34.26105 460 LEU D C 1
ATOM 10109 O O . LEU D 1 480 ? 149.65082 163.38701 161.01390 1.000 34.26105 460 LEU D O 1
ATOM 10114 N N . SER D 1 481 ? 150.53082 165.44201 161.30090 1.000 24.28868 461 SER D N 1
ATOM 10115 C CA . SER D 1 481 ? 149.27382 166.14001 161.10390 1.000 24.28868 461 SER D CA 1
ATOM 10116 C C . SER D 1 481 ? 149.41982 167.34901 160.19190 1.000 24.28868 461 SER D C 1
ATOM 10117 O O . SER D 1 481 ? 148.41082 167.98301 159.86890 1.000 24.28868 461 SER D O 1
ATOM 10120 N N . GLY D 1 482 ? 150.63482 167.67501 159.75790 1.000 22.42944 462 GLY D N 1
ATOM 10121 C CA . GLY D 1 482 ? 150.86082 168.82301 158.90190 1.000 22.42944 462 GLY D CA 1
ATOM 10122 C C . GLY D 1 482 ? 151.85582 169.80201 159.48890 1.000 22.42944 462 GLY D C 1
ATOM 10123 O O . GLY D 1 482 ? 151.86482 170.98301 159.13190 1.000 22.42944 462 GLY D O 1
ATOM 10124 N N . GLY D 1 483 ? 152.70982 169.31601 160.38590 1.000 17.66515 463 GLY D N 1
ATOM 10125 C CA . GLY D 1 483 ? 153.65782 170.15001 161.08990 1.000 17.66515 463 GLY D CA 1
ATOM 10126 C C . GLY D 1 483 ? 153.27182 170.48001 162.51590 1.000 17.66515 463 GLY D C 1
ATOM 10127 O O . GLY D 1 483 ? 154.09982 171.03201 163.24890 1.000 17.66515 463 GLY D O 1
ATOM 10128 N N . VAL D 1 484 ? 152.05082 170.15201 162.93090 1.000 17.66437 464 VAL D N 1
ATOM 10129 C CA . VAL D 1 484 ? 151.54482 170.47301 164.25890 1.000 17.66437 464 VAL D CA 1
ATOM 10130 C C . VAL D 1 484 ? 151.20182 169.18201 164.98690 1.000 17.66437 464 VAL D C 1
ATOM 10131 O O . VAL D 1 484 ? 150.65082 168.24701 164.39690 1.000 17.66437 464 VAL D O 1
ATOM 10135 N N . ASP D 1 485 ? 151.55582 169.12401 166.26590 1.000 20.06660 465 ASP D N 1
ATOM 10136 C CA . ASP D 1 485 ? 151.27682 167.95501 167.08190 1.000 20.06660 465 ASP D CA 1
ATOM 10137 C C . ASP D 1 485 ? 149.77682 167.79601 167.29590 1.000 20.06660 465 ASP D C 1
ATOM 10138 O O . ASP D 1 485 ? 149.02382 168.77101 167.31490 1.000 20.06660 465 ASP D O 1
ATOM 10143 N N . SER D 1 486 ? 149.34182 166.54301 167.44790 1.000 18.07624 466 SER D N 1
ATOM 10144 C CA . SER D 1 486 ? 147.92882 166.27001 167.69190 1.000 18.07624 466 SER D CA 1
ATOM 10145 C C . SER D 1 486 ? 147.52582 166.56601 169.12990 1.000 18.07624 466 SER D C 1
ATOM 10146 O O . SER D 1 486 ? 146.37582 166.93801 169.37990 1.000 18.07624 466 SER D O 1
ATOM 10149 N N . THR D 1 487 ? 148.44382 166.39301 170.08190 1.000 16.70907 467 THR D N 1
ATOM 10150 C CA . THR D 1 487 ? 148.14382 166.72701 171.46990 1.000 16.70907 467 THR D CA 1
ATOM 10151 C C . THR D 1 487 ? 147.94282 168.22701 171.64790 1.000 16.70907 467 THR D C 1
ATOM 10152 O O . THR D 1 487 ? 147.20982 168.65601 172.54590 1.000 16.70907 467 THR D O 1
ATOM 10156 N N . ALA D 1 488 ? 148.56782 169.03701 170.79290 1.000 13.34849 468 ALA D N 1
ATOM 10157 C CA . ALA D 1 488 ? 148.46982 170.48601 170.88890 1.000 13.34849 468 ALA D CA 1
ATOM 10158 C C . ALA D 1 488 ? 147.09582 171.02501 170.52490 1.000 13.34849 468 ALA D C 1
ATOM 10159 O O . ALA D 1 488 ? 146.83882 172.21001 170.75690 1.000 13.34849 468 ALA D O 1
ATOM 10161 N N . LEU D 1 489 ? 146.21982 170.20901 169.95090 1.000 11.56273 469 LEU D N 1
ATOM 10162 C CA . LEU D 1 489 ? 144.89882 170.66601 169.54490 1.000 11.56273 469 LEU D CA 1
ATOM 10163 C C . LEU D 1 489 ? 143.83582 170.45601 170.61090 1.000 11.56273 469 LEU D C 1
ATOM 10164 O O . LEU D 1 489 ? 142.68182 170.83301 170.39090 1.000 11.56273 469 LEU D O 1
ATOM 10169 N N . TYR D 1 490 ? 144.17982 169.85501 171.74090 1.000 7.62988 470 TYR D N 1
ATOM 10170 C CA . TYR D 1 490 ? 143.19382 169.63101 172.78890 1.000 7.62988 470 TYR D CA 1
ATOM 10171 C C . TYR D 1 490 ? 142.93282 170.88301 173.62790 1.000 7.62988 470 TYR D C 1
ATOM 10172 O O . TYR D 1 490 ? 141.76382 171.24501 173.80190 1.000 7.62988 470 TYR D O 1
ATOM 10181 N N . PRO D 1 491 ? 143.94182 171.55001 174.19190 1.000 12.65509 471 PRO D N 1
ATOM 10182 C CA . PRO D 1 491 ? 143.66282 172.71201 175.05390 1.000 12.65509 471 PRO D CA 1
ATOM 10183 C C . PRO D 1 491 ? 142.96282 173.85001 174.32490 1.000 12.65509 471 PRO D C 1
ATOM 10184 O O . PRO D 1 491 ? 142.10782 174.52001 174.92490 1.000 12.65509 471 PRO D O 1
ATOM 10188 N N . PRO D 1 492 ? 143.29182 174.14201 173.05590 1.000 7.46246 472 PRO D N 1
ATOM 10189 C CA . PRO D 1 492 ? 142.46082 175.12401 172.33790 1.000 7.46246 472 PRO D CA 1
ATOM 10190 C C . PRO D 1 492 ? 141.00982 174.69901 172.21690 1.000 7.46246 472 PRO D C 1
ATOM 10191 O O . PRO D 1 492 ? 140.10782 175.54101 172.31190 1.000 7.46246 472 PRO D O 1
ATOM 10195 N N . LYS D 1 493 ? 140.75782 173.40401 172.01790 1.000 7.16392 473 LYS D N 1
ATOM 10196 C CA . LYS D 1 493 ? 139.38382 172.91901 171.97190 1.000 7.16392 473 LYS D CA 1
ATOM 10197 C C . LYS D 1 493 ? 138.70682 173.06501 173.32390 1.000 7.16392 473 LYS D C 1
ATOM 10198 O O . LYS D 1 493 ? 137.51482 173.36501 173.39290 1.000 7.16392 473 LYS D O 1
ATOM 10204 N N . ARG D 1 494 ? 139.44882 172.85301 174.40990 1.000 9.44594 474 ARG D N 1
ATOM 10205 C CA . ARG D 1 494 ? 138.89782 173.07301 175.74290 1.000 9.44594 474 ARG D CA 1
ATOM 10206 C C . ARG D 1 494 ? 138.50282 174.53201 175.93690 1.000 9.44594 474 ARG D C 1
ATOM 10207 O O . ARG D 1 494 ? 137.40282 174.83901 176.41790 1.000 9.44594 474 ARG D O 1
ATOM 10215 N N . PHE D 1 495 ? 139.38982 175.44801 175.54390 1.000 9.01581 475 PHE D N 1
ATOM 10216 C CA . PHE D 1 495 ? 139.09082 176.87301 175.64490 1.000 9.01581 475 PHE D CA 1
ATOM 10217 C C . PHE D 1 495 ? 137.85182 177.22701 174.83390 1.000 9.01581 475 PHE D C 1
ATOM 10218 O O . PHE D 1 495 ? 136.96082 177.93401 175.31590 1.000 9.01581 475 PHE D O 1
ATOM 10226 N N . LEU D 1 496 ? 137.77382 176.73501 173.59690 1.000 8.59630 476 LEU D N 1
ATOM 10227 C CA . LEU D 1 496 ? 136.63582 177.06301 172.74590 1.000 8.59630 476 LEU D CA 1
ATOM 10228 C C . LEU D 1 496 ? 135.34782 176.42601 173.24990 1.000 8.59630 476 LEU D C 1
ATOM 10229 O O . LEU D 1 496 ? 134.27482 177.01901 173.11690 1.000 8.59630 476 LEU D O 1
ATOM 10234 N N . GLY D 1 497 ? 135.42782 175.23101 173.82290 1.000 15.60548 477 GLY D N 1
ATOM 10235 C CA . GLY D 1 497 ? 134.27682 174.51701 174.31890 1.000 15.60548 477 GLY D CA 1
ATOM 10236 C C . GLY D 1 497 ? 133.82582 174.90201 175.69790 1.000 15.60548 477 GLY D C 1
ATOM 10237 O O . GLY D 1 497 ? 132.79882 174.40501 176.16390 1.000 15.60548 477 GLY D O 1
ATOM 10238 N N . ALA D 1 498 ? 134.56582 175.77101 176.37890 1.000 11.93539 478 ALA D N 1
ATOM 10239 C CA . ALA D 1 498 ? 134.04182 176.32901 177.61790 1.000 11.93539 478 ALA D CA 1
ATOM 10240 C C . ALA D 1 498 ? 132.84282 177.24101 177.39590 1.000 11.93539 478 ALA D C 1
ATOM 10241 O O . ALA D 1 498 ? 132.23582 177.67201 178.37890 1.000 11.93539 478 ALA D O 1
ATOM 10243 N N . ALA D 1 499 ? 132.48782 177.54401 176.14790 1.000 8.14489 479 ALA D N 1
ATOM 10244 C CA . ALA D 1 499 ? 131.38182 178.44801 175.83590 1.000 8.14489 479 ALA D CA 1
ATOM 10245 C C . ALA D 1 499 ? 130.07482 177.67201 175.89990 1.000 8.14489 479 ALA D C 1
ATOM 10246 O O . ALA D 1 499 ? 129.64882 177.06801 174.91490 1.000 8.14489 479 ALA D O 1
ATOM 10248 N N . ARG D 1 500 ? 129.42382 177.70701 177.05590 1.000 9.40104 480 ARG D N 1
ATOM 10249 C CA . ARG D 1 500 ? 128.19082 176.97301 177.28790 1.000 9.40104 480 ARG D CA 1
ATOM 10250 C C . ARG D 1 500 ? 127.17282 177.88501 177.94990 1.000 9.40104 480 ARG D C 1
ATOM 10251 O O . ARG D 1 500 ? 127.53582 178.77401 178.72290 1.000 9.40104 480 ARG D O 1
ATOM 10259 N N . ASN D 1 501 ? 125.90082 177.67201 177.63590 1.000 13.09141 481 ASN D N 1
ATOM 10260 C CA . ASN D 1 501 ? 124.83582 178.31701 178.38290 1.000 13.09141 481 ASN D CA 1
ATOM 10261 C C . ASN D 1 501 ? 124.61182 177.59201 179.70190 1.000 13.09141 481 ASN D C 1
ATOM 10262 O O . ASN D 1 501 ? 125.14782 176.50901 179.94490 1.000 13.09141 481 ASN D O 1
ATOM 10267 N N . ILE D 1 502 ? 123.81682 178.20601 180.56690 1.000 13.61882 482 ILE D N 1
ATOM 10268 C CA . ILE D 1 502 ? 123.43682 177.60401 181.83590 1.000 13.61882 482 ILE D CA 1
ATOM 10269 C C . ILE D 1 502 ? 121.92882 177.72201 181.98890 1.000 13.61882 482 ILE D C 1
ATOM 10270 O O . ILE D 1 502 ? 121.36482 178.80301 181.79190 1.000 13.61882 482 ILE D O 1
ATOM 10275 N N . GLU D 1 503 ? 121.27682 176.60901 182.32590 1.000 16.06755 483 GLU D N 1
ATOM 10276 C CA . GLU D 1 503 ? 119.84882 176.65701 182.61390 1.000 16.06755 483 GLU D CA 1
ATOM 10277 C C . GLU D 1 503 ? 119.57182 177.40001 183.91290 1.000 16.06755 483 GLU D C 1
ATOM 10278 O O . GLU D 1 503 ? 118.56282 178.10501 184.02090 1.000 16.06755 483 GLU D O 1
ATOM 10284 N N . GLU D 1 504 ? 120.45682 177.26401 184.90290 1.000 18.13881 484 GLU D N 1
ATOM 10285 C CA . GLU D 1 504 ? 120.29882 177.95401 186.17690 1.000 18.13881 484 GLU D CA 1
ATOM 10286 C C . GLU D 1 504 ? 120.51482 179.45501 186.06890 1.000 18.13881 484 GLU D C 1
ATOM 10287 O O . GLU D 1 504 ? 120.20882 180.17501 187.02490 1.000 18.13881 484 GLU D O 1
ATOM 10293 N N . GLY D 1 505 ? 121.03482 179.94101 184.94690 1.000 13.03164 485 GLY D N 1
ATOM 10294 C CA . GLY D 1 505 ? 121.27482 181.37401 184.80290 1.000 13.03164 485 GLY D CA 1
ATOM 10295 C C . GLY D 1 505 ? 122.72182 181.63501 184.43490 1.000 13.03164 485 GLY D C 1
ATOM 10296 O O . GLY D 1 505 ? 123.65282 181.05301 184.99090 1.000 13.03164 485 GLY D O 1
ATOM 10297 N N . GLY D 1 506 ? 122.90882 182.53201 183.47890 1.000 10.69738 486 GLY D N 1
ATOM 10298 C CA . GLY D 1 506 ? 124.22282 182.89201 182.99290 1.000 10.69738 486 GLY D CA 1
ATOM 10299 C C . GLY D 1 506 ? 124.44982 182.41401 181.56990 1.000 10.69738 486 GLY D C 1
ATOM 10300 O O . GLY D 1 506 ? 123.62782 181.72601 180.96590 1.000 10.69738 486 GLY D O 1
ATOM 10301 N N . SER D 1 507 ? 125.59982 182.81401 181.03390 1.000 15.66555 487 SER D N 1
ATOM 10302 C CA . SER D 1 507 ? 126.02182 182.41301 179.70190 1.000 15.66555 487 SER D CA 1
ATOM 10303 C C . SER D 1 507 ? 127.48082 182.79101 179.53190 1.000 15.66555 487 SER D C 1
ATOM 10304 O O . SER D 1 507 ? 127.96682 183.69801 180.20590 1.000 15.66555 487 SER D O 1
ATOM 10307 N N . LEU D 1 508 ? 128.16982 182.09601 178.63490 1.000 17.39852 488 LEU D N 1
ATOM 10308 C CA . LEU D 1 508 ? 129.57382 182.36301 178.33490 1.000 17.39852 488 LEU D CA 1
ATOM 10309 C C . LEU D 1 508 ? 129.74082 182.34401 176.82090 1.000 17.39852 488 LEU D C 1
ATOM 10310 O O . LEU D 1 508 ? 129.91082 181.27901 176.22390 1.000 17.39852 488 LEU D O 1
ATOM 10315 N N . THR D 1 509 ? 129.68582 183.51501 176.19890 1.000 29.41521 489 THR D N 1
ATOM 10316 C CA . THR D 1 509 ? 129.90982 183.63601 174.76690 1.000 29.41521 489 THR D CA 1
ATOM 10317 C C . THR D 1 509 ? 131.40382 183.68301 174.49490 1.000 29.41521 489 THR D C 1
ATOM 10318 O O . THR D 1 509 ? 132.16282 184.26201 175.27090 1.000 29.41521 489 THR D O 1
ATOM 10322 N N . ILE D 1 510 ? 131.82582 183.06801 173.39390 1.000 29.41521 490 ILE D N 1
ATOM 10323 C CA . ILE D 1 510 ? 133.22282 183.08701 172.96690 1.000 29.41521 490 ILE D CA 1
ATOM 10324 C C . ILE D 1 510 ? 133.23082 183.34701 171.46890 1.000 29.41521 490 ILE D C 1
ATOM 10325 O O . ILE D 1 510 ? 132.93182 182.44901 170.67590 1.000 29.41521 490 ILE D O 1
ATOM 10330 N N . ILE D 1 511 ? 133.55682 184.57401 171.07290 1.000 29.41521 491 ILE D N 1
ATOM 10331 C CA . ILE D 1 511 ? 133.70082 184.91701 169.65890 1.000 29.41521 491 ILE D CA 1
ATOM 10332 C C . ILE D 1 511 ? 135.19382 184.86601 169.35290 1.000 29.41521 491 ILE D C 1
ATOM 10333 O O . ILE D 1 511 ? 135.90482 185.86301 169.44590 1.000 29.41521 491 ILE D O 1
ATOM 10338 N N . ALA D 1 512 ? 135.67282 183.68601 168.97990 1.000 17.55604 492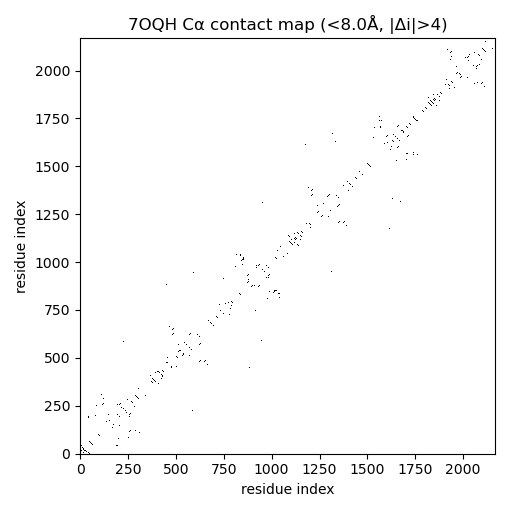 ALA D N 1
ATOM 10339 C CA . ALA D 1 512 ? 137.06682 183.52501 168.61190 1.000 17.55604 492 ALA D CA 1
ATOM 10340 C C . ALA D 1 512 ? 137.25882 183.81901 167.12990 1.000 17.55604 492 ALA D C 1
ATOM 10341 O O . ALA D 1 512 ? 136.30682 183.88901 166.35090 1.000 17.55604 492 ALA D O 1
ATOM 10343 N N . THR D 1 513 ? 138.51482 184.00501 166.74090 1.000 11.52700 493 THR D N 1
ATOM 10344 C CA . THR D 1 513 ? 138.87182 184.24301 165.35190 1.000 11.52700 493 THR D CA 1
ATOM 10345 C C . THR D 1 513 ? 139.90782 183.21801 164.92390 1.000 11.52700 493 THR D C 1
ATOM 10346 O O . THR D 1 513 ? 140.84782 182.93001 165.66690 1.000 11.52700 493 THR D O 1
ATOM 10350 N N . ALA D 1 514 ? 139.72882 182.66801 163.72890 1.000 10.99635 494 ALA D N 1
ATOM 10351 C CA . ALA D 1 514 ? 140.64182 181.68201 163.17390 1.000 10.99635 494 ALA D CA 1
ATOM 10352 C C . ALA D 1 514 ? 141.29682 182.25201 161.92790 1.000 10.99635 494 ALA D C 1
ATOM 10353 O O . ALA D 1 514 ? 140.63582 182.89301 161.10690 1.000 10.99635 494 ALA D O 1
ATOM 10355 N N . MET D 1 515 ? 142.59682 182.01701 161.79190 1.000 13.08946 495 MET D N 1
ATOM 10356 C CA . MET D 1 515 ? 143.38282 182.56401 160.69490 1.000 13.08946 495 MET D CA 1
ATOM 10357 C C . MET D 1 515 ? 143.62282 181.47701 159.65590 1.000 13.08946 495 MET D C 1
ATOM 10358 O O . MET D 1 515 ? 144.12782 180.39901 159.98490 1.000 13.08946 495 MET D O 1
ATOM 10363 N N . VAL D 1 516 ? 143.25782 181.76201 158.40790 1.000 16.15488 496 VAL D N 1
ATOM 10364 C CA . VAL D 1 516 ? 143.47182 180.85801 157.28990 1.000 16.15488 496 VAL D CA 1
ATOM 10365 C C . VAL D 1 516 ? 144.16382 181.63601 156.17890 1.000 16.15488 496 VAL D C 1
ATOM 10366 O O . VAL D 1 516 ? 144.23282 182.86401 156.20290 1.000 16.15488 496 VAL D O 1
ATOM 10370 N N . GLU D 1 517 ? 144.69082 180.89701 155.20190 1.000 20.88588 497 GLU D N 1
ATOM 10371 C CA . GLU D 1 517 ? 145.40482 181.48301 154.06590 1.000 20.88588 497 GLU D CA 1
ATOM 10372 C C . GLU D 1 517 ? 146.57682 182.34501 154.52790 1.000 20.88588 497 GLU D C 1
ATOM 10373 O O . GLU D 1 517 ? 146.89682 183.36601 153.91690 1.000 20.88588 497 GLU D O 1
ATOM 10379 N N . THR D 1 518 ? 147.22482 181.93301 155.61190 1.000 23.29008 498 THR D N 1
ATOM 10380 C CA . THR D 1 518 ? 148.33782 182.68601 156.17190 1.000 23.29008 498 THR D CA 1
ATOM 10381 C C . THR D 1 518 ? 149.68182 182.28601 155.58590 1.000 23.29008 498 THR D C 1
ATOM 10382 O O . THR D 1 518 ? 150.71082 182.81601 156.01790 1.000 23.29008 498 THR D O 1
ATOM 10386 N N . GLY D 1 519 ? 149.70382 181.37001 154.62290 1.000 27.84985 499 GLY D N 1
ATOM 10387 C CA . GLY D 1 519 ? 150.94782 180.87201 154.08490 1.000 27.84985 499 GLY D CA 1
ATOM 10388 C C . GLY D 1 519 ? 151.63082 179.82801 154.93490 1.000 27.84985 499 GLY D C 1
ATOM 10389 O O . GLY D 1 519 ? 152.74582 179.41201 154.59790 1.000 27.84985 499 GLY D O 1
ATOM 10390 N N . SER D 1 520 ? 151.00582 179.39501 156.02490 1.000 27.61212 500 SER D N 1
ATOM 10391 C CA . SER D 1 520 ? 151.54782 178.37001 156.90090 1.000 27.61212 500 SER D CA 1
ATOM 10392 C C . SER D 1 520 ? 150.57782 177.20001 156.96090 1.000 27.61212 500 SER D C 1
ATOM 10393 O O . SER D 1 520 ? 149.36082 177.39601 157.02790 1.000 27.61212 500 SER D O 1
ATOM 10396 N N . THR D 1 521 ? 151.11982 175.98301 156.92490 1.000 24.74504 501 THR D N 1
ATOM 10397 C CA . THR D 1 521 ? 150.26582 174.80201 156.96290 1.000 24.74504 501 THR D CA 1
ATOM 10398 C C . THR D 1 521 ? 149.68282 174.57201 158.34990 1.000 24.74504 501 THR D C 1
ATOM 10399 O O . THR D 1 521 ? 148.61382 173.96601 158.47590 1.000 24.74504 501 THR D O 1
ATOM 10403 N N . GLY D 1 522 ? 150.36482 175.04101 159.39490 1.000 20.91927 502 GLY D N 1
ATOM 10404 C CA . GLY D 1 522 ? 149.85882 174.84401 160.74290 1.000 20.91927 502 GLY D CA 1
ATOM 10405 C C . GLY D 1 522 ? 148.51982 175.51701 160.97390 1.000 20.91927 502 GLY D C 1
ATOM 10406 O O . GLY D 1 522 ? 147.62782 174.94601 161.60490 1.000 20.91927 502 GLY D O 1
ATOM 10407 N N . ASP D 1 523 ? 148.35982 176.74001 160.46590 1.000 19.02598 503 ASP D N 1
ATOM 10408 C CA . ASP D 1 523 ? 147.10082 177.45701 160.63890 1.000 19.02598 503 ASP D CA 1
ATOM 10409 C C . ASP D 1 523 ? 145.95282 176.72301 159.95890 1.000 19.02598 503 ASP D C 1
ATOM 10410 O O . ASP D 1 523 ? 144.87382 176.55301 160.54090 1.000 19.02598 503 ASP D O 1
ATOM 10415 N N . THR D 1 524 ? 146.17182 176.27401 158.72190 1.000 18.83802 504 THR D N 1
ATOM 10416 C CA . THR D 1 524 ? 145.12782 175.55901 157.99790 1.000 18.83802 504 THR D CA 1
ATOM 10417 C C . THR D 1 524 ? 144.79882 174.23401 158.66990 1.000 18.83802 504 THR D C 1
ATOM 10418 O O . THR D 1 524 ? 143.62682 173.85201 158.75990 1.000 18.83802 504 THR D O 1
ATOM 10422 N N . VAL D 1 525 ? 145.81582 173.51901 159.15190 1.000 17.13088 505 VAL D N 1
ATOM 10423 C CA . VAL D 1 525 ? 145.56582 172.24601 159.81990 1.000 17.13088 505 VAL D CA 1
ATOM 10424 C C . VAL D 1 525 ? 144.76582 172.45801 161.09690 1.000 17.13088 505 VAL D C 1
ATOM 10425 O O . VAL D 1 525 ? 143.82382 171.71201 161.38590 1.000 17.13088 505 VAL D O 1
ATOM 10429 N N . ILE D 1 526 ? 145.12382 173.47401 161.88490 1.000 15.11257 506 ILE D N 1
ATOM 10430 C CA . ILE D 1 526 ? 144.38882 173.74201 163.11690 1.000 15.11257 506 ILE D CA 1
ATOM 10431 C C . ILE D 1 526 ? 142.94482 174.11201 162.80590 1.000 15.11257 506 ILE D C 1
ATOM 10432 O O . ILE D 1 526 ? 142.00782 173.60701 163.43990 1.000 15.11257 506 ILE D O 1
ATOM 10437 N N . PHE D 1 527 ? 142.73582 174.97901 161.81290 1.000 14.57946 507 PHE D N 1
ATOM 10438 C CA . PHE D 1 527 ? 141.37282 175.35101 161.45490 1.000 14.57946 507 PHE D CA 1
ATOM 10439 C C . PHE D 1 527 ? 140.57082 174.14001 160.99890 1.000 14.57946 507 PHE D C 1
ATOM 10440 O O . PHE D 1 527 ? 139.39182 174.00501 161.34190 1.000 14.57946 507 PHE D O 1
ATOM 10448 N N . GLU D 1 528 ? 141.18882 173.24901 160.21890 1.000 15.62240 508 GLU D N 1
ATOM 10449 C CA . GLU D 1 528 ? 140.48982 172.04401 159.78490 1.000 15.62240 508 GLU D CA 1
ATOM 10450 C C . GLU D 1 528 ? 140.13982 171.15501 160.96890 1.000 15.62240 508 GLU D C 1
ATOM 10451 O O . GLU D 1 528 ? 139.04782 170.58001 161.02090 1.000 15.62240 508 GLU D O 1
ATOM 10457 N N . GLU D 1 529 ? 141.05582 171.02501 161.92990 1.000 14.40748 509 GLU D N 1
ATOM 10458 C CA . GLU D 1 529 ? 140.76282 170.25401 163.13290 1.000 14.40748 509 GLU D CA 1
ATOM 10459 C C . GLU D 1 529 ? 139.70182 170.91801 163.99590 1.000 14.40748 509 GLU D C 1
ATOM 10460 O O . GLU D 1 529 ? 139.13482 170.26101 164.87290 1.000 14.40748 509 GLU D O 1
ATOM 10466 N N . PHE D 1 530 ? 139.42882 172.20401 163.77690 1.000 13.62829 510 PHE D N 1
ATOM 10467 C CA . PHE D 1 530 ? 138.36482 172.91101 164.48090 1.000 13.62829 510 PHE D CA 1
ATOM 10468 C C . PHE D 1 530 ? 137.07682 172.97301 163.66890 1.000 13.62829 510 PHE D C 1
ATOM 10469 O O . PHE D 1 530 ? 136.34182 173.96301 163.74590 1.000 13.62829 510 PHE D O 1
ATOM 10477 N N . LYS D 1 531 ? 136.79582 171.94201 162.88190 1.000 17.30013 511 LYS D N 1
ATOM 10478 C CA . LYS D 1 531 ? 135.59482 171.88401 162.06290 1.000 17.30013 511 LYS D CA 1
ATOM 10479 C C . LYS D 1 531 ? 134.51682 171.08801 162.78490 1.000 17.30013 511 LYS D C 1
ATOM 10480 O O . LYS D 1 531 ? 134.79482 170.04301 163.37890 1.000 17.30013 511 LYS D O 1
ATOM 10486 N N . GLY D 1 532 ? 133.28582 171.59001 162.73390 1.000 14.62627 512 GLY D N 1
ATOM 10487 C CA . GLY D 1 532 ? 132.18282 170.93601 163.40290 1.000 14.62627 512 GLY D CA 1
ATOM 10488 C C . GLY D 1 532 ? 132.13882 171.13801 164.89790 1.000 14.62627 512 GLY D C 1
ATOM 10489 O O . GLY D 1 532 ? 131.46682 170.36701 165.59190 1.000 14.62627 512 GLY D O 1
ATOM 10490 N N . THR D 1 533 ? 132.84282 172.14001 165.41790 1.000 12.03417 513 THR D N 1
ATOM 10491 C CA . THR D 1 533 ? 132.86382 172.44301 166.84090 1.000 12.03417 513 THR D CA 1
ATOM 10492 C C . THR D 1 533 ? 132.12982 173.73101 167.18390 1.000 12.03417 513 THR D C 1
ATOM 10493 O O . THR D 1 533 ? 131.45782 173.80301 168.21490 1.000 12.03417 513 THR D O 1
ATOM 10497 N N . GLY D 1 534 ? 132.22982 174.75401 166.33990 1.000 10.72398 514 GLY D N 1
ATOM 10498 C CA . GLY D 1 534 ? 131.52682 175.99901 166.57490 1.000 10.72398 514 GLY D CA 1
ATOM 10499 C C . GLY D 1 534 ? 130.20082 176.01801 165.83490 1.000 10.72398 514 GLY D C 1
ATOM 10500 O O . GLY D 1 534 ? 130.10682 175.59501 164.68590 1.000 10.72398 514 GLY D O 1
ATOM 10501 N N . ASN D 1 535 ? 129.17582 176.52101 166.51390 1.000 9.33578 515 ASN D N 1
ATOM 10502 C CA . ASN D 1 535 ? 127.82882 176.57301 165.97190 1.000 9.33578 515 ASN D CA 1
ATOM 10503 C C . ASN D 1 535 ? 127.48182 177.92401 165.36890 1.000 9.33578 515 ASN D C 1
ATOM 10504 O O . ASN D 1 535 ? 126.32382 178.15401 165.01390 1.000 9.33578 515 ASN D O 1
ATOM 10509 N N . ALA D 1 536 ? 128.44982 178.82601 165.26090 1.000 12.36402 516 ALA D N 1
ATOM 10510 C CA . ALA D 1 536 ? 128.28282 180.05301 164.49890 1.000 12.36402 516 ALA D CA 1
ATOM 10511 C C . ALA D 1 536 ? 129.61082 180.37601 163.83790 1.000 12.36402 516 ALA D C 1
ATOM 10512 O O . ALA D 1 536 ? 130.63982 180.43501 164.51390 1.000 12.36402 516 ALA D O 1
ATOM 10514 N N . GLU D 1 537 ? 129.59082 180.57001 162.52490 1.000 13.18270 517 GLU D N 1
ATOM 10515 C CA . GLU D 1 537 ? 130.81082 180.82601 161.77590 1.000 13.18270 517 GLU D CA 1
ATOM 10516 C C . GLU D 1 537 ? 130.58382 181.98101 160.81890 1.000 13.18270 517 GLU D C 1
ATOM 10517 O O . GLU D 1 537 ? 129.54182 182.05101 160.16290 1.000 13.18270 517 GLU D O 1
ATOM 10523 N N . LEU D 1 538 ? 131.55582 182.88601 160.74990 1.000 10.55301 518 LEU D N 1
ATOM 10524 C CA . LEU D 1 538 ? 131.55182 183.98701 159.79690 1.000 10.55301 518 LEU D CA 1
ATOM 10525 C C . LEU D 1 538 ? 132.82782 183.90001 158.97790 1.000 10.55301 518 LEU D C 1
ATOM 10526 O O . LEU D 1 538 ? 133.92482 183.84301 159.54190 1.000 10.55301 518 LEU D O 1
ATOM 10531 N N . LYS D 1 539 ? 132.68682 183.88101 157.65990 1.000 16.11248 519 LYS D N 1
ATOM 10532 C CA . LYS D 1 539 ? 133.81782 183.72501 156.75790 1.000 16.11248 519 LYS D CA 1
ATOM 10533 C C . LYS D 1 539 ? 134.11682 185.05801 156.08690 1.000 16.11248 519 LYS D C 1
ATOM 10534 O O . LYS D 1 539 ? 133.27582 185.59501 155.36090 1.000 16.11248 519 LYS D O 1
ATOM 10540 N N . LEU D 1 540 ? 135.31182 185.58501 156.33190 1.000 15.44124 520 LEU D N 1
ATOM 10541 C CA . LEU D 1 540 ? 135.78682 186.78401 155.65990 1.000 15.44124 520 LEU D CA 1
ATOM 10542 C C . LEU D 1 540 ? 136.65282 186.38201 154.47490 1.000 15.44124 520 LEU D C 1
ATOM 10543 O O . LEU D 1 540 ? 137.50982 185.50301 154.59090 1.000 15.44124 520 LEU D O 1
ATOM 10548 N N . ASP D 1 541 ? 136.41382 187.01101 153.33090 1.000 23.61064 521 ASP D N 1
ATOM 10549 C CA . ASP D 1 541 ? 137.06882 186.63901 152.08490 1.000 23.61064 521 ASP D CA 1
ATOM 10550 C C . ASP D 1 541 ? 138.05482 187.72501 151.68190 1.000 23.61064 521 ASP D C 1
ATOM 10551 O O . ASP D 1 541 ? 137.70882 188.91001 151.66990 1.000 23.61064 521 ASP D O 1
ATOM 10556 N N . ARG D 1 542 ? 139.28382 187.31501 151.35690 1.000 24.04043 522 ARG D N 1
ATOM 10557 C CA . ARG D 1 542 ? 140.31982 188.27901 151.00090 1.000 24.04043 522 ARG D CA 1
ATOM 10558 C C . ARG D 1 542 ? 139.98682 189.01101 149.70890 1.000 24.04043 522 ARG D C 1
ATOM 10559 O O . ARG D 1 542 ? 140.17182 190.23001 149.61590 1.000 24.04043 522 ARG D O 1
ATOM 10567 N N . LYS D 1 543 ? 139.50382 188.28501 148.69790 1.000 26.13458 523 LYS D N 1
ATOM 10568 C CA . LYS D 1 543 ? 139.20482 188.90101 147.41190 1.000 26.13458 523 LYS D CA 1
ATOM 10569 C C . LYS D 1 543 ? 138.07882 189.91901 147.50490 1.000 26.13458 523 LYS D C 1
ATOM 10570 O O . LYS D 1 543 ? 138.05582 190.87101 146.71890 1.000 26.13458 523 LYS D O 1
ATOM 10576 N N . ILE D 1 544 ? 137.14182 189.73601 148.43290 1.000 26.27529 524 ILE D N 1
ATOM 10577 C CA . ILE D 1 544 ? 136.12482 190.75501 148.65490 1.000 26.27529 524 ILE D CA 1
ATOM 10578 C C . ILE D 1 544 ? 136.73382 191.99201 149.29990 1.000 26.27529 524 ILE D C 1
ATOM 10579 O O . ILE D 1 544 ? 136.36582 193.11901 148.95590 1.000 26.27529 524 ILE D O 1
ATOM 10584 N N . ALA D 1 545 ? 137.66782 191.81301 150.23690 1.000 28.63919 525 ALA D N 1
ATOM 10585 C CA . ALA D 1 545 ? 138.30682 192.96101 150.86890 1.000 28.63919 525 ALA D CA 1
ATOM 10586 C C . ALA D 1 545 ? 139.16882 193.73901 149.88490 1.000 28.63919 525 ALA D C 1
ATOM 10587 O O . ALA D 1 545 ? 139.25082 194.96901 149.97590 1.000 28.63919 525 ALA D O 1
ATOM 10589 N N . GLU D 1 546 ? 139.81782 193.04801 148.94490 1.000 31.84398 526 GLU D N 1
ATOM 10590 C CA . GLU D 1 546 ? 140.64782 193.73801 147.96090 1.000 31.84398 526 GLU D CA 1
ATOM 10591 C C . GLU D 1 546 ? 139.82682 194.68401 147.09590 1.000 31.84398 526 GLU D C 1
ATOM 10592 O O . GLU D 1 546 ? 140.35682 195.67801 146.58990 1.000 31.84398 526 GLU D O 1
ATOM 10598 N N . ARG D 1 547 ? 138.53882 194.39801 146.91490 1.000 31.38485 527 ARG D N 1
ATOM 10599 C CA . ARG D 1 547 ? 137.66282 195.28401 146.15990 1.000 31.38485 527 ARG D CA 1
ATOM 10600 C C . ARG D 1 547 ? 137.25282 196.51801 146.94390 1.000 31.38485 527 ARG D C 1
ATOM 10601 O O . ARG D 1 547 ? 136.42482 197.29001 146.44890 1.000 31.38485 527 ARG D O 1
ATOM 10609 N N . ARG D 1 548 ? 137.80282 196.71601 148.14190 1.000 29.58727 528 ARG D N 1
ATOM 10610 C CA . ARG D 1 548 ? 137.47882 197.85901 148.99390 1.000 29.58727 528 ARG D CA 1
ATOM 10611 C C . ARG D 1 548 ? 135.99382 197.91001 149.34090 1.000 29.58727 528 ARG D C 1
ATOM 10612 O O . ARG D 1 548 ? 135.39882 198.98801 149.41190 1.000 29.58727 528 ARG D O 1
ATOM 10620 N N . VAL D 1 549 ? 135.38082 196.74801 149.55290 1.000 26.75839 529 VAL D N 1
ATOM 10621 C CA . VAL D 1 549 ? 134.01582 196.65101 150.05590 1.000 26.75839 529 VAL D CA 1
ATOM 10622 C C . VAL D 1 549 ? 134.05382 195.88001 151.36690 1.000 26.75839 529 VAL D C 1
ATOM 10623 O O . VAL D 1 549 ? 134.64682 194.79801 151.44290 1.000 26.75839 529 VAL D O 1
ATOM 10627 N N . PHE D 1 550 ? 133.44282 196.44601 152.39790 1.000 23.50166 530 PHE D N 1
ATOM 10628 C CA . PHE D 1 550 ? 133.51482 195.93401 153.75390 1.000 23.50166 530 PHE D CA 1
ATOM 10629 C C . PHE D 1 550 ? 132.11282 195.77401 154.32690 1.000 23.50166 530 PHE D C 1
ATOM 10630 O O . PHE D 1 550 ? 131.17982 196.46501 153.90090 1.000 23.50166 530 PHE D O 1
ATOM 10638 N N . PRO D 1 551 ? 131.92082 194.87501 155.30890 1.000 21.18748 531 PRO D N 1
ATOM 10639 C CA . PRO D 1 551 ? 132.90182 194.10301 156.08090 1.000 21.18748 531 PRO D CA 1
ATOM 10640 C C . PRO D 1 551 ? 133.50782 192.91101 155.34890 1.000 21.18748 531 PRO D C 1
ATOM 10641 O O . PRO D 1 551 ? 134.36282 192.23001 155.91690 1.000 21.18748 531 PRO D O 1
ATOM 10645 N N . ALA D 1 552 ? 133.07182 192.67001 154.11390 1.000 21.50396 532 ALA D N 1
ATOM 10646 C CA . ALA D 1 552 ? 133.62582 191.61201 153.27190 1.000 21.50396 532 ALA D CA 1
ATOM 10647 C C . ALA D 1 552 ? 133.49182 190.24401 153.94090 1.000 21.50396 532 ALA D C 1
ATOM 10648 O O . ALA D 1 552 ? 134.47782 189.57901 154.26590 1.000 21.50396 532 ALA D O 1
ATOM 10650 N N . VAL D 1 553 ? 132.24582 189.83601 154.15190 1.000 21.41328 533 VAL D N 1
ATOM 10651 C CA . VAL D 1 553 ? 131.94282 188.50301 154.65490 1.000 21.41328 533 VAL D CA 1
ATOM 10652 C C . VAL D 1 553 ? 131.60582 187.61401 153.46990 1.000 21.41328 533 VAL D C 1
ATOM 10653 O O . VAL D 1 553 ? 131.06982 188.06801 152.45190 1.000 21.41328 533 VAL D O 1
ATOM 10657 N N . ASP D 1 554 ? 131.93982 186.33401 153.59490 1.000 23.56688 534 ASP D N 1
ATOM 10658 C CA . ASP D 1 554 ? 131.61782 185.34301 152.57390 1.000 23.56688 534 ASP D CA 1
ATOM 10659 C C . ASP D 1 554 ? 130.31982 184.68501 153.02690 1.000 23.56688 534 ASP D C 1
ATOM 10660 O O . ASP D 1 554 ? 130.32182 183.80501 153.88990 1.000 23.56688 534 ASP D O 1
ATOM 10665 N N . VAL D 1 555 ? 129.20382 185.12901 152.44290 1.000 22.82199 535 VAL D N 1
ATOM 10666 C CA . VAL D 1 555 ? 127.89282 184.92601 153.05690 1.000 22.82199 535 VAL D CA 1
ATOM 10667 C C . VAL D 1 555 ? 127.51582 183.45001 153.08190 1.000 22.82199 535 VAL D C 1
ATOM 10668 O O . VAL D 1 555 ? 127.06782 182.92601 154.10790 1.000 22.82199 535 VAL D O 1
ATOM 10672 N N . ASN D 1 556 ? 127.69382 182.75801 151.95690 1.000 23.89991 536 ASN D N 1
ATOM 10673 C CA . ASN D 1 556 ? 127.08682 181.43701 151.79090 1.000 23.89991 536 ASN D CA 1
ATOM 10674 C C . ASN D 1 556 ? 127.51282 180.42201 152.84690 1.000 23.89991 536 ASN D C 1
ATOM 10675 O O . ASN D 1 556 ? 126.63082 179.74801 153.40590 1.000 23.89991 536 ASN D O 1
ATOM 10680 N N . PRO D 1 557 ? 128.79582 180.24801 153.17390 1.000 20.78385 537 PRO D N 1
ATOM 10681 C CA . PRO D 1 557 ? 129.16782 179.29601 154.22490 1.000 20.78385 537 PRO D CA 1
ATOM 10682 C C . PRO D 1 557 ? 129.15582 179.86801 155.63290 1.000 20.78385 537 PRO D C 1
ATOM 10683 O O . PRO D 1 557 ? 129.72282 179.24401 156.53390 1.000 20.78385 537 PRO D O 1
ATOM 10687 N N . SER D 1 558 ? 128.54582 181.02901 155.84790 1.000 16.71785 538 SER D N 1
ATOM 10688 C CA . SER D 1 558 ? 128.50082 181.66401 157.15490 1.000 16.71785 538 SER D CA 1
ATOM 10689 C C . SER D 1 558 ? 127.06782 181.70901 157.66090 1.000 16.71785 538 SER D C 1
ATOM 10690 O O . SER D 1 558 ? 126.15182 182.09501 156.93090 1.000 16.71785 538 SER D O 1
ATOM 10693 N N . GLY D 1 559 ? 126.88282 181.31201 158.91190 1.000 12.32540 539 GLY D N 1
ATOM 10694 C CA . GLY D 1 559 ? 125.56582 181.32001 159.51190 1.000 12.32540 539 GLY D CA 1
ATOM 10695 C C . GLY D 1 559 ? 125.62482 180.76601 160.91590 1.000 12.32540 539 GLY D C 1
ATOM 10696 O O . GLY D 1 559 ? 126.68382 180.37801 161.41590 1.000 12.32540 539 GLY D O 1
ATOM 10697 N N . THR D 1 560 ? 124.45582 180.73001 161.54490 1.000 13.36673 540 THR D N 1
ATOM 10698 C CA . THR D 1 560 ? 124.31382 180.24101 162.90690 1.000 13.36673 540 THR D CA 1
ATOM 10699 C C . THR D 1 560 ? 123.58482 178.90601 162.89890 1.000 13.36673 540 THR D C 1
ATOM 10700 O O . THR D 1 560 ? 122.66382 178.69401 162.10490 1.000 13.36673 540 THR D O 1
ATOM 10704 N N . ARG D 1 561 ? 124.01282 178.00301 163.77390 1.000 18.55809 541 ARG D N 1
ATOM 10705 C CA . ARG D 1 561 ? 123.36782 176.70901 163.91890 1.000 18.55809 541 ARG D CA 1
ATOM 10706 C C . ARG D 1 561 ? 122.29482 176.79801 164.99290 1.000 18.55809 541 ARG D C 1
ATOM 10707 O O . ARG D 1 561 ? 122.54682 177.31101 166.08690 1.000 18.55809 541 ARG D O 1
ATOM 10715 N N . LYS D 1 562 ? 121.10082 176.29701 164.67090 1.000 21.16200 542 LYS D N 1
ATOM 10716 C CA . LYS D 1 562 ? 119.94882 176.34301 165.56990 1.000 21.16200 542 LYS D CA 1
ATOM 10717 C C . LYS D 1 562 ? 119.60282 177.78201 165.94490 1.000 21.16200 542 LYS D C 1
ATOM 10718 O O . LYS D 1 562 ? 119.55382 178.15001 167.11890 1.000 21.16200 542 LYS D O 1
ATOM 10724 N N . ASP D 1 563 ? 119.36282 178.60301 164.92690 1.000 24.49166 543 ASP D N 1
ATOM 10725 C CA . ASP D 1 563 ? 118.91382 179.96901 165.14690 1.000 24.49166 543 ASP D CA 1
ATOM 10726 C C . ASP D 1 563 ? 117.40082 180.07401 165.26190 1.000 24.49166 543 ASP D C 1
ATOM 10727 O O . ASP D 1 563 ? 116.87882 181.18701 165.37890 1.000 24.49166 543 ASP D O 1
ATOM 10732 N N . GLU D 1 564 ? 116.68882 178.94601 165.22190 1.000 26.66702 544 GLU D N 1
ATOM 10733 C CA . GLU D 1 564 ? 115.24082 178.97201 165.38790 1.000 26.66702 544 GLU D CA 1
ATOM 10734 C C . GLU D 1 564 ? 114.84682 179.50601 166.75490 1.000 26.66702 544 GLU D C 1
ATOM 10735 O O . GLU D 1 564 ? 113.78182 180.11701 166.89790 1.000 26.66702 544 GLU D O 1
ATOM 10741 N N . LEU D 1 565 ? 115.67982 179.28001 167.76790 1.000 26.57374 545 LEU D N 1
ATOM 10742 C CA . LEU D 1 565 ? 115.38882 179.73101 169.11990 1.000 26.57374 545 LEU D CA 1
ATOM 10743 C C . LEU D 1 565 ? 115.85382 181.15701 169.38490 1.000 26.57374 545 LEU D C 1
ATOM 10744 O O . LEU D 1 565 ? 115.51982 181.71301 170.43590 1.000 26.57374 545 LEU D O 1
ATOM 10749 N N . LEU D 1 566 ? 116.61682 181.75601 168.47190 1.000 23.50326 546 LEU D N 1
ATOM 10750 C CA . LEU D 1 566 ? 117.05682 183.13901 168.61690 1.000 23.50326 546 LEU D CA 1
ATOM 10751 C C . LEU D 1 566 ? 116.03382 184.11901 168.05690 1.000 23.50326 546 LEU D C 1
ATOM 10752 O O . LEU D 1 566 ? 115.75782 185.15501 168.66890 1.000 23.50326 546 LEU D O 1
ATOM 10757 N N . LEU D 1 567 ? 115.46882 183.80301 166.89990 1.000 26.02511 547 LEU D N 1
ATOM 10758 C CA . LEU D 1 567 ? 114.62782 184.73101 166.16590 1.000 26.02511 547 LEU D CA 1
ATOM 10759 C C . LEU D 1 567 ? 113.15482 184.40201 166.36790 1.000 26.02511 547 LEU D C 1
ATOM 10760 O O . LEU D 1 567 ? 112.77982 183.25201 166.60690 1.000 26.02511 547 LEU D O 1
ATOM 10765 N N . SER D 1 568 ? 112.31782 185.43201 166.27190 1.000 33.37351 548 SER D N 1
ATOM 10766 C CA . SER D 1 568 ? 110.88282 185.21701 166.25390 1.000 33.37351 548 SER D CA 1
ATOM 10767 C C . SER D 1 568 ? 110.48482 184.53401 164.94590 1.000 33.37351 548 SER D C 1
ATOM 10768 O O . SER D 1 568 ? 111.16382 184.69201 163.92790 1.000 33.37351 548 SER D O 1
ATOM 10771 N N . PRO D 1 569 ? 109.39382 183.75901 164.94890 1.000 35.88612 549 PRO D N 1
ATOM 10772 C CA . PRO D 1 569 ? 109.07482 182.95001 163.75690 1.000 35.88612 549 PRO D CA 1
ATOM 10773 C C . PRO D 1 569 ? 108.91882 183.75401 162.47690 1.000 35.88612 549 PRO D C 1
ATOM 10774 O O . PRO D 1 569 ? 109.38482 183.31101 161.41890 1.000 35.88612 549 PRO D O 1
ATOM 10778 N N . ASP D 1 570 ? 108.29182 184.93001 162.53290 1.000 37.07057 550 ASP D N 1
ATOM 10779 C CA . ASP D 1 570 ? 108.18282 185.75001 161.32990 1.000 37.07057 550 ASP D CA 1
ATOM 10780 C C . ASP D 1 570 ? 109.53882 186.31201 160.92090 1.000 37.07057 550 ASP D C 1
ATOM 10781 O O . ASP D 1 570 ? 109.88782 186.31201 159.73190 1.000 37.07057 550 ASP D O 1
ATOM 10786 N N . GLU D 1 571 ? 110.32382 186.78301 161.89190 1.000 31.52374 551 GLU D N 1
ATOM 10787 C CA . GLU D 1 571 ? 111.67482 187.23901 161.58890 1.000 31.52374 551 GLU D CA 1
ATOM 10788 C C . GLU D 1 571 ? 112.52982 186.09401 161.06790 1.000 31.52374 551 GLU D C 1
ATOM 10789 O O . GLU D 1 571 ? 113.33982 186.28201 160.15490 1.000 31.52374 551 GLU D O 1
ATOM 10795 N N . PHE D 1 572 ? 112.36582 184.89801 161.63990 1.000 29.94222 552 PHE D N 1
ATOM 10796 C CA . PHE D 1 572 ? 113.11082 183.74501 161.14990 1.000 29.94222 552 PHE D CA 1
ATOM 10797 C C . PHE D 1 572 ? 112.73682 183.42001 159.71090 1.000 29.94222 552 PHE D C 1
ATOM 10798 O O . PHE D 1 572 ? 113.60682 183.10101 158.89690 1.000 29.94222 552 PHE D O 1
ATOM 10806 N N . ALA D 1 573 ? 111.44682 183.49401 159.37690 1.000 30.86451 553 ALA D N 1
ATOM 10807 C CA . ALA D 1 573 ? 111.03082 183.24601 157.99890 1.000 30.86451 553 ALA D CA 1
ATOM 10808 C C . ALA D 1 573 ? 111.61282 184.28601 157.04890 1.000 30.86451 553 ALA D C 1
ATOM 10809 O O . ALA D 1 573 ? 112.06482 183.94901 155.94690 1.000 30.86451 553 ALA D O 1
ATOM 10811 N N . ILE D 1 574 ? 111.60982 185.55801 157.45690 1.000 30.65759 554 ILE D N 1
ATOM 10812 C CA . ILE D 1 574 ? 112.15682 186.60701 156.59790 1.000 30.65759 554 ILE D CA 1
ATOM 10813 C C . ILE D 1 574 ? 113.65382 186.40901 156.39290 1.000 30.65759 554 ILE D C 1
ATOM 10814 O O . ILE D 1 574 ? 114.16882 186.55101 155.27590 1.000 30.65759 554 ILE D O 1
ATOM 10819 N N . VAL D 1 575 ? 114.37682 186.07901 157.46390 1.000 29.10584 555 VAL D N 1
ATOM 10820 C CA . VAL D 1 575 ? 115.81182 185.84701 157.34490 1.000 29.10584 555 VAL D CA 1
ATOM 10821 C C . VAL D 1 575 ? 116.08782 184.61701 156.49090 1.000 29.10584 555 VAL D C 1
ATOM 10822 O O . VAL D 1 575 ? 117.05782 184.58201 155.73090 1.000 29.10584 555 VAL D O 1
ATOM 10826 N N . HIS D 1 576 ? 115.24082 183.59201 156.59290 1.000 31.12985 556 HIS D N 1
ATOM 10827 C CA . HIS D 1 576 ? 115.41182 182.41101 155.75390 1.000 31.12985 556 HIS D CA 1
ATOM 10828 C C . HIS D 1 576 ? 115.21482 182.75401 154.28390 1.000 31.12985 556 HIS D C 1
ATOM 10829 O O . HIS D 1 576 ? 115.96682 182.28401 153.42090 1.000 31.12985 556 HIS D O 1
ATOM 10836 N N . LYS D 1 577 ? 114.21282 183.58101 153.97990 1.000 31.50038 557 LYS D N 1
ATOM 10837 C CA . LYS D 1 577 ? 114.01082 184.02501 152.60390 1.000 31.50038 557 LYS D CA 1
ATOM 10838 C C . LYS D 1 577 ? 115.20682 184.82601 152.10190 1.000 31.50038 557 LYS D C 1
ATOM 10839 O O . LYS D 1 577 ? 115.66782 184.63301 150.96790 1.000 31.50038 557 LYS D O 1
ATOM 10845 N N . LEU D 1 578 ? 115.72882 185.72601 152.93890 1.000 28.75876 558 LEU D N 1
ATOM 10846 C CA . LEU D 1 578 ? 116.89982 186.50801 152.55190 1.000 28.75876 558 LEU D CA 1
ATOM 10847 C C . LEU D 1 578 ? 118.10882 185.61401 152.31690 1.000 28.75876 558 LEU D C 1
ATOM 10848 O O . LEU D 1 578 ? 118.87482 185.83101 151.37190 1.000 28.75876 558 LEU D O 1
ATOM 10853 N N . ARG D 1 579 ? 118.30682 184.61201 153.17390 1.000 26.00334 559 ARG D N 1
ATOM 10854 C CA . ARG D 1 579 ? 119.43982 183.71001 153.01090 1.000 26.00334 559 ARG D CA 1
ATOM 10855 C C . ARG D 1 579 ? 119.30282 182.88301 151.74190 1.000 26.00334 559 ARG D C 1
ATOM 10856 O O . ARG D 1 579 ? 120.29882 182.61601 151.06390 1.000 26.00334 559 ARG D O 1
ATOM 10864 N N . ARG D 1 580 ? 118.08282 182.46101 151.40590 1.000 30.43280 560 ARG D N 1
ATOM 10865 C CA . ARG D 1 580 ? 117.87082 181.76801 150.13890 1.000 30.43280 560 ARG D CA 1
ATOM 10866 C C . ARG D 1 580 ? 118.21882 182.66901 148.95990 1.000 30.43280 560 ARG D C 1
ATOM 10867 O O . ARG D 1 580 ? 118.90982 182.25001 148.01890 1.000 30.43280 560 ARG D O 1
ATOM 10875 N N . VAL D 1 581 ? 117.76582 183.92401 149.00590 1.000 27.36847 561 VAL D N 1
ATOM 10876 C CA . VAL D 1 581 ? 118.05782 184.85501 147.91890 1.000 27.36847 561 VAL D CA 1
ATOM 10877 C C . VAL D 1 581 ? 119.56182 185.05001 147.77490 1.000 27.36847 561 VAL D C 1
ATOM 10878 O O . VAL D 1 581 ? 120.10182 185.02701 146.66390 1.000 27.36847 561 VAL D O 1
ATOM 10882 N N . LEU D 1 582 ? 120.25982 185.23401 148.89590 1.000 26.25268 562 LEU D N 1
ATOM 10883 C CA . LEU D 1 582 ? 121.70582 185.42301 148.84790 1.000 26.25268 562 LEU D CA 1
ATOM 10884 C C . LEU D 1 582 ? 122.41582 184.17401 148.34090 1.000 26.25268 562 LEU D C 1
ATOM 10885 O O . LEU D 1 582 ? 123.36082 184.27101 147.55090 1.000 26.25268 562 LEU D O 1
ATOM 10890 N N . SER D 1 583 ? 121.97982 182.99201 148.78290 1.000 27.66441 563 SER D N 1
ATOM 10891 C CA . SER D 1 583 ? 122.57882 181.74901 148.31590 1.000 27.66441 563 SER D CA 1
ATOM 10892 C C . SER D 1 583 ? 122.31782 181.50901 146.83890 1.000 27.66441 563 SER D C 1
ATOM 10893 O O . SER D 1 583 ? 123.02982 180.71201 146.21890 1.000 27.66441 563 SER D O 1
ATOM 10896 N N . GLY D 1 584 ? 121.31282 182.17001 146.26490 1.000 30.74736 564 GLY D N 1
ATOM 10897 C CA . GLY D 1 584 ? 121.11182 182.07501 144.82990 1.000 30.74736 564 GLY D CA 1
ATOM 10898 C C . GLY D 1 584 ? 122.29182 182.57801 144.01990 1.000 30.74736 564 GLY D C 1
ATOM 10899 O O . GLY D 1 584 ? 122.53182 182.10201 142.90690 1.000 30.74736 564 GLY D O 1
ATOM 10900 N N . LEU D 1 585 ? 123.04182 183.53701 144.55590 1.000 32.58626 565 LEU D N 1
ATOM 10901 C CA . LEU D 1 585 ? 124.13582 184.17501 143.83790 1.000 32.58626 565 LEU D CA 1
ATOM 10902 C C . LEU D 1 585 ? 125.48682 183.77201 144.42090 1.000 32.58626 565 LEU D C 1
ATOM 10903 O O . LEU D 1 585 ? 125.58082 183.15701 145.48490 1.000 32.58626 565 LEU D O 1
ATOM 10908 N N . ASP D 1 586 ? 126.54582 184.14101 143.70190 1.000 37.28252 566 ASP D N 1
ATOM 10909 C CA . ASP D 1 586 ? 127.90582 183.87701 144.14690 1.000 37.28252 566 ASP D CA 1
ATOM 10910 C C . ASP D 1 586 ? 128.27982 184.83101 145.27990 1.000 37.28252 566 ASP D C 1
ATOM 10911 O O . ASP D 1 586 ? 127.52482 185.73201 145.64490 1.000 37.28252 566 ASP D O 1
ATOM 10916 N N . SER D 1 587 ? 129.47682 184.63001 145.83690 1.000 32.22117 567 SER D N 1
ATOM 10917 C CA . SER D 1 587 ? 129.88082 185.36701 147.03190 1.000 32.22117 567 SER D CA 1
ATOM 10918 C C . SER D 1 587 ? 129.97382 186.86501 146.76690 1.000 32.22117 567 SER D C 1
ATOM 10919 O O . SER D 1 587 ? 129.39982 187.67601 147.50590 1.000 32.22117 567 SER D O 1
ATOM 10922 N N . HIS D 1 588 ? 130.70282 187.25301 145.71890 1.000 31.26403 568 HIS D N 1
ATOM 10923 C CA . HIS D 1 588 ? 130.90982 188.67101 145.44290 1.000 31.26403 568 HIS D CA 1
ATOM 10924 C C . HIS D 1 588 ? 129.58882 189.36901 145.15390 1.000 31.26403 568 HIS D C 1
ATOM 10925 O O . HIS D 1 588 ? 129.29982 190.43701 145.70690 1.000 31.26403 568 HIS D O 1
ATOM 10932 N N . GLN D 1 589 ? 128.76682 188.76901 144.29490 1.000 31.22276 569 GLN D N 1
ATOM 10933 C CA . GLN D 1 589 ? 127.47082 189.35801 143.98290 1.000 31.22276 569 GLN D CA 1
ATOM 10934 C C . GLN D 1 589 ? 126.57382 189.38901 145.21190 1.000 31.22276 569 GLN D C 1
ATOM 10935 O O . GLN D 1 589 ? 125.82382 190.35001 145.41290 1.000 31.22276 569 GLN D O 1
ATOM 10941 N N . ALA D 1 590 ? 126.64082 188.35101 146.04990 1.000 25.80608 570 ALA D N 1
ATOM 10942 C CA . ALA D 1 590 ? 125.80982 188.31401 147.24990 1.000 25.80608 570 ALA D CA 1
ATOM 10943 C C . ALA D 1 590 ? 126.15282 189.45701 148.19190 1.000 25.80608 570 ALA D C 1
ATOM 10944 O O . ALA D 1 590 ? 125.26282 190.16701 148.67190 1.000 25.80608 570 ALA D O 1
ATOM 10946 N N . ILE D 1 591 ? 127.44382 189.65401 148.46790 1.000 23.94029 571 ILE D N 1
ATOM 10947 C CA . ILE D 1 591 ? 127.82982 190.72101 149.38490 1.000 23.94029 571 ILE D CA 1
ATOM 10948 C C . ILE D 1 591 ? 127.55982 192.08801 148.76990 1.000 23.94029 571 ILE D C 1
ATOM 10949 O O . ILE D 1 591 ? 127.14882 193.02001 149.46890 1.000 23.94029 571 ILE D O 1
ATOM 10954 N N . ASP D 1 592 ? 127.76082 192.23401 147.45590 1.000 25.72795 572 ASP D N 1
ATOM 10955 C CA . ASP D 1 592 ? 127.45282 193.50901 146.81690 1.000 25.72795 572 ASP D CA 1
ATOM 10956 C C . ASP D 1 592 ? 125.96982 193.83601 146.93090 1.000 25.72795 572 ASP D C 1
ATOM 10957 O O . ASP D 1 592 ? 125.60082 194.96401 147.27490 1.000 25.72795 572 ASP D O 1
ATOM 10962 N N . LEU D 1 593 ? 125.10482 192.85501 146.66290 1.000 23.82630 573 LEU D N 1
ATOM 10963 C CA . LEU D 1 593 ? 123.66682 193.08201 146.75590 1.000 23.82630 573 LEU D CA 1
ATOM 10964 C C . LEU D 1 593 ? 123.24482 193.36401 148.19190 1.000 23.82630 573 LEU D C 1
ATOM 10965 O O . LEU D 1 593 ? 122.38882 194.22301 148.43890 1.000 23.82630 573 LEU D O 1
ATOM 10970 N N . LEU D 1 594 ? 123.82882 192.64601 149.15390 1.000 21.98934 574 LEU D N 1
ATOM 10971 C CA . LEU D 1 594 ? 123.48882 192.87801 150.55290 1.000 21.98934 574 LEU D CA 1
ATOM 10972 C C . LEU D 1 594 ? 123.88582 194.28001 150.99190 1.000 21.98934 574 LEU D C 1
ATOM 10973 O O . LEU D 1 594 ? 123.10582 194.97301 151.65390 1.000 21.98934 574 LEU D O 1
ATOM 10978 N N . MET D 1 595 ? 125.09182 194.72301 150.62690 1.000 22.67517 575 MET D N 1
ATOM 10979 C CA . MET D 1 595 ? 125.51182 196.07801 150.96590 1.000 22.67517 575 MET D CA 1
ATOM 10980 C C . MET D 1 595 ? 124.62982 197.11101 150.27990 1.000 22.67517 575 MET D C 1
ATOM 10981 O O . MET D 1 595 ? 124.28982 198.13901 150.87390 1.000 22.67517 575 MET D O 1
ATOM 10986 N N . SER D 1 596 ? 124.25482 196.85801 149.02390 1.000 26.04147 576 SER D N 1
ATOM 10987 C CA . SER D 1 596 ? 123.40682 197.80001 148.30390 1.000 26.04147 576 SER D CA 1
ATOM 10988 C C . SER D 1 596 ? 122.04482 197.94101 148.96690 1.000 26.04147 576 SER D C 1
ATOM 10989 O O . SER D 1 596 ? 121.51982 199.05301 149.08890 1.000 26.04147 576 SER D O 1
ATOM 10992 N N . GLN D 1 597 ? 121.44982 196.82701 149.39790 1.000 27.51031 577 GLN D N 1
ATOM 10993 C CA . GLN D 1 597 ? 120.12982 196.90101 150.01190 1.000 27.51031 577 GLN D CA 1
ATOM 10994 C C . GLN D 1 597 ? 120.17482 197.28301 151.48290 1.000 27.51031 577 GLN D C 1
ATOM 10995 O O . GLN D 1 597 ? 119.13782 197.64801 152.03990 1.000 27.51031 577 GLN D O 1
ATOM 11001 N N . LEU D 1 598 ? 121.33582 197.20401 152.12790 1.000 25.20111 578 LEU D N 1
ATOM 11002 C CA . LEU D 1 598 ? 121.39582 197.47301 153.55690 1.000 25.20111 578 LEU D CA 1
ATOM 11003 C C . LEU D 1 598 ? 121.29782 198.95201 153.89390 1.000 25.20111 578 LEU D C 1
ATOM 11004 O O . LEU D 1 598 ? 121.15782 199.29101 155.07390 1.000 25.20111 578 LEU D O 1
ATOM 11009 N N . ARG D 1 599 ? 121.36482 199.83401 152.90190 1.000 29.54417 579 ARG D N 1
ATOM 11010 C CA . ARG D 1 599 ? 121.30682 201.27301 153.14790 1.000 29.54417 579 ARG D CA 1
ATOM 11011 C C . ARG D 1 599 ? 119.85382 201.75701 153.15090 1.000 29.54417 579 ARG D C 1
ATOM 11012 O O . ARG D 1 599 ? 119.45382 202.65601 152.41190 1.000 29.54417 579 ARG D O 1
ATOM 11020 N N . LYS D 1 600 ? 119.06282 201.12301 154.01590 1.000 38.35322 580 LYS D N 1
ATOM 11021 C CA . LYS D 1 600 ? 117.66482 201.46401 154.24890 1.000 38.35322 580 LYS D CA 1
ATOM 11022 C C . LYS D 1 600 ? 117.42082 201.76001 155.72490 1.000 38.35322 580 LYS D C 1
ATOM 11023 O O . LYS D 1 600 ? 116.46982 201.26101 156.32690 1.000 38.35322 580 LYS D O 1
ATOM 11029 N N . THR D 1 601 ? 118.34782 202.50301 156.33390 1.000 38.78271 581 THR D N 1
ATOM 11030 C CA . THR D 1 601 ? 118.25582 203.18501 157.62990 1.000 38.78271 581 THR D CA 1
ATOM 11031 C C . THR D 1 601 ? 117.94282 202.27501 158.81490 1.000 38.78271 581 THR D C 1
ATOM 11032 O O . THR D 1 601 ? 117.80482 202.77301 159.93690 1.000 38.78271 581 THR D O 1
ATOM 11036 N N . LYS D 1 602 ? 117.84982 200.96201 158.60190 1.000 34.88313 582 LYS D N 1
ATOM 11037 C CA . LYS D 1 602 ? 117.63882 200.01701 159.69790 1.000 34.88313 582 LYS D CA 1
ATOM 11038 C C . LYS D 1 602 ? 117.63782 198.60301 159.13090 1.000 34.88313 582 LYS D C 1
ATOM 11039 O O . LYS D 1 602 ? 117.61282 198.39901 157.91390 1.000 34.88313 582 LYS D O 1
ATOM 11045 N N . ASN D 1 603 ? 117.66782 197.62301 160.03890 1.000 28.19192 583 ASN D N 1
ATOM 11046 C CA . ASN D 1 603 ? 117.46382 196.23301 159.64690 1.000 28.19192 583 ASN D CA 1
ATOM 11047 C C . ASN D 1 603 ? 115.98382 195.88101 159.61290 1.000 28.19192 583 ASN D C 1
ATOM 11048 O O . ASN D 1 603 ? 115.52482 195.20101 158.68690 1.000 28.19192 583 ASN D O 1
ATOM 11053 N N . ASN D 1 604 ? 115.22582 196.33401 160.61290 1.000 33.98852 584 ASN D N 1
ATOM 11054 C CA . ASN D 1 604 ? 113.79382 196.06001 160.63790 1.000 33.98852 584 ASN D CA 1
ATOM 11055 C C . ASN D 1 604 ? 113.09782 196.69001 159.44090 1.000 33.98852 584 ASN D C 1
ATOM 11056 O O . ASN D 1 604 ? 112.17882 196.09701 158.86290 1.000 33.98852 584 ASN D O 1
ATOM 11061 N N . TYR D 1 605 ? 113.51682 197.89601 159.05590 1.000 38.60684 585 TYR D N 1
ATOM 11062 C CA . TYR D 1 605 ? 112.93982 198.53701 157.88290 1.000 38.60684 585 TYR D CA 1
ATOM 11063 C C . TYR D 1 605 ? 113.29282 197.81001 156.59290 1.000 38.60684 585 TYR D C 1
ATOM 11064 O O . TYR D 1 605 ? 112.55682 197.93201 155.60990 1.000 38.60684 585 TYR D O 1
ATOM 11073 N N . GLU D 1 606 ? 114.40382 197.07001 156.56390 1.000 31.65210 586 GLU D N 1
ATOM 11074 C CA . GLU D 1 606 ? 114.67182 196.21001 155.41790 1.000 31.65210 586 GLU D CA 1
ATOM 11075 C C . GLU D 1 606 ? 113.81682 194.95001 155.46190 1.000 31.65210 586 GLU D C 1
ATOM 11076 O O . GLU D 1 606 ? 113.37482 194.45701 154.41790 1.000 31.65210 586 GLU D O 1
ATOM 11082 N N . PHE D 1 607 ? 113.58082 194.41401 156.66090 1.000 31.03545 587 PHE D N 1
ATOM 11083 C CA . PHE D 1 607 ? 112.71182 193.24901 156.78790 1.000 31.03545 587 PHE D CA 1
ATOM 11084 C C . PHE D 1 607 ? 111.29882 193.57001 156.32790 1.000 31.03545 587 PHE D C 1
ATOM 11085 O O . PHE D 1 607 ? 110.65282 192.75401 155.66190 1.000 31.03545 587 PHE D O 1
ATOM 11093 N N . LEU D 1 608 ? 110.79982 194.75601 156.67790 1.000 34.68476 588 LEU D N 1
ATOM 11094 C CA . LEU D 1 608 ? 109.50682 195.18901 156.16290 1.000 34.68476 588 LEU D CA 1
ATOM 11095 C C . LEU D 1 608 ? 109.54182 195.31301 154.64590 1.000 34.68476 588 LEU D C 1
ATOM 11096 O O . LEU D 1 608 ? 108.57882 194.95001 153.96190 1.000 34.68476 588 LEU D O 1
ATOM 11101 N N . VAL D 1 609 ? 110.64682 195.82701 154.10290 1.000 37.11351 589 VAL D N 1
ATOM 11102 C CA . VAL D 1 609 ? 110.80382 195.89701 152.65390 1.000 37.11351 589 VAL D CA 1
ATOM 11103 C C . VAL D 1 609 ? 110.88982 194.49701 152.05990 1.000 37.11351 589 VAL D C 1
ATOM 11104 O O . VAL D 1 609 ? 110.37782 194.24001 150.96290 1.000 37.11351 589 VAL D O 1
ATOM 11108 N N . GLN D 1 610 ? 111.51982 193.56601 152.77990 1.000 36.27085 590 GLN D N 1
ATOM 11109 C CA . GLN D 1 610 ? 111.71382 192.21901 152.25190 1.000 36.27085 590 GLN D CA 1
ATOM 11110 C C . GLN D 1 610 ? 110.38982 191.51501 151.98190 1.000 36.27085 590 GLN D C 1
ATOM 11111 O O . GLN D 1 610 ? 110.28782 190.73501 151.02890 1.000 36.27085 590 GLN D O 1
ATOM 11117 N N . VAL D 1 611 ? 109.37082 191.76901 152.80390 1.000 39.97214 591 VAL D N 1
ATOM 11118 C CA . VAL D 1 611 ? 108.06782 191.14501 152.58990 1.000 39.97214 591 VAL D CA 1
ATOM 11119 C C . VAL D 1 611 ? 107.46682 191.61001 151.26990 1.000 39.97214 591 VAL D C 1
ATOM 11120 O O . VAL D 1 611 ? 107.04082 190.80101 150.43890 1.000 39.97214 591 VAL D O 1
ATOM 11124 N N . SER D 1 612 ? 107.43382 192.92001 151.05490 1.000 42.26881 592 SER D N 1
ATOM 11125 C CA . SER D 1 612 ? 106.82382 193.47901 149.85790 1.000 42.26881 592 SER D CA 1
ATOM 11126 C C . SER D 1 612 ? 107.84882 193.65301 148.74390 1.000 42.26881 592 SER D C 1
ATOM 11127 O O . SER D 1 612 ? 107.57882 193.33401 147.58590 1.000 42.26881 592 SER D O 1
ATOM 11130 N N . VAL E 1 242 ? 128.98782 154.26601 203.52690 1.000 56.81507 222 VAL E N 1
ATOM 11131 C CA . VAL E 1 242 ? 129.66082 155.54501 203.34690 1.000 56.81507 222 VAL E CA 1
ATOM 11132 C C . VAL E 1 242 ? 129.24482 156.18201 202.02790 1.000 56.81507 222 VAL E C 1
ATOM 11133 O O . VAL E 1 242 ? 128.16082 156.75201 201.91890 1.000 56.81507 222 VAL E O 1
ATOM 11135 N N . VAL E 1 243 ? 130.11282 156.08201 201.02690 1.000 60.16946 223 VAL E N 1
ATOM 11136 C CA . VAL E 1 243 ? 129.85782 156.62901 199.69990 1.000 60.16946 223 VAL E CA 1
ATOM 11137 C C . VAL E 1 243 ? 129.33382 155.48301 198.84190 1.000 60.16946 223 VAL E C 1
ATOM 11138 O O . VAL E 1 243 ? 130.10482 154.69001 198.29290 1.000 60.16946 223 VAL E O 1
ATOM 11142 N N . GLN E 1 244 ? 128.01282 155.40101 198.72990 1.000 58.00099 224 GLN E N 1
ATOM 11143 C CA . GLN E 1 244 ? 127.29582 154.34101 198.02890 1.000 58.00099 224 GLN E CA 1
ATOM 11144 C C . GLN E 1 244 ? 127.29582 154.41901 196.49890 1.000 58.00099 224 GLN E C 1
ATOM 11145 O O . GLN E 1 244 ? 127.39882 153.36501 195.85890 1.000 58.00099 224 GLN E O 1
ATOM 11151 N N . PRO E 1 245 ? 127.18782 155.63301 195.86090 1.000 55.79815 225 PRO E N 1
ATOM 11152 C CA . PRO E 1 245 ? 126.73982 155.70301 194.45490 1.000 55.79815 225 PRO E CA 1
ATOM 11153 C C . PRO E 1 245 ? 127.25182 154.63101 193.50190 1.000 55.79815 225 PRO E C 1
ATOM 11154 O O . PRO E 1 245 ? 128.44482 154.31101 193.45890 1.000 55.79815 225 PRO E O 1
ATOM 11158 N N . VAL E 1 246 ? 126.31782 154.07601 192.72790 1.000 47.02019 226 VAL E N 1
ATOM 11159 C CA . VAL E 1 246 ? 126.63182 153.02701 191.76890 1.000 47.02019 226 VAL E CA 1
ATOM 11160 C C . VAL E 1 246 ? 127.46682 153.60201 190.63490 1.000 47.02019 226 VAL E C 1
ATOM 11161 O O . VAL E 1 246 ? 127.29182 154.76101 190.23390 1.000 47.02019 226 VAL E O 1
ATOM 11165 N N . ALA E 1 247 ? 128.38282 152.79401 190.10690 1.000 35.67897 227 ALA E N 1
ATOM 11166 C CA . ALA E 1 247 ? 129.24482 153.25001 189.02890 1.000 35.67897 227 ALA E CA 1
ATOM 11167 C C . ALA E 1 247 ? 129.84682 152.05001 188.31590 1.000 35.67897 227 ALA E C 1
ATOM 11168 O O . ALA E 1 247 ? 130.07682 151.00201 188.92290 1.000 35.67897 227 ALA E O 1
ATOM 11170 N N . GLY E 1 248 ? 130.10682 152.22101 187.02190 1.000 26.29069 228 GLY E N 1
ATOM 11171 C CA . GLY E 1 248 ? 130.67382 151.14901 186.22790 1.000 26.29069 228 GLY E CA 1
ATOM 11172 C C . GLY E 1 248 ? 132.16282 151.02001 186.47790 1.000 26.29069 228 GLY E C 1
ATOM 11173 O O . GLY E 1 248 ? 132.92582 151.96201 186.20890 1.000 26.29069 228 GLY E O 1
ATOM 11174 N N . ILE E 1 249 ? 132.59582 149.86701 186.99090 1.000 27.23490 229 ILE E N 1
ATOM 11175 C CA . ILE E 1 249 ? 134.01282 149.64401 187.25190 1.000 27.23490 229 ILE E CA 1
ATOM 11176 C C . ILE E 1 249 ? 134.76582 149.48901 185.93790 1.000 27.23490 229 ILE E C 1
ATOM 11177 O O . ILE E 1 249 ? 134.26782 148.89801 184.97190 1.000 27.23490 229 ILE E O 1
ATOM 11182 N N . LEU E 1 250 ? 135.97482 150.04301 185.88890 1.000 29.61737 230 LEU E N 1
ATOM 11183 C CA . LEU E 1 250 ? 136.83482 149.91001 184.71890 1.000 29.61737 230 LEU E CA 1
ATOM 11184 C C . LEU E 1 250 ? 138.20782 149.45801 185.18490 1.000 29.61737 230 LEU E C 1
ATOM 11185 O O . LEU E 1 250 ? 138.80582 150.09301 186.05790 1.000 29.61737 230 LEU E O 1
ATOM 11190 N N . ASP E 1 251 ? 138.70482 148.37101 184.60190 1.000 35.34094 231 ASP E N 1
ATOM 11191 C CA . ASP E 1 251 ? 140.03982 147.86201 184.90590 1.000 35.34094 231 ASP E CA 1
ATOM 11192 C C . ASP E 1 251 ? 140.98782 148.33701 183.81290 1.000 35.34094 231 ASP E C 1
ATOM 11193 O O . ASP E 1 251 ? 140.99382 147.80101 182.70290 1.000 35.34094 231 ASP E O 1
ATOM 11198 N N . VAL E 1 252 ? 141.79282 149.35301 184.13090 1.000 52.25490 232 VAL E N 1
ATOM 11199 C CA . VAL E 1 252 ? 142.76982 149.85001 183.17490 1.000 52.25490 232 VAL E CA 1
ATOM 11200 C C . VAL E 1 252 ? 143.77782 148.73501 182.87590 1.000 52.25490 232 VAL E C 1
ATOM 11201 O O . VAL E 1 252 ? 143.97082 147.80501 183.66790 1.000 52.25490 232 VAL E O 1
ATOM 11205 N N . LEU E 1 253 ? 144.40882 148.82101 181.69990 1.000 59.62146 233 LEU E N 1
ATOM 11206 C CA . LEU E 1 253 ? 145.29682 147.75501 181.24290 1.000 59.62146 233 LEU E CA 1
ATOM 11207 C C . LEU E 1 253 ? 146.45482 147.49801 182.20090 1.000 59.62146 233 LEU E C 1
ATOM 11208 O O . LEU E 1 253 ? 147.00382 146.39101 182.20490 1.000 59.62146 233 LEU E O 1
ATOM 11213 N N . ASP E 1 254 ? 146.83582 148.48101 183.01090 1.000 60.55476 234 ASP E N 1
ATOM 11214 C CA . ASP E 1 254 ? 147.86782 148.27301 184.01790 1.000 60.55476 234 ASP E CA 1
ATOM 11215 C C . ASP E 1 254 ? 147.23382 147.61601 185.24290 1.000 60.55476 234 ASP E C 1
ATOM 11216 O O . ASP E 1 254 ? 146.10682 147.11701 185.19390 1.000 60.55476 234 ASP E O 1
ATOM 11221 N N . ASN E 1 255 ? 147.95482 147.59901 186.36090 1.000 63.98276 235 ASN E N 1
ATOM 11222 C CA . ASN E 1 255 ? 147.43682 147.00701 187.58790 1.000 63.98276 235 ASN E CA 1
ATOM 11223 C C . ASN E 1 255 ? 146.30982 147.81701 188.22490 1.000 63.98276 235 ASN E C 1
ATOM 11224 O O . ASN E 1 255 ? 145.64882 147.30901 189.13690 1.000 63.98276 235 ASN E O 1
ATOM 11229 N N . TYR E 1 256 ? 146.06582 149.04501 187.77090 1.000 59.00578 236 TYR E N 1
ATOM 11230 C CA . TYR E 1 256 ? 145.06982 149.90601 188.39690 1.000 59.00578 236 TYR E CA 1
ATOM 11231 C C . TYR E 1 256 ? 143.66182 149.56201 187.92490 1.000 59.00578 236 TYR E C 1
ATOM 11232 O O . TYR E 1 256 ? 143.44182 149.25101 186.75090 1.000 59.00578 236 TYR E O 1
ATOM 11241 N N . ALA E 1 257 ? 142.70682 149.62501 188.85190 1.000 43.96404 237 ALA E N 1
ATOM 11242 C CA . ALA E 1 257 ? 141.29082 149.47201 188.54090 1.000 43.96404 237 ALA E CA 1
ATOM 11243 C C . ALA E 1 257 ? 140.50682 150.53301 189.29590 1.000 43.96404 237 ALA E C 1
ATOM 11244 O O . ALA E 1 257 ? 140.66782 150.67201 190.51090 1.000 43.96404 237 ALA E O 1
ATOM 11246 N N . PHE E 1 258 ? 139.64982 151.26201 188.58590 1.000 35.45474 238 PHE E N 1
ATOM 11247 C CA . PHE E 1 258 ? 138.95382 152.41401 189.14090 1.000 35.45474 238 PHE E CA 1
ATOM 11248 C C . PHE E 1 258 ? 137.44982 152.24501 188.99990 1.000 35.45474 238 PHE E C 1
ATOM 11249 O O . PHE E 1 258 ? 136.96982 151.65401 188.02990 1.000 35.45474 238 PHE E O 1
ATOM 11257 N N . VAL E 1 259 ? 136.71082 152.78001 189.96790 1.000 29.60087 239 VAL E N 1
ATOM 11258 C CA . VAL E 1 259 ? 135.25582 152.84101 189.89990 1.000 29.60087 239 VAL E CA 1
ATOM 11259 C C . VAL E 1 259 ? 134.90082 154.23301 189.38490 1.000 29.60087 239 VAL E C 1
ATOM 11260 O O . VAL E 1 259 ? 135.01282 155.22201 190.10790 1.000 29.60087 239 VAL E O 1
ATOM 11264 N N . ARG E 1 260 ? 134.46882 154.30901 188.12790 1.000 31.56213 240 ARG E N 1
ATOM 11265 C CA . ARG E 1 260 ? 134.17682 155.59701 187.50990 1.000 31.56213 240 ARG E CA 1
ATOM 11266 C C . ARG E 1 260 ? 132.87582 156.16501 188.05390 1.000 31.56213 240 ARG E C 1
ATOM 11267 O O . ARG E 1 260 ? 131.80482 155.91001 187.49690 1.000 31.56213 240 ARG E O 1
ATOM 11275 N N . THR E 1 261 ? 132.96682 156.94901 189.12790 1.000 39.34115 241 THR E N 1
ATOM 11276 C CA . THR E 1 261 ? 131.77882 157.42901 189.82190 1.000 39.34115 241 THR E CA 1
ATOM 11277 C C . THR E 1 261 ? 130.88982 158.24601 188.89390 1.000 39.34115 241 THR E C 1
ATOM 11278 O O . THR E 1 261 ? 131.35682 159.16101 188.20890 1.000 39.34115 241 THR E O 1
ATOM 11282 N N . SER E 1 262 ? 129.60582 157.87901 188.86190 1.000 41.16850 242 SER E N 1
ATOM 11283 C CA . SER E 1 262 ? 128.54982 158.52401 188.08390 1.000 41.16850 242 SER E CA 1
ATOM 11284 C C . SER E 1 262 ? 128.68082 158.24101 186.58990 1.000 41.16850 242 SER E C 1
ATOM 11285 O O . SER E 1 262 ? 127.75782 158.52601 185.82090 1.000 41.16850 242 SER E O 1
ATOM 11288 N N . GLY E 1 263 ? 129.80582 157.66201 186.17290 1.000 31.85687 243 GLY E N 1
ATOM 11289 C CA . GLY E 1 263 ? 130.00682 157.26301 184.79290 1.000 31.85687 243 GLY E CA 1
ATOM 11290 C C . GLY E 1 263 ? 130.11482 158.42101 183.82090 1.000 31.85687 243 GLY E C 1
ATOM 11291 O O . GLY E 1 263 ? 129.55482 159.49401 184.06290 1.000 31.85687 243 GLY E O 1
ATOM 11292 N N . TYR E 1 264 ? 130.83882 158.23201 182.72290 1.000 21.86618 244 TYR E N 1
ATOM 11293 C CA . TYR E 1 264 ? 131.69882 157.07501 182.52990 1.000 21.86618 244 TYR E CA 1
ATOM 11294 C C . TYR E 1 264 ? 133.12782 157.58401 182.42090 1.000 21.86618 244 TYR E C 1
ATOM 11295 O O . TYR E 1 264 ? 134.08382 156.81101 182.38690 1.000 21.86618 244 TYR E O 1
ATOM 11304 N N . LEU E 1 265 ? 133.25082 158.90701 182.36190 1.000 24.04686 245 LEU E N 1
ATOM 11305 C CA . LEU E 1 265 ? 134.54482 159.54201 182.19590 1.000 24.04686 245 LEU E CA 1
ATOM 11306 C C . LEU E 1 265 ? 135.35782 159.42701 183.48290 1.000 24.04686 245 LEU E C 1
ATOM 11307 O O . LEU E 1 265 ? 134.79382 159.34101 184.57590 1.000 24.04686 245 LEU E O 1
ATOM 11312 N N . PRO E 1 266 ? 136.68482 159.42201 183.38090 1.000 28.99632 246 PRO E N 1
ATOM 11313 C CA . PRO E 1 266 ? 137.51482 159.51301 184.59090 1.000 28.99632 246 PRO E CA 1
ATOM 11314 C C . PRO E 1 266 ? 137.23582 160.81101 185.33390 1.000 28.99632 246 PRO E C 1
ATOM 11315 O O . PRO E 1 266 ? 137.56782 161.89901 184.86490 1.000 28.99632 246 PRO E O 1
ATOM 11319 N N . GLY E 1 267 ? 136.62382 160.68601 186.50790 1.000 36.59722 247 GLY E N 1
ATOM 11320 C CA . GLY E 1 267 ? 136.21982 161.83601 187.28190 1.000 36.59722 247 GLY E CA 1
ATOM 11321 C C . GLY E 1 267 ? 137.25782 162.24601 188.30490 1.000 36.59722 247 GLY E C 1
ATOM 11322 O O . GLY E 1 267 ? 138.35082 161.67801 188.38390 1.000 36.59722 247 GLY E O 1
ATOM 11323 N N . PRO E 1 268 ? 136.93482 163.26501 189.10790 1.000 42.38240 248 PRO E N 1
ATOM 11324 C CA . PRO E 1 268 ? 137.85982 163.69101 190.15590 1.000 42.38240 248 PRO E CA 1
ATOM 11325 C C . PRO E 1 268 ? 137.59782 163.11201 191.54090 1.000 42.38240 248 PRO E C 1
ATOM 11326 O O . PRO E 1 268 ? 138.36682 163.41201 192.46490 1.000 42.38240 248 PRO E O 1
ATOM 11330 N N . HIS E 1 269 ? 136.55382 162.30901 191.71990 1.000 45.95378 249 HIS E N 1
ATOM 11331 C CA . HIS E 1 269 ? 136.26482 161.63901 192.97890 1.000 45.95378 249 HIS E CA 1
ATOM 11332 C C . HIS E 1 269 ? 136.09982 160.13801 192.76390 1.000 45.95378 249 HIS E C 1
ATOM 11333 O O . HIS E 1 269 ? 135.24382 159.49301 193.37190 1.000 45.95378 249 HIS E O 1
ATOM 11340 N N . ASP E 1 270 ? 136.91782 159.57001 191.88190 1.000 42.25037 250 ASP E N 1
ATOM 11341 C CA . ASP E 1 270 ? 136.84982 158.14701 191.59590 1.000 42.25037 250 ASP E CA 1
ATOM 11342 C C . ASP E 1 270 ? 137.38582 157.33701 192.77190 1.000 42.25037 250 ASP E C 1
ATOM 11343 O O . ASP E 1 270 ? 138.07282 157.85101 193.65890 1.000 42.25037 250 ASP E O 1
ATOM 11348 N N . VAL E 1 271 ? 137.05882 156.05101 192.76890 1.000 40.22253 251 VAL E N 1
ATOM 11349 C CA . VAL E 1 271 ? 137.43982 155.14101 193.83790 1.000 40.22253 251 VAL E CA 1
ATOM 11350 C C . VAL E 1 271 ? 138.37182 154.08101 193.26990 1.000 40.22253 251 VAL E C 1
ATOM 11351 O O . VAL E 1 271 ? 138.15482 153.55401 192.17290 1.000 40.22253 251 VAL E O 1
ATOM 11355 N N . TYR E 1 272 ? 139.42182 153.77301 194.02290 1.000 45.87339 252 TYR E N 1
ATOM 11356 C CA . TYR E 1 272 ? 140.44582 152.82901 193.59690 1.000 45.87339 252 TYR E CA 1
ATOM 11357 C C . TYR E 1 272 ? 140.06882 151.40901 193.99590 1.000 45.87339 252 TYR E C 1
ATOM 11358 O O . TYR E 1 272 ? 139.56982 151.17301 195.09990 1.000 45.87339 252 TYR E O 1
ATOM 11367 N N . VAL E 1 273 ? 140.30982 150.46701 193.08490 1.000 45.66113 253 VAL E N 1
ATOM 11368 C CA . VAL E 1 273 ? 140.10282 149.04401 193.33190 1.000 45.66113 253 VAL E CA 1
ATOM 11369 C C . VAL E 1 273 ? 141.40582 148.32301 193.02490 1.000 45.66113 253 VAL E C 1
ATOM 11370 O O . VAL E 1 273 ? 141.93382 148.43701 191.91090 1.000 45.66113 253 VAL E O 1
ATOM 11374 N N . SER E 1 274 ? 141.92182 147.58301 193.99990 1.000 55.95585 254 SER E N 1
ATOM 11375 C CA . SER E 1 274 ? 143.09182 146.75101 193.77190 1.000 55.95585 254 SER E CA 1
ATOM 11376 C C . SER E 1 274 ? 142.66082 145.40201 193.21690 1.000 55.95585 254 SER E C 1
ATOM 11377 O O . SER E 1 274 ? 141.62482 144.85901 193.60990 1.000 55.95585 254 SER E O 1
ATOM 11380 N N . MET E 1 275 ? 143.47182 144.84801 192.31090 1.000 64.65086 255 MET E N 1
ATOM 11381 C CA . MET E 1 275 ? 143.10282 143.57501 191.70190 1.000 64.65086 255 MET E CA 1
ATOM 11382 C C . MET E 1 275 ? 143.05782 142.43501 192.70290 1.000 64.65086 255 MET E C 1
ATOM 11383 O O . MET E 1 275 ? 142.53682 141.36601 192.37390 1.000 64.65086 255 MET E O 1
ATOM 11388 N N . ASN E 1 276 ? 143.59182 142.62301 193.90690 1.000 67.00410 256 ASN E N 1
ATOM 11389 C CA . ASN E 1 276 ? 143.32182 141.66201 194.96790 1.000 67.00410 256 ASN E CA 1
ATOM 11390 C C . ASN E 1 276 ? 141.82082 141.53801 195.19890 1.000 67.00410 256 ASN E C 1
ATOM 11391 O O . ASN E 1 276 ? 141.26282 140.43501 195.17090 1.000 67.00410 256 ASN E O 1
ATOM 11396 N N . MET E 1 277 ? 141.14382 142.67301 195.38990 1.000 63.22777 257 MET E N 1
ATOM 11397 C CA . MET E 1 277 ? 139.69782 142.65401 195.58390 1.000 63.22777 257 MET E CA 1
ATOM 11398 C C . MET E 1 277 ? 138.96182 142.20401 194.32790 1.000 63.22777 257 MET E C 1
ATOM 11399 O O . MET E 1 277 ? 137.91782 141.55101 194.42590 1.000 63.22777 257 MET E O 1
ATOM 11404 N N . VAL E 1 278 ? 139.47882 142.54801 193.14590 1.000 58.48573 258 VAL E N 1
ATOM 11405 C CA . VAL E 1 278 ? 138.86482 142.10001 191.89790 1.000 58.48573 258 VAL E CA 1
ATOM 11406 C C . VAL E 1 278 ? 138.88582 140.57801 191.81290 1.000 58.48573 258 VAL E C 1
ATOM 11407 O O . VAL E 1 278 ? 137.88882 139.94301 191.45090 1.000 58.48573 258 VAL E O 1
ATOM 11411 N N . ARG E 1 279 ? 140.02382 139.97201 192.14990 1.000 61.46429 259 ARG E N 1
ATOM 11412 C CA . ARG E 1 279 ? 140.15582 138.52601 192.02790 1.000 61.46429 259 ARG E CA 1
ATOM 11413 C C . ARG E 1 279 ? 139.38682 137.80001 193.12490 1.000 61.46429 259 ARG E C 1
ATOM 11414 O O . ARG E 1 279 ? 138.78882 136.74701 192.87290 1.000 61.46429 259 ARG E O 1
ATOM 11422 N N . LYS E 1 280 ? 139.38382 138.33601 194.34790 1.000 59.62022 260 LYS E N 1
ATOM 11423 C CA . LYS E 1 280 ? 138.59282 137.69701 195.39590 1.000 59.62022 260 LYS E CA 1
ATOM 11424 C C . LYS E 1 280 ? 137.09882 137.96101 195.25890 1.000 59.62022 260 LYS E C 1
ATOM 11425 O O . LYS E 1 280 ? 136.31782 137.37001 196.01190 1.000 59.62022 260 LYS E O 1
ATOM 11431 N N . ASN E 1 281 ? 136.68082 138.83001 194.33690 1.000 60.35875 261 ASN E N 1
ATOM 11432 C CA . ASN E 1 281 ? 135.26582 139.08901 194.11090 1.000 60.35875 261 ASN E CA 1
ATOM 11433 C C . ASN E 1 281 ? 134.77482 138.64401 192.74090 1.000 60.35875 261 ASN E C 1
ATOM 11434 O O . ASN E 1 281 ? 133.56982 138.72301 192.48290 1.000 60.35875 261 ASN E O 1
ATOM 11439 N N . GLY E 1 282 ? 135.66182 138.18001 191.86390 1.000 52.89714 262 GLY E N 1
ATOM 11440 C CA . GLY E 1 282 ? 135.26082 137.77301 190.53090 1.000 52.89714 262 GLY E CA 1
ATOM 11441 C C . GLY E 1 282 ? 134.69882 138.92201 189.72190 1.000 52.89714 262 GLY E C 1
ATOM 11442 O O . GLY E 1 282 ? 133.67082 138.78101 189.05290 1.000 52.89714 262 GLY E O 1
ATOM 11443 N N . MET E 1 283 ? 135.36882 140.06801 189.77890 1.000 48.13763 263 MET E N 1
ATOM 11444 C CA . MET E 1 283 ? 134.88382 141.28801 189.14990 1.000 48.13763 263 MET E CA 1
ATOM 11445 C C . MET E 1 283 ? 135.24682 141.30501 187.67190 1.000 48.13763 263 MET E C 1
ATOM 11446 O O . MET E 1 283 ? 136.36382 140.93801 187.29390 1.000 48.13763 263 MET E O 1
ATOM 11451 N N . ARG E 1 284 ? 134.30382 141.73201 186.84190 1.000 33.62635 264 ARG E N 1
ATOM 11452 C CA . ARG E 1 284 ? 134.53182 141.88801 185.41590 1.000 33.62635 264 ARG E CA 1
ATOM 11453 C C . ARG E 1 284 ? 134.97782 143.32101 185.12790 1.000 33.62635 264 ARG E C 1
ATOM 11454 O O . ARG E 1 284 ? 135.33882 144.07501 186.03390 1.000 33.62635 264 ARG E O 1
ATOM 11462 N N . ARG E 1 285 ? 134.95482 143.71401 183.85690 1.000 25.29490 265 ARG E N 1
ATOM 11463 C CA . ARG E 1 285 ? 135.40482 145.03101 183.42790 1.000 25.29490 265 ARG E CA 1
ATOM 11464 C C . ARG E 1 285 ? 134.26882 146.03101 183.25290 1.000 25.29490 265 ARG E C 1
ATOM 11465 O O . ARG E 1 285 ? 134.51782 147.15501 182.80990 1.000 25.29490 265 ARG E O 1
ATOM 11473 N N . GLY E 1 286 ? 133.03382 145.66001 183.57190 1.000 23.88272 266 GLY E N 1
ATOM 11474 C CA . GLY E 1 286 ? 131.92482 146.56801 183.35190 1.000 23.88272 266 GLY E CA 1
ATOM 11475 C C . GLY E 1 286 ? 130.82382 146.49201 184.38890 1.000 23.88272 266 GLY E C 1
ATOM 11476 O O . GLY E 1 286 ? 129.70882 146.96201 184.14790 1.000 23.88272 266 GLY E O 1
ATOM 11477 N N . ASP E 1 287 ? 131.11782 145.90401 185.54390 1.000 32.00667 267 ASP E N 1
ATOM 11478 C CA . ASP E 1 287 ? 130.10782 145.75201 186.57590 1.000 32.00667 267 ASP E CA 1
ATOM 11479 C C . ASP E 1 287 ? 129.77082 147.09501 187.21090 1.000 32.00667 267 ASP E C 1
ATOM 11480 O O . ASP E 1 287 ? 130.55982 148.04201 187.19290 1.000 32.00667 267 ASP E O 1
ATOM 11485 N N . ALA E 1 288 ? 128.57482 147.16501 187.78390 1.000 32.61089 268 ALA E N 1
ATOM 11486 C CA . ALA E 1 288 ? 128.10982 148.33801 188.51190 1.000 32.61089 268 ALA E CA 1
ATOM 11487 C C . ALA E 1 288 ? 128.13082 148.00101 189.99690 1.000 32.61089 268 ALA E C 1
ATOM 11488 O O . ALA E 1 288 ? 127.27382 147.25401 190.47990 1.000 32.61089 268 ALA E O 1
ATOM 11490 N N . VAL E 1 289 ? 129.09782 148.55701 190.71690 1.000 37.30872 269 VAL E N 1
ATOM 11491 C CA . VAL E 1 289 ? 129.32182 148.21201 192.10990 1.000 37.30872 269 VAL E CA 1
ATOM 11492 C C . VAL E 1 289 ? 128.59882 149.21501 192.99690 1.000 37.30872 269 VAL E C 1
ATOM 11493 O O . VAL E 1 289 ? 128.21682 150.30601 192.56890 1.000 37.30872 269 VAL E O 1
ATOM 11497 N N . THR E 1 290 ? 128.39682 148.83201 194.25890 1.000 46.23652 270 THR E N 1
ATOM 11498 C CA . THR E 1 290 ? 127.73182 149.67701 195.24390 1.000 46.23652 270 THR E CA 1
ATOM 11499 C C . THR E 1 290 ? 128.50582 149.71401 196.55690 1.000 46.23652 270 THR E C 1
ATOM 11500 O O . THR E 1 290 ? 127.91482 149.87501 197.62690 1.000 46.23652 270 THR E O 1
ATOM 11504 N N . GLY E 1 291 ? 129.83082 149.57901 196.49090 1.000 53.68551 271 GLY E N 1
ATOM 11505 C CA . GLY E 1 291 ? 130.63582 149.50801 197.69090 1.000 53.68551 271 GLY E CA 1
ATOM 11506 C C . GLY E 1 291 ? 130.80282 150.84601 198.38690 1.000 53.68551 271 GLY E C 1
ATOM 11507 O O . GLY E 1 291 ? 130.47382 151.90601 197.85790 1.000 53.68551 271 GLY E O 1
ATOM 11508 N N . ALA E 1 292 ? 131.32982 150.77901 199.60490 1.000 60.94295 272 ALA E N 1
ATOM 11509 C CA . ALA E 1 292 ? 131.56482 151.94701 200.43790 1.000 60.94295 272 ALA E CA 1
ATOM 11510 C C . ALA E 1 292 ? 133.06082 152.19701 200.58890 1.000 60.94295 272 ALA E C 1
ATOM 11511 O O . ALA E 1 292 ? 133.89282 151.34501 200.26690 1.000 60.94295 272 ALA E O 1
ATOM 11513 N N . VAL E 1 293 ? 133.39582 153.38801 201.08390 1.000 63.26606 273 VAL E N 1
ATOM 11514 C CA . VAL E 1 293 ? 134.77682 153.83201 201.21390 1.000 63.26606 273 VAL E CA 1
ATOM 11515 C C . VAL E 1 293 ? 135.03282 154.24201 202.65890 1.000 63.26606 273 VAL E C 1
ATOM 11516 O O . VAL E 1 293 ? 134.12882 154.26301 203.49390 1.000 63.26606 273 VAL E O 1
ATOM 11520 N N . ARG E 1 294 ? 136.29382 154.56101 202.94790 1.000 66.58626 274 ARG E N 1
ATOM 11521 C CA . ARG E 1 294 ? 136.69782 155.08801 204.24690 1.000 66.58626 274 ARG E CA 1
ATOM 11522 C C . ARG E 1 294 ? 136.92482 156.58901 204.10590 1.000 66.58626 274 ARG E C 1
ATOM 11523 O O . ARG E 1 294 ? 137.92582 157.02001 203.52390 1.000 66.58626 274 ARG E O 1
ATOM 11531 N N . VAL E 1 295 ? 136.00082 157.37701 204.63690 1.000 66.20767 275 VAL E N 1
ATOM 11532 C CA . VAL E 1 295 ? 136.08582 158.83501 204.52990 1.000 66.20767 275 VAL E CA 1
ATOM 11533 C C . VAL E 1 295 ? 137.12882 159.34201 205.52190 1.000 66.20767 275 VAL E C 1
ATOM 11534 O O . VAL E 1 295 ? 137.03482 159.02801 206.71890 1.000 66.20767 275 VAL E O 1
ATOM 11538 N N . PRO E 1 296 ? 138.12882 160.11801 205.07490 1.000 69.73773 276 PRO E N 1
ATOM 11539 C CA . PRO E 1 296 ? 139.17682 160.63801 205.95990 1.000 69.73773 276 PRO E CA 1
ATOM 11540 C C . PRO E 1 296 ? 138.65082 161.66901 206.95290 1.000 69.73773 276 PRO E C 1
ATOM 11541 O O . PRO E 1 296 ? 138.17882 161.28401 208.02290 1.000 69.73773 276 PRO E O 1
ATOM 11545 N N . GLN E 1 306 ? 147.66982 154.61001 195.90390 1.000 52.56019 286 GLN E N 1
ATOM 11546 C CA . GLN E 1 306 ? 146.38882 155.09801 195.40890 1.000 52.56019 286 GLN E CA 1
ATOM 11547 C C . GLN E 1 306 ? 145.94082 156.34101 196.16790 1.000 52.56019 286 GLN E C 1
ATOM 11548 O O . GLN E 1 306 ? 145.62082 156.27101 197.35490 1.000 52.56019 286 GLN E O 1
ATOM 11550 N N . LYS E 1 307 ? 145.91682 157.48101 195.47290 1.000 53.41331 287 LYS E N 1
ATOM 11551 C CA . LYS E 1 307 ? 145.49782 158.73101 196.09590 1.000 53.41331 287 LYS E CA 1
ATOM 11552 C C . LYS E 1 307 ? 144.02682 158.72101 196.48890 1.000 53.41331 287 LYS E C 1
ATOM 11553 O O . LYS E 1 307 ? 143.62182 159.51401 197.34490 1.000 53.41331 287 LYS E O 1
ATOM 11559 N N . PHE E 1 308 ? 143.22582 157.84601 195.88890 1.000 52.41584 288 PHE E N 1
ATOM 11560 C CA . PHE E 1 308 ? 141.78782 157.83701 196.09790 1.000 52.41584 288 PHE E CA 1
ATOM 11561 C C . PHE E 1 308 ? 141.43182 156.89001 197.24390 1.000 52.41584 288 PHE E C 1
ATOM 11562 O O . PHE E 1 308 ? 142.29782 156.39301 197.96790 1.000 52.41584 288 PHE E O 1
ATOM 11570 N N . ASN E 1 309 ? 140.13882 156.62801 197.41090 1.000 55.24590 289 ASN E N 1
ATOM 11571 C CA . ASN E 1 309 ? 139.65482 155.81801 198.51390 1.000 55.24590 289 ASN E CA 1
ATOM 11572 C C . ASN E 1 309 ? 139.98882 154.34201 198.29590 1.000 55.24590 289 ASN E C 1
ATOM 11573 O O . ASN E 1 309 ? 140.21482 153.90601 197.16590 1.000 55.24590 289 ASN E O 1
ATOM 11578 N N . PRO E 1 310 ? 140.03382 153.55001 199.37590 1.000 60.21096 290 PRO E N 1
ATOM 11579 C CA . PRO E 1 310 ? 140.41282 152.13501 199.23890 1.000 60.21096 290 PRO E CA 1
ATOM 11580 C C . PRO E 1 310 ? 139.28182 151.21001 198.80390 1.000 60.21096 290 PRO E C 1
ATOM 11581 O O . PRO E 1 310 ? 139.54882 150.11501 198.29990 1.000 60.21096 290 PRO E O 1
ATOM 11585 N N . LEU E 1 311 ? 138.02782 151.62601 198.99490 1.000 57.42948 291 LEU E N 1
ATOM 11586 C CA . LEU E 1 311 ? 136.84682 150.81901 198.66990 1.000 57.42948 291 LEU E CA 1
ATOM 11587 C C . LEU E 1 311 ? 136.85982 149.49401 199.44090 1.000 57.42948 291 LEU E C 1
ATOM 11588 O O . LEU E 1 311 ? 137.04382 148.40601 198.89090 1.000 57.42948 291 LEU E O 1
ATOM 11593 N N . VAL E 1 312 ? 136.69882 149.62101 200.73790 1.000 62.74470 292 VAL E N 1
ATOM 11594 C CA . VAL E 1 312 ? 136.57582 148.46501 201.61490 1.000 62.74470 292 VAL E CA 1
ATOM 11595 C C . VAL E 1 312 ? 135.09782 148.11601 201.74590 1.000 62.74470 292 VAL E C 1
ATOM 11596 O O . VAL E 1 312 ? 134.22582 148.98501 201.64590 1.000 62.74470 292 VAL E O 1
ATOM 11600 N N . ARG E 1 313 ? 134.80982 146.83001 201.96290 1.000 61.87098 293 ARG E N 1
ATOM 11601 C CA . ARG E 1 313 ? 133.45182 146.33901 202.20590 1.000 61.87098 293 ARG E CA 1
ATOM 11602 C C . ARG E 1 313 ? 132.52882 146.60501 201.01290 1.000 61.87098 293 ARG E C 1
ATOM 11603 O O . ARG E 1 313 ? 131.59782 147.41101 201.07390 1.000 61.87098 293 ARG E O 1
ATOM 11611 N N . LEU E 1 314 ? 132.82182 145.91801 199.91090 1.000 53.67042 294 LEU E N 1
ATOM 11612 C CA . LEU E 1 314 ? 131.94782 145.96601 198.74590 1.000 53.67042 294 LEU E CA 1
ATOM 11613 C C . LEU E 1 314 ? 130.56282 145.43701 199.09590 1.000 53.67042 294 LEU E C 1
ATOM 11614 O O . LEU E 1 314 ? 130.41882 144.48101 199.86190 1.000 53.67042 294 LEU E O 1
ATOM 11619 N N . ASP E 1 315 ? 129.53582 146.06301 198.52090 1.000 52.85175 295 ASP E N 1
ATOM 11620 C CA . ASP E 1 315 ? 128.15182 145.70001 198.81290 1.000 52.85175 295 ASP E CA 1
ATOM 11621 C C . ASP E 1 315 ? 127.58882 144.71201 197.79390 1.000 52.85175 295 ASP E C 1
ATOM 11622 O O . ASP E 1 315 ? 127.16782 143.61001 198.15990 1.000 52.85175 295 ASP E O 1
ATOM 11627 N N . SER E 1 316 ? 127.56882 145.08901 196.51690 1.000 49.44481 296 SER E N 1
ATOM 11628 C CA . SER E 1 316 ? 126.88782 144.28101 195.51590 1.000 49.44481 296 SER E CA 1
ATOM 11629 C C . SER E 1 316 ? 127.56582 144.44101 194.16290 1.000 49.44481 296 SER E C 1
ATOM 11630 O O . SER E 1 316 ? 128.44182 145.28801 193.97390 1.000 49.44481 296 SER E O 1
ATOM 11633 N N . ILE E 1 317 ? 127.14282 143.59901 193.21990 1.000 44.63777 297 ILE E N 1
ATOM 11634 C CA . ILE E 1 317 ? 127.60182 143.64301 191.83590 1.000 44.63777 297 ILE E CA 1
ATOM 11635 C C . ILE E 1 317 ? 126.39582 144.04201 190.98990 1.000 44.63777 297 ILE E C 1
ATOM 11636 O O . ILE E 1 317 ? 125.30482 144.26401 191.52690 1.000 44.63777 297 ILE E O 1
ATOM 11641 N N . ASN E 1 318 ? 126.58382 144.15401 189.67290 1.000 40.38046 298 ASN E N 1
ATOM 11642 C CA . ASN E 1 318 ? 125.53182 144.64501 188.78690 1.000 40.38046 298 ASN E CA 1
ATOM 11643 C C . ASN E 1 318 ? 124.23982 143.85001 188.94490 1.000 40.38046 298 ASN E C 1
ATOM 11644 O O . ASN E 1 318 ? 123.18682 144.40601 189.27490 1.000 40.38046 298 ASN E O 1
ATOM 11649 N N . GLY E 1 319 ? 124.30482 142.54301 188.71690 1.000 48.78735 299 GLY E N 1
ATOM 11650 C CA . GLY E 1 319 ? 123.10682 141.72801 188.70590 1.000 48.78735 299 GLY E CA 1
ATOM 11651 C C . GLY E 1 319 ? 122.86782 140.95501 189.98390 1.000 48.78735 299 GLY E C 1
ATOM 11652 O O . GLY E 1 319 ? 121.72382 140.81101 190.42490 1.000 48.78735 299 GLY E O 1
ATOM 11653 N N . GLY E 1 320 ? 123.93982 140.45401 190.59090 1.000 53.46589 300 GLY E N 1
ATOM 11654 C CA . GLY E 1 320 ? 123.81182 139.63801 191.77990 1.000 53.46589 300 GLY E CA 1
ATOM 11655 C C . GLY E 1 320 ? 124.64282 140.12101 192.94690 1.000 53.46589 300 GLY E C 1
ATOM 11656 O O . GLY E 1 320 ? 124.47282 141.24801 193.42090 1.000 53.46589 300 GLY E O 1
ATOM 11657 N N . SER E 1 321 ? 125.54682 139.26801 193.42290 1.000 54.68369 301 SER E N 1
ATOM 11658 C CA . SER E 1 321 ? 126.35782 139.58201 194.58990 1.000 54.68369 301 SER E CA 1
ATOM 11659 C C . SER E 1 321 ? 127.78282 139.07501 194.42290 1.000 54.68369 301 SER E C 1
ATOM 11660 O O . SER E 1 321 ? 128.19482 138.71001 193.31790 1.000 54.68369 301 SER E O 1
ATOM 11663 N N . VAL E 1 322 ? 128.54082 139.05401 195.52090 1.000 60.02290 302 VAL E N 1
ATOM 11664 C CA . VAL E 1 322 ? 129.94182 138.64201 195.46290 1.000 60.02290 302 VAL E CA 1
ATOM 11665 C C . VAL E 1 322 ? 130.06182 137.18501 195.03590 1.000 60.02290 302 VAL E C 1
ATOM 11666 O O . VAL E 1 322 ? 130.89282 136.84001 194.18690 1.000 60.02290 302 VAL E O 1
ATOM 11670 N N . GLU E 1 323 ? 129.23782 136.30701 195.61190 1.000 59.61588 303 GLU E N 1
ATOM 11671 C CA . GLU E 1 323 ? 129.34782 134.88401 195.30890 1.000 59.61588 303 GLU E CA 1
ATOM 11672 C C . GLU E 1 323 ? 128.85282 134.54301 193.90990 1.000 59.61588 303 GLU E C 1
ATOM 11673 O O . GLU E 1 323 ? 129.02882 133.40401 193.46490 1.000 59.61588 303 GLU E O 1
ATOM 11679 N N . ASP E 1 324 ? 128.24182 135.49501 193.20590 1.000 55.97328 304 ASP E N 1
ATOM 11680 C CA . ASP E 1 324 ? 127.83782 135.26801 191.82390 1.000 55.97328 304 ASP E CA 1
ATOM 11681 C C . ASP E 1 324 ? 129.04882 135.30901 190.89890 1.000 55.97328 304 ASP E C 1
ATOM 11682 O O . ASP E 1 324 ? 129.20182 136.24001 190.10090 1.000 55.97328 304 ASP E O 1
ATOM 11687 N N . ALA E 1 325 ? 129.92082 134.30601 191.00790 1.000 53.51989 305 ALA E N 1
ATOM 11688 C CA . ALA E 1 325 ? 131.09982 134.18501 190.16290 1.000 53.51989 305 ALA E CA 1
ATOM 11689 C C . ALA E 1 325 ? 130.88682 133.20701 189.01390 1.000 53.51989 305 ALA E C 1
ATOM 11690 O O . ALA E 1 325 ? 131.85282 132.81601 188.34990 1.000 53.51989 305 ALA E O 1
ATOM 11692 N N . LYS E 1 326 ? 129.64382 132.80101 188.77290 1.000 52.35717 306 LYS E N 1
ATOM 11693 C CA . LYS E 1 326 ? 129.28482 131.89101 187.68790 1.000 52.35717 306 LYS E CA 1
ATOM 11694 C C . LYS E 1 326 ? 128.72682 132.73501 186.54390 1.000 52.35717 306 LYS E C 1
ATOM 11695 O O . LYS E 1 326 ? 127.51382 132.83801 186.35790 1.000 52.35717 306 LYS E O 1
ATOM 11701 N N . LYS E 1 327 ? 129.62782 133.33301 185.76990 1.000 43.88702 307 LYS E N 1
ATOM 11702 C CA . LYS E 1 327 ? 129.25982 134.18601 184.64990 1.000 43.88702 307 LYS E CA 1
ATOM 11703 C C . LYS E 1 327 ? 129.86482 133.62901 183.37290 1.000 43.88702 307 LYS E C 1
ATOM 11704 O O . LYS E 1 327 ? 131.04182 133.25701 183.34990 1.000 43.88702 307 LYS E O 1
ATOM 11710 N N . ARG E 1 328 ? 129.06382 133.57301 182.32790 1.000 41.01837 308 ARG E N 1
ATOM 11711 C CA . ARG E 1 328 ? 129.53682 133.10701 181.03390 1.000 41.01837 308 ARG E CA 1
ATOM 11712 C C . ARG E 1 328 ? 130.28282 134.22701 180.31490 1.000 41.01837 308 ARG E C 1
ATOM 11713 O O . ARG E 1 328 ? 129.72382 135.30901 180.11790 1.000 41.01837 308 ARG E O 1
ATOM 11721 N N . PRO E 1 329 ? 131.54382 134.02201 179.94390 1.000 38.31118 309 PRO E N 1
ATOM 11722 C CA . PRO E 1 329 ? 132.28682 135.08001 179.24790 1.000 38.31118 309 PRO E CA 1
ATOM 11723 C C . PRO E 1 329 ? 131.67482 135.40601 177.89490 1.000 38.31118 309 PRO E C 1
ATOM 11724 O O . PRO E 1 329 ? 131.06282 134.56101 177.23990 1.000 38.31118 309 PRO E O 1
ATOM 11728 N N . GLU E 1 330 ? 131.83882 136.66701 177.48790 1.000 29.46270 310 GLU E N 1
ATOM 11729 C CA . GLU E 1 330 ? 131.42082 137.07701 176.15090 1.000 29.46270 310 GLU E CA 1
ATOM 11730 C C . GLU E 1 330 ? 132.28082 136.42301 175.07790 1.000 29.46270 310 GLU E C 1
ATOM 11731 O O . GLU E 1 330 ? 131.77482 136.03801 174.01690 1.000 29.46270 310 GLU E O 1
ATOM 11737 N N . PHE E 1 331 ? 133.58182 136.28101 175.33590 1.000 34.83637 311 PHE E N 1
ATOM 11738 C CA . PHE E 1 331 ? 134.50282 135.78501 174.31790 1.000 34.83637 311 PHE E CA 1
ATOM 11739 C C . PHE E 1 331 ? 134.26282 134.31001 174.01790 1.000 34.83637 311 PHE E C 1
ATOM 11740 O O . PHE E 1 331 ? 133.89882 133.94301 172.89590 1.000 34.83637 311 PHE E O 1
ATOM 11748 N N . GLY E 1 332 ? 134.45582 133.45001 175.01390 1.000 32.19173 312 GLY E N 1
ATOM 11749 C CA . GLY E 1 332 ? 134.23182 132.03001 174.83090 1.000 32.19173 312 GLY E CA 1
ATOM 11750 C C . GLY E 1 332 ? 132.75782 131.69201 174.86590 1.000 32.19173 312 GLY E C 1
ATOM 11751 O O . GLY E 1 332 ? 132.28182 131.06501 175.81590 1.000 32.19173 312 GLY E O 1
ATOM 11752 N N . LYS E 1 333 ? 132.02382 132.10301 173.83490 1.000 32.33940 313 LYS E N 1
ATOM 11753 C CA . LYS E 1 333 ? 130.57782 131.96601 173.84290 1.000 32.33940 313 LYS E CA 1
ATOM 11754 C C . LYS E 1 333 ? 130.08982 131.82101 172.40890 1.000 32.33940 313 LYS E C 1
ATOM 11755 O O . LYS E 1 333 ? 130.77982 132.21001 171.46290 1.000 32.33940 313 LYS E O 1
ATOM 11761 N N . LEU E 1 334 ? 128.89282 131.26401 172.25690 1.000 30.45660 314 LEU E N 1
ATOM 11762 C CA . LEU E 1 334 ? 128.34982 130.98301 170.93590 1.000 30.45660 314 LEU E CA 1
ATOM 11763 C C . LEU E 1 334 ? 127.65482 132.21001 170.35990 1.000 30.45660 314 LEU E C 1
ATOM 11764 O O . LEU E 1 334 ? 126.95882 132.93801 171.07090 1.000 30.45660 314 LEU E O 1
ATOM 11769 N N . THR E 1 335 ? 127.84782 132.43701 169.05890 1.000 24.52424 315 THR E N 1
ATOM 11770 C CA . THR E 1 335 ? 127.35282 133.63201 168.37790 1.000 24.52424 315 THR E CA 1
ATOM 11771 C C . THR E 1 335 ? 126.52982 133.23601 167.16190 1.000 24.52424 315 THR E C 1
ATOM 11772 O O . THR E 1 335 ? 127.05382 133.17401 166.04290 1.000 24.52424 315 THR E O 1
ATOM 11776 N N . PRO E 1 336 ? 125.23082 132.98001 167.33590 1.000 26.87096 316 PRO E N 1
ATOM 11777 C CA . PRO E 1 336 ? 124.38782 132.62301 166.18390 1.000 26.87096 316 PRO E CA 1
ATOM 11778 C C . PRO E 1 336 ? 124.25282 133.72601 165.14590 1.000 26.87096 316 PRO E C 1
ATOM 11779 O O . PRO E 1 336 ? 124.80282 134.81901 165.29090 1.000 26.87096 316 PRO E O 1
ATOM 11783 N N . LEU E 1 337 ? 123.50282 133.41901 164.08590 1.000 29.26633 317 LEU E N 1
ATOM 11784 C CA . LEU E 1 337 ? 123.48382 134.22501 162.87090 1.000 29.26633 317 LEU E CA 1
ATOM 11785 C C . LEU E 1 337 ? 122.96282 135.64001 163.10590 1.000 29.26633 317 LEU E C 1
ATOM 11786 O O . LEU E 1 337 ? 123.20082 136.52001 162.27390 1.000 29.26633 317 LEU E O 1
ATOM 11791 N N . TYR E 1 338 ? 122.22682 135.85701 164.19890 1.000 26.90106 318 TYR E N 1
ATOM 11792 C CA . TYR E 1 338 ? 121.50082 137.04901 164.65390 1.000 26.90106 318 TYR E CA 1
ATOM 11793 C C . TYR E 1 338 ? 120.56782 137.75401 163.66690 1.000 26.90106 318 TYR E C 1
ATOM 11794 O O . TYR E 1 338 ? 120.58282 138.98901 163.60390 1.000 26.90106 318 TYR E O 1
ATOM 11803 N N . PRO E 1 339 ? 119.74782 137.05101 162.88390 1.000 36.87072 319 PRO E N 1
ATOM 11804 C CA . PRO E 1 339 ? 118.48182 137.64001 162.41590 1.000 36.87072 319 PRO E CA 1
ATOM 11805 C C . PRO E 1 339 ? 117.24182 137.13901 163.15390 1.000 36.87072 319 PRO E C 1
ATOM 11806 O O . PRO E 1 339 ? 116.13282 137.40701 162.67990 1.000 36.87072 319 PRO E O 1
ATOM 11810 N N . ASN E 1 340 ? 117.40382 136.40201 164.25590 1.000 34.82874 320 ASN E N 1
ATOM 11811 C CA . ASN E 1 340 ? 116.29582 135.64401 164.83490 1.000 34.82874 320 ASN E CA 1
ATOM 11812 C C . ASN E 1 340 ? 115.12682 136.54601 165.21490 1.000 34.82874 320 ASN E C 1
ATOM 11813 O O . ASN E 1 340 ? 114.03482 136.44201 164.64490 1.000 34.82874 320 ASN E O 1
ATOM 11818 N N . GLN E 1 341 ? 115.33482 137.43601 166.17790 1.000 25.05437 321 GLN E N 1
ATOM 11819 C CA . GLN E 1 341 ? 114.27182 138.29001 166.68390 1.000 25.05437 321 GLN E CA 1
ATOM 11820 C C . GLN E 1 341 ? 114.32382 139.65201 166.00790 1.000 25.05437 321 GLN E C 1
ATOM 11821 O O . GLN E 1 341 ? 115.39782 140.19901 165.75790 1.000 25.05437 321 GLN E O 1
ATOM 11827 N N . ARG E 1 342 ? 113.14782 140.20001 165.72290 1.000 21.96074 322 ARG E N 1
ATOM 11828 C CA . ARG E 1 342 ? 113.01382 141.43001 164.95690 1.000 21.96074 322 ARG E CA 1
ATOM 11829 C C . ARG E 1 342 ? 112.72782 142.59701 165.89090 1.000 21.96074 322 ARG E C 1
ATOM 11830 O O . ARG E 1 342 ? 111.86882 142.49601 166.77190 1.000 21.96074 322 ARG E O 1
ATOM 11838 N N . LEU E 1 343 ? 113.45082 143.69801 165.69590 1.000 19.77951 323 LEU E N 1
ATOM 11839 C CA . LEU E 1 343 ? 113.21982 144.93601 166.43790 1.000 19.77951 323 LEU E CA 1
ATOM 11840 C C . LEU E 1 343 ? 112.22582 145.77601 165.64690 1.000 19.77951 323 LEU E C 1
ATOM 11841 O O . LEU E 1 343 ? 112.58782 146.41601 164.65790 1.000 19.77951 323 LEU E O 1
ATOM 11846 N N . ARG E 1 344 ? 110.96782 145.76801 166.07590 1.000 20.84628 324 ARG E N 1
ATOM 11847 C CA . ARG E 1 344 ? 109.95282 146.56801 165.40690 1.000 20.84628 324 ARG E CA 1
ATOM 11848 C C . ARG E 1 344 ? 110.21482 148.04901 165.64790 1.000 20.84628 324 ARG E C 1
ATOM 11849 O O . ARG E 1 344 ? 110.56282 148.45401 166.75990 1.000 20.84628 324 ARG E O 1
ATOM 11857 N N . LEU E 1 345 ? 110.05382 148.85901 164.60090 1.000 23.30046 325 LEU E N 1
ATOM 11858 C CA . LEU E 1 345 ? 110.27882 150.29201 164.70090 1.000 23.30046 325 LEU E CA 1
ATOM 11859 C C . LEU E 1 345 ? 109.07182 151.13901 164.32790 1.000 23.30046 325 LEU E C 1
ATOM 11860 O O . LEU E 1 345 ? 109.11182 152.35601 164.53590 1.000 23.30046 325 LEU E O 1
ATOM 11865 N N . GLU E 1 346 ? 108.01282 150.55001 163.78290 1.000 27.36223 326 GLU E N 1
ATOM 11866 C CA . GLU E 1 346 ? 106.82482 151.32401 163.44990 1.000 27.36223 326 GLU E CA 1
ATOM 11867 C C . GLU E 1 346 ? 106.04882 151.65801 164.71690 1.000 27.36223 326 GLU E C 1
ATOM 11868 O O . GLU E 1 346 ? 105.67082 150.76501 165.47990 1.000 27.36223 326 GLU E O 1
ATOM 11870 N N . THR E 1 347 ? 105.81882 152.95101 164.94590 1.000 34.19589 327 THR E N 1
ATOM 11871 C CA . THR E 1 347 ? 105.10682 153.39301 166.13790 1.000 34.19589 327 THR E CA 1
ATOM 11872 C C . THR E 1 347 ? 103.97882 154.36101 165.79790 1.000 34.19589 327 THR E C 1
ATOM 11873 O O . THR E 1 347 ? 102.97582 154.42801 166.51590 1.000 34.19589 327 THR E O 1
ATOM 11877 N N . SER E 1 348 ? 104.12982 155.11101 164.70990 1.000 41.41116 328 SER E N 1
ATOM 11878 C CA . SER E 1 348 ? 103.15282 156.11901 164.33090 1.000 41.41116 328 SER E CA 1
ATOM 11879 C C . SER E 1 348 ? 103.17282 156.27501 162.81990 1.000 41.41116 328 SER E C 1
ATOM 11880 O O . SER E 1 348 ? 104.10082 155.82601 162.14290 1.000 41.41116 328 SER E O 1
ATOM 11883 N N . THR E 1 349 ? 102.13082 156.92101 162.29590 1.000 50.68375 329 THR E N 1
ATOM 11884 C CA . THR E 1 349 ? 101.96182 157.05501 160.85790 1.000 50.68375 329 THR E CA 1
ATOM 11885 C C . THR E 1 349 ? 102.02082 158.48701 160.34790 1.000 50.68375 329 THR E C 1
ATOM 11886 O O . THR E 1 349 ? 102.21482 158.68201 159.14390 1.000 50.68375 329 THR E O 1
ATOM 11890 N N . GLU E 1 350 ? 101.86182 159.48801 161.21590 1.000 55.20498 330 GLU E N 1
ATOM 11891 C CA . GLU E 1 350 ? 101.83382 160.87201 160.74890 1.000 55.20498 330 GLU E CA 1
ATOM 11892 C C . GLU E 1 350 ? 103.20282 161.31101 160.23390 1.000 55.20498 330 GLU E C 1
ATOM 11893 O O . GLU E 1 350 ? 103.31782 161.86501 159.13390 1.000 55.20498 330 GLU E O 1
ATOM 11899 N N . ARG E 1 351 ? 104.25282 161.07001 161.01190 1.000 55.62929 331 ARG E N 1
ATOM 11900 C CA . ARG E 1 351 ? 105.62882 161.25301 160.57490 1.000 55.62929 331 ARG E CA 1
ATOM 11901 C C . ARG E 1 351 ? 106.34382 159.92301 160.74290 1.000 55.62929 331 ARG E C 1
ATOM 11902 O O . ARG E 1 351 ? 106.33082 159.34301 161.83390 1.000 55.62929 331 ARG E O 1
ATOM 11904 N N . LEU E 1 352 ? 106.95482 159.43101 159.66990 1.000 44.45035 332 LEU E N 1
ATOM 11905 C CA . LEU E 1 352 ? 107.38082 158.03101 159.66990 1.000 44.45035 332 LEU E CA 1
ATOM 11906 C C . LEU E 1 352 ? 108.80982 157.89101 160.18190 1.000 44.45035 332 LEU E C 1
ATOM 11907 O O . LEU E 1 352 ? 109.03182 157.45501 161.31390 1.000 44.45035 332 LEU E O 1
ATOM 11912 N N . THR E 1 353 ? 109.78582 158.26101 159.34990 1.000 32.97797 333 THR E N 1
ATOM 11913 C CA . THR E 1 353 ? 111.20382 158.35101 159.69190 1.000 32.97797 333 THR E CA 1
ATOM 11914 C C . THR E 1 353 ? 111.72682 156.99701 160.17890 1.000 32.97797 333 THR E C 1
ATOM 11915 O O . THR E 1 353 ? 112.93482 156.79901 160.34090 1.000 32.97797 333 THR E O 1
ATOM 11919 N N . THR E 1 354 ? 110.82282 156.03401 160.35190 1.000 30.03357 334 THR E N 1
ATOM 11920 C CA . THR E 1 354 ? 111.16982 154.68901 160.79390 1.000 30.03357 334 THR E CA 1
ATOM 11921 C C . THR E 1 354 ? 110.45782 153.59801 160.02190 1.000 30.03357 334 THR E C 1
ATOM 11922 O O . THR E 1 354 ? 110.96582 152.47401 159.97790 1.000 30.03357 334 THR E O 1
ATOM 11926 N N . ARG E 1 355 ? 109.30982 153.87201 159.40790 1.000 35.58711 335 ARG E N 1
ATOM 11927 C CA . ARG E 1 355 ? 108.69882 152.87901 158.53990 1.000 35.58711 335 ARG E CA 1
ATOM 11928 C C . ARG E 1 355 ? 109.53382 152.66601 157.28590 1.000 35.58711 335 ARG E C 1
ATOM 11929 O O . ARG E 1 355 ? 109.60782 151.54501 156.77190 1.000 35.58711 335 ARG E O 1
ATOM 11937 N N . VAL E 1 356 ? 110.18982 153.71901 156.79790 1.000 27.51561 336 VAL E N 1
ATOM 11938 C CA . VAL E 1 356 ? 111.09182 153.56901 155.66190 1.000 27.51561 336 VAL E CA 1
ATOM 11939 C C . VAL E 1 356 ? 112.27582 152.68601 156.03490 1.000 27.51561 336 VAL E C 1
ATOM 11940 O O . VAL E 1 356 ? 112.64682 151.77101 155.28990 1.000 27.51561 336 VAL E O 1
ATOM 11944 N N . ILE E 1 357 ? 112.87782 152.92901 157.19790 1.000 24.90200 337 ILE E N 1
ATOM 11945 C CA . ILE E 1 357 ? 114.05482 152.16801 157.59990 1.000 24.90200 337 ILE E CA 1
ATOM 11946 C C . ILE E 1 357 ? 113.61182 150.88701 158.28890 1.000 24.90200 337 ILE E C 1
ATOM 11947 O O . ILE E 1 357 ? 114.42482 150.18001 158.89090 1.000 24.90200 337 ILE E O 1
ATOM 11952 N N . ASP E 1 358 ? 112.31282 150.60301 158.23890 1.000 26.26628 338 ASP E N 1
ATOM 11953 C CA . ASP E 1 358 ? 111.79182 149.29301 158.60190 1.000 26.26628 338 ASP E CA 1
ATOM 11954 C C . ASP E 1 358 ? 111.50282 148.42301 157.39090 1.000 26.26628 338 ASP E C 1
ATOM 11955 O O . ASP E 1 358 ? 111.74582 147.21401 157.43490 1.000 26.26628 338 ASP E O 1
ATOM 11960 N N . LEU E 1 359 ? 110.97882 149.00901 156.31790 1.000 30.24132 339 LEU E N 1
ATOM 11961 C CA . LEU E 1 359 ? 110.80982 148.28801 155.06290 1.000 30.24132 339 LEU E CA 1
ATOM 11962 C C . LEU E 1 359 ? 112.11382 148.12501 154.30090 1.000 30.24132 339 LEU E C 1
ATOM 11963 O O . LEU E 1 359 ? 112.22682 147.21701 153.47190 1.000 30.24132 339 LEU E O 1
ATOM 11968 N N . ILE E 1 360 ? 113.09882 148.98101 154.55490 1.000 28.97421 340 ILE E N 1
ATOM 11969 C CA . ILE E 1 360 ? 114.35482 148.93201 153.81490 1.000 28.97421 340 ILE E CA 1
ATOM 11970 C C . ILE E 1 360 ? 115.42882 148.17701 154.58290 1.000 28.97421 340 ILE E C 1
ATOM 11971 O O . ILE E 1 360 ? 116.10382 147.30701 154.02890 1.000 28.97421 340 ILE E O 1
ATOM 11976 N N . MET E 1 361 ? 115.59882 148.47601 155.86690 1.000 22.96966 341 MET E N 1
ATOM 11977 C CA . MET E 1 361 ? 116.63782 147.86101 156.68990 1.000 22.96966 341 MET E CA 1
ATOM 11978 C C . MET E 1 361 ? 115.98482 147.23501 157.91190 1.000 22.96966 341 MET E C 1
ATOM 11979 O O . MET E 1 361 ? 115.95482 147.83901 158.99290 1.000 22.96966 341 MET E O 1
ATOM 11984 N N . PRO E 1 362 ? 115.43982 146.02701 157.77790 1.000 21.84213 342 PRO E N 1
ATOM 11985 C CA . PRO E 1 362 ? 114.87082 145.34601 158.94990 1.000 21.84213 342 PRO E CA 1
ATOM 11986 C C . PRO E 1 362 ? 115.94782 145.08201 159.98790 1.000 21.84213 342 PRO E C 1
ATOM 11987 O O . PRO E 1 362 ? 116.88682 144.32001 159.75490 1.000 21.84213 342 PRO E O 1
ATOM 11991 N N . ILE E 1 363 ? 115.81282 145.72401 161.13090 1.000 18.14946 343 ILE E N 1
ATOM 11992 C CA . ILE E 1 363 ? 116.76482 145.57701 162.22290 1.000 18.14946 343 ILE E CA 1
ATOM 11993 C C . ILE E 1 363 ? 116.30982 144.43501 163.11490 1.000 18.14946 343 ILE E C 1
ATOM 11994 O O . ILE E 1 363 ? 115.12182 144.30801 163.42790 1.000 18.14946 343 ILE E O 1
ATOM 11999 N N . GLY E 1 364 ? 117.25482 143.59101 163.52390 1.000 14.78212 344 GLY E N 1
ATOM 12000 C CA . GLY E 1 364 ? 116.95482 142.50101 164.41890 1.000 14.78212 344 GLY E CA 1
ATOM 12001 C C . GLY E 1 364 ? 117.86082 142.53501 165.63290 1.000 14.78212 344 GLY E C 1
ATOM 12002 O O . GLY E 1 364 ? 118.89782 143.19301 165.64490 1.000 14.78212 344 GLY E O 1
ATOM 12003 N N . LYS E 1 365 ? 117.44082 141.81301 166.66690 1.000 16.51816 345 LYS E N 1
ATOM 12004 C CA . LYS E 1 365 ? 118.23582 141.74401 167.88290 1.000 16.51816 345 LYS E CA 1
ATOM 12005 C C . LYS E 1 365 ? 119.58882 141.11601 167.58690 1.000 16.51816 345 LYS E C 1
ATOM 12006 O O . LYS E 1 365 ? 119.68882 140.13701 166.84490 1.000 16.51816 345 LYS E O 1
ATOM 12012 N N . GLY E 1 366 ? 120.63782 141.69501 168.16290 1.000 17.91652 346 GLY E N 1
ATOM 12013 C CA . GLY E 1 366 ? 121.97882 141.20201 167.93990 1.000 17.91652 346 GLY E CA 1
ATOM 12014 C C . GLY E 1 366 ? 122.59082 141.58201 166.61490 1.000 17.91652 346 GLY E C 1
ATOM 12015 O O . GLY E 1 366 ? 123.61682 141.00601 166.23690 1.000 17.91652 346 GLY E O 1
ATOM 12016 N N . GLN E 1 367 ? 122.00082 142.53001 165.89490 1.000 17.22752 347 GLN E N 1
ATOM 12017 C CA . GLN E 1 367 ? 122.52782 142.91701 164.60090 1.000 17.22752 347 GLN E CA 1
ATOM 12018 C C . GLN E 1 367 ? 123.71782 143.85501 164.76490 1.000 17.22752 347 GLN E C 1
ATOM 12019 O O . GLN E 1 367 ? 124.04082 144.31201 165.86190 1.000 17.22752 347 GLN E O 1
ATOM 12025 N N . ARG E 1 368 ? 124.37682 144.13901 163.64590 1.000 11.04469 348 ARG E N 1
ATOM 12026 C CA . ARG E 1 368 ? 125.51382 145.05501 163.59290 1.000 11.04469 348 ARG E CA 1
ATOM 12027 C C . ARG E 1 368 ? 125.23682 146.02101 162.44790 1.000 11.04469 348 ARG E C 1
ATOM 12028 O O . ARG E 1 368 ? 125.74082 145.84501 161.33690 1.000 11.04469 348 ARG E O 1
ATOM 12036 N N . ALA E 1 369 ? 124.43782 147.04301 162.72090 1.000 15.91677 349 ALA E N 1
ATOM 12037 C CA . ALA E 1 369 ? 124.01582 147.97801 161.69290 1.000 15.91677 349 ALA E CA 1
ATOM 12038 C C . ALA E 1 369 ? 125.05982 149.07001 161.50290 1.000 15.91677 349 ALA E C 1
ATOM 12039 O O . ALA E 1 369 ? 126.03182 149.17701 162.24990 1.000 15.91677 349 ALA E O 1
ATOM 12041 N N . LEU E 1 370 ? 124.84982 149.88601 160.47590 1.000 15.94936 350 LEU E N 1
ATOM 12042 C CA . LEU E 1 370 ? 125.78582 150.95601 160.14890 1.000 15.94936 350 LEU E CA 1
ATOM 12043 C C . LEU E 1 370 ? 125.04882 151.96901 159.29290 1.000 15.94936 350 LEU E C 1
ATOM 12044 O O . LEU E 1 370 ? 124.56482 151.62201 158.21190 1.000 15.94936 350 LEU E O 1
ATOM 12049 N N . ILE E 1 371 ? 124.96182 153.20701 159.76190 1.000 14.80498 351 ILE E N 1
ATOM 12050 C CA . ILE E 1 371 ? 124.23582 154.26401 159.06790 1.000 14.80498 351 ILE E CA 1
ATOM 12051 C C . ILE E 1 371 ? 125.26382 155.19601 158.44490 1.000 14.80498 351 ILE E C 1
ATOM 12052 O O . ILE E 1 371 ? 126.04282 155.84101 159.15490 1.000 14.80498 351 ILE E O 1
ATOM 12057 N N . VAL E 1 372 ? 125.26782 155.27101 157.12290 1.000 17.75433 352 VAL E N 1
ATOM 12058 C CA . VAL E 1 372 ? 126.19082 156.13201 156.39590 1.000 17.75433 352 VAL E CA 1
ATOM 12059 C C . VAL E 1 372 ? 125.48682 157.44401 156.08890 1.000 17.75433 352 VAL E C 1
ATOM 12060 O O . VAL E 1 372 ? 124.40082 157.45301 155.49890 1.000 17.75433 352 VAL E O 1
ATOM 12064 N N . SER E 1 373 ? 126.10382 158.55701 156.48690 1.000 18.77367 353 SER E N 1
ATOM 12065 C CA . SER E 1 373 ? 125.43682 159.83201 156.37190 1.000 18.77367 353 SER E CA 1
ATOM 12066 C C . SER E 1 373 ? 126.42282 160.97601 156.20390 1.000 18.77367 353 SER E C 1
ATOM 12067 O O . SER E 1 373 ? 127.37182 161.08101 156.99590 1.000 18.77367 353 SER E O 1
ATOM 12070 N N . PRO E 1 374 ? 126.23482 161.83201 155.20690 1.000 24.33239 354 PRO E N 1
ATOM 12071 C CA . PRO E 1 374 ? 126.98482 163.08101 155.15390 1.000 24.33239 354 PRO E CA 1
ATOM 12072 C C . PRO E 1 374 ? 126.50782 164.02201 156.24290 1.000 24.33239 354 PRO E C 1
ATOM 12073 O O . PRO E 1 374 ? 125.38882 163.86901 156.75390 1.000 24.33239 354 PRO E O 1
ATOM 12077 N N . PRO E 1 375 ? 127.32482 164.99301 156.64190 1.000 24.31741 355 PRO E N 1
ATOM 12078 C CA . PRO E 1 375 ? 126.86482 165.96801 157.63290 1.000 24.31741 355 PRO E CA 1
ATOM 12079 C C . PRO E 1 375 ? 125.66182 166.74501 157.12290 1.000 24.31741 355 PRO E C 1
ATOM 12080 O O . PRO E 1 375 ? 125.54482 167.04101 155.93190 1.000 24.31741 355 PRO E O 1
ATOM 12084 N N . LYS E 1 376 ? 124.75682 167.06401 158.04790 1.000 27.19350 356 LYS E N 1
ATOM 12085 C CA . LYS E 1 376 ? 123.53882 167.81701 157.75590 1.000 27.19350 356 LYS E CA 1
ATOM 12086 C C . LYS E 1 376 ? 122.66982 167.08101 156.73390 1.000 27.19350 356 LYS E C 1
ATOM 12087 O O . LYS E 1 376 ? 122.36282 167.58601 155.65390 1.000 27.19350 356 LYS E O 1
ATOM 12093 N N . ALA E 1 377 ? 122.27682 165.86301 157.10290 1.000 23.62080 357 ALA E N 1
ATOM 12094 C CA . ALA E 1 377 ? 121.39882 165.05201 156.27390 1.000 23.62080 357 ALA E CA 1
ATOM 12095 C C . ALA E 1 377 ? 120.23982 164.42801 157.03390 1.000 23.62080 357 ALA E C 1
ATOM 12096 O O . ALA E 1 377 ? 119.36682 163.83101 156.39690 1.000 23.62080 357 ALA E O 1
ATOM 12098 N N . GLY E 1 378 ? 120.19882 164.54401 158.35690 1.000 20.56152 358 GLY E N 1
ATOM 12099 C CA . GLY E 1 378 ? 119.10582 163.99201 159.12990 1.000 20.56152 358 GLY E CA 1
ATOM 12100 C C . GLY E 1 378 ? 119.51282 162.81401 159.98690 1.000 20.56152 358 GLY E C 1
ATOM 12101 O O . GLY E 1 378 ? 118.72682 161.88501 160.18190 1.000 20.56152 358 GLY E O 1
ATOM 12102 N N . LYS E 1 379 ? 120.73782 162.84001 160.51090 1.000 18.02741 359 LYS E N 1
ATOM 12103 C CA . LYS E 1 379 ? 121.23582 161.70801 161.28190 1.000 18.02741 359 LYS E CA 1
ATOM 12104 C C . LYS E 1 379 ? 120.75382 161.74801 162.72690 1.000 18.02741 359 LYS E C 1
ATOM 12105 O O . LYS E 1 379 ? 120.32882 160.72501 163.27190 1.000 18.02741 359 LYS E O 1
ATOM 12111 N N . THR E 1 380 ? 120.83482 162.91401 163.37290 1.000 19.44864 360 THR E N 1
ATOM 12112 C CA . THR E 1 380 ? 120.44682 163.00301 164.77890 1.000 19.44864 360 THR E CA 1
ATOM 12113 C C . THR E 1 380 ? 118.96182 162.72601 164.95890 1.000 19.44864 360 THR E C 1
ATOM 12114 O O . THR E 1 380 ? 118.55882 162.05801 165.91890 1.000 19.44864 360 THR E O 1
ATOM 12118 N N . THR E 1 381 ? 118.13182 163.23601 164.04990 1.000 19.04412 361 THR E N 1
ATOM 12119 C CA . THR E 1 381 ? 116.70482 162.94501 164.11690 1.000 19.04412 361 THR E CA 1
ATOM 12120 C C . THR E 1 381 ? 116.44582 161.45401 163.96290 1.000 19.04412 361 THR E C 1
ATOM 12121 O O . THR E 1 381 ? 115.61282 160.88201 164.67490 1.000 19.04412 361 THR E O 1
ATOM 12125 N N . ILE E 1 382 ? 117.15882 160.80501 163.03990 1.000 18.60163 362 ILE E N 1
ATOM 12126 C CA . ILE E 1 382 ? 116.98482 159.37101 162.83690 1.000 18.60163 362 ILE E CA 1
ATOM 12127 C C . ILE E 1 382 ? 117.38982 158.60201 164.08490 1.000 18.60163 362 ILE E C 1
ATOM 12128 O O . ILE E 1 382 ? 116.69682 157.66901 164.50290 1.000 18.60163 362 ILE E O 1
ATOM 12133 N N . LEU E 1 383 ? 118.51182 158.97501 164.70290 1.000 17.20167 363 LEU E N 1
ATOM 12134 C CA . LEU E 1 383 ? 118.94782 158.27801 165.90890 1.000 17.20167 363 LEU E CA 1
ATOM 12135 C C . LEU E 1 383 ? 117.95982 158.47001 167.05090 1.000 17.20167 363 LEU E C 1
ATOM 12136 O O . LEU E 1 383 ? 117.65382 157.52101 167.78290 1.000 17.20167 363 LEU E O 1
ATOM 12141 N N . GLN E 1 384 ? 117.44782 159.69101 167.22290 1.000 17.74891 364 GLN E N 1
ATOM 12142 C CA . GLN E 1 384 ? 116.47482 159.93501 168.28290 1.000 17.74891 364 GLN E CA 1
ATOM 12143 C C . GLN E 1 384 ? 115.19382 159.14601 168.04790 1.000 17.74891 364 GLN E C 1
ATOM 12144 O O . GLN E 1 384 ? 114.62882 158.56901 168.98490 1.000 17.74891 364 GLN E O 1
ATOM 12150 N N . ASP E 1 385 ? 114.72182 159.10501 166.80090 1.000 20.61430 365 ASP E N 1
ATOM 12151 C CA . ASP E 1 385 ? 113.50482 158.36201 166.49790 1.000 20.61430 365 ASP E CA 1
ATOM 12152 C C . ASP E 1 385 ? 113.70782 156.86201 166.67290 1.000 20.61430 365 ASP E C 1
ATOM 12153 O O . ASP E 1 385 ? 112.80882 156.16301 167.15290 1.000 20.61430 365 ASP E O 1
ATOM 12158 N N . ILE E 1 386 ? 114.88082 156.35101 166.29990 1.000 17.40851 366 ILE E N 1
ATOM 12159 C CA . ILE E 1 386 ? 115.18282 154.94001 166.51590 1.000 17.40851 366 ILE E CA 1
ATOM 12160 C C . ILE E 1 386 ? 115.19782 154.62201 168.00390 1.000 17.40851 366 ILE E C 1
ATOM 12161 O O . ILE E 1 386 ? 114.65982 153.59801 168.43890 1.000 17.40851 366 ILE E O 1
ATOM 12166 N N . ALA E 1 387 ? 115.81182 155.49301 168.80790 1.000 19.30183 367 ALA E N 1
ATOM 12167 C CA . ALA E 1 387 ? 115.83782 155.26901 170.24890 1.000 19.30183 367 ALA E CA 1
ATOM 12168 C C . ALA E 1 387 ? 114.43182 155.27801 170.83390 1.000 19.30183 367 ALA E C 1
ATOM 12169 O O . ALA E 1 387 ? 114.09082 154.42701 171.66490 1.000 19.30183 367 ALA E O 1
ATOM 12171 N N . ASN E 1 388 ? 113.59882 156.22901 170.40790 1.000 19.12660 368 ASN E N 1
ATOM 12172 C CA . ASN E 1 388 ? 112.23082 156.28901 170.91090 1.000 19.12660 368 ASN E CA 1
ATOM 12173 C C . ASN E 1 388 ? 111.43582 155.05001 170.51390 1.000 19.12660 368 ASN E C 1
ATOM 12174 O O . ASN E 1 388 ? 110.70682 154.48101 171.33590 1.000 19.12660 368 ASN E O 1
ATOM 12179 N N . ALA E 1 389 ? 111.56482 154.61501 169.25790 1.000 19.36246 369 ALA E N 1
ATOM 12180 C CA . ALA E 1 389 ? 110.83382 153.43901 168.80090 1.000 19.36246 369 ALA E CA 1
ATOM 12181 C C . ALA E 1 389 ? 111.28382 152.18701 169.53790 1.000 19.36246 369 ALA E C 1
ATOM 12182 O O . ALA E 1 389 ? 110.45782 151.34301 169.89990 1.000 19.36246 369 ALA E O 1
ATOM 12184 N N . ILE E 1 390 ? 112.58882 152.04201 169.76590 1.000 21.12673 370 ILE E N 1
ATOM 12185 C CA . ILE E 1 390 ? 113.08082 150.88001 170.49690 1.000 21.12673 370 ILE E CA 1
ATOM 12186 C C . ILE E 1 390 ? 112.58882 150.90701 171.93790 1.000 21.12673 370 ILE E C 1
ATOM 12187 O O . ILE E 1 390 ? 112.19882 149.87401 172.49290 1.000 21.12673 370 ILE E O 1
ATOM 12192 N N . THR E 1 391 ? 112.59282 152.08301 172.56790 1.000 21.69980 371 THR E N 1
ATOM 12193 C CA . THR E 1 391 ? 112.14482 152.16501 173.95390 1.000 21.69980 371 THR E CA 1
ATOM 12194 C C . THR E 1 391 ? 110.65182 151.89501 174.08590 1.000 21.69980 371 THR E C 1
ATOM 12195 O O . THR E 1 391 ? 110.21982 151.29101 175.07490 1.000 21.69980 371 THR E O 1
ATOM 12199 N N . ARG E 1 392 ? 109.84782 152.32401 173.11390 1.000 23.55722 372 ARG E N 1
ATOM 12200 C CA . ARG E 1 392 ? 108.40282 152.17201 173.23590 1.000 23.55722 372 ARG E CA 1
ATOM 12201 C C . ARG E 1 392 ? 107.91282 150.79701 172.78990 1.000 23.55722 372 ARG E C 1
ATOM 12202 O O . ARG E 1 392 ? 107.11482 150.16901 173.49090 1.000 23.55722 372 ARG E O 1
ATOM 12210 N N . ASN E 1 393 ? 108.37082 150.32101 171.62990 1.000 22.97701 373 ASN E N 1
ATOM 12211 C CA . ASN E 1 393 ? 107.85182 149.07201 171.07790 1.000 22.97701 373 ASN E CA 1
ATOM 12212 C C . ASN E 1 393 ? 108.16882 147.88801 171.98290 1.000 22.97701 373 ASN E C 1
ATOM 12213 O O . ASN E 1 393 ? 107.31782 147.02001 172.20690 1.000 22.97701 373 ASN E O 1
ATOM 12218 N N . ASN E 1 394 ? 109.38982 147.83001 172.51090 1.000 23.22129 374 ASN E N 1
ATOM 12219 C CA . ASN E 1 394 ? 109.80282 146.74501 173.39890 1.000 23.22129 374 ASN E CA 1
ATOM 12220 C C . ASN E 1 394 ? 110.71882 147.28701 174.48990 1.000 23.22129 374 ASN E C 1
ATOM 12221 O O . ASN E 1 394 ? 111.93782 147.41201 174.28790 1.000 23.22129 374 ASN E O 1
ATOM 12226 N N . PRO E 1 395 ? 110.16982 147.60801 175.66390 1.000 25.14045 375 PRO E N 1
ATOM 12227 C CA . PRO E 1 395 ? 110.97882 148.20901 176.73390 1.000 25.14045 375 PRO E CA 1
ATOM 12228 C C . PRO E 1 395 ? 111.98382 147.26401 177.37190 1.000 25.14045 375 PRO E C 1
ATOM 12229 O O . PRO E 1 395 ? 112.76782 147.71001 178.21690 1.000 25.14045 375 PRO E O 1
ATOM 12233 N N . GLU E 1 396 ? 111.98282 145.97801 177.01590 1.000 26.84848 376 GLU E N 1
ATOM 12234 C CA . GLU E 1 396 ? 112.93682 145.05101 177.61690 1.000 26.84848 376 GLU E CA 1
ATOM 12235 C C . GLU E 1 396 ? 114.36582 145.36901 177.19290 1.000 26.84848 376 GLU E C 1
ATOM 12236 O O . GLU E 1 396 ? 115.30682 145.11501 177.95390 1.000 26.84848 376 GLU E O 1
ATOM 12242 N N . CYS E 1 397 ? 114.54682 145.94201 176.00490 1.000 24.20716 377 CYS E N 1
ATOM 12243 C CA . CYS E 1 397 ? 115.87982 146.25801 175.50790 1.000 24.20716 377 CYS E CA 1
ATOM 12244 C C . CYS E 1 397 ? 116.50682 147.35901 176.35490 1.000 24.20716 377 CYS E C 1
ATOM 12245 O O . CYS E 1 397 ? 115.90782 148.42101 176.54590 1.000 24.20716 377 CYS E O 1
ATOM 12248 N N . HIS E 1 398 ? 117.71582 147.10801 176.85790 1.000 23.70804 378 HIS E N 1
ATOM 12249 C CA . HIS E 1 398 ? 118.42882 148.07201 177.69590 1.000 23.70804 378 HIS E CA 1
ATOM 12250 C C . HIS E 1 398 ? 119.18882 149.04101 176.79690 1.000 23.70804 378 HIS E C 1
ATOM 12251 O O . HIS E 1 398 ? 120.40882 148.97201 176.63890 1.000 23.70804 378 HIS E O 1
ATOM 12258 N N . LEU E 1 399 ? 118.44482 149.97301 176.21390 1.000 29.41521 379 LEU E N 1
ATOM 12259 C CA . LEU E 1 399 ? 119.02582 150.93401 175.28790 1.000 29.41521 379 LEU E CA 1
ATOM 12260 C C . LEU E 1 399 ? 120.03482 151.83401 175.98790 1.000 29.41521 379 LEU E C 1
ATOM 12261 O O . LEU E 1 399 ? 119.80582 152.29901 177.10690 1.000 29.41521 379 LEU E O 1
ATOM 12266 N N . MET E 1 400 ? 121.16482 152.07101 175.32490 1.000 24.06779 380 MET E N 1
ATOM 12267 C CA . MET E 1 400 ? 122.11182 153.09201 175.74690 1.000 24.06779 380 MET E CA 1
ATOM 12268 C C . MET E 1 400 ? 122.67782 153.77601 174.51390 1.000 24.06779 380 MET E C 1
ATOM 12269 O O . MET E 1 400 ? 122.88482 153.13601 173.48090 1.000 24.06779 380 MET E O 1
ATOM 12274 N N . VAL E 1 401 ? 122.91882 155.07801 174.62690 1.000 29.41521 381 VAL E N 1
ATOM 12275 C CA . VAL E 1 401 ? 123.37782 155.90401 173.51790 1.000 29.41521 381 VAL E CA 1
ATOM 12276 C C . VAL E 1 401 ? 124.76582 156.42301 173.85190 1.000 29.41521 381 VAL E C 1
ATOM 12277 O O . VAL E 1 401 ? 124.97782 156.98201 174.93290 1.000 29.41521 381 VAL E O 1
ATOM 12281 N N . VAL E 1 402 ? 125.70382 156.24101 172.93090 1.000 17.55080 382 VAL E N 1
ATOM 12282 C CA . VAL E 1 402 ? 127.07982 156.68401 173.11090 1.000 17.55080 382 VAL E CA 1
ATOM 12283 C C . VAL E 1 402 ? 127.35882 157.78401 172.09790 1.000 17.55080 382 VAL E C 1
ATOM 12284 O O . VAL E 1 402 ? 127.30482 157.55101 170.88490 1.000 17.55080 382 VAL E O 1
ATOM 12288 N N . LEU E 1 403 ? 127.65082 158.98001 172.59490 1.000 14.26937 383 LEU E N 1
ATOM 12289 C CA . LEU E 1 403 ? 128.00982 160.13401 171.77490 1.000 14.26937 383 LEU E CA 1
ATOM 12290 C C . LEU E 1 403 ? 129.48682 160.40601 172.03990 1.000 14.26937 383 LEU E C 1
ATOM 12291 O O . LEU E 1 403 ? 129.84082 161.13501 172.96590 1.000 14.26937 383 LEU E O 1
ATOM 12296 N N . VAL E 1 404 ? 130.34882 159.80901 171.21890 1.000 11.60954 384 VAL E N 1
ATOM 12297 C CA . VAL E 1 404 ? 131.77882 159.81001 171.51490 1.000 11.60954 384 VAL E CA 1
ATOM 12298 C C . VAL E 1 404 ? 132.34982 161.22201 171.44390 1.000 11.60954 384 VAL E C 1
ATOM 12299 O O . VAL E 1 404 ? 133.12982 161.63101 172.30890 1.000 11.60954 384 VAL E O 1
ATOM 12303 N N . ASP E 1 405 ? 131.96082 161.99401 170.43090 1.000 12.41817 385 ASP E N 1
ATOM 12304 C CA . ASP E 1 405 ? 132.48782 163.34701 170.24090 1.000 12.41817 385 ASP E CA 1
ATOM 12305 C C . ASP E 1 405 ? 131.32482 164.24401 169.83290 1.000 12.41817 385 ASP E C 1
ATOM 12306 O O . ASP E 1 405 ? 130.85482 164.17801 168.69390 1.000 12.41817 385 ASP E O 1
ATOM 12311 N N . GLU E 1 406 ? 130.87282 165.08501 170.75890 1.000 15.72059 386 GLU E N 1
ATOM 12312 C CA . GLU E 1 406 ? 129.70282 165.91601 170.53190 1.000 15.72059 386 GLU E CA 1
ATOM 12313 C C . GLU E 1 406 ? 129.87582 167.24401 171.25090 1.000 15.72059 386 GLU E C 1
ATOM 12314 O O . GLU E 1 406 ? 130.64982 167.36101 172.20290 1.000 15.72059 386 GLU E O 1
ATOM 12320 N N . ARG E 1 407 ? 129.14882 168.25001 170.77690 1.000 16.51523 387 ARG E N 1
ATOM 12321 C CA . ARG E 1 407 ? 129.10482 169.52101 171.47290 1.000 16.51523 387 ARG E CA 1
ATOM 12322 C C . ARG E 1 407 ? 128.36882 169.36101 172.80090 1.000 16.51523 387 ARG E C 1
ATOM 12323 O O . ARG E 1 407 ? 127.43682 168.56201 172.90790 1.000 16.51523 387 ARG E O 1
ATOM 12331 N N . PRO E 1 408 ? 128.76982 170.10601 173.83190 1.000 14.06563 388 PRO E N 1
ATOM 12332 C CA . PRO E 1 408 ? 128.04682 170.03201 175.10890 1.000 14.06563 388 PRO E CA 1
ATOM 12333 C C . PRO E 1 408 ? 126.59782 170.45501 175.00090 1.000 14.06563 388 PRO E C 1
ATOM 12334 O O . PRO E 1 408 ? 125.77082 170.00301 175.79990 1.000 14.06563 388 PRO E O 1
ATOM 12338 N N . GLU E 1 409 ? 126.26882 171.31701 174.04190 1.000 16.73673 389 GLU E N 1
ATOM 12339 C CA . GLU E 1 409 ? 124.88582 171.71301 173.81690 1.000 16.73673 389 GLU E CA 1
ATOM 12340 C C . GLU E 1 409 ? 124.03582 170.55601 173.30790 1.000 16.73673 389 GLU E C 1
ATOM 12341 O O . GLU E 1 409 ? 122.84082 170.49001 173.61390 1.000 16.73673 389 GLU E O 1
ATOM 12347 N N . GLU E 1 410 ? 124.62282 169.64301 172.53290 1.000 16.10939 390 GLU E N 1
ATOM 12348 C CA . GLU E 1 410 ? 123.88482 168.52101 171.96890 1.000 16.10939 390 GLU E CA 1
ATOM 12349 C C . GLU E 1 410 ? 123.69882 167.36601 172.93990 1.000 16.10939 390 GLU E C 1
ATOM 12350 O O . GLU E 1 410 ? 122.73382 166.60701 172.79590 1.000 16.10939 390 GLU E O 1
ATOM 12356 N N . VAL E 1 411 ? 124.59582 167.20301 173.91190 1.000 14.43330 391 VAL E N 1
ATOM 12357 C CA . VAL E 1 411 ? 124.44482 166.11901 174.87890 1.000 14.43330 391 VAL E CA 1
ATOM 12358 C C . VAL E 1 411 ? 123.17882 166.31201 175.70190 1.000 14.43330 391 VAL E C 1
ATOM 12359 O O . VAL E 1 411 ? 122.44582 165.35501 175.97090 1.000 14.43330 391 VAL E O 1
ATOM 12363 N N . THR E 1 412 ? 122.90682 167.55001 176.11990 1.000 14.15392 392 THR E N 1
ATOM 12364 C CA . THR E 1 412 ? 121.68082 167.82801 176.86290 1.000 14.15392 392 THR E CA 1
ATOM 12365 C C . THR E 1 412 ? 120.44482 167.56601 176.01090 1.000 14.15392 392 THR E C 1
ATOM 12366 O O . THR E 1 412 ? 119.45782 166.99601 176.49390 1.000 14.15392 392 THR E O 1
ATOM 12370 N N . ASP E 1 413 ? 120.48082 167.96301 174.73790 1.000 15.91980 393 ASP E N 1
ATOM 12371 C CA . ASP E 1 413 ? 119.34282 167.71601 173.85890 1.000 15.91980 393 ASP E CA 1
ATOM 12372 C C . ASP E 1 413 ? 119.09382 166.22501 173.68690 1.000 15.91980 393 ASP E C 1
ATOM 12373 O O . ASP E 1 413 ? 117.94282 165.77401 173.69390 1.000 15.91980 393 ASP E O 1
ATOM 12378 N N . MET E 1 414 ? 120.16182 165.44201 173.52790 1.000 15.32614 394 MET E N 1
ATOM 12379 C CA . MET E 1 414 ? 120.00082 163.99601 173.42390 1.000 15.32614 394 MET E CA 1
ATOM 12380 C C . MET E 1 414 ? 119.46382 163.40501 174.72090 1.000 15.32614 394 MET E C 1
ATOM 12381 O O . MET E 1 414 ? 118.59982 162.52401 174.69590 1.000 15.32614 394 MET E O 1
ATOM 12386 N N . GLN E 1 415 ? 119.96182 163.87701 175.86490 1.000 14.74585 395 GLN E N 1
ATOM 12387 C CA . GLN E 1 415 ? 119.48482 163.36201 177.14190 1.000 14.74585 395 GLN E CA 1
ATOM 12388 C C . GLN E 1 415 ? 118.01282 163.67401 177.35490 1.000 14.74585 395 GLN E C 1
ATOM 12389 O O . GLN E 1 415 ? 117.29982 162.89701 177.99890 1.000 14.74585 395 GLN E O 1
ATOM 12395 N N . ARG E 1 416 ? 117.54382 164.80401 176.83590 1.000 15.67787 396 ARG E N 1
ATOM 12396 C CA . ARG E 1 416 ? 116.14882 165.18401 177.00390 1.000 15.67787 396 ARG E CA 1
ATOM 12397 C C . ARG E 1 416 ? 115.22682 164.57201 175.95990 1.000 15.67787 396 ARG E C 1
ATOM 12398 O O . ARG E 1 416 ? 114.02982 164.42201 176.22890 1.000 15.67787 396 ARG E O 1
ATOM 12406 N N . SER E 1 417 ? 115.74182 164.21801 174.78390 1.000 15.76791 397 SER E N 1
ATOM 12407 C CA . SER E 1 417 ? 114.92282 163.65701 173.71690 1.000 15.76791 397 SER E CA 1
ATOM 12408 C C . SER E 1 417 ? 115.01082 162.13901 173.61590 1.000 15.76791 397 SER E C 1
ATOM 12409 O O . SER E 1 417 ? 114.37982 161.55701 172.72990 1.000 15.76791 397 SER E O 1
ATOM 12412 N N . VAL E 1 418 ? 115.77382 161.48501 174.48790 1.000 17.22803 398 VAL E N 1
ATOM 12413 C CA . VAL E 1 418 ? 115.92382 160.03501 174.48690 1.000 17.22803 398 VAL E CA 1
ATOM 12414 C C . VAL E 1 418 ? 115.66482 159.52201 175.89390 1.000 17.22803 398 VAL E C 1
ATOM 12415 O O . VAL E 1 418 ? 116.26382 160.01201 176.85690 1.000 17.22803 398 VAL E O 1
ATOM 12419 N N . LYS E 1 419 ? 114.77682 158.53501 176.01290 1.000 19.17973 399 LYS E N 1
ATOM 12420 C CA . LYS E 1 419 ? 114.42782 157.99501 177.32090 1.000 19.17973 399 LYS E CA 1
ATOM 12421 C C . LYS E 1 419 ? 115.48282 157.04501 177.87290 1.000 19.17973 399 LYS E C 1
ATOM 12422 O O . LYS E 1 419 ? 115.48882 156.78501 179.08090 1.000 19.17973 399 LYS E O 1
ATOM 12428 N N . GLY E 1 420 ? 116.36782 156.52401 177.02790 1.000 18.10861 400 GLY E N 1
ATOM 12429 C CA . GLY E 1 420 ? 117.38382 155.59701 177.47390 1.000 18.10861 400 GLY E CA 1
ATOM 12430 C C . GLY E 1 420 ? 118.58882 156.29001 178.07690 1.000 18.10861 400 GLY E C 1
ATOM 12431 O O . GLY E 1 420 ? 118.68082 157.51401 178.14590 1.000 18.10861 400 GLY E O 1
ATOM 12432 N N . GLU E 1 421 ? 119.53082 155.47001 178.53290 1.000 18.72263 401 GLU E N 1
ATOM 12433 C CA . GLU E 1 421 ? 120.77882 155.98401 179.07790 1.000 18.72263 401 GLU E CA 1
ATOM 12434 C C . GLU E 1 421 ? 121.60582 156.64201 177.98090 1.000 18.72263 401 GLU E C 1
ATOM 12435 O O . GLU E 1 421 ? 121.67582 156.14501 176.85490 1.000 18.72263 401 GLU E O 1
ATOM 12441 N N . VAL E 1 422 ? 122.22682 157.77301 178.30690 1.000 15.36924 402 VAL E N 1
ATOM 12442 C CA . VAL E 1 422 ? 123.05282 158.51601 177.36090 1.000 15.36924 402 VAL E CA 1
ATOM 12443 C C . VAL E 1 422 ? 124.43882 158.69601 177.96090 1.000 15.36924 402 VAL E C 1
ATOM 12444 O O . VAL E 1 422 ? 124.58582 159.30101 179.02890 1.000 15.36924 402 VAL E O 1
ATOM 12448 N N . ILE E 1 423 ? 125.44882 158.17901 177.26990 1.000 14.59866 403 ILE E N 1
ATOM 12449 C CA . ILE E 1 423 ? 126.84882 158.33501 177.64190 1.000 14.59866 403 ILE E CA 1
ATOM 12450 C C . ILE E 1 423 ? 127.52082 159.16101 176.55790 1.000 14.59866 403 ILE E C 1
ATOM 12451 O O . ILE E 1 423 ? 127.41782 158.83201 175.37190 1.000 14.59866 403 ILE E O 1
ATOM 12456 N N . ALA E 1 424 ? 128.19882 160.23301 176.95390 1.000 10.67026 404 ALA E N 1
ATOM 12457 C CA . ALA E 1 424 ? 128.75382 161.14201 175.96390 1.000 10.67026 404 ALA E CA 1
ATOM 12458 C C . ALA E 1 424 ? 130.04882 161.75401 176.46790 1.000 10.67026 404 ALA E C 1
ATOM 12459 O O . ALA E 1 424 ? 130.20382 162.00601 177.66490 1.000 10.67026 404 ALA E O 1
ATOM 12461 N N . SER E 1 425 ? 130.97282 161.98401 175.54090 1.000 10.49067 405 SER E N 1
ATOM 12462 C CA . SER E 1 425 ? 132.18282 162.75101 175.79290 1.000 10.49067 405 SER E CA 1
ATOM 12463 C C . SER E 1 425 ? 132.18482 163.95801 174.87090 1.000 10.49067 405 SER E C 1
ATOM 12464 O O . SER E 1 425 ? 132.08382 163.81001 173.64890 1.000 10.49067 405 SER E O 1
ATOM 12467 N N . THR E 1 426 ? 132.29382 165.14401 175.45390 1.000 10.92577 406 THR E N 1
ATOM 12468 C CA . THR E 1 426 ? 132.27182 166.36101 174.66390 1.000 10.92577 406 THR E CA 1
ATOM 12469 C C . THR E 1 426 ? 133.59682 166.54201 173.92990 1.000 10.92577 406 THR E C 1
ATOM 12470 O O . THR E 1 426 ? 134.61782 165.94901 174.28190 1.000 10.92577 406 THR E O 1
ATOM 12474 N N . PHE E 1 427 ? 133.56882 167.37501 172.88590 1.000 9.06290 407 PHE E N 1
ATOM 12475 C CA . PHE E 1 427 ? 134.76682 167.59101 172.08090 1.000 9.06290 407 PHE E CA 1
ATOM 12476 C C . PHE E 1 427 ? 135.89082 168.24701 172.86790 1.000 9.06290 407 PHE E C 1
ATOM 12477 O O . PHE E 1 427 ? 137.04982 168.16901 172.44790 1.000 9.06290 407 PHE E O 1
ATOM 12485 N N . ASP E 1 428 ? 135.58582 168.89001 173.99090 1.000 10.50864 408 ASP E N 1
ATOM 12486 C CA . ASP E 1 428 ? 136.60182 169.54001 174.80490 1.000 10.50864 408 ASP E CA 1
ATOM 12487 C C . ASP E 1 428 ? 137.30082 168.57901 175.74990 1.000 10.50864 408 ASP E C 1
ATOM 12488 O O . ASP E 1 428 ? 137.86382 169.01601 176.75890 1.000 10.50864 408 ASP E O 1
ATOM 12493 N N . ARG E 1 429 ? 137.27082 167.28901 175.45190 1.000 12.10202 409 ARG E N 1
ATOM 12494 C CA . ARG E 1 429 ? 137.93782 166.25701 176.21890 1.000 12.10202 409 ARG E CA 1
ATOM 12495 C C . ARG E 1 429 ? 139.08182 165.65501 175.40890 1.000 12.10202 409 ARG E C 1
ATOM 12496 O O . ARG E 1 429 ? 139.03382 165.64801 174.17590 1.000 12.10202 409 ARG E O 1
ATOM 12504 N N . PRO E 1 430 ? 140.13182 165.15701 176.06390 1.000 12.14344 410 PRO E N 1
ATOM 12505 C CA . PRO E 1 430 ? 141.20982 164.51901 175.31890 1.000 12.14344 410 PRO E CA 1
ATOM 12506 C C . PRO E 1 430 ? 140.71382 163.25801 174.63790 1.000 12.14344 410 PRO E C 1
ATOM 12507 O O . PRO E 1 430 ? 139.76882 162.60901 175.11790 1.000 12.14344 410 PRO E O 1
ATOM 12511 N N . PRO E 1 431 ? 141.31282 162.87301 173.50890 1.000 13.02194 411 PRO E N 1
ATOM 12512 C CA . PRO E 1 431 ? 140.83982 161.66701 172.80990 1.000 13.02194 411 PRO E CA 1
ATOM 12513 C C . PRO E 1 431 ? 140.94582 160.40701 173.64790 1.000 13.02194 411 PRO E C 1
ATOM 12514 O O . PRO E 1 431 ? 140.19782 159.44701 173.40990 1.000 13.02194 411 PRO E O 1
ATOM 12518 N N . SER E 1 432 ? 141.85182 160.38301 174.62590 1.000 14.98388 412 SER E N 1
ATOM 12519 C CA . SER E 1 432 ? 141.90482 159.25801 175.55090 1.000 14.98388 412 SER E CA 1
ATOM 12520 C C . SER E 1 432 ? 140.57582 159.08801 176.27190 1.000 14.98388 412 SER E C 1
ATOM 12521 O O . SER E 1 432 ? 140.13082 157.96001 176.50490 1.000 14.98388 412 SER E O 1
ATOM 12524 N N . ASP E 1 433 ? 139.92582 160.19601 176.62990 1.000 13.17756 413 ASP E N 1
ATOM 12525 C CA . ASP E 1 433 ? 138.60882 160.10701 177.25090 1.000 13.17756 413 ASP E CA 1
ATOM 12526 C C . ASP E 1 433 ? 137.57682 159.53101 176.28890 1.000 13.17756 413 ASP E C 1
ATOM 12527 O O . ASP E 1 433 ? 136.72882 158.73001 176.69390 1.000 13.17756 413 ASP E O 1
ATOM 12532 N N . HIS E 1 434 ? 137.63082 159.92601 175.01390 1.000 12.30469 414 HIS E N 1
ATOM 12533 C CA . HIS E 1 434 ? 136.73482 159.34601 174.01690 1.000 12.30469 414 HIS E CA 1
ATOM 12534 C C . HIS E 1 434 ? 136.88182 157.83101 173.96590 1.000 12.30469 414 HIS E C 1
ATOM 12535 O O . HIS E 1 434 ? 135.89282 157.08701 174.05990 1.000 12.30469 414 HIS E O 1
ATOM 12542 N N . THR E 1 435 ? 138.12082 157.35501 173.81490 1.000 11.56866 415 THR E N 1
ATOM 12543 C CA . THR E 1 435 ? 138.34782 155.91701 173.71490 1.000 11.56866 415 THR E CA 1
ATOM 12544 C C . THR E 1 435 ? 137.94582 155.20001 174.99590 1.000 11.56866 415 THR E C 1
ATOM 12545 O O . THR E 1 435 ? 137.34582 154.12001 174.94590 1.000 11.56866 415 THR E O 1
ATOM 12549 N N . SER E 1 436 ? 138.26682 155.78101 176.15490 1.000 12.86923 416 SER E N 1
ATOM 12550 C CA . SER E 1 436 ? 137.90782 155.15301 177.41990 1.000 12.86923 416 SER E CA 1
ATOM 12551 C C . SER E 1 436 ? 136.40182 155.03901 177.58390 1.000 12.86923 416 SER E C 1
ATOM 12552 O O . SER E 1 436 ? 135.90782 154.00201 178.03890 1.000 12.86923 416 SER E O 1
ATOM 12555 N N . VAL E 1 437 ? 135.65982 156.08301 177.22190 1.000 11.13187 417 VAL E N 1
ATOM 12556 C CA . VAL E 1 437 ? 134.20882 156.03301 177.33590 1.000 11.13187 417 VAL E CA 1
ATOM 12557 C C . VAL E 1 437 ? 133.62682 154.98401 176.40190 1.000 11.13187 417 VAL E C 1
ATOM 12558 O O . VAL E 1 437 ? 132.74982 154.21001 176.79990 1.000 11.13187 417 VAL E O 1
ATOM 12562 N N . ALA E 1 438 ? 134.09682 154.93201 175.15390 1.000 10.78052 418 ALA E N 1
ATOM 12563 C CA . ALA E 1 438 ? 133.57482 153.92301 174.23490 1.000 10.78052 418 ALA E CA 1
ATOM 12564 C C . ALA E 1 438 ? 133.87282 152.51301 174.73490 1.000 10.78052 418 ALA E C 1
ATOM 12565 O O . ALA E 1 438 ? 132.99982 151.63401 174.70490 1.000 10.78052 418 ALA E O 1
ATOM 12567 N N . GLU E 1 439 ? 135.09582 152.28601 175.21890 1.000 13.39839 419 GLU E N 1
ATOM 12568 C CA . GLU E 1 439 ? 135.47182 150.96901 175.71990 1.000 13.39839 419 GLU E CA 1
ATOM 12569 C C . GLU E 1 439 ? 134.61882 150.57001 176.91590 1.000 13.39839 419 GLU E C 1
ATOM 12570 O O . GLU E 1 439 ? 134.11582 149.44201 176.98590 1.000 13.39839 419 GLU E O 1
ATOM 12576 N N . LEU E 1 440 ? 134.43782 151.48601 177.86990 1.000 12.51720 420 LEU E N 1
ATOM 12577 C CA . LEU E 1 440 ? 133.64882 151.16301 179.05290 1.000 12.51720 420 LEU E CA 1
ATOM 12578 C C . LEU E 1 440 ? 132.18982 150.91601 178.69390 1.000 12.51720 420 LEU E C 1
ATOM 12579 O O . LEU E 1 440 ? 131.54982 150.02301 179.26190 1.000 12.51720 420 LEU E O 1
ATOM 12584 N N . ALA E 1 441 ? 131.64482 151.69201 177.75490 1.000 13.16556 421 ALA E N 1
ATOM 12585 C CA . ALA E 1 441 ? 130.26682 151.46901 177.33490 1.000 13.16556 421 ALA E CA 1
ATOM 12586 C C . ALA E 1 441 ? 130.09982 150.09401 176.70790 1.000 13.16556 421 ALA E C 1
ATOM 12587 O O . ALA E 1 441 ? 129.13182 149.38101 177.00490 1.000 13.16556 421 ALA E O 1
ATOM 12589 N N . ILE E 1 442 ? 131.03582 149.69301 175.84490 1.000 13.80323 422 ILE E N 1
ATOM 12590 C CA . ILE E 1 442 ? 130.87382 148.39101 175.20490 1.000 13.80323 422 ILE E CA 1
ATOM 12591 C C . ILE E 1 442 ? 131.07782 147.26301 176.21090 1.000 13.80323 422 ILE E C 1
ATOM 12592 O O . ILE E 1 442 ? 130.42782 146.21801 176.10890 1.000 13.80323 422 ILE E O 1
ATOM 12597 N N . GLU E 1 443 ? 131.95382 147.44601 177.20590 1.000 15.35046 423 GLU E N 1
ATOM 12598 C CA . GLU E 1 443 ? 132.09082 146.42201 178.24090 1.000 15.35046 423 GLU E CA 1
ATOM 12599 C C . GLU E 1 443 ? 130.82782 146.30901 179.08790 1.000 15.35046 423 GLU E C 1
ATOM 12600 O O . GLU E 1 443 ? 130.43182 145.20301 179.47390 1.000 15.35046 423 GLU E O 1
ATOM 12606 N N . ARG E 1 444 ? 130.18682 147.43801 179.39690 1.000 14.17999 424 ARG E N 1
ATOM 12607 C CA . ARG E 1 444 ? 128.91882 147.38201 180.11790 1.000 14.17999 424 ARG E CA 1
ATOM 12608 C C . ARG E 1 444 ? 127.85882 146.65801 179.29790 1.000 14.17999 424 ARG E C 1
ATOM 12609 O O . ARG E 1 444 ? 127.08982 145.84801 179.83290 1.000 14.17999 424 ARG E O 1
ATOM 12615 N N . ALA E 1 445 ? 127.80882 146.93201 177.99290 1.000 16.42413 425 ALA E N 1
ATOM 12616 C CA . ALA E 1 445 ? 126.86782 146.22501 177.12990 1.000 16.42413 425 ALA E CA 1
ATOM 12617 C C . ALA E 1 445 ? 127.14982 144.72801 177.11990 1.000 16.42413 425 ALA E C 1
ATOM 12618 O O . ALA E 1 445 ? 126.22282 143.91301 177.17790 1.000 16.42413 425 ALA E O 1
ATOM 12620 N N . LYS E 1 446 ? 128.42682 144.34901 177.05090 1.000 17.03605 426 LYS E N 1
ATOM 12621 C CA . LYS E 1 446 ? 128.78182 142.93401 177.05990 1.000 17.03605 426 LYS E CA 1
ATOM 12622 C C . LYS E 1 446 ? 128.36382 142.26701 178.36290 1.000 17.03605 426 LYS E C 1
ATOM 12623 O O . LYS E 1 446 ? 127.85282 141.14201 178.35490 1.000 17.03605 426 LYS E O 1
ATOM 12629 N N . ARG E 1 447 ? 128.58582 142.93601 179.49590 1.000 19.47204 427 ARG E N 1
ATOM 12630 C CA . ARG E 1 447 ? 128.19582 142.35301 180.77590 1.000 19.47204 427 ARG E CA 1
ATOM 12631 C C . ARG E 1 447 ? 126.68382 142.19301 180.87390 1.000 19.47204 427 ARG E C 1
ATOM 12632 O O . ARG E 1 447 ? 126.18982 141.17201 181.36990 1.000 19.47204 427 ARG E O 1
ATOM 12640 N N . LEU E 1 448 ? 125.93182 143.18701 180.39890 1.000 19.53347 428 LEU E N 1
ATOM 12641 C CA . LEU E 1 448 ? 124.47982 143.05001 180.38990 1.000 19.53347 428 LEU E CA 1
ATOM 12642 C C . LEU E 1 448 ? 124.03182 141.91901 179.47290 1.000 19.53347 428 LEU E C 1
ATOM 12643 O O . LEU E 1 448 ? 123.02882 141.25401 179.75590 1.000 19.53347 428 LEU E O 1
ATOM 12648 N N . VAL E 1 449 ? 124.74882 141.69001 178.37090 1.000 19.95803 429 VAL E N 1
ATOM 12649 C CA . VAL E 1 449 ? 124.43882 140.55201 177.50790 1.000 19.95803 429 VAL E CA 1
ATOM 12650 C C . VAL E 1 449 ? 124.68082 139.24301 178.24690 1.000 19.95803 429 VAL E C 1
ATOM 12651 O O . VAL E 1 449 ? 123.85582 138.32301 178.19890 1.000 19.95803 429 VAL E O 1
ATOM 12655 N N . GLU E 1 450 ? 125.81582 139.14001 178.94190 1.000 27.47446 430 GLU E N 1
ATOM 12656 C CA . GLU E 1 450 ? 126.09782 137.94301 179.72990 1.000 27.47446 430 GLU E CA 1
ATOM 12657 C C . GLU E 1 450 ? 125.03182 137.70801 180.78890 1.000 27.47446 430 GLU E C 1
ATOM 12658 O O . GLU E 1 450 ? 124.73882 136.55601 181.12690 1.000 27.47446 430 GLU E O 1
ATOM 12664 N N . GLN E 1 451 ? 124.44382 138.78001 181.32690 1.000 28.78877 431 GLN E N 1
ATOM 12665 C CA . GLN E 1 451 ? 123.31482 138.61001 182.23490 1.000 28.78877 431 GLN E CA 1
ATOM 12666 C C . GLN E 1 451 ? 122.14482 137.93301 181.53190 1.000 28.78877 431 GLN E C 1
ATOM 12667 O O . GLN E 1 451 ? 121.45282 137.09901 182.12590 1.000 28.78877 431 GLN E O 1
ATOM 12673 N N . GLY E 1 452 ? 121.91082 138.27601 180.26890 1.000 24.06748 432 GLY E N 1
ATOM 12674 C CA . GLY E 1 452 ? 120.81482 137.69701 179.52090 1.000 24.06748 432 GLY E CA 1
ATOM 12675 C C . GLY E 1 452 ? 119.77882 138.71601 179.09390 1.000 24.06748 432 GLY E C 1
ATOM 12676 O O . GLY E 1 452 ? 118.59482 138.39201 178.97490 1.000 24.06748 432 GLY E O 1
ATOM 12677 N N . LYS E 1 453 ? 120.21182 139.95001 178.85990 1.000 20.34991 433 LYS E N 1
ATOM 12678 C CA . LYS E 1 453 ? 119.32782 141.03701 178.46690 1.000 20.34991 433 LYS E CA 1
ATOM 12679 C C . LYS E 1 453 ? 119.70182 141.53601 177.07990 1.000 20.34991 433 LYS E C 1
ATOM 12680 O O . LYS E 1 453 ? 120.88482 141.65501 176.75190 1.000 20.34991 433 LYS E O 1
ATOM 12686 N N . ASP E 1 454 ? 118.68882 141.82901 176.27090 1.000 19.51173 434 ASP E N 1
ATOM 12687 C CA . ASP E 1 454 ? 118.91582 142.39401 174.94590 1.000 19.51173 434 ASP E CA 1
ATOM 12688 C C . ASP E 1 454 ? 119.38682 143.83401 175.09490 1.000 19.51173 434 ASP E C 1
ATOM 12689 O O . ASP E 1 454 ? 118.66082 144.68101 175.62090 1.000 19.51173 434 ASP E O 1
ATOM 12694 N N . VAL E 1 455 ? 120.59882 144.11401 174.63390 1.000 16.28047 435 VAL E N 1
ATOM 12695 C CA . VAL E 1 455 ? 121.21082 145.43101 174.75490 1.000 16.28047 435 VAL E CA 1
ATOM 12696 C C . VAL E 1 455 ? 121.24582 146.08501 173.38490 1.000 16.28047 435 VAL E C 1
ATOM 12697 O O . VAL E 1 455 ? 121.52982 145.42901 172.37690 1.000 16.28047 435 VAL E O 1
ATOM 12701 N N . VAL E 1 456 ? 120.93482 147.37601 173.33890 1.000 19.79661 436 VAL E N 1
ATOM 12702 C CA . VAL E 1 456 ? 121.03082 148.17001 172.12190 1.000 19.79661 436 VAL E CA 1
ATOM 12703 C C . VAL E 1 456 ? 122.00482 149.30601 172.38090 1.000 19.79661 436 VAL E C 1
ATOM 12704 O O . VAL E 1 456 ? 121.86382 150.03501 173.36790 1.000 19.79661 436 VAL E O 1
ATOM 12708 N N . VAL E 1 457 ? 122.99182 149.45301 171.50390 1.000 29.41521 437 VAL E N 1
ATOM 12709 C CA . VAL E 1 457 ? 124.00182 150.49701 171.61790 1.000 29.41521 437 VAL E CA 1
ATOM 12710 C C . VAL E 1 457 ? 123.90382 151.36401 170.37290 1.000 29.41521 437 VAL E C 1
ATOM 12711 O O . VAL E 1 457 ? 124.19182 150.90001 169.26390 1.000 29.41521 437 VAL E O 1
ATOM 12715 N N . LEU E 1 458 ? 123.49382 152.61601 170.54790 1.000 19.25590 438 LEU E N 1
ATOM 12716 C CA . LEU E 1 458 ? 123.37382 153.55201 169.43290 1.000 19.25590 438 LEU E CA 1
ATOM 12717 C C . LEU E 1 458 ? 124.59482 154.46801 169.39090 1.000 19.25590 438 LEU E C 1
ATOM 12718 O O . LEU E 1 458 ? 124.52182 155.66601 169.65990 1.000 19.25590 438 LEU E O 1
ATOM 12723 N N . LEU E 1 459 ? 125.73582 153.88001 169.04690 1.000 14.97754 439 LEU E N 1
ATOM 12724 C CA . LEU E 1 459 ? 126.95382 154.66801 168.92290 1.000 14.97754 439 LEU E CA 1
ATOM 12725 C C . LEU E 1 459 ? 126.80382 155.69801 167.81490 1.000 14.97754 439 LEU E C 1
ATOM 12726 O O . LEU E 1 459 ? 126.22582 155.42301 166.76190 1.000 14.97754 439 LEU E O 1
ATOM 12731 N N . ASP E 1 460 ? 127.32082 156.89501 168.05990 1.000 14.98378 440 ASP E N 1
ATOM 12732 C CA . ASP E 1 460 ? 127.25982 157.98601 167.10090 1.000 14.98378 440 ASP E CA 1
ATOM 12733 C C . ASP E 1 460 ? 128.65582 158.26301 166.56590 1.000 14.98378 440 ASP E C 1
ATOM 12734 O O . ASP E 1 460 ? 129.59282 158.47901 167.34190 1.000 14.98378 440 ASP E O 1
ATOM 12739 N N . SER E 1 461 ? 128.78282 158.26501 165.23790 1.000 12.80676 441 SER E N 1
ATOM 12740 C CA . SER E 1 461 ? 130.01782 158.63501 164.55290 1.000 12.80676 441 SER E CA 1
ATOM 12741 C C . SER E 1 461 ? 131.17282 157.71301 164.95390 1.000 12.80676 441 SER E C 1
ATOM 12742 O O . SER E 1 461 ? 132.07982 158.08201 165.69890 1.000 12.80676 441 SER E O 1
ATOM 12745 N N . ILE E 1 462 ? 131.08282 156.47201 164.46590 1.000 10.44823 442 ILE E N 1
ATOM 12746 C CA . ILE E 1 462 ? 132.21182 155.54701 164.56090 1.000 10.44823 442 ILE E CA 1
ATOM 12747 C C . ILE E 1 462 ? 133.45682 156.14901 163.92290 1.000 10.44823 442 ILE E C 1
ATOM 12748 O O . ILE E 1 462 ? 134.58582 155.81301 164.30390 1.000 10.44823 442 ILE E O 1
ATOM 12753 N N . THR E 1 463 ? 133.28082 157.05101 162.95190 1.000 10.26462 443 THR E N 1
ATOM 12754 C CA . THR E 1 463 ? 134.42582 157.74001 162.36590 1.000 10.26462 443 THR E CA 1
ATOM 12755 C C . THR E 1 463 ? 135.13282 158.61701 163.39090 1.000 10.26462 443 THR E C 1
ATOM 12756 O O . THR E 1 463 ? 136.36582 158.68701 163.40690 1.000 10.26462 443 THR E O 1
ATOM 12760 N N . ARG E 1 464 ? 134.37582 159.30501 164.24890 1.000 10.66055 444 ARG E N 1
ATOM 12761 C CA . ARG E 1 464 ? 135.01082 160.10701 165.28990 1.000 10.66055 444 ARG E CA 1
ATOM 12762 C C . ARG E 1 464 ? 135.71382 159.22601 166.31290 1.000 10.66055 444 ARG E C 1
ATOM 12763 O O . ARG E 1 464 ? 136.75482 159.61001 166.85390 1.000 10.66055 444 ARG E O 1
ATOM 12771 N N . LEU E 1 465 ? 135.16682 158.04201 166.59390 1.000 10.53318 445 LEU E N 1
ATOM 12772 C CA . LEU E 1 465 ? 135.86882 157.10001 167.45990 1.000 10.53318 445 LEU E CA 1
ATOM 12773 C C . LEU E 1 465 ? 137.17882 156.64701 166.82790 1.000 10.53318 445 LEU E C 1
ATOM 12774 O O . LEU E 1 465 ? 138.21082 156.55801 167.50690 1.000 10.53318 445 LEU E O 1
ATOM 12779 N N . GLY E 1 466 ? 137.15682 156.35701 165.52690 1.000 11.91595 446 GLY E N 1
ATOM 12780 C CA . GLY E 1 466 ? 138.38582 155.99501 164.84190 1.000 11.91595 446 GLY E CA 1
ATOM 12781 C C . GLY E 1 466 ? 139.40282 157.11701 164.85190 1.000 11.91595 446 GLY E C 1
ATOM 12782 O O . GLY E 1 466 ? 140.59682 156.88301 165.04190 1.000 11.91595 446 GLY E O 1
ATOM 12783 N N . ARG E 1 467 ? 138.94282 158.35401 164.65490 1.000 11.69184 447 ARG E N 1
ATOM 12784 C CA . ARG E 1 467 ? 139.84582 159.49901 164.69990 1.000 11.69184 447 ARG E CA 1
ATOM 12785 C C . ARG E 1 467 ? 140.42282 159.69701 166.09490 1.000 11.69184 447 ARG E C 1
ATOM 12786 O O . ARG E 1 467 ? 141.58982 160.07301 166.23790 1.000 11.69184 447 ARG E O 1
ATOM 12794 N N . ALA E 1 468 ? 139.61982 159.47001 167.13490 1.000 12.89210 448 ALA E N 1
ATOM 12795 C CA . ALA E 1 468 ? 140.13882 159.56201 168.49490 1.000 12.89210 448 ALA E CA 1
ATOM 12796 C C . ALA E 1 468 ? 141.20482 158.50701 168.74690 1.000 12.89210 448 ALA E C 1
ATOM 12797 O O . ALA E 1 468 ? 142.24482 158.79701 169.35090 1.000 12.89210 448 ALA E O 1
ATOM 12799 N N . TYR E 1 469 ? 140.96682 157.27701 168.28890 1.000 13.16488 449 TYR E N 1
ATOM 12800 C CA . TYR E 1 469 ? 141.97382 156.22901 168.44090 1.000 13.16488 449 TYR E CA 1
ATOM 12801 C C . TYR E 1 469 ? 143.23882 156.56601 167.66290 1.000 13.16488 449 TYR E C 1
ATOM 12802 O O . TYR E 1 469 ? 144.35282 156.29001 168.12090 1.000 13.16488 449 TYR E O 1
ATOM 12811 N N . ASN E 1 470 ? 143.08082 157.15401 166.47790 1.000 17.70002 450 ASN E N 1
ATOM 12812 C CA . ASN E 1 470 ? 144.22682 157.55801 165.67090 1.000 17.70002 450 ASN E CA 1
ATOM 12813 C C . ASN E 1 470 ? 145.04582 158.63801 166.36890 1.000 17.70002 450 ASN E C 1
ATOM 12814 O O . ASN E 1 470 ? 146.27182 158.52801 166.48290 1.000 17.70002 450 ASN E O 1
ATOM 12819 N N . ASN E 1 471 ? 144.38282 159.69201 166.84890 1.000 17.21094 451 ASN E N 1
ATOM 12820 C CA . ASN E 1 471 ? 145.08882 160.81601 167.45090 1.000 17.21094 451 ASN E CA 1
ATOM 12821 C C . ASN E 1 471 ? 145.63082 160.49601 168.83590 1.000 17.21094 451 ASN E C 1
ATOM 12822 O O . ASN E 1 471 ? 146.55382 161.17501 169.29490 1.000 17.21094 451 ASN E O 1
ATOM 12827 N N . ALA E 1 472 ? 145.07682 159.49101 169.51490 1.000 21.63042 452 ALA E N 1
ATOM 12828 C CA . ALA E 1 472 ? 145.54982 159.16501 170.85590 1.000 21.63042 452 ALA E CA 1
ATOM 12829 C C . ALA E 1 472 ? 146.99182 158.67501 170.83590 1.000 21.63042 452 ALA E C 1
ATOM 12830 O O . ALA E 1 472 ? 147.78482 159.02701 171.71590 1.000 21.63042 452 ALA E O 1
ATOM 12832 N N . SER E 1 473 ? 147.34982 157.86601 169.84390 1.000 26.40241 453 SER E N 1
ATOM 12833 C CA . SER E 1 473 ? 148.65882 157.24001 169.79490 1.000 26.40241 453 SER E CA 1
ATOM 12834 C C . SER E 1 473 ? 149.49382 157.81001 168.65290 1.000 26.40241 453 SER E C 1
ATOM 12835 O O . SER E 1 473 ? 148.94782 158.31401 167.66690 1.000 26.40241 453 SER E O 1
ATOM 12838 N N . PRO E 1 474 ? 150.82582 157.74201 168.75290 1.000 34.29387 454 PRO E N 1
ATOM 12839 C CA . PRO E 1 474 ? 151.67282 158.22401 167.65290 1.000 34.29387 454 PRO E CA 1
ATOM 12840 C C . PRO E 1 474 ? 151.63882 157.30101 166.44590 1.000 34.29387 454 PRO E C 1
ATOM 12841 O O . PRO E 1 474 ? 150.84282 156.35801 166.39690 1.000 34.29387 454 PRO E O 1
ATOM 12845 N N . ALA E 1 475 ? 152.49082 157.57501 165.46190 1.000 42.73873 455 ALA E N 1
ATOM 12846 C CA . ALA E 1 475 ? 152.49682 156.79201 164.23590 1.000 42.73873 455 ALA E CA 1
ATOM 12847 C C . ALA E 1 475 ? 152.89982 155.34701 164.51090 1.000 42.73873 455 ALA E C 1
ATOM 12848 O O . ALA E 1 475 ? 153.64482 155.05101 165.44990 1.000 42.73873 455 ALA E O 1
ATOM 12850 N N . SER E 1 476 ? 152.39282 154.44601 163.67990 1.000 43.07738 456 SER E N 1
ATOM 12851 C CA . SER E 1 476 ? 152.66882 153.01801 163.79890 1.000 43.07738 456 SER E CA 1
ATOM 12852 C C . SER E 1 476 ? 152.64682 152.41901 162.39590 1.000 43.07738 456 SER E C 1
ATOM 12853 O O . SER E 1 476 ? 152.77982 153.13801 161.40090 1.000 43.07738 456 SER E O 1
ATOM 12856 N N . GLY E 1 477 ? 152.49282 151.09901 162.31590 1.000 40.28591 457 GLY E N 1
ATOM 12857 C CA . GLY E 1 477 ? 152.55682 150.39201 161.05090 1.000 40.28591 457 GLY E CA 1
ATOM 12858 C C . GLY E 1 477 ? 151.61582 150.89701 159.97690 1.000 40.28591 457 GLY E C 1
ATOM 12859 O O . GLY E 1 477 ? 150.41882 151.07601 160.21690 1.000 40.28591 457 GLY E O 1
ATOM 12860 N N . ARG E 1 478 ? 152.15982 151.12501 158.78190 1.000 43.47780 458 ARG E N 1
ATOM 12861 C CA . ARG E 1 478 ? 151.40982 151.61701 157.62690 1.000 43.47780 458 ARG E CA 1
ATOM 12862 C C . ARG E 1 478 ? 150.71082 152.94101 157.94490 1.000 43.47780 458 ARG E C 1
ATOM 12863 O O . ARG E 1 478 ? 149.48482 153.06001 157.91590 1.000 43.47780 458 ARG E O 1
ATOM 12871 N N . ILE E 1 479 ? 151.52782 153.95101 158.25090 1.000 41.94483 459 ILE E N 1
ATOM 12872 C CA . ILE E 1 479 ? 151.00282 155.28901 158.48190 1.000 41.94483 459 ILE E CA 1
ATOM 12873 C C . ILE E 1 479 ? 150.48482 155.91201 157.19290 1.000 41.94483 459 ILE E C 1
ATOM 12874 O O . ILE E 1 479 ? 149.69782 156.86401 157.23590 1.000 41.94483 459 ILE E O 1
ATOM 12879 N N . LEU E 1 480 ? 150.89482 155.38901 156.03990 1.000 47.82382 460 LEU E N 1
ATOM 12880 C CA . LEU E 1 480 ? 150.51282 155.95001 154.74490 1.000 47.82382 460 LEU E CA 1
ATOM 12881 C C . LEU E 1 480 ? 149.21982 155.28701 154.28990 1.000 47.82382 460 LEU E C 1
ATOM 12882 O O . LEU E 1 480 ? 149.22682 154.26501 153.60390 1.000 47.82382 460 LEU E O 1
ATOM 12887 N N . SER E 1 481 ? 148.09182 155.87601 154.68390 1.000 37.87022 461 SER E N 1
ATOM 12888 C CA . SER E 1 481 ? 146.79482 155.43301 154.19690 1.000 37.87022 461 SER E CA 1
ATOM 12889 C C . SER E 1 481 ? 145.87482 156.58501 153.82690 1.000 37.87022 461 SER E C 1
ATOM 12890 O O . SER E 1 481 ? 144.76282 156.33301 153.35390 1.000 37.87022 461 SER E O 1
ATOM 12893 N N . GLY E 1 482 ? 146.29882 157.83101 154.01190 1.000 33.04103 462 GLY E N 1
ATOM 12894 C CA . GLY E 1 482 ? 145.43682 158.97701 153.80590 1.000 33.04103 462 GLY E CA 1
ATOM 12895 C C . GLY E 1 482 ? 145.43282 159.88101 155.01990 1.000 33.04103 462 GLY E C 1
ATOM 12896 O O . GLY E 1 482 ? 144.59182 160.77601 155.14490 1.000 33.04103 462 GLY E O 1
ATOM 12897 N N . GLY E 1 483 ? 146.38282 159.65201 155.92190 1.000 29.55047 463 GLY E N 1
ATOM 12898 C CA . GLY E 1 483 ? 146.48182 160.39401 157.16590 1.000 29.55047 463 GLY E CA 1
ATOM 12899 C C . GLY E 1 483 ? 146.25182 159.56701 158.41190 1.000 29.55047 463 GLY E C 1
ATOM 12900 O O . GLY E 1 483 ? 146.42682 160.09301 159.51890 1.000 29.55047 463 GLY E O 1
ATOM 12901 N N . VAL E 1 484 ? 145.87782 158.29601 158.29090 1.000 27.77395 464 VAL E N 1
ATOM 12902 C CA . VAL E 1 484 ? 145.56582 157.44501 159.43190 1.000 27.77395 464 VAL E CA 1
ATOM 12903 C C . VAL E 1 484 ? 146.33482 156.13801 159.29890 1.000 27.77395 464 VAL E C 1
ATOM 12904 O O . VAL E 1 484 ? 146.44982 155.58201 158.20090 1.000 27.77395 464 VAL E O 1
ATOM 12908 N N . ASP E 1 485 ? 146.88982 155.66301 160.40890 1.000 28.89813 465 ASP E N 1
ATOM 12909 C CA . ASP E 1 485 ? 147.61782 154.40501 160.39290 1.000 28.89813 465 ASP E CA 1
ATOM 12910 C C . ASP E 1 485 ? 146.65382 153.23201 160.49290 1.000 28.89813 465 ASP E C 1
ATOM 12911 O O . ASP E 1 485 ? 145.57482 153.33501 161.07890 1.000 28.89813 465 ASP E O 1
ATOM 12916 N N . SER E 1 486 ? 147.06182 152.10401 159.90990 1.000 29.03001 466 SER E N 1
ATOM 12917 C CA . SER E 1 486 ? 146.19482 150.93201 159.87790 1.000 29.03001 466 SER E CA 1
ATOM 12918 C C . SER E 1 486 ? 146.01282 150.32101 161.25990 1.000 29.03001 466 SER E C 1
ATOM 12919 O O . SER E 1 486 ? 145.00082 149.65901 161.51290 1.000 29.03001 466 SER E O 1
ATOM 12922 N N . THR E 1 487 ? 146.97682 150.51601 162.16090 1.000 27.99602 467 THR E N 1
ATOM 12923 C CA . THR E 1 487 ? 146.86082 149.97001 163.50590 1.000 27.99602 467 THR E CA 1
ATOM 12924 C C . THR E 1 487 ? 145.84982 150.71901 164.36190 1.000 27.99602 467 THR E C 1
ATOM 12925 O O . THR E 1 487 ? 145.50882 150.23801 165.44690 1.000 27.99602 467 THR E O 1
ATOM 12929 N N . ALA E 1 488 ? 145.37882 151.87901 163.91490 1.000 20.80881 468 ALA E N 1
ATOM 12930 C CA . ALA E 1 488 ? 144.37782 152.64701 164.63890 1.000 20.80881 468 ALA E CA 1
ATOM 12931 C C . ALA E 1 488 ? 142.95382 152.30701 164.22490 1.000 20.80881 468 ALA E C 1
ATOM 12932 O O . ALA E 1 488 ? 142.01082 152.82601 164.82790 1.000 20.80881 468 ALA E O 1
ATOM 12934 N N . LEU E 1 489 ? 142.77382 151.46501 163.21090 1.000 18.53999 469 LEU E N 1
ATOM 12935 C CA . LEU E 1 489 ? 141.45382 151.01201 162.79790 1.000 18.53999 469 LEU E CA 1
ATOM 12936 C C . LEU E 1 489 ? 141.09882 149.64701 163.35990 1.000 18.53999 469 LEU E C 1
ATOM 12937 O O . LEU E 1 489 ? 140.03082 149.12001 163.03890 1.000 18.53999 469 LEU E O 1
ATOM 12942 N N . TYR E 1 490 ? 141.96682 149.05701 164.16690 1.000 16.41400 470 TYR E N 1
ATOM 12943 C CA . TYR E 1 490 ? 141.62582 147.83501 164.87990 1.000 16.41400 470 TYR E CA 1
ATOM 12944 C C . TYR E 1 490 ? 140.67482 148.06101 166.05090 1.000 16.41400 470 TYR E C 1
ATOM 12945 O O . TYR E 1 490 ? 139.65782 147.36101 166.13290 1.000 16.41400 470 TYR E O 1
ATOM 12954 N N . PRO E 1 491 ? 140.95082 148.97701 166.97990 1.000 14.46902 471 PRO E N 1
ATOM 12955 C CA . PRO E 1 491 ? 140.06782 149.12301 168.14290 1.000 14.46902 471 PRO E CA 1
ATOM 12956 C C . PRO E 1 491 ? 138.62882 149.42301 167.75190 1.000 14.46902 471 PRO E C 1
ATOM 12957 O O . PRO E 1 491 ? 137.71582 148.76601 168.27390 1.000 14.46902 471 PRO E O 1
ATOM 12961 N N . PRO E 1 492 ? 138.36082 150.37401 166.83690 1.000 12.19803 472 PRO E N 1
ATOM 12962 C CA . PRO E 1 492 ? 136.95282 150.59901 166.46690 1.000 12.19803 472 PRO E CA 1
ATOM 12963 C C . PRO E 1 492 ? 136.26882 149.34601 165.96090 1.000 12.19803 472 PRO E C 1
ATOM 12964 O O . PRO E 1 492 ? 135.14282 149.04801 166.37890 1.000 12.19803 472 PRO E O 1
ATOM 12968 N N . LYS E 1 493 ? 136.94782 148.57501 165.10690 1.000 11.51549 473 LYS E N 1
ATOM 12969 C CA . LYS E 1 493 ? 136.39382 147.30901 164.64490 1.000 11.51549 473 LYS E CA 1
ATOM 12970 C C . LYS E 1 493 ? 136.04482 146.41601 165.81990 1.000 11.51549 473 LYS E C 1
ATOM 12971 O O . LYS E 1 493 ? 134.95982 145.82401 165.86090 1.000 11.51549 473 LYS E O 1
ATOM 12977 N N . ARG E 1 494 ? 136.94082 146.33801 166.80590 1.000 14.62625 474 ARG E N 1
ATOM 12978 C CA . ARG E 1 494 ? 136.65882 145.56201 168.00590 1.000 14.62625 474 ARG E CA 1
ATOM 12979 C C . ARG E 1 494 ? 135.33082 145.98701 168.61590 1.000 14.62625 474 ARG E C 1
ATOM 12980 O O . ARG E 1 494 ? 134.47382 145.14901 168.91390 1.000 14.62625 474 ARG E O 1
ATOM 12988 N N . PHE E 1 495 ? 135.12682 147.29901 168.75790 1.000 12.00169 475 PHE E N 1
ATOM 12989 C CA . PHE E 1 495 ? 133.83982 147.80201 169.22190 1.000 12.00169 475 PHE E CA 1
ATOM 12990 C C . PHE E 1 495 ? 132.71982 147.30101 168.32290 1.000 12.00169 475 PHE E C 1
ATOM 12991 O O . PHE E 1 495 ? 131.78382 146.63601 168.78390 1.000 12.00169 475 PHE E O 1
ATOM 12999 N N . LEU E 1 496 ? 132.84782 147.53701 167.01790 1.000 9.40289 476 LEU E N 1
ATOM 13000 C CA . LEU E 1 496 ? 131.82482 147.08601 166.08890 1.000 9.40289 476 LEU E CA 1
ATOM 13001 C C . LEU E 1 496 ? 131.77182 145.57001 166.00990 1.000 9.40289 476 LEU E C 1
ATOM 13002 O O . LEU E 1 496 ? 130.77882 145.01901 165.52690 1.000 9.40289 476 LEU E O 1
ATOM 13007 N N . GLY E 1 497 ? 132.81082 144.88401 166.48190 1.000 12.50689 477 GLY E N 1
ATOM 13008 C CA . GLY E 1 497 ? 132.77582 143.43901 166.50890 1.000 12.50689 477 GLY E CA 1
ATOM 13009 C C . GLY E 1 497 ? 132.03382 142.85101 167.67890 1.000 12.50689 477 GLY E C 1
ATOM 13010 O O . GLY E 1 497 ? 131.86682 141.63001 167.73590 1.000 12.50689 477 GLY E O 1
ATOM 13011 N N . ALA E 1 498 ? 131.58482 143.68301 168.61690 1.000 13.53987 478 ALA E N 1
ATOM 13012 C CA . ALA E 1 498 ? 130.88182 143.16101 169.77890 1.000 13.53987 478 ALA E CA 1
ATOM 13013 C C . ALA E 1 498 ? 129.42882 142.82001 169.48990 1.000 13.53987 478 ALA E C 1
ATOM 13014 O O . ALA E 1 498 ? 128.80682 142.12201 170.29490 1.000 13.53987 478 ALA E O 1
ATOM 13016 N N . ALA E 1 499 ? 128.87882 143.27701 168.36990 1.000 14.55668 479 ALA E N 1
ATOM 13017 C CA . ALA E 1 499 ? 127.47582 143.04401 168.05890 1.000 14.55668 479 ALA E CA 1
ATOM 13018 C C . ALA E 1 499 ? 127.28082 141.60901 167.58990 1.000 14.55668 479 ALA E C 1
ATOM 13019 O O . ALA E 1 499 ? 127.75582 141.23201 166.51490 1.000 14.55668 479 ALA E O 1
ATOM 13021 N N . ARG E 1 500 ? 126.57082 140.81701 168.38590 1.000 15.36337 480 ARG E N 1
ATOM 13022 C CA . ARG E 1 500 ? 126.34682 139.41501 168.07390 1.000 15.36337 480 ARG E CA 1
ATOM 13023 C C . ARG E 1 500 ? 125.11082 138.94201 168.81990 1.000 15.36337 480 ARG E C 1
ATOM 13024 O O . ARG E 1 500 ? 124.70882 139.54401 169.81790 1.000 15.36337 480 ARG E O 1
ATOM 13032 N N . ASN E 1 501 ? 124.51882 137.85801 168.33190 1.000 20.95162 481 ASN E N 1
ATOM 13033 C CA . ASN E 1 501 ? 123.44682 137.20301 169.05890 1.000 20.95162 481 ASN E CA 1
ATOM 13034 C C . ASN E 1 501 ? 124.03382 136.22101 170.06490 1.000 20.95162 481 ASN E C 1
ATOM 13035 O O . ASN E 1 501 ? 125.25082 136.09001 170.21190 1.000 20.95162 481 ASN E O 1
ATOM 13040 N N . ILE E 1 502 ? 123.15382 135.52101 170.76790 1.000 25.37883 482 ILE E N 1
ATOM 13041 C CA . ILE E 1 502 ? 123.53982 134.48601 171.71590 1.000 25.37883 482 ILE E CA 1
ATOM 13042 C C . ILE E 1 502 ? 122.43082 133.44601 171.74090 1.000 25.37883 482 ILE E C 1
ATOM 13043 O O . ILE E 1 502 ? 121.25982 133.78701 171.94090 1.000 25.37883 482 ILE E O 1
ATOM 13047 N N . GLU E 1 503 ? 122.79082 132.18201 171.51490 1.000 35.55423 483 GLU E N 1
ATOM 13048 C CA . GLU E 1 503 ? 121.77782 131.13201 171.46090 1.000 35.55423 483 GLU E CA 1
ATOM 13049 C C . GLU E 1 503 ? 121.13082 130.91701 172.82190 1.000 35.55423 483 GLU E C 1
ATOM 13050 O O . GLU E 1 503 ? 119.92282 130.66501 172.90790 1.000 35.55423 483 GLU E O 1
ATOM 13056 N N . GLU E 1 504 ? 121.91882 131.00501 173.89490 1.000 33.99798 484 GLU E N 1
ATOM 13057 C CA . GLU E 1 504 ? 121.37682 130.80901 175.23590 1.000 33.99798 484 GLU E CA 1
ATOM 13058 C C . GLU E 1 504 ? 120.34382 131.87301 175.58290 1.000 33.99798 484 GLU E C 1
ATOM 13059 O O . GLU E 1 504 ? 119.30282 131.56601 176.17490 1.000 33.99798 484 GLU E O 1
ATOM 13065 N N . GLY E 1 505 ? 120.60882 133.12401 175.22090 1.000 25.07610 485 GLY E N 1
ATOM 13066 C CA . GLY E 1 505 ? 119.70182 134.20801 175.53290 1.000 25.07610 485 GLY E CA 1
ATOM 13067 C C . GLY E 1 505 ? 120.38882 135.55601 175.54090 1.000 25.07610 485 GLY E C 1
ATOM 13068 O O . GLY E 1 505 ? 121.53282 135.67901 175.98490 1.000 25.07610 485 GLY E O 1
ATOM 13069 N N . GLY E 1 506 ? 119.69882 136.57801 175.05390 1.000 20.62022 486 GLY E N 1
ATOM 13070 C CA . GLY E 1 506 ? 120.26182 137.90901 174.97190 1.000 20.62022 486 GLY E CA 1
ATOM 13071 C C . GLY E 1 506 ? 120.84582 138.18801 173.60290 1.000 20.62022 486 GLY E C 1
ATOM 13072 O O . GLY E 1 506 ? 120.96082 137.31301 172.74090 1.000 20.62022 486 GLY E O 1
ATOM 13073 N N . SER E 1 507 ? 121.21382 139.44801 173.41090 1.000 18.58970 487 SER E N 1
ATOM 13074 C CA . SER E 1 507 ? 121.77982 139.90701 172.15090 1.000 18.58970 487 SER E CA 1
ATOM 13075 C C . SER E 1 507 ? 122.41782 141.26301 172.39890 1.000 18.58970 487 SER E C 1
ATOM 13076 O O . SER E 1 507 ? 122.20782 141.88401 173.44290 1.000 18.58970 487 SER E O 1
ATOM 13079 N N . LEU E 1 508 ? 123.19882 141.71901 171.42390 1.000 14.56027 488 LEU E N 1
ATOM 13080 C CA . LEU E 1 508 ? 123.84882 143.02701 171.49590 1.000 14.56027 488 LEU E CA 1
ATOM 13081 C C . LEU E 1 508 ? 123.71282 143.68801 170.12990 1.000 14.56027 488 LEU E C 1
ATOM 13082 O O . LEU E 1 508 ? 124.47782 143.38701 169.21290 1.000 14.56027 488 LEU E O 1
ATOM 13087 N N . THR E 1 509 ? 122.73482 144.57701 169.99790 1.000 18.01480 489 THR E N 1
ATOM 13088 C CA . THR E 1 509 ? 122.55982 145.32801 168.76690 1.000 18.01480 489 THR E CA 1
ATOM 13089 C C . THR E 1 509 ? 123.39982 146.59301 168.81590 1.000 18.01480 489 THR E C 1
ATOM 13090 O O . THR E 1 509 ? 123.41182 147.30401 169.82190 1.000 18.01480 489 THR E O 1
ATOM 13094 N N . ILE E 1 510 ? 124.11482 146.86901 167.73090 1.000 29.41521 490 ILE E N 1
ATOM 13095 C CA . ILE E 1 510 ? 124.92582 148.07301 167.62090 1.000 29.41521 490 ILE E CA 1
ATOM 13096 C C . ILE E 1 510 ? 124.51082 148.80401 166.35690 1.000 29.41521 490 ILE E C 1
ATOM 13097 O O . ILE E 1 510 ? 124.58882 148.24201 165.25890 1.000 29.41521 490 ILE E O 1
ATOM 13102 N N . ILE E 1 511 ? 124.06982 150.04901 166.50490 1.000 22.71717 491 ILE E N 1
ATOM 13103 C CA . ILE E 1 511 ? 123.74882 150.87601 165.34990 1.000 22.71717 491 ILE E CA 1
ATOM 13104 C C . ILE E 1 511 ? 124.70082 152.06001 165.32490 1.000 22.71717 491 ILE E C 1
ATOM 13105 O O . ILE E 1 511 ? 124.42782 153.10501 165.92290 1.000 22.71717 491 ILE E O 1
ATOM 13110 N N . ALA E 1 512 ? 125.82082 151.90401 164.63390 1.000 29.41521 492 ALA E N 1
ATOM 13111 C CA . ALA E 1 512 ? 126.81182 152.95801 164.52690 1.000 29.41521 492 ALA E CA 1
ATOM 13112 C C . ALA E 1 512 ? 126.54382 153.80801 163.29490 1.000 29.41521 492 ALA E C 1
ATOM 13113 O O . ALA E 1 512 ? 125.92782 153.36401 162.32490 1.000 29.41521 492 ALA E O 1
ATOM 13115 N N . THR E 1 513 ? 127.00682 155.04901 163.34590 1.000 15.53946 493 THR E N 1
ATOM 13116 C CA . THR E 1 513 ? 126.86982 155.98001 162.23890 1.000 15.53946 493 THR E CA 1
ATOM 13117 C C . THR E 1 513 ? 128.24582 156.29101 161.66890 1.000 15.53946 493 THR E C 1
ATOM 13118 O O . THR E 1 513 ? 129.20182 156.50201 162.41690 1.000 15.53946 493 THR E O 1
ATOM 13122 N N . ALA E 1 514 ? 128.34282 156.30701 160.34490 1.000 16.83941 494 ALA E N 1
ATOM 13123 C CA . ALA E 1 514 ? 129.59682 156.55601 159.65090 1.000 16.83941 494 ALA E CA 1
ATOM 13124 C C . ALA E 1 514 ? 129.50282 157.87301 158.89790 1.000 16.83941 494 ALA E C 1
ATOM 13125 O O . ALA E 1 514 ? 128.47482 158.16801 158.28190 1.000 16.83941 494 ALA E O 1
ATOM 13127 N N . MET E 1 515 ? 130.57282 158.65901 158.95390 1.000 20.86058 495 MET E N 1
ATOM 13128 C CA . MET E 1 515 ? 130.63682 159.94601 158.27490 1.000 20.86058 495 MET E CA 1
ATOM 13129 C C . MET E 1 515 ? 131.33882 159.80401 156.93290 1.000 20.86058 495 MET E C 1
ATOM 13130 O O . MET E 1 515 ? 132.44682 159.26401 156.85690 1.000 20.86058 495 MET E O 1
ATOM 13135 N N . VAL E 1 516 ? 130.68982 160.29001 155.87790 1.000 24.05370 496 VAL E N 1
ATOM 13136 C CA . VAL E 1 516 ? 131.27682 160.34701 154.54890 1.000 24.05370 496 VAL E CA 1
ATOM 13137 C C . VAL E 1 516 ? 131.01782 161.73201 153.97690 1.000 24.05370 496 VAL E C 1
ATOM 13138 O O . VAL E 1 516 ? 130.14482 162.46801 154.44190 1.000 24.05370 496 VAL E O 1
ATOM 13142 N N . GLU E 1 517 ? 131.79982 162.08501 152.95590 1.000 28.26513 497 GLU E N 1
ATOM 13143 C CA . GLU E 1 517 ? 131.69382 163.38201 152.28990 1.000 28.26513 497 GLU E CA 1
ATOM 13144 C C . GLU E 1 517 ? 131.86182 164.53801 153.26990 1.000 28.26513 497 GLU E C 1
ATOM 13145 O O . GLU E 1 517 ? 131.21782 165.58001 153.13190 1.000 28.26513 497 GLU E O 1
ATOM 13151 N N . THR E 1 518 ? 132.72582 164.36701 154.26590 1.000 31.14843 498 THR E N 1
ATOM 13152 C CA . THR E 1 518 ? 132.94682 165.38701 155.28090 1.000 31.14843 498 THR E CA 1
ATOM 13153 C C . THR E 1 518 ? 134.06782 166.35101 154.92490 1.000 31.14843 498 THR E C 1
ATOM 13154 O O . THR E 1 518 ? 134.36282 167.25001 155.71790 1.000 31.14843 498 THR E O 1
ATOM 13158 N N . GLY E 1 519 ? 134.69582 166.19301 153.76490 1.000 36.77082 499 GLY E N 1
ATOM 13159 C CA . GLY E 1 519 ? 135.81882 167.02601 153.39790 1.000 36.77082 499 GLY E CA 1
ATOM 13160 C C . GLY E 1 519 ? 137.14582 166.59601 153.97790 1.000 36.77082 499 GLY E C 1
ATOM 13161 O O . GLY E 1 519 ? 138.15582 167.26901 153.73590 1.000 36.77082 499 GLY E O 1
ATOM 13162 N N . SER E 1 520 ? 137.17882 165.50501 154.73690 1.000 37.36533 500 SER E N 1
ATOM 13163 C CA . SER E 1 520 ? 138.40582 164.95801 155.29590 1.000 37.36533 500 SER E CA 1
ATOM 13164 C C . SER E 1 520 ? 138.63182 163.57201 154.71290 1.000 37.36533 500 SER E C 1
ATOM 13165 O O . SER E 1 520 ? 137.70582 162.75601 154.67190 1.000 37.36533 500 SER E O 1
ATOM 13168 N N . THR E 1 521 ? 139.85782 163.31201 154.25490 1.000 36.55874 501 THR E N 1
ATOM 13169 C CA . THR E 1 521 ? 140.16182 162.01201 153.66990 1.000 36.55874 501 THR E CA 1
ATOM 13170 C C . THR E 1 521 ? 140.15882 160.90701 154.71590 1.000 36.55874 501 THR E C 1
ATOM 13171 O O . THR E 1 521 ? 139.90282 159.74201 154.38590 1.000 36.55874 501 THR E O 1
ATOM 13175 N N . GLY E 1 522 ? 140.44482 161.24701 155.97390 1.000 33.85323 502 GLY E N 1
ATOM 13176 C CA . GLY E 1 522 ? 140.45482 160.23801 157.01890 1.000 33.85323 502 GLY E CA 1
ATOM 13177 C C . GLY E 1 522 ? 139.10682 159.57101 157.20490 1.000 33.85323 502 GLY E C 1
ATOM 13178 O O . GLY E 1 522 ? 139.02682 158.36101 157.42490 1.000 33.85323 502 GLY E O 1
ATOM 13179 N N . ASP E 1 523 ? 138.02782 160.35101 157.12390 1.000 31.20152 503 ASP E N 1
ATOM 13180 C CA . ASP E 1 523 ? 136.69182 159.78401 157.27090 1.000 31.20152 503 ASP E CA 1
ATOM 13181 C C . ASP E 1 523 ? 136.39182 158.78701 156.15890 1.000 31.20152 503 ASP E C 1
ATOM 13182 O O . ASP E 1 523 ? 135.87882 157.69001 156.41190 1.000 31.20152 503 ASP E O 1
ATOM 13187 N N . THR E 1 524 ? 136.71382 159.15201 154.91490 1.000 30.16920 504 THR E N 1
ATOM 13188 C CA . THR E 1 524 ? 136.48082 158.24401 153.79690 1.000 30.16920 504 THR E CA 1
ATOM 13189 C C . THR E 1 524 ? 137.32582 156.98601 153.92590 1.000 30.16920 504 THR E C 1
ATOM 13190 O O . THR E 1 524 ? 136.84782 155.87901 153.65090 1.000 30.16920 504 THR E O 1
ATOM 13194 N N . VAL E 1 525 ? 138.58282 157.13201 154.35090 1.000 27.01167 505 VAL E N 1
ATOM 13195 C CA . VAL E 1 525 ? 139.44682 155.96701 154.52190 1.000 27.01167 505 VAL E CA 1
ATOM 13196 C C . VAL E 1 525 ? 138.88182 155.03601 155.58690 1.000 27.01167 505 VAL E C 1
ATOM 13197 O O . VAL E 1 525 ? 138.77982 153.82001 155.38290 1.000 27.01167 505 VAL E O 1
ATOM 13201 N N . ILE E 1 526 ? 138.48882 155.59701 156.73290 1.000 23.11477 506 ILE E N 1
ATOM 13202 C CA . ILE E 1 526 ? 137.97682 154.77301 157.82390 1.000 23.11477 506 ILE E CA 1
ATOM 13203 C C . ILE E 1 526 ? 136.70282 154.06001 157.39890 1.000 23.11477 506 ILE E C 1
ATOM 13204 O O . ILE E 1 526 ? 136.51882 152.87101 157.68290 1.000 23.11477 506 ILE E O 1
ATOM 13209 N N . PHE E 1 527 ? 135.80482 154.76401 156.70590 1.000 24.65119 507 PHE E N 1
ATOM 13210 C CA . PHE E 1 527 ? 134.59182 154.10901 156.23090 1.000 24.65119 507 PHE E CA 1
ATOM 13211 C C . PHE E 1 527 ? 134.91582 152.99901 155.23990 1.000 24.65119 507 PHE E C 1
ATOM 13212 O O . PHE E 1 527 ? 134.29582 151.93001 155.27190 1.000 24.65119 507 PHE E O 1
ATOM 13220 N N . GLU E 1 528 ? 135.87782 153.23401 154.34390 1.000 28.67849 508 GLU E N 1
ATOM 13221 C CA . GLU E 1 528 ? 136.20982 152.23001 153.33990 1.000 28.67849 508 GLU E CA 1
ATOM 13222 C C . GLU E 1 528 ? 136.78582 150.97301 153.97690 1.000 28.67849 508 GLU E C 1
ATOM 13223 O O . GLU E 1 528 ? 136.45282 149.85501 153.56790 1.000 28.67849 508 GLU E O 1
ATOM 13229 N N . GLU E 1 529 ? 137.65082 151.12601 154.97990 1.000 27.65238 509 GLU E N 1
ATOM 13230 C CA . GLU E 1 529 ? 138.18882 149.93801 155.63290 1.000 27.65238 509 GLU E CA 1
ATOM 13231 C C . GLU E 1 529 ? 137.19482 149.27601 156.57790 1.000 27.65238 509 GLU E C 1
ATOM 13232 O O . GLU E 1 529 ? 137.49682 148.20101 157.10690 1.000 27.65238 509 GLU E O 1
ATOM 13238 N N . PHE E 1 530 ? 136.03682 149.88601 156.81490 1.000 21.68849 510 PHE E N 1
ATOM 13239 C CA . PHE E 1 530 ? 134.96182 149.24601 157.56190 1.000 21.68849 510 PHE E CA 1
ATOM 13240 C C . PHE E 1 530 ? 133.96782 148.53001 156.65990 1.000 21.68849 510 PHE E C 1
ATOM 13241 O O . PHE E 1 530 ? 132.99482 147.96101 157.16390 1.000 21.68849 510 PHE E O 1
ATOM 13249 N N . LYS E 1 531 ? 134.18282 148.55301 155.34790 1.000 25.78752 511 LYS E N 1
ATOM 13250 C CA . LYS E 1 531 ? 133.29482 147.86201 154.42490 1.000 25.78752 511 LYS E CA 1
ATOM 13251 C C . LYS E 1 531 ? 133.45982 146.35501 154.56690 1.000 25.78752 511 LYS E C 1
ATOM 13252 O O . LYS E 1 531 ? 134.58282 145.84801 154.63690 1.000 25.78752 511 LYS E O 1
ATOM 13258 N N . GLY E 1 532 ? 132.33982 145.64101 154.61090 1.000 23.74454 512 GLY E N 1
ATOM 13259 C CA . GLY E 1 532 ? 132.36082 144.20001 154.73590 1.000 23.74454 512 GLY E CA 1
ATOM 13260 C C . GLY E 1 532 ? 132.25982 143.66401 156.14490 1.000 23.74454 512 GLY E C 1
ATOM 13261 O O . GLY E 1 532 ? 132.48182 142.46501 156.34690 1.000 23.74454 512 GLY E O 1
ATOM 13262 N N . THR E 1 533 ? 131.93982 144.50601 157.12590 1.000 19.33067 513 THR E N 1
ATOM 13263 C CA . THR E 1 533 ? 131.76682 144.07501 158.50790 1.000 19.33067 513 THR E CA 1
ATOM 13264 C C . THR E 1 533 ? 130.32582 144.18901 158.98090 1.000 19.33067 513 THR E C 1
ATOM 13265 O O . THR E 1 533 ? 129.81982 143.28501 159.65090 1.000 19.33067 513 THR E O 1
ATOM 13269 N N . GLY E 1 534 ? 129.64782 145.28601 158.64990 1.000 15.65855 514 GLY E N 1
ATOM 13270 C CA . GLY E 1 534 ? 128.26282 145.46701 159.03890 1.000 15.65855 514 GLY E CA 1
ATOM 13271 C C . GLY E 1 534 ? 127.33082 144.80501 158.04690 1.000 15.65855 514 GLY E C 1
ATOM 13272 O O . GLY E 1 534 ? 127.38282 145.08601 156.84690 1.000 15.65855 514 GLY E O 1
ATOM 13273 N N . ASN E 1 535 ? 126.47582 143.91701 158.55490 1.000 14.54508 515 ASN E N 1
ATOM 13274 C CA . ASN E 1 535 ? 125.55482 143.20101 157.68090 1.000 14.54508 515 ASN E CA 1
ATOM 13275 C C . ASN E 1 535 ? 124.45382 144.11501 157.15690 1.000 14.54508 515 ASN E C 1
ATOM 13276 O O . ASN E 1 535 ? 124.09182 144.04401 155.97690 1.000 14.54508 515 ASN E O 1
ATOM 13281 N N . ALA E 1 536 ? 123.91082 144.97801 158.00690 1.000 15.82880 516 ALA E N 1
ATOM 13282 C CA . ALA E 1 536 ? 122.86582 145.91201 157.61490 1.000 15.82880 516 ALA E CA 1
ATOM 13283 C C . ALA E 1 536 ? 123.45982 147.30501 157.48390 1.000 15.82880 516 ALA E C 1
ATOM 13284 O O . ALA E 1 536 ? 124.09182 147.80301 158.41890 1.000 15.82880 516 ALA E O 1
ATOM 13286 N N . GLU E 1 537 ? 123.25882 147.92901 156.32790 1.000 17.44320 517 GLU E N 1
ATOM 13287 C CA . GLU E 1 537 ? 123.78782 149.25701 156.06190 1.000 17.44320 517 GLU E CA 1
ATOM 13288 C C . GLU E 1 537 ? 122.67782 150.14501 155.52590 1.000 17.44320 517 GLU E C 1
ATOM 13289 O O . GLU E 1 537 ? 121.92782 149.73501 154.63690 1.000 17.44320 517 GLU E O 1
ATOM 13295 N N . LEU E 1 538 ? 122.57782 151.35301 156.06890 1.000 16.89985 518 LEU E N 1
ATOM 13296 C CA . LEU E 1 538 ? 121.65682 152.37301 155.58690 1.000 16.89985 518 LEU E CA 1
ATOM 13297 C C . LEU E 1 538 ? 122.46082 153.56301 155.08790 1.000 16.89985 518 LEU E C 1
ATOM 13298 O O . LEU E 1 538 ? 123.34882 154.05401 155.79190 1.000 16.89985 518 LEU E O 1
ATOM 13303 N N . LYS E 1 539 ? 122.15582 154.02101 153.87990 1.000 22.88426 519 LYS E N 1
ATOM 13304 C CA . LYS E 1 539 ? 122.89182 155.10701 153.24390 1.000 22.88426 519 LYS E CA 1
ATOM 13305 C C . LYS E 1 539 ? 121.97482 156.31301 153.10290 1.000 22.88426 519 LYS E C 1
ATOM 13306 O O . LYS E 1 539 ? 120.97682 156.25901 152.37790 1.000 22.88426 519 LYS E O 1
ATOM 13312 N N . LEU E 1 540 ? 122.31482 157.39601 153.79390 1.000 24.33592 520 LEU E N 1
ATOM 13313 C CA . LEU E 1 540 ? 121.61282 158.66201 153.65590 1.000 24.33592 520 LEU E CA 1
ATOM 13314 C C . LEU E 1 540 ? 122.30582 159.51001 152.59890 1.000 24.33592 520 LEU E C 1
ATOM 13315 O O . LEU E 1 540 ? 123.53582 159.58301 152.55390 1.000 24.33592 520 LEU E O 1
ATOM 13320 N N . ASP E 1 541 ? 121.51382 160.13901 151.73890 1.000 39.44193 521 ASP E N 1
ATOM 13321 C CA . ASP E 1 541 ? 122.03782 160.90101 150.61590 1.000 39.44193 521 ASP E CA 1
ATOM 13322 C C . ASP E 1 541 ? 121.84582 162.38501 150.88890 1.000 39.44193 521 ASP E C 1
ATOM 13323 O O . ASP E 1 541 ? 120.74082 162.82001 151.22490 1.000 39.44193 521 ASP E O 1
ATOM 13328 N N . ARG E 1 542 ? 122.92582 163.15501 150.74790 1.000 43.02848 522 ARG E N 1
ATOM 13329 C CA . ARG E 1 542 ? 122.85282 164.58801 151.01090 1.000 43.02848 522 ARG E CA 1
ATOM 13330 C C . ARG E 1 542 ? 121.98882 165.29601 149.97690 1.000 43.02848 522 ARG E C 1
ATOM 13331 O O . ARG E 1 542 ? 121.10482 166.08301 150.33090 1.000 43.02848 522 ARG E O 1
ATOM 13339 N N . LYS E 1 543 ? 122.21582 165.01201 148.69090 1.000 48.31530 523 LYS E N 1
ATOM 13340 C CA . LYS E 1 543 ? 121.49882 165.70901 147.62690 1.000 48.31530 523 LYS E CA 1
ATOM 13341 C C . LYS E 1 543 ? 119.99382 165.50901 147.71090 1.000 48.31530 523 LYS E C 1
ATOM 13342 O O . LYS E 1 543 ? 119.24082 166.33501 147.18490 1.000 48.31530 523 LYS E O 1
ATOM 13348 N N . ILE E 1 544 ? 119.53882 164.42901 148.34590 1.000 49.37096 524 ILE E N 1
ATOM 13349 C CA . ILE E 1 544 ? 118.11182 164.24301 148.57290 1.000 49.37096 524 ILE E CA 1
ATOM 13350 C C . ILE E 1 544 ? 117.62482 165.06701 149.75790 1.000 49.37096 524 ILE E C 1
ATOM 13351 O O . ILE E 1 544 ? 116.46182 165.48601 149.77890 1.000 49.37096 524 ILE E O 1
ATOM 13356 N N . ALA E 1 545 ? 118.49282 165.33101 150.73690 1.000 51.70133 525 ALA E N 1
ATOM 13357 C CA . ALA E 1 545 ? 118.08182 166.10401 151.90490 1.000 51.70133 525 ALA E CA 1
ATOM 13358 C C . ALA E 1 545 ? 117.76782 167.55001 151.54090 1.000 51.70133 525 ALA E C 1
ATOM 13359 O O . ALA E 1 545 ? 116.80782 168.12801 152.06290 1.000 51.70133 525 ALA E O 1
ATOM 13361 N N . GLU E 1 546 ? 118.55982 168.15501 150.64890 1.000 54.61478 526 GLU E N 1
ATOM 13362 C CA . GLU E 1 546 ? 118.30082 169.53801 150.26390 1.000 54.61478 526 GLU E CA 1
ATOM 13363 C C . GLU E 1 546 ? 116.96882 169.70601 149.54690 1.000 54.61478 526 GLU E C 1
ATOM 13364 O O . GLU E 1 546 ? 116.45582 170.82701 149.48090 1.000 54.61478 526 GLU E O 1
ATOM 13370 N N . ARG E 1 547 ? 116.39782 168.62901 149.01490 1.000 54.47440 527 ARG E N 1
ATOM 13371 C CA . ARG E 1 547 ? 115.04782 168.68401 148.47490 1.000 54.47440 527 ARG E CA 1
ATOM 13372 C C . ARG E 1 547 ? 113.98582 168.65801 149.56490 1.000 54.47440 527 ARG E C 1
ATOM 13373 O O . ARG E 1 547 ? 112.79282 168.62401 149.24390 1.000 54.47440 527 ARG E O 1
ATOM 13381 N N . ARG E 1 548 ? 114.39582 168.66901 150.83490 1.000 53.99635 528 ARG E N 1
ATOM 13382 C CA . ARG E 1 548 ? 113.48682 168.70801 151.97890 1.000 53.99635 528 ARG E CA 1
ATOM 13383 C C . ARG E 1 548 ? 112.53282 167.51901 151.99590 1.000 53.99635 528 ARG E C 1
ATOM 13384 O O . ARG E 1 548 ? 111.36982 167.64701 152.38290 1.000 53.99635 528 ARG E O 1
ATOM 13392 N N . VAL E 1 549 ? 113.01382 166.35301 151.57490 1.000 50.56096 529 VAL E N 1
ATOM 13393 C CA . VAL E 1 549 ? 112.29682 165.09501 151.74190 1.000 50.56096 529 VAL E CA 1
ATOM 13394 C C . VAL E 1 549 ? 113.14582 164.20101 152.63690 1.000 50.56096 529 VAL E C 1
ATOM 13395 O O . VAL E 1 549 ? 114.34282 164.01201 152.38990 1.000 50.56096 529 VAL E O 1
ATOM 13399 N N . PHE E 1 550 ? 112.53382 163.67701 153.69090 1.000 41.41719 530 PHE E N 1
ATOM 13400 C CA . PHE E 1 550 ? 113.24782 162.97501 154.74190 1.000 41.41719 530 PHE E CA 1
ATOM 13401 C C . PHE E 1 550 ? 112.58082 161.63601 155.01290 1.000 41.41719 530 PHE E C 1
ATOM 13402 O O . PHE E 1 550 ? 111.38182 161.48201 154.76490 1.000 41.41719 530 PHE E O 1
ATOM 13410 N N . PRO E 1 551 ? 113.32482 160.64701 155.53990 1.000 33.46386 531 PRO E N 1
ATOM 13411 C CA . PRO E 1 551 ? 114.69482 160.68301 156.06590 1.000 33.46386 531 PRO E CA 1
ATOM 13412 C C . PRO E 1 551 ? 115.79482 160.71001 155.00690 1.000 33.46386 531 PRO E C 1
ATOM 13413 O O . PRO E 1 551 ? 116.97082 160.75801 155.36990 1.000 33.46386 531 PRO E O 1
ATOM 13417 N N . ALA E 1 552 ? 115.41682 160.68301 153.72990 1.000 34.43208 532 ALA E N 1
ATOM 13418 C CA . ALA E 1 552 ? 116.36382 160.78501 152.62090 1.000 34.43208 532 ALA E CA 1
ATOM 13419 C C . ALA E 1 552 ? 117.39182 159.65301 152.66490 1.000 34.43208 532 ALA E C 1
ATOM 13420 O O . ALA E 1 552 ? 118.59482 159.87201 152.81390 1.000 34.43208 532 ALA E O 1
ATOM 13422 N N . VAL E 1 553 ? 116.88982 158.42901 152.53590 1.000 29.89644 533 VAL E N 1
ATOM 13423 C CA . VAL E 1 553 ? 117.72482 157.23601 152.48390 1.000 29.89644 533 VAL E CA 1
ATOM 13424 C C . VAL E 1 553 ? 118.01182 156.90501 151.02790 1.000 29.89644 533 VAL E C 1
ATOM 13425 O O . VAL E 1 553 ? 117.20882 157.20901 150.13790 1.000 29.89644 533 VAL E O 1
ATOM 13429 N N . ASP E 1 554 ? 119.16682 156.29501 150.78090 1.000 31.92139 534 ASP E N 1
ATOM 13430 C CA . ASP E 1 554 ? 119.48582 155.76301 149.46190 1.000 31.92139 534 ASP E CA 1
ATOM 13431 C C . ASP E 1 554 ? 118.96982 154.33101 149.39790 1.000 31.92139 534 ASP E C 1
ATOM 13432 O O . ASP E 1 554 ? 119.56082 153.42301 149.98890 1.000 31.92139 534 ASP E O 1
ATOM 13437 N N . VAL E 1 555 ? 117.86282 154.13001 148.68090 1.000 33.65641 535 VAL E N 1
ATOM 13438 C CA . VAL E 1 555 ? 117.13982 152.86401 148.75790 1.000 33.65641 535 VAL E CA 1
ATOM 13439 C C . VAL E 1 555 ? 117.97882 151.71301 148.20990 1.000 33.65641 535 VAL E C 1
ATOM 13440 O O . VAL E 1 555 ? 118.03382 150.63301 148.80790 1.000 33.65641 535 VAL E O 1
ATOM 13444 N N . ASN E 1 556 ? 118.63982 151.91701 147.06490 1.000 34.73869 536 ASN E N 1
ATOM 13445 C CA . ASN E 1 556 ? 119.33282 150.80301 146.41790 1.000 34.73869 536 ASN E CA 1
ATOM 13446 C C . ASN E 1 556 ? 120.50782 150.27701 147.23490 1.000 34.73869 536 ASN E C 1
ATOM 13447 O O . ASN E 1 556 ? 120.56982 149.05701 147.46590 1.000 34.73869 536 ASN E O 1
ATOM 13452 N N . PRO E 1 557 ? 121.45582 151.09701 147.70290 1.000 28.47383 537 PRO E N 1
ATOM 13453 C CA . PRO E 1 557 ? 122.58482 150.54501 148.45990 1.000 28.47383 537 PRO E CA 1
ATOM 13454 C C . PRO E 1 557 ? 122.27482 150.23201 149.91290 1.000 28.47383 537 PRO E C 1
ATOM 13455 O O . PRO E 1 557 ? 123.16682 149.76001 150.62490 1.000 28.47383 537 PRO E O 1
ATOM 13459 N N . SER E 1 558 ? 121.05482 150.48201 150.37590 1.000 26.72174 538 SER E N 1
ATOM 13460 C CA . SER E 1 558 ? 120.66082 150.18601 151.74590 1.000 26.72174 538 SER E CA 1
ATOM 13461 C C . SER E 1 558 ? 119.91782 148.85901 151.78790 1.000 26.72174 538 SER E C 1
ATOM 13462 O O . SER E 1 558 ? 118.99582 148.63301 150.99790 1.000 26.72174 538 SER E O 1
ATOM 13465 N N . GLY E 1 559 ? 120.31782 147.99001 152.70490 1.000 21.33460 539 GLY E N 1
ATOM 13466 C CA . GLY E 1 559 ? 119.68682 146.69101 152.80490 1.000 21.33460 539 GLY E CA 1
ATOM 13467 C C . GLY E 1 559 ? 120.16182 145.95801 154.03690 1.000 21.33460 539 GLY E C 1
ATOM 13468 O O . GLY E 1 559 ? 120.88582 146.50501 154.86890 1.000 21.33460 539 GLY E O 1
ATOM 13469 N N . THR E 1 560 ? 119.74082 144.70301 154.14090 1.000 22.74455 540 THR E N 1
ATOM 13470 C CA . THR E 1 560 ? 120.08582 143.85001 155.26590 1.000 22.74455 540 THR E CA 1
ATOM 13471 C C . THR E 1 560 ? 120.56582 142.50001 154.75890 1.000 22.74455 540 THR E C 1
ATOM 13472 O O . THR E 1 560 ? 119.97382 141.92701 153.83990 1.000 22.74455 540 THR E O 1
ATOM 13476 N N . ARG E 1 561 ? 121.64782 142.00201 155.35090 1.000 25.85742 541 ARG E N 1
ATOM 13477 C CA . ARG E 1 561 ? 122.13282 140.66101 155.06490 1.000 25.85742 541 ARG E CA 1
ATOM 13478 C C . ARG E 1 561 ? 121.36882 139.64601 155.89990 1.000 25.85742 541 ARG E C 1
ATOM 13479 O O . ARG E 1 561 ? 121.05682 139.89501 157.06690 1.000 25.85742 541 ARG E O 1
ATOM 13487 N N . LYS E 1 562 ? 121.07582 138.49601 155.28990 1.000 33.26102 542 LYS E N 1
ATOM 13488 C CA . LYS E 1 562 ? 120.32882 137.41901 155.93690 1.000 33.26102 542 LYS E CA 1
ATOM 13489 C C . LYS E 1 562 ? 118.94482 137.89601 156.37490 1.000 33.26102 542 LYS E C 1
ATOM 13490 O O . LYS E 1 562 ? 118.56782 137.80101 157.54290 1.000 33.26102 542 LYS E O 1
ATOM 13496 N N . ASP E 1 563 ? 118.18482 138.42101 155.41390 1.000 35.33069 543 ASP E N 1
ATOM 13497 C CA . ASP E 1 563 ? 116.80782 138.82101 155.66990 1.000 35.33069 543 ASP E CA 1
ATOM 13498 C C . ASP E 1 563 ? 115.85382 137.64101 155.77390 1.000 35.33069 543 ASP E C 1
ATOM 13499 O O . ASP E 1 563 ? 114.70882 137.83301 156.19490 1.000 35.33069 543 ASP E O 1
ATOM 13504 N N . GLU E 1 564 ? 116.28882 136.43701 155.39890 1.000 37.84794 544 GLU E N 1
ATOM 13505 C CA . GLU E 1 564 ? 115.38982 135.28901 155.41090 1.000 37.84794 544 GLU E CA 1
ATOM 13506 C C . GLU E 1 564 ? 114.94582 134.93301 156.82190 1.000 37.84794 544 GLU E C 1
ATOM 13507 O O . GLU E 1 564 ? 113.82282 134.45501 157.01490 1.000 37.84794 544 GLU E O 1
ATOM 13513 N N . LEU E 1 565 ? 115.80382 135.15101 157.81390 1.000 36.32201 545 LEU E N 1
ATOM 13514 C CA . LEU E 1 565 ? 115.50182 134.76401 159.18290 1.000 36.32201 545 LEU E CA 1
ATOM 13515 C C . LEU E 1 565 ? 114.80482 135.86001 159.97790 1.000 36.32201 545 LEU E C 1
ATOM 13516 O O . LEU E 1 565 ? 114.41182 135.61701 161.12290 1.000 36.32201 545 LEU E O 1
ATOM 13521 N N . LEU E 1 566 ? 114.64682 137.05401 159.40990 1.000 30.70905 546 LEU E N 1
ATOM 13522 C CA . LEU E 1 566 ? 114.00382 138.16101 160.11190 1.000 30.70905 546 LEU E CA 1
ATOM 13523 C C . LEU E 1 566 ? 112.52082 138.25501 159.76990 1.000 30.70905 546 LEU E C 1
ATOM 13524 O O . LEU E 1 566 ? 111.66582 138.22701 160.65990 1.000 30.70905 546 LEU E O 1
ATOM 13529 N N . LEU E 1 567 ? 112.20482 138.37001 158.48590 1.000 34.86560 547 LEU E N 1
ATOM 13530 C CA . LEU E 1 567 ? 110.82982 138.53001 158.05290 1.000 34.86560 547 LEU E CA 1
ATOM 13531 C C . LEU E 1 567 ? 110.13582 137.17601 157.93390 1.000 34.86560 547 LEU E C 1
ATOM 13532 O O . LEU E 1 567 ? 110.77082 136.12701 157.79690 1.000 34.86560 547 LEU E O 1
ATOM 13537 N N . SER E 1 568 ? 108.80782 137.21201 157.99690 1.000 42.97012 548 SER E N 1
ATOM 13538 C CA . SER E 1 568 ? 108.01682 136.03501 157.68590 1.000 42.97012 548 SER E CA 1
ATOM 13539 C C . SER E 1 568 ? 108.07782 135.75901 156.18290 1.000 42.97012 548 SER E C 1
ATOM 13540 O O . SER E 1 568 ? 108.29682 136.67801 155.38890 1.000 42.97012 548 SER E O 1
ATOM 13543 N N . PRO E 1 569 ? 107.90282 134.49901 155.76790 1.000 47.39372 549 PRO E N 1
ATOM 13544 C CA . PRO E 1 569 ? 108.06282 134.17801 154.33790 1.000 47.39372 549 PRO E CA 1
ATOM 13545 C C . PRO E 1 569 ? 107.16482 134.98801 153.41790 1.000 47.39372 549 PRO E C 1
ATOM 13546 O O . PRO E 1 569 ? 107.61782 135.43001 152.35590 1.000 47.39372 549 PRO E O 1
ATOM 13550 N N . ASP E 1 570 ? 105.90582 135.21001 153.79690 1.000 45.57559 550 ASP E N 1
ATOM 13551 C CA . ASP E 1 570 ? 105.04782 136.08501 153.00390 1.000 45.57559 550 ASP E CA 1
ATOM 13552 C C . ASP E 1 570 ? 105.52282 137.53301 153.08190 1.000 45.57559 550 ASP E C 1
ATOM 13553 O O . ASP E 1 570 ? 105.57782 138.23901 152.06490 1.000 45.57559 550 ASP E O 1
ATOM 13558 N N . GLU E 1 571 ? 105.88782 137.98301 154.28490 1.000 41.39670 551 GLU E N 1
ATOM 13559 C CA . GLU E 1 571 ? 106.46782 139.31201 154.43290 1.000 41.39670 551 GLU E CA 1
ATOM 13560 C C . GLU E 1 571 ? 107.77882 139.41801 153.66890 1.000 41.39670 551 GLU E C 1
ATOM 13561 O O . GLU E 1 571 ? 108.06182 140.45001 153.05090 1.000 41.39670 551 GLU E O 1
ATOM 13567 N N . PHE E 1 572 ? 108.59082 138.35901 153.69790 1.000 41.00502 552 PHE E N 1
ATOM 13568 C CA . PHE E 1 572 ? 109.83482 138.36701 152.93690 1.000 41.00502 552 PHE E CA 1
ATOM 13569 C C . PHE E 1 572 ? 109.56482 138.50301 151.44590 1.000 41.00502 552 PHE E C 1
ATOM 13570 O O . PHE E 1 572 ? 110.24882 139.26301 150.75490 1.000 41.00502 552 PHE E O 1
ATOM 13578 N N . ALA E 1 573 ? 108.57782 137.76801 150.92890 1.000 44.85004 553 ALA E N 1
ATOM 13579 C CA . ALA E 1 573 ? 108.26182 137.85601 149.50690 1.000 44.85004 553 ALA E CA 1
ATOM 13580 C C . ALA E 1 573 ? 107.77982 139.25201 149.13390 1.000 44.85004 553 ALA E C 1
ATOM 13581 O O . ALA E 1 573 ? 108.17782 139.80201 148.09690 1.000 44.85004 553 ALA E O 1
ATOM 13583 N N . ILE E 1 574 ? 106.92282 139.84601 149.96790 1.000 43.46773 554 ILE E N 1
ATOM 13584 C CA . ILE E 1 574 ? 106.42282 141.18601 149.67190 1.000 43.46773 554 ILE E CA 1
ATOM 13585 C C . ILE E 1 574 ? 107.55782 142.20201 149.70890 1.000 43.46773 554 ILE E C 1
ATOM 13586 O O . ILE E 1 574 ? 107.65082 143.08401 148.84490 1.000 43.46773 554 ILE E O 1
ATOM 13591 N N . VAL E 1 575 ? 108.43582 142.09601 150.70790 1.000 40.84614 555 VAL E N 1
ATOM 13592 C CA . VAL E 1 575 ? 109.56082 143.01801 150.81190 1.000 40.84614 555 VAL E CA 1
ATOM 13593 C C . VAL E 1 575 ? 110.49882 142.84901 149.62390 1.000 40.84614 555 VAL E C 1
ATOM 13594 O O . VAL E 1 575 ? 111.04182 143.82801 149.10390 1.000 40.84614 555 VAL E O 1
ATOM 13598 N N . HIS E 1 576 ? 110.69782 141.61001 149.17190 1.000 42.30799 556 HIS E N 1
ATOM 13599 C CA . HIS E 1 576 ? 111.52982 141.37501 147.99790 1.000 42.30799 556 HIS E CA 1
ATOM 13600 C C . HIS E 1 576 ? 110.92382 142.01201 146.75490 1.000 42.30799 556 HIS E C 1
ATOM 13601 O O . HIS E 1 576 ? 111.63982 142.61401 145.94590 1.000 42.30799 556 HIS E O 1
ATOM 13608 N N . LYS E 1 577 ? 109.60682 141.88601 146.58190 1.000 41.20910 557 LYS E N 1
ATOM 13609 C CA . LYS E 1 577 ? 108.95682 142.53301 145.44490 1.000 41.20910 557 LYS E CA 1
ATOM 13610 C C . LYS E 1 577 ? 109.11482 144.04601 145.51090 1.000 41.20910 557 LYS E C 1
ATOM 13611 O O . LYS E 1 577 ? 109.40282 144.69801 144.49790 1.000 41.20910 557 LYS E O 1
ATOM 13617 N N . LEU E 1 578 ? 108.93682 144.62101 146.70190 1.000 39.53657 558 LEU E N 1
ATOM 13618 C CA . LEU E 1 578 ? 109.09082 146.06401 146.85590 1.000 39.53657 558 LEU E CA 1
ATOM 13619 C C . LEU E 1 578 ? 110.51782 146.50001 146.55090 1.000 39.53657 558 LEU E C 1
ATOM 13620 O O . LEU E 1 578 ? 110.73282 147.52901 145.90090 1.000 39.53657 558 LEU E O 1
ATOM 13625 N N . ARG E 1 579 ? 111.50582 145.73401 147.01390 1.000 36.42687 559 ARG E N 1
ATOM 13626 C CA . ARG E 1 579 ? 112.89582 146.09301 146.75990 1.000 36.42687 559 ARG E CA 1
ATOM 13627 C C . ARG E 1 579 ? 113.23482 145.97101 145.28190 1.000 36.42687 559 ARG E C 1
ATOM 13628 O O . ARG E 1 579 ? 114.00382 146.77801 144.75190 1.000 36.42687 559 ARG E O 1
ATOM 13636 N N . ARG E 1 580 ? 112.67382 144.97201 144.59790 1.000 41.77003 560 ARG E N 1
ATOM 13637 C CA . ARG E 1 580 ? 112.86382 144.87801 143.15390 1.000 41.77003 560 ARG E CA 1
ATOM 13638 C C . ARG E 1 580 ? 112.27182 146.08901 142.44390 1.000 41.77003 560 ARG E C 1
ATOM 13639 O O . ARG E 1 580 ? 112.90382 146.67101 141.55090 1.000 41.77003 560 ARG E O 1
ATOM 13647 N N . VAL E 1 581 ? 111.06482 146.49601 142.84390 1.000 38.42359 561 VAL E N 1
ATOM 13648 C CA . VAL E 1 581 ? 110.43982 147.66701 142.23390 1.000 38.42359 561 VAL E CA 1
ATOM 13649 C C . VAL E 1 581 ? 111.29482 148.90701 142.46590 1.000 38.42359 561 VAL E C 1
ATOM 13650 O O . VAL E 1 581 ? 111.51882 149.70501 141.54890 1.000 38.42359 561 VAL E O 1
ATOM 13654 N N . LEU E 1 582 ? 111.79082 149.08301 143.69190 1.000 36.25492 562 LEU E N 1
ATOM 13655 C CA . LEU E 1 582 ? 112.61382 150.24901 143.99990 1.000 36.25492 562 LEU E CA 1
ATOM 13656 C C . LEU E 1 582 ? 113.92482 150.23001 143.22490 1.000 36.25492 562 LEU E C 1
ATOM 13657 O O . LEU E 1 582 ? 114.37982 151.27201 142.74190 1.000 36.25492 562 LEU E O 1
ATOM 13662 N N . SER E 1 583 ? 114.55382 149.05901 143.10090 1.000 39.00942 563 SER E N 1
ATOM 13663 C CA . SER E 1 583 ? 115.78182 148.95301 142.32490 1.000 39.00942 563 SER E CA 1
ATOM 13664 C C . SER E 1 583 ? 115.54382 149.18601 140.84190 1.000 39.00942 563 SER E C 1
ATOM 13665 O O . SER E 1 583 ? 116.48482 149.54201 140.12490 1.000 39.00942 563 SER E O 1
ATOM 13668 N N . GLY E 1 584 ? 114.31482 148.98501 140.36490 1.000 42.13509 564 GLY E N 1
ATOM 13669 C CA . GLY E 1 584 ? 114.00782 149.33901 138.98890 1.000 42.13509 564 GLY E CA 1
ATOM 13670 C C . GLY E 1 584 ? 114.18582 150.82101 138.71190 1.000 42.13509 564 GLY E C 1
ATOM 13671 O O . GLY E 1 584 ? 114.60882 151.21201 137.62190 1.000 42.13509 564 GLY E O 1
ATOM 13672 N N . LEU E 1 585 ? 113.86982 151.66101 139.69090 1.000 42.90193 565 LEU E N 1
ATOM 13673 C CA . LEU E 1 585 ? 113.95782 153.10701 139.55390 1.000 42.90193 565 LEU E CA 1
ATOM 13674 C C . LEU E 1 585 ? 115.27382 153.62401 140.12790 1.000 42.90193 565 LEU E C 1
ATOM 13675 O O . LEU E 1 585 ? 115.98582 152.92701 140.85290 1.000 42.90193 565 LEU E O 1
ATOM 13680 N N . ASP E 1 586 ? 115.59182 154.86901 139.78790 1.000 49.81764 566 ASP E N 1
ATOM 13681 C CA . ASP E 1 586 ? 116.72682 155.55901 140.37890 1.000 49.81764 566 ASP E CA 1
ATOM 13682 C C . ASP E 1 586 ? 116.36382 156.06701 141.77090 1.000 49.81764 566 ASP E C 1
ATOM 13683 O O . ASP E 1 586 ? 115.19082 156.17501 142.13190 1.000 49.81764 566 ASP E O 1
ATOM 13688 N N . SER E 1 587 ? 117.39682 156.38701 142.55390 1.000 48.13527 567 SER E N 1
ATOM 13689 C CA . SER E 1 587 ? 117.19682 156.68601 143.96990 1.000 48.13527 567 SER E CA 1
ATOM 13690 C C . SER E 1 587 ? 116.29982 157.90301 144.16890 1.000 48.13527 567 SER E C 1
ATOM 13691 O O . SER E 1 587 ? 115.35782 157.86901 144.97090 1.000 48.13527 567 SER E O 1
ATOM 13694 N N . HIS E 1 588 ? 116.57182 158.98701 143.43490 1.000 49.24416 568 HIS E N 1
ATOM 13695 C CA . HIS E 1 588 ? 115.84682 160.23601 143.64890 1.000 49.24416 568 HIS E CA 1
ATOM 13696 C C . HIS E 1 588 ? 114.35482 160.07901 143.39490 1.000 49.24416 568 HIS E C 1
ATOM 13697 O O . HIS E 1 588 ? 113.54682 160.79501 143.99490 1.000 49.24416 568 HIS E O 1
ATOM 13704 N N . GLN E 1 589 ? 113.96882 159.16101 142.51190 1.000 49.46840 569 GLN E N 1
ATOM 13705 C CA . GLN E 1 589 ? 112.56182 158.86601 142.27990 1.000 49.46840 569 GLN E CA 1
ATOM 13706 C C . GLN E 1 589 ? 112.05482 157.69701 143.10790 1.000 49.46840 569 GLN E C 1
ATOM 13707 O O . GLN E 1 589 ? 110.87282 157.67401 143.46890 1.000 49.46840 569 GLN E O 1
ATOM 13713 N N . ALA E 1 590 ? 112.92082 156.72901 143.41590 1.000 43.47390 570 ALA E N 1
ATOM 13714 C CA . ALA E 1 590 ? 112.49382 155.58601 144.21290 1.000 43.47390 570 ALA E CA 1
ATOM 13715 C C . ALA E 1 590 ? 112.10382 156.00401 145.62290 1.000 43.47390 570 ALA E C 1
ATOM 13716 O O . ALA E 1 590 ? 111.09782 155.52601 146.15790 1.000 43.47390 570 ALA E O 1
ATOM 13718 N N . ILE E 1 591 ? 112.88282 156.89301 146.24390 1.000 43.19635 571 ILE E N 1
ATOM 13719 C CA . ILE E 1 591 ? 112.52482 157.34701 147.58490 1.000 43.19635 571 ILE E CA 1
ATOM 13720 C C . ILE E 1 591 ? 111.20682 158.11201 147.55090 1.000 43.19635 571 ILE E C 1
ATOM 13721 O O . ILE E 1 591 ? 110.35482 157.94801 148.43290 1.000 43.19635 571 ILE E O 1
ATOM 13726 N N . ASP E 1 592 ? 111.00982 158.94201 146.52190 1.000 46.87423 572 ASP E N 1
ATOM 13727 C CA . ASP E 1 592 ? 109.76182 159.68701 146.39790 1.000 46.87423 572 ASP E CA 1
ATOM 13728 C C . ASP E 1 592 ? 108.57482 158.74601 146.26090 1.000 46.87423 572 ASP E C 1
ATOM 13729 O O . ASP E 1 592 ? 107.54382 158.93801 146.91390 1.000 46.87423 572 ASP E O 1
ATOM 13734 N N . LEU E 1 593 ? 108.70882 157.71501 145.42390 1.000 44.77977 573 LEU E N 1
ATOM 13735 C CA . LEU E 1 593 ? 107.62482 156.75201 145.25790 1.000 44.77977 573 LEU E CA 1
ATOM 13736 C C . LEU E 1 593 ? 107.35682 155.99401 146.55090 1.000 44.77977 573 LEU E C 1
ATOM 13737 O O . LEU E 1 593 ? 106.19682 155.74101 146.90290 1.000 44.77977 573 LEU E O 1
ATOM 13742 N N . LEU E 1 594 ? 108.41582 155.61601 147.27090 1.000 41.91899 574 LEU E N 1
ATOM 13743 C CA . LEU E 1 594 ? 108.23682 154.87501 148.51390 1.000 41.91899 574 LEU E CA 1
ATOM 13744 C C . LEU E 1 594 ? 107.48582 155.70901 149.54590 1.000 41.91899 574 LEU E C 1
ATOM 13745 O O . LEU E 1 594 ? 106.54182 155.22501 150.18090 1.000 41.91899 574 LEU E O 1
ATOM 13750 N N . MET E 1 595 ? 107.87282 156.97701 149.71490 1.000 47.79361 575 MET E N 1
ATOM 13751 C CA . MET E 1 595 ? 107.13282 157.82601 150.64590 1.000 47.79361 575 MET E CA 1
ATOM 13752 C C . MET E 1 595 ? 105.71182 158.08501 150.16390 1.000 47.79361 575 MET E C 1
ATOM 13753 O O . MET E 1 595 ? 104.78182 158.14101 150.97590 1.000 47.79361 575 MET E O 1
ATOM 13758 N N . SER E 1 596 ? 105.51782 158.25901 148.85390 1.000 46.72299 576 SER E N 1
ATOM 13759 C CA . SER E 1 596 ? 104.17282 158.50001 148.34190 1.000 46.72299 576 SER E CA 1
ATOM 13760 C C . SER E 1 596 ? 103.25482 157.32601 148.64490 1.000 46.72299 576 SER E C 1
ATOM 13761 O O . SER E 1 596 ? 102.09482 157.51701 149.02690 1.000 46.72299 576 SER E O 1
ATOM 13764 N N . GLN E 1 597 ? 103.75482 156.10301 148.48190 1.000 45.60608 577 GLN E N 1
ATOM 13765 C CA . GLN E 1 597 ? 102.95782 154.93501 148.83990 1.000 45.60608 577 GLN E CA 1
ATOM 13766 C C . GLN E 1 597 ? 102.76282 154.83801 150.34890 1.000 45.60608 577 GLN E C 1
ATOM 13767 O O . GLN E 1 597 ? 101.69182 154.43401 150.81490 1.000 45.60608 577 GLN E O 1
ATOM 13773 N N . LEU E 1 598 ? 103.78382 155.20601 151.12890 1.000 45.12328 578 LEU E N 1
ATOM 13774 C CA . LEU E 1 598 ? 103.69482 155.08001 152.58090 1.000 45.12328 578 LEU E CA 1
ATOM 13775 C C . LEU E 1 598 ? 102.79782 156.13201 153.21690 1.000 45.12328 578 LEU E C 1
ATOM 13776 O O . LEU E 1 598 ? 102.40082 155.96501 154.37490 1.000 45.12328 578 LEU E O 1
ATOM 13781 N N . ARG E 1 599 ? 102.48982 157.21501 152.50090 1.000 50.97872 579 ARG E N 1
ATOM 13782 C CA . ARG E 1 599 ? 101.66382 158.27101 153.08190 1.000 50.97872 579 ARG E CA 1
ATOM 13783 C C . ARG E 1 599 ? 100.28382 157.75401 153.46890 1.000 50.97872 579 ARG E C 1
ATOM 13784 O O . ARG E 1 599 ? 99.76882 158.08301 154.54390 1.000 50.97872 579 ARG E O 1
ATOM 13792 N N . LYS E 1 600 ? 99.67082 156.94301 152.60990 1.000 49.18124 580 LYS E N 1
ATOM 13793 C CA . LYS E 1 600 ? 98.27782 156.54901 152.75990 1.000 49.18124 580 LYS E CA 1
ATOM 13794 C C . LYS E 1 600 ? 98.10082 155.21201 153.46890 1.000 49.18124 580 LYS E C 1
ATOM 13795 O O . LYS E 1 600 ? 96.96982 154.72801 153.57490 1.000 49.18124 580 LYS E O 1
ATOM 13801 N N . THR E 1 601 ? 99.17482 154.60501 153.95390 1.000 49.71345 581 THR E N 1
ATOM 13802 C CA . THR E 1 601 ? 99.11382 153.27601 154.54590 1.000 49.71345 581 THR E CA 1
ATOM 13803 C C . THR E 1 601 ? 99.58882 153.32401 155.99490 1.000 49.71345 581 THR E C 1
ATOM 13804 O O . THR E 1 601 ? 99.85182 154.39101 156.55390 1.000 49.71345 581 THR E O 1
ATOM 13808 N N . LYS E 1 602 ? 99.68182 152.14601 156.60790 1.000 49.92140 582 LYS E N 1
ATOM 13809 C CA . LYS E 1 602 ? 100.13382 151.98901 157.98590 1.000 49.92140 582 LYS E CA 1
ATOM 13810 C C . LYS E 1 602 ? 101.12882 150.84201 158.09790 1.000 49.92140 582 LYS E C 1
ATOM 13811 O O . LYS E 1 602 ? 101.10382 150.06501 159.05590 1.000 49.92140 582 LYS E O 1
ATOM 13817 N N . ASN E 1 603 ? 102.00482 150.70901 157.09990 1.000 41.87988 583 ASN E N 1
ATOM 13818 C CA . ASN E 1 603 ? 103.07782 149.72101 157.00290 1.000 41.87988 583 ASN E CA 1
ATOM 13819 C C . ASN E 1 603 ? 102.56882 148.29401 156.85090 1.000 41.87988 583 ASN E C 1
ATOM 13820 O O . ASN E 1 603 ? 103.38182 147.37801 156.69190 1.000 41.87988 583 ASN E O 1
ATOM 13825 N N . ASN E 1 604 ? 101.26382 148.07301 156.89590 1.000 52.58651 584 ASN E N 1
ATOM 13826 C CA . ASN E 1 604 ? 100.66082 146.78501 156.58090 1.000 52.58651 584 ASN E CA 1
ATOM 13827 C C . ASN E 1 604 ? 99.65782 146.88501 155.44790 1.000 52.58651 584 ASN E C 1
ATOM 13828 O O . ASN E 1 604 ? 99.56482 145.97001 154.62290 1.000 52.58651 584 ASN E O 1
ATOM 13833 N N . TYR E 1 605 ? 98.90782 147.98601 155.38390 1.000 55.51078 585 TYR E N 1
ATOM 13834 C CA . TYR E 1 605 ? 98.04682 148.22501 154.23490 1.000 55.51078 585 TYR E CA 1
ATOM 13835 C C . TYR E 1 605 ? 98.86082 148.32601 152.95390 1.000 55.51078 585 TYR E C 1
ATOM 13836 O O . TYR E 1 605 ? 98.39882 147.89901 151.89090 1.000 55.51078 585 TYR E O 1
ATOM 13845 N N . GLU E 1 606 ? 100.07182 148.88201 153.03590 1.000 50.49019 586 GLU E N 1
ATOM 13846 C CA . GLU E 1 606 ? 100.94482 148.91701 151.86790 1.000 50.49019 586 GLU E CA 1
ATOM 13847 C C . GLU E 1 606 ? 101.30982 147.51001 151.41690 1.000 50.49019 586 GLU E C 1
ATOM 13848 O O . GLU E 1 606 ? 101.35382 147.22801 150.21390 1.000 50.49019 586 GLU E O 1
ATOM 13854 N N . PHE E 1 607 ? 101.58282 146.61601 152.36890 1.000 50.74039 587 PHE E N 1
ATOM 13855 C CA . PHE E 1 607 ? 101.80882 145.21801 152.02090 1.000 50.74039 587 PHE E CA 1
ATOM 13856 C C . PHE E 1 607 ? 100.57682 144.62001 151.36090 1.000 50.74039 587 PHE E C 1
ATOM 13857 O O . PHE E 1 607 ? 100.68582 143.87001 150.38390 1.000 50.74039 587 PHE E O 1
ATOM 13865 N N . LEU E 1 608 ? 99.39282 144.94101 151.88490 1.000 53.40860 588 LEU E N 1
ATOM 13866 C CA . LEU E 1 608 ? 98.15982 144.52301 151.22890 1.000 53.40860 588 LEU E CA 1
ATOM 13867 C C . LEU E 1 608 ? 98.03682 145.14801 149.84490 1.000 53.40860 588 LEU E C 1
ATOM 13868 O O . LEU E 1 608 ? 97.60682 144.48801 148.89390 1.000 53.40860 588 LEU E O 1
ATOM 13873 N N . VAL E 1 609 ? 98.40682 146.42301 149.71390 1.000 56.94998 589 VAL E N 1
ATOM 13874 C CA . VAL E 1 609 ? 98.34082 147.08501 148.41390 1.000 56.94998 589 VAL E CA 1
ATOM 13875 C C . VAL E 1 609 ? 99.40882 146.53601 147.47390 1.000 56.94998 589 VAL E C 1
ATOM 13876 O O . VAL E 1 609 ? 99.16382 146.35401 146.27490 1.000 56.94998 589 VAL E O 1
ATOM 13880 N N . GLN E 1 610 ? 100.60582 146.26001 147.99790 1.000 57.79151 590 GLN E N 1
ATOM 13881 C CA . GLN E 1 610 ? 101.70382 145.81701 147.14290 1.000 57.79151 590 GLN E CA 1
ATOM 13882 C C . GLN E 1 610 ? 101.39282 144.48501 146.47290 1.000 57.79151 590 GLN E C 1
ATOM 13883 O O . GLN E 1 610 ? 101.68782 144.29601 145.28690 1.000 57.79151 590 GLN E O 1
ATOM 13889 N N . VAL E 1 611 ? 100.79982 143.54701 147.21590 1.000 62.05001 591 VAL E N 1
ATOM 13890 C CA . VAL E 1 611 ? 100.50682 142.23501 146.64690 1.000 62.05001 591 VAL E CA 1
ATOM 13891 C C . VAL E 1 611 ? 99.45082 142.34201 145.55390 1.000 62.05001 591 VAL E C 1
ATOM 13892 O O . VAL E 1 611 ? 99.43682 141.53701 144.61390 1.000 62.05001 591 VAL E O 1
ATOM 13896 N N . SER E 1 612 ? 98.56382 143.32701 145.64190 1.000 61.31008 592 SER E N 1
ATOM 13897 C CA . SER E 1 612 ? 97.52082 143.50501 144.64190 1.000 61.31008 592 SER E CA 1
ATOM 13898 C C . SER E 1 612 ? 98.06282 144.23701 143.41890 1.000 61.31008 592 SER E C 1
ATOM 13899 O O . SER E 1 612 ? 99.07182 143.83501 142.84090 1.000 61.31008 592 SER E O 1
ATOM 13902 N N . VAL F 1 243 ? 143.53882 122.49601 179.63990 1.000 66.92251 223 VAL F N 1
ATOM 13903 C CA . VAL F 1 243 ? 144.36682 122.76401 180.80790 1.000 66.92251 223 VAL F CA 1
ATOM 13904 C C . VAL F 1 243 ? 145.52282 121.76801 180.86790 1.000 66.92251 223 VAL F C 1
ATOM 13905 O O . VAL F 1 243 ? 146.58582 122.07001 181.41090 1.000 66.92251 223 VAL F O 1
ATOM 13909 N N . GLN F 1 244 ? 145.31182 120.58101 180.29890 1.000 71.78389 224 GLN F N 1
ATOM 13910 C CA . GLN F 1 244 ? 146.36882 119.57201 180.27890 1.000 71.78389 224 GLN F CA 1
ATOM 13911 C C . GLN F 1 244 ? 147.61382 120.03301 179.53190 1.000 71.78389 224 GLN F C 1
ATOM 13912 O O . GLN F 1 244 ? 148.72182 119.87401 180.07290 1.000 71.78389 224 GLN F O 1
ATOM 13918 N N . PRO F 1 245 ? 147.53082 120.61101 178.31790 1.000 66.64193 225 PRO F N 1
ATOM 13919 C CA . PRO F 1 245 ? 146.39182 120.82901 177.42390 1.000 66.64193 225 PRO F CA 1
ATOM 13920 C C . PRO F 1 245 ? 146.43282 119.95801 176.17390 1.000 66.64193 225 PRO F C 1
ATOM 13921 O O . PRO F 1 245 ? 147.37482 119.19301 175.97890 1.000 66.64193 225 PRO F O 1
ATOM 13925 N N . VAL F 1 246 ? 145.40682 120.07801 175.33790 1.000 60.64716 226 VAL F N 1
ATOM 13926 C CA . VAL F 1 246 ? 145.39382 119.49201 174.00290 1.000 60.64716 226 VAL F CA 1
ATOM 13927 C C . VAL F 1 246 ? 145.33482 120.64701 173.00790 1.000 60.64716 226 VAL F C 1
ATOM 13928 O O . VAL F 1 246 ? 144.29882 121.30501 172.85190 1.000 60.64716 226 VAL F O 1
ATOM 13932 N N . ALA F 1 247 ? 146.45782 120.91501 172.34590 1.000 56.98824 227 ALA F N 1
ATOM 13933 C CA . ALA F 1 247 ? 146.56382 122.12201 171.54290 1.000 56.98824 227 ALA F CA 1
ATOM 13934 C C . ALA F 1 247 ? 147.73682 122.00901 170.58390 1.000 56.98824 227 ALA F C 1
ATOM 13935 O O . ALA F 1 247 ? 148.74382 121.37201 170.90190 1.000 56.98824 227 ALA F O 1
ATOM 13937 N N . GLY F 1 248 ? 147.59882 122.63301 169.41690 1.000 54.00619 228 GLY F N 1
ATOM 13938 C CA . GLY F 1 248 ? 148.72882 122.76501 168.52290 1.000 54.00619 228 GLY F CA 1
ATOM 13939 C C . GLY F 1 248 ? 149.76082 123.72801 169.07590 1.000 54.00619 228 GLY F C 1
ATOM 13940 O O . GLY F 1 248 ? 149.44082 124.68101 169.78490 1.000 54.00619 228 GLY F O 1
ATOM 13941 N N . ILE F 1 249 ? 151.02282 123.47101 168.74990 1.000 58.62689 229 ILE F N 1
ATOM 13942 C CA . ILE F 1 249 ? 152.13982 124.25801 169.25990 1.000 58.62689 229 ILE F CA 1
ATOM 13943 C C . ILE F 1 249 ? 152.53982 125.28501 168.21090 1.000 58.62689 229 ILE F C 1
ATOM 13944 O O . ILE F 1 249 ? 152.49582 125.01101 167.00390 1.000 58.62689 229 ILE F O 1
ATOM 13949 N N . LEU F 1 250 ? 152.90582 126.48001 168.66690 1.000 59.65451 230 LEU F N 1
ATOM 13950 C CA . LEU F 1 250 ? 153.36682 127.55301 167.79290 1.000 59.65451 230 LEU F CA 1
ATOM 13951 C C . LEU F 1 250 ? 154.78882 127.91401 168.19890 1.000 59.65451 230 LEU F C 1
ATOM 13952 O O . LEU F 1 250 ? 155.00482 128.49801 169.26590 1.000 59.65451 230 LEU F O 1
ATOM 13957 N N . ASP F 1 251 ? 155.75282 127.57101 167.34890 1.000 66.23770 231 ASP F N 1
ATOM 13958 C CA . ASP F 1 251 ? 157.16382 127.85001 167.60490 1.000 66.23770 231 ASP F CA 1
ATOM 13959 C C . ASP F 1 251 ? 157.49382 129.18801 166.95490 1.000 66.23770 231 ASP F C 1
ATOM 13960 O O . ASP F 1 251 ? 157.83482 129.26101 165.77390 1.000 66.23770 231 ASP F O 1
ATOM 13965 N N . VAL F 1 252 ? 157.38982 130.25801 167.74590 1.000 74.26153 232 VAL F N 1
ATOM 13966 C CA . VAL F 1 252 ? 157.66282 131.58901 167.22890 1.000 74.26153 232 VAL F CA 1
ATOM 13967 C C . VAL F 1 252 ? 159.13982 131.69201 166.84290 1.000 74.26153 232 VAL F C 1
ATOM 13968 O O . VAL F 1 252 ? 159.99082 130.92401 167.30790 1.000 74.26153 232 VAL F O 1
ATOM 13972 N N . LEU F 1 253 ? 159.43982 132.65401 165.96490 1.000 79.09054 233 LEU F N 1
ATOM 13973 C CA . LEU F 1 253 ? 160.80982 132.85101 165.50290 1.000 79.09054 233 LEU F CA 1
ATOM 13974 C C . LEU F 1 253 ? 161.76582 133.16701 166.64690 1.000 79.09054 233 LEU F C 1
ATOM 13975 O O . LEU F 1 253 ? 162.97082 132.92801 166.51690 1.000 79.09054 233 LEU F O 1
ATOM 13980 N N . ASP F 1 254 ? 161.25982 133.69101 167.76090 1.000 84.91010 234 ASP F N 1
ATOM 13981 C CA . ASP F 1 254 ? 162.09282 133.96301 168.91990 1.000 84.91010 234 ASP F CA 1
ATOM 13982 C C . ASP F 1 254 ? 162.27882 132.68701 169.74090 1.000 84.91010 234 ASP F C 1
ATOM 13983 O O . ASP F 1 254 ? 161.81882 131.60301 169.37190 1.000 84.91010 234 ASP F O 1
ATOM 13988 N N . ASN F 1 255 ? 162.96982 132.81801 170.87590 1.000 86.28665 235 ASN F N 1
ATOM 13989 C CA . ASN F 1 255 ? 163.26082 131.65401 171.70790 1.000 86.28665 235 ASN F CA 1
ATOM 13990 C C . ASN F 1 255 ? 162.00282 131.10601 172.37390 1.000 86.28665 235 ASN F C 1
ATOM 13991 O O . ASN F 1 255 ? 161.87982 129.89401 172.57490 1.000 86.28665 235 ASN F O 1
ATOM 13996 N N . TYR F 1 256 ? 161.06482 131.97501 172.73390 1.000 84.60343 236 TYR F N 1
ATOM 13997 C CA . TYR F 1 256 ? 159.86082 131.51001 173.40090 1.000 84.60343 236 TYR F CA 1
ATOM 13998 C C . TYR F 1 256 ? 158.88382 130.89101 172.40190 1.000 84.60343 236 TYR F C 1
ATOM 13999 O O . TYR F 1 256 ? 158.90682 131.17901 171.20190 1.000 84.60343 236 TYR F O 1
ATOM 14008 N N . ALA F 1 257 ? 158.02282 130.01701 172.91990 1.000 73.34786 237 ALA F N 1
ATOM 14009 C CA . ALA F 1 257 ? 156.99182 129.36701 172.12390 1.000 73.34786 237 ALA F CA 1
ATOM 14010 C C . ALA F 1 257 ? 155.83882 128.99201 173.04490 1.000 73.34786 237 ALA F C 1
ATOM 14011 O O . ALA F 1 257 ? 155.98682 128.93501 174.26690 1.000 73.34786 237 ALA F O 1
ATOM 14013 N N . PHE F 1 258 ? 154.67482 128.74701 172.44490 1.000 65.71015 238 PHE F N 1
ATOM 14014 C CA . PHE F 1 258 ? 153.48182 128.41601 173.21090 1.000 65.71015 238 PHE F CA 1
ATOM 14015 C C . PHE F 1 258 ? 152.62082 127.44801 172.41490 1.000 65.71015 238 PHE F C 1
ATOM 14016 O O . PHE F 1 258 ? 152.74982 127.32701 171.19390 1.000 65.71015 238 PHE F O 1
ATOM 14024 N N . VAL F 1 259 ? 151.73282 126.76101 173.12690 1.000 62.93343 239 VAL F N 1
ATOM 14025 C CA . VAL F 1 259 ? 150.70982 125.92401 172.51290 1.000 62.93343 239 VAL F CA 1
ATOM 14026 C C . VAL F 1 259 ? 149.38882 126.68001 172.56390 1.000 62.93343 239 VAL F C 1
ATOM 14027 O O . VAL F 1 259 ? 149.03282 127.25901 173.59790 1.000 62.93343 239 VAL F O 1
ATOM 14031 N N . ARG F 1 260 ? 148.67682 126.70501 171.44090 1.000 58.07073 240 ARG F N 1
ATOM 14032 C CA . ARG F 1 260 ? 147.46982 127.51801 171.30290 1.000 58.07073 240 ARG F CA 1
ATOM 14033 C C . ARG F 1 260 ? 146.27182 126.70001 171.76490 1.000 58.07073 240 ARG F C 1
ATOM 14034 O O . ARG F 1 260 ? 145.70182 125.92201 170.99690 1.000 58.07073 240 ARG F O 1
ATOM 14042 N N . THR F 1 261 ? 145.87782 126.89201 173.02390 1.000 61.05018 241 THR F N 1
ATOM 14043 C CA . THR F 1 261 ? 144.76282 126.16001 173.61190 1.000 61.05018 241 THR F CA 1
ATOM 14044 C C . THR F 1 261 ? 143.40782 126.78501 173.30590 1.000 61.05018 241 THR F C 1
ATOM 14045 O O . THR F 1 261 ? 142.38482 126.24301 173.73990 1.000 61.05018 241 THR F O 1
ATOM 14049 N N . SER F 1 262 ? 143.37682 127.90701 172.58490 1.000 52.78639 242 SER F N 1
ATOM 14050 C CA . SER F 1 262 ? 142.11082 128.56501 172.27090 1.000 52.78639 242 SER F CA 1
ATOM 14051 C C . SER F 1 262 ? 141.17982 127.67501 171.43890 1.000 52.78639 242 SER F C 1
ATOM 14052 O O . SER F 1 262 ? 140.00882 127.50701 171.79590 1.000 52.78639 242 SER F O 1
ATOM 14055 N N . GLY F 1 263 ? 141.65882 127.08601 170.33190 1.000 50.78489 243 GLY F N 1
ATOM 14056 C CA . GLY F 1 263 ? 143.02382 127.12701 169.82890 1.000 50.78489 243 GLY F CA 1
ATOM 14057 C C . GLY F 1 263 ? 143.26882 128.01701 168.62790 1.000 50.78489 243 GLY F C 1
ATOM 14058 O O . GLY F 1 263 ? 142.37282 128.71901 168.16290 1.000 50.78489 243 GLY F O 1
ATOM 14059 N N . TYR F 1 264 ? 144.50782 127.98001 168.13790 1.000 46.44856 244 TYR F N 1
ATOM 14060 C CA . TYR F 1 264 ? 144.99982 128.73801 166.99090 1.000 46.44856 244 TYR F CA 1
ATOM 14061 C C . TYR F 1 264 ? 144.99882 130.24201 167.22290 1.000 46.44856 244 TYR F C 1
ATOM 14062 O O . TYR F 1 264 ? 145.26782 131.00301 166.28790 1.000 46.44856 244 TYR F O 1
ATOM 14071 N N . LEU F 1 265 ? 144.72082 130.69701 168.44290 1.000 53.96394 245 LEU F N 1
ATOM 14072 C CA . LEU F 1 265 ? 144.68782 132.11701 168.75190 1.000 53.96394 245 LEU F CA 1
ATOM 14073 C C . LEU F 1 265 ? 145.47982 132.36901 170.02890 1.000 53.96394 245 LEU F C 1
ATOM 14074 O O . LEU F 1 265 ? 145.22682 131.71101 171.05390 1.000 53.96394 245 LEU F O 1
ATOM 14079 N N . PRO F 1 266 ? 146.43482 133.29701 170.01590 1.000 58.70612 246 PRO F N 1
ATOM 14080 C CA . PRO F 1 266 ? 147.18682 133.59901 171.24190 1.000 58.70612 246 PRO F CA 1
ATOM 14081 C C . PRO F 1 266 ? 146.30882 134.20501 172.32390 1.000 58.70612 246 PRO F C 1
ATOM 14082 O O . PRO F 1 266 ? 145.81382 135.32601 172.17690 1.000 58.70612 246 PRO F O 1
ATOM 14086 N N . GLY F 1 267 ? 146.11582 133.47301 173.41690 1.000 61.46855 247 GLY F N 1
ATOM 14087 C CA . GLY F 1 267 ? 145.26082 133.91801 174.48990 1.000 61.46855 247 GLY F CA 1
ATOM 14088 C C . GLY F 1 267 ? 145.92082 133.80501 175.84790 1.000 61.46855 247 GLY F C 1
ATOM 14089 O O . GLY F 1 267 ? 146.99482 133.21401 175.99890 1.000 61.46855 247 GLY F O 1
ATOM 14090 N N . PRO F 1 268 ? 145.28482 134.38401 176.86890 1.000 67.24080 248 PRO F N 1
ATOM 14091 C CA . PRO F 1 268 ? 145.86682 134.34001 178.22090 1.000 67.24080 248 PRO F CA 1
ATOM 14092 C C . PRO F 1 268 ? 145.99282 132.94001 178.79590 1.000 67.24080 248 PRO F C 1
ATOM 14093 O O . PRO F 1 268 ? 146.77982 132.74001 179.72790 1.000 67.24080 248 PRO F O 1
ATOM 14097 N N . HIS F 1 269 ? 145.24782 131.96701 178.27990 1.000 63.97861 249 HIS F N 1
ATOM 14098 C CA . HIS F 1 269 ? 145.27282 130.60601 178.79390 1.000 63.97861 249 HIS F CA 1
ATOM 14099 C C . HIS F 1 269 ? 146.36282 129.75001 178.15690 1.000 63.97861 249 HIS F C 1
ATOM 14100 O O . HIS F 1 269 ? 146.38682 128.53401 178.37490 1.000 63.97861 249 HIS F O 1
ATOM 14107 N N . ASP F 1 270 ? 147.26182 130.35101 177.38290 1.000 68.72395 250 ASP F N 1
ATOM 14108 C CA . ASP F 1 270 ? 148.28782 129.59101 176.68590 1.000 68.72395 250 ASP F CA 1
ATOM 14109 C C . ASP F 1 270 ? 149.29082 128.99701 177.67090 1.000 68.72395 250 ASP F C 1
ATOM 14110 O O . ASP F 1 270 ? 149.32882 129.34701 178.85390 1.000 68.72395 250 ASP F O 1
ATOM 14115 N N . VAL F 1 271 ? 150.11182 128.08001 177.16290 1.000 71.69618 251 VAL F N 1
ATOM 14116 C CA . VAL F 1 271 ? 151.10382 127.36701 177.95790 1.000 71.69618 251 VAL F CA 1
ATOM 14117 C C . VAL F 1 271 ? 152.48482 127.68901 177.40390 1.000 71.69618 251 VAL F C 1
ATOM 14118 O O . VAL F 1 271 ? 152.71582 127.57601 176.19490 1.000 71.69618 251 VAL F O 1
ATOM 14122 N N . TYR F 1 272 ? 153.39482 128.09401 178.28690 1.000 76.26582 252 TYR F N 1
ATOM 14123 C CA . TYR F 1 272 ? 154.73582 128.47801 177.86890 1.000 76.26582 252 TYR F CA 1
ATOM 14124 C C . TYR F 1 272 ? 155.54182 127.26201 177.42690 1.000 76.26582 252 TYR F C 1
ATOM 14125 O O . TYR F 1 272 ? 155.50482 126.20501 178.06390 1.000 76.26582 252 TYR F O 1
ATOM 14134 N N . VAL F 1 273 ? 156.27582 127.41801 176.32590 1.000 71.92198 253 VAL F N 1
ATOM 14135 C CA . VAL F 1 273 ? 157.12382 126.36801 175.77190 1.000 71.92198 253 VAL F CA 1
ATOM 14136 C C . VAL F 1 273 ? 158.49682 126.96101 175.48690 1.000 71.92198 253 VAL F C 1
ATOM 14137 O O . VAL F 1 273 ? 158.60082 128.04701 174.90590 1.000 71.92198 253 VAL F O 1
ATOM 14141 N N . SER F 1 274 ? 159.54482 126.25101 175.89590 1.000 75.22303 254 SER F N 1
ATOM 14142 C CA . SER F 1 274 ? 160.91982 126.66101 175.65890 1.000 75.22303 254 SER F CA 1
ATOM 14143 C C . SER F 1 274 ? 161.56782 125.75801 174.61690 1.000 75.22303 254 SER F C 1
ATOM 14144 O O . SER F 1 274 ? 161.21282 124.58501 174.47890 1.000 75.22303 254 SER F O 1
ATOM 14147 N N . MET F 1 275 ? 162.52882 126.31901 173.87790 1.000 80.25495 255 MET F N 1
ATOM 14148 C CA . MET F 1 275 ? 163.21182 125.54901 172.84390 1.000 80.25495 255 MET F CA 1
ATOM 14149 C C . MET F 1 275 ? 164.07182 124.42901 173.41090 1.000 80.25495 255 MET F C 1
ATOM 14150 O O . MET F 1 275 ? 164.44982 123.52501 172.66290 1.000 80.25495 255 MET F O 1
ATOM 14155 N N . ASN F 1 276 ? 164.40082 124.46701 174.70390 1.000 80.74044 256 ASN F N 1
ATOM 14156 C CA . ASN F 1 276 ? 165.13682 123.35501 175.29490 1.000 80.74044 256 ASN F CA 1
ATOM 14157 C C . ASN F 1 276 ? 164.32282 122.06901 175.23590 1.000 80.74044 256 ASN F C 1
ATOM 14158 O O . ASN F 1 276 ? 164.82682 121.02601 174.80190 1.000 80.74044 256 ASN F O 1
ATOM 14163 N N . MET F 1 277 ? 163.05382 122.12901 175.64690 1.000 79.13464 257 MET F N 1
ATOM 14164 C CA . MET F 1 277 ? 162.18782 120.96001 175.53590 1.000 79.13464 257 MET F CA 1
ATOM 14165 C C . MET F 1 277 ? 161.94982 120.58401 174.08090 1.000 79.13464 257 MET F C 1
ATOM 14166 O O . MET F 1 277 ? 161.79382 119.39901 173.76290 1.000 79.13464 257 MET F O 1
ATOM 14171 N N . VAL F 1 278 ? 161.92282 121.57301 173.18590 1.000 78.48648 258 VAL F N 1
ATOM 14172 C CA . VAL F 1 278 ? 161.78782 121.28801 171.76090 1.000 78.48648 258 VAL F CA 1
ATOM 14173 C C . VAL F 1 278 ? 162.96282 120.44701 171.27790 1.000 78.48648 258 VAL F C 1
ATOM 14174 O O . VAL F 1 278 ? 162.78482 119.44101 170.58190 1.000 78.48648 258 VAL F O 1
ATOM 14178 N N . ARG F 1 279 ? 164.18182 120.84201 171.64990 1.000 75.30537 259 ARG F N 1
ATOM 14179 C CA . ARG F 1 279 ? 165.35982 120.07401 171.25790 1.000 75.30537 259 ARG F CA 1
ATOM 14180 C C . ARG F 1 279 ? 165.35682 118.69601 171.90690 1.000 75.30537 259 ARG F C 1
ATOM 14181 O O . ARG F 1 279 ? 165.74982 117.70701 171.27690 1.000 75.30537 259 ARG F O 1
ATOM 14189 N N . LYS F 1 280 ? 164.92282 118.61101 173.16590 1.000 71.93336 260 LYS F N 1
ATOM 14190 C CA . LYS F 1 280 ? 164.81882 117.31301 173.82190 1.000 71.93336 260 LYS F CA 1
ATOM 14191 C C . LYS F 1 280 ? 163.74782 116.43001 173.19190 1.000 71.93336 260 LYS F C 1
ATOM 14192 O O . LYS F 1 280 ? 163.77982 115.21101 173.38490 1.000 71.93336 260 LYS F O 1
ATOM 14198 N N . ASN F 1 281 ? 162.80182 117.01401 172.45390 1.000 71.22212 261 ASN F N 1
ATOM 14199 C CA . ASN F 1 281 ? 161.72882 116.25001 171.83590 1.000 71.22212 261 ASN F CA 1
ATOM 14200 C C . ASN F 1 281 ? 161.68882 116.32901 170.31490 1.000 71.22212 261 ASN F C 1
ATOM 14201 O O . ASN F 1 281 ? 161.03882 115.48101 169.69290 1.000 71.22212 261 ASN F O 1
ATOM 14206 N N . GLY F 1 282 ? 162.35282 117.30301 169.69890 1.000 72.94740 262 GLY F N 1
ATOM 14207 C CA . GLY F 1 282 ? 162.31982 117.42901 168.25290 1.000 72.94740 262 GLY F CA 1
ATOM 14208 C C . GLY F 1 282 ? 160.96482 117.86501 167.73590 1.000 72.94740 262 GLY F C 1
ATOM 14209 O O . GLY F 1 282 ? 160.27482 117.09901 167.05790 1.000 72.94740 262 GLY F O 1
ATOM 14210 N N . MET F 1 283 ? 160.57682 119.09601 168.04990 1.000 77.75734 263 MET F N 1
ATOM 14211 C CA . MET F 1 283 ? 159.25082 119.61101 167.74190 1.000 77.75734 263 MET F CA 1
ATOM 14212 C C . MET F 1 283 ? 159.27682 120.47901 166.48990 1.000 77.75734 263 MET F C 1
ATOM 14213 O O . MET F 1 283 ? 160.30982 121.02701 166.09990 1.000 77.75734 263 MET F O 1
ATOM 14218 N N . ARG F 1 284 ? 158.10882 120.59901 165.86390 1.000 66.60566 264 ARG F N 1
ATOM 14219 C CA . ARG F 1 284 ? 157.91682 121.44001 164.69290 1.000 66.60566 264 ARG F CA 1
ATOM 14220 C C . ARG F 1 284 ? 156.62182 122.22601 164.84990 1.000 66.60566 264 ARG F C 1
ATOM 14221 O O . ARG F 1 284 ? 155.77282 121.91101 165.68790 1.000 66.60566 264 ARG F O 1
ATOM 14229 N N . ARG F 1 285 ? 156.47782 123.26401 164.02790 1.000 55.57229 265 ARG F N 1
ATOM 14230 C CA . ARG F 1 285 ? 155.31382 124.14401 164.09490 1.000 55.57229 265 ARG F CA 1
ATOM 14231 C C . ARG F 1 285 ? 154.07782 123.40101 163.60490 1.000 55.57229 265 ARG F C 1
ATOM 14232 O O . ARG F 1 285 ? 153.96582 123.08301 162.41790 1.000 55.57229 265 ARG F O 1
ATOM 14240 N N . GLY F 1 286 ? 153.14582 123.12801 164.51290 1.000 52.53898 266 GLY F N 1
ATOM 14241 C CA . GLY F 1 286 ? 151.92282 122.44401 164.14490 1.000 52.53898 266 GLY F CA 1
ATOM 14242 C C . GLY F 1 286 ? 151.73482 121.11601 164.84790 1.000 52.53898 266 GLY F C 1
ATOM 14243 O O . GLY F 1 286 ? 150.80782 120.36501 164.52990 1.000 52.53898 266 GLY F O 1
ATOM 14244 N N . ASP F 1 287 ? 152.60782 120.81301 165.80290 1.000 59.47138 267 ASP F N 1
ATOM 14245 C CA . ASP F 1 287 ? 152.51082 119.56601 166.54590 1.000 59.47138 267 ASP F CA 1
ATOM 14246 C C . ASP F 1 287 ? 151.42882 119.66501 167.61290 1.000 59.47138 267 ASP F C 1
ATOM 14247 O O . ASP F 1 287 ? 151.30382 120.68201 168.29990 1.000 59.47138 267 ASP F O 1
ATOM 14252 N N . ALA F 1 288 ? 150.64682 118.59901 167.75190 1.000 55.92180 268 ALA F N 1
ATOM 14253 C CA . ALA F 1 288 ? 149.59482 118.54001 168.76290 1.000 55.92180 268 ALA F CA 1
ATOM 14254 C C . ALA F 1 288 ? 150.22182 118.11601 170.08290 1.000 55.92180 268 ALA F C 1
ATOM 14255 O O . ALA F 1 288 ? 150.58982 116.95501 170.26690 1.000 55.92180 268 ALA F O 1
ATOM 14257 N N . VAL F 1 289 ? 150.33982 119.05901 171.00890 1.000 63.40141 269 VAL F N 1
ATOM 14258 C CA . VAL F 1 289 ? 150.98482 118.81801 172.29390 1.000 63.40141 269 VAL F CA 1
ATOM 14259 C C . VAL F 1 289 ? 149.93382 118.39901 173.31090 1.000 63.40141 269 VAL F C 1
ATOM 14260 O O . VAL F 1 289 ? 148.94782 119.11201 173.52990 1.000 63.40141 269 VAL F O 1
ATOM 14264 N N . THR F 1 290 ? 150.14282 117.24301 173.93490 1.000 70.76889 270 THR F N 1
ATOM 14265 C CA . THR F 1 290 ? 149.26282 116.73301 174.98290 1.000 70.76889 270 THR F CA 1
ATOM 14266 C C . THR F 1 290 ? 150.10882 116.47101 176.22290 1.000 70.76889 270 THR F C 1
ATOM 14267 O O . THR F 1 290 ? 150.91482 115.53501 176.24190 1.000 70.76889 270 THR F O 1
ATOM 14271 N N . GLY F 1 291 ? 149.92082 117.29001 177.25490 1.000 72.37840 271 GLY F N 1
ATOM 14272 C CA . GLY F 1 291 ? 150.71882 117.17701 178.45890 1.000 72.37840 271 GLY F CA 1
ATOM 14273 C C . GLY F 1 291 ? 149.90282 117.11001 179.73190 1.000 72.37840 271 GLY F C 1
ATOM 14274 O O . GLY F 1 291 ? 148.70482 116.81401 179.69390 1.000 72.37840 271 GLY F O 1
ATOM 14275 N N . ALA F 1 292 ? 150.54382 117.38201 180.86990 1.000 74.00295 272 ALA F N 1
ATOM 14276 C CA . ALA F 1 292 ? 149.86482 117.33801 182.16490 1.000 74.00295 272 ALA F CA 1
ATOM 14277 C C . ALA F 1 292 ? 150.56482 118.32901 183.09090 1.000 74.00295 272 ALA F C 1
ATOM 14278 O O . ALA F 1 292 ? 151.59682 118.00201 183.68390 1.000 74.00295 272 ALA F O 1
ATOM 14280 N N . VAL F 1 293 ? 149.99382 119.52401 183.21890 1.000 74.94967 273 VAL F N 1
ATOM 14281 C CA . VAL F 1 293 ? 150.54482 120.58601 184.05290 1.000 74.94967 273 VAL F CA 1
ATOM 14282 C C . VAL F 1 293 ? 149.62582 120.78001 185.24890 1.000 74.94967 273 VAL F C 1
ATOM 14283 O O . VAL F 1 293 ? 148.40682 120.91701 185.08790 1.000 74.94967 273 VAL F O 1
ATOM 14287 N N . ARG F 1 294 ? 150.20882 120.78501 186.44790 1.000 75.61632 274 ARG F N 1
ATOM 14288 C CA . ARG F 1 294 ? 149.42482 120.88801 187.67390 1.000 75.61632 274 ARG F CA 1
ATOM 14289 C C . ARG F 1 294 ? 149.30582 122.33101 188.16390 1.000 75.61632 274 ARG F C 1
ATOM 14290 O O . ARG F 1 294 ? 148.20082 122.87501 188.24990 1.000 75.61632 274 ARG F O 1
ATOM 14298 N N . VAL F 1 295 ? 150.43282 122.95701 188.49290 1.000 69.69461 275 VAL F N 1
ATOM 14299 C CA . VAL F 1 295 ? 150.44682 124.31001 189.04990 1.000 69.69461 275 VAL F CA 1
ATOM 14300 C C . VAL F 1 295 ? 151.59182 125.09701 188.42190 1.000 69.69461 275 VAL F C 1
ATOM 14301 O O . VAL F 1 295 ? 152.70582 124.56901 188.29390 1.000 69.69461 275 VAL F O 1
ATOM 14305 N N . PRO F 1 296 ? 151.37382 126.34201 188.01490 1.000 68.64654 276 PRO F N 1
ATOM 14306 C CA . PRO F 1 296 ? 152.47282 127.18601 187.53790 1.000 68.64654 276 PRO F CA 1
ATOM 14307 C C . PRO F 1 296 ? 153.23582 127.79101 188.71390 1.000 68.64654 276 PRO F C 1
ATOM 14308 O O . PRO F 1 296 ? 152.99082 127.47501 189.87690 1.000 68.64654 276 PRO F O 1
ATOM 14312 N N . LYS F 1 297 ? 154.17782 128.67301 188.38890 1.000 65.65741 277 LYS F N 1
ATOM 14313 C CA . LYS F 1 297 ? 154.95882 129.36901 189.40190 1.000 65.65741 277 LYS F CA 1
ATOM 14314 C C . LYS F 1 297 ? 154.34582 130.73301 189.69490 1.000 65.65741 277 LYS F C 1
ATOM 14315 O O . LYS F 1 297 ? 153.87682 131.42801 188.78790 1.000 65.65741 277 LYS F O 1
ATOM 14321 N N . GLU F 1 298 ? 154.34382 131.10701 190.96990 1.000 65.16708 278 GLU F N 1
ATOM 14322 C CA . GLU F 1 298 ? 153.75782 132.35901 191.41890 1.000 65.16708 278 GLU F CA 1
ATOM 14323 C C . GLU F 1 298 ? 154.84782 133.33001 191.85690 1.000 65.16708 278 GLU F C 1
ATOM 14324 O O . GLU F 1 298 ? 155.81282 132.95201 192.52490 1.000 65.16708 278 GLU F O 1
ATOM 14330 N N . GLY F 1 299 ? 154.68182 134.59101 191.46890 1.000 54.19020 279 GLY F N 1
ATOM 14331 C CA . GLY F 1 299 ? 155.64082 135.62701 191.80490 1.000 54.19020 279 GLY F CA 1
ATOM 14332 C C . GLY F 1 299 ? 155.55082 136.84101 190.90190 1.000 54.19020 279 GLY F C 1
ATOM 14333 O O . GLY F 1 299 ? 155.49082 136.71501 189.67990 1.000 54.19020 279 GLY F O 1
ATOM 14334 N N . LYS F 1 307 ? 155.60882 133.38901 183.09990 1.000 64.67846 287 LYS F N 1
ATOM 14335 C CA . LYS F 1 307 ? 154.42582 134.09401 182.62190 1.000 64.67846 287 LYS F CA 1
ATOM 14336 C C . LYS F 1 307 ? 153.22482 133.15801 182.55490 1.000 64.67846 287 LYS F C 1
ATOM 14337 O O . LYS F 1 307 ? 152.24282 133.34101 183.27390 1.000 64.67846 287 LYS F O 1
ATOM 14339 N N . PHE F 1 308 ? 153.31182 132.15301 181.68990 1.000 71.79432 288 PHE F N 1
ATOM 14340 C CA . PHE F 1 308 ? 152.25482 131.17301 181.49090 1.000 71.79432 288 PHE F CA 1
ATOM 14341 C C . PHE F 1 308 ? 152.65382 129.84101 182.11790 1.000 71.79432 288 PHE F C 1
ATOM 14342 O O . PHE F 1 308 ? 153.68482 129.72101 182.78590 1.000 71.79432 288 PHE F O 1
ATOM 14350 N N . ASN F 1 309 ? 151.81382 128.83401 181.89990 1.000 72.52365 289 ASN F N 1
ATOM 14351 C CA . ASN F 1 309 ? 152.07682 127.51501 182.45190 1.000 72.52365 289 ASN F CA 1
ATOM 14352 C C . ASN F 1 309 ? 153.31582 126.90701 181.79890 1.000 72.52365 289 ASN F C 1
ATOM 14353 O O . ASN F 1 309 ? 153.49282 127.01101 180.58090 1.000 72.52365 289 ASN F O 1
ATOM 14358 N N . PRO F 1 310 ? 154.18982 126.27601 182.57490 1.000 75.15903 290 PRO F N 1
ATOM 14359 C CA . PRO F 1 310 ? 155.36482 125.62901 181.98890 1.000 75.15903 290 PRO F CA 1
ATOM 14360 C C . PRO F 1 310 ? 155.03582 124.24301 181.46190 1.000 75.15903 290 PRO F C 1
ATOM 14361 O O . PRO F 1 310 ? 154.21282 123.51301 182.01890 1.000 75.15903 290 PRO F O 1
ATOM 14365 N N . LEU F 1 311 ? 155.69882 123.88301 180.36790 1.000 74.35301 291 LEU F N 1
ATOM 14366 C CA . LEU F 1 311 ? 155.49382 122.58501 179.74590 1.000 74.35301 291 LEU F CA 1
ATOM 14367 C C . LEU F 1 311 ? 156.36782 121.52801 180.41290 1.000 74.35301 291 LEU F C 1
ATOM 14368 O O . LEU F 1 311 ? 157.49582 121.79801 180.83790 1.000 74.35301 291 LEU F O 1
ATOM 14373 N N . VAL F 1 312 ? 155.82382 120.31501 180.50790 1.000 75.46791 292 VAL F N 1
ATOM 14374 C CA . VAL F 1 312 ? 156.49382 119.18701 181.14690 1.000 75.46791 292 VAL F CA 1
ATOM 14375 C C . VAL F 1 312 ? 156.46982 118.00401 180.18890 1.000 75.46791 292 VAL F C 1
ATOM 14376 O O . VAL F 1 312 ? 156.08182 118.14701 179.02490 1.000 75.46791 292 VAL F O 1
ATOM 14380 N N . ARG F 1 313 ? 156.90982 116.83701 180.65990 1.000 77.29835 293 ARG F N 1
ATOM 14381 C CA . ARG F 1 313 ? 156.90182 115.64301 179.82390 1.000 77.29835 293 ARG F CA 1
ATOM 14382 C C . ARG F 1 313 ? 155.49182 115.35001 179.32590 1.000 77.29835 293 ARG F C 1
ATOM 14383 O O . ARG F 1 313 ? 154.52482 115.39501 180.09290 1.000 77.29835 293 ARG F O 1
ATOM 14391 N N . LEU F 1 314 ? 155.37982 115.04501 178.03790 1.000 76.82842 294 LEU F N 1
ATOM 14392 C CA . LEU F 1 314 ? 154.09682 114.90501 177.36790 1.000 76.82842 294 LEU F CA 1
ATOM 14393 C C . LEU F 1 314 ? 153.74782 113.44001 177.14790 1.000 76.82842 294 LEU F C 1
ATOM 14394 O O . LEU F 1 314 ? 154.62282 112.59601 176.94190 1.000 76.82842 294 LEU F O 1
ATOM 14399 N N . ASP F 1 315 ? 152.44682 113.14901 177.18590 1.000 78.50519 295 ASP F N 1
ATOM 14400 C CA . ASP F 1 315 ? 151.99082 111.78901 176.92390 1.000 78.50519 295 ASP F CA 1
ATOM 14401 C C . ASP F 1 315 ? 152.17182 111.41901 175.45790 1.000 78.50519 295 ASP F C 1
ATOM 14402 O O . ASP F 1 315 ? 152.69182 110.34101 175.14390 1.000 78.50519 295 ASP F O 1
ATOM 14407 N N . SER F 1 316 ? 151.75882 112.29701 174.54590 1.000 70.80682 296 SER F N 1
ATOM 14408 C CA . SER F 1 316 ? 151.85082 112.02201 173.11890 1.000 70.80682 296 SER F CA 1
ATOM 14409 C C . SER F 1 316 ? 151.94582 113.33401 172.35590 1.000 70.80682 296 SER F C 1
ATOM 14410 O O . SER F 1 316 ? 151.40582 114.35401 172.79190 1.000 70.80682 296 SER F O 1
ATOM 14413 N N . ILE F 1 317 ? 152.62982 113.29801 171.21390 1.000 64.80590 297 ILE F N 1
ATOM 14414 C CA . ILE F 1 317 ? 152.77482 114.45401 170.33690 1.000 64.80590 297 ILE F CA 1
ATOM 14415 C C . ILE F 1 317 ? 152.22982 114.08501 168.96390 1.000 64.80590 297 ILE F C 1
ATOM 14416 O O . ILE F 1 317 ? 152.59582 113.04401 168.40390 1.000 64.80590 297 ILE F O 1
ATOM 14421 N N . ASN F 1 318 ? 151.34782 114.93301 168.43390 1.000 59.87170 298 ASN F N 1
ATOM 14422 C CA . ASN F 1 318 ? 150.77182 114.74701 167.10290 1.000 59.87170 298 ASN F CA 1
ATOM 14423 C C . ASN F 1 318 ? 150.10482 113.38001 166.97290 1.000 59.87170 298 ASN F C 1
ATOM 14424 O O . ASN F 1 318 ? 150.15182 112.73601 165.92290 1.000 59.87170 298 ASN F O 1
ATOM 14429 N N . GLY F 1 319 ? 149.47882 112.92801 168.05590 1.000 56.11000 299 GLY F N 1
ATOM 14430 C CA . GLY F 1 319 ? 148.82982 111.63201 168.05890 1.000 56.11000 299 GLY F CA 1
ATOM 14431 C C . GLY F 1 319 ? 149.79282 110.48101 168.26990 1.000 56.11000 299 GLY F C 1
ATOM 14432 O O . GLY F 1 319 ? 149.49182 109.53801 169.00790 1.000 56.11000 299 GLY F O 1
ATOM 14433 N N . GLY F 1 320 ? 150.95582 110.54601 167.62390 1.000 59.36606 300 GLY F N 1
ATOM 14434 C CA . GLY F 1 320 ? 151.95482 109.51001 167.74890 1.000 59.36606 300 GLY F CA 1
ATOM 14435 C C . GLY F 1 320 ? 152.72382 109.59401 169.05290 1.000 59.36606 300 GLY F C 1
ATOM 14436 O O . GLY F 1 320 ? 152.52982 110.48501 169.87890 1.000 59.36606 300 GLY F O 1
ATOM 14437 N N . SER F 1 321 ? 153.62382 108.63201 169.23090 1.000 63.95075 301 SER F N 1
ATOM 14438 C CA . SER F 1 321 ? 154.38682 108.53001 170.46290 1.000 63.95075 301 SER F CA 1
ATOM 14439 C C . SER F 1 321 ? 155.47482 109.59901 170.52390 1.000 63.95075 301 SER F C 1
ATOM 14440 O O . SER F 1 321 ? 155.84482 110.21201 169.51890 1.000 63.95075 301 SER F O 1
ATOM 14443 N N . VAL F 1 322 ? 155.98382 109.81701 171.73790 1.000 67.03210 302 VAL F N 1
ATOM 14444 C CA . VAL F 1 322 ? 157.05482 110.78601 171.94190 1.000 67.03210 302 VAL F CA 1
ATOM 14445 C C . VAL F 1 322 ? 158.35482 110.30001 171.30990 1.000 67.03210 302 VAL F C 1
ATOM 14446 O O . VAL F 1 322 ? 159.19282 111.11101 170.89590 1.000 67.03210 302 VAL F O 1
ATOM 14450 N N . GLU F 1 323 ? 158.54582 108.98201 171.21690 1.000 65.90407 303 GLU F N 1
ATOM 14451 C CA . GLU F 1 323 ? 159.77082 108.43801 170.64390 1.000 65.90407 303 GLU F CA 1
ATOM 14452 C C . GLU F 1 323 ? 159.85382 108.65301 169.13790 1.000 65.90407 303 GLU F C 1
ATOM 14453 O O . GLU F 1 323 ? 160.94982 108.57101 168.57090 1.000 65.90407 303 GLU F O 1
ATOM 14459 N N . ASP F 1 324 ? 158.73282 108.95401 168.48190 1.000 60.62853 304 ASP F N 1
ATOM 14460 C CA . ASP F 1 324 ? 158.69182 109.05701 167.02390 1.000 60.62853 304 ASP F CA 1
ATOM 14461 C C . ASP F 1 324 ? 159.38882 110.34401 166.59390 1.000 60.62853 304 ASP F C 1
ATOM 14462 O O . ASP F 1 324 ? 158.76582 111.35901 166.27290 1.000 60.62853 304 ASP F O 1
ATOM 14467 N N . ALA F 1 325 ? 160.71782 110.29301 166.59590 1.000 54.76581 305 ALA F N 1
ATOM 14468 C CA . ALA F 1 325 ? 161.54882 111.37401 166.08490 1.000 54.76581 305 ALA F CA 1
ATOM 14469 C C . ALA F 1 325 ? 161.91682 111.18201 164.62090 1.000 54.76581 305 ALA F C 1
ATOM 14470 O O . ALA F 1 325 ? 162.62282 112.02601 164.05790 1.000 54.76581 305 ALA F O 1
ATOM 14472 N N . LYS F 1 326 ? 161.46382 110.09501 163.99790 1.000 62.61607 306 LYS F N 1
ATOM 14473 C CA . LYS F 1 326 ? 161.71882 109.83901 162.58090 1.000 62.61607 306 LYS F CA 1
ATOM 14474 C C . LYS F 1 326 ? 160.64182 110.52501 161.74090 1.000 62.61607 306 LYS F C 1
ATOM 14475 O O . LYS F 1 326 ? 159.80582 109.89601 161.08990 1.000 62.61607 306 LYS F O 1
ATOM 14481 N N . LYS F 1 327 ? 160.67682 111.85401 161.77290 1.000 59.90421 307 LYS F N 1
ATOM 14482 C CA . LYS F 1 327 ? 159.73782 112.68401 161.02790 1.000 59.90421 307 LYS F CA 1
ATOM 14483 C C . LYS F 1 327 ? 160.43782 113.21301 159.78190 1.000 59.90421 307 LYS F C 1
ATOM 14484 O O . LYS F 1 327 ? 161.36082 114.02801 159.87690 1.000 59.90421 307 LYS F O 1
ATOM 14490 N N . ARG F 1 328 ? 159.99982 112.74501 158.62390 1.000 58.94737 308 ARG F N 1
ATOM 14491 C CA . ARG F 1 328 ? 160.57082 113.20201 157.36490 1.000 58.94737 308 ARG F CA 1
ATOM 14492 C C . ARG F 1 328 ? 160.22782 114.67101 157.13790 1.000 58.94737 308 ARG F C 1
ATOM 14493 O O . ARG F 1 328 ? 159.08682 115.07901 157.37990 1.000 58.94737 308 ARG F O 1
ATOM 14501 N N . PRO F 1 329 ? 161.17482 115.49301 156.68190 1.000 67.27855 309 PRO F N 1
ATOM 14502 C CA . PRO F 1 329 ? 160.88982 116.92501 156.50990 1.000 67.27855 309 PRO F CA 1
ATOM 14503 C C . PRO F 1 329 ? 159.93682 117.15201 155.34590 1.000 67.27855 309 PRO F C 1
ATOM 14504 O O . PRO F 1 329 ? 160.09082 116.55801 154.27690 1.000 67.27855 309 PRO F O 1
ATOM 14508 N N . GLU F 1 330 ? 158.94482 118.01801 155.56290 1.000 64.06019 310 GLU F N 1
ATOM 14509 C CA . GLU F 1 330 ? 157.93582 118.25201 154.53490 1.000 64.06019 310 GLU F CA 1
ATOM 14510 C C . GLU F 1 330 ? 158.53682 118.91401 153.30190 1.000 64.06019 310 GLU F C 1
ATOM 14511 O O . GLU F 1 330 ? 158.21882 118.53601 152.16890 1.000 64.06019 310 GLU F O 1
ATOM 14517 N N . PHE F 1 331 ? 159.41782 119.89501 153.49990 1.000 66.91761 311 PHE F N 1
ATOM 14518 C CA . PHE F 1 331 ? 159.95882 120.65601 152.37990 1.000 66.91761 311 PHE F CA 1
ATOM 14519 C C . PHE F 1 331 ? 160.95382 119.86301 151.54390 1.000 66.91761 311 PHE F C 1
ATOM 14520 O O . PHE F 1 331 ? 161.33982 120.33201 150.46790 1.000 66.91761 311 PHE F O 1
ATOM 14528 N N . GLY F 1 332 ? 161.37182 118.68601 151.99990 1.000 65.36619 312 GLY F N 1
ATOM 14529 C CA . GLY F 1 332 ? 162.39582 117.90501 151.34190 1.000 65.36619 312 GLY F CA 1
ATOM 14530 C C . GLY F 1 332 ? 161.91182 116.86201 150.35890 1.000 65.36619 312 GLY F C 1
ATOM 14531 O O . GLY F 1 332 ? 162.68682 115.97001 150.00090 1.000 65.36619 312 GLY F O 1
ATOM 14532 N N . LYS F 1 333 ? 160.66282 116.93501 149.90990 1.000 66.25827 313 LYS F N 1
ATOM 14533 C CA . LYS F 1 333 ? 160.12782 115.94501 148.98790 1.000 66.25827 313 LYS F CA 1
ATOM 14534 C C . LYS F 1 333 ? 160.16682 116.44601 147.54890 1.000 66.25827 313 LYS F C 1
ATOM 14535 O O . LYS F 1 333 ? 160.22182 117.64801 147.27790 1.000 66.25827 313 LYS F O 1
ATOM 14541 N N . LEU F 1 334 ? 160.13382 115.49301 146.62290 1.000 73.59745 314 LEU F N 1
ATOM 14542 C CA . LEU F 1 334 ? 160.05882 115.81101 145.20590 1.000 73.59745 314 LEU F CA 1
ATOM 14543 C C . LEU F 1 334 ? 158.63882 116.22201 144.82690 1.000 73.59745 314 LEU F C 1
ATOM 14544 O O . LEU F 1 334 ? 157.65382 115.66601 145.31890 1.000 73.59745 314 LEU F O 1
ATOM 14549 N N . THR F 1 335 ? 158.54182 117.21001 143.94190 1.000 71.84604 315 THR F N 1
ATOM 14550 C CA . THR F 1 335 ? 157.25482 117.75301 143.52390 1.000 71.84604 315 THR F CA 1
ATOM 14551 C C . THR F 1 335 ? 156.91382 117.26901 142.12190 1.000 71.84604 315 THR F C 1
ATOM 14552 O O . THR F 1 335 ? 157.56082 117.69601 141.15190 1.000 71.84604 315 THR F O 1
ATOM 14556 N N . PRO F 1 336 ? 155.92082 116.39401 141.95890 1.000 71.18406 316 PRO F N 1
ATOM 14557 C CA . PRO F 1 336 ? 155.60382 115.86401 140.62390 1.000 71.18406 316 PRO F CA 1
ATOM 14558 C C . PRO F 1 336 ? 154.76982 116.80701 139.76990 1.000 71.18406 316 PRO F C 1
ATOM 14559 O O . PRO F 1 336 ? 154.52282 117.95601 140.14790 1.000 71.18406 316 PRO F O 1
ATOM 14563 N N . LEU F 1 337 ? 154.33782 116.32101 138.60590 1.000 69.12069 317 LEU F N 1
ATOM 14564 C CA . LEU F 1 337 ? 153.41482 117.03901 137.73390 1.000 69.12069 317 LEU F CA 1
ATOM 14565 C C . LEU F 1 337 ? 151.99082 117.04301 138.27190 1.000 69.12069 317 LEU F C 1
ATOM 14566 O O . LEU F 1 337 ? 151.09082 117.57101 137.60990 1.000 69.12069 317 LEU F O 1
ATOM 14571 N N . TYR F 1 338 ? 151.77982 116.45301 139.44290 1.000 64.56380 318 TYR F N 1
ATOM 14572 C CA . TYR F 1 338 ? 150.54082 116.35401 140.20490 1.000 64.56380 318 TYR F CA 1
ATOM 14573 C C . TYR F 1 338 ? 149.38182 115.67201 139.47590 1.000 64.56380 318 TYR F C 1
ATOM 14574 O O . TYR F 1 338 ? 148.24182 116.13801 139.60590 1.000 64.56380 318 TYR F O 1
ATOM 14583 N N . PRO F 1 339 ? 149.58982 114.57601 138.70290 1.000 71.62892 319 PRO F N 1
ATOM 14584 C CA . PRO F 1 339 ? 148.42982 113.80301 138.24590 1.000 71.62892 319 PRO F CA 1
ATOM 14585 C C . PRO F 1 339 ? 148.15282 112.60101 139.13290 1.000 71.62892 319 PRO F C 1
ATOM 14586 O O . PRO F 1 339 ? 147.99782 111.49001 138.61690 1.000 71.62892 319 PRO F O 1
ATOM 14590 N N . ASN F 1 340 ? 148.07482 112.78601 140.44990 1.000 69.45975 320 ASN F N 1
ATOM 14591 C CA . ASN F 1 340 ? 148.11582 111.61801 141.32990 1.000 69.45975 320 ASN F CA 1
ATOM 14592 C C . ASN F 1 340 ? 146.74482 110.96101 141.46690 1.000 69.45975 320 ASN F C 1
ATOM 14593 O O . ASN F 1 340 ? 146.52982 109.84201 140.99090 1.000 69.45975 320 ASN F O 1
ATOM 14598 N N . GLN F 1 341 ? 145.79782 111.65401 142.09490 1.000 62.41271 321 GLN F N 1
ATOM 14599 C CA . GLN F 1 341 ? 144.48582 111.09001 142.39190 1.000 62.41271 321 GLN F CA 1
ATOM 14600 C C . GLN F 1 341 ? 143.45582 112.20301 142.33190 1.000 62.41271 321 GLN F C 1
ATOM 14601 O O . GLN F 1 341 ? 143.56882 113.19201 143.06190 1.000 62.41271 321 GLN F O 1
ATOM 14607 N N . ARG F 1 342 ? 142.45382 112.04001 141.47390 1.000 57.55539 322 ARG F N 1
ATOM 14608 C CA . ARG F 1 342 ? 141.41182 113.04601 141.34490 1.000 57.55539 322 ARG F CA 1
ATOM 14609 C C . ARG F 1 342 ? 140.55182 113.07901 142.60090 1.000 57.55539 322 ARG F C 1
ATOM 14610 O O . ARG F 1 342 ? 140.16782 112.03301 143.13090 1.000 57.55539 322 ARG F O 1
ATOM 14618 N N . LEU F 1 343 ? 140.25482 114.28401 143.07890 1.000 50.99511 323 LEU F N 1
ATOM 14619 C CA . LEU F 1 343 ? 139.34682 114.47401 144.20390 1.000 50.99511 323 LEU F CA 1
ATOM 14620 C C . LEU F 1 343 ? 137.92882 114.54001 143.65290 1.000 50.99511 323 LEU F C 1
ATOM 14621 O O . LEU F 1 343 ? 137.52782 115.55201 143.07190 1.000 50.99511 323 LEU F O 1
ATOM 14626 N N . ARG F 1 344 ? 137.17482 113.45901 143.82590 1.000 57.43635 324 ARG F N 1
ATOM 14627 C CA . ARG F 1 344 ? 135.82282 113.39001 143.29290 1.000 57.43635 324 ARG F CA 1
ATOM 14628 C C . ARG F 1 344 ? 134.89582 114.27101 144.11590 1.000 57.43635 324 ARG F C 1
ATOM 14629 O O . ARG F 1 344 ? 134.85682 114.16901 145.34590 1.000 57.43635 324 ARG F O 1
ATOM 14637 N N . LEU F 1 345 ? 134.14682 115.13601 143.43290 1.000 54.03173 325 LEU F N 1
ATOM 14638 C CA . LEU F 1 345 ? 133.23482 116.06101 144.08690 1.000 54.03173 325 LEU F CA 1
ATOM 14639 C C . LEU F 1 345 ? 131.77182 115.82001 143.74290 1.000 54.03173 325 LEU F C 1
ATOM 14640 O O . LEU F 1 345 ? 130.89882 116.34901 144.43890 1.000 54.03173 325 LEU F O 1
ATOM 14645 N N . GLU F 1 346 ? 131.47882 115.04801 142.69890 1.000 53.42137 326 GLU F N 1
ATOM 14646 C CA . GLU F 1 346 ? 130.09382 114.77501 142.33990 1.000 53.42137 326 GLU F CA 1
ATOM 14647 C C . GLU F 1 346 ? 129.40682 113.98301 143.44390 1.000 53.42137 326 GLU F C 1
ATOM 14648 O O . GLU F 1 346 ? 129.96382 113.01301 143.96690 1.000 53.42137 326 GLU F O 1
ATOM 14650 N N . THR F 1 347 ? 128.20182 114.40601 143.80790 1.000 57.90736 327 THR F N 1
ATOM 14651 C CA . THR F 1 347 ? 127.46282 113.72501 144.86690 1.000 57.90736 327 THR F CA 1
ATOM 14652 C C . THR F 1 347 ? 126.03482 113.35601 144.48890 1.000 57.90736 327 THR F C 1
ATOM 14653 O O . THR F 1 347 ? 125.55982 112.29401 144.89790 1.000 57.90736 327 THR F O 1
ATOM 14657 N N . SER F 1 348 ? 125.33982 114.19401 143.72490 1.000 62.65149 328 SER F N 1
ATOM 14658 C CA . SER F 1 348 ? 123.94182 113.93201 143.41790 1.000 62.65149 328 SER F CA 1
ATOM 14659 C C . SER F 1 348 ? 123.52382 114.77301 142.22290 1.000 62.65149 328 SER F C 1
ATOM 14660 O O . SER F 1 348 ? 124.19082 115.74401 141.85690 1.000 62.65149 328 SER F O 1
ATOM 14663 N N . THR F 1 349 ? 122.39882 114.38001 141.62190 1.000 68.98883 329 THR F N 1
ATOM 14664 C CA . THR F 1 349 ? 121.88182 115.10101 140.46390 1.000 68.98883 329 THR F CA 1
ATOM 14665 C C . THR F 1 349 ? 121.39782 116.49301 140.84790 1.000 68.98883 329 THR F C 1
ATOM 14666 O O . THR F 1 349 ? 121.56382 117.44901 140.08190 1.000 68.98883 329 THR F O 1
ATOM 14670 N N . GLU F 1 350 ? 120.79482 116.62701 142.03090 1.000 69.31773 330 GLU F N 1
ATOM 14671 C CA . GLU F 1 350 ? 120.25082 117.91001 142.45590 1.000 69.31773 330 GLU F CA 1
ATOM 14672 C C . GLU F 1 350 ? 121.33382 118.93601 142.76890 1.000 69.31773 330 GLU F C 1
ATOM 14673 O O . GLU F 1 350 ? 121.07082 120.14001 142.67890 1.000 69.31773 330 GLU F O 1
ATOM 14679 N N . ARG F 1 351 ? 122.53882 118.49601 143.13090 1.000 61.30672 331 ARG F N 1
ATOM 14680 C CA . ARG F 1 351 ? 123.62782 119.40801 143.48390 1.000 61.30672 331 ARG F CA 1
ATOM 14681 C C . ARG F 1 351 ? 124.41482 119.72901 142.21990 1.000 61.30672 331 ARG F C 1
ATOM 14682 O O . ARG F 1 351 ? 125.33882 119.01301 141.83390 1.000 61.30672 331 ARG F O 1
ATOM 14690 N N . LEU F 1 352 ? 124.03982 120.83101 141.56790 1.000 56.71134 332 LEU F N 1
ATOM 14691 C CA . LEU F 1 352 ? 124.64282 121.19301 140.28990 1.000 56.71134 332 LEU F CA 1
ATOM 14692 C C . LEU F 1 352 ? 126.03082 121.80101 140.44490 1.000 56.71134 332 LEU F C 1
ATOM 14693 O O . LEU F 1 352 ? 126.85982 121.66801 139.53890 1.000 56.71134 332 LEU F O 1
ATOM 14698 N N . THR F 1 353 ? 126.29782 122.47701 141.56390 1.000 51.84287 333 THR F N 1
ATOM 14699 C CA . THR F 1 353 ? 127.55582 123.20301 141.71290 1.000 51.84287 333 THR F CA 1
ATOM 14700 C C . THR F 1 353 ? 128.75182 122.25801 141.68090 1.000 51.84287 333 THR F C 1
ATOM 14701 O O . THR F 1 353 ? 129.74182 122.51301 140.98390 1.000 51.84287 333 THR F O 1
ATOM 14705 N N . THR F 1 354 ? 128.67882 121.15701 142.43190 1.000 52.55132 334 THR F N 1
ATOM 14706 C CA . THR F 1 354 ? 129.79082 120.21301 142.46390 1.000 52.55132 334 THR F CA 1
ATOM 14707 C C . THR F 1 354 ? 130.00382 119.55901 141.10590 1.000 52.55132 334 THR F C 1
ATOM 14708 O O . THR F 1 354 ? 131.14682 119.36101 140.67690 1.000 52.55132 334 THR F O 1
ATOM 14712 N N . ARG F 1 355 ? 128.91582 119.20901 140.41590 1.000 54.51922 335 ARG F N 1
ATOM 14713 C CA . ARG F 1 355 ? 129.04582 118.61701 139.08890 1.000 54.51922 335 ARG F CA 1
ATOM 14714 C C . ARG F 1 355 ? 129.69482 119.58901 138.11290 1.000 54.51922 335 ARG F C 1
ATOM 14715 O O . ARG F 1 355 ? 130.56482 119.20101 137.32390 1.000 54.51922 335 ARG F O 1
ATOM 14723 N N . VAL F 1 356 ? 129.28782 120.85901 138.15290 1.000 47.36703 336 VAL F N 1
ATOM 14724 C CA . VAL F 1 356 ? 129.88382 121.85701 137.26990 1.000 47.36703 336 VAL F CA 1
ATOM 14725 C C . VAL F 1 356 ? 131.36282 122.03201 137.58390 1.000 47.36703 336 VAL F C 1
ATOM 14726 O O . VAL F 1 356 ? 132.19782 122.12501 136.67690 1.000 47.36703 336 VAL F O 1
ATOM 14730 N N . ILE F 1 357 ? 131.71282 122.07901 138.87190 1.000 46.59332 337 ILE F N 1
ATOM 14731 C CA . ILE F 1 357 ? 133.11682 122.21501 139.25190 1.000 46.59332 337 ILE F CA 1
ATOM 14732 C C . ILE F 1 357 ? 133.92482 121.02801 138.74390 1.000 46.59332 337 ILE F C 1
ATOM 14733 O O . ILE F 1 357 ? 135.03582 121.19201 138.22590 1.000 46.59332 337 ILE F O 1
ATOM 14738 N N . ASP F 1 358 ? 133.38382 119.81601 138.87890 1.000 51.79761 338 ASP F N 1
ATOM 14739 C CA . ASP F 1 358 ? 134.08782 118.63601 138.38690 1.000 51.79761 338 ASP F CA 1
ATOM 14740 C C . ASP F 1 358 ? 134.27082 118.68401 136.87490 1.000 51.79761 338 ASP F C 1
ATOM 14741 O O . ASP F 1 358 ? 135.34582 118.35101 136.36190 1.000 51.79761 338 ASP F O 1
ATOM 14746 N N . LEU F 1 359 ? 133.23382 119.09001 136.14190 1.000 50.23945 339 LEU F N 1
ATOM 14747 C CA . LEU F 1 359 ? 133.32382 119.06501 134.68490 1.000 50.23945 339 LEU F CA 1
ATOM 14748 C C . LEU F 1 359 ? 134.25182 120.15301 134.16090 1.000 50.23945 339 LEU F C 1
ATOM 14749 O O . LEU F 1 359 ? 134.96682 119.94001 133.17490 1.000 50.23945 339 LEU F O 1
ATOM 14754 N N . ILE F 1 360 ? 134.25882 121.31901 134.79790 1.000 48.64752 340 ILE F N 1
ATOM 14755 C CA . ILE F 1 360 ? 135.00882 122.46101 134.28290 1.000 48.64752 340 ILE F CA 1
ATOM 14756 C C . ILE F 1 360 ? 136.40182 122.53901 134.88990 1.000 48.64752 340 ILE F C 1
ATOM 14757 O O . ILE F 1 360 ? 137.38782 122.74601 134.17890 1.000 48.64752 340 ILE F O 1
ATOM 14762 N N . MET F 1 361 ? 136.51582 122.37501 136.20390 1.000 46.95900 341 MET F N 1
ATOM 14763 C CA . MET F 1 361 ? 137.78482 122.53001 136.91290 1.000 46.95900 341 MET F CA 1
ATOM 14764 C C . MET F 1 361 ? 138.03582 121.28501 137.75090 1.000 46.95900 341 MET F C 1
ATOM 14765 O O . MET F 1 361 ? 137.82082 121.28901 138.97090 1.000 46.95900 341 MET F O 1
ATOM 14770 N N . PRO F 1 362 ? 138.47582 120.19301 137.12790 1.000 46.92285 342 PRO F N 1
ATOM 14771 C CA . PRO F 1 362 ? 138.77282 118.97901 137.89790 1.000 46.92285 342 PRO F CA 1
ATOM 14772 C C . PRO F 1 362 ? 139.87082 119.23101 138.92090 1.000 46.92285 342 PRO F C 1
ATOM 14773 O O . PRO F 1 362 ? 140.82482 119.96701 138.66890 1.000 46.92285 342 PRO F O 1
ATOM 14777 N N . ILE F 1 363 ? 139.72682 118.60901 140.08690 1.000 48.93437 343 ILE F N 1
ATOM 14778 C CA . ILE F 1 363 ? 140.64282 118.80401 141.20390 1.000 48.93437 343 ILE F CA 1
ATOM 14779 C C . ILE F 1 363 ? 141.23882 117.45901 141.58590 1.000 48.93437 343 ILE F C 1
ATOM 14780 O O . ILE F 1 363 ? 140.50782 116.48001 141.77390 1.000 48.93437 343 ILE F O 1
ATOM 14785 N N . GLY F 1 364 ? 142.56382 117.41301 141.69190 1.000 45.65337 344 GLY F N 1
ATOM 14786 C CA . GLY F 1 364 ? 143.25182 116.24101 142.19090 1.000 45.65337 344 GLY F CA 1
ATOM 14787 C C . GLY F 1 364 ? 144.06582 116.56901 143.42290 1.000 45.65337 344 GLY F C 1
ATOM 14788 O O . GLY F 1 364 ? 144.28382 117.74501 143.72390 1.000 45.65337 344 GLY F O 1
ATOM 14789 N N . LYS F 1 365 ? 144.51482 115.55001 144.14790 1.000 52.18459 345 LYS F N 1
ATOM 14790 C CA . LYS F 1 365 ? 145.28882 115.79101 145.35690 1.000 52.18459 345 LYS F CA 1
ATOM 14791 C C . LYS F 1 365 ? 146.60882 116.47001 145.01690 1.000 52.18459 345 LYS F C 1
ATOM 14792 O O . LYS F 1 365 ? 147.26282 116.13401 144.02690 1.000 52.18459 345 LYS F O 1
ATOM 14798 N N . GLY F 1 366 ? 146.99282 117.44301 145.84090 1.000 46.79793 346 GLY F N 1
ATOM 14799 C CA . GLY F 1 366 ? 148.18182 118.23201 145.59790 1.000 46.79793 346 GLY F CA 1
ATOM 14800 C C . GLY F 1 366 ? 147.98882 119.40701 144.66890 1.000 46.79793 346 GLY F C 1
ATOM 14801 O O . GLY F 1 366 ? 148.93782 120.17201 144.45990 1.000 46.79793 346 GLY F O 1
ATOM 14802 N N . GLN F 1 367 ? 146.79482 119.58001 144.11190 1.000 47.30064 347 GLN F N 1
ATOM 14803 C CA . GLN F 1 367 ? 146.54982 120.65401 143.16790 1.000 47.30064 347 GLN F CA 1
ATOM 14804 C C . GLN F 1 367 ? 146.43582 121.98801 143.89990 1.000 47.30064 347 GLN F C 1
ATOM 14805 O O . GLN F 1 367 ? 145.92482 122.07501 145.01890 1.000 47.30064 347 GLN F O 1
ATOM 14811 N N . ARG F 1 368 ? 146.93382 123.03801 143.25190 1.000 47.14790 348 ARG F N 1
ATOM 14812 C CA . ARG F 1 368 ? 146.90582 124.40101 143.77590 1.000 47.14790 348 ARG F CA 1
ATOM 14813 C C . ARG F 1 368 ? 145.82482 125.16501 143.01490 1.000 47.14790 348 ARG F C 1
ATOM 14814 O O . ARG F 1 368 ? 146.10582 125.84601 142.02690 1.000 47.14790 348 ARG F O 1
ATOM 14822 N N . ALA F 1 369 ? 144.58482 125.04401 143.47690 1.000 38.70486 349 ALA F N 1
ATOM 14823 C CA . ALA F 1 369 ? 143.47182 125.73601 142.85090 1.000 38.70486 349 ALA F CA 1
ATOM 14824 C C . ALA F 1 369 ? 143.40182 127.17701 143.34790 1.000 38.70486 349 ALA F C 1
ATOM 14825 O O . ALA F 1 369 ? 144.04982 127.55901 144.32490 1.000 38.70486 349 ALA F O 1
ATOM 14826 N N . LEU F 1 370 ? 142.60382 127.98901 142.65190 1.000 38.37861 350 LEU F N 1
ATOM 14827 C CA . LEU F 1 370 ? 142.45082 129.39301 143.02690 1.000 38.37861 350 LEU F CA 1
ATOM 14828 C C . LEU F 1 370 ? 141.10582 129.86801 142.47590 1.000 38.37861 350 LEU F C 1
ATOM 14829 O O . LEU F 1 370 ? 140.95382 130.01801 141.26190 1.000 38.37861 350 LEU F O 1
ATOM 14834 N N . ILE F 1 371 ? 140.14982 130.09601 143.37190 1.000 37.92147 351 ILE F N 1
ATOM 14835 C CA . ILE F 1 371 ? 138.80282 130.50601 142.99090 1.000 37.92147 351 ILE F CA 1
ATOM 14836 C C . ILE F 1 371 ? 138.76582 132.02901 142.92590 1.000 37.92147 351 ILE F C 1
ATOM 14837 O O . ILE F 1 371 ? 139.05382 132.71001 143.91190 1.000 37.92147 351 ILE F O 1
ATOM 14842 N N . VAL F 1 372 ? 138.41182 132.56601 141.76490 1.000 42.54493 352 VAL F N 1
ATOM 14843 C CA . VAL F 1 372 ? 138.27182 134.00601 141.58790 1.000 42.54493 352 VAL F CA 1
ATOM 14844 C C . VAL F 1 372 ? 136.78982 134.34701 141.63590 1.000 42.54493 352 VAL F C 1
ATOM 14845 O O . VAL F 1 372 ? 135.99782 133.81901 140.84890 1.000 42.54493 352 VAL F O 1
ATOM 14849 N N . SER F 1 373 ? 136.41182 135.23401 142.55890 1.000 40.55555 353 SER F N 1
ATOM 14850 C CA . SER F 1 373 ? 135.01082 135.54001 142.77290 1.000 40.55555 353 SER F CA 1
ATOM 14851 C C . SER F 1 373 ? 134.81982 136.99701 143.15990 1.000 40.55555 353 SER F C 1
ATOM 14852 O O . SER F 1 373 ? 135.59282 137.51901 143.97490 1.000 40.55555 353 SER F O 1
ATOM 14855 N N . PRO F 1 374 ? 133.82182 137.67101 142.60090 1.000 42.93802 354 PRO F N 1
ATOM 14856 C CA . PRO F 1 374 ? 133.43082 138.97901 143.11190 1.000 42.93802 354 PRO F CA 1
ATOM 14857 C C . PRO F 1 374 ? 132.51982 138.81901 144.31490 1.000 42.93802 354 PRO F C 1
ATOM 14858 O O . PRO F 1 374 ? 131.97582 137.72801 144.54290 1.000 42.93802 354 PRO F O 1
ATOM 14862 N N . PRO F 1 375 ? 132.33882 139.86601 145.11890 1.000 43.69212 355 PRO F N 1
ATOM 14863 C CA . PRO F 1 375 ? 131.44782 139.75001 146.27790 1.000 43.69212 355 PRO F CA 1
ATOM 14864 C C . PRO F 1 375 ? 130.02282 139.42101 145.85690 1.000 43.69212 355 PRO F C 1
ATOM 14865 O O . PRO F 1 375 ? 129.53882 139.88301 144.82190 1.000 43.69212 355 PRO F O 1
ATOM 14869 N N . LYS F 1 376 ? 129.35682 138.60701 146.67790 1.000 44.33696 356 LYS F N 1
ATOM 14870 C CA . LYS F 1 376 ? 127.97382 138.18601 146.45090 1.000 44.33696 356 LYS F CA 1
ATOM 14871 C C . LYS F 1 376 ? 127.82582 137.48401 145.09990 1.000 44.33696 356 LYS F C 1
ATOM 14872 O O . LYS F 1 376 ? 127.02982 137.87401 144.24390 1.000 44.33696 356 LYS F O 1
ATOM 14878 N N . ALA F 1 377 ? 128.61682 136.42501 144.92490 1.000 43.51153 357 ALA F N 1
ATOM 14879 C CA . ALA F 1 377 ? 128.57382 135.62301 143.71290 1.000 43.51153 357 ALA F CA 1
ATOM 14880 C C . ALA F 1 377 ? 128.44082 134.13101 143.97890 1.000 43.51153 357 ALA F C 1
ATOM 14881 O O . ALA F 1 377 ? 128.46982 133.34701 143.02490 1.000 43.51153 357 ALA F O 1
ATOM 14883 N N . GLY F 1 378 ? 128.29482 133.71601 145.22990 1.000 38.54397 358 GLY F N 1
ATOM 14884 C CA . GLY F 1 378 ? 128.16982 132.31501 145.55990 1.000 38.54397 358 GLY F CA 1
ATOM 14885 C C . GLY F 1 378 ? 129.41782 131.65601 146.10090 1.000 38.54397 358 GLY F C 1
ATOM 14886 O O . GLY F 1 378 ? 129.49882 130.42401 146.07490 1.000 38.54397 358 GLY F O 1
ATOM 14887 N N . LYS F 1 379 ? 130.38782 132.43001 146.58890 1.000 36.19687 359 LYS F N 1
ATOM 14888 C CA . LYS F 1 379 ? 131.62982 131.84001 147.07690 1.000 36.19687 359 LYS F CA 1
ATOM 14889 C C . LYS F 1 379 ? 131.39882 130.96001 148.29890 1.000 36.19687 359 LYS F C 1
ATOM 14890 O O . LYS F 1 379 ? 131.94882 129.85701 148.38390 1.000 36.19687 359 LYS F O 1
ATOM 14896 N N . THR F 1 380 ? 130.60482 131.43101 149.26390 1.000 36.95960 360 THR F N 1
ATOM 14897 C CA . THR F 1 380 ? 130.43082 130.67701 150.50290 1.000 36.95960 360 THR F CA 1
ATOM 14898 C C . THR F 1 380 ? 129.69882 129.36401 150.25790 1.000 36.95960 360 THR F C 1
ATOM 14899 O O . THR F 1 380 ? 130.08682 128.32001 150.79690 1.000 36.95960 360 THR F O 1
ATOM 14903 N N . THR F 1 381 ? 128.63782 129.39301 149.44990 1.000 38.19618 361 THR F N 1
ATOM 14904 C CA . THR F 1 381 ? 127.92782 128.16001 149.13090 1.000 38.19618 361 THR F CA 1
ATOM 14905 C C . THR F 1 381 ? 128.82082 127.20001 148.35890 1.000 38.19618 361 THR F C 1
ATOM 14906 O O . THR F 1 381 ? 128.76982 125.98501 148.57590 1.000 38.19618 361 THR F O 1
ATOM 14910 N N . ILE F 1 382 ? 129.64682 127.72701 147.45290 1.000 37.50600 362 ILE F N 1
ATOM 14911 C CA . ILE F 1 382 ? 130.56482 126.87801 146.70090 1.000 37.50600 362 ILE F CA 1
ATOM 14912 C C . ILE F 1 382 ? 131.56582 126.21101 147.63490 1.000 37.50600 362 ILE F C 1
ATOM 14913 O O . ILE F 1 382 ? 131.83782 125.01001 147.51790 1.000 37.50600 362 ILE F O 1
ATOM 14918 N N . LEU F 1 383 ? 132.13182 126.97301 148.57390 1.000 34.50447 363 LEU F N 1
ATOM 14919 C CA . LEU F 1 383 ? 133.07782 126.38901 149.51890 1.000 34.50447 363 LEU F CA 1
ATOM 14920 C C . LEU F 1 383 ? 132.40882 125.33901 150.39390 1.000 34.50447 363 LEU F C 1
ATOM 14921 O O . LEU F 1 383 ? 132.99382 124.28401 150.66690 1.000 34.50447 363 LEU F O 1
ATOM 14926 N N . GLN F 1 384 ? 131.18582 125.61101 150.85390 1.000 37.85467 364 GLN F N 1
ATOM 14927 C CA . GLN F 1 384 ? 130.47782 124.63101 151.66990 1.000 37.85467 364 GLN F CA 1
ATOM 14928 C C . GLN F 1 384 ? 130.19582 123.36001 150.88090 1.000 37.85467 364 GLN F C 1
ATOM 14929 O O . GLN F 1 384 ? 130.35282 122.25101 151.40090 1.000 37.85467 364 GLN F O 1
ATOM 14935 N N . ASP F 1 385 ? 129.78182 123.50201 149.61890 1.000 43.46623 365 ASP F N 1
ATOM 14936 C CA . ASP F 1 385 ? 129.53482 122.33401 148.78090 1.000 43.46623 365 ASP F CA 1
ATOM 14937 C C . ASP F 1 385 ? 130.81082 121.53601 148.55490 1.000 43.46623 365 ASP F C 1
ATOM 14938 O O . ASP F 1 385 ? 130.79582 120.30201 148.60890 1.000 43.46623 365 ASP F O 1
ATOM 14943 N N . ILE F 1 386 ? 131.92482 122.22301 148.29890 1.000 36.50851 366 ILE F N 1
ATOM 14944 C CA . ILE F 1 386 ? 133.19382 121.53501 148.07490 1.000 36.50851 366 ILE F CA 1
ATOM 14945 C C . ILE F 1 386 ? 133.61082 120.77401 149.32690 1.000 36.50851 366 ILE F C 1
ATOM 14946 O O . ILE F 1 386 ? 134.02182 119.60901 149.25890 1.000 36.50851 366 ILE F O 1
ATOM 14951 N N . ALA F 1 387 ? 133.50482 121.42001 150.48990 1.000 36.27199 367 ALA F N 1
ATOM 14952 C CA . ALA F 1 387 ? 133.87882 120.76101 151.73590 1.000 36.27199 367 ALA F CA 1
ATOM 14953 C C . ALA F 1 387 ? 132.98482 119.56101 152.01690 1.000 36.27199 367 ALA F C 1
ATOM 14954 O O . ALA F 1 387 ? 133.46882 118.50101 152.43390 1.000 36.27199 367 ALA F O 1
ATOM 14956 N N . ASN F 1 388 ? 131.67682 119.70401 151.78890 1.000 43.43482 368 ASN F N 1
ATOM 14957 C CA . ASN F 1 388 ? 130.76082 118.59201 152.01190 1.000 43.43482 368 ASN F CA 1
ATOM 14958 C C . ASN F 1 388 ? 131.05782 117.43301 151.07190 1.000 43.43482 368 ASN F C 1
ATOM 14959 O O . ASN F 1 388 ? 131.05482 116.27001 151.49090 1.000 43.43482 368 ASN F O 1
ATOM 14964 N N . ALA F 1 389 ? 131.31882 117.72901 149.79590 1.000 43.92440 369 ALA F N 1
ATOM 14965 C CA . ALA F 1 389 ? 131.62682 116.67401 148.83690 1.000 43.92440 369 ALA F CA 1
ATOM 14966 C C . ALA F 1 389 ? 132.91982 115.95801 149.20090 1.000 43.92440 369 ALA F C 1
ATOM 14967 O O . ALA F 1 389 ? 132.99582 114.72501 149.13090 1.000 43.92440 369 ALA F O 1
ATOM 14969 N N . ILE F 1 390 ? 133.94482 116.71201 149.60090 1.000 41.61926 370 ILE F N 1
ATOM 14970 C CA . ILE F 1 390 ? 135.21282 116.09701 149.98090 1.000 41.61926 370 ILE F CA 1
ATOM 14971 C C . ILE F 1 390 ? 135.03282 115.21801 151.20990 1.000 41.61926 370 ILE F C 1
ATOM 14972 O O . ILE F 1 390 ? 135.55982 114.10201 151.27490 1.000 41.61926 370 ILE F O 1
ATOM 14977 N N . THR F 1 391 ? 134.28482 115.70001 152.20490 1.000 45.17375 371 THR F N 1
ATOM 14978 C CA . THR F 1 391 ? 134.07282 114.90301 153.40790 1.000 45.17375 371 THR F CA 1
ATOM 14979 C C . THR F 1 391 ? 133.27282 113.63901 153.11090 1.000 45.17375 371 THR F C 1
ATOM 14980 O O . THR F 1 391 ? 133.60282 112.55801 153.61390 1.000 45.17375 371 THR F O 1
ATOM 14984 N N . ARG F 1 392 ? 132.22382 113.74701 152.29190 1.000 50.00245 372 ARG F N 1
ATOM 14985 C CA . ARG F 1 392 ? 131.34982 112.59901 152.06790 1.000 50.00245 372 ARG F CA 1
ATOM 14986 C C . ARG F 1 392 ? 132.00482 111.55801 151.16490 1.000 50.00245 372 ARG F C 1
ATOM 14987 O O . ARG F 1 392 ? 131.84982 110.35301 151.39290 1.000 50.00245 372 ARG F O 1
ATOM 14995 N N . ASN F 1 393 ? 132.73082 111.99601 150.13290 1.000 52.28053 373 ASN F N 1
ATOM 14996 C CA . ASN F 1 393 ? 133.27482 111.05201 149.16290 1.000 52.28053 373 ASN F CA 1
ATOM 14997 C C . ASN F 1 393 ? 134.39282 110.21301 149.77090 1.000 52.28053 373 ASN F C 1
ATOM 14998 O O . ASN F 1 393 ? 134.27782 108.98601 149.87890 1.000 52.28053 373 ASN F O 1
ATOM 15003 N N . ASN F 1 394 ? 135.48282 110.85801 150.18390 1.000 53.92571 374 ASN F N 1
ATOM 15004 C CA . ASN F 1 394 ? 136.65482 110.17001 150.72190 1.000 53.92571 374 ASN F CA 1
ATOM 15005 C C . ASN F 1 394 ? 136.95682 110.66301 152.13190 1.000 53.92571 374 ASN F C 1
ATOM 15006 O O . ASN F 1 394 ? 137.67982 111.65301 152.32190 1.000 53.92571 374 ASN F O 1
ATOM 15011 N N . PRO F 1 395 ? 136.43282 109.98501 153.15490 1.000 59.58472 375 PRO F N 1
ATOM 15012 C CA . PRO F 1 395 ? 136.67782 110.42601 154.53790 1.000 59.58472 375 PRO F CA 1
ATOM 15013 C C . PRO F 1 395 ? 138.13182 110.33801 154.95990 1.000 59.58472 375 PRO F C 1
ATOM 15014 O O . PRO F 1 395 ? 138.50482 110.95301 155.96690 1.000 59.58472 375 PRO F O 1
ATOM 15018 N N . GLU F 1 396 ? 138.96582 109.59201 154.23390 1.000 61.37471 376 GLU F N 1
ATOM 15019 C CA . GLU F 1 396 ? 140.37882 109.49101 154.57490 1.000 61.37471 376 GLU F CA 1
ATOM 15020 C C . GLU F 1 396 ? 141.12882 110.80101 154.38090 1.000 61.37471 376 GLU F C 1
ATOM 15021 O O . GLU F 1 396 ? 142.27282 110.90901 154.83190 1.000 61.37471 376 GLU F O 1
ATOM 15027 N N . CYS F 1 397 ? 140.52682 111.78601 153.72090 1.000 54.23619 377 CYS F N 1
ATOM 15028 C CA . CYS F 1 397 ? 141.16382 113.08201 153.52990 1.000 54.23619 377 CYS F CA 1
ATOM 15029 C C . CYS F 1 397 ? 140.85182 113.97801 154.72190 1.000 54.23619 377 CYS F C 1
ATOM 15030 O O . CYS F 1 397 ? 139.68082 114.20501 155.04490 1.000 54.23619 377 CYS F O 1
ATOM 15033 N N . HIS F 1 398 ? 141.89382 114.48701 155.37390 1.000 43.03853 378 HIS F N 1
ATOM 15034 C CA . HIS F 1 398 ? 141.72082 115.36201 156.52890 1.000 43.03853 378 HIS F CA 1
ATOM 15035 C C . HIS F 1 398 ? 141.47482 116.78301 156.03490 1.000 43.03853 378 HIS F C 1
ATOM 15036 O O . HIS F 1 398 ? 142.38582 117.43701 155.51990 1.000 43.03853 378 HIS F O 1
ATOM 15043 N N . LEU F 1 399 ? 140.24582 117.26101 156.19690 1.000 35.50029 379 LEU F N 1
ATOM 15044 C CA . LEU F 1 399 ? 139.81982 118.54801 155.66790 1.000 35.50029 379 LEU F CA 1
ATOM 15045 C C . LEU F 1 399 ? 139.86582 119.61601 156.74990 1.000 35.50029 379 LEU F C 1
ATOM 15046 O O . LEU F 1 399 ? 139.41882 119.39201 157.87690 1.000 35.50029 379 LEU F O 1
ATOM 15051 N N . MET F 1 400 ? 140.41282 120.77701 156.40090 1.000 31.21746 380 MET F N 1
ATOM 15052 C CA . MET F 1 400 ? 140.39382 121.93301 157.28290 1.000 31.21746 380 MET F CA 1
ATOM 15053 C C . MET F 1 400 ? 140.06382 123.17301 156.46790 1.000 31.21746 380 MET F C 1
ATOM 15054 O O . MET F 1 400 ? 140.46182 123.28301 155.30590 1.000 31.21746 380 MET F O 1
ATOM 15059 N N . VAL F 1 401 ? 139.33182 124.09901 157.08190 1.000 28.08214 381 VAL F N 1
ATOM 15060 C CA . VAL F 1 401 ? 138.90582 125.33701 156.44190 1.000 28.08214 381 VAL F CA 1
ATOM 15061 C C . VAL F 1 401 ? 139.48282 126.50201 157.23090 1.000 28.08214 381 VAL F C 1
ATOM 15062 O O . VAL F 1 401 ? 139.36682 126.54001 158.46090 1.000 28.08214 381 VAL F O 1
ATOM 15066 N N . VAL F 1 402 ? 140.10082 127.44601 156.52890 1.000 28.55961 382 VAL F N 1
ATOM 15067 C CA . VAL F 1 402 ? 140.72482 128.60801 157.14890 1.000 28.55961 382 VAL F CA 1
ATOM 15068 C C . VAL F 1 402 ? 139.95382 129.85001 156.72590 1.000 28.55961 382 VAL F C 1
ATOM 15069 O O . VAL F 1 402 ? 139.78682 130.10901 155.52790 1.000 28.55961 382 VAL F O 1
ATOM 15073 N N . LEU F 1 403 ? 139.48382 130.61401 157.70990 1.000 28.13969 383 LEU F N 1
ATOM 15074 C CA . LEU F 1 403 ? 138.76582 131.86801 157.49090 1.000 28.13969 383 LEU F CA 1
ATOM 15075 C C . LEU F 1 403 ? 139.59082 132.97801 158.13190 1.000 28.13969 383 LEU F C 1
ATOM 15076 O O . LEU F 1 403 ? 139.52082 133.18901 159.34690 1.000 28.13969 383 LEU F O 1
ATOM 15081 N N . VAL F 1 404 ? 140.37482 133.68101 157.31590 1.000 28.93230 384 VAL F N 1
ATOM 15082 C CA . VAL F 1 404 ? 141.33382 134.64801 157.84090 1.000 28.93230 384 VAL F CA 1
ATOM 15083 C C . VAL F 1 404 ? 140.62782 135.86601 158.42390 1.000 28.93230 384 VAL F C 1
ATOM 15084 O O . VAL F 1 404 ? 140.96382 136.32701 159.51990 1.000 28.93230 384 VAL F O 1
ATOM 15088 N N . ASP F 1 405 ? 139.64482 136.41001 157.70690 1.000 31.76508 385 ASP F N 1
ATOM 15089 C CA . ASP F 1 405 ? 138.96282 137.64001 158.12590 1.000 31.76508 385 ASP F CA 1
ATOM 15090 C C . ASP F 1 405 ? 137.48382 137.48101 157.77990 1.000 31.76508 385 ASP F C 1
ATOM 15091 O O . ASP F 1 405 ? 137.07682 137.70101 156.63590 1.000 31.76508 385 ASP F O 1
ATOM 15096 N N . GLU F 1 406 ? 136.68382 137.11301 158.77690 1.000 31.30286 386 GLU F N 1
ATOM 15097 C CA . GLU F 1 406 ? 135.27482 136.82701 158.56190 1.000 31.30286 386 GLU F CA 1
ATOM 15098 C C . GLU F 1 406 ? 134.48482 137.25001 159.79090 1.000 31.30286 386 GLU F C 1
ATOM 15099 O O . GLU F 1 406 ? 135.02382 137.32301 160.89690 1.000 31.30286 386 GLU F O 1
ATOM 15105 N N . ARG F 1 407 ? 133.20082 137.53101 159.58890 1.000 26.26754 387 ARG F N 1
ATOM 15106 C CA . ARG F 1 407 ? 132.34482 137.93901 160.68990 1.000 26.26754 387 ARG F CA 1
ATOM 15107 C C . ARG F 1 407 ? 132.10182 136.77401 161.64790 1.000 26.26754 387 ARG F C 1
ATOM 15108 O O . ARG F 1 407 ? 132.11782 135.61101 161.23990 1.000 26.26754 387 ARG F O 1
ATOM 15116 N N . PRO F 1 408 ? 131.87482 137.06301 162.93290 1.000 23.49989 388 PRO F N 1
ATOM 15117 C CA . PRO F 1 408 ? 131.55182 135.98401 163.88190 1.000 23.49989 388 PRO F CA 1
ATOM 15118 C C . PRO F 1 408 ? 130.28082 135.23001 163.53890 1.000 23.49989 388 PRO F C 1
ATOM 15119 O O . PRO F 1 408 ? 130.12482 134.08201 163.96890 1.000 23.49989 388 PRO F O 1
ATOM 15123 N N . GLU F 1 409 ? 129.35782 135.84701 162.80190 1.000 28.06033 389 GLU F N 1
ATOM 15124 C CA . GLU F 1 409 ? 128.18282 135.13301 162.31390 1.000 28.06033 389 GLU F CA 1
ATOM 15125 C C . GLU F 1 409 ? 128.57482 134.01901 161.34990 1.000 28.06033 389 GLU F C 1
ATOM 15126 O O . GLU F 1 409 ? 128.16982 132.85901 161.51090 1.000 28.06033 389 GLU F O 1
ATOM 15132 N N . GLU F 1 410 ? 129.37182 134.35901 160.33590 1.000 30.06976 390 GLU F N 1
ATOM 15133 C CA . GLU F 1 410 ? 129.73582 133.39001 159.31290 1.000 30.06976 390 GLU F CA 1
ATOM 15134 C C . GLU F 1 410 ? 130.64282 132.29501 159.84690 1.000 30.06976 390 GLU F C 1
ATOM 15135 O O . GLU F 1 410 ? 130.65182 131.19701 159.28790 1.000 30.06976 390 GLU F O 1
ATOM 15141 N N . VAL F 1 411 ? 131.39382 132.55601 160.91690 1.000 27.04833 391 VAL F N 1
ATOM 15142 C CA . VAL F 1 411 ? 132.21282 131.50601 161.51890 1.000 27.04833 391 VAL F CA 1
ATOM 15143 C C . VAL F 1 411 ? 131.32782 130.38801 162.05590 1.000 27.04833 391 VAL F C 1
ATOM 15144 O O . VAL F 1 411 ? 131.55882 129.20301 161.78690 1.000 27.04833 391 VAL F O 1
ATOM 15148 N N . THR F 1 412 ? 130.29182 130.75001 162.81590 1.000 28.42244 392 THR F N 1
ATOM 15149 C CA . THR F 1 412 ? 129.35082 129.75001 163.31190 1.000 28.42244 392 THR F CA 1
ATOM 15150 C C . THR F 1 412 ? 128.57582 129.10801 162.16990 1.000 28.42244 392 THR F C 1
ATOM 15151 O O . THR F 1 412 ? 128.30482 127.90001 162.19690 1.000 28.42244 392 THR F O 1
ATOM 15155 N N . ASP F 1 413 ? 128.21682 129.89301 161.15090 1.000 33.98341 393 ASP F N 1
ATOM 15156 C CA . ASP F 1 413 ? 127.52182 129.31401 160.00390 1.000 33.98341 393 ASP F CA 1
ATOM 15157 C C . ASP F 1 413 ? 128.37182 128.24401 159.32490 1.000 33.98341 393 ASP F C 1
ATOM 15158 O O . ASP F 1 413 ? 127.87682 127.15801 158.99790 1.000 33.98341 393 ASP F O 1
ATOM 15163 N N . MET F 1 414 ? 129.65882 128.52701 159.11690 1.000 34.10836 394 MET F N 1
ATOM 15164 C CA . MET F 1 414 ? 130.55882 127.54401 158.52590 1.000 34.10836 394 MET F CA 1
ATOM 15165 C C . MET F 1 414 ? 130.73682 126.33701 159.43690 1.000 34.10836 394 MET F C 1
ATOM 15166 O O . MET F 1 414 ? 130.76282 125.19701 158.96290 1.000 34.10836 394 MET F O 1
ATOM 15171 N N . GLN F 1 415 ? 130.86482 126.56601 160.74590 1.000 31.96287 395 GLN F N 1
ATOM 15172 C CA . GLN F 1 415 ? 131.03582 125.44901 161.66890 1.000 31.96287 395 GLN F CA 1
ATOM 15173 C C . GLN F 1 415 ? 129.82882 124.52301 161.65490 1.000 31.96287 395 GLN F C 1
ATOM 15174 O O . GLN F 1 415 ? 129.97882 123.30601 161.80590 1.000 31.96287 395 GLN F O 1
ATOM 15180 N N . ARG F 1 416 ? 128.62882 125.07401 161.48690 1.000 31.57310 396 ARG F N 1
ATOM 15181 C CA . ARG F 1 416 ? 127.43182 124.25201 161.37090 1.000 31.57310 396 ARG F CA 1
ATOM 15182 C C . ARG F 1 416 ? 127.19682 123.71501 159.96590 1.000 31.57310 396 ARG F C 1
ATOM 15183 O O . ARG F 1 416 ? 126.36782 122.81601 159.79790 1.000 31.57310 396 ARG F O 1
ATOM 15191 N N . SER F 1 417 ? 127.89382 124.23401 158.95490 1.000 35.22985 397 SER F N 1
ATOM 15192 C CA . SER F 1 417 ? 127.65882 123.79901 157.58490 1.000 35.22985 397 SER F CA 1
ATOM 15193 C C . SER F 1 417 ? 128.74182 122.88001 157.03090 1.000 35.22985 397 SER F C 1
ATOM 15194 O O . SER F 1 417 ? 128.48882 122.18601 156.04090 1.000 35.22985 397 SER F O 1
ATOM 15197 N N . VAL F 1 418 ? 129.92682 122.85401 157.63390 1.000 36.50550 398 VAL F N 1
ATOM 15198 C CA . VAL F 1 418 ? 131.05882 122.08401 157.12990 1.000 36.50550 398 VAL F CA 1
ATOM 15199 C C . VAL F 1 418 ? 131.38382 120.98301 158.12690 1.000 36.50550 398 VAL F C 1
ATOM 15200 O O . VAL F 1 418 ? 131.59482 121.25501 159.31490 1.000 36.50550 398 VAL F O 1
ATOM 15204 N N . LYS F 1 419 ? 131.42882 119.74301 157.64490 1.000 43.90906 399 LYS F N 1
ATOM 15205 C CA . LYS F 1 419 ? 131.75282 118.59201 158.48890 1.000 43.90906 399 LYS F CA 1
ATOM 15206 C C . LYS F 1 419 ? 133.26682 118.37001 158.53490 1.000 43.90906 399 LYS F C 1
ATOM 15207 O O . LYS F 1 419 ? 133.80082 117.37101 158.05690 1.000 43.90906 399 LYS F O 1
ATOM 15213 N N . GLY F 1 420 ? 133.95482 119.33601 159.13090 1.000 37.18755 400 GLY F N 1
ATOM 15214 C CA . GLY F 1 420 ? 135.39682 119.26001 159.27690 1.000 37.18755 400 GLY F CA 1
ATOM 15215 C C . GLY F 1 420 ? 135.88282 120.37901 160.16790 1.000 37.18755 400 GLY F C 1
ATOM 15216 O O . GLY F 1 420 ? 135.12782 121.28501 160.53190 1.000 37.18755 400 GLY F O 1
ATOM 15217 N N . GLU F 1 421 ? 137.16382 120.30301 160.51790 1.000 33.21302 401 GLU F N 1
ATOM 15218 C CA . GLU F 1 421 ? 137.75782 121.30801 161.38990 1.000 33.21302 401 GLU F CA 1
ATOM 15219 C C . GLU F 1 421 ? 137.74082 122.66801 160.70890 1.000 33.21302 401 GLU F C 1
ATOM 15220 O O . GLU F 1 421 ? 138.21982 122.81301 159.58090 1.000 33.21302 401 GLU F O 1
ATOM 15226 N N . VAL F 1 422 ? 137.18682 123.66501 161.39390 1.000 33.92708 402 VAL F N 1
ATOM 15227 C CA . VAL F 1 422 ? 137.07482 125.02101 160.86990 1.000 33.92708 402 VAL F CA 1
ATOM 15228 C C . VAL F 1 422 ? 137.95382 125.92801 161.71490 1.000 33.92708 402 VAL F C 1
ATOM 15229 O O . VAL F 1 422 ? 137.74482 126.05601 162.92690 1.000 33.92708 402 VAL F O 1
ATOM 15233 N N . ILE F 1 423 ? 138.93082 126.55701 161.07490 1.000 33.33072 403 ILE F N 1
ATOM 15234 C CA . ILE F 1 423 ? 139.84482 127.48801 161.72390 1.000 33.33072 403 ILE F CA 1
ATOM 15235 C C . ILE F 1 423 ? 139.50082 128.87401 161.20690 1.000 33.33072 403 ILE F C 1
ATOM 15236 O O . ILE F 1 423 ? 139.59282 129.13401 160.00290 1.000 33.33072 403 ILE F O 1
ATOM 15241 N N . ALA F 1 424 ? 139.09782 129.76701 162.10390 1.000 28.15664 404 ALA F N 1
ATOM 15242 C CA . ALA F 1 424 ? 138.63282 131.07901 161.68990 1.000 28.15664 404 ALA F CA 1
ATOM 15243 C C . ALA F 1 424 ? 139.19082 132.14901 162.61190 1.000 28.15664 404 ALA F C 1
ATOM 15244 O O . ALA F 1 424 ? 139.40482 131.91701 163.80390 1.000 28.15664 404 ALA F O 1
ATOM 15246 N N . SER F 1 425 ? 139.42182 133.32701 162.03990 1.000 26.64124 405 SER F N 1
ATOM 15247 C CA . SER F 1 425 ? 139.82782 134.50601 162.79190 1.000 26.64124 405 SER F CA 1
ATOM 15248 C C . SER F 1 425 ? 138.86782 135.63401 162.45090 1.000 26.64124 405 SER F C 1
ATOM 15249 O O . SER F 1 425 ? 138.82282 136.08801 161.30390 1.000 26.64124 405 SER F O 1
ATOM 15252 N N . THR F 1 426 ? 138.10082 136.07801 163.44190 1.000 23.34529 406 THR F N 1
ATOM 15253 C CA . THR F 1 426 ? 137.09682 137.10601 163.23190 1.000 23.34529 406 THR F CA 1
ATOM 15254 C C . THR F 1 426 ? 137.75682 138.45801 162.97890 1.000 23.34529 406 THR F C 1
ATOM 15255 O O . THR F 1 426 ? 138.92182 138.68201 163.31190 1.000 23.34529 406 THR F O 1
ATOM 15259 N N . PHE F 1 427 ? 136.98882 139.37101 162.37690 1.000 20.64853 407 PHE F N 1
ATOM 15260 C CA . PHE F 1 427 ? 137.55382 140.64901 161.95790 1.000 20.64853 407 PHE F CA 1
ATOM 15261 C C . PHE F 1 427 ? 137.88682 141.56101 163.13090 1.000 20.64853 407 PHE F C 1
ATOM 15262 O O . PHE F 1 427 ? 138.60982 142.54301 162.94290 1.000 20.64853 407 PHE F O 1
ATOM 15270 N N . ASP F 1 428 ? 137.38682 141.26801 164.32590 1.000 19.81680 408 ASP F N 1
ATOM 15271 C CA . ASP F 1 428 ? 137.72782 142.06401 165.49690 1.000 19.81680 408 ASP F CA 1
ATOM 15272 C C . ASP F 1 428 ? 139.04482 141.64201 166.13390 1.000 19.81680 408 ASP F C 1
ATOM 15273 O O . ASP F 1 428 ? 139.27382 141.95101 167.30690 1.000 19.81680 408 ASP F O 1
ATOM 15278 N N . ARG F 1 429 ? 139.90482 140.92601 165.39290 1.000 23.55993 409 ARG F N 1
ATOM 15279 C CA . ARG F 1 429 ? 141.23282 140.48401 165.77990 1.000 23.55993 409 ARG F CA 1
ATOM 15280 C C . ARG F 1 429 ? 142.29382 141.28601 165.03690 1.000 23.55993 409 ARG F C 1
ATOM 15281 O O . ARG F 1 429 ? 142.06182 141.74001 163.91290 1.000 23.55993 409 ARG F O 1
ATOM 15289 N N . PRO F 1 430 ? 143.46682 141.49101 165.64190 1.000 23.80181 410 PRO F N 1
ATOM 15290 C CA . PRO F 1 430 ? 144.50182 142.26901 164.96890 1.000 23.80181 410 PRO F CA 1
ATOM 15291 C C . PRO F 1 430 ? 144.98882 141.54701 163.72790 1.000 23.80181 410 PRO F C 1
ATOM 15292 O O . PRO F 1 430 ? 144.88982 140.31101 163.63290 1.000 23.80181 410 PRO F O 1
ATOM 15296 N N . PRO F 1 431 ? 145.50782 142.27501 162.73690 1.000 28.21016 411 PRO F N 1
ATOM 15297 C CA . PRO F 1 431 ? 146.01382 141.60101 161.52990 1.000 28.21016 411 PRO F CA 1
ATOM 15298 C C . PRO F 1 431 ? 147.11082 140.59601 161.82690 1.000 28.21016 411 PRO F C 1
ATOM 15299 O O . PRO F 1 431 ? 147.21182 139.57201 161.13290 1.000 28.21016 411 PRO F O 1
ATOM 15303 N N . SER F 1 432 ? 147.92982 140.85401 162.84890 1.000 27.29878 412 SER F N 1
ATOM 15304 C CA . SER F 1 432 ? 148.92182 139.87201 163.26390 1.000 27.29878 412 SER F CA 1
ATOM 15305 C C . SER F 1 432 ? 148.26782 138.55401 163.64690 1.000 27.29878 412 SER F C 1
ATOM 15306 O O . SER F 1 432 ? 148.83282 137.48701 163.39290 1.000 27.29878 412 SER F O 1
ATOM 15309 N N . ASP F 1 433 ? 147.07582 138.60301 164.24690 1.000 28.39281 413 ASP F N 1
ATOM 15310 C CA . ASP F 1 433 ? 146.36182 137.37001 164.55890 1.000 28.39281 413 ASP F CA 1
ATOM 15311 C C . ASP F 1 433 ? 145.92682 136.64601 163.29190 1.000 28.39281 413 ASP F C 1
ATOM 15312 O O . ASP F 1 433 ? 145.96182 135.41301 163.23790 1.000 28.39281 413 ASP F O 1
ATOM 15317 N N . HIS F 1 434 ? 145.51482 137.38801 162.26190 1.000 28.36493 414 HIS F N 1
ATOM 15318 C CA . HIS F 1 434 ? 145.17682 136.75501 160.98990 1.000 28.36493 414 HIS F CA 1
ATOM 15319 C C . HIS F 1 434 ? 146.38282 136.03301 160.40190 1.000 28.36493 414 HIS F C 1
ATOM 15320 O O . HIS F 1 434 ? 146.28882 134.87001 159.98290 1.000 28.36493 414 HIS F O 1
ATOM 15327 N N . THR F 1 435 ? 147.53182 136.71201 160.36990 1.000 31.19726 415 THR F N 1
ATOM 15328 C CA . THR F 1 435 ? 148.73682 136.08801 159.83190 1.000 31.19726 415 THR F CA 1
ATOM 15329 C C . THR F 1 435 ? 149.14482 134.87701 160.66090 1.000 31.19726 415 THR F C 1
ATOM 15330 O O . THR F 1 435 ? 149.54582 133.84401 160.11390 1.000 31.19726 415 THR F O 1
ATOM 15334 N N . SER F 1 436 ? 149.05582 134.98901 161.98790 1.000 31.38940 416 SER F N 1
ATOM 15335 C CA . SER F 1 436 ? 149.41882 133.87201 162.85090 1.000 31.38940 416 SER F CA 1
ATOM 15336 C C . SER F 1 436 ? 148.50882 132.67501 162.61690 1.000 31.38940 416 SER F C 1
ATOM 15337 O O . SER F 1 436 ? 148.98082 131.53601 162.54090 1.000 31.38940 416 SER F O 1
ATOM 15340 N N . VAL F 1 437 ? 147.20282 132.91301 162.48890 1.000 32.71320 417 VAL F N 1
ATOM 15341 C CA . VAL F 1 437 ? 146.27182 131.81801 162.23590 1.000 32.71320 417 VAL F CA 1
ATOM 15342 C C . VAL F 1 437 ? 146.60082 131.14201 160.91390 1.000 32.71320 417 VAL F C 1
ATOM 15343 O O . VAL F 1 437 ? 146.67382 129.91001 160.83090 1.000 32.71320 417 VAL F O 1
ATOM 15347 N N . ALA F 1 438 ? 146.81482 131.93501 159.86290 1.000 35.48961 418 ALA F N 1
ATOM 15348 C CA . ALA F 1 438 ? 147.08682 131.34801 158.55290 1.000 35.48961 418 ALA F CA 1
ATOM 15349 C C . ALA F 1 438 ? 148.38282 130.54301 158.56390 1.000 35.48961 418 ALA F C 1
ATOM 15350 O O . ALA F 1 438 ? 148.43382 129.41301 158.05490 1.000 35.48961 418 ALA F O 1
ATOM 15352 N N . GLU F 1 439 ? 149.44282 131.10201 159.15390 1.000 39.85352 419 GLU F N 1
ATOM 15353 C CA . GLU F 1 439 ? 150.72482 130.40901 159.15390 1.000 39.85352 419 GLU F CA 1
ATOM 15354 C C . GLU F 1 439 ? 150.67182 129.14401 160.00190 1.000 39.85352 419 GLU F C 1
ATOM 15355 O O . GLU F 1 439 ? 151.21582 128.10801 159.60390 1.000 39.85352 419 GLU F O 1
ATOM 15361 N N . LEU F 1 440 ? 150.00382 129.18801 161.15890 1.000 38.49959 420 LEU F N 1
ATOM 15362 C CA . LEU F 1 440 ? 149.91982 127.98801 161.98190 1.000 38.49959 420 LEU F CA 1
ATOM 15363 C C . LEU F 1 440 ? 149.06382 126.92901 161.30290 1.000 38.49959 420 LEU F C 1
ATOM 15364 O O . LEU F 1 440 ? 149.35682 125.73301 161.40090 1.000 38.49959 420 LEU F O 1
ATOM 15369 N N . ALA F 1 441 ? 148.00782 127.34701 160.60090 1.000 37.97029 421 ALA F N 1
ATOM 15370 C CA . ALA F 1 441 ? 147.19282 126.38801 159.86690 1.000 37.97029 421 ALA F CA 1
ATOM 15371 C C . ALA F 1 441 ? 148.00082 125.69701 158.77990 1.000 37.97029 421 ALA F C 1
ATOM 15372 O O . ALA F 1 441 ? 147.92882 124.47201 158.63090 1.000 37.97029 421 ALA F O 1
ATOM 15374 N N . ILE F 1 442 ? 148.78682 126.46001 158.01490 1.000 43.38023 422 ILE F N 1
ATOM 15375 C CA . ILE F 1 442 ? 149.55682 125.83101 156.94390 1.000 43.38023 422 ILE F CA 1
ATOM 15376 C C . ILE F 1 442 ? 150.65882 124.94801 157.51990 1.000 43.38023 422 ILE F C 1
ATOM 15377 O O . ILE F 1 442 ? 150.97282 123.88801 156.96590 1.000 43.38023 422 ILE F O 1
ATOM 15382 N N . GLU F 1 443 ? 151.25582 125.35501 158.64390 1.000 48.64897 423 GLU F N 1
ATOM 15383 C CA . GLU F 1 443 ? 152.28182 124.52101 159.26090 1.000 48.64897 423 GLU F CA 1
ATOM 15384 C C . GLU F 1 443 ? 151.69382 123.21801 159.78590 1.000 48.64897 423 GLU F C 1
ATOM 15385 O O . GLU F 1 443 ? 152.30282 122.15401 159.63490 1.000 48.64897 423 GLU F O 1
ATOM 15391 N N . ARG F 1 444 ? 150.50982 123.27601 160.40090 1.000 44.37318 424 ARG F N 1
ATOM 15392 C CA . ARG F 1 444 ? 149.85382 122.05301 160.85090 1.000 44.37318 424 ARG F CA 1
ATOM 15393 C C . ARG F 1 444 ? 149.47682 121.16901 159.66890 1.000 44.37318 424 ARG F C 1
ATOM 15394 O O . ARG F 1 444 ? 149.59182 119.93901 159.74090 1.000 44.37318 424 ARG F O 1
ATOM 15402 N N . ALA F 1 445 ? 149.03082 121.77701 158.56790 1.000 43.63651 425 ALA F N 1
ATOM 15403 C CA . ALA F 1 445 ? 148.72982 121.00101 157.37090 1.000 43.63651 425 ALA F CA 1
ATOM 15404 C C . ALA F 1 445 ? 149.96982 120.28301 156.85390 1.000 43.63651 425 ALA F C 1
ATOM 15405 O O . ALA F 1 445 ? 149.91482 119.09401 156.51990 1.000 43.63651 425 ALA F O 1
ATOM 15407 N N . LYS F 1 446 ? 151.10182 120.98701 156.79490 1.000 47.94998 426 LYS F N 1
ATOM 15408 C CA . LYS F 1 446 ? 152.33582 120.36301 156.32790 1.000 47.94998 426 LYS F CA 1
ATOM 15409 C C . LYS F 1 446 ? 152.79782 119.26201 157.27690 1.000 47.94998 426 LYS F C 1
ATOM 15410 O O . LYS F 1 446 ? 153.27582 118.21201 156.83290 1.000 47.94998 426 LYS F O 1
ATOM 15416 N N . ARG F 1 447 ? 152.66282 119.47801 158.58790 1.000 50.34497 427 ARG F N 1
ATOM 15417 C CA . ARG F 1 447 ? 153.04982 118.44101 159.53790 1.000 50.34497 427 ARG F CA 1
ATOM 15418 C C . ARG F 1 447 ? 152.17182 117.20501 159.40690 1.000 50.34497 427 ARG F C 1
ATOM 15419 O O . ARG F 1 447 ? 152.65982 116.08001 159.56190 1.000 50.34497 427 ARG F O 1
ATOM 15427 N N . LEU F 1 448 ? 150.87782 117.38501 159.13690 1.000 50.95175 428 LEU F N 1
ATOM 15428 C CA . LEU F 1 448 ? 150.02482 116.22701 158.89290 1.000 50.95175 428 LEU F CA 1
ATOM 15429 C C . LEU F 1 448 ? 150.38082 115.53201 157.58390 1.000 50.95175 428 LEU F C 1
ATOM 15430 O O . LEU F 1 448 ? 150.31282 114.30101 157.50190 1.000 50.95175 428 LEU F O 1
ATOM 15435 N N . VAL F 1 449 ? 150.75082 116.29701 156.55390 1.000 55.09913 429 VAL F N 1
ATOM 15436 C CA . VAL F 1 449 ? 151.18382 115.68501 155.30090 1.000 55.09913 429 VAL F CA 1
ATOM 15437 C C . VAL F 1 449 ? 152.46982 114.89301 155.50490 1.000 55.09913 429 VAL F C 1
ATOM 15438 O O . VAL F 1 449 ? 152.69682 113.87901 154.83090 1.000 55.09913 429 VAL F O 1
ATOM 15442 N N . GLU F 1 450 ? 153.32382 115.33401 156.43290 1.000 58.44666 430 GLU F N 1
ATOM 15443 C CA . GLU F 1 450 ? 154.57982 114.63601 156.70190 1.000 58.44666 430 GLU F CA 1
ATOM 15444 C C . GLU F 1 450 ? 154.34782 113.15601 156.98790 1.000 58.44666 430 GLU F C 1
ATOM 15445 O O . GLU F 1 450 ? 155.07482 112.29201 156.48590 1.000 58.44666 430 GLU F O 1
ATOM 15451 N N . GLN F 1 451 ? 153.32982 112.84401 157.79190 1.000 53.31018 431 GLN F N 1
ATOM 15452 C CA . GLN F 1 451 ? 153.02382 111.45301 158.09890 1.000 53.31018 431 GLN F CA 1
ATOM 15453 C C . GLN F 1 451 ? 152.44082 110.70001 156.91290 1.000 53.31018 431 GLN F C 1
ATOM 15454 O O . GLN F 1 451 ? 152.31782 109.47301 156.98190 1.000 53.31018 431 GLN F O 1
ATOM 15460 N N . GLY F 1 452 ? 152.08082 111.39301 155.83590 1.000 56.07413 432 GLY F N 1
ATOM 15461 C CA . GLY F 1 452 ? 151.42582 110.77601 154.70490 1.000 56.07413 432 GLY F CA 1
ATOM 15462 C C . GLY F 1 452 ? 149.92882 110.97801 154.65490 1.000 56.07413 432 GLY F C 1
ATOM 15463 O O . GLY F 1 452 ? 149.27382 110.41501 153.76990 1.000 56.07413 432 GLY F O 1
ATOM 15464 N N . LYS F 1 453 ? 149.36882 111.75401 155.57790 1.000 56.62152 433 LYS F N 1
ATOM 15465 C CA . LYS F 1 453 ? 147.94182 112.03301 155.56390 1.000 56.62152 433 LYS F CA 1
ATOM 15466 C C . LYS F 1 453 ? 147.61182 113.04301 154.47290 1.000 56.62152 433 LYS F C 1
ATOM 15467 O O . LYS F 1 453 ? 148.34382 114.01301 154.25990 1.000 56.62152 433 LYS F O 1
ATOM 15473 N N . ASP F 1 454 ? 146.50182 112.81101 153.77690 1.000 51.77390 434 ASP F N 1
ATOM 15474 C CA . ASP F 1 454 ? 146.04382 113.72901 152.74190 1.000 51.77390 434 ASP F CA 1
ATOM 15475 C C . ASP F 1 454 ? 145.31782 114.90301 153.38790 1.000 51.77390 434 ASP F C 1
ATOM 15476 O O . ASP F 1 454 ? 144.34382 114.70901 154.12190 1.000 51.77390 434 ASP F O 1
ATOM 15481 N N . VAL F 1 455 ? 145.78082 116.11801 153.10590 1.000 42.88924 435 VAL F N 1
ATOM 15482 C CA . VAL F 1 455 ? 145.25682 117.33001 153.72490 1.000 42.88924 435 VAL F CA 1
ATOM 15483 C C . VAL F 1 455 ? 144.69282 118.23201 152.63890 1.000 42.88924 435 VAL F C 1
ATOM 15484 O O . VAL F 1 455 ? 145.35482 118.48401 151.62590 1.000 42.88924 435 VAL F O 1
ATOM 15488 N N . VAL F 1 456 ? 143.46982 118.71101 152.84990 1.000 33.18081 436 VAL F N 1
ATOM 15489 C CA . VAL F 1 456 ? 142.82182 119.67601 151.96990 1.000 33.18081 436 VAL F CA 1
ATOM 15490 C C . VAL F 1 456 ? 142.57382 120.93801 152.77890 1.000 33.18081 436 VAL F C 1
ATOM 15491 O O . VAL F 1 456 ? 141.93982 120.88501 153.83890 1.000 33.18081 436 VAL F O 1
ATOM 15495 N N . VAL F 1 457 ? 143.06582 122.06901 152.28390 1.000 28.34632 437 VAL F N 1
ATOM 15496 C CA . VAL F 1 457 ? 142.92982 123.35301 152.96290 1.000 28.34632 437 VAL F CA 1
ATOM 15497 C C . VAL F 1 457 ? 142.07582 124.25801 152.08990 1.000 28.34632 437 VAL F C 1
ATOM 15498 O O . VAL F 1 457 ? 142.42182 124.52301 150.93290 1.000 28.34632 437 VAL F O 1
ATOM 15502 N N . LEU F 1 458 ? 140.96582 124.73601 152.63990 1.000 26.68043 438 LEU F N 1
ATOM 15503 C CA . LEU F 1 458 ? 140.05082 125.62501 151.92990 1.000 26.68043 438 LEU F CA 1
ATOM 15504 C C . LEU F 1 458 ? 140.17982 127.01501 152.54290 1.000 26.68043 438 LEU F C 1
ATOM 15505 O O . LEU F 1 458 ? 139.45282 127.37201 153.47090 1.000 26.68043 438 LEU F O 1
ATOM 15510 N N . LEU F 1 459 ? 141.11482 127.80001 152.01890 1.000 32.02992 439 LEU F N 1
ATOM 15511 C CA . LEU F 1 459 ? 141.26082 129.18101 152.44490 1.000 32.02992 439 LEU F CA 1
ATOM 15512 C C . LEU F 1 459 ? 140.17682 130.02301 151.78690 1.000 32.02992 439 LEU F C 1
ATOM 15513 O O . LEU F 1 459 ? 139.86682 129.84801 150.60690 1.000 32.02992 439 LEU F O 1
ATOM 15518 N N . ASP F 1 460 ? 139.59982 130.93901 152.55490 1.000 37.27270 440 ASP F N 1
ATOM 15519 C CA . ASP F 1 460 ? 138.60382 131.86901 152.04790 1.000 37.27270 440 ASP F CA 1
ATOM 15520 C C . ASP F 1 460 ? 139.20582 133.26701 152.02390 1.000 37.27270 440 ASP F C 1
ATOM 15521 O O . ASP F 1 460 ? 139.72282 133.74201 153.04090 1.000 37.27270 440 ASP F O 1
ATOM 15526 N N . SER F 1 461 ? 139.13382 133.91801 150.86090 1.000 35.22900 441 SER F N 1
ATOM 15527 C CA . SER F 1 461 ? 139.56282 135.30501 150.68190 1.000 35.22900 441 SER F CA 1
ATOM 15528 C C . SER F 1 461 ? 141.04282 135.47701 151.03690 1.000 35.22900 441 SER F C 1
ATOM 15529 O O . SER F 1 461 ? 141.41282 136.09101 152.03890 1.000 35.22900 441 SER F O 1
ATOM 15532 N N . ILE F 1 462 ? 141.88582 134.88701 150.18490 1.000 34.01191 442 ILE F N 1
ATOM 15533 C CA . ILE F 1 462 ? 143.32682 135.09601 150.28990 1.000 34.01191 442 ILE F CA 1
ATOM 15534 C C . ILE F 1 462 ? 143.68282 136.57301 150.17690 1.000 34.01191 442 ILE F C 1
ATOM 15535 O O . ILE F 1 462 ? 144.75882 136.98901 150.62390 1.000 34.01191 442 ILE F O 1
ATOM 15540 N N . THR F 1 463 ? 142.79782 137.38201 149.58890 1.000 35.22955 443 THR F N 1
ATOM 15541 C CA . THR F 1 463 ? 143.01582 138.82201 149.55090 1.000 35.22955 443 THR F CA 1
ATOM 15542 C C . THR F 1 463 ? 143.02482 139.41201 150.95490 1.000 35.22955 443 THR F C 1
ATOM 15543 O O . THR F 1 463 ? 143.78382 140.34501 151.23890 1.000 35.22955 443 THR F O 1
ATOM 15547 N N . ARG F 1 464 ? 142.18082 138.88801 151.84690 1.000 33.37928 444 ARG F N 1
ATOM 15548 C CA . ARG F 1 464 ? 142.19582 139.34901 153.23190 1.000 33.37928 444 ARG F CA 1
ATOM 15549 C C . ARG F 1 464 ? 143.52782 139.03901 153.89990 1.000 33.37928 444 ARG F C 1
ATOM 15550 O O . ARG F 1 464 ? 144.05982 139.86201 154.65190 1.000 33.37928 444 ARG F O 1
ATOM 15558 N N . LEU F 1 465 ? 144.07982 137.85101 153.64090 1.000 33.40505 445 LEU F N 1
ATOM 15559 C CA . LEU F 1 465 ? 145.39482 137.51301 154.17690 1.000 33.40505 445 LEU F CA 1
ATOM 15560 C C . LEU F 1 465 ? 146.47182 138.42801 153.60990 1.000 33.40505 445 LEU F C 1
ATOM 15561 O O . LEU F 1 465 ? 147.37182 138.87001 154.33790 1.000 33.40505 445 LEU F O 1
ATOM 15566 N N . GLY F 1 466 ? 146.39882 138.71901 152.31090 1.000 36.90659 446 GLY F N 1
ATOM 15567 C CA . GLY F 1 466 ? 147.35182 139.64201 151.71890 1.000 36.90659 446 GLY F CA 1
ATOM 15568 C C . GLY F 1 466 ? 147.27782 141.02501 152.33590 1.000 36.90659 446 GLY F C 1
ATOM 15569 O O . GLY F 1 466 ? 148.30482 141.65501 152.59390 1.000 36.90659 446 GLY F O 1
ATOM 15570 N N . ARG F 1 467 ? 146.06182 141.51301 152.58390 1.000 37.23925 447 ARG F N 1
ATOM 15571 C CA . ARG F 1 467 ? 145.89882 142.81801 153.21690 1.000 37.23925 447 ARG F CA 1
ATOM 15572 C C . ARG F 1 467 ? 146.40282 142.80701 154.65390 1.000 37.23925 447 ARG F C 1
ATOM 15573 O O . ARG F 1 467 ? 147.00382 143.78401 155.11190 1.000 37.23925 447 ARG F O 1
ATOM 15581 N N . ALA F 1 468 ? 146.15482 141.71901 155.38690 1.000 36.88193 448 ALA F N 1
ATOM 15582 C CA . ALA F 1 468 ? 146.64782 141.62501 156.75690 1.000 36.88193 448 ALA F CA 1
ATOM 15583 C C . ALA F 1 468 ? 148.16882 141.64201 156.79590 1.000 36.88193 448 ALA F C 1
ATOM 15584 O O . ALA F 1 468 ? 148.76882 142.28401 157.66490 1.000 36.88193 448 ALA F O 1
ATOM 15586 N N . TYR F 1 469 ? 148.80982 140.92901 155.86890 1.000 40.99807 449 TYR F N 1
ATOM 15587 C CA . TYR F 1 469 ? 150.26482 140.98601 155.76590 1.000 40.99807 449 TYR F CA 1
ATOM 15588 C C . TYR F 1 469 ? 150.74182 142.37501 155.36090 1.000 40.99807 449 TYR F C 1
ATOM 15589 O O . TYR F 1 469 ? 151.77082 142.85301 155.85290 1.000 40.99807 449 TYR F O 1
ATOM 15598 N N . ASN F 1 470 ? 150.00782 143.03801 154.46590 1.000 44.74132 450 ASN F N 1
ATOM 15599 C CA . ASN F 1 470 ? 150.44882 144.32601 153.94090 1.000 44.74132 450 ASN F CA 1
ATOM 15600 C C . ASN F 1 470 ? 150.50582 145.38401 155.03590 1.000 44.74132 450 ASN F C 1
ATOM 15601 O O . ASN F 1 470 ? 151.51182 146.08701 155.18290 1.000 44.74132 450 ASN F O 1
ATOM 15606 N N . ASN F 1 471 ? 149.43682 145.51001 155.82090 1.000 41.01250 451 ASN F N 1
ATOM 15607 C CA . ASN F 1 471 ? 149.34182 146.54901 156.83590 1.000 41.01250 451 ASN F CA 1
ATOM 15608 C C . ASN F 1 471 ? 149.79782 146.07901 158.21490 1.000 41.01250 451 ASN F C 1
ATOM 15609 O O . ASN F 1 471 ? 149.31482 146.59801 159.22790 1.000 41.01250 451 ASN F O 1
ATOM 15614 N N . ALA F 1 472 ? 150.70582 145.10801 158.27490 1.000 48.30462 452 ALA F N 1
ATOM 15615 C CA . ALA F 1 472 ? 151.25782 144.66301 159.54790 1.000 48.30462 452 ALA F CA 1
ATOM 15616 C C . ALA F 1 472 ? 152.56282 145.38001 159.87590 1.000 48.30462 452 ALA F C 1
ATOM 15617 O O . ALA F 1 472 ? 152.68482 146.00201 160.93590 1.000 48.30462 452 ALA F O 1
ATOM 15619 N N . SER F 1 473 ? 153.53982 145.30501 158.97890 1.000 58.41458 453 SER F N 1
ATOM 15620 C CA . SER F 1 473 ? 154.82382 145.96001 159.15790 1.000 58.41458 453 SER F CA 1
ATOM 15621 C C . SER F 1 473 ? 154.85282 147.28701 158.40790 1.000 58.41458 453 SER F C 1
ATOM 15622 O O . SER F 1 473 ? 154.24682 147.41701 157.33890 1.000 58.41458 453 SER F O 1
ATOM 15625 N N . PRO F 1 474 ? 155.53782 148.29501 158.94990 1.000 60.39375 454 PRO F N 1
ATOM 15626 C CA . PRO F 1 474 ? 155.58382 149.59801 158.27590 1.000 60.39375 454 PRO F CA 1
ATOM 15627 C C . PRO F 1 474 ? 156.23782 149.49801 156.90590 1.000 60.39375 454 PRO F C 1
ATOM 15628 O O . PRO F 1 474 ? 157.16782 148.71801 156.69490 1.000 60.39375 454 PRO F O 1
ATOM 15632 N N . ALA F 1 475 ? 155.73782 150.30101 155.97190 1.000 61.44397 455 ALA F N 1
ATOM 15633 C CA . ALA F 1 475 ? 156.26882 150.32601 154.61490 1.000 61.44397 455 ALA F CA 1
ATOM 15634 C C . ALA F 1 475 ? 157.43282 151.30301 154.50490 1.000 61.44397 455 ALA F C 1
ATOM 15635 O O . ALA F 1 475 ? 157.25982 152.51201 154.66490 1.000 61.44397 455 ALA F O 1
ATOM 15637 N N . LEU F 1 480 ? 155.56782 149.88401 146.36090 1.000 65.73857 460 LEU F N 1
ATOM 15638 C CA . LEU F 1 480 ? 154.51482 150.80601 146.77090 1.000 65.73857 460 LEU F CA 1
ATOM 15639 C C . LEU F 1 480 ? 153.61682 151.17701 145.59390 1.000 65.73857 460 LEU F C 1
ATOM 15640 O O . LEU F 1 480 ? 153.36882 152.35501 145.33790 1.000 65.73857 460 LEU F O 1
ATOM 15642 N N . SER F 1 481 ? 153.13182 150.16201 144.88090 1.000 64.06007 461 SER F N 1
ATOM 15643 C CA . SER F 1 481 ? 152.25682 150.35101 143.72890 1.000 64.06007 461 SER F CA 1
ATOM 15644 C C . SER F 1 481 ? 150.81482 150.38401 144.22090 1.000 64.06007 461 SER F C 1
ATOM 15645 O O . SER F 1 481 ? 150.25082 149.34601 144.57990 1.000 64.06007 461 SER F O 1
ATOM 15648 N N . GLY F 1 482 ? 150.21882 151.57401 144.22990 1.000 64.21635 462 GLY F N 1
ATOM 15649 C CA . GLY F 1 482 ? 148.86582 151.71501 144.72690 1.000 64.21635 462 GLY F CA 1
ATOM 15650 C C . GLY F 1 482 ? 148.71882 151.49701 146.21290 1.000 64.21635 462 GLY F C 1
ATOM 15651 O O . GLY F 1 482 ? 147.64682 151.08801 146.66690 1.000 64.21635 462 GLY F O 1
ATOM 15652 N N . GLY F 1 483 ? 149.76782 151.76001 146.98790 1.000 65.40016 463 GLY F N 1
ATOM 15653 C CA . GLY F 1 483 ? 149.74282 151.53101 148.41690 1.000 65.40016 463 GLY F CA 1
ATOM 15654 C C . GLY F 1 483 ? 150.04982 150.11601 148.84890 1.000 65.40016 463 GLY F C 1
ATOM 15655 O O . GLY F 1 483 ? 149.89782 149.80301 150.03490 1.000 65.40016 463 GLY F O 1
ATOM 15656 N N . VAL F 1 484 ? 150.47482 149.25201 147.93190 1.000 66.25615 464 VAL F N 1
ATOM 15657 C CA . VAL F 1 484 ? 150.78482 147.86001 148.23090 1.000 66.25615 464 VAL F CA 1
ATOM 15658 C C . VAL F 1 484 ? 152.23782 147.60201 147.85790 1.000 66.25615 464 VAL F C 1
ATOM 15659 O O . VAL F 1 484 ? 152.66182 147.91501 146.73990 1.000 66.25615 464 VAL F O 1
ATOM 15663 N N . ASP F 1 485 ? 152.99482 147.03501 148.79090 1.000 68.48310 465 ASP F N 1
ATOM 15664 C CA . ASP F 1 485 ? 154.39282 146.69601 148.56790 1.000 68.48310 465 ASP F CA 1
ATOM 15665 C C . ASP F 1 485 ? 154.53882 145.19101 148.38390 1.000 68.48310 465 ASP F C 1
ATOM 15666 O O . ASP F 1 485 ? 153.93482 144.40501 149.11790 1.000 68.48310 465 ASP F O 1
ATOM 15671 N N . SER F 1 486 ? 155.34282 144.79501 147.39490 1.000 69.77924 466 SER F N 1
ATOM 15672 C CA . SER F 1 486 ? 155.52782 143.37401 147.12090 1.000 69.77924 466 SER F CA 1
ATOM 15673 C C . SER F 1 486 ? 156.20882 142.65601 148.27890 1.000 69.77924 466 SER F C 1
ATOM 15674 O O . SER F 1 486 ? 155.85482 141.51101 148.58790 1.000 69.77924 466 SER F O 1
ATOM 15677 N N . THR F 1 487 ? 157.16882 143.31201 148.93790 1.000 68.99563 467 THR F N 1
ATOM 15678 C CA . THR F 1 487 ? 157.95182 142.65201 149.97890 1.000 68.99563 467 THR F CA 1
ATOM 15679 C C . THR F 1 487 ? 157.06282 142.12301 151.09690 1.000 68.99563 467 THR F C 1
ATOM 15680 O O . THR F 1 487 ? 157.24182 140.99001 151.55990 1.000 68.99563 467 THR F O 1
ATOM 15684 N N . ALA F 1 488 ? 156.08782 142.92001 151.53290 1.000 62.90667 468 ALA F N 1
ATOM 15685 C CA . ALA F 1 488 ? 155.20782 142.49801 152.61290 1.000 62.90667 468 ALA F CA 1
ATOM 15686 C C . ALA F 1 488 ? 154.25082 141.38701 152.20290 1.000 62.90667 468 ALA F C 1
ATOM 15687 O O . ALA F 1 488 ? 153.61182 140.79601 153.07990 1.000 62.90667 468 ALA F O 1
ATOM 15689 N N . LEU F 1 489 ? 154.13182 141.08701 150.90990 1.000 60.15485 469 LEU F N 1
ATOM 15690 C CA . LEU F 1 489 ? 153.16582 140.10501 150.43390 1.000 60.15485 469 LEU F CA 1
ATOM 15691 C C . LEU F 1 489 ? 153.81782 138.86101 149.84590 1.000 60.15485 469 LEU F C 1
ATOM 15692 O O . LEU F 1 489 ? 153.15282 138.10201 149.13290 1.000 60.15485 469 LEU F O 1
ATOM 15697 N N . TYR F 1 490 ? 155.10682 138.63801 150.11290 1.000 63.14887 470 TYR F N 1
ATOM 15698 C CA . TYR F 1 490 ? 155.70582 137.34701 149.77590 1.000 63.14887 470 TYR F CA 1
ATOM 15699 C C . TYR F 1 490 ? 155.09282 136.18901 150.55890 1.000 63.14887 470 TYR F C 1
ATOM 15700 O O . TYR F 1 490 ? 154.82482 135.14001 149.94690 1.000 63.14887 470 TYR F O 1
ATOM 15709 N N . PRO F 1 491 ? 154.86582 136.28101 151.87190 1.000 54.61225 471 PRO F N 1
ATOM 15710 C CA . PRO F 1 491 ? 154.36282 135.11201 152.62390 1.000 54.61225 471 PRO F CA 1
ATOM 15711 C C . PRO F 1 491 ? 153.04282 134.57301 152.09090 1.000 54.61225 471 PRO F C 1
ATOM 15712 O O . PRO F 1 491 ? 152.81882 133.35501 152.15590 1.000 54.61225 471 PRO F O 1
ATOM 15716 N N . PRO F 1 492 ? 152.12182 135.41401 151.59190 1.000 51.18538 472 PRO F N 1
ATOM 15717 C CA . PRO F 1 492 ? 150.93982 134.83101 150.93090 1.000 51.18538 472 PRO F CA 1
ATOM 15718 C C . PRO F 1 492 ? 151.29182 133.94101 149.75290 1.000 51.18538 472 PRO F C 1
ATOM 15719 O O . PRO F 1 492 ? 150.66282 132.89201 149.55390 1.000 51.18538 472 PRO F O 1
ATOM 15723 N N . LYS F 1 493 ? 152.29682 134.33101 148.96490 1.000 52.22908 473 LYS F N 1
ATOM 15724 C CA . LYS F 1 493 ? 152.72382 133.50001 147.84590 1.000 52.22908 473 LYS F CA 1
ATOM 15725 C C . LYS F 1 493 ? 153.27982 132.17201 148.33590 1.000 52.22908 473 LYS F C 1
ATOM 15726 O O . LYS F 1 493 ? 153.02482 131.12501 147.73390 1.000 52.22908 473 LYS F O 1
ATOM 15732 N N . ARG F 1 494 ? 154.04882 132.19701 149.42690 1.000 52.96918 474 ARG F N 1
ATOM 15733 C CA . ARG F 1 494 ? 154.57782 130.95701 149.98790 1.000 52.96918 474 ARG F CA 1
ATOM 15734 C C . ARG F 1 494 ? 153.45382 130.06601 150.50090 1.000 52.96918 474 ARG F C 1
ATOM 15735 O O . ARG F 1 494 ? 153.46782 128.84701 150.28590 1.000 52.96918 474 ARG F O 1
ATOM 15743 N N . PHE F 1 495 ? 152.46782 130.66401 151.17290 1.000 46.73345 475 PHE F N 1
ATOM 15744 C CA . PHE F 1 495 ? 151.31682 129.90501 151.64790 1.000 46.73345 475 PHE F CA 1
ATOM 15745 C C . PHE F 1 495 ? 150.59382 129.23701 150.48790 1.000 46.73345 475 PHE F C 1
ATOM 15746 O O . PHE F 1 495 ? 150.24682 128.05201 150.56090 1.000 46.73345 475 PHE F O 1
ATOM 15754 N N . LEU F 1 496 ? 150.35482 129.98401 149.40890 1.000 49.73646 476 LEU F N 1
ATOM 15755 C CA . LEU F 1 496 ? 149.65182 129.41701 148.26490 1.000 49.73646 476 LEU F CA 1
ATOM 15756 C C . LEU F 1 496 ? 150.47982 128.34701 147.56490 1.000 49.73646 476 LEU F C 1
ATOM 15757 O O . LEU F 1 496 ? 149.93382 127.32101 147.14590 1.000 49.73646 476 LEU F O 1
ATOM 15762 N N . GLY F 1 497 ? 151.78982 128.55501 147.43790 1.000 51.74628 477 GLY F N 1
ATOM 15763 C CA . GLY F 1 497 ? 152.64382 127.60401 146.75590 1.000 51.74628 477 GLY F CA 1
ATOM 15764 C C . GLY F 1 497 ? 153.05582 126.40401 147.57490 1.000 51.74628 477 GLY F C 1
ATOM 15765 O O . GLY F 1 497 ? 153.66582 125.48201 147.02690 1.000 51.74628 477 GLY F O 1
ATOM 15766 N N . ALA F 1 498 ? 152.73782 126.38701 148.86490 1.000 49.86223 478 ALA F N 1
ATOM 15767 C CA . ALA F 1 498 ? 153.02682 125.20301 149.67190 1.000 49.86223 478 ALA F CA 1
ATOM 15768 C C . ALA F 1 498 ? 152.13882 124.00901 149.32490 1.000 49.86223 478 ALA F C 1
ATOM 15769 O O . ALA F 1 498 ? 152.14682 123.03001 150.07790 1.000 49.86223 478 ALA F O 1
ATOM 15771 N N . ALA F 1 499 ? 151.37082 124.05601 148.23790 1.000 46.79836 479 ALA F N 1
ATOM 15772 C CA . ALA F 1 499 ? 150.52482 122.93901 147.81990 1.000 46.79836 479 ALA F CA 1
ATOM 15773 C C . ALA F 1 499 ? 151.36982 121.96401 147.00990 1.000 46.79836 479 ALA F C 1
ATOM 15774 O O . ALA F 1 499 ? 151.51282 122.09201 145.79390 1.000 46.79836 479 ALA F O 1
ATOM 15776 N N . ARG F 1 500 ? 151.92782 120.96501 147.69090 1.000 55.77850 480 ARG F N 1
ATOM 15777 C CA . ARG F 1 500 ? 152.80882 119.99401 147.05190 1.000 55.77850 480 ARG F CA 1
ATOM 15778 C C . ARG F 1 500 ? 152.38682 118.58301 147.42490 1.000 55.77850 480 ARG F C 1
ATOM 15779 O O . ARG F 1 500 ? 152.18782 118.28101 148.60590 1.000 55.77850 480 ARG F O 1
ATOM 15787 N N . ASN F 1 501 ? 152.25982 117.72901 146.41490 1.000 58.69465 481 ASN F N 1
ATOM 15788 C CA . ASN F 1 501 ? 152.02882 116.31001 146.61390 1.000 58.69465 481 ASN F CA 1
ATOM 15789 C C . ASN F 1 501 ? 153.31282 115.63001 147.07690 1.000 58.69465 481 ASN F C 1
ATOM 15790 O O . ASN F 1 501 ? 154.42182 116.13801 146.89190 1.000 58.69465 481 ASN F O 1
ATOM 15795 N N . ILE F 1 502 ? 153.15282 114.46301 147.69090 1.000 61.82899 482 ILE F N 1
ATOM 15796 C CA . ILE F 1 502 ? 154.27482 113.68301 148.19190 1.000 61.82899 482 ILE F CA 1
ATOM 15797 C C . ILE F 1 502 ? 154.28482 112.35001 147.45990 1.000 61.82899 482 ILE F C 1
ATOM 15798 O O . ILE F 1 502 ? 153.28482 111.62201 147.47290 1.000 61.82899 482 ILE F O 1
ATOM 15803 N N . GLU F 1 503 ? 155.41482 112.03601 146.82390 1.000 72.14852 483 GLU F N 1
ATOM 15804 C CA . GLU F 1 503 ? 155.49082 110.84301 145.98990 1.000 72.14852 483 GLU F CA 1
ATOM 15805 C C . GLU F 1 503 ? 155.35282 109.57301 146.81990 1.000 72.14852 483 GLU F C 1
ATOM 15806 O O . GLU F 1 503 ? 154.65682 108.63301 146.41990 1.000 72.14852 483 GLU F O 1
ATOM 15812 N N . GLU F 1 504 ? 156.00882 109.52701 147.98190 1.000 68.32168 484 GLU F N 1
ATOM 15813 C CA . GLU F 1 504 ? 155.92482 108.34301 148.82790 1.000 68.32168 484 GLU F CA 1
ATOM 15814 C C . GLU F 1 504 ? 154.54182 108.18501 149.44690 1.000 68.32168 484 GLU F C 1
ATOM 15815 O O . GLU F 1 504 ? 154.12182 107.06101 149.74390 1.000 68.32168 484 GLU F O 1
ATOM 15821 N N . GLY F 1 505 ? 153.82282 109.28701 149.64790 1.000 62.68927 485 GLY F N 1
ATOM 15822 C CA . GLY F 1 505 ? 152.51082 109.23001 150.25990 1.000 62.68927 485 GLY F CA 1
ATOM 15823 C C . GLY F 1 505 ? 152.12182 110.51801 150.95490 1.000 62.68927 485 GLY F C 1
ATOM 15824 O O . GLY F 1 505 ? 152.93782 111.13101 151.64990 1.000 62.68927 485 GLY F O 1
ATOM 15825 N N . GLY F 1 506 ? 150.87782 110.92901 150.78590 1.000 55.61039 486 GLY F N 1
ATOM 15826 C CA . GLY F 1 506 ? 150.41382 112.18501 151.33490 1.000 55.61039 486 GLY F CA 1
ATOM 15827 C C . GLY F 1 506 ? 150.32182 113.26801 150.27790 1.000 55.61039 486 GLY F C 1
ATOM 15828 O O . GLY F 1 506 ? 150.99382 113.22701 149.24190 1.000 55.61039 486 GLY F O 1
ATOM 15829 N N . SER F 1 507 ? 149.46582 114.25201 150.53690 1.000 50.88820 487 SER F N 1
ATOM 15830 C CA . SER F 1 507 ? 149.25882 115.34801 149.60490 1.000 50.88820 487 SER F CA 1
ATOM 15831 C C . SER F 1 507 ? 148.71582 116.55101 150.35990 1.000 50.88820 487 SER F C 1
ATOM 15832 O O . SER F 1 507 ? 148.15882 116.42301 151.45290 1.000 50.88820 487 SER F O 1
ATOM 15835 N N . LEU F 1 508 ? 148.87982 117.72601 149.75690 1.000 45.85894 488 LEU F N 1
ATOM 15836 C CA . LEU F 1 508 ? 148.38982 118.97801 150.33390 1.000 45.85894 488 LEU F CA 1
ATOM 15837 C C . LEU F 1 508 ? 147.82082 119.81901 149.19790 1.000 45.85894 488 LEU F C 1
ATOM 15838 O O . LEU F 1 508 ? 148.56782 120.50501 148.49590 1.000 45.85894 488 LEU F O 1
ATOM 15843 N N . THR F 1 509 ? 146.50482 119.77001 149.02290 1.000 38.99820 489 THR F N 1
ATOM 15844 C CA . THR F 1 509 ? 145.82482 120.57601 148.01990 1.000 38.99820 489 THR F CA 1
ATOM 15845 C C . THR F 1 509 ? 145.16382 121.76901 148.69490 1.000 38.99820 489 THR F C 1
ATOM 15846 O O . THR F 1 509 ? 144.54482 121.62801 149.75490 1.000 38.99820 489 THR F O 1
ATOM 15850 N N . ILE F 1 510 ? 145.32582 122.94501 148.09790 1.000 33.70757 490 ILE F N 1
ATOM 15851 C CA . ILE F 1 510 ? 144.81382 124.19201 148.64990 1.000 33.70757 490 ILE F CA 1
ATOM 15852 C C . ILE F 1 510 ? 143.87382 124.80801 147.62790 1.000 33.70757 490 ILE F C 1
ATOM 15853 O O . ILE F 1 510 ? 144.26982 125.06001 146.48390 1.000 33.70757 490 ILE F O 1
ATOM 15858 N N . ILE F 1 511 ? 142.63282 125.05101 148.03890 1.000 28.36494 491 ILE F N 1
ATOM 15859 C CA . ILE F 1 511 ? 141.66382 125.71301 147.17590 1.000 28.36494 491 ILE F CA 1
ATOM 15860 C C . ILE F 1 511 ? 141.32782 127.06501 147.78390 1.000 28.36494 491 ILE F C 1
ATOM 15861 O O . ILE F 1 511 ? 140.41482 127.17901 148.60790 1.000 28.36494 491 ILE F O 1
ATOM 15866 N N . ALA F 1 512 ? 142.06182 128.09501 147.38390 1.000 32.07992 492 ALA F N 1
ATOM 15867 C CA . ALA F 1 512 ? 141.90482 129.42901 147.93790 1.000 32.07992 492 ALA F CA 1
ATOM 15868 C C . ALA F 1 512 ? 140.97982 130.26701 147.06590 1.000 32.07992 492 ALA F C 1
ATOM 15869 O O . ALA F 1 512 ? 140.69882 129.93401 145.91290 1.000 32.07992 492 ALA F O 1
ATOM 15871 N N . THR F 1 513 ? 140.50682 131.36801 147.63890 1.000 34.66138 493 THR F N 1
ATOM 15872 C CA . THR F 1 513 ? 139.61882 132.29401 146.95590 1.000 34.66138 493 THR F CA 1
ATOM 15873 C C . THR F 1 513 ? 140.23982 133.68101 146.95990 1.000 34.66138 493 THR F C 1
ATOM 15874 O O . THR F 1 513 ? 140.83782 134.09901 147.95590 1.000 34.66138 493 THR F O 1
ATOM 15878 N N . ALA F 1 514 ? 140.10282 134.38901 145.84490 1.000 36.81033 494 ALA F N 1
ATOM 15879 C CA . ALA F 1 514 ? 140.65082 135.72701 145.69090 1.000 36.81033 494 ALA F CA 1
ATOM 15880 C C . ALA F 1 514 ? 139.52682 136.70901 145.40290 1.000 36.81033 494 ALA F C 1
ATOM 15881 O O . ALA F 1 514 ? 138.60682 136.40601 144.63890 1.000 36.81033 494 ALA F O 1
ATOM 15883 N N . MET F 1 515 ? 139.60982 137.88701 146.01690 1.000 39.04060 495 MET F N 1
ATOM 15884 C CA . MET F 1 515 ? 138.58282 138.91001 145.87890 1.000 39.04060 495 MET F CA 1
ATOM 15885 C C . MET F 1 515 ? 138.88382 139.81701 144.69390 1.000 39.04060 495 MET F C 1
ATOM 15886 O O . MET F 1 515 ? 139.98782 140.35701 144.57790 1.000 39.04060 495 MET F O 1
ATOM 15891 N N . VAL F 1 516 ? 137.89282 139.98001 143.81890 1.000 42.80898 496 VAL F N 1
ATOM 15892 C CA . VAL F 1 516 ? 137.99082 140.84301 142.65390 1.000 42.80898 496 VAL F CA 1
ATOM 15893 C C . VAL F 1 516 ? 136.74782 141.71901 142.59290 1.000 42.80898 496 VAL F C 1
ATOM 15894 O O . VAL F 1 516 ? 135.68982 141.37401 143.12290 1.000 42.80898 496 VAL F O 1
ATOM 15898 N N . GLU F 1 517 ? 136.89282 142.86801 141.93290 1.000 49.46685 497 GLU F N 1
ATOM 15899 C CA . GLU F 1 517 ? 135.80482 143.83401 141.77390 1.000 49.46685 497 GLU F CA 1
ATOM 15900 C C . GLU F 1 517 ? 135.21482 144.24101 143.12190 1.000 49.46685 497 GLU F C 1
ATOM 15901 O O . GLU F 1 517 ? 133.99982 144.37601 143.27890 1.000 49.46685 497 GLU F O 1
ATOM 15907 N N . THR F 1 518 ? 136.08582 144.43601 144.10990 1.000 51.46478 498 THR F N 1
ATOM 15908 C CA . THR F 1 518 ? 135.65582 144.89501 145.42290 1.000 51.46478 498 THR F CA 1
ATOM 15909 C C . THR F 1 518 ? 135.66582 146.41101 145.55690 1.000 51.46478 498 THR F C 1
ATOM 15910 O O . THR F 1 518 ? 135.22582 146.92801 146.58790 1.000 51.46478 498 THR F O 1
ATOM 15914 N N . GLY F 1 519 ? 136.14882 147.13101 144.54790 1.000 57.42997 499 GLY F N 1
ATOM 15915 C CA . GLY F 1 519 ? 136.20982 148.57501 144.61390 1.000 57.42997 499 GLY F CA 1
ATOM 15916 C C . GLY F 1 519 ? 137.40782 149.13801 145.34190 1.000 57.42997 499 GLY F C 1
ATOM 15917 O O . GLY F 1 519 ? 137.43582 150.34401 145.61190 1.000 57.42997 499 GLY F O 1
ATOM 15918 N N . SER F 1 520 ? 138.39582 148.31201 145.66990 1.000 57.68335 500 SER F N 1
ATOM 15919 C CA . SER F 1 520 ? 139.59982 148.75501 146.35590 1.000 57.68335 500 SER F CA 1
ATOM 15920 C C . SER F 1 520 ? 140.81882 148.43801 145.50390 1.000 57.68335 500 SER F C 1
ATOM 15921 O O . SER F 1 520 ? 140.90582 147.36301 144.90290 1.000 57.68335 500 SER F O 1
ATOM 15924 N N . THR F 1 521 ? 141.75882 149.38401 145.45090 1.000 59.96987 501 THR F N 1
ATOM 15925 C CA . THR F 1 521 ? 142.96382 149.18101 144.65690 1.000 59.96987 501 THR F CA 1
ATOM 15926 C C . THR F 1 521 ? 143.85882 148.10401 145.25490 1.000 59.96987 501 THR F C 1
ATOM 15927 O O . THR F 1 521 ? 144.53282 147.37901 144.51190 1.000 59.96987 501 THR F O 1
ATOM 15931 N N . GLY F 1 522 ? 143.88482 147.98701 146.58390 1.000 54.61044 502 GLY F N 1
ATOM 15932 C CA . GLY F 1 522 ? 144.70482 146.96201 147.20890 1.000 54.61044 502 GLY F CA 1
ATOM 15933 C C . GLY F 1 522 ? 144.28982 145.55901 146.81190 1.000 54.61044 502 GLY F C 1
ATOM 15934 O O . GLY F 1 522 ? 145.13582 144.70701 146.52990 1.000 54.61044 502 GLY F O 1
ATOM 15935 N N . ASP F 1 523 ? 142.98082 145.29901 146.78290 1.000 54.57616 503 ASP F N 1
ATOM 15936 C CA . ASP F 1 523 ? 142.50182 143.98401 146.37290 1.000 54.57616 503 ASP F CA 1
ATOM 15937 C C . ASP F 1 523 ? 142.86982 143.68901 144.92590 1.000 54.57616 503 ASP F C 1
ATOM 15938 O O . ASP F 1 523 ? 143.27082 142.56701 144.59690 1.000 54.57616 503 ASP F O 1
ATOM 15943 N N . THR F 1 524 ? 142.73582 144.68301 144.04490 1.000 53.84681 504 THR F N 1
ATOM 15944 C CA . THR F 1 524 ? 143.10882 144.48301 142.64990 1.000 53.84681 504 THR F CA 1
ATOM 15945 C C . THR F 1 524 ? 144.59482 144.18301 142.51790 1.000 53.84681 504 THR F C 1
ATOM 15946 O O . THR F 1 524 ? 144.98882 143.29801 141.75090 1.000 53.84681 504 THR F O 1
ATOM 15950 N N . VAL F 1 525 ? 145.43382 144.90101 143.26690 1.000 52.04901 505 VAL F N 1
ATOM 15951 C CA . VAL F 1 525 ? 146.87482 144.66001 143.21390 1.000 52.04901 505 VAL F CA 1
ATOM 15952 C C . VAL F 1 525 ? 147.19682 143.24901 143.69190 1.000 52.04901 505 VAL F C 1
ATOM 15953 O O . VAL F 1 525 ? 147.97082 142.51701 143.05790 1.000 52.04901 505 VAL F O 1
ATOM 15957 N N . ILE F 1 526 ? 146.59782 142.84401 144.81490 1.000 48.76002 506 ILE F N 1
ATOM 15958 C CA . ILE F 1 526 ? 146.87682 141.52401 145.37390 1.000 48.76002 506 ILE F CA 1
ATOM 15959 C C . ILE F 1 526 ? 146.42682 140.43101 144.41490 1.000 48.76002 506 ILE F C 1
ATOM 15960 O O . ILE F 1 526 ? 147.12882 139.43301 144.21390 1.000 48.76002 506 ILE F O 1
ATOM 15965 N N . PHE F 1 527 ? 145.24782 140.59601 143.81290 1.000 50.19813 507 PHE F N 1
ATOM 15966 C CA . PHE F 1 527 ? 144.77082 139.60801 142.85290 1.000 50.19813 507 PHE F CA 1
ATOM 15967 C C . PHE F 1 527 ? 145.66682 139.54801 141.62390 1.000 50.19813 507 PHE F C 1
ATOM 15968 O O . PHE F 1 527 ? 145.97082 138.45701 141.12690 1.000 50.19813 507 PHE F O 1
ATOM 15976 N N . GLU F 1 528 ? 146.09782 140.70601 141.11590 1.000 54.67115 508 GLU F N 1
ATOM 15977 C CA . GLU F 1 528 ? 146.91782 140.72201 139.90890 1.000 54.67115 508 GLU F CA 1
ATOM 15978 C C . GLU F 1 528 ? 148.27082 140.06801 140.14590 1.000 54.67115 508 GLU F C 1
ATOM 15979 O O . GLU F 1 528 ? 148.75982 139.31801 139.29190 1.000 54.67115 508 GLU F O 1
ATOM 15985 N N . GLU F 1 529 ? 148.89682 140.33001 141.29590 1.000 55.23854 509 GLU F N 1
ATOM 15986 C CA . GLU F 1 529 ? 150.17382 139.67401 141.55290 1.000 55.23854 509 GLU F CA 1
ATOM 15987 C C . GLU F 1 529 ? 150.00582 138.18501 141.82390 1.000 55.23854 509 GLU F C 1
ATOM 15988 O O . GLU F 1 529 ? 150.99182 137.44301 141.76990 1.000 55.23854 509 GLU F O 1
ATOM 15994 N N . PHE F 1 530 ? 148.78782 137.73501 142.12290 1.000 52.16743 510 PHE F N 1
ATOM 15995 C CA . PHE F 1 530 ? 148.49882 136.32301 142.33190 1.000 52.16743 510 PHE F CA 1
ATOM 15996 C C . PHE F 1 530 ? 147.90482 135.64601 141.10690 1.000 52.16743 510 PHE F C 1
ATOM 15997 O O . PHE F 1 530 ? 147.57282 134.45901 141.17390 1.000 52.16743 510 PHE F O 1
ATOM 16005 N N . LYS F 1 531 ? 147.75682 136.36601 139.99690 1.000 53.40664 511 LYS F N 1
ATOM 16006 C CA . LYS F 1 531 ? 147.15082 135.78701 138.80590 1.000 53.40664 511 LYS F CA 1
ATOM 16007 C C . LYS F 1 531 ? 148.05682 134.71301 138.22090 1.000 53.40664 511 LYS F C 1
ATOM 16008 O O . LYS F 1 531 ? 149.23782 134.95601 137.95890 1.000 53.40664 511 LYS F O 1
ATOM 16014 N N . GLY F 1 532 ? 147.50082 133.52201 138.01690 1.000 54.10859 512 GLY F N 1
ATOM 16015 C CA . GLY F 1 532 ? 148.26082 132.42501 137.45790 1.000 54.10859 512 GLY F CA 1
ATOM 16016 C C . GLY F 1 532 ? 149.18182 131.72101 138.42590 1.000 54.10859 512 GLY F C 1
ATOM 16017 O O . GLY F 1 532 ? 149.90982 130.81401 138.00890 1.000 54.10859 512 GLY F O 1
ATOM 16018 N N . THR F 1 533 ? 149.18182 132.11201 139.70190 1.000 51.76724 513 THR F N 1
ATOM 16019 C CA . THR F 1 533 ? 150.03282 131.44401 140.68090 1.000 51.76724 513 THR F CA 1
ATOM 16020 C C . THR F 1 533 ? 149.63582 129.98301 140.84190 1.000 51.76724 513 THR F C 1
ATOM 16021 O O . THR F 1 533 ? 150.49682 129.10501 140.96090 1.000 51.76724 513 THR F O 1
ATOM 16025 N N . GLY F 1 534 ? 148.33682 129.70601 140.85390 1.000 49.49197 514 GLY F N 1
ATOM 16026 C CA . GLY F 1 534 ? 147.85782 128.34301 140.89090 1.000 49.49197 514 GLY F CA 1
ATOM 16027 C C . GLY F 1 534 ? 147.59982 127.80401 139.49590 1.000 49.49197 514 GLY F C 1
ATOM 16028 O O . GLY F 1 534 ? 147.30382 128.55001 138.56690 1.000 49.49197 514 GLY F O 1
ATOM 16029 N N . ASN F 1 535 ? 147.72382 126.48301 139.36290 1.000 47.99151 515 ASN F N 1
ATOM 16030 C CA . ASN F 1 535 ? 147.54582 125.85201 138.05990 1.000 47.99151 515 ASN F CA 1
ATOM 16031 C C . ASN F 1 535 ? 146.11682 126.00601 137.55290 1.000 47.99151 515 ASN F C 1
ATOM 16032 O O . ASN F 1 535 ? 145.90082 126.28801 136.36890 1.000 47.99151 515 ASN F O 1
ATOM 16037 N N . ALA F 1 536 ? 145.13282 125.83401 138.42790 1.000 47.23370 516 ALA F N 1
ATOM 16038 C CA . ALA F 1 536 ? 143.72582 125.91001 138.05890 1.000 47.23370 516 ALA F CA 1
ATOM 16039 C C . ALA F 1 536 ? 143.11282 127.18401 138.61790 1.000 47.23370 516 ALA F C 1
ATOM 16040 O O . ALA F 1 536 ? 143.31582 127.51401 139.79090 1.000 47.23370 516 ALA F O 1
ATOM 16042 N N . GLU F 1 537 ? 142.36482 127.89201 137.77890 1.000 44.35005 517 GLU F N 1
ATOM 16043 C CA . GLU F 1 537 ? 141.66582 129.10401 138.17390 1.000 44.35005 517 GLU F CA 1
ATOM 16044 C C . GLU F 1 537 ? 140.18982 128.96801 137.83890 1.000 44.35005 517 GLU F C 1
ATOM 16045 O O . GLU F 1 537 ? 139.82982 128.56201 136.72990 1.000 44.35005 517 GLU F O 1
ATOM 16051 N N . LEU F 1 538 ? 139.33782 129.29901 138.80690 1.000 44.32718 518 LEU F N 1
ATOM 16052 C CA . LEU F 1 538 ? 137.89082 129.29301 138.62990 1.000 44.32718 518 LEU F CA 1
ATOM 16053 C C . LEU F 1 538 ? 137.39582 130.72901 138.69390 1.000 44.32718 518 LEU F C 1
ATOM 16054 O O . LEU F 1 538 ? 137.64482 131.42901 139.68090 1.000 44.32718 518 LEU F O 1
ATOM 16059 N N . LYS F 1 539 ? 136.69482 131.16301 137.65290 1.000 44.87236 519 LYS F N 1
ATOM 16060 C CA . LYS F 1 539 ? 136.21182 132.53101 137.54890 1.000 44.87236 519 LYS F CA 1
ATOM 16061 C C . LYS F 1 539 ? 134.69882 132.54901 137.69390 1.000 44.87236 519 LYS F C 1
ATOM 16062 O O . LYS F 1 539 ? 133.99682 131.79601 137.01290 1.000 44.87236 519 LYS F O 1
ATOM 16068 N N . LEU F 1 540 ? 134.20382 133.40401 138.58490 1.000 43.44296 520 LEU F N 1
ATOM 16069 C CA . LEU F 1 540 ? 132.77682 133.59201 138.80290 1.000 43.44296 520 LEU F CA 1
ATOM 16070 C C . LEU F 1 540 ? 132.37582 134.96401 138.28290 1.000 43.44296 520 LEU F C 1
ATOM 16071 O O . LEU F 1 540 ? 133.05582 135.95801 138.55390 1.000 43.44296 520 LEU F O 1
ATOM 16076 N N . ASP F 1 541 ? 131.27982 135.01501 137.53390 1.000 50.85116 521 ASP F N 1
ATOM 16077 C CA . ASP F 1 541 ? 130.83282 136.23701 136.88090 1.000 50.85116 521 ASP F CA 1
ATOM 16078 C C . ASP F 1 541 ? 129.73282 136.88001 137.71390 1.000 50.85116 521 ASP F C 1
ATOM 16079 O O . ASP F 1 541 ? 128.69982 136.25401 137.97490 1.000 50.85116 521 ASP F O 1
ATOM 16084 N N . ARG F 1 542 ? 129.95782 138.12901 138.12690 1.000 52.18627 522 ARG F N 1
ATOM 16085 C CA . ARG F 1 542 ? 128.94982 138.85001 138.89690 1.000 52.18627 522 ARG F CA 1
ATOM 16086 C C . ARG F 1 542 ? 127.69182 139.08901 138.07190 1.000 52.18627 522 ARG F C 1
ATOM 16087 O O . ARG F 1 542 ? 126.57382 139.01101 138.59390 1.000 52.18627 522 ARG F O 1
ATOM 16095 N N . LYS F 1 543 ? 127.85682 139.39001 136.78190 1.000 55.56328 523 LYS F N 1
ATOM 16096 C CA . LYS F 1 543 ? 126.69982 139.63201 135.92690 1.000 55.56328 523 LYS F CA 1
ATOM 16097 C C . LYS F 1 543 ? 125.82382 138.39101 135.81990 1.000 55.56328 523 LYS F C 1
ATOM 16098 O O . LYS F 1 543 ? 124.59182 138.49001 135.82190 1.000 55.56328 523 LYS F O 1
ATOM 16104 N N . ILE F 1 544 ? 126.43982 137.21301 135.71490 1.000 55.44454 524 ILE F N 1
ATOM 16105 C CA . ILE F 1 544 ? 125.66682 135.97701 135.66490 1.000 55.44454 524 ILE F CA 1
ATOM 16106 C C . ILE F 1 544 ? 124.91982 135.76301 136.97590 1.000 55.44454 524 ILE F C 1
ATOM 16107 O O . ILE F 1 544 ? 123.75782 135.34201 136.98190 1.000 55.44454 524 ILE F O 1
ATOM 16112 N N . ALA F 1 545 ? 125.57182 136.04801 138.10590 1.000 57.42127 525 ALA F N 1
ATOM 16113 C CA . ALA F 1 545 ? 124.89582 135.93501 139.39390 1.000 57.42127 525 ALA F CA 1
ATOM 16114 C C . ALA F 1 545 ? 123.73482 136.91401 139.50290 1.000 57.42127 525 ALA F C 1
ATOM 16115 O O . ALA F 1 545 ? 122.74282 136.62601 140.18190 1.000 57.42127 525 ALA F O 1
ATOM 16117 N N . GLU F 1 546 ? 123.83982 138.07501 138.84990 1.000 57.37762 526 GLU F N 1
ATOM 16118 C CA . GLU F 1 546 ? 122.71882 139.00801 138.81890 1.000 57.37762 526 GLU F CA 1
ATOM 16119 C C . GLU F 1 546 ? 121.52282 138.41501 138.08590 1.000 57.37762 526 GLU F C 1
ATOM 16120 O O . GLU F 1 546 ? 120.37382 138.74101 138.40490 1.000 57.37762 526 GLU F O 1
ATOM 16126 N N . ARG F 1 547 ? 121.77082 137.54501 137.10490 1.000 60.11520 527 ARG F N 1
ATOM 16127 C CA . ARG F 1 547 ? 120.69682 136.83101 136.42690 1.000 60.11520 527 ARG F CA 1
ATOM 16128 C C . ARG F 1 547 ? 120.05282 135.77201 137.30990 1.000 60.11520 527 ARG F C 1
ATOM 16129 O O . ARG F 1 547 ? 119.04582 135.18201 136.90290 1.000 60.11520 527 ARG F O 1
ATOM 16135 N N . ARG F 1 548 ? 120.62482 135.50401 138.48390 1.000 61.29543 528 ARG F N 1
ATOM 16136 C CA . ARG F 1 548 ? 120.15582 134.52801 139.46490 1.000 61.29543 528 ARG F CA 1
ATOM 16137 C C . ARG F 1 548 ? 120.31182 133.08901 138.99390 1.000 61.29543 528 ARG F C 1
ATOM 16138 O O . ARG F 1 548 ? 119.81182 132.17301 139.65890 1.000 61.29543 528 ARG F O 1
ATOM 16146 N N . VAL F 1 549 ? 120.98882 132.85701 137.87390 1.000 60.89750 529 VAL F N 1
ATOM 16147 C CA . VAL F 1 549 ? 121.33782 131.50701 137.44890 1.000 60.89750 529 VAL F CA 1
ATOM 16148 C C . VAL F 1 549 ? 122.70582 131.16001 138.02190 1.000 60.89750 529 VAL F C 1
ATOM 16149 O O . VAL F 1 549 ? 123.66682 131.92801 137.88890 1.000 60.89750 529 VAL F O 1
ATOM 16153 N N . PHE F 1 550 ? 122.78582 130.02001 138.69190 1.000 59.64490 530 PHE F N 1
ATOM 16154 C CA . PHE F 1 550 ? 123.92682 129.63701 139.50590 1.000 59.64490 530 PHE F CA 1
ATOM 16155 C C . PHE F 1 550 ? 124.46082 128.29201 139.04290 1.000 59.64490 530 PHE F C 1
ATOM 16156 O O . PHE F 1 550 ? 123.74182 127.52401 138.39490 1.000 59.64490 530 PHE F O 1
ATOM 16164 N N . PRO F 1 551 ? 125.72782 127.96601 139.36190 1.000 53.89561 531 PRO F N 1
ATOM 16165 C CA . PRO F 1 551 ? 126.68982 128.61601 140.26390 1.000 53.89561 531 PRO F CA 1
ATOM 16166 C C . PRO F 1 551 ? 127.33682 129.89101 139.72990 1.000 53.89561 531 PRO F C 1
ATOM 16167 O O . PRO F 1 551 ? 128.22082 130.43101 140.39590 1.000 53.89561 531 PRO F O 1
ATOM 16171 N N . ALA F 1 552 ? 126.90182 130.35901 138.55990 1.000 55.31504 532 ALA F N 1
ATOM 16172 C CA . ALA F 1 552 ? 127.39982 131.59801 137.96490 1.000 55.31504 532 ALA F CA 1
ATOM 16173 C C . ALA F 1 552 ? 128.91882 131.55001 137.80090 1.000 55.31504 532 ALA F C 1
ATOM 16174 O O . ALA F 1 552 ? 129.65782 132.41901 138.26890 1.000 55.31504 532 ALA F O 1
ATOM 16176 N N . VAL F 1 553 ? 129.37182 130.50601 137.12590 1.000 47.23485 533 VAL F N 1
ATOM 16177 C CA . VAL F 1 553 ? 130.78782 130.28401 136.87890 1.000 47.23485 533 VAL F CA 1
ATOM 16178 C C . VAL F 1 553 ? 131.10982 130.73901 135.46490 1.000 47.23485 533 VAL F C 1
ATOM 16179 O O . VAL F 1 553 ? 130.27482 130.65701 134.55790 1.000 47.23485 533 VAL F O 1
ATOM 16183 N N . ASP F 1 554 ? 132.31882 131.25601 135.27890 1.000 51.44673 534 ASP F N 1
ATOM 16184 C CA . ASP F 1 554 ? 132.81182 131.64301 133.96390 1.000 51.44673 534 ASP F CA 1
ATOM 16185 C C . ASP F 1 554 ? 133.74082 130.54201 133.46990 1.000 51.44673 534 ASP F C 1
ATOM 16186 O O . ASP F 1 554 ? 134.76782 130.26601 134.09790 1.000 51.44673 534 ASP F O 1
ATOM 16191 N N . VAL F 1 555 ? 133.37882 129.91201 132.35490 1.000 51.55874 535 VAL F N 1
ATOM 16192 C CA . VAL F 1 555 ? 134.09582 128.72401 131.90790 1.000 51.55874 535 VAL F CA 1
ATOM 16193 C C . VAL F 1 555 ? 135.21482 129.04901 130.92190 1.000 51.55874 535 VAL F C 1
ATOM 16194 O O . VAL F 1 555 ? 136.19982 128.30601 130.84690 1.000 51.55874 535 VAL F O 1
ATOM 16198 N N . ASN F 1 556 ? 135.08782 130.13201 130.15790 1.000 53.63680 536 ASN F N 1
ATOM 16199 C CA . ASN F 1 556 ? 136.11682 130.45201 129.16990 1.000 53.63680 536 ASN F CA 1
ATOM 16200 C C . ASN F 1 556 ? 137.47782 130.71801 129.80390 1.000 53.63680 536 ASN F C 1
ATOM 16201 O O . ASN F 1 556 ? 138.46282 130.09501 129.37090 1.000 53.63680 536 ASN F O 1
ATOM 16206 N N . PRO F 1 557 ? 137.62482 131.60501 130.82390 1.000 48.74149 537 PRO F N 1
ATOM 16207 C CA . PRO F 1 557 ? 138.90482 131.73901 131.52790 1.000 48.74149 537 PRO F CA 1
ATOM 16208 C C . PRO F 1 557 ? 139.01682 130.79901 132.72490 1.000 48.74149 537 PRO F C 1
ATOM 16209 O O . PRO F 1 557 ? 139.41782 131.20001 133.82190 1.000 48.74149 537 PRO F O 1
ATOM 16213 N N . SER F 1 558 ? 138.67282 129.53001 132.51690 1.000 48.68313 538 SER F N 1
ATOM 16214 C CA . SER F 1 558 ? 138.69082 128.53601 133.58190 1.000 48.68313 538 SER F CA 1
ATOM 16215 C C . SER F 1 558 ? 139.23182 127.22801 133.03290 1.000 48.68313 538 SER F C 1
ATOM 16216 O O . SER F 1 558 ? 138.84582 126.80501 131.93890 1.000 48.68313 538 SER F O 1
ATOM 16219 N N . GLY F 1 559 ? 140.11082 126.59001 133.79190 1.000 47.23966 539 GLY F N 1
ATOM 16220 C CA . GLY F 1 559 ? 140.70682 125.35101 133.33490 1.000 47.23966 539 GLY F CA 1
ATOM 16221 C C . GLY F 1 559 ? 141.66782 124.81101 134.36690 1.000 47.23966 539 GLY F C 1
ATOM 16222 O O . GLY F 1 559 ? 141.85982 125.39001 135.44090 1.000 47.23966 539 GLY F O 1
ATOM 16223 N N . THR F 1 560 ? 142.26882 123.67601 134.02290 1.000 51.34808 540 THR F N 1
ATOM 16224 C CA . THR F 1 560 ? 143.21582 122.98701 134.88590 1.000 51.34808 540 THR F CA 1
ATOM 16225 C C . THR F 1 560 ? 144.45082 122.61601 134.08090 1.000 51.34808 540 THR F C 1
ATOM 16226 O O . THR F 1 560 ? 144.33582 122.07301 132.97790 1.000 51.34808 540 THR F O 1
ATOM 16230 N N . ARG F 1 561 ? 145.62482 122.91201 134.62990 1.000 51.78044 541 ARG F N 1
ATOM 16231 C CA . ARG F 1 561 ? 146.87382 122.55301 133.97890 1.000 51.78044 541 ARG F CA 1
ATOM 16232 C C . ARG F 1 561 ? 147.25682 121.11701 134.31390 1.000 51.78044 541 ARG F C 1
ATOM 16233 O O . ARG F 1 561 ? 147.01082 120.62801 135.41990 1.000 51.78044 541 ARG F O 1
ATOM 16241 N N . LYS F 1 562 ? 147.86882 120.44301 133.33690 1.000 57.00904 542 LYS F N 1
ATOM 16242 C CA . LYS F 1 562 ? 148.27082 119.04101 133.46690 1.000 57.00904 542 LYS F CA 1
ATOM 16243 C C . LYS F 1 562 ? 147.08082 118.15201 133.82390 1.000 57.00904 542 LYS F C 1
ATOM 16244 O O . LYS F 1 562 ? 147.18982 117.23101 134.63390 1.000 57.00904 542 LYS F O 1
ATOM 16250 N N . ASP F 1 563 ? 145.93282 118.43501 133.21090 1.000 57.48337 543 ASP F N 1
ATOM 16251 C CA . ASP F 1 563 ? 144.73482 117.63301 133.41890 1.000 57.48337 543 ASP F CA 1
ATOM 16252 C C . ASP F 1 563 ? 144.66082 116.42701 132.49590 1.000 57.48337 543 ASP F C 1
ATOM 16253 O O . ASP F 1 563 ? 143.74882 115.60801 132.64690 1.000 57.48337 543 ASP F O 1
ATOM 16258 N N . GLU F 1 564 ? 145.58982 116.30001 131.54890 1.000 63.11032 544 GLU F N 1
ATOM 16259 C CA . GLU F 1 564 ? 145.52682 115.21901 130.57490 1.000 63.11032 544 GLU F CA 1
ATOM 16260 C C . GLU F 1 564 ? 145.75082 113.85101 131.20190 1.000 63.11032 544 GLU F C 1
ATOM 16261 O O . GLU F 1 564 ? 145.40582 112.83901 130.58490 1.000 63.11032 544 GLU F O 1
ATOM 16267 N N . LEU F 1 565 ? 146.31082 113.79501 132.40890 1.000 63.92154 545 LEU F N 1
ATOM 16268 C CA . LEU F 1 565 ? 146.62982 112.52501 133.04790 1.000 63.92154 545 LEU F CA 1
ATOM 16269 C C . LEU F 1 565 ? 145.70582 112.17301 134.20590 1.000 63.92154 545 LEU F C 1
ATOM 16270 O O . LEU F 1 565 ? 145.54782 110.98701 134.51390 1.000 63.92154 545 LEU F O 1
ATOM 16275 N N . LEU F 1 566 ? 145.09382 113.16601 134.85590 1.000 60.48003 546 LEU F N 1
ATOM 16276 C CA . LEU F 1 566 ? 144.13482 112.87401 135.91790 1.000 60.48003 546 LEU F CA 1
ATOM 16277 C C . LEU F 1 566 ? 142.93682 112.11201 135.36990 1.000 60.48003 546 LEU F C 1
ATOM 16278 O O . LEU F 1 566 ? 142.40882 111.20401 136.02190 1.000 60.48003 546 LEU F O 1
ATOM 16283 N N . LEU F 1 567 ? 142.49482 112.47201 134.17090 1.000 66.26518 547 LEU F N 1
ATOM 16284 C CA . LEU F 1 567 ? 141.36482 111.82401 133.52490 1.000 66.26518 547 LEU F CA 1
ATOM 16285 C C . LEU F 1 567 ? 141.86382 110.76101 132.55490 1.000 66.26518 547 LEU F C 1
ATOM 16286 O O . LEU F 1 567 ? 142.87182 110.95501 131.86990 1.000 66.26518 547 LEU F O 1
ATOM 16291 N N . SER F 1 568 ? 141.15882 109.63301 132.50390 1.000 70.20220 548 SER F N 1
ATOM 16292 C CA . SER F 1 568 ? 141.48882 108.60901 131.52990 1.000 70.20220 548 SER F CA 1
ATOM 16293 C C . SER F 1 568 ? 141.13982 109.11301 130.12890 1.000 70.20220 548 SER F C 1
ATOM 16294 O O . SER F 1 568 ? 140.30182 110.00601 129.97490 1.000 70.20220 548 SER F O 1
ATOM 16297 N N . PRO F 1 569 ? 141.77782 108.56201 129.08990 1.000 72.83458 549 PRO F N 1
ATOM 16298 C CA . PRO F 1 569 ? 141.65482 109.16901 127.75190 1.000 72.83458 549 PRO F CA 1
ATOM 16299 C C . PRO F 1 569 ? 140.22982 109.29701 127.24090 1.000 72.83458 549 PRO F C 1
ATOM 16300 O O . PRO F 1 569 ? 139.93282 110.26901 126.53690 1.000 72.83458 549 PRO F O 1
ATOM 16304 N N . ASP F 1 570 ? 139.33782 108.35501 127.55690 1.000 72.35462 550 ASP F N 1
ATOM 16305 C CA . ASP F 1 570 ? 137.97782 108.43301 127.02990 1.000 72.35462 550 ASP F CA 1
ATOM 16306 C C . ASP F 1 570 ? 137.23882 109.65301 127.56990 1.000 72.35462 550 ASP F C 1
ATOM 16307 O O . ASP F 1 570 ? 136.72682 110.48001 126.79990 1.000 72.35462 550 ASP F O 1
ATOM 16312 N N . GLU F 1 571 ? 137.19882 109.80601 128.89590 1.000 71.93719 551 GLU F N 1
ATOM 16313 C CA . GLU F 1 571 ? 136.49882 110.95701 129.45090 1.000 71.93719 551 GLU F CA 1
ATOM 16314 C C . GLU F 1 571 ? 137.27882 112.24201 129.22990 1.000 71.93719 551 GLU F C 1
ATOM 16315 O O . GLU F 1 571 ? 136.67782 113.31601 129.17390 1.000 71.93719 551 GLU F O 1
ATOM 16321 N N . PHE F 1 572 ? 138.60482 112.16301 129.08690 1.000 66.14077 552 PHE F N 1
ATOM 16322 C CA . PHE F 1 572 ? 139.35782 113.35901 128.72290 1.000 66.14077 552 PHE F CA 1
ATOM 16323 C C . PHE F 1 572 ? 138.96482 113.84401 127.33590 1.000 66.14077 552 PHE F C 1
ATOM 16324 O O . PHE F 1 572 ? 138.78182 115.04601 127.11890 1.000 66.14077 552 PHE F O 1
ATOM 16332 N N . ALA F 1 573 ? 138.81882 112.92101 126.38390 1.000 65.96581 553 ALA F N 1
ATOM 16333 C CA . ALA F 1 573 ? 138.35382 113.29901 125.05490 1.000 65.96581 553 ALA F CA 1
ATOM 16334 C C . ALA F 1 573 ? 136.93882 113.85801 125.10890 1.000 65.96581 553 ALA F C 1
ATOM 16335 O O . ALA F 1 573 ? 136.62582 114.84401 124.42990 1.000 65.96581 553 ALA F O 1
ATOM 16337 N N . ILE F 1 574 ? 136.06882 113.24501 125.91490 1.000 66.27078 554 ILE F N 1
ATOM 16338 C CA . ILE F 1 574 ? 134.69282 113.73001 126.01290 1.000 66.27078 554 ILE F CA 1
ATOM 16339 C C . ILE F 1 574 ? 134.65782 115.14101 126.59690 1.000 66.27078 554 ILE F C 1
ATOM 16340 O O . ILE F 1 574 ? 133.95382 116.02501 126.09090 1.000 66.27078 554 ILE F O 1
ATOM 16345 N N . VAL F 1 575 ? 135.41682 115.37701 127.67090 1.000 66.69251 555 VAL F N 1
ATOM 16346 C CA . VAL F 1 575 ? 135.39882 116.69401 128.29890 1.000 66.69251 555 VAL F CA 1
ATOM 16347 C C . VAL F 1 575 ? 136.08082 117.71901 127.40390 1.000 66.69251 555 VAL F C 1
ATOM 16348 O O . VAL F 1 575 ? 135.72182 118.89901 127.42390 1.000 66.69251 555 VAL F O 1
ATOM 16352 N N . HIS F 1 576 ? 137.05682 117.30001 126.59590 1.000 68.01013 556 HIS F N 1
ATOM 16353 C CA . HIS F 1 576 ? 137.65482 118.22601 125.63990 1.000 68.01013 556 HIS F CA 1
ATOM 16354 C C . HIS F 1 576 ? 136.66282 118.59501 124.54390 1.000 68.01013 556 HIS F C 1
ATOM 16355 O O . HIS F 1 576 ? 136.61682 119.74901 124.10290 1.000 68.01013 556 HIS F O 1
ATOM 16362 N N . LYS F 1 577 ? 135.86082 117.62701 124.09490 1.000 60.94476 557 LYS F N 1
ATOM 16363 C CA . LYS F 1 577 ? 134.78582 117.92801 123.15490 1.000 60.94476 557 LYS F CA 1
ATOM 16364 C C . LYS F 1 577 ? 133.79782 118.91601 123.76090 1.000 60.94476 557 LYS F C 1
ATOM 16365 O O . LYS F 1 577 ? 133.36182 119.86901 123.09690 1.000 60.94476 557 LYS F O 1
ATOM 16371 N N . LEU F 1 578 ? 133.43982 118.70501 125.02890 1.000 61.96937 558 LEU F N 1
ATOM 16372 C CA . LEU F 1 578 ? 132.54482 119.63001 125.71490 1.000 61.96937 558 LEU F CA 1
ATOM 16373 C C . LEU F 1 578 ? 133.16682 121.01601 125.83190 1.000 61.96937 558 LEU F C 1
ATOM 16374 O O . LEU F 1 578 ? 132.48482 122.02801 125.64390 1.000 61.96937 558 LEU F O 1
ATOM 16379 N N . ARG F 1 579 ? 134.46082 121.08201 126.14290 1.000 62.25196 559 ARG F N 1
ATOM 16380 C CA . ARG F 1 579 ? 135.13382 122.37101 126.25090 1.000 62.25196 559 ARG F CA 1
ATOM 16381 C C . ARG F 1 579 ? 135.17082 123.08401 124.90790 1.000 62.25196 559 ARG F C 1
ATOM 16382 O O . ARG F 1 579 ? 135.04082 124.31101 124.84490 1.000 62.25196 559 ARG F O 1
ATOM 16390 N N . ARG F 1 580 ? 135.34882 122.33301 123.81990 1.000 61.69571 560 ARG F N 1
ATOM 16391 C CA . ARG F 1 580 ? 135.31182 122.93901 122.49290 1.000 61.69571 560 ARG F CA 1
ATOM 16392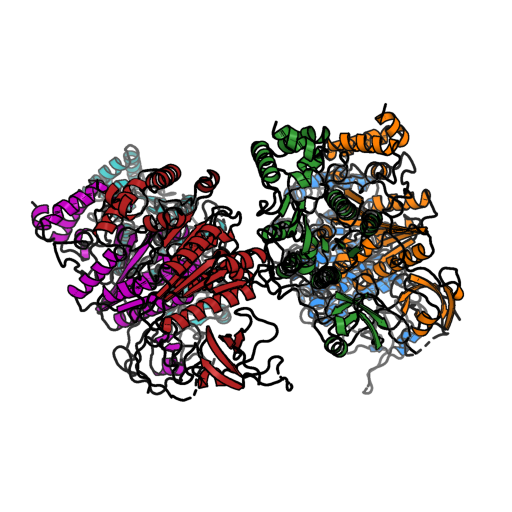 C C . ARG F 1 580 ? 133.93182 123.51101 122.19090 1.000 61.69571 560 ARG F C 1
ATOM 16393 O O . ARG F 1 580 ? 133.80482 124.66301 121.75590 1.000 61.69571 560 ARG F O 1
ATOM 16401 N N . VAL F 1 581 ? 132.87982 122.71901 122.42390 1.000 59.03848 561 VAL F N 1
ATOM 16402 C CA . VAL F 1 581 ? 131.53582 123.20601 122.12490 1.000 59.03848 561 VAL F CA 1
ATOM 16403 C C . VAL F 1 581 ? 131.11282 124.31501 123.08290 1.000 59.03848 561 VAL F C 1
ATOM 16404 O O . VAL F 1 581 ? 130.18482 125.07001 122.77390 1.000 59.03848 561 VAL F O 1
ATOM 16408 N N . LEU F 1 582 ? 131.76782 124.43401 124.23990 1.000 58.30262 562 LEU F N 1
ATOM 16409 C CA . LEU F 1 582 ? 131.50282 125.55901 125.13090 1.000 58.30262 562 LEU F CA 1
ATOM 16410 C C . LEU F 1 582 ? 132.23582 126.81501 124.67690 1.000 58.30262 562 LEU F C 1
ATOM 16411 O O . LEU F 1 582 ? 131.65082 127.90401 124.65590 1.000 58.30262 562 LEU F O 1
ATOM 16416 N N . SER F 1 583 ? 133.51382 126.68301 124.31290 1.000 57.84545 563 SER F N 1
ATOM 16417 C CA . SER F 1 583 ? 134.28282 127.82401 123.83390 1.000 57.84545 563 SER F CA 1
ATOM 16418 C C . SER F 1 583 ? 133.77882 128.33801 122.49490 1.000 57.84545 563 SER F C 1
ATOM 16419 O O . SER F 1 583 ? 134.05782 129.48901 122.14290 1.000 57.84545 563 SER F O 1
ATOM 16422 N N . GLY F 1 584 ? 133.05482 127.51101 121.73690 1.000 57.72998 564 GLY F N 1
ATOM 16423 C CA . GLY F 1 584 ? 132.44582 127.99701 120.51190 1.000 57.72998 564 GLY F CA 1
ATOM 16424 C C . GLY F 1 584 ? 131.41782 129.08601 120.75090 1.000 57.72998 564 GLY F C 1
ATOM 16425 O O . GLY F 1 584 ? 131.24682 129.97801 119.91590 1.000 57.72998 564 GLY F O 1
ATOM 16426 N N . LEU F 1 585 ? 130.72682 129.03501 121.88590 1.000 55.17439 565 LEU F N 1
ATOM 16427 C CA . LEU F 1 585 ? 129.67082 129.98101 122.20690 1.000 55.17439 565 LEU F CA 1
ATOM 16428 C C . LEU F 1 585 ? 130.15482 130.98201 123.25590 1.000 55.17439 565 LEU F C 1
ATOM 16429 O O . LEU F 1 585 ? 131.24282 130.85601 123.82390 1.000 55.17439 565 LEU F O 1
ATOM 16434 N N . ASP F 1 586 ? 129.32682 131.99201 123.51290 1.000 63.62609 566 ASP F N 1
ATOM 16435 C CA . ASP F 1 586 ? 129.63682 133.01901 124.49590 1.000 63.62609 566 ASP F CA 1
ATOM 16436 C C . ASP F 1 586 ? 129.52182 132.45901 125.91190 1.000 63.62609 566 ASP F C 1
ATOM 16437 O O . ASP F 1 586 ? 128.91782 131.41101 126.14790 1.000 63.62609 566 ASP F O 1
ATOM 16442 N N . SER F 1 587 ? 130.10782 133.18701 126.86590 1.000 61.32247 567 SER F N 1
ATOM 16443 C CA . SER F 1 587 ? 130.15982 132.70901 128.24490 1.000 61.32247 567 SER F CA 1
ATOM 16444 C C . SER F 1 587 ? 128.76482 132.53401 128.83390 1.000 61.32247 567 SER F C 1
ATOM 16445 O O . SER F 1 587 ? 128.43882 131.46801 129.37190 1.000 61.32247 567 SER F O 1
ATOM 16448 N N . HIS F 1 588 ? 127.92782 133.56801 128.74090 1.000 60.95357 568 HIS F N 1
ATOM 16449 C CA . HIS F 1 588 ? 126.58282 133.47801 129.29890 1.000 60.95357 568 HIS F CA 1
ATOM 16450 C C . HIS F 1 588 ? 125.77082 132.39201 128.60490 1.000 60.95357 568 HIS F C 1
ATOM 16451 O O . HIS F 1 588 ? 125.07982 131.60501 129.26490 1.000 60.95357 568 HIS F O 1
ATOM 16458 N N . GLN F 1 589 ? 125.85482 132.32501 127.27590 1.000 62.74685 569 GLN F N 1
ATOM 16459 C CA . GLN F 1 589 ? 125.12182 131.30301 126.53890 1.000 62.74685 569 GLN F CA 1
ATOM 16460 C C . GLN F 1 589 ? 125.65182 129.91001 126.85490 1.000 62.74685 569 GLN F C 1
ATOM 16461 O O . GLN F 1 589 ? 124.87382 128.95501 126.96390 1.000 62.74685 569 GLN F O 1
ATOM 16467 N N . ALA F 1 590 ? 126.97182 129.77201 127.00290 1.000 62.49532 570 ALA F N 1
ATOM 16468 C CA . ALA F 1 590 ? 127.54082 128.47501 127.35490 1.000 62.49532 570 ALA F CA 1
ATOM 16469 C C . ALA F 1 590 ? 127.05982 128.01401 128.72190 1.000 62.49532 570 ALA F C 1
ATOM 16470 O O . ALA F 1 590 ? 126.73182 126.83801 128.90690 1.000 62.49532 570 ALA F O 1
ATOM 16472 N N . ILE F 1 591 ? 127.01482 128.92601 129.69490 1.000 60.18872 571 ILE F N 1
ATOM 16473 C CA . ILE F 1 591 ? 126.53382 128.56101 131.02390 1.000 60.18872 571 ILE F CA 1
ATOM 16474 C C . ILE F 1 591 ? 125.05582 128.19701 130.97990 1.000 60.18872 571 ILE F C 1
ATOM 16475 O O . ILE F 1 591 ? 124.61882 127.24401 131.63690 1.000 60.18872 571 ILE F O 1
ATOM 16480 N N . ASP F 1 592 ? 124.26082 128.94601 130.21090 1.000 60.91978 572 ASP F N 1
ATOM 16481 C CA . ASP F 1 592 ? 122.84382 128.62101 130.08790 1.000 60.91978 572 ASP F CA 1
ATOM 16482 C C . ASP F 1 592 ? 122.64482 127.24401 129.46590 1.000 60.91978 572 ASP F C 1
ATOM 16483 O O . ASP F 1 592 ? 121.77082 126.48101 129.89490 1.000 60.91978 572 ASP F O 1
ATOM 16488 N N . LEU F 1 593 ? 123.43882 126.91101 128.44590 1.000 61.35704 573 LEU F N 1
ATOM 16489 C CA . LEU F 1 593 ? 123.35282 125.58401 127.84290 1.000 61.35704 573 LEU F CA 1
ATOM 16490 C C . LEU F 1 593 ? 123.78482 124.50001 128.82390 1.000 61.35704 573 LEU F C 1
ATOM 16491 O O . LEU F 1 593 ? 123.12982 123.45501 128.93490 1.000 61.35704 573 LEU F O 1
ATOM 16496 N N . LEU F 1 594 ? 124.88182 124.73501 129.54690 1.000 59.38841 574 LEU F N 1
ATOM 16497 C CA . LEU F 1 594 ? 125.40582 123.73601 130.46990 1.000 59.38841 574 LEU F CA 1
ATOM 16498 C C . LEU F 1 594 ? 124.44882 123.47701 131.62390 1.000 59.38841 574 LEU F C 1
ATOM 16499 O O . LEU F 1 594 ? 124.35782 122.34301 132.10790 1.000 59.38841 574 LEU F O 1
ATOM 16504 N N . MET F 1 595 ? 123.74182 124.51001 132.08590 1.000 63.26078 575 MET F N 1
ATOM 16505 C CA . MET F 1 595 ? 122.76782 124.31301 133.15290 1.000 63.26078 575 MET F CA 1
ATOM 16506 C C . MET F 1 595 ? 121.70282 123.30701 132.73590 1.000 63.26078 575 MET F C 1
ATOM 16507 O O . MET F 1 595 ? 121.40982 122.35801 133.46990 1.000 63.26078 575 MET F O 1
ATOM 16512 N N . SER F 1 596 ? 121.13282 123.48301 131.54190 1.000 60.84256 576 SER F N 1
ATOM 16513 C CA . SER F 1 596 ? 120.14282 122.52901 131.05290 1.000 60.84256 576 SER F CA 1
ATOM 16514 C C . SER F 1 596 ? 120.76382 121.15701 130.82690 1.000 60.84256 576 SER F C 1
ATOM 16515 O O . SER F 1 596 ? 120.14482 120.12701 131.12890 1.000 60.84256 576 SER F O 1
ATOM 16518 N N . GLN F 1 597 ? 121.99082 121.12201 130.29890 1.000 63.86362 577 GLN F N 1
ATOM 16519 C CA . GLN F 1 597 ? 122.62982 119.84301 130.00790 1.000 63.86362 577 GLN F CA 1
ATOM 16520 C C . GLN F 1 597 ? 122.81982 119.01601 131.27390 1.000 63.86362 577 GLN F C 1
ATOM 16521 O O . GLN F 1 597 ? 122.54082 117.81201 131.28290 1.000 63.86362 577 GLN F O 1
ATOM 16527 N N . LEU F 1 598 ? 123.28682 119.64301 132.35590 1.000 61.38174 578 LEU F N 1
ATOM 16528 C CA . LEU F 1 598 ? 123.42982 118.92801 133.61890 1.000 61.38174 578 LEU F CA 1
ATOM 16529 C C . LEU F 1 598 ? 122.11382 118.77401 134.36990 1.000 61.38174 578 LEU F C 1
ATOM 16530 O O . LEU F 1 598 ? 122.03382 117.94201 135.27990 1.000 61.38174 578 LEU F O 1
ATOM 16535 N N . ARG F 1 599 ? 121.08582 119.54901 134.01990 1.000 60.65976 579 ARG F N 1
ATOM 16536 C CA . ARG F 1 599 ? 119.76082 119.32701 134.58090 1.000 60.65976 579 ARG F CA 1
ATOM 16537 C C . ARG F 1 599 ? 119.01982 118.19101 133.89490 1.000 60.65976 579 ARG F C 1
ATOM 16538 O O . ARG F 1 599 ? 118.01282 117.71701 134.43090 1.000 60.65976 579 ARG F O 1
ATOM 16546 N N . LYS F 1 600 ? 119.48282 117.75101 132.72490 1.000 64.52077 580 LYS F N 1
ATOM 16547 C CA . LYS F 1 600 ? 118.84282 116.62301 132.05690 1.000 64.52077 580 LYS F CA 1
ATOM 16548 C C . LYS F 1 600 ? 119.21982 115.29601 132.70890 1.000 64.52077 580 LYS F C 1
ATOM 16549 O O . LYS F 1 600 ? 118.35582 114.57601 133.21890 1.000 64.52077 580 LYS F O 1
ATOM 16555 N N . THR F 1 601 ? 120.50582 114.95501 132.70090 1.000 65.84196 581 THR F N 1
ATOM 16556 C CA . THR F 1 601 ? 120.98282 113.67601 133.20890 1.000 65.84196 581 THR F CA 1
ATOM 16557 C C . THR F 1 601 ? 122.22082 113.89801 134.07290 1.000 65.84196 581 THR F C 1
ATOM 16558 O O . THR F 1 601 ? 122.67482 115.02801 134.27190 1.000 65.84196 581 THR F O 1
ATOM 16562 N N . LYS F 1 602 ? 122.76882 112.79901 134.58590 1.000 67.38072 582 LYS F N 1
ATOM 16563 C CA . LYS F 1 602 ? 123.95582 112.85201 135.42290 1.000 67.38072 582 LYS F CA 1
ATOM 16564 C C . LYS F 1 602 ? 125.20782 113.03301 134.56490 1.000 67.38072 582 LYS F C 1
ATOM 16565 O O . LYS F 1 602 ? 125.15982 113.00101 133.33290 1.000 67.38072 582 LYS F O 1
ATOM 16571 N N . ASN F 1 603 ? 126.34582 113.22301 135.23990 1.000 68.79659 583 ASN F N 1
ATOM 16572 C CA . ASN F 1 603 ? 127.58082 113.58101 134.54490 1.000 68.79659 583 ASN F CA 1
ATOM 16573 C C . ASN F 1 603 ? 128.02982 112.48001 133.58890 1.000 68.79659 583 ASN F C 1
ATOM 16574 O O . ASN F 1 603 ? 128.35682 112.74801 132.42590 1.000 68.79659 583 ASN F O 1
ATOM 16579 N N . ASN F 1 604 ? 128.06182 111.23201 134.06090 1.000 70.27799 584 ASN F N 1
ATOM 16580 C CA . ASN F 1 604 ? 128.45882 110.13101 133.18890 1.000 70.27799 584 ASN F CA 1
ATOM 16581 C C . ASN F 1 604 ? 127.46582 109.95001 132.04790 1.000 70.27799 584 ASN F C 1
ATOM 16582 O O . ASN F 1 604 ? 127.85982 109.75301 130.89190 1.000 70.27799 584 ASN F O 1
ATOM 16587 N N . TYR F 1 605 ? 126.16982 110.02501 132.35090 1.000 71.97243 585 TYR F N 1
ATOM 16588 C CA . TYR F 1 605 ? 125.16582 109.93301 131.30090 1.000 71.97243 585 TYR F CA 1
ATOM 16589 C C . TYR F 1 605 ? 125.11382 111.19201 130.44790 1.000 71.97243 585 TYR F C 1
ATOM 16590 O O . TYR F 1 605 ? 124.58382 111.14701 129.33290 1.000 71.97243 585 TYR F O 1
ATOM 16599 N N . GLU F 1 606 ? 125.64382 112.31201 130.94390 1.000 68.16416 586 GLU F N 1
ATOM 16600 C CA . GLU F 1 606 ? 125.81982 113.47801 130.08690 1.000 68.16416 586 GLU F CA 1
ATOM 16601 C C . GLU F 1 606 ? 126.95682 113.25401 129.09990 1.000 68.16416 586 GLU F C 1
ATOM 16602 O O . GLU F 1 606 ? 126.87982 113.69201 127.94690 1.000 68.16416 586 GLU F O 1
ATOM 16608 N N . PHE F 1 607 ? 128.01982 112.57401 129.53890 1.000 69.12736 587 PHE F N 1
ATOM 16609 C CA . PHE F 1 607 ? 129.05382 112.13701 128.60690 1.000 69.12736 587 PHE F CA 1
ATOM 16610 C C . PHE F 1 607 ? 128.50382 111.15001 127.58890 1.000 69.12736 587 PHE F C 1
ATOM 16611 O O . PHE F 1 607 ? 128.89082 111.18701 126.41590 1.000 69.12736 587 PHE F O 1
ATOM 16619 N N . LEU F 1 608 ? 127.61082 110.25701 128.02190 1.000 69.89669 588 LEU F N 1
ATOM 16620 C CA . LEU F 1 608 ? 126.98582 109.32201 127.09290 1.000 69.89669 588 LEU F CA 1
ATOM 16621 C C . LEU F 1 608 ? 126.24582 110.05001 125.97790 1.000 69.89669 588 LEU F C 1
ATOM 16622 O O . LEU F 1 608 ? 126.21382 109.57101 124.83790 1.000 69.89669 588 LEU F O 1
ATOM 16627 N N . VAL F 1 609 ? 125.65582 111.20101 126.27790 1.000 69.42740 589 VAL F N 1
ATOM 16628 C CA . VAL F 1 609 ? 124.96982 111.99401 125.26590 1.000 69.42740 589 VAL F CA 1
ATOM 16629 C C . VAL F 1 609 ? 125.94682 112.95101 124.59490 1.000 69.42740 589 VAL F C 1
ATOM 16630 O O . VAL F 1 609 ? 127.11182 112.61601 124.37890 1.000 69.42740 589 VAL F O 1
#

InterPro domains:
  IPR000194 ATPase, F1/V1/A1 complex, alpha/beta subunit, nucleotide-binding domain [PF00006] (334-538)
  IPR003593 AAA+ ATPase domain [SM00382] (345-530)
  IPR004665 Transcription termination factor Rho [MF_01884] (219-594)
  IPR004665 Transcription termination factor Rho [PTHR46425] (36-593)
  IPR004665 Transcription termination factor Rho [TIGR00767] (34-593)
  IPR011112 Rho termination factor-like, N-terminal [PF07498] (37-71)
  IPR011112 Rho termination factor-like, N-terminal [SM00959] (36-78)
  IPR011113 Rho termination factor, RNA-binding domain [PF07497] (226-303)
  IPR011113 Rho termination factor, RNA-binding domain [PS51856] (223-301)
  IPR011129 Cold-shock domain [SM00357] (227-288)
  IPR012340 Nucleic acid-binding, OB-fold [G3DSA:2.40.50.140] (190-307)
  IPR012340 Nucleic acid-binding, OB-fold [SSF50249] (227-302)
  IPR027417 P-loop containing nucleoside triphosphate hydrolase [G3DSA:3.40.50.300] (308-597)
  IPR027417 P-loop containing nucleoside triphosphate hydrolase [SSF52540] (296-545)
  IPR036269 Rho termination factor, N-terminal domain superfamily [SSF68912] (36-76)
  IPR041703 Transcription termination factor Rho, ATP binding domain [cd01128] (332-579)

GO terms:
  GO:0006363 termination of RNA polymerase I transcription (P, IDA)
  GO:0005886 plasma membrane (C, HDA)
  GO:0033678 5'-3' DNA/RNA helicase activity (F, IDA)
  GO:0039630 RNA translocase activity (F, IDA)
  GO:0006353 DNA-templated transcription termination (P, IDA)

Radius of gyration: 44.65 Å; Cα contacts (8 Å, |Δi|>4): 4596; chains: 6; bounding box: 127×109×86 Å

Nearest PDB structures (foldseek):
  7oqh-assembly1_C  TM=1.003E+00  e=7.372E-78  Mycobacterium tuberculosis
  7oqh-assembly1_D  TM=9.960E-01  e=2.248E-68  Mycobacterium tuberculosis
  7oqh-assembly1_B  TM=9.949E-01  e=5.854E-68  Mycobacterium tuberculosis
  7oqh-assembly1_E  TM=9.917E-01  e=2.251E-66  Mycobacterium tuberculosis
  7oqh-assembly1_A  TM=9.882E-01  e=9.777E-63  Mycobacterium tuberculosis

Sequence (2169 aa):
VVQPVAGILDVLDNYAFVRTSGYLPGPHDVYVSMNMVRKNGMRRGDAVTGAVRVPKEKFNPLVRLDSINGGSVEDAKKRPEFGKLTPLYPNQRLRLETSTERLTTRVIDLIMPIGKGQRALIVSPPKAGKTTILQDIANAITRNNPECHLMVVLVDERPEEVTDMQRSVKGEVIASTFDRPPSDHTSVAELAIERAKRLVEQGKDVVVLLDSITRLGRAYNNASPASGRILSGGVDSTALYPPKRFLGAARNIEEGGSLTIIATAMVETGSTGDTVIFEEFKGTGNAELKLDRKIAERRVFPAVDVNPSGTRKDELLLSPDEFAIVHKLRRVLSGLDSHQAIDLLMSQLRKTKNNYEFLVQVSVVQPVAGILDVLDNYAFVRTSGYLPGPHDVYVSMNMVRKNGMRRGDAVTGAVRVPRQKFNPLVRLDSINGGSVEDAKKRPEFGKLTPLYPNQRLRLETSTERLTTRVIDLIMPIGKGQRALIVSPPKAGKTTILQDIANAITRNNPECHLMVVLVDERPEEVTDMQRSVKGEVIASTFDRPPSDHTSVAELAIERAKRLVEQGKDVVVLLDSITRLGRAYNNASPASGRILSGGVDSTALYPPKRFLGAARNIEEGGSLTIIATAMVETGSTGDTVIFEEFKGTGNAELKLDRKIAERRVFPAVDVNPSGTRKDELLLSPDEFAIVHKLRRVLSGLDSHQAIDLLMSQLRKTKNNYEFLVQVSVVQPVAGILDVLDNYAFVRTSGYLPGPHDVYVSMNMVRKNGMRRGDAVTGAVRVPKFNPLVRLDSINGGSVEDAKKRPEFGKLTPLYPNQRLRLETSTERLTTRVIDLIMPIGKGQRALIVSPPKAGKTTILQDIANAITRNNPECHLMVVLVDERPEEVTDMQRSVKGEVIASTFDRPPSDHTSVAELAIERAKRLVEQGKDVVVLLDSITRLGRAYNNASPASGRILSGGVDSTALYPPKRFLGAARNIEEGGSLTIIATAMVETGSTGDTVIFEEFKGTGNAELKLDRKIAERRVFPAVDVNPSGTRKDELLLSPDEFAIVHKLRRVLSGLDSHQAIDLLMSQLRKTKNNYEFLVQVSVVQPVAGILDVLDNYAFVRTSGYLPGPHDVYVSMNMVRKNGMRRGDAVTGAVRVPKEQKFNPLVRLDSINGGSVEDAKKRPEFGKLTPLYPNQRLRLETSTERLTTRVIDLIMPIGKGQRALIVSPPKAGKTTILQDIANAITRNNPECHLMVVLVDERPEEVTDMQRSVKGEVIASTFDRPPSDHTSVAELAIERAKRLVEQGKDVVVLLDSITRLGRAYNNASPASGRILSGGVDSTALYPPKRFLGAARNIEEGGSLTIIATAMVETGSTGDTVIFEEFKGTGNAELKLDRKIAERRVFPAVDVNPSGTRKDELLLSPDEFAIVHKLRRVLSGLDSHQAIDLLMSQLRKTKNNYEFLVQVSVVQPVAGILDVLDNYAFVRTSGYLPGPHDVYVSMNMVRKNGMRRGDAVTGAVRVPQKFNPLVRLDSINGGSVEDAKKRPEFGKLTPLYPNQRLRLETSTERLTTRVIDLIMPIGKGQRALIVSPPKAGKTTILQDIANAITRNNPECHLMVVLVDERPEEVTDMQRSVKGEVIASTFDRPPSDHTSVAELAIERAKRLVEQGKDVVVLLDSITRLGRAYNNASPASGRILSGGVDSTALYPPKRFLGAARNIEEGGSLTIIATAMVETGSTGDTVIFEEFKGTGNAELKLDRKIAERRVFPAVDVNPSGTRKDELLLSPDEFAIVHKLRRVLSGLDSHQAIDLLMSQLRKTKNNYEFLVQVSVQPVAGILDVLDNYAFVRTSGYLPGPHDVYVSMNMVRKNGMRRGDAVTGAVRVPKEGKFNPLVRLDSINGGSVEDAKKRPEFGKLTPLYPNQRLRLETSTERLTTRVIDLIMPIGKGQRALIVSPPKAGKTTILQDIANAITRNNPECHLMVVLVDERPEEVTDMQRSVKGEVIASTFDRPPSDHTSVAELAIERAKRLVEQGKDVVVLLDSITRLGRAYNNASPALSGGVDSTALYPPKRFLGAARNIEEGGSLTIIATAMVETGSTGDTVIFEEFKGTGNAELKLDRKIAERRVFPAVDVNPSGTRKDELLLSPDEFAIVHKLRRVLSGLDSHQAIDLLMSQLRKTKNNYEFLV

Solvent-accessible surface area: 92092 Å² total; per-residue (Å²): 175,84,125,11,73,22,3,0,9,36,57,168,102,72,107,0,48,4,13,66,62,37,21,24,50,20,118,136,28,6,43,1,44,58,98,68,8,196,162,37,28,12,57,68,0,0,12,1,21,5,18,10,190,116,68,184,169,121,128,26,87,22,112,151,69,66,56,12,34,74,21,54,93,134,53,19,135,48,48,89,5,101,61,25,58,10,17,30,2,43,99,92,22,0,133,7,12,55,46,47,133,121,25,12,4,0,2,0,14,4,5,0,3,1,0,12,0,3,0,0,15,0,4,0,1,62,157,0,17,30,45,64,3,5,22,33,1,0,45,2,0,52,159,49,22,126,100,13,55,12,0,4,0,1,0,44,20,152,77,112,43,15,83,44,4,103,168,25,3,156,22,74,33,4,28,0,47,125,123,101,76,49,69,16,7,24,24,0,0,33,0,0,6,27,40,0,30,34,12,3,6,89,45,92,31,1,1,0,0,0,4,0,4,0,55,1,1,92,5,14,31,104,47,52,113,67,76,1,32,84,109,12,36,70,5,8,9,66,4,3,49,23,0,35,82,8,0,0,3,0,5,2,4,96,115,35,12,6,0,1,0,0,0,0,2,16,22,112,46,87,58,92,15,2,60,36,1,50,72,47,4,128,48,7,18,11,0,57,0,79,4,31,92,134,1,8,132,100,185,32,75,13,0,2,14,3,54,69,4,18,25,68,79,35,107,81,23,8,59,116,104,38,58,56,31,11,90,24,12,48,151,77,0,66,65,75,97,32,71,92,1,4,78,86,4,28,82,66,2,140,119,54,66,22,104,117,9,30,126,65,39,95,130,88,107,94,27,93,14,2,0,13,30,33,173,128,108,75,0,18,2,16,44,76,42,29,15,48,27,120,141,9,8,54,1,48,48,88,28,12,173,147,20,29,5,76,46,0,0,22,2,38,0,11,19,139,105,171,168,94,176,46,57,44,16,102,148,16,52,24,11,34,78,32,51,45,161,87,34,181,42,159,34,5,178,35,20,47,14,14,34,4,35,77,90,36,0,137,0,36,35,48,57,138,93,35,19,0,1,0,0,5,3,0,0,1,0,0,10,0,4,0,0,11,0,3,1,2,36,151,1,25,26,51,80,1,1,30,10,0,1,25,1,0,31,155,46,30,114,117,7,56,12,0,1,0,5,1,42,32,30,6,1,20,17,12,60,6,95,143,38,4,140,35,61,25,4,22,0,14,7,12,55,39,38,62,19,13,14,21,0,0,41,0,0,8,25,24,0,31,22,3,1,17,74,39,90,25,0,0,0,1,0,4,5,3,0,43,0,0,72,6,28,6,25,42,68,74,26,78,3,39,69,110,13,45,52,4,8,8,68,14,2,55,21,0,25,78,8,0,0,3,0,25,2,3,90,110,29,18,0,0,0,0,0,0,0,2,15,24,106,23,81,35,98,14,2,56,38,1,40,76,28,5,66,54,5,19,10,4,61,0,53,0,28,72,147,0,4,107,111,188,30,88,4,0,0,13,1,61,72,3,19,24,74,81,14,103,82,21,7,64,116,102,38,44,59,18,6,80,109,1,47,194,74,0,64,67,74,93,23,53,106,0,0,69,64,0,1,42,65,2,154,150,40,96,21,86,129,6,20,93,101,43,70,120,65,75,128,20,95,13,14,0,6,26,38,178,86,106,70,0,32,0,19,58,59,44,23,34,48,20,122,150,8,6,73,0,40,42,85,45,9,157,147,28,21,10,68,56,0,0,20,1,41,0,2,7,150,76,95,225,142,47,79,7,89,116,27,68,35,7,31,77,20,56,34,145,97,8,136,41,145,54,6,158,35,19,75,11,28,25,0,1,94,107,44,0,96,2,35,42,47,84,152,91,27,19,1,4,0,2,4,2,1,2,2,5,0,14,0,0,0,0,8,1,3,0,1,52,166,1,18,26,51,77,1,2,28,20,5,0,25,2,1,38,178,53,19,110,114,9,57,11,0,0,0,6,0,17,33,33,7,2,15,21,10,44,7,87,149,38,4,126,51,54,24,5,13,1,20,8,19,73,39,38,67,20,6,16,19,0,0,38,1,0,8,23,36,0,23,7,8,1,16,67,39,85,25,0,2,0,0,0,4,5,2,0,54,0,1,43,6,26,4,21,53,38,66,50,102,2,44,61,126,18,32,34,3,3,9,48,4,8,60,17,0,43,85,9,0,1,4,0,33,11,4,93,94,42,14,2,0,1,0,2,0,0,2,26,9,90,31,79,34,96,11,3,50,26,1,49,102,48,4,119,42,4,20,2,2,60,1,37,0,27,79,114,0,1,113,104,170,30,76,4,0,1,17,0,56,67,2,24,20,65,68,18,102,100,15,8,61,115,111,32,59,57,26,8,89,92,2,50,155,89,1,75,69,62,77,28,50,103,0,0,56,62,0,8,65,63,1,164,160,43,92,10,93,124,5,18,115,91,40,92,118,70,88,118,17,90,10,18,1,9,29,45,196,80,93,112,0,33,3,16,61,69,35,33,38,51,19,111,135,6,11,32,1,38,33,102,49,8,180,155,19,30,13,72,55,1,0,26,4,42,1,0,5,130,88,130,105,174,122,195,63,47,41,17,57,125,34,87,26,8,17,73,38,60,67,139,81,33,155,32,47,69,1,150,71,20,63,14,20,18,0,1,106,109,35,0,103,0,33,32,42,69,149,74,23,21,0,4,0,0,7,4,1,0,2,1,0,18,0,2,0,0,1,0,0,0,2,48,155,1,18,30,55,83,2,2,30,21,0,1,46,2,0,39,166,57,15,103,106,9,57,7,0,0,0,6,1,39,26,28,8,2,12,20,11,53,4,90,140,42,9,165,23,52,26,6,13,0,21,12,24,80,39,34,63,19,7,20,25,1,1,34,2,0,6,25,36,0,9,17,10,1,19,79,37,86,22,0,1,0,0,0,7,6,1,0,49,0,1,65,4,25,7,31,47,57,81,48,80,4,24,92,86,20,39,49,3,8,14,72,8,9,61,17,0,31,71,6,0,0,4,0,27,12,8,104,113,33,15,3,0,0,0,0,0,0,1,12,11,109,30,84,48,94,12,0,54,22,1,48,107,33,5,113,49,6,17,5,1,47,0,41,0,28,79,144,0,3,115,112,192,24,85,3,0,0,18,0,60,83,1,22,20,92,69,27,103,86,18,11,53,119,101,37,47,58,29,10,96,94,5,53,154,70,2,72,63,68,87,16,56,101,0,0,54,59,0,9,71,73,0,162,99,81,106,6,75,104,6,20,105,91,35,101,130,74,64,119,77,86,6,10,0,6,27,36,180,58,95,104,0,34,6,17,33,101,27,23,33,50,30,120,148,5,11,39,0,37,52,98,56,14,194,143,25,31,14,69,56,0,1,17,2,33,5,15,14,162,105,168,99,207,84,43,49,8,58,189,33,100,30,17,41,53,36,38,54,144,40,70,172,24,112,70,9,157,68,32,51,12,10,35,2,3,90,100,40,0,118,0,38,68,44,53,147,68,20,28,3,4,0,0,3,5,1,0,1,0,0,19,0,1,0,0,7,0,0,0,1,38,166,3,20,26,53,78,2,1,36,42,0,0,65,1,0,40,176,51,32,106,103,9,60,10,0,0,0,5,1,27,34,22,6,1,15,21,10,44,5,100,143,50,7,176,20,63,23,7,19,0,27,9,20,94,34,38,61,14,7,16,21,0,1,51,1,0,4,15,26,0,14,20,15,1,3,55,42,78,17,0,1,0,0,0,4,9,3,0,55,0,0,46,8,33,5,28,49,46,67,56,53,8,40,34,124,38,42,29,3,1,24,58,4,12,50,18,0,31,65,7,0,0,2,0,25,7,7,109,120,33,14,3,0,1,0,0,0,0,1,23,10,116,16,86,50,88,13,10,61,26,1,43,75,68,3,99,35,3,18,12,0,49,0,42,0,27,72,158,0,5,101,99,187,24,79,3,0,0,22,0,66,68,1,19,22,72,59,21,110,78,17,10,59,118,104,34,54,55,22,12,77,78,2,52,141,57,2,74,66,66,84,20,69,108,0,0,54,57,0,14,58,44,1,154,156,8,117,23,86,118,1,24,109,96,30,98,126,107,88,4,117,12,17,0,5,22,46,184,72,100,89,0,30,0,20,35,71,34,39,38,49,20,131,111,5,1,80,0,38,55,112,58,11,188,173,19,49,17,69,59,0,12,25,0,38,5,45,15,217,110,49,150,139,114,118,72,32,54,22,64,173,3,88,38,16,21,71,33,60,65,131,67,78,198,66,117,57,4,174,54,33,128,71,28,104,35,39,76,83,63,1,114,1,16,49,48,58,161,109,34,20,1,1,1,4,3,7,1,1,6,2,0,19,1,5,55,0,4,0,0,0,3,36,164,1,22,30,48,84,4,0,30,16,2,0,26,1,1,34,115,61,21,105,99,7,49,11,0,0,0,4,0,22,33,29,5,0,14,20,6,35,5,95,139,34,7,112,30,63,24,7,19,1,30,5,22,63,38,33,62,11,8,17,19,0,0,48,2,0,13,20,42,0,38,30,15,1,6,84,28,81,11,0,0,0,0,0,6,8,0,1,52,0,0,58,6,37,12,37,45,67,98,90,117,74,54,32,5,29,58,100,19,0,94,54,0,50,163,11,0,27,12,1,41,1,2,98,99,24,15,2,0,0,0,0,0,0,1,19,8,119,17,71,31,91,18,7,52,31,1,33,105,47,0,121,40,41,3,26,0,46,1,48,0,29,76,112,2,8,134,106,174,37,87,8,0,2,18,4,78,68,9,24,15,142,115,35,109,109,28,7,59,113,110,48,56,58,61,12,78,133,22,63,162,67,7,79,64,80,112,20,58,97,0,1,90,72,1,1,47,56,0,136,151,49,85,26,105,133,19,40,141,142

Secondary structure (DSSP, 8-state):
-----EEEEE-SSS-EEE-TTTTS--TTPEEE-HHHHHHHT--TT-EE-----------PBP-----STTS-TT---SPPTTTS----S-S-EE----SSS-HHHHHHHHHS-EETT-EEEEEE-SSSSHHHHHHHHHHHHHHH-TT-EEEEE-SSB-HHHHHHHHHH--SEEE--BTTS-HHHHHHHHHHHHHHHHHHHHHT--EEEEES-HHHHHHHHHHHS---S--TTTTS-SGGGHHHHHHHHT-EE-SSS-EEEEEEEEE-SSS-HHHHHHHHTTTTS-SEEEEE-SHHHHTT-SS-EEEEEEE-SSGGGTS-HHHHHHHHHHHHHHHHS-HHHHHHHHTTTTTSS-HHHHHHHHH-/----EEEEEE-SSS-EEEE-SSSS--SSEEEE-HHHHHHHT--TT-EEEEEE-----SSPBEEEEEEETTS-GGG-----GGGS----S-S-B------SS--SSHHHHHHS--BSS-EEEEEE-TTSSHHHHHHHHHHHHHHH-TTSEEEEEEEEE-HHHHHHHHHH-SSEEEEEETTS-HHHHHHHHHHHHHHHHHHHHTT--EEEEEE-HHHHHHHHHHHS---S--TTTTS-SGGGSHHHHHHHT--B-SSS-BEEEEEEEE-SSS-HHHHHHHHHTTTT-SEEEEE-HHHHHTT-SS-EEEEEEEETTTTTTS-HHHHHHHHHHHHHHHSS-HHHHHHHHHHHHHHS-HHHHHHHHH-/-B---EEEEE-SSSEEEEETTTSS--S-B--EEHHHHHHHT--TT-EEEEEBPPP--PPP-EEEEETTB-TTTT----STTS----STTSB------TT--SSHHHHHHS--BTT-EEEEEE-TTSSHHHHHHHHHHHHHHH-TTSEEEEEEEEE-HHHHHHHHHHS-SEEEEEETTS-HHHHHHHHHHHHHHHHHHHHTT--EEEEEE-HHHHHHHHHHH---SS---SSSS-STTSHHHHHHHTT-B--SSS--EEEEEEEE-SSS-HHHHHHHHHTTTS-SEEEEE-HHHHTTT-SS-EEEEEEEETTGGGTS-HHHHHHHHHHHHHHHTS-HHHHHHHHHHHHTTS-HHHHHHHHH-/-B--EEEEE--SSS--EEETTTSS--SS--B--HHHHHHTT--TT-EEEEEEPPP----SPBEEEEEEETTS-STT--PPPSTTS----S-SSB------SS--HHHHHHHHS--BTT-EEEEEE-TTSSHHHHHHHHHHHHHHH-TTSEEEEEEEEE-HHHHHHHHHH--SEEEEEETTS-HHHHHHHHHHHHHHHHHHHHTT-EEEEEEE-HHHHHHHHHHHS---S--TTTSS-SGGGHHHHHHHHT--B-TTS-EEEEEEEEE-SSS-HHHHHHHHHTTTS-SEEEEE-HHHHHTT-SS-EEEEEEEETTGGGTS-HHHHHHHHHHHHHHHHS-HHHHHHHHHHHT-SS-SHHHHHHHH-/-----EEEEE-SSSEEEEEETSSS--SS-EEEEHHHHHHHT--SS-EE---------SB---S----SSS-TT------SSSS----S-SSB------SSS-SSSHHHHSS--BTT-EEEEEE-SSSSHHHHHHHHHHHHHHH-TTSEEEEEEEEE-HHHHHHHHHH-SSEEEEEETTS-HHHHHHHHHHHHHHHHHHHHHT-EEEEEEE-HHHHHHHHHHHS---S--TTTSS-GGGSHHHHHHHTT--B-SSS-EEEEEEEEE-SSS-HHHHHHHHHTTTT-SEEEEB-HHHHTTT-SS-B-TTT-B-S-GGGTS-HHHHHHHHHHHHHHHHS-HHHHHHHHHHHHHTS-SSHHHHHHH-/---EEEEE--SSSEEEEETTTSS--TT-EEEEHHHHHHHT--TT-EEE-----------EEP---SEETTB-TT------GGGS----S-S-B------SS-HHHHHHHHHS--BTT-EEEEEE-SSSSHHHHHHHHHHHHHHH-TTSEEEEEEEEE-HHHHHHHHHH-SSEEEEEETTS-HHHHHHHHHHHHHHHHHHHHTT-EEEEEEE-HHHHHHHHHTTS---BTTB-SGGGHHHHHHHHT----SSS-EEEEEEEEE-SSS-HHHHHHHHHTTTSSSEEEEE-HHHHHTT-SS-EEEEEEE-TTTTTTS-HHHHHHHHHHHHHHHTS-HHHHHHHHHHHHHHS-HHHHHH-

B-factor: mean 36.54, std 18.45, range [7.16, 86.29]

Organism: Mycobacterium tuberculosis (strain ATCC 25618 / H37Rv) (NCBI:txid83332)